Protein 4G3J (pdb70)

Sequence (1792 aa):
GKLPPVYPVTVPILGHIIQFGKSPLGFMQECKRQLKSGIFTINIVGKRVTIVGDPHEHSRFFLPRNEVLSPREVYSFMVPVFGEGVAYAAPYPRMREQLNFLAEELTIAKFQNFVPAIQHEVRKFMAANWDKDEGEINLLEDCSTMIINTACQCLFGEDLRKRLDARRFAQLLAKMESSLIPAAVFLPILLKLPLPQSARCHEARTELQKILSEIIIARKEEEVNKDSSTSDLLSGLLSAVYRDGTPMSLHEVCGMIVAAMFAGQHTSSITTTWSMLHLMHPANVKHLEALRKEIEEFPAQLNYNNVMDEMPFAERCARESIRRDPPLLMLMRKVMADVKVGSYVVPKGDIIACSPLLSHHDEEAFPEPRRWDPERDEKVEGAFIGFGAGVHKCIGQKFGLLQVKTILATAFRSYDFQLLRDEVPDPDYHTMVVGPTASQCRVKYIRRGKLPPVYPVTVPILGHIIQFGKSPLGFMQECKRQLKSGIFTINIVGKRVTIVGDPHEHSRFFLPRNEVLSPREVYSFMVPVFGEGVAYAAPYPRMREQLNFLAEELTIAKFQNFVPAIQHEVRKFMAANWDKDEGEINLLEDCSTMIINTACQCLFGEDLRKRLDARRFAQLLAKMESSLIPAAVFLPILLKLPLPQSARCHEARTELQKILSEIIIARKEEEVNKDSSTSDLLSGLLSAVYRDGTPMSLHEVCGMIVAAMFAGQHTSSITTTWSMLHLMHPANVKHLEALRKEIEEFPAQLNYNNVMDEMPFAERCARESIRRDPPLLMLMRKVMADVKVGSYVVPKGDIIACSPLLSHHDEEAFPEPRRWDPERDEKVEGAFIGFGAGVHKCIGQKFGLLQVKTILATAFRSYDFQLLRDEVPDPDYHTMVVGPTASQCRVKYIRRGKLPPVYPVTVPILGHIIQFGKSPLGFMQECKRQLKSGIFTINIVGKRVTIVGDPHEHSRFFLPRNEVLSPREVYSFMVPVFGEGVAYAAPYPRMREQLNFLAEELTIAKFQNFVPAIQHEVRKFMAANWDKDEGEINLLEDCSTMIINTACQCLFGEDLRKRLDARRFAQLLAKMESSLIPAAVFLPILLKLPLPQSARCHEARTELQKILSEIIIARKEEEVNKDSSTSDLLSGLLSAVYRDGTPMSLHEVCGMIVAAMFAGQHTSSITTTWSMLHLMHPANVKHLEALRKEIEEFPAQLNYNNVMDEMPFAERCARESIRRDPPLLMLMRKVMADVKVGSYVVPKGDIIACSPLLSHHDEEAFPEPRRWDPERDEKVEGAFIGFGAGVHKCIGQKFGLLQVKTILATAFRSYDFQLLRDEVPDPDYHTMVVGPTASQCRVKYIRRGKLPPVYPVTVPILGHIIQFGKSPLGFMQECKRQLKSGIFTINIVGKRVTIVGDPHEHSRFFLPRNEVLSPREVYSFMVPVFGEGVAYAAPYPRMREQLNFLAEELTIAKFQNFVPAIQHEVRKFMAANWDKDEGEINLLEDCSTMIINTACQCLFGEDLRKRLDARRFAQLLAKMESSLIPAAVFLPILLKLPLPQSARCHEARTELQKILSEIIIARKEEEVNKDSSTSDLLSGLLSAVYRDGTPMSLHEVCGMIVAAMFAGQHTSSITTTWSMLHLMHPANVKHLEALRKEIEEFPAQLNYNNVMDEMPFAERCARESIRRDPPLLMLMRKVMADVKVGSYVVPKGDIIACSPLLSHHDEEAFPEPRRWDPERDEKVEGAFIGFGAGVHKCIGQKFGLLQVKTILATAFRSYDFQLLRDEVPDPDYHTMVVGPTASQCRVKYIRR

GO terms:
  GO:0005635 nuclear envelope (C, HTP)
  GO:0005783 endoplasmic reticulum (C, HTP)
  GO:0005635 nuclear envelope (C, IDA)
  GO:0005783 endoplasmic reticulum (C, IDA)

Radius of gyration: 50.61 Å; Cα contacts (8 Å, |Δi|>4): 2947; chains: 4; bounding box: 87×104×170 Å

Structure (mmCIF, N/CA/C/O backbone):
data_4G3J
#
_entry.id   4G3J
#
_cell.length_a   60.013
_cell.length_b   79.480
_cell.length_c   116.353
_cell.angle_alpha   74.59
_cell.angle_beta   79.28
_cell.angle_gamma   68.48
#
_symmetry.space_group_name_H-M   'P 1'
#
loop_
_entity.id
_entity.type
_entity.pdbx_description
1 polymer 'sterol 14-alpha-demethylase'
2 non-polymer 'PROTOPORPHYRIN IX CONTAINING FE'
3 non-polymer N-[(1R)-1-(2,4-dichlorophenyl)-2-(1H-1,2,4-triazol-1-yl)ethyl]-4-(5-phenyl-1,3,4-oxadiazol-2-yl)benzamide
4 water water
#
loop_
_atom_site.group_PDB
_atom_site.id
_atom_site.type_symbol
_atom_site.label_atom_id
_atom_site.label_alt_id
_atom_site.label_comp_id
_atom_site.label_asym_id
_atom_site.label_entity_id
_atom_site.label_seq_id
_atom_site.pdbx_PDB_ins_code
_atom_site.Cartn_x
_atom_site.Cartn_y
_atom_site.Cartn_z
_atom_site.occupancy
_atom_site.B_iso_or_equiv
_atom_site.auth_seq_id
_atom_site.auth_comp_id
_atom_site.auth_asym_id
_atom_site.auth_atom_id
_atom_site.pdbx_PDB_model_num
ATOM 1 N N . GLY A 1 1 ? -16.635 18.095 -35.352 1.00 76.93 29 GLY A N 1
ATOM 2 C CA . GLY A 1 1 ? -17.354 19.369 -35.645 1.00 81.66 29 GLY A CA 1
ATOM 3 C C . GLY A 1 1 ? -17.015 20.468 -34.655 1.00 83.63 29 GLY A C 1
ATOM 4 O O . GLY A 1 1 ? -16.576 21.552 -35.043 1.00 82.96 29 GLY A O 1
ATOM 5 N N . LYS A 1 2 ? -17.221 20.186 -33.371 1.00 85.23 30 LYS A N 1
ATOM 6 C CA . LYS A 1 2 ? -16.900 21.132 -32.300 1.00 56.20 30 LYS A CA 1
ATOM 7 C C . LYS A 1 2 ? -16.156 20.422 -31.151 1.00 57.62 30 LYS A C 1
ATOM 8 O O . LYS A 1 2 ? -16.102 20.910 -30.019 1.00 42.45 30 LYS A O 1
ATOM 14 N N . LEU A 1 3 ? -15.586 19.264 -31.478 1.00 38.29 31 LEU A N 1
ATOM 15 C CA . LEU A 1 3 ? -14.769 18.478 -30.555 1.00 38.64 31 LEU A CA 1
ATOM 16 C C . LEU A 1 3 ? -13.552 19.246 -30.038 1.00 40.95 31 LEU A C 1
ATOM 17 O O . LEU A 1 3 ? -12.975 20.065 -30.753 1.00 40.73 31 LEU A O 1
ATOM 22 N N . PRO A 1 4 ? -13.151 18.971 -28.789 1.00 37.68 32 PRO A N 1
ATOM 23 C CA . PRO A 1 4 ? -11.846 19.394 -28.329 1.00 29.95 32 PRO A CA 1
ATOM 24 C C . PRO A 1 4 ? -10.751 18.814 -29.209 1.00 31.35 32 PRO A C 1
ATOM 25 O O . PRO A 1 4 ? -10.967 17.808 -29.887 1.00 36.33 32 PRO A O 1
ATOM 29 N N . PRO A 1 5 ? -9.577 19.446 -29.203 1.00 30.66 33 PRO A N 1
ATOM 30 C CA . PRO A 1 5 ? -8.387 18.918 -29.867 1.00 37.62 33 PRO A CA 1
ATOM 31 C C . PRO A 1 5 ? -8.022 17.517 -29.379 1.00 42.10 33 PRO A C 1
ATOM 32 O O . PRO A 1 5 ? -7.950 17.285 -28.171 1.00 44.25 33 PRO A O 1
ATOM 36 N N . VAL A 1 6 ? -7.797 16.599 -30.318 1.00 38.25 34 VAL A N 1
ATOM 37 C CA . VAL A 1 6 ? -7.321 15.249 -30.012 1.00 34.12 34 VAL A CA 1
ATOM 38 C C . VAL A 1 6 ? -5.792 15.188 -30.024 1.00 43.37 34 VAL A C 1
ATOM 39 O O . VAL A 1 6 ? -5.169 15.535 -31.029 1.00 38.06 34 VAL A O 1
ATOM 43 N N . TYR A 1 7 ? -5.180 14.753 -28.920 1.00 34.19 35 TYR A N 1
ATOM 44 C CA . TYR A 1 7 ? -3.732 14.519 -28.913 1.00 35.51 35 TYR A CA 1
ATOM 45 C C . TYR A 1 7 ? -3.381 13.314 -29.794 1.00 39.66 35 TYR A C 1
ATOM 46 O O . TYR A 1 7 ? -3.987 12.254 -29.666 1.00 34.42 35 TYR A O 1
ATOM 55 N N . PRO A 1 8 ? -2.405 13.476 -30.705 1.00 41.12 36 PRO A N 1
ATOM 56 C CA . PRO A 1 8 ? -2.229 12.443 -31.730 1.00 40.94 36 PRO A CA 1
ATOM 57 C C . PRO A 1 8 ? -1.892 11.070 -31.134 1.00 34.24 36 PRO A C 1
ATOM 58 O O . PRO A 1 8 ? -1.074 10.975 -30.222 1.00 40.26 36 PRO A O 1
ATOM 62 N N . VAL A 1 9 ? -2.535 10.028 -31.660 1.00 38.02 37 VAL A N 1
ATOM 63 C CA . VAL A 1 9 ? -2.223 8.637 -31.332 1.00 40.94 37 VAL A CA 1
ATOM 64 C C . VAL A 1 9 ? -1.053 8.135 -32.187 1.00 42.90 37 VAL A C 1
ATOM 65 O O . VAL A 1 9 ? -1.174 8.041 -33.412 1.00 42.15 37 VAL A O 1
ATOM 69 N N . THR A 1 10 ? 0.079 7.812 -31.562 1.00 35.03 38 THR A N 1
ATOM 70 C CA . THR A 1 10 ? 1.223 7.279 -32.331 1.00 40.03 38 THR A CA 1
ATOM 71 C C . THR A 1 10 ? 1.545 5.803 -32.038 1.00 49.10 38 THR A C 1
ATOM 72 O O . THR A 1 10 ? 2.187 5.138 -32.853 1.00 42.35 38 THR A O 1
ATOM 76 N N . VAL A 1 11 ? 1.108 5.305 -30.884 1.00 43.19 39 VAL A N 1
ATOM 77 C CA . VAL A 1 11 ? 1.116 3.870 -30.616 1.00 40.26 39 VAL A CA 1
ATOM 78 C C . VAL A 1 11 ? -0.292 3.369 -30.313 1.00 43.78 39 VAL A C 1
ATOM 79 O O . VAL A 1 11 ? -0.847 3.647 -29.253 1.00 34.12 39 VAL A O 1
ATOM 83 N N . PRO A 1 12 ? -0.888 2.624 -31.256 1.00 41.48 40 PRO A N 1
ATOM 84 C CA . PRO A 1 12 ? -2.353 2.493 -31.340 1.00 42.96 40 PRO A CA 1
ATOM 85 C C . PRO A 1 12 ? -3.110 1.855 -30.147 1.00 43.10 40 PRO A C 1
ATOM 86 O O . PRO A 1 12 ? -4.110 2.425 -29.709 1.00 44.79 40 PRO A O 1
ATOM 90 N N . ILE A 1 13 ? -2.681 0.693 -29.656 1.00 55.67 41 ILE A N 1
ATOM 91 C CA . ILE A 1 13 ? -3.488 -0.052 -28.666 1.00 51.63 41 ILE A CA 1
ATOM 92 C C . ILE A 1 13 ? -3.628 0.702 -27.342 1.00 55.33 41 ILE A C 1
ATOM 93 O O . ILE A 1 13 ? -4.720 0.821 -26.780 1.00 65.94 41 ILE A O 1
ATOM 98 N N . LEU A 1 14 ? -2.494 1.193 -26.859 1.00 50.17 42 LEU A N 1
ATOM 99 C CA . LEU A 1 14 ? -2.411 2.068 -25.719 1.00 46.43 42 LEU A CA 1
ATOM 100 C C . LEU A 1 14 ? -1.959 3.433 -26.209 1.00 62.78 42 LEU A C 1
ATOM 101 O O . LEU A 1 14 ? -0.754 3.686 -26.373 1.00 55.65 42 LEU A O 1
ATOM 106 N N . GLY A 1 15 ? -2.919 4.317 -26.431 1.00 56.12 43 GLY A N 1
ATOM 107 C CA . GLY A 1 15 ? -2.630 5.617 -27.039 1.00 54.97 43 GLY A CA 1
ATOM 108 C C . GLY A 1 15 ? -1.775 6.576 -26.220 1.00 55.76 43 GLY A C 1
ATOM 109 O O . GLY A 1 15 ? -0.856 7.198 -26.753 1.00 65.44 43 GLY A O 1
ATOM 110 N N . HIS A 1 16 ? -2.071 6.703 -24.930 1.00 48.92 44 HIS A N 1
ATOM 111 C CA . HIS A 1 16 ? -1.350 7.627 -24.093 1.00 40.30 44 HIS A CA 1
ATOM 112 C C . HIS A 1 16 ? -1.120 7.092 -22.697 1.00 32.41 44 HIS A C 1
ATOM 113 O O . HIS A 1 16 ? -0.488 7.740 -21.872 1.00 32.94 44 HIS A O 1
ATOM 120 N N . ILE A 1 17 ? -1.593 5.880 -22.450 1.00 30.85 45 ILE A N 1
ATOM 121 C CA . ILE A 1 17 ? -1.510 5.312 -21.120 1.00 31.57 45 ILE A CA 1
ATOM 122 C C . ILE A 1 17 ? -0.070 5.056 -20.671 1.00 34.17 45 ILE A C 1
ATOM 123 O O . ILE A 1 17 ? 0.269 5.317 -19.530 1.00 38.05 45 ILE A O 1
ATOM 128 N N . ILE A 1 18 ? 0.786 4.585 -21.570 1.00 33.33 46 ILE A N 1
ATOM 129 C CA . ILE A 1 18 ? 2.198 4.376 -21.205 1.00 35.63 46 ILE A CA 1
ATOM 130 C C . ILE A 1 18 ? 2.933 5.699 -20.906 1.00 37.43 46 ILE A C 1
ATOM 131 O O . ILE A 1 18 ? 3.636 5.805 -19.898 1.00 38.95 46 ILE A O 1
ATOM 136 N N . GLN A 1 19 ? 2.765 6.708 -21.759 1.00 40.33 47 GLN A N 1
ATOM 137 C CA . GLN A 1 19 ? 3.369 8.022 -21.485 1.00 42.31 47 GLN A CA 1
ATOM 138 C C . GLN A 1 19 ? 2.821 8.640 -20.204 1.00 37.30 47 GLN A C 1
ATOM 139 O O . GLN A 1 19 ? 3.550 9.295 -19.453 1.00 39.55 47 GLN A O 1
ATOM 145 N N . PHE A 1 20 ? 1.528 8.443 -19.966 1.00 35.46 48 PHE A N 1
ATOM 146 C CA . PHE A 1 20 ? 0.904 8.906 -18.731 1.00 35.58 48 PHE A CA 1
ATOM 147 C C . PHE A 1 20 ? 1.506 8.196 -17.516 1.00 36.44 48 PHE A C 1
ATOM 148 O O . PHE A 1 20 ? 1.774 8.826 -16.492 1.00 44.18 48 PHE A O 1
ATOM 156 N N . GLY A 1 21 ? 1.729 6.889 -17.631 1.00 38.47 49 GLY A N 1
ATOM 157 C CA . GLY A 1 21 ? 2.368 6.126 -16.549 1.00 43.80 49 GLY A CA 1
ATOM 158 C C . GLY A 1 21 ? 3.760 6.635 -16.204 1.00 44.72 49 GLY A C 1
ATOM 159 O O . GLY A 1 21 ? 4.131 6.714 -15.033 1.00 55.82 49 GLY A O 1
ATOM 160 N N . LYS A 1 22 ? 4.526 6.987 -17.231 1.00 46.62 50 LYS A N 1
ATOM 161 C CA . LYS A 1 22 ? 5.889 7.482 -17.064 1.00 50.94 50 LYS A CA 1
ATOM 162 C C . LYS A 1 22 ? 5.946 8.837 -16.358 1.00 52.87 50 LYS A C 1
ATOM 163 O O . LYS A 1 22 ? 6.839 9.086 -15.558 1.00 47.30 50 LYS A O 1
ATOM 169 N N . SER A 1 23 ? 5.003 9.715 -16.680 1.00 46.81 51 SER A N 1
ATOM 170 C CA . SER A 1 23 ? 4.962 11.050 -16.090 1.00 43.59 51 SER A CA 1
ATOM 171 C C . SER A 1 23 ? 3.562 11.654 -16.197 1.00 38.00 51 SER A C 1
ATOM 172 O O . SER A 1 23 ? 3.261 12.360 -17.156 1.00 34.38 51 SER A O 1
ATOM 175 N N . PRO A 1 24 ? 2.697 11.376 -15.210 1.00 34.36 52 PRO A N 1
ATOM 176 C CA . PRO A 1 24 ? 1.301 11.800 -15.343 1.00 35.06 52 PRO A CA 1
ATOM 177 C C . PRO A 1 24 ? 1.173 13.311 -15.550 1.00 32.43 52 PRO A C 1
ATOM 178 O O . PRO A 1 24 ? 0.467 13.757 -16.459 1.00 32.45 52 PRO A O 1
ATOM 182 N N . LEU A 1 25 ? 1.859 14.085 -14.716 1.00 35.69 53 LEU A N 1
ATOM 183 C CA . LEU A 1 25 ? 1.834 15.541 -14.817 1.00 36.15 53 LEU A CA 1
ATOM 184 C C . LEU A 1 25 ? 2.540 16.039 -16.076 1.00 38.96 53 LEU A C 1
ATOM 185 O O . LEU A 1 25 ? 1.996 16.866 -16.811 1.00 39.58 53 LEU A O 1
ATOM 190 N N . GLY A 1 26 ? 3.751 15.541 -16.318 1.00 39.20 54 GLY A N 1
ATOM 191 C CA . GLY A 1 26 ? 4.512 15.940 -17.496 1.00 35.51 54 GLY A CA 1
ATOM 192 C C . GLY A 1 26 ? 3.723 15.663 -18.755 1.00 34.86 54 GLY A C 1
ATOM 193 O O . GLY A 1 26 ? 3.643 16.501 -19.654 1.00 34.46 54 GLY A O 1
ATOM 194 N N . PHE A 1 27 ? 3.127 14.480 -18.822 1.00 36.18 55 PHE A N 1
ATOM 195 C CA . PHE A 1 27 ? 2.380 14.112 -20.005 1.00 34.55 55 PHE A CA 1
ATOM 196 C C . PHE A 1 27 ? 1.218 15.072 -20.252 1.00 36.46 55 PHE A C 1
ATOM 197 O O . PHE A 1 27 ? 1.042 15.570 -21.364 1.00 35.62 55 PHE A O 1
ATOM 205 N N . MET A 1 28 ? 0.422 15.327 -19.222 1.00 35.01 56 MET A N 1
ATOM 206 C CA . MET A 1 28 ? -0.790 16.122 -19.400 1.00 30.26 56 MET A CA 1
ATOM 207 C C . MET A 1 28 ? -0.465 17.568 -19.751 1.00 32.07 56 MET A C 1
ATOM 208 O O . MET A 1 28 ? -1.149 18.193 -20.563 1.00 34.83 56 MET A O 1
ATOM 213 N N . GLN A 1 29 ? 0.587 18.095 -19.140 1.00 33.32 57 GLN A N 1
ATOM 214 C CA . GLN A 1 29 ? 1.038 19.443 -19.443 1.00 40.60 57 GLN A CA 1
ATOM 215 C C . GLN A 1 29 ? 1.491 19.574 -20.893 1.00 39.69 57 GLN A C 1
ATOM 216 O O . GLN A 1 29 ? 1.242 20.593 -21.539 1.00 43.09 57 GLN A O 1
ATOM 222 N N . GLU A 1 30 ? 2.155 18.543 -21.404 1.00 40.49 58 GLU A N 1
ATOM 223 C CA . GLU A 1 30 ? 2.616 18.555 -22.785 1.00 40.20 58 GLU A CA 1
ATOM 224 C C . GLU A 1 30 ? 1.433 18.563 -23.749 1.00 41.92 58 GLU A C 1
ATOM 225 O O . GLU A 1 30 ? 1.455 19.274 -24.755 1.00 39.13 58 GLU A O 1
ATOM 231 N N . CYS A 1 31 ? 0.399 17.784 -23.441 1.00 35.58 59 CYS A N 1
ATOM 232 C CA . CYS A 1 31 ? -0.826 17.832 -24.233 1.00 35.63 59 CYS A CA 1
ATOM 233 C C . CYS A 1 31 ? -1.397 19.247 -24.219 1.00 38.27 59 CYS A C 1
ATOM 234 O O . CYS A 1 31 ? -1.742 19.797 -25.264 1.00 40.53 59 CYS A O 1
ATOM 237 N N . LYS A 1 32 ? -1.481 19.829 -23.025 1.00 40.14 60 LYS A N 1
ATOM 238 C CA . LYS A 1 32 ? -2.042 21.174 -22.833 1.00 45.74 60 LYS A CA 1
ATOM 239 C C . LYS A 1 32 ? -1.278 22.235 -23.623 1.00 53.05 60 LYS A C 1
ATOM 240 O O . LYS A 1 32 ? -1.872 23.100 -24.273 1.00 53.60 60 LYS A O 1
ATOM 246 N N . ARG A 1 33 ? 0.045 22.156 -23.548 1.00 50.71 61 ARG A N 1
ATOM 247 C CA . ARG A 1 33 ? 0.933 23.101 -24.209 1.00 46.60 61 ARG A CA 1
ATOM 248 C C . ARG A 1 33 ? 0.917 22.907 -25.716 1.00 44.22 61 ARG A C 1
ATOM 249 O O . ARG A 1 33 ? 0.657 23.844 -26.468 1.00 53.30 61 ARG A O 1
ATOM 257 N N . GLN A 1 34 ? 1.197 21.682 -26.150 1.00 45.57 62 GLN A N 1
ATOM 258 C CA . GLN A 1 34 ? 1.293 21.377 -27.572 1.00 46.38 62 GLN A CA 1
ATOM 259 C C . GLN A 1 34 ? -0.015 21.704 -28.286 1.00 49.98 62 GLN A C 1
ATOM 260 O O . GLN A 1 34 ? -0.004 22.209 -29.406 1.00 57.43 62 GLN A O 1
ATOM 266 N N . LEU A 1 35 ? -1.142 21.422 -27.640 1.00 45.77 63 LEU A N 1
ATOM 267 C CA . LEU A 1 35 ? -2.437 21.631 -28.276 1.00 39.89 63 LEU A CA 1
ATOM 268 C C . LEU A 1 35 ? -2.962 23.050 -28.027 1.00 37.97 63 LEU A C 1
ATOM 269 O O . LEU A 1 35 ? -3.989 23.438 -28.579 1.00 40.46 63 LEU A O 1
ATOM 274 N N . LYS A 1 36 ? -2.255 23.812 -27.202 1.00 39.78 64 LYS A N 1
ATOM 275 C CA . LYS A 1 36 ? -2.660 25.176 -26.877 1.00 43.71 64 LYS A CA 1
ATOM 276 C C . LYS A 1 36 ? -4.106 25.237 -26.407 1.00 43.89 64 LYS A C 1
ATOM 277 O O . LYS A 1 36 ? -4.883 26.060 -26.870 1.00 47.64 64 LYS A O 1
ATOM 283 N N . SER A 1 37 ? -4.468 24.347 -25.495 1.00 47.18 65 SER A N 1
ATOM 284 C CA . SER A 1 37 ? -5.845 24.246 -25.040 1.00 37.68 65 SER A CA 1
ATOM 285 C C . SER A 1 37 ? -5.903 23.475 -23.744 1.00 43.04 65 SER A C 1
ATOM 286 O O . SER A 1 37 ? -5.348 22.382 -23.647 1.00 39.87 65 SER A O 1
ATOM 289 N N . GLY A 1 38 ? -6.575 24.050 -22.750 1.00 41.21 66 GLY A N 1
ATOM 290 C CA . GLY A 1 38 ? -6.792 23.386 -21.469 1.00 46.37 66 GLY A CA 1
ATOM 291 C C . GLY A 1 38 ? -7.712 22.187 -21.590 1.00 37.30 66 GLY A C 1
ATOM 292 O O . GLY A 1 38 ? -7.645 21.261 -20.781 1.00 39.18 66 GLY A O 1
ATOM 293 N N . ILE A 1 39 ? -8.571 22.207 -22.607 1.00 33.37 67 ILE A N 1
ATOM 294 C CA . ILE A 1 39 ? -9.520 21.128 -22.850 1.00 29.78 67 ILE A CA 1
ATOM 295 C C . ILE A 1 39 ? -9.096 20.294 -24.051 1.00 40.73 67 ILE A C 1
ATOM 296 O O . ILE A 1 39 ? -9.095 20.772 -25.193 1.00 35.17 67 ILE A O 1
ATOM 301 N N . PHE A 1 40 ? -8.732 19.046 -23.792 1.00 34.41 68 PHE A N 1
ATOM 302 C CA . PHE A 1 40 ? -8.186 18.197 -24.840 1.00 36.72 68 PHE A CA 1
ATOM 303 C C . PHE A 1 40 ? -8.596 16.744 -24.637 1.00 36.91 68 PHE A C 1
ATOM 304 O O . PHE A 1 40 ? -9.010 16.357 -23.548 1.00 35.57 68 PHE A O 1
ATOM 312 N N . THR A 1 41 ? -8.490 15.943 -25.689 1.00 34.60 69 THR A N 1
ATOM 313 C CA . THR A 1 41 ? -8.877 14.544 -25.609 1.00 28.44 69 THR A CA 1
ATOM 314 C C . THR A 1 41 ? -7.662 13.645 -25.777 1.00 35.51 69 THR A C 1
ATOM 315 O O . THR A 1 41 ? -6.912 13.775 -26.746 1.00 34.84 69 THR A O 1
ATOM 319 N N . ILE A 1 42 ? -7.462 12.739 -24.824 1.00 31.05 70 ILE A N 1
ATOM 320 C CA . ILE A 1 42 ? -6.464 11.690 -24.995 1.00 29.16 70 ILE A CA 1
ATOM 321 C C . ILE A 1 42 ? -7.144 10.347 -25.266 1.00 27.36 70 ILE A C 1
ATOM 322 O O . ILE A 1 42 ? -8.363 10.227 -25.177 1.00 29.13 70 ILE A O 1
ATOM 327 N N . ASN A 1 43 ? -6.347 9.347 -25.625 1.00 32.97 71 ASN A N 1
ATOM 328 C CA . ASN A 1 43 ? -6.877 8.047 -25.980 1.00 30.63 71 ASN A CA 1
ATOM 329 C C . ASN A 1 43 ? -6.291 6.988 -25.066 1.00 38.70 71 ASN A C 1
ATOM 330 O O . ASN A 1 43 ? -5.102 6.667 -25.152 1.00 39.91 71 ASN A O 1
ATOM 335 N N . ILE A 1 44 ? -7.118 6.455 -24.176 1.00 30.64 72 ILE A N 1
ATOM 336 C CA . ILE A 1 44 ? -6.645 5.480 -23.203 1.00 31.52 72 ILE A CA 1
ATOM 337 C C . ILE A 1 44 ? -7.162 4.097 -23.554 1.00 34.71 72 ILE A C 1
ATOM 338 O O . ILE A 1 44 ? -8.354 3.830 -23.439 1.00 32.76 72 ILE A O 1
ATOM 343 N N . VAL A 1 45 ? -6.268 3.214 -23.989 1.00 38.44 73 VAL A N 1
ATOM 344 C CA . VAL A 1 45 ? -6.676 1.881 -24.433 1.00 34.16 73 VAL A CA 1
ATOM 345 C C . VAL A 1 45 ? -7.881 1.945 -25.384 1.00 33.93 73 VAL A C 1
ATOM 346 O O . VAL A 1 45 ? -8.818 1.156 -25.266 1.00 43.04 73 VAL A O 1
ATOM 350 N N . GLY A 1 46 ? -7.853 2.890 -26.321 1.00 31.04 74 GLY A N 1
ATOM 351 C CA . GLY A 1 46 ? -8.897 2.994 -27.343 1.00 31.48 74 GLY A CA 1
ATOM 352 C C . GLY A 1 46 ? -10.084 3.865 -26.949 1.00 36.26 74 GLY A C 1
ATOM 353 O O . GLY A 1 46 ? -10.968 4.128 -27.768 1.00 34.56 74 GLY A O 1
ATOM 354 N N . LYS A 1 47 ? -10.112 4.312 -25.696 1.00 30.92 75 LYS A N 1
ATOM 355 C CA . LYS A 1 47 ? -11.223 5.130 -25.206 1.00 33.46 75 LYS A CA 1
ATOM 356 C C . LYS A 1 47 ? -10.866 6.613 -25.190 1.00 29.60 75 LYS A C 1
ATOM 357 O O . LYS A 1 47 ? -9.818 7.014 -24.667 1.00 30.24 75 LYS A O 1
ATOM 363 N N . ARG A 1 48 ? -11.746 7.427 -25.763 1.00 28.89 76 ARG A N 1
ATOM 364 C CA . ARG A 1 48 ? -11.612 8.869 -25.666 1.00 30.86 76 ARG A CA 1
ATOM 365 C C . ARG A 1 48 ? -11.789 9.323 -24.230 1.00 33.89 76 ARG A C 1
ATOM 366 O O . ARG A 1 48 ? -12.793 9.008 -23.591 1.00 34.74 76 ARG A O 1
ATOM 374 N N . VAL A 1 49 ? -10.801 10.058 -23.730 1.00 28.75 77 VAL A N 1
ATOM 375 C CA . VAL A 1 49 ? -10.898 10.700 -22.440 1.00 28.31 77 VAL A CA 1
ATOM 376 C C . VAL A 1 49 ? -10.641 12.185 -22.609 1.00 29.97 77 VAL A C 1
ATOM 377 O O . VAL A 1 49 ? -9.514 12.601 -22.893 1.00 29.78 77 VAL A O 1
ATOM 381 N N . THR A 1 50 ? -11.692 12.979 -22.448 1.00 30.16 78 THR A N 1
ATOM 382 C CA . THR A 1 50 ? -11.574 14.417 -22.583 1.00 30.85 78 THR A CA 1
ATOM 383 C C . THR A 1 50 ? -11.280 15.051 -21.237 1.00 29.81 78 THR A C 1
ATOM 384 O O . THR A 1 50 ? -12.086 14.966 -20.313 1.00 30.23 78 THR A O 1
ATOM 388 N N . ILE A 1 51 ? -10.116 15.678 -21.127 1.00 27.28 79 ILE A N 1
ATOM 389 C CA . ILE A 1 51 ? -9.702 16.271 -19.871 1.00 28.06 79 ILE A CA 1
ATOM 390 C C . ILE A 1 51 ? -10.089 17.734 -19.820 1.00 37.65 79 ILE A C 1
ATOM 391 O O . ILE A 1 51 ? -9.773 18.514 -20.725 1.00 33.66 79 ILE A O 1
ATOM 396 N N . VAL A 1 52 ? -10.795 18.096 -18.761 1.00 30.37 80 VAL A N 1
ATOM 397 C CA . VAL A 1 52 ? -11.134 19.475 -18.508 1.00 33.25 80 VAL A CA 1
ATOM 398 C C . VAL A 1 52 ? -10.003 20.114 -17.718 1.00 31.05 80 VAL A C 1
ATOM 399 O O . VAL A 1 52 ? -10.046 20.170 -16.486 1.00 38.10 80 VAL A O 1
ATOM 403 N N . GLY A 1 53 ? -8.983 20.580 -18.436 1.00 33.13 81 GLY A N 1
ATOM 404 C CA . GLY A 1 53 ? -7.714 20.984 -17.825 1.00 28.63 81 GLY A CA 1
ATOM 405 C C . GLY A 1 53 ? -7.571 22.491 -17.675 1.00 34.04 81 GLY A C 1
ATOM 406 O O . GLY A 1 53 ? -6.488 22.996 -17.359 1.00 34.41 81 GLY A O 1
ATOM 407 N N . ASP A 1 54 ? -8.667 23.210 -17.905 1.00 33.77 82 ASP A N 1
ATOM 408 C CA . ASP A 1 54 ? -8.709 24.655 -17.691 1.00 37.41 82 ASP A CA 1
ATOM 409 C C . ASP A 1 54 ? -9.556 24.958 -16.470 1.00 28.23 82 ASP A C 1
ATOM 410 O O . ASP A 1 54 ? -10.770 24.750 -16.490 1.00 34.38 82 ASP A O 1
ATOM 415 N N . PRO A 1 55 ? -8.914 25.442 -15.395 1.00 31.33 83 PRO A N 1
ATOM 416 C CA . PRO A 1 55 ? -9.567 25.663 -14.101 1.00 32.83 83 PRO A CA 1
ATOM 417 C C . PRO A 1 55 ? -10.831 26.517 -14.224 1.00 39.98 83 PRO A C 1
ATOM 418 O O . PRO A 1 55 ? -11.773 26.340 -13.453 1.00 40.42 83 PRO A O 1
ATOM 422 N N . HIS A 1 56 ? -10.845 27.436 -15.187 1.00 39.54 84 HIS A N 1
ATOM 423 C CA . HIS A 1 56 ? -11.987 28.318 -15.379 1.00 37.41 84 HIS A CA 1
ATOM 424 C C . HIS A 1 56 ? -13.222 27.522 -15.740 1.00 38.18 84 HIS A C 1
ATOM 425 O O . HIS A 1 56 ? -14.345 27.991 -15.575 1.00 36.30 84 HIS A O 1
ATOM 432 N N . GLU A 1 57 ? -13.008 26.301 -16.220 1.00 36.71 85 GLU A N 1
ATOM 433 C CA . GLU A 1 57 ? -14.097 25.481 -16.725 1.00 34.20 85 GLU A CA 1
ATOM 434 C C . GLU A 1 57 ? -14.435 24.311 -15.793 1.00 26.56 85 GLU A C 1
ATOM 435 O O . GLU A 1 57 ? -15.134 23.383 -16.199 1.00 30.19 85 GLU A O 1
ATOM 441 N N . HIS A 1 58 ? -13.951 24.354 -14.555 1.00 28.07 86 HIS A N 1
ATOM 442 C CA . HIS A 1 58 ? -14.183 23.236 -13.619 1.00 27.66 86 HIS A CA 1
ATOM 443 C C . HIS A 1 58 ? -15.666 22.950 -13.424 1.00 34.01 86 HIS A C 1
ATOM 444 O O . HIS A 1 58 ? -16.078 21.790 -13.367 1.00 29.01 86 HIS A O 1
ATOM 451 N N . SER A 1 59 ? -16.478 24.000 -13.333 1.00 32.69 87 SER A N 1
ATOM 452 C CA . SER A 1 59 ? -17.907 23.810 -13.070 1.00 31.30 87 SER A CA 1
ATOM 453 C C . SER A 1 59 ? -18.611 22.977 -14.157 1.00 30.91 87 SER A C 1
ATOM 454 O O . SER A 1 59 ? -19.631 22.351 -13.882 1.00 29.78 87 SER A O 1
ATOM 457 N N . ARG A 1 60 ? -18.069 22.967 -15.377 1.00 26.96 88 ARG A N 1
ATOM 458 C CA . ARG A 1 60 ? -18.666 22.195 -16.470 1.00 30.55 88 ARG A CA 1
ATOM 459 C C . ARG A 1 60 ? -18.546 20.674 -16.230 1.00 28.34 88 ARG A C 1
ATOM 460 O O . ARG A 1 60 ? -19.296 19.878 -16.810 1.00 31.51 88 ARG A O 1
ATOM 468 N N . PHE A 1 61 ? -17.604 20.298 -15.361 1.00 31.67 89 PHE A N 1
ATOM 469 C CA . PHE A 1 61 ? -17.398 18.905 -14.924 1.00 28.83 89 PHE A CA 1
ATOM 470 C C . PHE A 1 61 ? -18.166 18.578 -13.639 1.00 28.23 89 PHE A C 1
ATOM 471 O O . PHE A 1 61 ? -18.818 17.537 -13.544 1.00 28.51 89 PHE A O 1
ATOM 479 N N . PHE A 1 62 ? -18.085 19.465 -12.652 1.00 25.23 90 PHE A N 1
ATOM 480 C CA . PHE A 1 62 ? -18.539 19.138 -11.297 1.00 25.30 90 PHE A CA 1
ATOM 481 C C . PHE A 1 62 ? -20.046 19.357 -11.077 1.00 29.04 90 PHE A C 1
ATOM 482 O O . PHE A 1 62 ? -20.624 18.802 -10.144 1.00 28.39 90 PHE A O 1
ATOM 490 N N . LEU A 1 63 ? -20.685 20.156 -11.934 1.00 31.20 91 LEU A N 1
ATOM 491 C CA . LEU A 1 63 ? -22.065 20.620 -11.660 1.00 30.87 91 LEU A CA 1
ATOM 492 C C . LEU A 1 63 ? -23.186 19.856 -12.387 1.00 29.61 91 LEU A C 1
ATOM 493 O O . LEU A 1 63 ? -24.290 19.745 -11.868 1.00 32.06 91 LEU A O 1
ATOM 498 N N . PRO A 1 64 ? -22.919 19.345 -13.597 1.00 31.61 92 PRO A N 1
ATOM 499 C CA . PRO A 1 64 ? -23.967 18.578 -14.285 1.00 35.75 92 PRO A CA 1
ATOM 500 C C . PRO A 1 64 ? -24.484 17.392 -13.458 1.00 37.66 92 PRO A C 1
ATOM 501 O O . PRO A 1 64 ? -23.735 16.807 -12.678 1.00 35.13 92 PRO A O 1
ATOM 505 N N . ARG A 1 65 ? -25.762 17.052 -13.632 1.00 37.54 93 ARG A N 1
ATOM 506 C CA . ARG A 1 65 ? -26.375 15.966 -12.861 1.00 34.58 93 ARG A CA 1
ATOM 507 C C . ARG A 1 65 ? -25.837 14.597 -13.278 1.00 33.50 93 ARG A C 1
ATOM 508 O O . ARG A 1 65 ? -25.264 14.441 -14.363 1.00 33.32 93 ARG A O 1
ATOM 516 N N . ASN A 1 66 ? -26.023 13.614 -12.400 1.00 30.12 94 ASN A N 1
ATOM 517 C CA . ASN A 1 66 ? -25.574 12.247 -12.646 1.00 27.98 94 ASN A CA 1
ATOM 518 C C . ASN A 1 66 ? -26.061 11.697 -13.982 1.00 31.83 94 ASN A C 1
ATOM 519 O O . ASN A 1 66 ? -25.347 10.948 -14.650 1.00 30.86 94 ASN A O 1
ATOM 524 N N . GLU A 1 67 ? -27.282 12.070 -14.364 1.00 35.18 95 GLU A N 1
ATOM 525 C CA . GLU A 1 67 ? -27.918 11.529 -15.572 1.00 39.52 95 GLU A CA 1
ATOM 526 C C . GLU A 1 67 ? -27.208 12.007 -16.830 1.00 36.17 95 GLU A C 1
ATOM 527 O O . GLU A 1 67 ? -27.353 11.420 -17.910 1.00 39.36 95 GLU A O 1
ATOM 533 N N . VAL A 1 68 ? -26.441 13.078 -16.672 1.00 28.21 96 VAL A N 1
ATOM 534 C CA . VAL A 1 68 ? -25.687 13.666 -17.768 1.00 34.05 96 VAL A CA 1
ATOM 535 C C . VAL A 1 68 ? -24.197 13.307 -17.680 1.00 31.50 96 VAL A C 1
ATOM 536 O O . VAL A 1 68 ? -23.609 12.835 -18.659 1.00 30.36 96 VAL A O 1
ATOM 540 N N . LEU A 1 69 ? -23.598 13.531 -16.510 1.00 31.42 97 LEU A N 1
ATOM 541 C CA . LEU A 1 69 ? -22.216 13.092 -16.240 1.00 28.21 97 LEU A CA 1
ATOM 542 C C . LEU A 1 69 ? -22.213 12.027 -15.148 1.00 29.85 97 LEU A C 1
ATOM 543 O O . LEU A 1 69 ? -22.336 12.346 -13.971 1.00 29.23 97 LEU A O 1
ATOM 548 N N . SER A 1 70 ? -22.072 10.766 -15.544 1.00 29.85 98 SER A N 1
ATOM 549 C CA . SER A 1 70 ? -22.426 9.637 -14.671 1.00 27.17 98 SER A CA 1
ATOM 550 C C . SER A 1 70 ? -21.195 9.008 -14.020 1.00 29.10 98 SER A C 1
ATOM 551 O O . SER A 1 70 ? -20.230 8.691 -14.706 1.00 27.90 98 SER A O 1
ATOM 554 N N . PRO A 1 71 ? -21.226 8.820 -12.691 1.00 29.29 99 PRO A N 1
ATOM 555 C CA . PRO A 1 71 ? -20.086 8.216 -12.001 1.00 26.59 99 PRO A CA 1
ATOM 556 C C . PRO A 1 71 ? -20.136 6.688 -11.927 1.00 26.55 99 PRO A C 1
ATOM 557 O O . PRO A 1 71 ? -19.164 6.075 -11.491 1.00 27.49 99 PRO A O 1
ATOM 561 N N . ARG A 1 72 ? -21.249 6.086 -12.336 1.00 23.57 100 ARG A N 1
ATOM 562 C CA . ARG A 1 72 ? -21.459 4.654 -12.126 1.00 25.24 100 ARG A CA 1
ATOM 563 C C . ARG A 1 72 ? -20.395 3.821 -12.835 1.00 31.57 100 ARG A C 1
ATOM 564 O O . ARG A 1 72 ? -19.796 2.925 -12.236 1.00 22.46 100 ARG A O 1
ATOM 572 N N . GLU A 1 73 ? -20.163 4.120 -14.110 1.00 26.23 101 GLU A N 1
ATOM 573 C CA . GLU A 1 73 ? -19.302 3.286 -14.935 1.00 30.70 101 GLU A CA 1
ATOM 574 C C . GLU A 1 73 ? -17.844 3.348 -14.483 1.00 25.21 101 GLU A C 1
ATOM 575 O O . GLU A 1 73 ? -17.116 2.355 -14.550 1.00 31.69 101 GLU A O 1
ATOM 581 N N . VAL A 1 74 ? -17.425 4.511 -14.013 1.00 24.66 102 VAL A N 1
ATOM 582 C CA . VAL A 1 74 ? -16.044 4.717 -13.645 1.00 24.34 102 VAL A CA 1
ATOM 583 C C . VAL A 1 74 ? -15.736 4.112 -12.270 1.00 26.93 102 VAL A C 1
ATOM 584 O O . VAL A 1 74 ? -14.575 3.865 -11.934 1.00 25.89 102 VAL A O 1
ATOM 588 N N . TYR A 1 75 ? -16.775 3.864 -11.479 1.00 22.69 103 TYR A N 1
ATOM 589 C CA . TYR A 1 75 ? -16.586 3.200 -10.174 1.00 22.42 103 TYR A CA 1
ATOM 590 C C . TYR A 1 75 ? -16.939 1.722 -10.211 1.00 22.53 103 TYR A C 1
ATOM 591 O O . TYR A 1 75 ? -16.941 1.048 -9.176 1.00 23.70 103 TYR A O 1
ATOM 600 N N . SER A 1 76 ? -17.242 1.215 -11.402 1.00 23.60 104 SER A N 1
ATOM 601 C CA . SER A 1 76 ? -17.620 -0.180 -11.564 1.00 25.35 104 SER A CA 1
ATOM 602 C C . SER A 1 76 ? -16.576 -1.129 -10.980 1.00 24.27 104 SER A C 1
ATOM 603 O O . SER A 1 76 ? -16.917 -2.193 -10.451 1.00 21.05 104 SER A O 1
ATOM 606 N N . PHE A 1 77 ? -15.307 -0.746 -11.076 1.00 21.98 105 PHE A N 1
ATOM 607 C CA . PHE A 1 77 ? -14.222 -1.637 -10.652 1.00 22.05 105 PHE A CA 1
ATOM 608 C C . PHE A 1 77 ? -14.174 -1.793 -9.128 1.00 22.58 105 PHE A C 1
ATOM 609 O O . PHE A 1 77 ? -13.494 -2.690 -8.605 1.00 22.78 105 PHE A O 1
ATOM 617 N N . MET A 1 78 ? -14.912 -0.929 -8.431 1.00 23.14 106 MET A N 1
ATOM 618 C CA . MET A 1 78 ? -14.969 -0.974 -6.965 1.00 22.82 106 MET A CA 1
ATOM 619 C C . MET A 1 78 ? -16.205 -1.705 -6.443 1.00 23.85 106 MET A C 1
ATOM 620 O O . MET A 1 78 ? -16.400 -1.827 -5.233 1.00 19.98 106 MET A O 1
ATOM 625 N N . VAL A 1 79 ? -17.025 -2.222 -7.356 1.00 20.97 107 VAL A N 1
ATOM 626 C CA . VAL A 1 79 ? -18.216 -2.991 -6.949 1.00 22.62 107 VAL A CA 1
ATOM 627 C C . VAL A 1 79 ? -17.887 -4.206 -6.054 1.00 20.97 107 VAL A C 1
ATOM 628 O O . VAL A 1 79 ? -18.613 -4.472 -5.100 1.00 22.82 107 VAL A O 1
ATOM 632 N N . PRO A 1 80 ? -16.799 -4.937 -6.351 1.00 19.92 108 PRO A N 1
ATOM 633 C CA . PRO A 1 80 ? -16.421 -6.086 -5.514 1.00 20.90 108 PRO A CA 1
ATOM 634 C C . PRO A 1 80 ? -16.185 -5.710 -4.035 1.00 21.06 108 PRO A C 1
ATOM 635 O O . PRO A 1 80 ? -16.257 -6.575 -3.160 1.00 21.86 108 PRO A O 1
ATOM 639 N N . VAL A 1 81 ? -15.927 -4.431 -3.774 1.00 21.31 109 VAL A N 1
ATOM 640 C CA . VAL A 1 81 ? -15.686 -3.943 -2.413 1.00 25.10 109 VAL A CA 1
ATOM 641 C C . VAL A 1 81 ? -16.910 -3.210 -1.815 1.00 22.97 109 VAL A C 1
ATOM 642 O O . VAL A 1 81 ? -17.311 -3.501 -0.685 1.00 20.15 109 VAL A O 1
ATOM 646 N N . PHE A 1 82 ? -17.499 -2.276 -2.571 1.00 20.13 110 PHE A N 1
ATOM 647 C CA . PHE A 1 82 ? -18.697 -1.551 -2.106 1.00 20.15 110 PHE A CA 1
ATOM 648 C C . PHE A 1 82 ? -19.921 -2.470 -2.069 1.00 20.20 110 PHE A C 1
ATOM 649 O O . PHE A 1 82 ? -20.773 -2.345 -1.196 1.00 20.87 110 PHE A O 1
ATOM 657 N N . GLY A 1 83 ? -20.004 -3.376 -3.043 1.00 21.33 111 GLY A N 1
ATOM 658 C CA . GLY A 1 83 ? -21.136 -4.292 -3.177 1.00 21.89 111 GLY A CA 1
ATOM 659 C C . GLY A 1 83 ? -22.046 -3.907 -4.337 1.00 25.03 111 GLY A C 1
ATOM 660 O O . GLY A 1 83 ? -22.155 -2.734 -4.688 1.00 21.48 111 GLY A O 1
ATOM 661 N N . GLU A 1 84 ? -22.703 -4.897 -4.932 1.00 24.42 112 GLU A N 1
ATOM 662 C CA . GLU A 1 84 ? -23.771 -4.623 -5.897 1.00 27.98 112 GLU A CA 1
ATOM 663 C C . GLU A 1 84 ? -24.843 -3.725 -5.282 1.00 29.11 112 GLU A C 1
ATOM 664 O O . GLU A 1 84 ? -25.255 -3.936 -4.140 1.00 27.08 112 GLU A O 1
ATOM 670 N N . GLY A 1 85 ? -25.284 -2.717 -6.038 1.00 31.29 113 GLY A N 1
ATOM 671 C CA . GLY A 1 85 ? -26.393 -1.858 -5.612 1.00 28.17 113 GLY A CA 1
ATOM 672 C C . GLY A 1 85 ? -26.037 -0.876 -4.514 1.00 31.20 113 GLY A C 1
ATOM 673 O O . GLY A 1 85 ? -26.919 -0.283 -3.885 1.00 32.23 113 GLY A O 1
ATOM 674 N N . VAL A 1 86 ? -24.740 -0.699 -4.280 1.00 23.96 114 VAL A N 1
ATOM 675 C CA . VAL A 1 86 ? -24.289 0.209 -3.246 1.00 26.49 114 VAL A CA 1
ATOM 676 C C . VAL A 1 86 ? -23.538 1.393 -3.841 1.00 26.14 114 VAL A C 1
ATOM 677 O O . VAL A 1 86 ? -22.774 1.234 -4.799 1.00 25.06 114 VAL A O 1
ATOM 681 N N . ALA A 1 87 ? -23.762 2.575 -3.263 1.00 24.71 115 ALA A N 1
ATOM 682 C CA . ALA A 1 87 ? -23.139 3.797 -3.728 1.00 23.22 115 ALA A CA 1
ATOM 683 C C . ALA A 1 87 ? -23.436 3.981 -5.216 1.00 24.89 115 ALA A C 1
ATOM 684 O O . ALA A 1 87 ? -24.597 3.976 -5.626 1.00 23.07 115 ALA A O 1
ATOM 686 N N . TYR A 1 88 ? -22.390 4.120 -6.020 1.00 24.31 116 TYR A N 1
ATOM 687 C CA . TYR A 1 88 ? -22.547 4.484 -7.440 1.00 26.45 116 TYR A CA 1
ATOM 688 C C . TYR A 1 88 ? -23.251 3.409 -8.262 1.00 26.42 116 TYR A C 1
ATOM 689 O O . TYR A 1 88 ? -23.751 3.688 -9.360 1.00 29.64 116 TYR A O 1
ATOM 698 N N . ALA A 1 89 ? -23.303 2.190 -7.731 1.00 23.50 117 ALA A N 1
ATOM 699 C CA . ALA A 1 89 ? -23.945 1.079 -8.438 1.00 24.67 117 ALA A CA 1
ATOM 700 C C . ALA A 1 89 ? -25.470 1.080 -8.264 1.00 24.40 117 ALA A C 1
ATOM 701 O O . ALA A 1 89 ? -26.178 0.377 -8.981 1.00 29.19 117 ALA A O 1
ATOM 703 N N . ALA A 1 90 ? -25.975 1.861 -7.315 1.00 25.75 118 ALA A N 1
ATOM 704 C CA . ALA A 1 90 ? -27.418 1.961 -7.101 1.00 25.56 118 ALA A CA 1
ATOM 705 C C . ALA A 1 90 ? -28.024 2.990 -8.038 1.00 26.60 118 ALA A C 1
ATOM 706 O O . ALA A 1 90 ? -27.303 3.842 -8.550 1.00 25.38 118 ALA A O 1
ATOM 708 N N . PRO A 1 91 ? -29.351 2.923 -8.270 1.00 31.53 119 PRO A N 1
ATOM 709 C CA . PRO A 1 91 ? -30.000 4.006 -9.007 1.00 32.99 119 PRO A CA 1
ATOM 710 C C . PRO A 1 91 ? -29.699 5.328 -8.316 1.00 32.77 119 PRO A C 1
ATOM 711 O O . PRO A 1 91 ? -29.570 5.352 -7.090 1.00 31.05 119 PRO A O 1
ATOM 715 N N . TYR A 1 92 ? -29.574 6.419 -9.065 1.00 27.59 120 TYR A N 1
ATOM 716 C CA . TYR A 1 92 ? -28.943 7.621 -8.515 1.00 27.15 120 TYR A CA 1
ATOM 717 C C . TYR A 1 92 ? -29.652 8.224 -7.317 1.00 25.96 120 TYR A C 1
ATOM 718 O O . TYR A 1 92 ? -29.005 8.687 -6.400 1.00 24.42 120 TYR A O 1
ATOM 727 N N . PRO A 1 93 ? -30.986 8.249 -7.330 1.00 27.84 121 PRO A N 1
ATOM 728 C CA . PRO A 1 93 ? -31.661 8.782 -6.143 1.00 32.11 121 PRO A CA 1
ATOM 729 C C . PRO A 1 93 ? -31.334 7.965 -4.887 1.00 29.48 121 PRO A C 1
ATOM 730 O O . PRO A 1 93 ? -31.157 8.523 -3.802 1.00 29.81 121 PRO A O 1
ATOM 734 N N . ARG A 1 94 ? -31.249 6.651 -5.050 1.00 29.94 122 ARG A N 1
ATOM 735 C CA . ARG A 1 94 ? -30.907 5.749 -3.957 1.00 26.41 122 ARG A CA 1
ATOM 736 C C . ARG A 1 94 ? -29.425 5.882 -3.557 1.00 28.91 122 ARG A C 1
ATOM 737 O O . ARG A 1 94 ? -29.093 5.855 -2.371 1.00 26.46 122 ARG A O 1
ATOM 745 N N . MET A 1 95 ? -28.550 6.049 -4.548 1.00 25.96 123 MET A N 1
ATOM 746 C CA . MET A 1 95 ? -27.151 6.397 -4.285 1.00 25.61 123 MET A CA 1
ATOM 747 C C . MET A 1 95 ? -27.026 7.618 -3.369 1.00 26.09 123 MET A C 1
ATOM 748 O O . MET A 1 95 ? -26.306 7.568 -2.369 1.00 25.35 123 MET A O 1
ATOM 753 N N . ARG A 1 96 ? -27.721 8.709 -3.693 1.00 26.88 124 ARG A N 1
ATOM 754 C CA . ARG A 1 96 ? -27.633 9.924 -2.871 1.00 27.12 124 ARG A CA 1
ATOM 755 C C . ARG A 1 96 ? -28.142 9.714 -1.443 1.00 23.70 124 ARG A C 1
ATOM 756 O O . ARG A 1 96 ? -27.561 10.239 -0.503 1.00 25.12 124 ARG A O 1
ATOM 764 N N . GLU A 1 97 ? -29.217 8.950 -1.275 1.00 25.43 125 GLU A N 1
ATOM 765 C CA . GLU A 1 97 ? -29.703 8.648 0.070 1.00 26.64 125 GLU A CA 1
ATOM 766 C C . GLU A 1 97 ? -28.631 7.948 0.909 1.00 25.92 125 GLU A C 1
ATOM 767 O O . GLU A 1 97 ? -28.371 8.337 2.053 1.00 23.81 125 GLU A O 1
ATOM 773 N N . GLN A 1 98 ? -28.011 6.924 0.332 1.00 23.49 126 GLN A N 1
ATOM 774 C CA . GLN A 1 98 ? -26.944 6.194 1.009 1.00 24.97 126 GLN A CA 1
ATOM 775 C C . GLN A 1 98 ? -25.787 7.120 1.412 1.00 21.37 126 GLN A C 1
ATOM 776 O O . GLN A 1 98 ? -25.342 7.104 2.565 1.00 22.67 126 GLN A O 1
ATOM 782 N N . LEU A 1 99 ? -25.319 7.927 0.466 1.00 21.09 127 LEU A N 1
ATOM 783 C CA . LEU A 1 99 ? -24.226 8.853 0.715 1.00 22.51 127 LEU A CA 1
ATOM 784 C C . LEU A 1 99 ? -24.613 9.915 1.761 1.00 24.14 127 LEU A C 1
ATOM 785 O O . LEU A 1 99 ? -23.801 10.268 2.634 1.00 22.88 127 LEU A O 1
ATOM 790 N N . ASN A 1 100 ? -25.857 10.403 1.688 1.00 23.08 128 ASN A N 1
ATOM 791 C CA . ASN A 1 100 ? -26.382 11.325 2.700 1.00 26.07 128 ASN A CA 1
ATOM 792 C C . ASN A 1 100 ? -26.358 10.724 4.104 1.00 22.94 128 ASN A C 1
ATOM 793 O O . ASN A 1 100 ? -25.997 11.399 5.062 1.00 23.49 128 ASN A O 1
ATOM 798 N N . PHE A 1 101 ? -26.758 9.461 4.230 1.00 22.77 129 PHE A N 1
ATOM 799 C CA . PHE A 1 101 ? -26.755 8.806 5.539 1.00 23.66 129 PHE A CA 1
ATOM 800 C C . PHE A 1 101 ? -25.352 8.735 6.084 1.00 22.68 129 PHE A C 1
ATOM 801 O O . PHE A 1 101 ? -25.118 8.968 7.266 1.00 24.29 129 PHE A O 1
ATOM 809 N N . LEU A 1 102 ? -24.410 8.390 5.217 1.00 21.23 130 LEU A N 1
ATOM 810 C CA . LEU A 1 102 ? -23.018 8.364 5.618 1.00 20.85 130 LEU A CA 1
ATOM 811 C C . LEU A 1 102 ? -22.557 9.756 6.040 1.00 23.78 130 LEU A C 1
ATOM 812 O O . LEU A 1 102 ? -21.909 9.912 7.069 1.00 22.64 130 LEU A O 1
ATOM 817 N N . ALA A 1 103 ? -22.897 10.770 5.248 1.00 22.12 131 ALA A N 1
ATOM 818 C CA . ALA A 1 103 ? -22.511 12.143 5.577 1.00 25.87 131 ALA A CA 1
ATOM 819 C C . ALA A 1 103 ? -23.000 12.548 6.969 1.00 26.19 131 ALA A C 1
ATOM 820 O O . ALA A 1 103 ? -22.304 13.248 7.709 1.00 25.45 131 ALA A O 1
ATOM 822 N N . GLU A 1 104 ? -24.197 12.100 7.328 1.00 24.35 132 GLU A N 1
ATOM 823 C CA . GLU A 1 104 ? -24.797 12.473 8.605 1.00 26.04 132 GLU A CA 1
ATOM 824 C C . GLU A 1 104 ? -24.064 11.864 9.794 1.00 27.01 132 GLU A C 1
ATOM 825 O O . GLU A 1 104 ? -24.135 12.385 10.904 1.00 24.75 132 GLU A O 1
ATOM 831 N N . GLU A 1 105 ? -23.347 10.772 9.553 1.00 27.06 133 GLU A N 1
ATOM 832 C CA . GLU A 1 105 ? -22.559 10.138 10.607 1.00 30.10 133 GLU A CA 1
ATOM 833 C C . GLU A 1 105 ? -21.202 10.820 10.817 1.00 27.44 133 GLU A C 1
ATOM 834 O O . GLU A 1 105 ? -20.471 10.485 11.747 1.00 30.95 133 GLU A O 1
ATOM 840 N N . LEU A 1 106 ? -20.873 11.776 9.955 1.00 28.83 134 LEU A N 1
ATOM 841 C CA . LEU A 1 106 ? -19.575 12.437 10.008 1.00 30.82 134 LEU A CA 1
ATOM 842 C C . LEU A 1 106 ? -19.717 13.926 10.279 1.00 37.41 134 LEU A C 1
ATOM 843 O O . LEU A 1 106 ? -18.849 14.718 9.911 1.00 36.72 134 LEU A O 1
ATOM 848 N N . THR A 1 107 ? -20.811 14.308 10.920 1.00 32.54 135 THR A N 1
ATOM 849 C CA . THR A 1 107 ? -21.090 15.719 11.114 1.00 38.30 135 THR A CA 1
ATOM 850 C C . THR A 1 107 ? -20.328 16.288 12.295 1.00 34.57 135 THR A C 1
ATOM 851 O O . THR A 1 107 ? -19.935 15.575 13.219 1.00 31.75 135 THR A O 1
ATOM 855 N N . ILE A 1 108 ? -20.150 17.597 12.246 1.00 32.65 136 ILE A N 1
ATOM 856 C CA . ILE A 1 108 ? -19.354 18.337 13.201 1.00 31.28 136 ILE A CA 1
ATOM 857 C C . ILE A 1 108 ? -19.812 18.178 14.671 1.00 34.57 136 ILE A C 1
ATOM 858 O O . ILE A 1 108 ? -18.997 18.311 15.592 1.00 29.29 136 ILE A O 1
ATOM 863 N N . ALA A 1 109 ? -21.098 17.880 14.884 1.00 31.62 137 ALA A N 1
ATOM 864 C CA . ALA A 1 109 ? -21.646 17.721 16.242 1.00 40.68 137 ALA A CA 1
ATOM 865 C C . ALA A 1 109 ? -20.946 16.615 17.039 1.00 38.77 137 ALA A C 1
ATOM 866 O O . ALA A 1 109 ? -20.779 16.720 18.255 1.00 40.29 137 ALA A O 1
ATOM 868 N N . LYS A 1 110 ? -20.538 15.557 16.345 1.00 36.57 138 LYS A N 1
ATOM 869 C CA . LYS A 1 110 ? -19.854 14.430 16.976 1.00 29.25 138 LYS A CA 1
ATOM 870 C C . LYS A 1 110 ? -18.421 14.767 17.376 1.00 27.08 138 LYS A C 1
ATOM 871 O O . LYS A 1 110 ? -17.806 14.051 18.169 1.00 26.86 138 LYS A O 1
ATOM 877 N N . PHE A 1 111 ? -17.893 15.862 16.830 1.00 24.61 139 PHE A N 1
ATOM 878 C CA . PHE A 1 111 ? -16.473 16.201 16.987 1.00 23.74 139 PHE A CA 1
ATOM 879 C C . PHE A 1 111 ? -16.126 16.638 18.419 1.00 25.04 139 PHE A C 1
ATOM 880 O O . PHE A 1 111 ? -14.958 16.622 18.811 1.00 26.02 139 PHE A O 1
ATOM 888 N N . GLN A 1 112 ? -17.136 17.042 19.187 1.00 25.88 140 GLN A N 1
ATOM 889 C CA . GLN A 1 112 ? -16.945 17.367 20.600 1.00 29.07 140 GLN A CA 1
ATOM 890 C C . GLN A 1 112 ? -16.251 16.218 21.318 1.00 29.54 140 GLN A C 1
ATOM 891 O O . GLN A 1 112 ? -15.331 16.424 22.115 1.00 27.41 140 GLN A O 1
ATOM 897 N N . ASN A 1 113 ? -16.698 15.004 21.020 1.00 27.29 141 ASN A N 1
ATOM 898 C CA . ASN A 1 113 ? -16.093 13.804 21.568 1.00 25.71 141 ASN A CA 1
ATOM 899 C C . ASN A 1 113 ? -14.934 13.292 20.731 1.00 22.67 141 ASN A C 1
ATOM 900 O O . ASN A 1 113 ? -13.988 12.712 21.265 1.00 23.87 141 ASN A O 1
ATOM 905 N N . PHE A 1 114 ? -14.994 13.492 19.416 1.00 23.17 142 PHE A N 1
ATOM 906 C CA . PHE A 1 114 ? -13.957 12.919 18.560 1.00 21.93 142 PHE A CA 1
ATOM 907 C C . PHE A 1 114 ? -12.588 13.488 18.888 1.00 21.08 142 PHE A C 1
ATOM 908 O O . PHE A 1 114 ? -11.607 12.750 18.931 1.00 22.08 142 PHE A O 1
ATOM 916 N N . VAL A 1 115 ? -12.510 14.797 19.124 1.00 22.69 143 VAL A N 1
ATOM 917 C CA . VAL A 1 115 ? -11.199 15.428 19.295 1.00 22.82 143 VAL A CA 1
ATOM 918 C C . VAL A 1 115 ? -10.375 14.816 20.450 1.00 21.03 143 VAL A C 1
ATOM 919 O O . VAL A 1 115 ? -9.249 14.380 20.224 1.00 22.95 143 VAL A O 1
ATOM 923 N N . PRO A 1 116 ? -10.933 14.761 21.680 1.00 24.49 144 PRO A N 1
ATOM 924 C CA . PRO A 1 116 ? -10.143 14.092 22.727 1.00 25.39 144 PRO A CA 1
ATOM 925 C C . PRO A 1 116 ? -9.934 12.594 22.470 1.00 27.76 144 PRO A C 1
ATOM 926 O O . PRO A 1 116 ? -8.874 12.059 22.801 1.00 24.04 144 PRO A O 1
ATOM 930 N N . ALA A 1 117 ? -10.923 11.923 21.881 1.00 25.28 145 ALA A N 1
ATOM 931 C CA . ALA A 1 117 ? -10.763 10.506 21.521 1.00 24.49 145 ALA A CA 1
ATOM 932 C C . ALA A 1 117 ? -9.601 10.296 20.538 1.00 23.39 145 ALA A C 1
ATOM 933 O O . ALA A 1 117 ? -8.763 9.389 20.708 1.00 21.26 145 ALA A O 1
ATOM 935 N N . ILE A 1 118 ? -9.554 11.141 19.513 1.00 21.85 146 ILE A N 1
ATOM 936 C CA . ILE A 1 118 ? -8.484 11.088 18.533 1.00 22.08 146 ILE A CA 1
ATOM 937 C C . ILE A 1 118 ? -7.133 11.359 19.186 1.00 24.03 146 ILE A C 1
ATOM 938 O O . ILE A 1 118 ? -6.173 10.596 18.996 1.00 23.20 146 ILE A O 1
ATOM 943 N N . GLN A 1 119 ? -7.041 12.435 19.959 1.00 22.53 147 GLN A N 1
ATOM 944 C CA . GLN A 1 119 ? -5.750 12.760 20.567 1.00 25.73 147 GLN A CA 1
ATOM 945 C C . GLN A 1 119 ? -5.284 11.647 21.505 1.00 25.31 147 GLN A C 1
ATOM 946 O O . GLN A 1 119 ? -4.087 11.338 21.574 1.00 24.90 147 GLN A O 1
ATOM 952 N N . HIS A 1 120 ? -6.230 11.042 22.219 1.00 26.88 148 HIS A N 1
ATOM 953 C CA . HIS A 1 120 ? -5.893 9.954 23.126 1.00 27.20 148 HIS A CA 1
ATOM 954 C C . HIS A 1 120 ? -5.227 8.819 22.362 1.00 29.31 148 HIS A C 1
ATOM 955 O O . HIS A 1 120 ? -4.185 8.320 22.776 1.00 29.76 148 HIS A O 1
ATOM 962 N N . GLU A 1 121 ? -5.817 8.418 21.237 1.00 28.14 149 GLU A N 1
ATOM 963 C CA . GLU A 1 121 ? -5.211 7.380 20.400 1.00 21.90 149 GLU A CA 1
ATOM 964 C C . GLU A 1 121 ? -3.839 7.794 19.913 1.00 23.44 149 GLU A C 1
ATOM 965 O O . GLU A 1 121 ? -2.907 6.993 19.923 1.00 26.69 149 GLU A O 1
ATOM 971 N N . VAL A 1 122 ? -3.709 9.042 19.471 1.00 26.47 150 VAL A N 1
ATOM 972 C CA . VAL A 1 122 ? -2.422 9.525 18.987 1.00 28.69 150 VAL A CA 1
ATOM 973 C C . VAL A 1 122 ? -1.377 9.450 20.099 1.00 29.06 150 VAL A C 1
ATOM 974 O O . VAL A 1 122 ? -0.280 8.937 19.892 1.00 28.33 150 VAL A O 1
ATOM 978 N N . ARG A 1 123 ? -1.726 9.947 21.279 1.00 28.01 151 ARG A N 1
ATOM 979 C CA . ARG A 1 123 ? -0.788 9.950 22.393 1.00 32.09 151 ARG A CA 1
ATOM 980 C C . ARG A 1 123 ? -0.415 8.531 22.805 1.00 31.38 151 ARG A C 1
ATOM 981 O O . ARG A 1 123 ? 0.744 8.255 23.113 1.00 32.63 151 ARG A O 1
ATOM 989 N N . LYS A 1 124 ? -1.397 7.630 22.799 1.00 32.94 152 LYS A N 1
ATOM 990 C CA . LYS A 1 124 ? -1.123 6.213 23.031 1.00 33.68 152 LYS A CA 1
ATOM 991 C C . LYS A 1 124 ? -0.113 5.681 22.023 1.00 34.01 152 LYS A C 1
ATOM 992 O O . LYS A 1 124 ? 0.836 4.995 22.396 1.00 38.26 152 LYS A O 1
ATOM 998 N N . PHE A 1 125 ? -0.309 6.001 20.747 1.00 30.92 153 PHE A N 1
ATOM 999 C CA . PHE A 1 125 ? 0.629 5.547 19.736 1.00 30.00 153 PHE A CA 1
ATOM 1000 C C . PHE A 1 125 ? 2.041 6.067 20.003 1.00 32.79 153 PHE A C 1
ATOM 1001 O O . PHE A 1 125 ? 3.017 5.306 19.974 1.00 36.87 153 PHE A O 1
ATOM 1009 N N . MET A 1 126 ? 2.142 7.367 20.247 1.00 29.21 154 MET A N 1
ATOM 1010 C CA . MET A 1 126 ? 3.437 8.026 20.360 1.00 37.23 154 MET A CA 1
ATOM 1011 C C . MET A 1 126 ? 4.186 7.530 21.577 1.00 36.82 154 MET A C 1
ATOM 1012 O O . MET A 1 126 ? 5.396 7.298 21.524 1.00 36.61 154 MET A O 1
ATOM 1017 N N . ALA A 1 127 ? 3.459 7.372 22.676 1.00 36.28 155 ALA A N 1
ATOM 1018 C CA . ALA A 1 127 ? 4.034 6.824 23.889 1.00 48.37 155 ALA A CA 1
ATOM 1019 C C . ALA A 1 127 ? 4.687 5.476 23.610 1.00 51.79 155 ALA A C 1
ATOM 1020 O O . ALA A 1 127 ? 5.790 5.207 24.086 1.00 52.73 155 ALA A O 1
ATOM 1022 N N . ALA A 1 128 ? 4.011 4.633 22.834 1.00 45.03 156 ALA A N 1
ATOM 1023 C CA . ALA A 1 128 ? 4.446 3.243 22.656 1.00 43.48 156 ALA A CA 1
ATOM 1024 C C . ALA A 1 128 ? 5.546 3.097 21.602 1.00 40.43 156 ALA A C 1
ATOM 1025 O O . ALA A 1 128 ? 6.340 2.164 21.665 1.00 46.62 156 ALA A O 1
ATOM 1027 N N . ASN A 1 129 ? 5.593 4.013 20.641 1.00 35.77 157 ASN A N 1
ATOM 1028 C CA . ASN A 1 129 ? 6.505 3.872 19.515 1.00 35.44 157 ASN A CA 1
ATOM 1029 C C . ASN A 1 129 ? 7.494 5.024 19.365 1.00 38.58 157 ASN A C 1
ATOM 1030 O O . ASN A 1 129 ? 8.569 4.846 18.798 1.00 38.74 157 ASN A O 1
ATOM 1035 N N . TRP A 1 130 ? 7.135 6.207 19.854 1.00 35.00 158 TRP A N 1
ATOM 1036 C CA . TRP A 1 130 ? 8.060 7.332 19.805 1.00 36.41 158 TRP A CA 1
ATOM 1037 C C . TRP A 1 130 ? 8.553 7.655 21.197 1.00 41.06 158 TRP A C 1
ATOM 1038 O O . TRP A 1 130 ? 8.490 8.802 21.638 1.00 36.53 158 TRP A O 1
ATOM 1049 N N . ASP A 1 131 ? 9.048 6.636 21.887 1.00 44.78 159 ASP A N 1
ATOM 1050 C CA . ASP A 1 131 ? 9.246 6.710 23.327 1.00 52.12 159 ASP A CA 1
ATOM 1051 C C . ASP A 1 131 ? 10.697 6.996 23.695 1.00 53.39 159 ASP A C 1
ATOM 1052 O O . ASP A 1 131 ? 11.035 7.045 24.874 1.00 54.37 159 ASP A O 1
ATOM 1057 N N . LYS A 1 132 ? 11.552 7.179 22.693 1.00 51.40 160 LYS A N 1
ATOM 1058 C CA . LYS A 1 132 ? 12.968 7.473 22.946 1.00 53.23 160 LYS A CA 1
ATOM 1059 C C . LYS A 1 132 ? 13.226 8.981 22.947 1.00 49.72 160 LYS A C 1
ATOM 1060 O O . LYS A 1 132 ? 12.332 9.768 22.636 1.00 49.20 160 LYS A O 1
ATOM 1066 N N . ASP A 1 133 ? 14.443 9.388 23.297 1.00 41.99 161 ASP A N 1
ATOM 1067 C CA . ASP A 1 133 ? 14.831 10.784 23.126 1.00 42.17 161 ASP A CA 1
ATOM 1068 C C . ASP A 1 133 ? 14.882 11.123 21.647 1.00 37.08 161 ASP A C 1
ATOM 1069 O O . ASP A 1 133 ? 14.547 12.235 21.239 1.00 42.97 161 ASP A O 1
ATOM 1074 N N . GLU A 1 134 ? 15.301 10.155 20.843 1.00 41.36 162 GLU A N 1
ATOM 1075 C CA . GLU A 1 134 ? 15.191 10.281 19.401 1.00 46.83 162 GLU A CA 1
ATOM 1076 C C . GLU A 1 134 ? 15.171 8.898 18.766 1.00 44.60 162 GLU A C 1
ATOM 1077 O O . GLU A 1 134 ? 15.613 7.926 19.371 1.00 47.03 162 GLU A O 1
ATOM 1083 N N . GLY A 1 135 ? 14.642 8.812 17.550 1.00 46.46 163 GLY A N 1
ATOM 1084 C CA . GLY A 1 135 ? 14.422 7.520 16.911 1.00 40.12 163 GLY A CA 1
ATOM 1085 C C . GLY A 1 135 ? 14.157 7.664 15.430 1.00 39.93 163 GLY A C 1
ATOM 1086 O O . GLY A 1 135 ? 13.786 8.741 14.958 1.00 43.43 163 GLY A O 1
ATOM 1087 N N . GLU A 1 136 ? 14.354 6.578 14.690 1.00 40.38 164 GLU A N 1
ATOM 1088 C CA . GLU A 1 136 ? 14.097 6.586 13.262 1.00 39.37 164 GLU A CA 1
ATOM 1089 C C . GLU A 1 136 ? 12.820 5.829 12.951 1.00 38.07 164 GLU A C 1
ATOM 1090 O O . GLU A 1 136 ? 12.587 4.736 13.473 1.00 30.58 164 GLU A O 1
ATOM 1096 N N . ILE A 1 137 ? 11.993 6.417 12.101 1.00 31.43 165 ILE A N 1
ATOM 1097 C CA . ILE A 1 137 ? 10.718 5.810 11.772 1.00 30.21 165 ILE A CA 1
ATOM 1098 C C . ILE A 1 137 ? 10.466 5.930 10.295 1.00 28.05 165 ILE A C 1
ATOM 1099 O O . ILE A 1 137 ? 11.089 6.753 9.616 1.00 32.58 165 ILE A O 1
ATOM 1104 N N . ASN A 1 138 ? 9.554 5.108 9.789 1.00 29.19 166 ASN A N 1
ATOM 1105 C CA . ASN A 1 138 ? 8.884 5.443 8.554 1.00 30.95 166 ASN A CA 1
ATOM 1106 C C . ASN A 1 138 ? 7.617 6.242 8.844 1.00 27.18 166 ASN A C 1
ATOM 1107 O O . ASN A 1 138 ? 6.677 5.741 9.465 1.00 25.93 166 ASN A O 1
ATOM 1112 N N . LEU A 1 139 ? 7.612 7.496 8.404 1.00 30.13 167 LEU A N 1
ATOM 1113 C CA . LEU A 1 139 ? 6.577 8.443 8.794 1.00 29.56 167 LEU A CA 1
ATOM 1114 C C . LEU A 1 139 ? 5.252 8.098 8.131 1.00 29.31 167 LEU A C 1
ATOM 1115 O O . LEU A 1 139 ? 4.182 8.325 8.700 1.00 29.59 167 LEU A O 1
ATOM 1120 N N . LEU A 1 140 ? 5.327 7.545 6.925 1.00 26.55 168 LEU A N 1
ATOM 1121 C CA . LEU A 1 140 ? 4.123 7.117 6.218 1.00 28.01 168 LEU A CA 1
ATOM 1122 C C . LEU A 1 140 ? 3.450 5.944 6.924 1.00 26.90 168 LEU A C 1
ATOM 1123 O O . LEU A 1 140 ? 2.235 5.955 7.144 1.00 25.57 168 LEU A O 1
ATOM 1128 N N . GLU A 1 141 ? 4.234 4.930 7.280 1.00 29.47 169 GLU A N 1
ATOM 1129 C CA . GLU A 1 141 ? 3.709 3.777 8.015 1.00 28.55 169 GLU A CA 1
ATOM 1130 C C . GLU A 1 141 ? 3.092 4.198 9.331 1.00 29.40 169 GLU A C 1
ATOM 1131 O O . GLU A 1 141 ? 2.028 3.716 9.715 1.00 24.58 169 GLU A O 1
ATOM 1137 N N . ASP A 1 142 ? 3.766 5.099 10.032 1.00 27.96 170 ASP A N 1
ATOM 1138 C CA . ASP A 1 142 ? 3.301 5.491 11.353 1.00 26.36 170 ASP A CA 1
ATOM 1139 C C . ASP A 1 142 ? 2.054 6.372 11.287 1.00 22.40 170 ASP A C 1
ATOM 1140 O O . ASP A 1 142 ? 1.160 6.226 12.117 1.00 24.13 170 ASP A O 1
ATOM 1145 N N . CYS A 1 143 ? 1.989 7.277 10.313 1.00 22.94 171 CYS A N 1
ATOM 1146 C CA . CYS A 1 143 ? 0.782 8.084 10.155 1.00 24.26 171 CYS A CA 1
ATOM 1147 C C . CYS A 1 143 ? -0.403 7.188 9.784 1.00 25.26 171 CYS A C 1
ATOM 1148 O O . CYS A 1 143 ? -1.518 7.399 10.268 1.00 22.43 171 CYS A O 1
ATOM 1151 N N . SER A 1 144 ? -0.152 6.179 8.950 1.00 25.22 172 SER A N 1
ATOM 1152 C CA . SER A 1 144 ? -1.202 5.236 8.549 1.00 24.13 172 SER A CA 1
ATOM 1153 C C . SER A 1 144 ? -1.753 4.474 9.746 1.00 24.44 172 SER A C 1
ATOM 1154 O O . SER A 1 144 ? -2.962 4.301 9.896 1.00 25.32 172 SER A O 1
ATOM 1157 N N . THR A 1 145 ? -0.857 4.015 10.606 1.00 22.28 173 THR A N 1
ATOM 1158 C CA . THR A 1 145 ? -1.263 3.305 11.811 1.00 20.51 173 THR A CA 1
ATOM 1159 C C . THR A 1 145 ? -2.089 4.189 12.736 1.00 21.69 173 THR A C 1
ATOM 1160 O O . THR A 1 145 ? -3.081 3.746 13.322 1.00 21.73 173 THR A O 1
ATOM 1164 N N . MET A 1 146 ? -1.684 5.447 12.871 1.00 22.95 174 MET A N 1
ATOM 1165 C CA . MET A 1 146 ? -2.415 6.369 13.726 1.00 23.84 174 MET A CA 1
ATOM 1166 C C . MET A 1 146 ? -3.825 6.609 13.189 1.00 21.27 174 MET A C 1
ATOM 1167 O O . MET A 1 146 ? -4.785 6.644 13.957 1.00 23.65 174 MET A O 1
ATOM 1172 N N . ILE A 1 147 ? -3.939 6.757 11.868 1.00 21.29 175 ILE A N 1
ATOM 1173 C CA . ILE A 1 147 ? -5.225 7.060 11.238 1.00 20.77 175 ILE A CA 1
ATOM 1174 C C . ILE A 1 147 ? -6.192 5.873 11.357 1.00 21.66 175 ILE A C 1
ATOM 1175 O O . ILE A 1 147 ? -7.385 6.058 11.575 1.00 20.62 175 ILE A O 1
ATOM 1180 N N . ILE A 1 148 ? -5.685 4.650 11.243 1.00 21.36 176 ILE A N 1
ATOM 1181 C CA . ILE A 1 148 ? -6.553 3.494 11.485 1.00 23.57 176 ILE A CA 1
ATOM 1182 C C . ILE A 1 148 ? -7.085 3.491 12.928 1.00 22.44 176 ILE A C 1
ATOM 1183 O O . ILE A 1 148 ? -8.272 3.258 13.156 1.00 20.38 176 ILE A O 1
ATOM 1188 N N . ASN A 1 149 ? -6.218 3.784 13.899 1.00 20.41 177 ASN A N 1
ATOM 1189 C CA . ASN A 1 149 ? -6.647 3.852 15.291 1.00 21.01 177 ASN A CA 1
ATOM 1190 C C . ASN A 1 149 ? -7.593 5.010 15.589 1.00 21.83 177 ASN A C 1
ATOM 1191 O O . ASN A 1 149 ? -8.581 4.843 16.311 1.00 22.11 177 ASN A O 1
ATOM 1196 N N . THR A 1 150 ? -7.295 6.187 15.042 1.00 20.15 178 THR A N 1
ATOM 1197 C CA . THR A 1 150 ? -8.121 7.352 15.334 1.00 21.65 178 THR A CA 1
ATOM 1198 C C . THR A 1 150 ? -9.503 7.217 14.692 1.00 21.22 178 THR A C 1
ATOM 1199 O O . THR A 1 150 ? -10.525 7.495 15.322 1.00 21.26 178 THR A O 1
ATOM 1203 N N . ALA A 1 151 ? -9.529 6.777 13.440 1.00 19.98 179 ALA A N 1
ATOM 1204 C CA . ALA A 1 151 ? -10.800 6.620 12.740 1.00 19.74 179 ALA A CA 1
ATOM 1205 C C . ALA A 1 151 ? -11.672 5.553 13.410 1.00 19.21 179 ALA A C 1
ATOM 1206 O O . ALA A 1 151 ? -12.867 5.779 13.655 1.00 20.61 179 ALA A O 1
ATOM 1208 N N . CYS A 1 152 ? -11.079 4.402 13.714 1.00 20.72 180 CYS A N 1
ATOM 1209 C CA . CYS A 1 152 ? -11.826 3.310 14.349 1.00 20.85 180 CYS A CA 1
ATOM 1210 C C . CYS A 1 152 ? -12.293 3.701 15.746 1.00 20.27 180 CYS A C 1
ATOM 1211 O O . CYS A 1 152 ? -13.381 3.330 16.178 1.00 20.81 180 CYS A O 1
ATOM 1214 N N . GLN A 1 153 ? -11.474 4.470 16.449 1.00 21.75 181 GLN A N 1
ATOM 1215 C CA . GLN A 1 153 ? -11.884 4.989 17.745 1.00 21.84 181 GLN A CA 1
ATOM 1216 C C . GLN A 1 153 ? -13.154 5.836 17.651 1.00 23.93 181 GLN A C 1
ATOM 1217 O O . GLN A 1 153 ? -14.043 5.740 18.504 1.00 22.38 181 GLN A O 1
ATOM 1223 N N . CYS A 1 154 ? -13.235 6.668 16.616 1.00 21.60 182 CYS A N 1
ATOM 1224 C CA . CYS A 1 154 ? -14.382 7.553 16.449 1.00 23.24 182 CYS A CA 1
ATOM 1225 C C . CYS A 1 154 ? -15.623 6.817 15.948 1.00 22.96 182 CYS A C 1
ATOM 1226 O O . CYS A 1 154 ? -16.741 7.115 16.374 1.00 21.51 182 CYS A O 1
ATOM 1229 N N . LEU A 1 155 ? -15.421 5.859 15.048 1.00 19.07 183 LEU A N 1
ATOM 1230 C CA . LEU A 1 155 ? -16.529 5.342 14.233 1.00 19.06 183 LEU A CA 1
ATOM 1231 C C . LEU A 1 155 ? -16.962 3.915 14.581 1.00 21.14 183 LEU A C 1
ATOM 1232 O O . LEU A 1 155 ? -18.061 3.502 14.211 1.00 21.62 183 LEU A O 1
ATOM 1237 N N . PHE A 1 156 ? -16.105 3.165 15.274 1.00 19.54 184 PHE A N 1
ATOM 1238 C CA . PHE A 1 156 ? -16.425 1.785 15.653 1.00 19.10 184 PHE A CA 1
ATOM 1239 C C . PHE A 1 156 ? -16.702 1.698 17.134 1.00 20.32 184 PHE A C 1
ATOM 1240 O O . PHE A 1 156 ? -15.899 2.170 17.943 1.00 20.12 184 PHE A O 1
ATOM 1248 N N . GLY A 1 157 ? -17.808 1.063 17.503 1.00 20.37 185 GLY A N 1
ATOM 1249 C CA . GLY A 1 157 ? -18.025 0.686 18.899 1.00 22.05 185 GLY A CA 1
ATOM 1250 C C . GLY A 1 157 ? -16.892 -0.166 19.451 1.00 20.76 185 GLY A C 1
ATOM 1251 O O . GLY A 1 157 ? -16.178 -0.837 18.705 1.00 17.76 185 GLY A O 1
ATOM 1252 N N . GLU A 1 158 ? -16.721 -0.145 20.769 1.00 23.11 186 GLU A N 1
ATOM 1253 C CA . GLU A 1 158 ? -15.655 -0.911 21.386 1.00 27.01 186 GLU A CA 1
ATOM 1254 C C . GLU A 1 158 ? -15.799 -2.411 21.105 1.00 22.52 186 GLU A C 1
ATOM 1255 O O . GLU A 1 158 ? -14.801 -3.116 20.931 1.00 23.03 186 GLU A O 1
ATOM 1261 N N . ASP A 1 159 ? -17.033 -2.898 21.054 1.00 21.34 187 ASP A N 1
ATOM 1262 C CA . ASP A 1 159 ? -17.254 -4.309 20.741 1.00 23.34 187 ASP A CA 1
ATOM 1263 C C . ASP A 1 159 ? -16.725 -4.662 19.349 1.00 21.88 187 ASP A C 1
ATOM 1264 O O . ASP A 1 159 ? -16.052 -5.690 19.160 1.00 20.09 187 ASP A O 1
ATOM 1269 N N . LEU A 1 160 ? -17.014 -3.794 18.382 1.00 20.52 188 LEU A N 1
ATOM 1270 C CA . LEU A 1 160 ? -16.522 -3.973 17.021 1.00 20.79 188 LEU A CA 1
ATOM 1271 C C . LEU A 1 160 ? -14.993 -3.902 16.970 1.00 21.90 188 LEU A C 1
ATOM 1272 O O . LEU A 1 160 ? -14.346 -4.691 16.283 1.00 23.10 188 LEU A O 1
ATOM 1277 N N . ARG A 1 161 ? -14.416 -2.973 17.715 1.00 24.40 189 ARG A N 1
ATOM 1278 C CA . ARG A 1 161 ? -12.973 -2.825 17.743 1.00 23.94 189 ARG A CA 1
ATOM 1279 C C . ARG A 1 161 ? -12.280 -4.063 18.296 1.00 25.59 189 ARG A C 1
ATOM 1280 O O . ARG A 1 161 ? -11.199 -4.413 17.861 1.00 28.61 189 ARG A O 1
ATOM 1288 N N . LYS A 1 162 ? -12.890 -4.707 19.279 1.00 26.80 190 LYS A N 1
ATOM 1289 C CA . LYS A 1 162 ? -12.307 -5.929 19.822 1.00 30.48 190 LYS A CA 1
ATOM 1290 C C . LYS A 1 162 ? -12.265 -7.019 18.761 1.00 32.87 190 LYS A C 1
ATOM 1291 O O . LYS A 1 162 ? -11.278 -7.750 18.650 1.00 27.03 190 LYS A O 1
ATOM 1297 N N . ARG A 1 163 ? -13.349 -7.139 18.004 1.00 28.70 191 ARG A N 1
ATOM 1298 C CA . ARG A 1 163 ? -13.451 -8.147 16.962 1.00 30.57 191 ARG A CA 1
ATOM 1299 C C . ARG A 1 163 ? -12.570 -7.829 15.775 1.00 34.69 191 ARG A C 1
ATOM 1300 O O . ARG A 1 163 ? -12.061 -8.722 15.111 1.00 36.39 191 ARG A O 1
ATOM 1308 N N . LEU A 1 164 ? -12.435 -6.549 15.484 1.00 28.32 192 LEU A N 1
ATOM 1309 C CA . LEU A 1 164 ? -11.781 -6.119 14.275 1.00 27.47 192 LEU A CA 1
ATOM 1310 C C . LEU A 1 164 ? -10.770 -5.054 14.644 1.00 25.34 192 LEU A C 1
ATOM 1311 O O . LEU A 1 164 ? -11.025 -3.870 14.478 1.00 25.99 192 LEU A O 1
ATOM 1316 N N . ASP A 1 165 ? -9.626 -5.473 15.182 1.00 26.11 193 ASP A N 1
ATOM 1317 C CA . ASP A 1 165 ? -8.703 -4.506 15.766 1.00 27.62 193 ASP A CA 1
ATOM 1318 C C . ASP A 1 165 ? -7.842 -3.848 14.691 1.00 28.63 193 ASP A C 1
ATOM 1319 O O . ASP A 1 165 ? -7.993 -4.137 13.495 1.00 25.28 193 ASP A O 1
ATOM 1324 N N . ALA A 1 166 ? -6.956 -2.952 15.115 1.00 28.45 194 ALA A N 1
ATOM 1325 C CA . ALA A 1 166 ? -6.171 -2.149 14.184 1.00 32.88 194 ALA A CA 1
ATOM 1326 C C . ALA A 1 166 ? -5.374 -3.009 13.209 1.00 31.02 194 ALA A C 1
ATOM 1327 O O . ALA A 1 166 ? -5.337 -2.717 12.009 1.00 34.11 194 ALA A O 1
ATOM 1329 N N . ARG A 1 167 ? -4.731 -4.059 13.712 1.00 27.25 195 ARG A N 1
ATOM 1330 C CA . ARG A 1 167 ? -3.942 -4.913 12.836 1.00 29.90 195 ARG A CA 1
ATOM 1331 C C . ARG A 1 167 ? -4.860 -5.620 11.842 1.00 28.22 195 ARG A C 1
ATOM 1332 O O . ARG A 1 167 ? -4.600 -5.612 10.635 1.00 29.24 195 ARG A O 1
ATOM 1340 N N . ARG A 1 168 ? -5.939 -6.218 12.338 1.00 26.08 196 ARG A N 1
ATOM 1341 C CA . ARG A 1 168 ? -6.822 -6.959 11.455 1.00 25.37 196 ARG A CA 1
ATOM 1342 C C . ARG A 1 168 ? -7.530 -6.033 10.471 1.00 24.02 196 ARG A C 1
ATOM 1343 O O . ARG A 1 168 ? -7.690 -6.379 9.306 1.00 23.12 196 ARG A O 1
ATOM 1351 N N . PHE A 1 169 ? -7.951 -4.861 10.929 1.00 23.52 197 PHE A N 1
ATOM 1352 C CA . PHE A 1 169 ? -8.622 -3.934 10.025 1.00 25.37 197 PHE A CA 1
ATOM 1353 C C . PHE A 1 169 ? -7.667 -3.440 8.921 1.00 26.42 197 PHE A C 1
ATOM 1354 O O . PHE A 1 169 ? -8.042 -3.374 7.744 1.00 25.08 197 PHE A O 1
ATOM 1362 N N . ALA A 1 170 ? -6.432 -3.115 9.297 1.00 29.35 198 ALA A N 1
ATOM 1363 C CA . ALA A 1 170 ? -5.402 -2.759 8.321 1.00 32.99 198 ALA A CA 1
ATOM 1364 C C . ALA A 1 170 ? -5.229 -3.846 7.259 1.00 26.65 198 ALA A C 1
ATOM 1365 O O . ALA A 1 170 ? -5.170 -3.551 6.070 1.00 28.04 198 ALA A O 1
ATOM 1367 N N . GLN A 1 171 ? -5.151 -5.100 7.694 1.00 25.57 199 GLN A N 1
ATOM 1368 C CA . GLN A 1 171 ? -4.959 -6.220 6.775 1.00 23.27 199 GLN A CA 1
ATOM 1369 C C . GLN A 1 171 ? -6.136 -6.375 5.810 1.00 22.10 199 GLN A C 1
ATOM 1370 O O . GLN A 1 171 ? -5.950 -6.630 4.615 1.00 22.58 199 GLN A O 1
ATOM 1376 N N . LEU A 1 172 ? -7.342 -6.220 6.343 1.00 21.64 200 LEU A N 1
ATOM 1377 C CA . LEU A 1 172 ? -8.554 -6.268 5.540 1.00 22.83 200 LEU A CA 1
ATOM 1378 C C . LEU A 1 172 ? -8.561 -5.164 4.474 1.00 24.45 200 LEU A C 1
ATOM 1379 O O . LEU A 1 172 ? -8.775 -5.430 3.282 1.00 21.66 200 LEU A O 1
ATOM 1384 N N . LEU A 1 173 ? -8.325 -3.925 4.896 1.00 24.29 201 LEU A N 1
ATOM 1385 C CA . LEU A 1 173 ? -8.303 -2.816 3.939 1.00 24.23 201 LEU A CA 1
ATOM 1386 C C . LEU A 1 173 ? -7.195 -3.009 2.906 1.00 25.53 201 LEU A C 1
ATOM 1387 O O . LEU A 1 173 ? -7.370 -2.708 1.716 1.00 23.41 201 LEU A O 1
ATOM 1392 N N . ALA A 1 174 ? -6.057 -3.522 3.360 1.00 22.63 202 ALA A N 1
ATOM 1393 C CA . ALA A 1 174 ? -4.938 -3.769 2.468 1.00 23.82 202 ALA A CA 1
ATOM 1394 C C . ALA A 1 174 ? -5.272 -4.847 1.430 1.00 24.33 202 ALA A C 1
ATOM 1395 O O . ALA A 1 174 ? -4.884 -4.736 0.264 1.00 27.15 202 ALA A O 1
ATOM 1397 N N . LYS A 1 175 ? -5.989 -5.884 1.854 1.00 20.75 203 LYS A N 1
ATOM 1398 C CA . LYS A 1 175 ? -6.388 -6.947 0.947 1.00 23.25 203 LYS A CA 1
ATOM 1399 C C . LYS A 1 175 ? -7.300 -6.392 -0.149 1.00 25.59 203 LYS A C 1
ATOM 1400 O O . LYS A 1 175 ? -7.136 -6.707 -1.319 1.00 26.33 203 LYS A O 1
ATOM 1406 N N . MET A 1 176 ? -8.253 -5.552 0.240 1.00 23.23 204 MET A N 1
ATOM 1407 C CA . MET A 1 176 ? -9.085 -4.836 -0.719 1.00 21.10 204 MET A CA 1
ATOM 1408 C C . MET A 1 176 ? -8.273 -3.924 -1.632 1.00 24.87 204 MET A C 1
ATOM 1409 O O . MET A 1 176 ? -8.368 -4.021 -2.857 1.00 24.52 204 MET A O 1
ATOM 1414 N N . GLU A 1 177 ? -7.489 -3.027 -1.039 1.00 21.48 205 GLU A N 1
ATOM 1415 C CA . GLU A 1 177 ? -6.767 -2.023 -1.813 1.00 24.15 205 GLU A CA 1
ATOM 1416 C C . GLU A 1 177 ? -5.873 -2.689 -2.847 1.00 27.84 205 GLU A C 1
ATOM 1417 O O . GLU A 1 177 ? -5.836 -2.275 -4.008 1.00 28.57 205 GLU A O 1
ATOM 1423 N N . SER A 1 178 ? -5.149 -3.719 -2.424 1.00 21.15 206 SER A N 1
ATOM 1424 C CA . SER A 1 178 ? -4.140 -4.331 -3.280 1.00 24.73 206 SER A CA 1
ATOM 1425 C C . SER A 1 178 ? -4.783 -5.156 -4.387 1.00 23.90 206 SER A C 1
ATOM 1426 O O . SER A 1 178 ? -4.117 -5.590 -5.335 1.00 27.86 206 SER A O 1
ATOM 1429 N N . SER A 1 179 ? -6.085 -5.375 -4.274 1.00 23.22 207 SER A N 1
ATOM 1430 C CA . SER A 1 179 ? -6.744 -6.296 -5.178 1.00 24.36 207 SER A CA 1
ATOM 1431 C C . SER A 1 179 ? -7.621 -5.559 -6.220 1.00 26.68 207 SER A C 1
ATOM 1432 O O . SER A 1 179 ? -8.182 -6.187 -7.122 1.00 31.99 207 SER A O 1
ATOM 1435 N N . LEU A 1 180 ? -7.717 -4.233 -6.105 1.00 21.34 208 LEU A N 1
ATOM 1436 C CA . LEU A 1 180 ? -8.487 -3.434 -7.064 1.00 23.21 208 LEU A CA 1
ATOM 1437 C C . LEU A 1 180 ? -7.662 -3.070 -8.286 1.00 25.06 208 LEU A C 1
ATOM 1438 O O . LEU A 1 180 ? -6.470 -2.792 -8.171 1.00 25.50 208 LEU A O 1
ATOM 1443 N N . ILE A 1 181 ? -8.304 -3.055 -9.453 1.00 24.22 209 ILE A N 1
ATOM 1444 C CA . ILE A 1 181 ? -7.623 -2.675 -10.694 1.00 24.91 209 ILE A CA 1
ATOM 1445 C C . ILE A 1 181 ? -8.324 -1.502 -11.396 1.00 23.29 209 ILE A C 1
ATOM 1446 O O . ILE A 1 181 ? -9.269 -1.711 -12.156 1.00 26.92 209 ILE A O 1
ATOM 1451 N N . PRO A 1 182 ? -7.858 -0.263 -11.147 1.00 23.95 210 PRO A N 1
ATOM 1452 C CA . PRO A 1 182 ? -8.466 0.918 -11.777 1.00 28.21 210 PRO A CA 1
ATOM 1453 C C . PRO A 1 182 ? -8.452 0.860 -13.314 1.00 29.70 210 PRO A C 1
ATOM 1454 O O . PRO A 1 182 ? -9.297 1.476 -13.957 1.00 25.84 210 PRO A O 1
ATOM 1458 N N . ALA A 1 183 ? -7.505 0.120 -13.885 1.00 31.25 211 ALA A N 1
ATOM 1459 C CA . ALA A 1 183 ? -7.451 -0.081 -15.336 1.00 31.05 211 ALA A CA 1
ATOM 1460 C C . ALA A 1 183 ? -8.744 -0.680 -15.903 1.00 29.51 211 ALA A C 1
ATOM 1461 O O . ALA A 1 183 ? -9.015 -0.565 -17.104 1.00 28.18 211 ALA A O 1
ATOM 1463 N N . ALA A 1 184 ? -9.539 -1.314 -15.043 1.00 26.54 212 ALA A N 1
ATOM 1464 C CA . ALA A 1 184 ? -10.803 -1.913 -15.471 1.00 27.95 212 ALA A CA 1
ATOM 1465 C C . ALA A 1 184 ? -11.793 -0.861 -15.991 1.00 22.86 212 ALA A C 1
ATOM 1466 O O . ALA A 1 184 ? -12.721 -1.194 -16.730 1.00 28.08 212 ALA A O 1
ATOM 1468 N N . VAL A 1 185 ? -11.592 0.397 -15.604 1.00 24.14 213 VAL A N 1
ATOM 1469 C CA . VAL A 1 185 ? -12.346 1.514 -16.160 1.00 25.80 213 VAL A CA 1
ATOM 1470 C C . VAL A 1 185 ? -12.237 1.523 -17.688 1.00 27.02 213 VAL A C 1
ATOM 1471 O O . VAL A 1 185 ? -13.192 1.839 -18.404 1.00 28.47 213 VAL A O 1
ATOM 1475 N N . PHE A 1 186 ? -11.059 1.151 -18.172 1.00 28.00 214 PHE A N 1
ATOM 1476 C CA . PHE A 1 186 ? -10.739 1.231 -19.604 1.00 29.31 214 PHE A CA 1
ATOM 1477 C C . PHE A 1 186 ? -10.675 -0.140 -20.253 1.00 33.04 214 PHE A C 1
ATOM 1478 O O . PHE A 1 186 ? -10.618 -0.258 -21.483 1.00 32.65 214 PHE A O 1
ATOM 1486 N N . LEU A 1 187 ? -10.676 -1.172 -19.415 1.00 28.19 215 LEU A N 1
ATOM 1487 C CA . LEU A 1 187 ? -10.650 -2.550 -19.864 1.00 29.41 215 LEU A CA 1
ATOM 1488 C C . LEU A 1 187 ? -11.770 -3.290 -19.140 1.00 31.81 215 LEU A C 1
ATOM 1489 O O . LEU A 1 187 ? -11.514 -4.165 -18.305 1.00 27.79 215 LEU A O 1
ATOM 1494 N N . PRO A 1 188 ? -13.027 -2.914 -19.441 1.00 32.74 216 PRO A N 1
ATOM 1495 C CA . PRO A 1 188 ? -14.182 -3.385 -18.672 1.00 29.99 216 PRO A CA 1
ATOM 1496 C C . PRO A 1 188 ? -14.352 -4.903 -18.714 1.00 30.33 216 PRO A C 1
ATOM 1497 O O . PRO A 1 188 ? -15.054 -5.458 -17.872 1.00 29.19 216 PRO A O 1
ATOM 1501 N N . ILE A 1 189 ? -13.715 -5.570 -19.674 1.00 31.63 217 ILE A N 1
ATOM 1502 C CA . ILE A 1 189 ? -13.712 -7.026 -19.691 1.00 29.07 217 ILE A CA 1
ATOM 1503 C C . ILE A 1 189 ? -13.224 -7.585 -18.353 1.00 28.18 217 ILE A C 1
ATOM 1504 O O . ILE A 1 189 ? -13.672 -8.644 -17.924 1.00 26.74 217 ILE A O 1
ATOM 1509 N N . LEU A 1 190 ? -12.316 -6.861 -17.696 1.00 29.68 218 LEU A N 1
ATOM 1510 C CA . LEU A 1 190 ? -11.757 -7.307 -16.412 1.00 26.00 218 LEU A CA 1
ATOM 1511 C C . LEU A 1 190 ? -12.849 -7.615 -15.385 1.00 30.23 218 LEU A C 1
ATOM 1512 O O . LEU A 1 190 ? -12.692 -8.498 -14.534 1.00 27.63 218 LEU A O 1
ATOM 1517 N N . LEU A 1 191 ? -13.954 -6.883 -15.455 1.00 27.39 219 LEU A N 1
ATOM 1518 C CA . LEU A 1 191 ? -15.001 -7.025 -14.450 1.00 33.46 219 LEU A CA 1
ATOM 1519 C C . LEU A 1 191 ? -15.806 -8.305 -14.668 1.00 36.13 219 LEU A C 1
ATOM 1520 O O . LEU A 1 191 ? -16.591 -8.708 -13.816 1.00 33.30 219 LEU A O 1
ATOM 1525 N N . LYS A 1 192 ? -15.585 -8.944 -15.815 1.00 33.57 220 LYS A N 1
ATOM 1526 C CA . LYS A 1 192 ? -16.323 -10.137 -16.208 1.00 35.34 220 LYS A CA 1
ATOM 1527 C C . LYS A 1 192 ? -15.465 -11.394 -16.110 1.00 33.83 220 LYS A C 1
ATOM 1528 O O . LYS A 1 192 ? -15.979 -12.506 -16.131 1.00 31.96 220 LYS A O 1
ATOM 1534 N N . LEU A 1 193 ? -14.153 -11.215 -16.009 1.00 30.61 221 LEU A N 1
ATOM 1535 C CA . LEU A 1 193 ? -13.230 -12.355 -16.023 1.00 31.70 221 LEU A CA 1
ATOM 1536 C C . LEU A 1 193 ? -13.056 -12.980 -14.640 1.00 35.50 221 LEU A C 1
ATOM 1537 O O . LEU A 1 193 ? -13.238 -12.307 -13.631 1.00 34.57 221 LEU A O 1
ATOM 1542 N N . PRO A 1 194 ? -12.699 -14.278 -14.591 1.00 40.79 222 PRO A N 1
ATOM 1543 C CA . PRO A 1 194 ? -12.196 -14.847 -13.346 1.00 39.31 222 PRO A CA 1
ATOM 1544 C C . PRO A 1 194 ? -10.854 -14.224 -12.999 1.00 37.60 222 PRO A C 1
ATOM 1545 O O . PRO A 1 194 ? -9.895 -14.337 -13.766 1.00 39.26 222 PRO A O 1
ATOM 1549 N N . LEU A 1 195 ? -10.796 -13.550 -11.861 1.00 28.18 223 LEU A N 1
ATOM 1550 C CA . LEU A 1 195 ? -9.563 -12.960 -11.392 1.00 24.34 223 LEU A CA 1
ATOM 1551 C C . LEU A 1 195 ? -9.379 -13.292 -9.922 1.00 28.20 223 LEU A C 1
ATOM 1552 O O . LEU A 1 195 ? -10.329 -13.225 -9.143 1.00 29.47 223 LEU A O 1
ATOM 1557 N N . PRO A 1 196 ? -8.151 -13.646 -9.534 1.00 27.66 224 PRO A N 1
ATOM 1558 C CA . PRO A 1 196 ? -7.858 -13.824 -8.122 1.00 27.42 224 PRO A CA 1
ATOM 1559 C C . PRO A 1 196 ? -8.176 -12.541 -7.359 1.00 24.71 224 PRO A C 1
ATOM 1560 O O . PRO A 1 196 ? -8.618 -12.598 -6.214 1.00 25.28 224 PRO A O 1
ATOM 1564 N N . GLN A 1 197 ? -7.959 -11.393 -7.995 1.00 23.76 225 GLN A N 1
ATOM 1565 C CA . GLN A 1 197 ? -8.141 -10.104 -7.326 1.00 23.56 225 GLN A CA 1
ATOM 1566 C C . GLN A 1 197 ? -9.604 -9.866 -6.953 1.00 25.82 225 GLN A C 1
ATOM 1567 O O . GLN A 1 197 ? -9.905 -9.337 -5.887 1.00 22.52 225 GLN A O 1
ATOM 1573 N N . SER A 1 198 ? -10.507 -10.261 -7.843 1.00 26.60 226 SER A N 1
ATOM 1574 C CA . SER A 1 198 ? -11.939 -10.189 -7.576 1.00 26.45 226 SER A CA 1
ATOM 1575 C C . SER A 1 198 ? -12.335 -11.099 -6.426 1.00 24.05 226 SER A C 1
ATOM 1576 O O . SER A 1 198 ? -13.075 -10.691 -5.525 1.00 25.20 226 SER A O 1
ATOM 1579 N N . ALA A 1 199 ? -11.840 -12.334 -6.460 1.00 26.94 227 ALA A N 1
ATOM 1580 C CA . ALA A 1 199 ? -12.078 -13.287 -5.383 1.00 28.47 227 ALA A CA 1
ATOM 1581 C C . ALA A 1 199 ? -11.627 -12.715 -4.044 1.00 30.09 227 ALA A C 1
ATOM 1582 O O . ALA A 1 199 ? -12.298 -12.885 -3.022 1.00 27.14 227 ALA A O 1
ATOM 1584 N N . ARG A 1 200 ? -10.487 -12.034 -4.049 1.00 23.03 228 ARG A N 1
ATOM 1585 C CA . ARG A 1 200 ? -9.931 -11.513 -2.797 1.00 25.08 228 ARG A CA 1
ATOM 1586 C C . ARG A 1 200 ? -10.762 -10.376 -2.254 1.00 24.51 228 ARG A C 1
ATOM 1587 O O . ARG A 1 200 ? -10.988 -10.295 -1.046 1.00 24.92 228 ARG A O 1
ATOM 1595 N N . CYS A 1 201 ? -11.229 -9.501 -3.141 1.00 24.05 229 CYS A N 1
ATOM 1596 C CA . CYS A 1 201 ? -12.190 -8.477 -2.739 1.00 25.89 229 CYS A CA 1
ATOM 1597 C C . CYS A 1 201 ? -13.405 -9.122 -2.078 1.00 29.36 229 CYS A C 1
ATOM 1598 O O . CYS A 1 201 ? -13.843 -8.671 -1.024 1.00 27.11 229 CYS A O 1
ATOM 1601 N N . HIS A 1 202 ? -13.943 -10.180 -2.690 1.00 27.37 230 HIS A N 1
ATOM 1602 C CA . HIS A 1 202 ? -15.123 -10.859 -2.130 1.00 32.24 230 HIS A CA 1
ATOM 1603 C C . HIS A 1 202 ? -14.850 -11.471 -0.756 1.00 30.57 230 HIS A C 1
ATOM 1604 O O . HIS A 1 202 ? -15.678 -11.352 0.148 1.00 26.64 230 HIS A O 1
ATOM 1611 N N . GLU A 1 203 ? -13.702 -12.126 -0.600 1.00 26.69 231 GLU A N 1
ATOM 1612 C CA . GLU A 1 203 ? -13.313 -12.691 0.694 1.00 28.73 231 GLU A CA 1
ATOM 1613 C C . GLU A 1 203 ? -13.221 -11.618 1.773 1.00 25.76 231 GLU A C 1
ATOM 1614 O O . GLU A 1 203 ? -13.741 -11.786 2.873 1.00 24.50 231 GLU A O 1
ATOM 1620 N N . ALA A 1 204 ? -12.551 -10.515 1.456 1.00 24.87 232 ALA A N 1
ATOM 1621 C CA . ALA A 1 204 ? -12.362 -9.443 2.424 1.00 27.21 232 ALA A CA 1
ATOM 1622 C C . ALA A 1 204 ? -13.693 -8.826 2.832 1.00 23.98 232 ALA A C 1
ATOM 1623 O O . ALA A 1 204 ? -13.942 -8.588 4.010 1.00 23.08 232 ALA A O 1
ATOM 1625 N N . ARG A 1 205 ? -14.547 -8.562 1.850 1.00 20.03 233 ARG A N 1
ATOM 1626 C CA . ARG A 1 205 ? -15.819 -7.923 2.126 1.00 19.42 233 ARG A CA 1
ATOM 1627 C C . ARG A 1 205 ? -16.722 -8.853 2.925 1.00 21.44 233 ARG A C 1
ATOM 1628 O O . ARG A 1 205 ? -17.446 -8.424 3.822 1.00 23.41 233 ARG A O 1
ATOM 1636 N N . THR A 1 206 ? -16.670 -10.135 2.586 1.00 22.81 234 THR A N 1
ATOM 1637 C CA . THR A 1 206 ? -17.444 -11.156 3.273 1.00 25.54 234 THR A CA 1
ATOM 1638 C C . THR A 1 206 ? -16.981 -11.300 4.719 1.00 23.68 234 THR A C 1
ATOM 1639 O O . THR A 1 206 ? -17.797 -11.480 5.620 1.00 25.50 234 THR A O 1
ATOM 1643 N N . GLU A 1 207 ? -15.668 -11.209 4.939 1.00 23.64 235 GLU A N 1
ATOM 1644 C CA . GLU A 1 207 ? -15.121 -11.280 6.295 1.00 25.21 235 GLU A CA 1
ATOM 1645 C C . GLU A 1 207 ? -15.620 -10.115 7.134 1.00 23.00 235 GLU A C 1
ATOM 1646 O O . GLU A 1 207 ? -16.038 -10.297 8.277 1.00 23.35 235 GLU A O 1
ATOM 1652 N N . LEU A 1 208 ? -15.579 -8.917 6.560 1.00 20.48 236 LEU A N 1
ATOM 1653 C CA . LEU A 1 208 ? -16.112 -7.737 7.225 1.00 18.61 236 LEU A CA 1
ATOM 1654 C C . LEU A 1 208 ? -17.601 -7.869 7.500 1.00 20.33 236 LEU A C 1
ATOM 1655 O O . LEU A 1 208 ? -18.048 -7.581 8.604 1.00 19.43 236 LEU A O 1
ATOM 1660 N N . GLN A 1 209 ? -18.379 -8.303 6.507 1.00 18.78 237 GLN A N 1
ATOM 1661 C CA . GLN A 1 209 ? -19.821 -8.419 6.728 1.00 19.20 237 GLN A CA 1
ATOM 1662 C C . GLN A 1 209 ? -20.165 -9.453 7.815 1.00 16.96 237 GLN A C 1
ATOM 1663 O O . GLN A 1 209 ? -21.102 -9.260 8.584 1.00 17.59 237 GLN A O 1
ATOM 1669 N N . LYS A 1 210 ? -19.403 -10.540 7.863 1.00 18.17 238 LYS A N 1
ATOM 1670 C CA . LYS A 1 210 ? -19.565 -11.578 8.880 1.00 20.52 238 LYS A CA 1
ATOM 1671 C C . LYS A 1 210 ? -19.332 -10.990 10.260 1.00 18.54 238 LYS A C 1
ATOM 1672 O O . LYS A 1 210 ? -20.103 -11.228 11.186 1.00 20.11 238 LYS A O 1
ATOM 1678 N N . ILE A 1 211 ? -18.264 -10.216 10.390 1.00 18.39 239 ILE A N 1
ATOM 1679 C CA . ILE A 1 211 ? -17.970 -9.552 11.650 1.00 19.68 239 ILE A CA 1
ATOM 1680 C C . ILE A 1 211 ? -19.104 -8.598 12.055 1.00 17.55 239 ILE A C 1
ATOM 1681 O O . ILE A 1 211 ? -19.562 -8.631 13.199 1.00 17.27 239 ILE A O 1
ATOM 1686 N N . LEU A 1 212 ? -19.576 -7.777 11.121 1.00 16.84 240 LEU A N 1
ATOM 1687 C CA . LEU A 1 212 ? -20.682 -6.854 11.396 1.00 16.94 240 LEU A CA 1
ATOM 1688 C C . LEU A 1 212 ? -21.957 -7.569 11.842 1.00 18.80 240 LEU A C 1
ATOM 1689 O O . LEU A 1 212 ? -22.639 -7.122 12.763 1.00 17.04 240 LEU A O 1
ATOM 1694 N N . SER A 1 213 ? -22.287 -8.674 11.177 1.00 18.75 241 SER A N 1
ATOM 1695 C CA . SER A 1 213 ? -23.491 -9.418 11.525 1.00 19.74 241 SER A CA 1
ATOM 1696 C C . SER A 1 213 ? -23.371 -10.003 12.938 1.00 18.80 241 SER A C 1
ATOM 1697 O O . SER A 1 213 ? -24.331 -9.987 13.697 1.00 20.86 241 SER A O 1
ATOM 1700 N N . GLU A 1 214 ? -22.188 -10.508 13.287 1.00 18.32 242 GLU A N 1
ATOM 1701 C CA . GLU A 1 214 ? -21.973 -11.087 14.627 1.00 20.73 242 GLU A CA 1
ATOM 1702 C C . GLU A 1 214 ? -22.099 -10.019 15.708 1.00 22.69 242 GLU A C 1
ATOM 1703 O O . GLU A 1 214 ? -22.671 -10.257 16.787 1.00 19.97 242 GLU A O 1
ATOM 1709 N N . ILE A 1 215 ? -21.561 -8.838 15.410 1.00 18.37 243 ILE A N 1
ATOM 1710 C CA . ILE A 1 215 ? -21.684 -7.687 16.300 1.00 20.24 243 ILE A CA 1
ATOM 1711 C C . ILE A 1 215 ? -23.137 -7.242 16.460 1.00 19.06 243 ILE A C 1
ATOM 1712 O O . ILE A 1 215 ? -23.594 -6.985 17.571 1.00 20.28 243 ILE A O 1
ATOM 1717 N N . ILE A 1 216 ? -23.869 -7.157 15.349 1.00 18.38 244 ILE A N 1
ATOM 1718 C CA . ILE A 1 216 ? -25.293 -6.798 15.400 1.00 20.57 244 ILE A CA 1
ATOM 1719 C C . ILE A 1 216 ? -26.086 -7.789 16.249 1.00 20.12 244 ILE A C 1
ATOM 1720 O O . ILE A 1 216 ? -26.870 -7.391 17.114 1.00 19.95 244 ILE A O 1
ATOM 1725 N N . ILE A 1 217 ? -25.874 -9.076 15.996 1.00 19.87 245 ILE A N 1
ATOM 1726 C CA . ILE A 1 217 ? -26.570 -10.132 16.726 1.00 21.77 245 ILE A CA 1
ATOM 1727 C C . ILE A 1 217 ? -26.260 -10.053 18.225 1.00 21.49 245 ILE A C 1
ATOM 1728 O O . ILE A 1 217 ? -27.162 -10.146 19.066 1.00 23.58 245 ILE A O 1
ATOM 1733 N N . ALA A 1 218 ? -24.984 -9.853 18.554 1.00 21.71 246 ALA A N 1
ATOM 1734 C CA . ALA A 1 218 ? -24.570 -9.744 19.964 1.00 22.47 246 ALA A CA 1
ATOM 1735 C C . ALA A 1 218 ? -25.200 -8.535 20.670 1.00 22.96 246 ALA A C 1
ATOM 1736 O O . ALA A 1 218 ? -25.590 -8.613 21.840 1.00 25.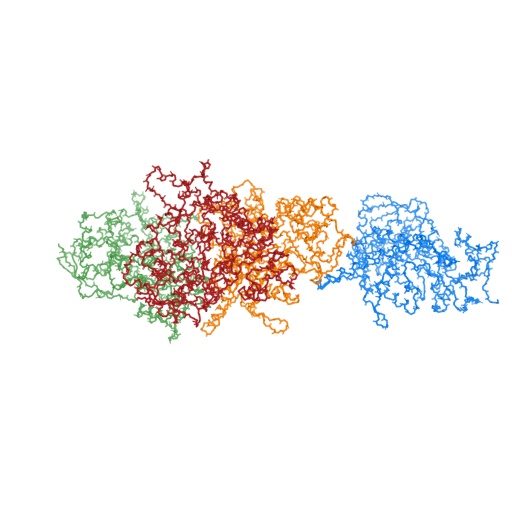57 246 ALA A O 1
ATOM 1738 N N . ARG A 1 219 ? -25.300 -7.417 19.962 1.00 21.94 247 ARG A N 1
ATOM 1739 C CA . ARG A 1 219 ? -25.955 -6.240 20.515 1.00 21.14 247 ARG A CA 1
ATOM 1740 C C . ARG A 1 219 ? -27.436 -6.499 20.778 1.00 23.59 247 ARG A C 1
ATOM 1741 O O . ARG A 1 219 ? -27.971 -6.101 21.819 1.00 28.31 247 ARG A O 1
ATOM 1749 N N . LYS A 1 220 ? -28.100 -7.175 19.841 1.00 24.76 248 LYS A N 1
ATOM 1750 C CA . LYS A 1 220 ? -29.521 -7.492 20.007 1.00 24.92 248 LYS A CA 1
ATOM 1751 C C . LYS A 1 220 ? -29.760 -8.488 21.146 1.00 25.00 248 LYS A C 1
ATOM 1752 O O . LYS A 1 220 ? -30.751 -8.377 21.867 1.00 28.65 248 LYS A O 1
ATOM 1758 N N . GLU A 1 221 ? -28.854 -9.450 21.305 1.00 25.43 249 GLU A N 1
ATOM 1759 C CA . GLU A 1 221 ? -28.932 -10.401 22.417 1.00 25.17 249 GLU A CA 1
ATOM 1760 C C . GLU A 1 221 ? -28.871 -9.683 23.751 1.00 28.53 249 GLU A C 1
ATOM 1761 O O . GLU A 1 221 ? -29.555 -10.063 24.700 1.00 31.98 249 GLU A O 1
ATOM 1767 N N . GLU A 1 222 ? -28.011 -8.665 23.824 1.00 27.80 250 GLU A N 1
ATOM 1768 C CA . GLU A 1 222 ? -27.601 -8.046 25.090 1.00 30.05 250 GLU A CA 1
ATOM 1769 C C . GLU A 1 222 ? -28.327 -6.737 25.411 1.00 41.36 250 GLU A C 1
ATOM 1770 O O . GLU A 1 222 ? -28.321 -6.289 26.552 1.00 42.16 250 GLU A O 1
ATOM 1776 N N . GLU A 1 223 ? -28.955 -6.138 24.402 1.00 47.47 251 GLU A N 1
ATOM 1777 C CA . GLU A 1 223 ? -29.471 -4.752 24.475 1.00 56.59 251 GLU A CA 1
ATOM 1778 C C . GLU A 1 223 ? -30.531 -4.517 25.557 1.00 46.43 251 GLU A C 1
ATOM 1779 O O . GLU A 1 223 ? -30.443 -3.551 26.315 1.00 65.90 251 GLU A O 1
ATOM 1785 N N . VAL A 1 224 ? -31.541 -5.380 25.615 1.00 82.08 252 VAL A N 1
ATOM 1786 C CA . VAL A 1 224 ? -32.678 -5.140 26.507 1.00 93.43 252 VAL A CA 1
ATOM 1787 C C . VAL A 1 224 ? -32.221 -4.794 27.924 1.00 96.31 252 VAL A C 1
ATOM 1788 O O . VAL A 1 224 ? -32.802 -3.920 28.569 1.00 98.44 252 VAL A O 1
ATOM 1792 N N . ASN A 1 225 ? -31.180 -5.473 28.402 1.00 90.75 253 ASN A N 1
ATOM 1793 C CA . ASN A 1 225 ? -30.634 -5.197 29.734 1.00 120.05 253 ASN A CA 1
ATOM 1794 C C . ASN A 1 225 ? -29.826 -3.901 29.805 1.00 134.77 253 ASN A C 1
ATOM 1795 O O . ASN A 1 225 ? -29.845 -3.208 30.824 1.00 167.38 253 ASN A O 1
ATOM 1800 N N . LYS A 1 226 ? -29.128 -3.574 28.720 1.00 138.36 254 LYS A N 1
ATOM 1801 C CA . LYS A 1 226 ? -28.045 -2.587 28.769 1.00 127.49 254 LYS A CA 1
ATOM 1802 C C . LYS A 1 226 ? -28.502 -1.214 29.279 1.00 147.50 254 LYS A C 1
ATOM 1803 O O . LYS A 1 226 ? -27.813 -0.590 30.089 1.00 144.75 254 LYS A O 1
ATOM 1809 N N . ASP A 1 227 ? -29.657 -0.750 28.803 1.00 139.10 255 ASP A N 1
ATOM 1810 C CA . ASP A 1 227 ? -30.157 0.578 29.164 1.00 122.29 255 ASP A CA 1
ATOM 1811 C C . ASP A 1 227 ? -29.233 1.645 28.580 1.00 102.27 255 ASP A C 1
ATOM 1812 O O . ASP A 1 227 ? -29.466 2.848 28.716 1.00 105.08 255 ASP A O 1
ATOM 1817 N N . SER A 1 228 ? -28.183 1.172 27.921 1.00 107.52 256 SER A N 1
ATOM 1818 C CA . SER A 1 228 ? -27.153 2.019 27.362 1.00 76.46 256 SER A CA 1
ATOM 1819 C C . SER A 1 228 ? -26.453 1.240 26.260 1.00 80.19 256 SER A C 1
ATOM 1820 O O . SER A 1 228 ? -25.413 0.620 26.488 1.00 71.35 256 SER A O 1
ATOM 1823 N N . SER A 1 229 ? -27.043 1.258 25.069 1.00 49.63 257 SER A N 1
ATOM 1824 C CA . SER A 1 229 ? -26.533 0.468 23.957 1.00 54.74 257 SER A CA 1
ATOM 1825 C C . SER A 1 229 ? -25.454 1.223 23.191 1.00 55.15 257 SER A C 1
ATOM 1826 O O . SER A 1 229 ? -25.265 2.428 23.374 1.00 57.97 257 SER A O 1
ATOM 1829 N N . THR A 1 230 ? -24.752 0.497 22.332 1.00 40.89 258 THR A N 1
ATOM 1830 C CA . THR A 1 230 ? -23.624 1.036 21.603 1.00 38.92 258 THR A CA 1
ATOM 1831 C C . THR A 1 230 ? -24.089 1.963 20.499 1.00 40.89 258 THR A C 1
ATOM 1832 O O . THR A 1 230 ? -24.996 1.625 19.740 1.00 36.10 258 THR A O 1
ATOM 1836 N N . SER A 1 231 ? -23.464 3.134 20.412 1.00 36.26 259 SER A N 1
ATOM 1837 C CA . SER A 1 231 ? -23.757 4.094 19.359 1.00 33.01 259 SER A CA 1
ATOM 1838 C C . SER A 1 231 ? -22.520 4.359 18.515 1.00 31.43 259 SER A C 1
ATOM 1839 O O . SER A 1 231 ? -21.530 4.904 19.005 1.00 31.54 259 SER A O 1
ATOM 1842 N N . ASP A 1 232 ? -22.570 3.965 17.249 1.00 24.52 260 ASP A N 1
ATOM 1843 C CA . ASP A 1 232 ? -21.418 4.107 16.370 1.00 21.77 260 ASP A CA 1
ATOM 1844 C C . ASP A 1 232 ? -21.875 4.202 14.915 1.00 22.88 260 ASP A C 1
ATOM 1845 O O . ASP A 1 232 ? -23.073 4.329 14.652 1.00 23.24 260 ASP A O 1
ATOM 1850 N N . LEU A 1 233 ? -20.930 4.159 13.980 1.00 22.29 261 LEU A N 1
ATOM 1851 C CA . LEU A 1 233 ? -21.258 4.247 12.561 1.00 20.80 261 LEU A CA 1
ATOM 1852 C C . LEU A 1 233 ? -22.222 3.125 12.178 1.00 20.14 261 LEU A C 1
ATOM 1853 O O . LEU A 1 233 ? -23.231 3.354 11.495 1.00 19.82 261 LEU A O 1
ATOM 1858 N N . LEU A 1 234 ? -21.911 1.918 12.635 1.00 19.18 262 LEU A N 1
ATOM 1859 C CA . LEU A 1 234 ? -22.740 0.748 12.363 1.00 20.54 262 LEU A CA 1
ATOM 1860 C C . LEU A 1 234 ? -24.180 0.940 12.848 1.00 20.34 262 LEU A C 1
ATOM 1861 O O . LEU A 1 234 ? -25.124 0.759 12.082 1.00 19.44 262 LEU A O 1
ATOM 1866 N N . SER A 1 235 ? -24.354 1.307 14.111 1.00 21.80 263 SER A N 1
ATOM 1867 C CA . SER A 1 235 ? -25.706 1.486 14.648 1.00 24.69 263 SER A CA 1
ATOM 1868 C C . SER A 1 235 ? -26.434 2.653 13.973 1.00 24.59 263 SER A C 1
ATOM 1869 O O . SER A 1 235 ? -27.641 2.588 13.728 1.00 23.55 263 SER A O 1
ATOM 1872 N N . GLY A 1 236 ? -25.696 3.717 13.672 1.00 22.22 264 GLY A N 1
ATOM 1873 C CA . GLY A 1 236 ? -26.264 4.866 12.972 1.00 22.26 264 GLY A CA 1
ATOM 1874 C C . GLY A 1 236 ? -26.847 4.472 11.626 1.00 22.86 264 GLY A C 1
ATOM 1875 O O . GLY A 1 236 ? -28.003 4.783 11.320 1.00 23.27 264 GLY A O 1
ATOM 1876 N N . LEU A 1 237 ? -26.050 3.783 10.815 1.00 21.34 265 LEU A N 1
ATOM 1877 C CA . LEU A 1 237 ? -26.485 3.408 9.476 1.00 18.70 265 LEU A CA 1
ATOM 1878 C C . LEU A 1 237 ? -27.621 2.395 9.526 1.00 21.05 265 LEU A C 1
ATOM 1879 O O . LEU A 1 237 ? -28.510 2.404 8.670 1.00 22.29 265 LEU A O 1
ATOM 1884 N N . LEU A 1 238 ? -27.597 1.526 10.530 1.00 22.65 266 LEU A N 1
ATOM 1885 C CA . LEU A 1 238 ? -28.650 0.518 10.685 1.00 23.73 266 LEU A CA 1
ATOM 1886 C C . LEU A 1 238 ? -30.001 1.142 11.002 1.00 24.95 266 LEU A C 1
ATOM 1887 O O . LEU A 1 238 ? -31.044 0.562 10.699 1.00 29.68 266 LEU A O 1
ATOM 1892 N N . SER A 1 239 ? -29.983 2.323 11.611 1.00 25.75 267 SER A N 1
ATOM 1893 C CA . SER A 1 239 ? -31.221 3.001 11.980 1.00 31.27 267 SER A CA 1
ATOM 1894 C C . SER A 1 239 ? -31.707 3.941 10.878 1.00 30.95 267 SER A C 1
ATOM 1895 O O . SER A 1 239 ? -32.742 4.589 11.026 1.00 29.69 267 SER A O 1
ATOM 1898 N N . ALA A 1 240 ? -30.963 4.015 9.779 1.00 26.99 268 ALA A N 1
ATOM 1899 C CA . ALA A 1 240 ? -31.371 4.840 8.646 1.00 27.42 268 ALA A CA 1
ATOM 1900 C C . ALA A 1 240 ? -32.597 4.249 7.947 1.00 29.90 268 ALA A C 1
ATOM 1901 O O . ALA A 1 240 ? -32.715 3.030 7.791 1.00 32.36 268 ALA A O 1
ATOM 1903 N N . VAL A 1 241 ? -33.514 5.116 7.535 1.00 26.66 269 VAL A N 1
ATOM 1904 C CA . VAL A 1 241 ? -34.685 4.676 6.787 1.00 28.36 269 VAL A CA 1
ATOM 1905 C C . VAL A 1 241 ? -34.775 5.464 5.496 1.00 26.35 269 VAL A C 1
ATOM 1906 O O . VAL A 1 241 ? -34.713 6.693 5.507 1.00 28.48 269 VAL A O 1
ATOM 1910 N N . TYR A 1 242 ? -34.906 4.758 4.376 1.00 24.02 270 TYR A N 1
ATOM 1911 C CA . TYR A 1 242 ? -35.011 5.421 3.079 1.00 24.82 270 TYR A CA 1
ATOM 1912 C C . TYR A 1 242 ? -36.324 6.194 2.964 1.00 27.01 270 TYR A C 1
ATOM 1913 O O . TYR A 1 242 ? -37.211 6.025 3.790 1.00 29.46 270 TYR A O 1
ATOM 1922 N N . ARG A 1 243 ? -36.441 7.038 1.941 1.00 29.51 271 ARG A N 1
ATOM 1923 C CA . ARG A 1 243 ? -37.647 7.855 1.765 1.00 36.85 271 ARG A CA 1
ATOM 1924 C C . ARG A 1 243 ? -38.869 6.972 1.476 1.00 35.25 271 ARG A C 1
ATOM 1925 O O . ARG A 1 243 ? -39.996 7.347 1.790 1.00 38.00 271 ARG A O 1
ATOM 1933 N N . ASP A 1 244 ? -38.639 5.796 0.899 1.00 35.64 272 ASP A N 1
ATOM 1934 C CA . ASP A 1 244 ? -39.730 4.861 0.615 1.00 40.41 272 ASP A CA 1
ATOM 1935 C C . ASP A 1 244 ? -40.129 4.049 1.846 1.00 39.16 272 ASP A C 1
ATOM 1936 O O . ASP A 1 244 ? -40.980 3.161 1.765 1.00 50.83 272 ASP A O 1
ATOM 1941 N N . GLY A 1 245 ? -39.503 4.351 2.981 1.00 35.72 273 GLY A N 1
ATOM 1942 C CA . GLY A 1 245 ? -39.866 3.722 4.250 1.00 34.61 273 GLY A CA 1
ATOM 1943 C C . GLY A 1 245 ? -39.106 2.458 4.629 1.00 35.02 273 GLY A C 1
ATOM 1944 O O . GLY A 1 245 ? -39.346 1.895 5.694 1.00 37.28 273 GLY A O 1
ATOM 1945 N N . THR A 1 246 ? -38.192 2.003 3.776 1.00 33.17 274 THR A N 1
ATOM 1946 C CA . THR A 1 246 ? -37.440 0.774 4.063 1.00 32.34 274 THR A CA 1
ATOM 1947 C C . THR A 1 246 ? -36.069 1.081 4.695 1.00 32.23 274 THR A C 1
ATOM 1948 O O . THR A 1 246 ? -35.505 2.151 4.463 1.00 27.70 274 THR A O 1
ATOM 1952 N N . PRO A 1 247 ? -35.534 0.143 5.503 1.00 33.61 275 PRO A N 1
ATOM 1953 C CA . PRO A 1 247 ? -34.225 0.334 6.120 1.00 31.01 275 PRO A CA 1
ATOM 1954 C C . PRO A 1 247 ? -33.101 -0.047 5.156 1.00 29.93 275 PRO A C 1
ATOM 1955 O O . PRO A 1 247 ? -33.347 -0.756 4.177 1.00 23.05 275 PRO A O 1
ATOM 1959 N N . MET A 1 248 ? -31.883 0.422 5.420 1.00 28.43 276 MET A N 1
ATOM 1960 C CA . MET A 1 248 ? -30.703 -0.121 4.752 1.00 28.52 276 MET A CA 1
ATOM 1961 C C . MET A 1 248 ? -30.568 -1.598 5.071 1.00 27.88 276 MET A C 1
ATOM 1962 O O . MET A 1 248 ? -30.745 -1.999 6.215 1.00 31.42 276 MET A O 1
ATOM 1967 N N . SER A 1 249 ? -30.236 -2.410 4.076 1.00 25.99 277 SER A N 1
ATOM 1968 C CA . SER A 1 249 ? -29.835 -3.785 4.342 1.00 29.25 277 SER A CA 1
ATOM 1969 C C . SER A 1 249 ? -28.436 -3.830 4.943 1.00 27.26 277 SER A C 1
ATOM 1970 O O . SER A 1 249 ? -27.646 -2.894 4.785 1.00 23.95 277 SER A O 1
ATOM 1973 N N . LEU A 1 250 ? -28.133 -4.925 5.630 1.00 24.06 278 LEU A N 1
ATOM 1974 C CA . LEU A 1 250 ? -26.776 -5.164 6.096 1.00 25.50 278 LEU A CA 1
ATOM 1975 C C . LEU A 1 250 ? -25.775 -5.090 4.938 1.00 23.29 278 LEU A C 1
ATOM 1976 O O . LEU A 1 250 ? -24.681 -4.549 5.092 1.00 22.16 278 LEU A O 1
ATOM 1981 N N . HIS A 1 251 ? -26.151 -5.629 3.783 1.00 21.43 279 HIS A N 1
ATOM 1982 C CA . HIS A 1 251 ? -25.311 -5.547 2.595 1.00 21.84 279 HIS A CA 1
ATOM 1983 C C . HIS A 1 251 ? -24.936 -4.109 2.269 1.00 19.98 279 HIS A C 1
ATOM 1984 O O . HIS A 1 251 ? -23.776 -3.811 1.962 1.00 18.20 279 HIS A O 1
ATOM 1991 N N . GLU A 1 252 ? -25.917 -3.215 2.328 1.00 20.17 280 GLU A N 1
ATOM 1992 C CA . GLU A 1 252 ? -25.685 -1.807 2.032 1.00 19.01 280 GLU A CA 1
ATOM 1993 C C . GLU A 1 252 ? -24.889 -1.139 3.133 1.00 18.37 280 GLU A C 1
ATOM 1994 O O . GLU A 1 252 ? -24.011 -0.314 2.871 1.00 18.29 280 GLU A O 1
ATOM 2000 N N . VAL A 1 253 ? -25.198 -1.496 4.374 1.00 19.58 281 VAL A N 1
ATOM 2001 C CA . VAL A 1 253 ? -24.498 -0.916 5.511 1.00 20.48 281 VAL A CA 1
ATOM 2002 C C . VAL A 1 253 ? -23.012 -1.273 5.469 1.00 18.38 281 VAL A C 1
ATOM 2003 O O . VAL A 1 253 ? -22.153 -0.396 5.618 1.00 18.87 281 VAL A O 1
ATOM 2007 N N . CYS A 1 254 ? -22.720 -2.553 5.253 1.00 17.70 282 CYS A N 1
ATOM 2008 C CA . CYS A 1 254 ? -21.348 -3.024 5.080 1.00 17.49 282 CYS A CA 1
ATOM 2009 C C . CYS A 1 254 ? -20.627 -2.242 3.989 1.00 17.92 282 CYS A C 1
ATOM 2010 O O . CYS A 1 254 ? -19.502 -1.774 4.173 1.00 18.71 282 CYS A O 1
ATOM 2013 N N . GLY A 1 255 ? -21.280 -2.097 2.845 1.00 17.60 283 GLY A N 1
ATOM 2014 C CA . GLY A 1 255 ? -20.680 -1.385 1.735 1.00 18.31 283 GLY A CA 1
ATOM 2015 C C . GLY A 1 255 ? -20.378 0.068 2.050 1.00 17.79 283 GLY A C 1
ATOM 2016 O O . GLY A 1 255 ? -19.337 0.588 1.649 1.00 18.16 283 GLY A O 1
ATOM 2017 N N . MET A 1 256 ? -21.284 0.733 2.761 1.00 17.31 284 MET A N 1
ATOM 2018 C CA . MET A 1 256 ? -21.072 2.126 3.108 1.00 19.26 284 MET A CA 1
ATOM 2019 C C . MET A 1 256 ? -19.946 2.276 4.148 1.00 18.63 284 MET A C 1
ATOM 2020 O O . MET A 1 256 ? -19.224 3.276 4.147 1.00 19.42 284 MET A O 1
ATOM 2025 N N . ILE A 1 257 ? -19.795 1.273 5.013 1.00 21.39 285 ILE A N 1
ATOM 2026 C CA . ILE A 1 257 ? -18.671 1.229 5.960 1.00 18.73 285 ILE A CA 1
ATOM 2027 C C . ILE A 1 257 ? -17.352 1.013 5.209 1.00 18.22 285 ILE A C 1
ATOM 2028 O O . ILE A 1 257 ? -16.360 1.706 5.476 1.00 22.39 285 ILE A O 1
ATOM 2033 N N . VAL A 1 258 ? -17.340 0.082 4.260 1.00 19.29 286 VAL A N 1
ATOM 2034 C CA . VAL A 1 258 ? -16.187 -0.066 3.379 1.00 21.44 286 VAL A CA 1
ATOM 2035 C C . VAL A 1 258 ? -15.826 1.261 2.728 1.00 21.61 286 VAL A C 1
ATOM 2036 O O . VAL A 1 258 ? -14.665 1.687 2.746 1.00 22.11 286 VAL A O 1
ATOM 2040 N N . ALA A 1 259 ? -16.823 1.920 2.150 1.00 19.50 287 ALA A N 1
ATOM 2041 C CA . ALA A 1 259 ? -16.587 3.179 1.454 1.00 19.24 287 ALA A CA 1
ATOM 2042 C C . ALA A 1 259 ? -15.959 4.220 2.386 1.00 20.26 287 ALA A C 1
ATOM 2043 O O . ALA A 1 259 ? -14.959 4.848 2.034 1.00 23.22 287 ALA A O 1
ATOM 2045 N N . ALA A 1 260 ? -16.544 4.393 3.568 1.00 20.61 288 ALA A N 1
ATOM 2046 C CA . ALA A 1 260 ? -16.052 5.384 4.535 1.00 24.51 288 ALA A CA 1
ATOM 2047 C C . ALA A 1 260 ? -14.634 5.083 4.988 1.00 26.05 288 ALA A C 1
ATOM 2048 O O . ALA A 1 260 ? -13.783 5.975 5.028 1.00 26.10 288 ALA A O 1
ATOM 2050 N N . MET A 1 261 ? -14.393 3.841 5.371 1.00 25.12 289 MET A N 1
ATOM 2051 C CA . MET A 1 261 ? -13.133 3.483 5.992 1.00 24.89 289 MET A CA 1
ATOM 2052 C C . MET A 1 261 ? -12.011 3.432 4.976 1.00 23.78 289 MET A C 1
ATOM 2053 O O . MET A 1 261 ? -10.899 3.836 5.256 1.00 28.38 289 MET A O 1
ATOM 2058 N N . PHE A 1 262 ? -12.323 2.946 3.789 1.00 20.21 290 PHE A N 1
ATOM 2059 C CA . PHE A 1 262 ? -11.381 2.958 2.691 1.00 22.36 290 PHE A CA 1
ATOM 2060 C C . PHE A 1 262 ? -11.057 4.402 2.310 1.00 27.53 290 PHE A C 1
ATOM 2061 O O . PHE A 1 262 ? -9.886 4.793 2.261 1.00 23.95 290 PHE A O 1
ATOM 2069 N N . ALA A 1 263 ? -12.102 5.194 2.061 1.00 23.58 291 ALA A N 1
ATOM 2070 C CA . ALA A 1 263 ? -11.937 6.583 1.622 1.00 24.37 291 ALA A CA 1
ATOM 2071 C C . ALA A 1 263 ? -11.072 7.370 2.595 1.00 23.83 291 ALA A C 1
ATOM 2072 O O . ALA A 1 263 ? -10.193 8.121 2.186 1.00 26.55 291 ALA A O 1
ATOM 2074 N N . GLY A 1 264 ? -11.328 7.188 3.887 1.00 22.44 292 GLY A N 1
ATOM 2075 C CA . GLY A 1 264 ? -10.689 8.001 4.919 1.00 25.47 292 GLY A CA 1
ATOM 2076 C C . GLY A 1 264 ? -9.269 7.569 5.217 1.00 25.02 292 GLY A C 1
ATOM 2077 O O . GLY A 1 264 ? -8.435 8.378 5.626 1.00 26.66 292 GLY A O 1
ATOM 2078 N N . GLN A 1 265 ? -8.987 6.286 5.022 1.00 22.46 293 GLN A N 1
ATOM 2079 C CA . GLN A 1 265 ? -7.734 5.724 5.525 1.00 22.95 293 GLN A CA 1
ATOM 2080 C C . GLN A 1 265 ? -6.531 6.283 4.760 1.00 25.29 293 GLN A C 1
ATOM 2081 O O . GLN A 1 265 ? -5.677 6.934 5.357 1.00 25.64 293 GLN A O 1
ATOM 2087 N N . HIS A 1 266 ? -6.463 6.046 3.452 1.00 20.99 294 HIS A N 1
ATOM 2088 C CA . HIS A 1 266 ? -5.274 6.416 2.681 1.00 24.68 294 HIS A CA 1
ATOM 2089 C C . HIS A 1 266 ? -5.161 7.927 2.527 1.00 24.07 294 HIS A C 1
ATOM 2090 O O . HIS A 1 266 ? -4.096 8.499 2.754 1.00 21.22 294 HIS A O 1
ATOM 2097 N N . THR A 1 267 ? -6.255 8.585 2.166 1.00 21.63 295 THR A N 1
ATOM 2098 C CA . THR A 1 267 ? -6.203 10.032 1.966 1.00 23.27 295 THR A CA 1
ATOM 2099 C C . THR A 1 267 ? -5.748 10.767 3.229 1.00 23.39 295 THR A C 1
ATOM 2100 O O . THR A 1 267 ? -4.910 11.678 3.161 1.00 23.74 295 THR A O 1
ATOM 2104 N N . SER A 1 268 ? -6.296 10.376 4.376 1.00 21.87 296 SER A N 1
ATOM 2105 C CA . SER A 1 268 ? -5.975 11.060 5.635 1.00 22.49 296 SER A CA 1
ATOM 2106 C C . SER A 1 268 ? -4.539 10.779 6.082 1.00 22.85 296 SER A C 1
ATOM 2107 O O . SER A 1 268 ? -3.844 11.682 6.561 1.00 23.02 296 SER A O 1
ATOM 2110 N N . SER A 1 269 ? -4.104 9.531 5.922 1.00 20.46 297 SER A N 1
ATOM 2111 C CA . SER A 1 269 ? -2.729 9.144 6.242 1.00 22.29 297 SER A CA 1
ATOM 2112 C C . SER A 1 269 ? -1.741 9.910 5.381 1.00 22.74 297 SER A C 1
ATOM 2113 O O . SER A 1 269 ? -0.772 10.488 5.878 1.00 23.63 297 SER A O 1
ATOM 2116 N N . ILE A 1 270 ? -1.999 9.909 4.077 1.00 21.83 298 ILE A N 1
ATOM 2117 C CA . ILE A 1 270 ? -1.149 10.580 3.108 1.00 22.22 298 ILE A CA 1
ATOM 2118 C C . ILE A 1 270 ? -1.089 12.089 3.369 1.00 25.10 298 ILE A C 1
ATOM 2119 O O . ILE A 1 270 ? -0.022 12.704 3.308 1.00 25.09 298 ILE A O 1
ATOM 2124 N N . THR A 1 271 ? -2.241 12.679 3.668 1.00 22.66 299 THR A N 1
ATOM 2125 C CA . THR A 1 271 ? -2.317 14.115 3.929 1.00 22.53 299 THR A CA 1
ATOM 2126 C C . THR A 1 271 ? -1.494 14.492 5.165 1.00 20.82 299 THR A C 1
ATOM 2127 O O . THR A 1 271 ? -0.723 15.460 5.139 1.00 24.00 299 THR A O 1
ATOM 2131 N N . THR A 1 272 ? -1.645 13.723 6.239 1.00 20.51 300 THR A N 1
ATOM 2132 C CA . THR A 1 272 ? -0.855 13.933 7.447 1.00 23.56 300 THR A CA 1
ATOM 2133 C C . THR A 1 272 ? 0.630 13.797 7.127 1.00 28.56 300 THR A C 1
ATOM 2134 O O . THR A 1 272 ? 1.447 14.630 7.527 1.00 26.62 300 THR A O 1
ATOM 2138 N N . THR A 1 273 ? 0.970 12.746 6.385 1.00 21.13 301 THR A N 1
ATOM 2139 C CA . THR A 1 273 ? 2.370 12.480 6.038 1.00 24.42 301 THR A CA 1
ATOM 2140 C C . THR A 1 273 ? 3.007 13.618 5.225 1.00 23.05 301 THR A C 1
ATOM 2141 O O . THR A 1 273 ? 4.052 14.136 5.627 1.00 29.90 301 THR A O 1
ATOM 2145 N N . TRP A 1 274 ? 2.392 14.013 4.110 1.00 22.48 302 TRP A N 1
ATOM 2146 C CA . TRP A 1 274 ? 2.906 15.154 3.335 1.00 22.59 302 TRP A CA 1
ATOM 2147 C C . TRP A 1 274 ? 3.078 16.407 4.204 1.00 29.30 302 TRP A C 1
ATOM 2148 O O . TRP A 1 274 ? 4.115 17.071 4.152 1.00 26.12 302 TRP A O 1
ATOM 2159 N N . SER A 1 275 ? 2.056 16.740 4.990 1.00 25.35 303 SER A N 1
ATOM 2160 C CA . SER A 1 275 ? 2.087 17.951 5.822 1.00 27.40 303 SER A CA 1
ATOM 2161 C C . SER A 1 275 ? 3.294 17.984 6.756 1.00 29.93 303 SER A C 1
ATOM 2162 O O . SER A 1 275 ? 3.982 19.002 6.866 1.00 35.73 303 SER A O 1
ATOM 2165 N N . MET A 1 276 ? 3.543 16.869 7.425 1.00 31.94 304 MET A N 1
ATOM 2166 C CA . MET A 1 276 ? 4.653 16.772 8.356 1.00 32.61 304 MET A CA 1
ATOM 2167 C C . MET A 1 276 ? 5.984 16.793 7.621 1.00 32.57 304 MET A C 1
ATOM 2168 O O . MET A 1 276 ? 6.960 17.371 8.104 1.00 34.80 304 MET A O 1
ATOM 2173 N N . LEU A 1 277 ? 6.022 16.164 6.451 1.00 27.44 305 LEU A N 1
ATOM 2174 C CA . LEU A 1 277 ? 7.224 16.200 5.619 1.00 31.03 305 LEU A CA 1
ATOM 2175 C C . LEU A 1 277 ? 7.592 17.633 5.211 1.00 30.90 305 LEU A C 1
ATOM 2176 O O . LEU A 1 277 ? 8.756 18.027 5.300 1.00 33.25 305 LEU A O 1
ATOM 2181 N N . HIS A 1 278 ? 6.607 18.408 4.766 1.00 30.16 306 HIS A N 1
ATOM 2182 C CA . HIS A 1 278 ? 6.869 19.770 4.328 1.00 30.80 306 HIS A CA 1
ATOM 2183 C C . HIS A 1 278 ? 7.287 20.613 5.504 1.00 38.33 306 HIS A C 1
ATOM 2184 O O . HIS A 1 278 ? 8.273 21.351 5.435 1.00 33.45 306 HIS A O 1
ATOM 2191 N N . LEU A 1 279 ? 6.528 20.500 6.591 1.00 33.02 307 LEU A N 1
ATOM 2192 C CA . LEU A 1 279 ? 6.740 21.329 7.774 1.00 35.90 307 LEU A CA 1
ATOM 2193 C C . LEU A 1 279 ? 8.113 21.104 8.403 1.00 39.26 307 LEU A C 1
ATOM 2194 O O . LEU A 1 279 ? 8.683 22.016 9.006 1.00 39.01 307 LEU A O 1
ATOM 2199 N N . MET A 1 280 ? 8.651 19.900 8.263 1.00 36.11 308 MET A N 1
ATOM 2200 C CA . MET A 1 280 ? 9.954 19.607 8.847 1.00 40.45 308 MET A CA 1
ATOM 2201 C C . MET A 1 280 ? 11.113 19.962 7.903 1.00 32.97 308 MET A C 1
ATOM 2202 O O . MET A 1 280 ? 12.272 19.911 8.305 1.00 41.72 308 MET A O 1
ATOM 2207 N N . HIS A 1 281 ? 10.803 20.325 6.658 1.00 34.46 309 HIS A N 1
ATOM 2208 C CA . HIS A 1 281 ? 11.852 20.679 5.688 1.00 36.75 309 HIS A CA 1
ATOM 2209 C C . HIS A 1 281 ? 12.450 22.068 5.945 1.00 42.77 309 HIS A C 1
ATOM 2210 O O . HIS A 1 281 ? 11.742 22.989 6.361 1.00 41.41 309 HIS A O 1
ATOM 2217 N N . PRO A 1 282 ? 13.764 22.232 5.690 1.00 39.01 310 PRO A N 1
ATOM 2218 C CA . PRO A 1 282 ? 14.376 23.541 5.938 1.00 32.52 310 PRO A CA 1
ATOM 2219 C C . PRO A 1 282 ? 13.759 24.694 5.134 1.00 27.92 310 PRO A C 1
ATOM 2220 O O . PRO A 1 282 ? 13.655 25.802 5.660 1.00 40.62 310 PRO A O 1
ATOM 2224 N N . ALA A 1 283 ? 13.362 24.460 3.888 1.00 32.17 311 ALA A N 1
ATOM 2225 C CA . ALA A 1 283 ? 12.765 25.548 3.110 1.00 31.44 311 ALA A CA 1
ATOM 2226 C C . ALA A 1 283 ? 11.543 26.153 3.827 1.00 38.89 311 ALA A C 1
ATOM 2227 O O . ALA A 1 283 ? 11.109 27.253 3.490 1.00 35.31 311 ALA A O 1
ATOM 2229 N N . ASN A 1 284 ? 10.998 25.443 4.822 1.00 40.12 312 ASN A N 1
ATOM 2230 C CA . ASN A 1 284 ? 9.682 25.808 5.391 1.00 33.96 312 ASN A CA 1
ATOM 2231 C C . ASN A 1 284 ? 9.683 26.199 6.869 1.00 37.03 312 ASN A C 1
ATOM 2232 O O . ASN A 1 284 ? 8.639 26.177 7.521 1.00 40.69 312 ASN A O 1
ATOM 2237 N N . VAL A 1 285 ? 10.848 26.565 7.390 1.00 42.99 313 VAL A N 1
ATOM 2238 C CA . VAL A 1 285 ? 10.964 26.955 8.791 1.00 38.41 313 VAL A CA 1
ATOM 2239 C C . VAL A 1 285 ? 10.010 28.102 9.184 1.00 35.87 313 VAL A C 1
ATOM 2240 O O . VAL A 1 285 ? 9.478 28.105 10.295 1.00 39.97 313 VAL A O 1
ATOM 2244 N N . LYS A 1 286 ? 9.787 29.069 8.287 1.00 35.99 314 LYS A N 1
ATOM 2245 C CA . LYS A 1 286 ? 8.839 30.162 8.577 1.00 37.51 314 LYS A CA 1
ATOM 2246 C C . LYS A 1 286 ? 7.438 29.605 8.811 1.00 44.62 314 LYS A C 1
ATOM 2247 O O . LYS A 1 286 ? 6.633 30.168 9.562 1.00 41.74 314 LYS A O 1
ATOM 2253 N N . HIS A 1 287 ? 7.165 28.485 8.154 1.00 42.15 315 HIS A N 1
ATOM 2254 C CA . HIS A 1 287 ? 5.863 27.859 8.202 1.00 31.19 315 HIS A CA 1
ATOM 2255 C C . HIS A 1 287 ? 5.730 26.994 9.432 1.00 30.32 315 HIS A C 1
ATOM 2256 O O . HIS A 1 287 ? 4.673 26.937 10.060 1.00 36.37 315 HIS A O 1
ATOM 2263 N N . LEU A 1 288 ? 6.810 26.319 9.789 1.00 27.78 316 LEU A N 1
ATOM 2264 C CA . LEU A 1 288 ? 6.844 25.585 11.038 1.00 27.15 316 LEU A CA 1
ATOM 2265 C C . LEU A 1 288 ? 6.637 26.506 12.227 1.00 34.39 316 LEU A C 1
ATOM 2266 O O . LEU A 1 288 ? 5.880 26.184 13.144 1.00 36.32 316 LEU A O 1
ATOM 2271 N N . GLU A 1 289 ? 7.311 27.651 12.231 1.00 37.79 317 GLU A N 1
ATOM 2272 C CA . GLU A 1 289 ? 7.181 28.544 13.372 1.00 37.76 317 GLU A CA 1
ATOM 2273 C C . GLU A 1 289 ? 5.784 29.183 13.402 1.00 30.75 317 GLU A C 1
ATOM 2274 O O . GLU A 1 289 ? 5.275 29.524 14.470 1.00 38.07 317 GLU A O 1
ATOM 2280 N N . ALA A 1 290 ? 5.157 29.309 12.234 1.00 33.48 318 ALA A N 1
ATOM 2281 C CA . ALA A 1 290 ? 3.762 29.732 12.161 1.00 32.65 318 ALA A CA 1
ATOM 2282 C C . ALA A 1 290 ? 2.834 28.688 12.792 1.00 36.86 318 ALA A C 1
ATOM 2283 O O . ALA A 1 290 ? 1.870 29.040 13.475 1.00 33.38 318 ALA A O 1
ATOM 2285 N N . LEU A 1 291 ? 3.126 27.407 12.565 1.00 34.81 319 LEU A N 1
ATOM 2286 C CA . LEU A 1 291 ? 2.359 26.333 13.206 1.00 33.18 319 LEU A CA 1
ATOM 2287 C C . LEU A 1 291 ? 2.608 26.297 14.705 1.00 33.80 319 LEU A C 1
ATOM 2288 O O . LEU A 1 291 ? 1.676 26.132 15.490 1.00 33.02 319 LEU A O 1
ATOM 2293 N N . ARG A 1 292 ? 3.863 26.439 15.111 1.00 34.80 320 ARG A N 1
ATOM 2294 C CA . ARG A 1 292 ? 4.168 26.370 16.535 1.00 36.25 320 ARG A CA 1
ATOM 2295 C C . ARG A 1 292 ? 3.570 27.558 17.286 1.00 34.82 320 ARG A C 1
ATOM 2296 O O . ARG A 1 292 ? 3.183 27.428 18.448 1.00 37.34 320 ARG A O 1
ATOM 2304 N N . LYS A 1 293 ? 3.472 28.711 16.622 1.00 35.34 321 LYS A N 1
ATOM 2305 C CA . LYS A 1 293 ? 2.808 29.860 17.241 1.00 37.28 321 LYS A CA 1
ATOM 2306 C C . LYS A 1 293 ? 1.306 29.630 17.386 1.00 38.35 321 LYS A C 1
ATOM 2307 O O . LYS A 1 293 ? 0.734 29.879 18.447 1.00 36.19 321 LYS A O 1
ATOM 2313 N N . GLU A 1 294 ? 0.673 29.152 16.319 1.00 34.77 322 GLU A N 1
ATOM 2314 C CA . GLU A 1 294 ? -0.750 28.838 16.360 1.00 29.06 322 GLU A CA 1
ATOM 2315 C C . GLU A 1 294 ? -1.097 27.974 17.581 1.00 31.02 322 GLU A C 1
ATOM 2316 O O . GLU A 1 294 ? -2.103 28.210 18.256 1.00 33.74 322 GLU A O 1
ATOM 2322 N N . ILE A 1 295 ? -0.257 26.981 17.865 1.00 30.91 323 ILE A N 1
ATOM 2323 C CA . ILE A 1 295 ? -0.593 25.944 18.853 1.00 35.29 323 ILE A CA 1
ATOM 2324 C C . ILE A 1 295 ? 0.041 26.193 20.225 1.00 33.12 323 ILE A C 1
ATOM 2325 O O . ILE A 1 295 ? -0.117 25.396 21.142 1.00 32.05 323 ILE A O 1
ATOM 2330 N N . GLU A 1 296 ? 0.750 27.307 20.364 1.00 38.28 324 GLU A N 1
ATOM 2331 C CA . GLU A 1 296 ? 1.648 27.503 21.506 1.00 34.70 324 GLU A CA 1
ATOM 2332 C C . GLU A 1 296 ? 0.909 27.586 22.849 1.00 32.37 324 GLU A C 1
ATOM 2333 O O . GLU A 1 296 ? 1.426 27.140 23.879 1.00 33.68 324 GLU A O 1
ATOM 2339 N N . GLU A 1 297 ? -0.299 28.153 22.820 1.00 31.93 325 GLU A N 1
ATOM 2340 C CA . GLU A 1 297 ? -1.121 28.354 24.023 1.00 39.19 325 GLU A CA 1
ATOM 2341 C C . GLU A 1 297 ? -2.166 27.259 24.252 1.00 36.24 325 GLU A C 1
ATOM 2342 O O . GLU A 1 297 ? -2.907 27.310 25.231 1.00 33.71 325 GLU A O 1
ATOM 2348 N N . PHE A 1 298 ? -2.247 26.290 23.346 1.00 36.64 326 PHE A N 1
ATOM 2349 C CA . PHE A 1 298 ? -3.220 25.206 23.496 1.00 30.33 326 PHE A CA 1
ATOM 2350 C C . PHE A 1 298 ? -2.990 24.448 24.789 1.00 31.97 326 PHE A C 1
ATOM 2351 O O . PHE A 1 298 ? -1.850 24.309 25.232 1.00 32.95 326 PHE A O 1
ATOM 2359 N N . PRO A 1 299 ? -4.071 23.936 25.397 1.00 34.30 327 PRO A N 1
ATOM 2360 C CA . PRO A 1 299 ? -3.940 22.973 26.491 1.00 30.63 327 PRO A CA 1
ATOM 2361 C C . PRO A 1 299 ? -3.215 21.702 26.047 1.00 28.12 327 PRO A C 1
ATOM 2362 O O . PRO A 1 299 ? -3.142 21.423 24.848 1.00 30.63 327 PRO A O 1
ATOM 2366 N N . ALA A 1 300 ? -2.690 20.939 27.004 1.00 26.66 328 ALA A N 1
ATOM 2367 C CA . ALA A 1 300 ? -2.147 19.605 26.719 1.00 33.93 328 ALA A CA 1
ATOM 2368 C C . ALA A 1 300 ? -3.219 18.687 26.149 1.00 33.35 328 ALA A C 1
ATOM 2369 O O . ALA A 1 300 ? -2.944 17.840 25.297 1.00 33.53 328 ALA A O 1
ATOM 2371 N N . GLN A 1 301 ? -4.442 18.864 26.637 1.00 29.20 329 GLN A N 1
ATOM 2372 C CA . GLN A 1 301 ? -5.600 18.163 26.093 1.00 30.00 329 GLN A CA 1
ATOM 2373 C C . GLN A 1 301 ? -6.314 19.044 25.087 1.00 27.77 329 GLN A C 1
ATOM 2374 O O . GLN A 1 301 ? -7.059 19.951 25.461 1.00 30.64 329 GLN A O 1
ATOM 2380 N N . LEU A 1 302 ? -6.072 18.797 23.801 1.00 28.87 330 LEU A N 1
ATOM 2381 C CA . LEU A 1 302 ? -6.798 19.509 22.769 1.00 27.79 330 LEU A CA 1
ATOM 2382 C C . LEU A 1 302 ? -8.279 19.327 23.001 1.00 29.42 330 LEU A C 1
ATOM 2383 O O . LEU A 1 302 ? -8.725 18.260 23.427 1.00 31.09 330 LEU A O 1
ATOM 2388 N N . ASN A 1 303 ? -9.043 20.369 22.717 1.00 31.17 331 ASN A N 1
ATOM 2389 C CA . ASN A 1 303 ? -10.475 20.239 22.669 1.00 33.07 331 ASN A CA 1
ATOM 2390 C C . ASN A 1 303 ? -11.032 20.660 21.322 1.00 32.67 331 ASN A C 1
ATOM 2391 O O . ASN A 1 303 ? -10.318 21.166 20.450 1.00 33.22 331 ASN A O 1
ATOM 2396 N N . TYR A 1 304 ? -12.326 20.439 21.173 1.00 28.28 332 TYR A N 1
ATOM 2397 C CA . TYR A 1 304 ? -13.051 20.773 19.975 1.00 31.29 332 TYR A CA 1
ATOM 2398 C C . TYR A 1 304 ? -12.707 22.176 19.491 1.00 30.15 332 TYR A C 1
ATOM 2399 O O . TYR A 1 304 ? -12.486 22.397 18.301 1.00 27.06 332 TYR A O 1
ATOM 2408 N N . ASN A 1 305 ? -12.663 23.121 20.421 1.00 31.58 333 ASN A N 1
ATOM 2409 C CA . ASN A 1 305 ? -12.518 24.523 20.056 1.00 32.36 333 ASN A CA 1
ATOM 2410 C C . ASN A 1 305 ? -11.125 24.838 19.509 1.00 26.40 333 ASN A C 1
ATOM 2411 O O . ASN A 1 305 ? -10.988 25.581 18.535 1.00 29.64 333 ASN A O 1
ATOM 2416 N N . ASN A 1 306 ? -10.100 24.261 20.127 1.00 26.91 334 ASN A N 1
ATOM 2417 C CA . ASN A 1 306 ? -8.740 24.349 19.602 1.00 28.70 334 ASN A CA 1
ATOM 2418 C C . ASN A 1 306 ? -8.681 23.956 18.128 1.00 30.97 334 ASN A C 1
ATOM 2419 O O . ASN A 1 306 ? -8.229 24.731 17.281 1.00 27.33 334 ASN A O 1
ATOM 2424 N N . VAL A 1 307 ? -9.150 22.748 17.825 1.00 25.92 335 VAL A N 1
ATOM 2425 C CA . VAL A 1 307 ? -8.997 22.186 16.488 1.00 26.06 335 VAL A CA 1
ATOM 2426 C C . VAL A 1 307 ? -9.951 22.839 15.480 1.00 25.03 335 VAL A C 1
ATOM 2427 O O . VAL A 1 307 ? -9.551 23.157 14.359 1.00 26.77 335 VAL A O 1
ATOM 2431 N N . MET A 1 308 ? -11.205 23.045 15.878 1.00 27.33 336 MET A N 1
ATOM 2432 C CA . MET A 1 308 ? -12.210 23.548 14.950 1.00 26.61 336 MET A CA 1
ATOM 2433 C C . MET A 1 308 ? -12.065 25.042 14.709 1.00 29.39 336 MET A C 1
ATOM 2434 O O . MET A 1 308 ? -12.276 25.516 13.590 1.00 32.33 336 MET A O 1
ATOM 2439 N N . ASP A 1 309 ? -11.704 25.783 15.752 1.00 28.46 337 ASP A N 1
ATOM 2440 C CA . ASP A 1 309 ? -11.768 27.248 15.688 1.00 32.12 337 ASP A CA 1
ATOM 2441 C C . ASP A 1 309 ? -10.400 27.931 15.586 1.00 30.29 337 ASP A C 1
ATOM 2442 O O . ASP A 1 309 ? -10.306 29.027 15.044 1.00 35.95 337 ASP A O 1
ATOM 2447 N N . GLU A 1 310 ? -9.354 27.299 16.105 1.00 28.74 338 GLU A N 1
ATOM 2448 C CA . GLU A 1 310 ? -8.108 28.009 16.373 1.00 29.52 338 GLU A CA 1
ATOM 2449 C C . GLU A 1 310 ? -6.905 27.420 15.631 1.00 31.33 338 GLU A C 1
ATOM 2450 O O . GLU A 1 310 ? -5.758 27.667 16.004 1.00 29.88 338 GLU A O 1
ATOM 2456 N N . MET A 1 311 ? -7.165 26.653 14.577 1.00 33.96 339 MET A N 1
ATOM 2457 C CA . MET A 1 311 ? -6.077 26.049 13.805 1.00 30.32 339 MET A CA 1
ATOM 2458 C C . MET A 1 311 ? -6.197 26.351 12.316 1.00 29.16 339 MET A C 1
ATOM 2459 O O . MET A 1 311 ? -6.092 25.438 11.491 1.00 26.70 339 MET A O 1
ATOM 2464 N N . PRO A 1 312 ? -6.406 27.633 11.953 1.00 28.99 340 PRO A N 1
ATOM 2465 C CA . PRO A 1 312 ? -6.553 27.894 10.529 1.00 28.78 340 PRO A CA 1
ATOM 2466 C C . PRO A 1 312 ? -5.249 27.662 9.769 1.00 28.21 340 PRO A C 1
ATOM 2467 O O . PRO A 1 312 ? -5.284 27.264 8.604 1.00 30.87 340 PRO A O 1
ATOM 2471 N N . PHE A 1 313 ? -4.109 27.902 10.409 1.00 29.01 341 PHE A N 1
ATOM 2472 C CA . PHE A 1 313 ? -2.847 27.724 9.706 1.00 35.07 341 PHE A CA 1
ATOM 2473 C C . PHE A 1 313 ? -2.523 26.247 9.466 1.00 33.40 341 PHE A C 1
ATOM 2474 O O . PHE A 1 313 ? -2.118 25.869 8.367 1.00 31.87 341 PHE A O 1
ATOM 2482 N N . ALA A 1 314 ? -2.697 25.418 10.492 1.00 29.93 342 ALA A N 1
ATOM 2483 C CA . ALA A 1 314 ? -2.530 23.971 10.329 1.00 32.06 342 ALA A CA 1
ATOM 2484 C C . ALA A 1 314 ? -3.416 23.423 9.206 1.00 27.56 342 ALA A C 1
ATOM 2485 O O . ALA A 1 314 ? -3.003 22.547 8.443 1.00 29.64 342 ALA A O 1
ATOM 2487 N N . GLU A 1 315 ? -4.634 23.942 9.105 1.00 24.47 343 GLU A N 1
ATOM 2488 C CA . GLU A 1 315 ? -5.542 23.516 8.055 1.00 26.50 343 GLU A CA 1
ATOM 2489 C C . GLU A 1 315 ? -5.051 23.963 6.683 1.00 29.25 343 GLU A C 1
ATOM 2490 O O . GLU A 1 315 ? -5.180 23.227 5.701 1.00 25.47 343 GLU A O 1
ATOM 2496 N N . ARG A 1 316 ? -4.493 25.172 6.612 1.00 30.09 344 ARG A N 1
ATOM 2497 C CA . ARG A 1 316 ? -3.886 25.648 5.369 1.00 31.51 344 ARG A CA 1
ATOM 2498 C C . ARG A 1 316 ? -2.728 24.742 4.944 1.00 24.87 344 ARG A C 1
ATOM 2499 O O . ARG A 1 316 ? -2.524 24.488 3.753 1.00 27.33 344 ARG A O 1
ATOM 2507 N N . CYS A 1 317 ? -1.981 24.249 5.927 1.00 23.76 345 CYS A N 1
ATOM 2508 C CA . CYS A 1 317 ? -0.908 23.291 5.672 1.00 27.14 345 CYS A CA 1
ATOM 2509 C C . CYS A 1 317 ? -1.430 21.991 5.060 1.00 28.94 345 CYS A C 1
ATOM 2510 O O . CYS A 1 317 ? -0.879 21.495 4.073 1.00 31.01 345 CYS A O 1
ATOM 2513 N N . ALA A 1 318 ? -2.488 21.445 5.651 1.00 27.26 346 ALA A N 1
ATOM 2514 C CA . ALA A 1 318 ? -3.109 20.234 5.127 1.00 24.96 346 ALA A CA 1
ATOM 2515 C C . ALA A 1 318 ? -3.598 20.457 3.703 1.00 24.38 346 ALA A C 1
ATOM 2516 O O . ALA A 1 318 ? -3.310 19.657 2.816 1.00 22.70 346 ALA A O 1
ATOM 2518 N N . ARG A 1 319 ? -4.322 21.554 3.486 1.00 22.35 347 ARG A N 1
ATOM 2519 C CA . ARG A 1 319 ? -4.911 21.842 2.175 1.00 22.63 347 ARG A CA 1
ATOM 2520 C C . ARG A 1 319 ? -3.859 22.025 1.075 1.00 25.75 347 ARG A C 1
ATOM 2521 O O . ARG A 1 319 ? -4.048 21.574 -0.053 1.00 22.87 347 ARG A O 1
ATOM 2529 N N . GLU A 1 320 ? -2.749 22.677 1.413 1.00 24.74 348 GLU A N 1
ATOM 2530 C CA . GLU A 1 320 ? -1.703 22.937 0.416 1.00 25.77 348 GLU A CA 1
ATOM 2531 C C . GLU A 1 320 ? -0.872 21.674 0.099 1.00 25.66 348 GLU A C 1
ATOM 2532 O O . GLU A 1 320 ? -0.332 21.545 -1.008 1.00 24.74 348 GLU A O 1
ATOM 2538 N N . SER A 1 321 ? -0.790 20.753 1.060 1.00 27.84 349 SER A N 1
ATOM 2539 C CA . SER A 1 321 ? -0.220 19.420 0.809 1.00 26.07 349 SER A CA 1
ATOM 2540 C C . SER A 1 321 ? -1.035 18.686 -0.251 1.00 23.55 349 SER A C 1
ATOM 2541 O O . SER A 1 321 ? -0.472 18.064 -1.153 1.00 26.03 349 SER A O 1
ATOM 2544 N N . ILE A 1 322 ? -2.361 18.770 -0.136 1.00 24.43 350 ILE A N 1
ATOM 2545 C CA . ILE A 1 322 ? -3.277 18.159 -1.088 1.00 21.43 350 ILE A CA 1
ATOM 2546 C C . ILE A 1 322 ? -3.253 18.911 -2.412 1.00 22.77 350 ILE A C 1
ATOM 2547 O O . ILE A 1 322 ? -3.369 18.309 -3.474 1.00 22.32 350 ILE A O 1
ATOM 2552 N N . ARG A 1 323 ? -3.093 20.230 -2.345 1.00 24.14 351 ARG A N 1
ATOM 2553 C CA . ARG A 1 323 ? -2.950 21.032 -3.557 1.00 24.74 351 ARG A CA 1
ATOM 2554 C C . ARG A 1 323 ? -1.748 20.554 -4.380 1.00 25.52 351 ARG A C 1
ATOM 2555 O O . ARG A 1 323 ? -1.886 20.216 -5.560 1.00 30.92 351 ARG A O 1
ATOM 2563 N N . ARG A 1 324 ? -0.578 20.513 -3.751 1.00 25.02 352 ARG A N 1
ATOM 2564 C CA . ARG A 1 324 ? 0.661 20.186 -4.459 1.00 26.65 352 ARG A CA 1
ATOM 2565 C C . ARG A 1 324 ? 0.700 18.724 -4.904 1.00 30.88 352 ARG A C 1
ATOM 2566 O O . ARG A 1 324 ? 1.106 18.427 -6.032 1.00 28.58 352 ARG A O 1
ATOM 2574 N N . ASP A 1 325 ? 0.280 17.818 -4.022 1.00 27.08 353 ASP A N 1
ATOM 2575 C CA . ASP A 1 325 ? 0.294 16.390 -4.330 1.00 26.30 353 ASP A CA 1
ATOM 2576 C C . ASP A 1 325 ? -1.045 15.752 -3.982 1.00 19.75 353 ASP A C 1
ATOM 2577 O O . ASP A 1 325 ? -1.169 15.091 -2.949 1.00 22.99 353 ASP A O 1
ATOM 2582 N N . PRO A 1 326 ? -2.051 15.958 -4.842 1.00 22.14 354 PRO A N 1
ATOM 2583 C CA . PRO A 1 326 ? -3.396 15.459 -4.558 1.00 23.39 354 PRO A CA 1
ATOM 2584 C C . PRO A 1 326 ? -3.434 13.930 -4.588 1.00 26.80 354 PRO A C 1
ATOM 2585 O O . PRO A 1 326 ? -2.985 13.323 -5.560 1.00 25.55 354 PRO A O 1
ATOM 2589 N N . PRO A 1 327 ? -3.955 13.309 -3.520 1.00 24.85 355 PRO A N 1
ATOM 2590 C CA . PRO A 1 327 ? -3.978 11.841 -3.426 1.00 22.58 355 PRO A CA 1
ATOM 2591 C C . PRO A 1 327 ? -4.797 11.193 -4.539 1.00 23.25 355 PRO A C 1
ATOM 2592 O O . PRO A 1 327 ? -4.513 10.060 -4.941 1.00 23.60 355 PRO A O 1
ATOM 2596 N N . LEU A 1 328 ? -5.807 11.904 -5.029 1.00 24.23 356 LEU A N 1
ATOM 2597 C CA . LEU A 1 328 ? -6.579 11.427 -6.163 1.00 23.38 356 LEU A CA 1
ATOM 2598 C C . LEU A 1 328 ? -6.288 12.267 -7.402 1.00 27.75 356 LEU A C 1
ATOM 2599 O O . LEU A 1 328 ? -6.587 13.463 -7.438 1.00 28.00 356 LEU A O 1
ATOM 2604 N N . LEU A 1 329 ? -5.685 11.633 -8.409 1.00 26.67 357 LEU A N 1
ATOM 2605 C CA . LEU A 1 329 ? -5.053 12.350 -9.516 1.00 25.48 357 LEU A CA 1
ATOM 2606 C C . LEU A 1 329 ? -6.054 12.754 -10.568 1.00 27.57 357 LEU A C 1
ATOM 2607 O O . LEU A 1 329 ? -5.889 13.781 -11.234 1.00 28.66 357 LEU A O 1
ATOM 2612 N N . MET A 1 330 ? -7.077 11.925 -10.734 1.00 25.82 358 MET A N 1
ATOM 2613 C CA . MET A 1 330 ? -7.971 11.988 -11.877 1.00 27.20 358 MET A CA 1
ATOM 2614 C C . MET A 1 330 ? -9.386 11.722 -11.419 1.00 30.87 358 MET A C 1
ATOM 2615 O O . MET A 1 330 ? -9.704 10.616 -10.979 1.00 36.13 358 MET A O 1
ATOM 2620 N N . LEU A 1 331 ? -10.246 12.727 -11.521 1.00 24.02 359 LEU A N 1
ATOM 2621 C CA . LEU A 1 331 ? -11.681 12.511 -11.311 1.00 24.54 359 LEU A CA 1
ATOM 2622 C C . LEU A 1 331 ? -12.427 12.324 -12.643 1.00 25.48 359 LEU A C 1
ATOM 2623 O O . LEU A 1 331 ? -12.223 13.089 -13.586 1.00 29.98 359 LEU A O 1
ATOM 2628 N N . MET A 1 332 ? -13.280 11.306 -12.734 1.00 22.95 360 MET A N 1
ATOM 2629 C CA . MET A 1 332 ? -13.855 10.937 -14.036 1.00 24.38 360 MET A CA 1
ATOM 2630 C C . MET A 1 332 ? -15.367 10.777 -13.986 1.00 26.61 360 MET A C 1
ATOM 2631 O O . MET A 1 332 ? -15.922 10.426 -12.946 1.00 24.81 360 MET A O 1
ATOM 2636 N N . ARG A 1 333 ? -16.025 11.046 -15.115 1.00 25.80 361 ARG A N 1
ATOM 2637 C CA . ARG A 1 333 ? -17.420 10.655 -15.332 1.00 27.33 361 ARG A CA 1
ATOM 2638 C C . ARG A 1 333 ? -17.604 10.073 -16.732 1.00 27.94 361 ARG A C 1
ATOM 2639 O O . ARG A 1 333 ? -16.789 10.317 -17.623 1.00 27.54 361 ARG A O 1
ATOM 2647 N N . LYS A 1 334 ? -18.674 9.307 -16.927 1.00 26.24 362 LYS A N 1
ATOM 2648 C CA . LYS A 1 334 ? -19.101 8.948 -18.277 1.00 28.63 362 LYS A CA 1
ATOM 2649 C C . LYS A 1 334 ? -20.104 9.984 -18.816 1.00 30.86 362 LYS A C 1
ATOM 2650 O O . LYS A 1 334 ? -21.077 10.339 -18.146 1.00 29.47 362 LYS A O 1
ATOM 2656 N N . VAL A 1 335 ? -19.852 10.479 -20.023 1.00 31.59 363 VAL A N 1
ATOM 2657 C CA . VAL A 1 335 ? -20.751 11.447 -20.640 1.00 31.42 363 VAL A CA 1
ATOM 2658 C C . VAL A 1 335 ? -21.957 10.742 -21.249 1.00 33.24 363 VAL A C 1
ATOM 2659 O O . VAL A 1 335 ? -21.824 9.973 -22.207 1.00 34.43 363 VAL A O 1
ATOM 2663 N N . MET A 1 336 ? -23.132 11.003 -20.681 1.00 29.52 364 MET A N 1
ATOM 2664 C CA . MET A 1 336 ? -24.362 10.333 -21.094 1.00 33.12 364 MET A CA 1
ATOM 2665 C C . MET A 1 336 ? -25.084 11.148 -22.158 1.00 35.44 364 MET A C 1
ATOM 2666 O O . MET A 1 336 ? -25.998 10.653 -22.821 1.00 38.71 364 MET A O 1
ATOM 2671 N N . ALA A 1 337 ? -24.663 12.399 -22.307 1.00 35.92 365 ALA A N 1
ATOM 2672 C CA . ALA A 1 337 ? -25.284 13.341 -23.227 1.00 38.98 365 ALA A CA 1
ATOM 2673 C C . ALA A 1 337 ? -24.280 14.437 -23.556 1.00 43.41 365 ALA A C 1
ATOM 2674 O O . ALA A 1 337 ? -23.453 14.793 -22.716 1.00 37.63 365 ALA A O 1
ATOM 2676 N N . ASP A 1 338 ? -24.334 14.966 -24.773 1.00 40.51 366 ASP A N 1
ATOM 2677 C CA . ASP A 1 338 ? -23.387 16.001 -25.179 1.00 38.64 366 ASP A CA 1
ATOM 2678 C C . ASP A 1 338 ? -23.361 17.135 -24.157 1.00 34.79 366 ASP A C 1
ATOM 2679 O O . ASP A 1 338 ? -24.413 17.563 -23.675 1.00 41.04 366 ASP A O 1
ATOM 2684 N N . VAL A 1 339 ? -22.165 17.614 -23.822 1.00 32.33 367 VAL A N 1
ATOM 2685 C CA . VAL A 1 339 ? -22.035 18.752 -22.915 1.00 38.22 367 VAL A CA 1
ATOM 2686 C C . VAL A 1 339 ? -21.108 19.823 -23.460 1.00 38.62 367 VAL A C 1
ATOM 2687 O O . VAL A 1 339 ? -20.039 19.540 -24.007 1.00 40.12 367 VAL A O 1
ATOM 2691 N N . LYS A 1 340 ? -21.540 21.063 -23.294 1.00 37.82 368 LYS A N 1
ATOM 2692 C CA . LYS A 1 340 ? -20.696 22.210 -23.528 1.00 42.77 368 LYS A CA 1
ATOM 2693 C C . LYS A 1 340 ? -19.632 22.303 -22.442 1.00 43.35 368 LYS A C 1
ATOM 2694 O O . LYS A 1 340 ? -19.946 22.241 -21.253 1.00 44.44 368 LYS A O 1
ATOM 2700 N N . VAL A 1 341 ? -18.373 22.437 -22.857 1.00 41.00 369 VAL A N 1
ATOM 2701 C CA . VAL A 1 341 ? -17.303 22.915 -21.983 1.00 42.85 369 VAL A CA 1
ATOM 2702 C C . VAL A 1 341 ? -16.397 23.842 -22.787 1.00 42.09 369 VAL A C 1
ATOM 2703 O O . VAL A 1 341 ? -15.956 23.486 -23.881 1.00 45.54 369 VAL A O 1
ATOM 2707 N N . GLY A 1 342 ? -16.133 25.032 -22.256 1.00 45.79 370 GLY A N 1
ATOM 2708 C CA . GLY A 1 342 ? -15.450 26.071 -23.023 1.00 51.28 370 GLY A CA 1
ATOM 2709 C C . GLY A 1 342 ? -16.064 26.241 -24.403 1.00 52.40 370 GLY A C 1
ATOM 2710 O O . GLY A 1 342 ? -17.285 26.347 -24.539 1.00 50.31 370 GLY A O 1
ATOM 2711 N N . SER A 1 343 ? -15.216 26.258 -25.430 1.00 52.33 371 SER A N 1
ATOM 2712 C CA . SER A 1 343 ? -15.685 26.459 -26.801 1.00 41.68 371 SER A CA 1
ATOM 2713 C C . SER A 1 343 ? -16.129 25.154 -27.462 1.00 51.39 371 SER A C 1
ATOM 2714 O O . SER A 1 343 ? -16.391 25.127 -28.663 1.00 49.70 371 SER A O 1
ATOM 2717 N N . TYR A 1 344 ? -16.217 24.077 -26.686 1.00 46.82 372 TYR A N 1
ATOM 2718 C CA . TYR A 1 344 ? -16.309 22.743 -27.269 1.00 41.44 372 TYR A CA 1
ATOM 2719 C C . TYR A 1 344 ? -17.589 22.019 -26.891 1.00 39.44 372 TYR A C 1
ATOM 2720 O O . TYR A 1 344 ? -18.261 22.393 -25.935 1.00 42.76 372 TYR A O 1
ATOM 2729 N N . VAL A 1 345 ? -17.924 20.982 -27.654 1.00 40.10 373 VAL A N 1
ATOM 2730 C CA . VAL A 1 345 ? -18.886 19.984 -27.207 1.00 42.45 373 VAL A CA 1
ATOM 2731 C C . VAL A 1 345 ? -18.150 18.691 -26.897 1.00 42.98 373 VAL A C 1
ATOM 2732 O O . VAL A 1 345 ? -17.472 18.138 -27.760 1.00 36.48 373 VAL A O 1
ATOM 2736 N N . VAL A 1 346 ? -18.266 18.210 -25.663 1.00 41.85 374 VAL A N 1
ATOM 2737 C CA . VAL A 1 346 ? -17.794 16.866 -25.346 1.00 34.49 374 VAL A CA 1
ATOM 2738 C C . VAL A 1 346 ? -18.898 15.860 -25.652 1.00 33.23 374 VAL A C 1
ATOM 2739 O O . VAL A 1 346 ? -19.996 15.944 -25.087 1.00 34.21 374 VAL A O 1
ATOM 2743 N N . PRO A 1 347 ? -18.620 14.916 -26.568 1.00 30.47 375 PRO A N 1
ATOM 2744 C CA . PRO A 1 347 ? -19.680 14.051 -27.074 1.00 33.06 375 PRO A CA 1
ATOM 2745 C C . PRO A 1 347 ? -20.072 12.965 -26.077 1.00 34.85 375 PRO A C 1
ATOM 2746 O O . PRO A 1 347 ? -19.224 12.445 -25.346 1.00 39.08 375 PRO A O 1
ATOM 2750 N N . LYS A 1 348 ? -21.362 12.653 -26.046 1.00 39.42 376 LYS A N 1
ATOM 2751 C CA . LYS A 1 348 ? -21.865 11.409 -25.493 1.00 39.57 376 LYS A CA 1
ATOM 2752 C C . LYS A 1 348 ? -20.907 10.255 -25.793 1.00 43.29 376 LYS A C 1
ATOM 2753 O O . LYS A 1 348 ? -20.455 10.107 -26.928 1.00 36.13 376 LYS A O 1
ATOM 2759 N N . GLY A 1 349 ? -20.584 9.449 -24.781 1.00 39.63 377 GLY A N 1
ATOM 2760 C CA . GLY A 1 349 ? -19.683 8.307 -24.979 1.00 33.53 377 GLY A CA 1
ATOM 2761 C C . GLY A 1 349 ? -18.263 8.525 -24.467 1.00 32.94 377 GLY A C 1
ATOM 2762 O O . GLY A 1 349 ? -17.575 7.570 -24.094 1.00 33.93 377 GLY A O 1
ATOM 2763 N N . ASP A 1 350 ? -17.810 9.775 -24.452 1.00 29.96 378 ASP A N 1
ATOM 2764 C CA . ASP A 1 350 ? -16.513 10.093 -23.867 1.00 29.88 378 ASP A CA 1
ATOM 2765 C C . ASP A 1 350 ? -16.496 9.754 -22.385 1.00 33.86 378 ASP A C 1
ATOM 2766 O O . ASP A 1 350 ? -17.531 9.798 -21.723 1.00 29.89 378 ASP A O 1
ATOM 2771 N N . ILE A 1 351 ? -15.320 9.424 -21.866 1.00 29.00 379 ILE A N 1
ATOM 2772 C CA . ILE A 1 351 ? -15.035 9.673 -20.461 1.00 28.15 379 ILE A CA 1
ATOM 2773 C C . ILE A 1 351 ? -14.546 11.107 -20.351 1.00 30.14 379 ILE A C 1
ATOM 2774 O O . ILE A 1 351 ? -13.620 11.509 -21.053 1.00 33.41 379 ILE A O 1
ATOM 2779 N N . ILE A 1 352 ? -15.191 11.893 -19.502 1.00 25.82 380 ILE A N 1
ATOM 2780 C CA . ILE A 1 352 ? -14.692 13.216 -19.211 1.00 24.22 380 ILE A CA 1
ATOM 2781 C C . ILE A 1 352 ? -13.984 13.179 -17.867 1.00 27.48 380 ILE A C 1
ATOM 2782 O O . ILE A 1 352 ? -14.381 12.434 -16.963 1.00 26.11 380 ILE A O 1
ATOM 2787 N N . ALA A 1 353 ? -12.916 13.953 -17.750 1.00 25.03 381 ALA A N 1
ATOM 2788 C CA . ALA A 1 353 ? -12.073 13.896 -16.571 1.00 25.50 381 ALA A CA 1
ATOM 2789 C C . ALA A 1 353 ? -11.694 15.282 -16.140 1.00 27.29 381 ALA A C 1
ATOM 2790 O O . ALA A 1 353 ? -11.528 16.183 -16.962 1.00 29.20 381 ALA A O 1
ATOM 2792 N N . CYS A 1 354 ? -11.565 15.453 -14.836 1.00 27.63 382 CYS A N 1
ATOM 2793 C CA . CYS A 1 354 ? -10.982 16.649 -14.286 1.00 27.76 382 CYS A CA 1
ATOM 2794 C C . CYS A 1 354 ? -9.906 16.238 -13.302 1.00 30.15 382 CYS A C 1
ATOM 2795 O O . CYS A 1 354 ? -10.182 15.546 -12.327 1.00 33.69 382 CYS A O 1
ATOM 2798 N N . SER A 1 355 ? -8.676 16.652 -13.565 1.00 27.74 383 SER A N 1
ATOM 2799 C CA . SER A 1 355 ? -7.528 16.157 -12.817 1.00 28.69 383 SER A CA 1
ATOM 2800 C C . SER A 1 355 ? -7.014 17.173 -11.796 1.00 26.10 383 SER A C 1
ATOM 2801 O O . SER A 1 355 ? -6.439 18.199 -12.166 1.00 29.63 383 SER A O 1
ATOM 2804 N N . PRO A 1 356 ? -7.212 16.887 -10.499 1.00 24.73 384 PRO A N 1
ATOM 2805 C CA . PRO A 1 356 ? -6.573 17.695 -9.477 1.00 24.67 384 PRO A CA 1
ATOM 2806 C C . PRO A 1 356 ? -5.069 17.832 -9.712 1.00 27.64 384 PRO A C 1
ATOM 2807 O O . PRO A 1 356 ? -4.504 18.881 -9.414 1.00 29.42 384 PRO A O 1
ATOM 2811 N N . LEU A 1 357 ? -4.424 16.795 -10.245 1.00 27.90 385 LEU A N 1
ATOM 2812 C CA . LEU A 1 357 ? -2.988 16.877 -10.513 1.00 29.22 385 LEU A CA 1
ATOM 2813 C C . LEU A 1 357 ? -2.679 17.963 -11.537 1.00 25.34 385 LEU A C 1
ATOM 2814 O O . LEU A 1 357 ? -1.849 18.838 -11.294 1.00 34.36 385 LEU A O 1
ATOM 2819 N N . LEU A 1 358 ? -3.353 17.908 -12.683 1.00 26.76 386 LEU A N 1
ATOM 2820 C CA . LEU A 1 358 ? -3.138 18.901 -13.738 1.00 25.63 386 LEU A CA 1
ATOM 2821 C C . LEU A 1 358 ? -3.576 20.302 -13.311 1.00 30.76 386 LEU A C 1
ATOM 2822 O O . LEU A 1 358 ? -2.835 21.279 -13.474 1.00 31.25 386 LEU A O 1
ATOM 2827 N N . SER A 1 359 ? -4.786 20.397 -12.772 1.00 28.63 387 SER A N 1
ATOM 2828 C CA . SER A 1 359 ? -5.381 21.696 -12.477 1.00 27.96 387 SER A CA 1
ATOM 2829 C C . SER A 1 359 ? -4.611 22.402 -11.378 1.00 28.43 387 SER A C 1
ATOM 2830 O O . SER A 1 359 ? -4.483 23.628 -11.384 1.00 33.37 387 SER A O 1
ATOM 2833 N N . HIS A 1 360 ? -4.095 21.626 -10.431 1.00 24.65 388 HIS A N 1
ATOM 2834 C CA . HIS A 1 360 ? -3.340 22.197 -9.332 1.00 26.68 388 HIS A CA 1
ATOM 2835 C C . HIS A 1 360 ? -1.975 22.673 -9.782 1.00 31.93 388 HIS A C 1
ATOM 2836 O O . HIS A 1 360 ? -1.217 23.221 -8.979 1.00 29.29 388 HIS A O 1
ATOM 2843 N N . HIS A 1 361 ? -1.654 22.469 -11.056 1.00 32.49 389 HIS A N 1
ATOM 2844 C CA . HIS A 1 361 ? -0.367 22.928 -11.576 1.00 33.12 389 HIS A CA 1
ATOM 2845 C C . HIS A 1 361 ? -0.525 23.905 -12.732 1.00 37.81 389 HIS A C 1
ATOM 2846 O O . HIS A 1 361 ? 0.435 24.208 -13.437 1.00 37.75 389 HIS A O 1
ATOM 2853 N N . ASP A 1 362 ? -1.742 24.403 -12.914 1.00 35.71 390 ASP A N 1
ATOM 2854 C CA . ASP A 1 362 ? -1.984 25.530 -13.796 1.00 36.17 390 ASP A CA 1
ATOM 2855 C C . ASP A 1 362 ? -1.342 26.787 -13.212 1.00 42.88 390 ASP A C 1
ATOM 2856 O O . ASP A 1 362 ? -1.689 27.198 -12.110 1.00 39.22 390 ASP A O 1
ATOM 2861 N N . GLU A 1 363 ? -0.406 27.398 -13.931 1.00 43.83 391 GLU A N 1
ATOM 2862 C CA . GLU A 1 363 ? 0.408 28.460 -13.317 1.00 42.95 391 GLU A CA 1
ATOM 2863 C C . GLU A 1 363 ? -0.344 29.787 -13.129 1.00 35.15 391 GLU A C 1
ATOM 2864 O O . GLU A 1 363 ? 0.069 30.618 -12.315 1.00 39.00 391 GLU A O 1
ATOM 2870 N N . GLU A 1 364 ? -1.443 29.989 -13.857 1.00 32.97 392 GLU A N 1
ATOM 2871 C CA . GLU A 1 364 ? -2.322 31.125 -13.548 1.00 36.14 392 GLU A CA 1
ATOM 2872 C C . GLU A 1 364 ? -2.968 30.963 -12.179 1.00 42.12 392 GLU A C 1
ATOM 2873 O O . GLU A 1 364 ? -2.968 31.890 -11.369 1.00 42.86 392 GLU A O 1
ATOM 2879 N N . ALA A 1 365 ? -3.524 29.782 -11.926 1.00 38.91 393 ALA A N 1
ATOM 2880 C CA . ALA A 1 365 ? -4.195 29.510 -10.658 1.00 34.74 393 ALA A CA 1
ATOM 2881 C C . ALA A 1 365 ? -3.198 29.303 -9.511 1.00 33.37 393 ALA A C 1
ATOM 2882 O O . ALA A 1 365 ? -3.438 29.730 -8.385 1.00 34.99 393 ALA A O 1
ATOM 2884 N N . PHE A 1 366 ? -2.076 28.649 -9.803 1.00 37.51 394 PHE A N 1
ATOM 2885 C CA . PHE A 1 366 ? -1.091 28.314 -8.777 1.00 38.00 394 PHE A CA 1
ATOM 2886 C C . PHE A 1 366 ? 0.326 28.566 -9.270 1.00 40.86 394 PHE A C 1
ATOM 2887 O O . PHE A 1 366 ? 1.010 27.634 -9.703 1.00 35.26 394 PHE A O 1
ATOM 2895 N N . PRO A 1 367 ? 0.778 29.831 -9.209 1.00 45.91 395 PRO A N 1
ATOM 2896 C CA . PRO A 1 367 ? 2.112 30.145 -9.717 1.00 42.82 395 PRO A CA 1
ATOM 2897 C C . PRO A 1 367 ? 3.167 29.322 -8.993 1.00 36.84 395 PRO A C 1
ATOM 2898 O O . PRO A 1 367 ? 3.064 29.128 -7.787 1.00 39.34 395 PRO A O 1
ATOM 2902 N N . GLU A 1 368 ? 4.170 28.835 -9.718 1.00 38.48 396 GLU A N 1
ATOM 2903 C CA . GLU A 1 368 ? 5.262 28.083 -9.095 1.00 39.04 396 GLU A CA 1
ATOM 2904 C C . GLU A 1 368 ? 4.752 26.845 -8.335 1.00 37.37 396 GLU A C 1
ATOM 2905 O O . GLU A 1 368 ? 5.052 26.662 -7.151 1.00 35.94 396 GLU A O 1
ATOM 2911 N N . PRO A 1 369 ? 3.986 25.989 -9.027 1.00 35.27 397 PRO A N 1
ATOM 2912 C CA . PRO A 1 369 ? 3.103 25.011 -8.374 1.00 34.32 397 PRO A CA 1
ATOM 2913 C C . PRO A 1 369 ? 3.841 23.935 -7.557 1.00 37.87 397 PRO A C 1
ATOM 2914 O O . PRO A 1 369 ? 3.247 23.344 -6.657 1.00 42.72 397 PRO A O 1
ATOM 2918 N N . ARG A 1 370 ? 5.113 23.676 -7.859 1.00 33.08 398 ARG A N 1
ATOM 2919 C CA . ARG A 1 370 ? 5.851 22.675 -7.085 1.00 31.90 398 ARG A CA 1
ATOM 2920 C C . ARG A 1 370 ? 6.389 23.246 -5.774 1.00 28.80 398 ARG A C 1
ATOM 2921 O O . ARG A 1 370 ? 6.890 22.505 -4.924 1.00 31.99 398 ARG A O 1
ATOM 2929 N N . ARG A 1 371 ? 6.284 24.562 -5.602 1.00 32.86 399 ARG A N 1
ATOM 2930 C CA . ARG A 1 371 ? 6.528 25.153 -4.297 1.00 33.90 399 ARG A CA 1
ATOM 2931 C C . ARG A 1 371 ? 5.332 24.970 -3.385 1.00 31.20 399 ARG A C 1
ATOM 2932 O O . ARG A 1 371 ? 4.202 25.318 -3.741 1.00 34.66 399 ARG A O 1
ATOM 2940 N N . TRP A 1 372 ? 5.596 24.419 -2.209 1.00 27.17 400 TRP A N 1
ATOM 2941 C CA . TRP A 1 372 ? 4.596 24.257 -1.181 1.00 30.77 400 TRP A CA 1
ATOM 2942 C C . TRP A 1 372 ? 4.533 25.529 -0.368 1.00 33.96 400 TRP A C 1
ATOM 2943 O O . TRP A 1 372 ? 5.515 25.931 0.252 1.00 35.39 400 TRP A O 1
ATOM 2954 N N . ASP A 1 373 ? 3.379 26.173 -0.380 1.00 31.97 401 ASP A N 1
ATOM 2955 C CA . ASP A 1 373 ? 3.224 27.430 0.310 1.00 34.71 401 ASP A CA 1
ATOM 2956 C C . ASP A 1 373 ? 1.813 27.534 0.854 1.00 23.28 401 ASP A C 1
ATOM 2957 O O . ASP A 1 373 ? 0.882 27.861 0.109 1.00 30.42 401 ASP A O 1
ATOM 2962 N N . PRO A 1 374 ? 1.642 27.243 2.148 1.00 26.50 402 PRO A N 1
ATOM 2963 C CA . PRO A 1 374 ? 0.306 27.264 2.753 1.00 29.99 402 PRO A CA 1
ATOM 2964 C C . PRO A 1 374 ? -0.317 28.662 2.782 1.00 33.59 402 PRO A C 1
ATOM 2965 O O . PRO A 1 374 ? -1.505 28.790 3.062 1.00 30.56 402 PRO A O 1
ATOM 2969 N N . GLU A 1 375 ? 0.470 29.696 2.488 1.00 35.29 403 GLU A N 1
ATOM 2970 C CA . GLU A 1 375 ? -0.061 31.060 2.487 1.00 32.38 403 GLU A CA 1
ATOM 2971 C C . GLU A 1 375 ? -0.622 31.472 1.134 1.00 37.38 403 GLU A C 1
ATOM 2972 O O . GLU A 1 375 ? -1.197 32.553 1.011 1.00 45.87 403 GLU A O 1
ATOM 2978 N N . ARG A 1 376 ? -0.461 30.635 0.114 1.00 33.46 404 ARG A N 1
ATOM 2979 C CA . ARG A 1 376 ? -1.036 30.980 -1.179 1.00 37.91 404 ARG A CA 1
ATOM 2980 C C . ARG A 1 376 ? -2.559 30.928 -1.095 1.00 45.11 404 ARG A C 1
ATOM 2981 O O . ARG A 1 376 ? -3.123 30.200 -0.276 1.00 47.18 404 ARG A O 1
ATOM 2989 N N . ASP A 1 377 ? -3.213 31.735 -1.921 1.00 48.21 405 ASP A N 1
ATOM 2990 C CA . ASP A 1 377 ? -4.604 31.503 -2.268 1.00 55.05 405 ASP A CA 1
ATOM 2991 C C . ASP A 1 377 ? -4.724 31.365 -3.777 1.00 59.97 405 ASP A C 1
ATOM 2992 O O . ASP A 1 377 ? -3.939 31.950 -4.528 1.00 52.70 405 ASP A O 1
ATOM 2997 N N . GLU A 1 378 ? -5.704 30.586 -4.220 1.00 61.26 406 GLU A N 1
ATOM 2998 C CA . GLU A 1 378 ? -5.990 30.462 -5.644 1.00 64.21 406 GLU A CA 1
ATOM 2999 C C . GLU A 1 378 ? -6.289 31.829 -6.273 1.00 51.19 406 GLU A C 1
ATOM 3000 O O . GLU A 1 378 ? -6.820 32.727 -5.615 1.00 62.19 406 GLU A O 1
ATOM 3006 N N . LYS A 1 379 ? -5.926 31.967 -7.548 1.00 58.82 407 LYS A N 1
ATOM 3007 C CA . LYS A 1 379 ? -6.113 33.195 -8.309 1.00 38.28 407 LYS A CA 1
ATOM 3008 C C . LYS A 1 379 ? -7.200 32.956 -9.323 1.00 46.10 407 LYS A C 1
ATOM 3009 O O . LYS A 1 379 ? -7.599 33.854 -10.066 1.00 39.47 407 LYS A O 1
ATOM 3015 N N . VAL A 1 380 ? -7.664 31.714 -9.359 1.00 35.90 408 VAL A N 1
ATOM 3016 C CA . VAL A 1 380 ? -8.827 31.352 -10.131 1.00 36.83 408 VAL A CA 1
ATOM 3017 C C . VAL A 1 380 ? -9.825 30.674 -9.206 1.00 40.21 408 VAL A C 1
ATOM 3018 O O . VAL A 1 380 ? -9.517 29.660 -8.577 1.00 38.35 408 VAL A O 1
ATOM 3022 N N . GLU A 1 381 ? -11.013 31.254 -9.110 1.00 35.45 409 GLU A N 1
ATOM 3023 C CA . GLU A 1 381 ? -12.103 30.658 -8.356 1.00 37.36 409 GLU A CA 1
ATOM 3024 C C . GLU A 1 381 ? -12.262 29.166 -8.686 1.00 33.75 409 GLU A C 1
ATOM 3025 O O . GLU A 1 381 ? -12.392 28.787 -9.856 1.00 30.84 409 GLU A O 1
ATOM 3031 N N . GLY A 1 382 ? -12.245 28.326 -7.653 1.00 34.41 410 GLY A N 1
ATOM 3032 C CA . GLY A 1 382 ? -12.616 26.918 -7.809 1.00 32.62 410 GLY A CA 1
ATOM 3033 C C . GLY A 1 382 ? -11.517 26.063 -8.417 1.00 35.06 410 GLY A C 1
ATOM 3034 O O . GLY A 1 382 ? -11.764 24.928 -8.843 1.00 31.86 410 GLY A O 1
ATOM 3035 N N . ALA A 1 383 ? -10.301 26.609 -8.455 1.00 33.77 411 ALA A N 1
ATOM 3036 C CA . ALA A 1 383 ? -9.145 25.910 -9.026 1.00 31.21 411 ALA A CA 1
ATOM 3037 C C . ALA A 1 383 ? -8.712 24.720 -8.174 1.00 32.19 411 ALA A C 1
ATOM 3038 O O . ALA A 1 383 ? -8.292 23.691 -8.711 1.00 31.33 411 ALA A O 1
ATOM 3040 N N . PHE A 1 384 ? -8.833 24.861 -6.859 1.00 31.71 412 PHE A N 1
ATOM 3041 C CA . PHE A 1 384 ? -8.490 23.793 -5.935 1.00 29.03 412 PHE A CA 1
ATOM 3042 C C . PHE A 1 384 ? -9.603 22.772 -5.861 1.00 27.58 412 PHE A C 1
ATOM 3043 O O . PHE A 1 384 ? -10.698 23.065 -5.411 1.00 26.85 412 PHE A O 1
ATOM 3051 N N . ILE A 1 385 ? -9.300 21.565 -6.308 1.00 27.27 413 ILE A N 1
ATOM 3052 C CA . ILE A 1 385 ? -10.284 20.512 -6.402 1.00 25.76 413 ILE A CA 1
ATOM 3053 C C . ILE A 1 385 ? -9.808 19.253 -5.684 1.00 23.88 413 ILE A C 1
ATOM 3054 O O . ILE A 1 385 ? -10.191 18.154 -6.040 1.00 23.70 413 ILE A O 1
ATOM 3059 N N . GLY A 1 386 ? -8.967 19.444 -4.676 1.00 20.69 414 GLY A N 1
ATOM 3060 C CA . GLY A 1 386 ? -8.391 18.340 -3.896 1.00 21.66 414 GLY A CA 1
ATOM 3061 C C . GLY A 1 386 ? -9.448 17.470 -3.241 1.00 27.01 414 GLY A C 1
ATOM 3062 O O . GLY A 1 386 ? -9.237 16.268 -3.049 1.00 24.89 414 GLY A O 1
ATOM 3063 N N . PHE A 1 387 ? -10.589 18.079 -2.902 1.00 23.48 415 PHE A N 1
ATOM 3064 C CA . PHE A 1 387 ? -11.744 17.336 -2.388 1.00 23.60 415 PHE A CA 1
ATOM 3065 C C . PHE A 1 387 ? -12.905 17.282 -3.361 1.00 24.80 415 PHE A C 1
ATOM 3066 O O . PHE A 1 387 ? -14.050 17.111 -2.939 1.00 23.87 415 PHE A O 1
ATOM 3074 N N . GLY A 1 388 ? -12.630 17.443 -4.654 1.00 24.09 416 GLY A N 1
ATOM 3075 C CA . GLY A 1 388 ? -13.697 17.498 -5.640 1.00 29.09 416 GLY A CA 1
ATOM 3076 C C . GLY A 1 388 ? -14.587 18.709 -5.425 1.00 24.54 416 GLY A C 1
ATOM 3077 O O . GLY A 1 388 ? -14.191 19.672 -4.773 1.00 28.01 416 GLY A O 1
ATOM 3078 N N . ALA A 1 389 ? -15.789 18.656 -5.980 1.00 26.47 417 ALA A N 1
ATOM 3079 C CA . ALA A 1 389 ? -16.669 19.808 -5.995 1.00 27.36 417 ALA A CA 1
ATOM 3080 C C . ALA A 1 389 ? -18.029 19.403 -6.524 1.00 27.67 417 ALA A C 1
ATOM 3081 O O . ALA A 1 389 ? -18.198 18.304 -7.058 1.00 28.44 417 ALA A O 1
ATOM 3083 N N . GLY A 1 390 ? -19.005 20.291 -6.368 1.00 29.32 418 GLY A N 1
ATOM 3084 C CA . GLY A 1 390 ? -20.319 20.094 -6.948 1.00 29.39 418 GLY A CA 1
ATOM 3085 C C . GLY A 1 390 ? -20.993 18.824 -6.482 1.00 27.15 418 GLY A C 1
ATOM 3086 O O . GLY A 1 390 ? -21.043 18.538 -5.281 1.00 30.35 418 GLY A O 1
ATOM 3087 N N . VAL A 1 391 ? -21.515 18.061 -7.438 1.00 25.63 419 VAL A N 1
ATOM 3088 C CA . VAL A 1 391 ? -22.451 16.990 -7.126 1.00 30.81 419 VAL A CA 1
ATOM 3089 C C . VAL A 1 391 ? -21.809 15.956 -6.196 1.00 35.44 419 VAL A C 1
ATOM 3090 O O . VAL A 1 391 ? -22.452 15.464 -5.271 1.00 32.18 419 VAL A O 1
ATOM 3094 N N . HIS A 1 392 ? -20.536 15.646 -6.426 1.00 30.86 420 HIS A N 1
ATOM 3095 C CA . HIS A 1 392 ? -19.888 14.565 -5.678 1.00 28.02 420 HIS A CA 1
ATOM 3096 C C . HIS A 1 392 ? -18.751 15.038 -4.779 1.00 26.98 420 HIS A C 1
ATOM 3097 O O . HIS A 1 392 ? -17.794 14.297 -4.539 1.00 27.59 420 HIS A O 1
ATOM 3104 N N . LYS A 1 393 ? -18.856 16.264 -4.267 1.00 26.77 421 LYS A N 1
ATOM 3105 C CA . LYS A 1 393 ? -17.823 16.789 -3.379 1.00 27.82 421 LYS A CA 1
ATOM 3106 C C . LYS A 1 393 ? -17.655 15.904 -2.142 1.00 23.84 421 LYS A C 1
ATOM 3107 O O . LYS A 1 393 ? -18.614 15.311 -1.661 1.00 24.31 421 LYS A O 1
ATOM 3113 N N . CYS A 1 394 ? -16.427 15.812 -1.646 1.00 23.44 422 CYS A N 1
ATOM 3114 C CA . CYS A 1 394 ? -16.102 14.900 -0.550 1.00 22.56 422 CYS A CA 1
ATOM 3115 C C . CYS A 1 394 ? -16.969 15.169 0.677 1.00 21.59 422 CYS A C 1
ATOM 3116 O O . CYS A 1 394 ? -17.089 16.310 1.105 1.00 23.21 422 CYS A O 1
ATOM 3119 N N . ILE A 1 395 ? -17.565 14.115 1.234 1.00 22.37 423 ILE A N 1
ATOM 3120 C CA . ILE A 1 395 ? -18.390 14.242 2.439 1.00 22.04 423 ILE A CA 1
ATOM 3121 C C . ILE A 1 395 ? -17.575 13.989 3.706 1.00 23.05 423 ILE A C 1
ATOM 3122 O O . ILE A 1 395 ? -18.057 14.206 4.819 1.00 21.65 423 ILE A O 1
ATOM 3127 N N . GLY A 1 396 ? -16.332 13.540 3.524 1.00 21.21 424 GLY A N 1
ATOM 3128 C CA . GLY A 1 396 ? -15.468 13.186 4.640 1.00 21.23 424 GLY A CA 1
ATOM 3129 C C . GLY A 1 396 ? -14.439 14.253 4.974 1.00 18.22 424 GLY A C 1
ATOM 3130 O O . GLY A 1 396 ? -13.701 14.120 5.937 1.00 20.00 424 GLY A O 1
ATOM 3131 N N . GLN A 1 397 ? -14.399 15.320 4.176 1.00 20.60 425 GLN A N 1
ATOM 3132 C CA . GLN A 1 397 ? -13.356 16.355 4.298 1.00 22.44 425 GLN A CA 1
ATOM 3133 C C . GLN A 1 397 ? -13.088 16.803 5.747 1.00 20.53 425 GLN A C 1
ATOM 3134 O O . GLN A 1 397 ? -11.950 16.779 6.211 1.00 22.06 425 GLN A O 1
ATOM 3140 N N . LYS A 1 398 ? -14.142 17.223 6.447 1.00 19.08 426 LYS A N 1
ATOM 3141 C CA . LYS A 1 398 ? -14.006 17.784 7.793 1.00 20.97 426 LYS A CA 1
ATOM 3142 C C . LYS A 1 398 ? -13.479 16.750 8.782 1.00 21.61 426 LYS A C 1
ATOM 3143 O O . LYS A 1 398 ? -12.644 17.063 9.634 1.00 19.44 426 LYS A O 1
ATOM 3149 N N . PHE A 1 399 ? -13.969 15.517 8.670 1.00 20.33 427 PHE A N 1
ATOM 3150 C CA . PHE A 1 399 ? -13.506 14.439 9.532 1.00 19.37 427 PHE A CA 1
ATOM 3151 C C . PHE A 1 399 ? -12.038 14.084 9.255 1.00 18.61 427 PHE A C 1
ATOM 3152 O O . PHE A 1 399 ? -11.245 13.889 10.180 1.00 18.46 427 PHE A O 1
ATOM 3160 N N . GLY A 1 400 ? -11.682 14.000 7.976 1.00 19.26 428 GLY A N 1
ATOM 3161 C CA . GLY A 1 400 ? -10.294 13.766 7.591 1.00 20.11 428 GLY A CA 1
ATOM 3162 C C . GLY A 1 400 ? -9.372 14.838 8.158 1.00 23.62 428 GLY A C 1
ATOM 3163 O O . GLY A 1 400 ? -8.377 14.531 8.805 1.00 21.49 428 GLY A O 1
ATOM 3164 N N . LEU A 1 401 ? -9.711 16.101 7.917 1.00 23.53 429 LEU A N 1
ATOM 3165 C CA . LEU A 1 401 ? -8.876 17.208 8.370 1.00 22.84 429 LEU A CA 1
ATOM 3166 C C . LEU A 1 401 ? -8.868 17.313 9.896 1.00 22.86 429 LEU A C 1
ATOM 3167 O O . LEU A 1 401 ? -7.872 17.710 10.492 1.00 22.46 429 LEU A O 1
ATOM 3172 N N . LEU A 1 402 ? -9.974 16.944 10.533 1.00 22.64 430 LEU A N 1
ATOM 3173 C CA . LEU A 1 402 ? -9.979 16.848 11.987 1.00 22.06 430 LEU A CA 1
ATOM 3174 C C . LEU A 1 402 ? -8.846 15.951 12.498 1.00 24.44 430 LEU A C 1
ATOM 3175 O O . LEU A 1 402 ? -8.118 16.303 13.431 1.00 21.79 430 LEU A O 1
ATOM 3180 N N . GLN A 1 403 ? -8.699 14.787 11.882 1.00 20.43 431 GLN A N 1
ATOM 3181 C CA . GLN A 1 403 ? -7.664 13.860 12.299 1.00 19.84 431 GLN A CA 1
ATOM 3182 C C . GLN A 1 403 ? -6.266 14.399 11.968 1.00 20.74 431 GLN A C 1
ATOM 3183 O O . GLN A 1 403 ? -5.363 14.341 12.804 1.00 22.83 431 GLN A O 1
ATOM 3189 N N . VAL A 1 404 ? -6.102 14.919 10.751 1.00 19.50 432 VAL A N 1
ATOM 3190 C CA . VAL A 1 404 ? -4.830 15.500 10.317 1.00 23.07 432 VAL A CA 1
ATOM 3191 C C . VAL A 1 404 ? -4.370 16.586 11.283 1.00 23.65 432 VAL A C 1
ATOM 3192 O O . VAL A 1 404 ? -3.237 16.560 11.775 1.00 20.42 432 VAL A O 1
ATOM 3196 N N . LYS A 1 405 ? -5.257 17.540 11.548 1.00 20.22 433 LYS A N 1
ATOM 3197 C CA . LYS A 1 405 ? -4.902 18.685 12.373 1.00 24.51 433 LYS A CA 1
ATOM 3198 C C . LYS A 1 405 ? -4.593 18.240 13.793 1.00 22.14 433 LYS A C 1
ATOM 3199 O O . LYS A 1 405 ? -3.665 18.763 14.430 1.00 25.18 433 LYS A O 1
ATOM 3205 N N . THR A 1 406 ? -5.357 17.273 14.299 1.00 24.38 434 THR A N 1
ATOM 3206 C CA . THR A 1 406 ? -5.118 16.774 15.654 1.00 20.31 434 THR A CA 1
ATOM 3207 C C . THR A 1 406 ? -3.752 16.099 15.752 1.00 23.20 434 THR A C 1
ATOM 3208 O O . THR A 1 406 ? -3.034 16.282 16.734 1.00 23.60 434 THR A O 1
ATOM 3212 N N . ILE A 1 407 ? -3.383 15.332 14.734 1.00 22.43 435 ILE A N 1
ATOM 3213 C CA . ILE A 1 407 ? -2.048 14.737 14.711 1.00 21.32 435 ILE A CA 1
ATOM 3214 C C . ILE A 1 407 ? -0.934 15.797 14.628 1.00 23.10 435 ILE A C 1
ATOM 3215 O O . ILE A 1 407 ? 0.051 15.708 15.360 1.00 26.85 435 ILE A O 1
ATOM 3220 N N . LEU A 1 408 ? -1.103 16.787 13.747 1.00 24.42 436 LEU A N 1
ATOM 3221 C CA . LEU A 1 408 ? -0.114 17.871 13.583 1.00 22.48 436 LEU A CA 1
ATOM 3222 C C . LEU A 1 408 ? 0.116 18.583 14.908 1.00 26.39 436 LEU A C 1
ATOM 3223 O O . LEU A 1 408 ? 1.257 18.742 15.356 1.00 27.62 436 LEU A O 1
ATOM 3228 N N . ALA A 1 409 ? -0.975 19.008 15.539 1.00 23.27 437 ALA A N 1
ATOM 3229 C CA . ALA A 1 409 ? -0.887 19.719 16.807 1.00 27.88 437 ALA A CA 1
ATOM 3230 C C . ALA A 1 409 ? -0.250 18.853 17.894 1.00 31.36 437 ALA A C 1
ATOM 3231 O O . ALA A 1 409 ? 0.503 19.353 18.732 1.00 31.99 437 ALA A O 1
ATOM 3233 N N . THR A 1 410 ? -0.546 17.557 17.885 1.00 25.48 438 THR A N 1
ATOM 3234 C CA . THR A 1 410 ? -0.052 16.669 18.929 1.00 26.24 438 THR A CA 1
ATOM 3235 C C . THR A 1 410 ? 1.416 16.293 18.698 1.00 30.74 438 THR A C 1
ATOM 3236 O O . THR A 1 410 ? 2.215 16.259 19.640 1.00 30.19 438 THR A O 1
ATOM 3240 N N . ALA A 1 411 ? 1.757 16.024 17.443 1.00 27.88 439 ALA A N 1
ATOM 3241 C CA . ALA A 1 411 ? 3.114 15.644 17.073 1.00 31.38 439 ALA A CA 1
ATOM 3242 C C . ALA A 1 411 ? 4.086 16.781 17.340 1.00 28.99 439 ALA A C 1
ATOM 3243 O O . ALA A 1 411 ? 5.122 16.592 17.978 1.00 37.00 439 ALA A O 1
ATOM 3245 N N . PHE A 1 412 ? 3.742 17.966 16.850 1.00 27.36 440 PHE A N 1
ATOM 3246 C CA . PHE A 1 412 ? 4.685 19.080 16.832 1.00 27.60 440 PHE A CA 1
ATOM 3247 C C . PHE A 1 412 ? 4.767 19.801 18.193 1.00 34.67 440 PHE A C 1
ATOM 3248 O O . PHE A 1 412 ? 5.700 20.565 18.437 1.00 37.83 440 PHE A O 1
ATOM 3256 N N . ARG A 1 413 ? 3.808 19.546 19.080 1.00 36.43 441 ARG A N 1
ATOM 3257 C CA . ARG A 1 413 ? 3.919 20.020 20.466 1.00 37.57 441 ARG A CA 1
ATOM 3258 C C . ARG A 1 413 ? 5.037 19.299 21.213 1.00 45.05 441 ARG A C 1
ATOM 3259 O O . ARG A 1 413 ? 5.724 19.896 22.045 1.00 43.00 441 ARG A O 1
ATOM 3267 N N . SER A 1 414 ? 5.220 18.015 20.913 1.00 39.16 442 SER A N 1
ATOM 3268 C CA . SER A 1 414 ? 6.123 17.175 21.700 1.00 38.79 442 SER A CA 1
ATOM 3269 C C . SER A 1 414 ? 7.384 16.736 20.938 1.00 36.70 442 SER A C 1
ATOM 3270 O O . SER A 1 414 ? 8.311 16.207 21.540 1.00 37.12 442 SER A O 1
ATOM 3273 N N . TYR A 1 415 ? 7.417 16.944 19.624 1.00 35.98 443 TYR A N 1
ATOM 3274 C CA . TYR A 1 415 ? 8.548 16.474 18.820 1.00 33.92 443 TYR A CA 1
ATOM 3275 C C . TYR A 1 415 ? 8.980 17.475 17.776 1.00 37.63 443 TYR A C 1
ATOM 3276 O O . TYR A 1 415 ? 8.173 18.266 17.286 1.00 37.13 443 TYR A O 1
ATOM 3285 N N . ASP A 1 416 ? 10.263 17.422 17.425 1.00 38.86 444 ASP A N 1
ATOM 3286 C CA . ASP A 1 416 ? 10.709 17.853 16.115 1.00 43.15 444 ASP A CA 1
ATOM 3287 C C . ASP A 1 416 ? 11.035 16.657 15.245 1.00 39.80 444 ASP A C 1
ATOM 3288 O O . ASP A 1 416 ? 11.147 15.528 15.732 1.00 33.49 444 ASP A O 1
ATOM 3293 N N . PHE A 1 417 ? 11.191 16.911 13.951 1.00 37.87 445 PHE A N 1
ATOM 3294 C CA . PHE A 1 417 ? 11.546 15.862 13.020 1.00 39.06 445 PHE A CA 1
ATOM 3295 C C . PHE A 1 417 ? 12.595 16.326 12.035 1.00 31.26 445 PHE A C 1
ATOM 3296 O O . PHE A 1 417 ? 12.632 17.495 11.628 1.00 29.98 445 PHE A O 1
ATOM 3304 N N . GLN A 1 418 ? 13.435 15.387 11.642 1.00 32.74 446 GLN A N 1
ATOM 3305 C CA . GLN A 1 418 ? 14.444 15.606 10.634 1.00 36.87 446 GLN A CA 1
ATOM 3306 C C . GLN A 1 418 ? 14.215 14.664 9.459 1.00 32.19 446 GLN A C 1
ATOM 3307 O O . GLN A 1 418 ? 14.244 13.458 9.617 1.00 34.26 446 GLN A O 1
ATOM 3313 N N . LEU A 1 419 ? 13.991 15.227 8.281 1.00 34.59 447 LEU A N 1
ATOM 3314 C CA . LEU A 1 419 ? 13.947 14.450 7.054 1.00 35.78 447 LEU A CA 1
ATOM 3315 C C . LEU A 1 419 ? 15.336 13.911 6.724 1.00 41.94 447 LEU A C 1
ATOM 3316 O O . LEU A 1 419 ? 16.288 14.676 6.638 1.00 42.55 447 LEU A O 1
ATOM 3321 N N . LEU A 1 420 ? 15.443 12.602 6.518 1.00 39.24 448 LEU A N 1
ATOM 3322 C CA . LEU A 1 420 ? 16.728 11.970 6.221 1.00 35.07 448 LEU A CA 1
ATOM 3323 C C . LEU A 1 420 ? 17.019 11.971 4.732 1.00 32.76 448 LEU A C 1
ATOM 3324 O O . LEU A 1 420 ? 17.451 10.978 4.167 1.00 42.90 448 LEU A O 1
ATOM 3329 N N . ARG A 1 421 ? 16.770 13.106 4.110 1.00 31.60 449 ARG A N 1
ATOM 3330 C CA . ARG A 1 421 ? 17.008 13.297 2.705 1.00 37.27 449 ARG A CA 1
ATOM 3331 C C . ARG A 1 421 ? 17.109 14.781 2.528 1.00 36.76 449 ARG A C 1
ATOM 3332 O O . ARG A 1 421 ? 16.624 15.533 3.359 1.00 40.27 449 ARG A O 1
ATOM 3340 N N . ASP A 1 422 ? 17.709 15.210 1.434 1.00 32.54 450 ASP A N 1
ATOM 3341 C CA . ASP A 1 422 ? 17.775 16.624 1.117 1.00 41.99 450 ASP A CA 1
ATOM 3342 C C . ASP A 1 422 ? 16.421 17.190 0.709 1.00 42.44 450 ASP A C 1
ATOM 3343 O O . ASP A 1 422 ? 16.064 18.306 1.093 1.00 36.51 450 ASP A O 1
ATOM 3348 N N . GLU A 1 423 ? 15.676 16.423 -0.080 1.00 43.81 451 GLU A N 1
ATOM 3349 C CA . GLU A 1 423 ? 14.416 16.903 -0.625 1.00 40.46 451 GLU A CA 1
ATOM 3350 C C . GLU A 1 423 ? 13.233 16.160 -0.017 1.00 36.14 451 GLU A C 1
ATOM 3351 O O . GLU A 1 423 ? 13.351 15.028 0.449 1.00 33.90 451 GLU A O 1
ATOM 3357 N N . VAL A 1 424 ? 12.094 16.832 -0.017 1.00 33.25 452 VAL A N 1
ATOM 3358 C CA . VAL A 1 424 ? 10.830 16.218 0.284 1.00 32.06 452 VAL A CA 1
ATOM 3359 C C . VAL A 1 424 ? 10.592 15.052 -0.684 1.00 33.28 452 VAL A C 1
ATOM 3360 O O . VAL A 1 424 ? 10.894 15.173 -1.876 1.00 38.31 452 VAL A O 1
ATOM 3364 N N . PRO A 1 425 ? 10.077 13.912 -0.185 1.00 33.81 453 PRO A N 1
ATOM 3365 C CA . PRO A 1 425 ? 9.929 12.743 -1.067 1.00 31.25 453 PRO A CA 1
ATOM 3366 C C . PRO A 1 425 ? 9.179 13.018 -2.374 1.00 30.61 453 PRO A C 1
ATOM 3367 O O . PRO A 1 425 ? 8.309 13.888 -2.445 1.00 31.91 453 PRO A O 1
ATOM 3371 N N . ASP A 1 426 ? 9.545 12.255 -3.398 1.00 30.33 454 ASP A N 1
ATOM 3372 C CA . ASP A 1 426 ? 8.795 12.196 -4.632 1.00 33.43 454 ASP A CA 1
ATOM 3373 C C . ASP A 1 426 ? 7.448 11.565 -4.364 1.00 29.87 454 ASP A C 1
ATOM 3374 O O . ASP A 1 426 ? 7.350 10.634 -3.568 1.00 27.32 454 ASP A O 1
ATOM 3379 N N . PRO A 1 427 ? 6.399 12.062 -5.030 1.00 28.46 455 PRO A N 1
ATOM 3380 C CA . PRO A 1 427 ? 5.150 11.308 -5.001 1.00 28.56 455 PRO A CA 1
ATOM 3381 C C . PRO A 1 427 ? 5.290 9.998 -5.762 1.00 30.26 455 PRO A C 1
ATOM 3382 O O . PRO A 1 427 ? 6.010 9.941 -6.767 1.00 28.96 455 PRO A O 1
ATOM 3386 N N . ASP A 1 428 ? 4.619 8.952 -5.293 1.00 30.46 456 ASP A N 1
ATOM 3387 C CA . ASP A 1 428 ? 4.663 7.659 -5.969 1.00 28.63 456 ASP A CA 1
ATOM 3388 C C . ASP A 1 428 ? 3.345 7.383 -6.680 1.00 25.32 456 ASP A C 1
ATOM 3389 O O . ASP A 1 428 ? 2.349 7.047 -6.042 1.00 24.93 456 ASP A O 1
ATOM 3394 N N . TYR A 1 429 ? 3.347 7.526 -8.006 1.00 24.80 457 TYR A N 1
ATOM 3395 C CA . TYR A 1 429 ? 2.107 7.486 -8.780 1.00 24.57 457 TYR A CA 1
ATOM 3396 C C . TYR A 1 429 ? 1.648 6.070 -9.138 1.00 27.98 457 TYR A C 1
ATOM 3397 O O . TYR A 1 429 ? 0.741 5.912 -9.952 1.00 30.79 457 TYR A O 1
ATOM 3406 N N . HIS A 1 430 ? 2.263 5.047 -8.550 1.00 27.05 458 HIS A N 1
ATOM 3407 C CA . HIS A 1 430 ? 1.939 3.662 -8.933 1.00 28.95 458 HIS A CA 1
ATOM 3408 C C . HIS A 1 430 ? 0.687 3.126 -8.259 1.00 29.58 458 HIS A C 1
ATOM 3409 O O . HIS A 1 430 ? 0.143 2.109 -8.689 1.00 33.85 458 HIS A O 1
ATOM 3416 N N . THR A 1 431 ? 0.231 3.797 -7.206 1.00 26.61 459 THR A N 1
ATOM 3417 C CA . THR A 1 431 ? -0.875 3.283 -6.391 1.00 27.32 459 THR A CA 1
ATOM 3418 C C . THR A 1 431 ? -2.181 4.030 -6.672 1.00 25.20 459 THR A C 1
ATOM 3419 O O . THR A 1 431 ? -2.153 5.156 -7.164 1.00 25.35 459 THR A O 1
ATOM 3423 N N . MET A 1 432 ? -3.313 3.390 -6.360 1.00 24.09 460 MET A N 1
ATOM 3424 C CA . MET A 1 432 ? -4.648 3.983 -6.515 1.00 25.32 460 MET A CA 1
ATOM 3425 C C . MET A 1 432 ? -4.740 5.344 -5.876 1.00 23.31 460 MET A C 1
ATOM 3426 O O . MET A 1 432 ? -5.223 6.301 -6.470 1.00 27.45 460 MET A O 1
ATOM 3431 N N . VAL A 1 433 ? -4.349 5.395 -4.609 1.00 23.07 461 VAL A N 1
ATOM 3432 C CA . VAL A 1 433 ? -4.346 6.637 -3.867 1.00 22.12 461 VAL A CA 1
ATOM 3433 C C . VAL A 1 433 ? -2.902 7.058 -3.682 1.00 23.55 461 VAL A C 1
ATOM 3434 O O . VAL A 1 433 ? -2.107 6.317 -3.111 1.00 22.99 461 VAL A O 1
ATOM 3438 N N . VAL A 1 434 ? -2.558 8.235 -4.189 1.00 24.15 462 VAL A N 1
ATOM 3439 C CA . VAL A 1 434 ? -1.156 8.605 -4.346 1.00 22.95 462 VAL A CA 1
ATOM 3440 C C . VAL A 1 434 ? -0.639 9.292 -3.090 1.00 23.00 462 VAL A C 1
ATOM 3441 O O . VAL A 1 434 ? -1.210 10.287 -2.632 1.00 23.97 462 VAL A O 1
ATOM 3445 N N . GLY A 1 435 ? 0.435 8.748 -2.525 1.00 23.22 463 GLY A N 1
ATOM 3446 C CA . GLY A 1 435 ? 1.126 9.390 -1.403 1.00 23.98 463 GLY A CA 1
ATOM 3447 C C . GLY A 1 435 ? 2.613 9.569 -1.676 1.00 25.45 463 GLY A C 1
ATOM 3448 O O . GLY A 1 435 ? 3.085 9.284 -2.783 1.00 22.50 463 GLY A O 1
ATOM 3449 N N . PRO A 1 436 ? 3.367 10.042 -0.672 1.00 24.76 464 PRO A N 1
ATOM 3450 C CA . PRO A 1 436 ? 4.808 10.157 -0.881 1.00 24.26 464 PRO A CA 1
ATOM 3451 C C . PRO A 1 436 ? 5.437 8.776 -0.987 1.00 26.31 464 PRO A C 1
ATOM 3452 O O . PRO A 1 436 ? 4.949 7.820 -0.372 1.00 27.60 464 PRO A O 1
ATOM 3456 N N . THR A 1 437 ? 6.501 8.668 -1.772 1.00 26.38 465 THR A N 1
ATOM 3457 C CA . THR A 1 437 ? 7.189 7.388 -1.946 1.00 25.84 465 THR A CA 1
ATOM 3458 C C . THR A 1 437 ? 7.572 6.794 -0.594 1.00 25.32 465 THR A C 1
ATOM 3459 O O . THR A 1 437 ? 8.363 7.384 0.148 1.00 30.41 465 THR A O 1
ATOM 3463 N N . ALA A 1 438 ? 7.013 5.634 -0.264 1.00 27.34 466 ALA A N 1
ATOM 3464 C CA . ALA A 1 438 ? 7.140 5.098 1.094 1.00 27.55 466 ALA A CA 1
ATOM 3465 C C . ALA A 1 438 ? 8.605 4.975 1.521 1.00 35.96 466 ALA A C 1
ATOM 3466 O O . ALA A 1 438 ? 8.958 5.284 2.660 1.00 28.36 466 ALA A O 1
ATOM 3468 N N . SER A 1 439 ? 9.454 4.525 0.601 1.00 32.78 467 SER A N 1
ATOM 3469 C CA . SER A 1 439 ? 10.841 4.251 0.934 1.00 33.44 467 SER A CA 1
ATOM 3470 C C . SER A 1 439 ? 11.630 5.548 1.163 1.00 37.85 467 SER A C 1
ATOM 3471 O O . SER A 1 439 ? 12.741 5.520 1.687 1.00 39.36 467 SER A O 1
ATOM 3474 N N . GLN A 1 440 ? 11.044 6.681 0.777 1.00 31.07 468 GLN A N 1
ATOM 3475 C CA . GLN A 1 440 ? 11.668 7.997 0.995 1.00 29.45 468 GLN A CA 1
ATOM 3476 C C . GLN A 1 440 ? 11.191 8.672 2.294 1.00 34.48 468 GLN A C 1
ATOM 3477 O O . GLN A 1 440 ? 11.594 9.803 2.592 1.00 32.45 468 GLN A O 1
ATOM 3483 N N . CYS A 1 441 ? 10.356 7.970 3.066 1.00 33.74 469 CYS A N 1
ATOM 3484 C CA . CYS A 1 441 ? 9.677 8.570 4.229 1.00 28.89 469 CYS A CA 1
ATOM 3485 C C . CYS A 1 441 ? 10.297 8.203 5.586 1.00 33.72 469 CYS A C 1
ATOM 3486 O O . CYS A 1 441 ? 9.635 8.303 6.618 1.00 34.12 469 CYS A O 1
ATOM 3489 N N . ARG A 1 442 ? 11.560 7.787 5.600 1.00 36.65 470 ARG A N 1
ATOM 3490 C CA . ARG A 1 442 ? 12.224 7.580 6.886 1.00 34.45 470 ARG A CA 1
ATOM 3491 C C . ARG A 1 442 ? 12.693 8.912 7.459 1.00 32.84 470 ARG A C 1
ATOM 3492 O O . ARG A 1 442 ? 13.320 9.730 6.766 1.00 32.92 470 ARG A O 1
ATOM 3500 N N . VAL A 1 443 ? 12.341 9.139 8.720 1.00 32.85 471 VAL A N 1
ATOM 3501 C CA . VAL A 1 443 ? 12.636 10.399 9.387 1.00 35.25 471 VAL A CA 1
ATOM 3502 C C . VAL A 1 443 ? 13.123 10.127 10.802 1.00 37.35 471 VAL A C 1
ATOM 3503 O O . VAL A 1 443 ? 12.894 9.051 11.357 1.00 34.79 471 VAL A O 1
ATOM 3507 N N . LYS A 1 444 ? 13.805 11.111 11.378 1.00 33.02 472 LYS A N 1
ATOM 3508 C CA . LYS A 1 444 ? 14.192 11.055 12.773 1.00 38.65 472 LYS A CA 1
ATOM 3509 C C . LYS A 1 444 ? 13.231 11.904 13.603 1.00 34.16 472 LYS A C 1
ATOM 3510 O O . LYS A 1 444 ? 13.020 13.083 13.300 1.00 43.51 472 LYS A O 1
ATOM 3516 N N . TYR A 1 445 ? 12.639 11.307 14.637 1.00 32.71 473 TYR A N 1
ATOM 3517 C CA . TYR A 1 445 ? 11.914 12.093 15.638 1.00 36.82 473 TYR A CA 1
ATOM 3518 C C . TYR A 1 445 ? 12.833 12.502 16.766 1.00 39.01 473 TYR A C 1
ATOM 3519 O O . TYR A 1 445 ? 13.709 11.742 17.166 1.00 38.69 473 TYR A O 1
ATOM 3528 N N . ILE A 1 446 ? 12.634 13.718 17.259 1.00 44.73 474 ILE A N 1
ATOM 3529 C CA . ILE A 1 446 ? 13.371 14.204 18.411 1.00 42.20 474 ILE A CA 1
ATOM 3530 C C . ILE A 1 446 ? 12.401 14.794 19.422 1.00 37.89 474 ILE A C 1
ATOM 3531 O O . ILE A 1 446 ? 11.707 15.781 19.145 1.00 37.56 474 ILE A O 1
ATOM 3536 N N . ARG A 1 447 ? 12.348 14.177 20.596 1.00 35.67 475 ARG A N 1
ATOM 3537 C CA . ARG A 1 447 ? 11.560 14.716 21.688 1.00 42.15 475 ARG A CA 1
ATOM 3538 C C . ARG A 1 447 ? 11.987 16.147 22.001 1.00 48.56 475 ARG A C 1
ATOM 3539 O O . ARG A 1 447 ? 13.167 16.492 21.916 1.00 45.40 475 ARG A O 1
ATOM 3547 N N . ARG A 1 448 ? 11.014 16.975 22.358 1.00 42.85 476 ARG A N 1
ATOM 3548 C CA . ARG A 1 448 ? 11.290 18.310 22.845 1.00 47.36 476 ARG A CA 1
ATOM 3549 C C . ARG A 1 448 ? 11.351 18.322 24.365 1.00 41.29 476 ARG A C 1
ATOM 3550 O O . ARG A 1 448 ? 12.360 18.721 24.949 1.00 73.86 476 ARG A O 1
ATOM 3558 N N . GLY B 1 1 ? -20.869 -26.796 13.057 1.00 64.01 29 GLY B N 1
ATOM 3559 C CA . GLY B 1 1 ? -20.632 -25.336 12.863 1.00 66.16 29 GLY B CA 1
ATOM 3560 C C . GLY B 1 1 ? -19.166 -24.981 13.020 1.00 57.18 29 GLY B C 1
ATOM 3561 O O . GLY B 1 1 ? -18.330 -25.384 12.213 1.00 76.12 29 GLY B O 1
ATOM 3562 N N . LYS B 1 2 ? -18.863 -24.215 14.063 1.00 62.69 30 LYS B N 1
ATOM 3563 C CA . LYS B 1 2 ? -17.496 -23.885 14.433 1.00 47.55 30 LYS B CA 1
ATOM 3564 C C . LYS B 1 2 ? -17.342 -24.060 15.943 1.00 41.28 30 LYS B C 1
ATOM 3565 O O . LYS B 1 2 ? -17.174 -23.087 16.681 1.00 32.33 30 LYS B O 1
ATOM 3571 N N . LEU B 1 3 ? -17.412 -25.306 16.402 1.00 33.32 31 LEU B N 1
ATOM 3572 C CA . LEU B 1 3 ? -17.742 -25.587 17.806 1.00 32.01 31 LEU B CA 1
ATOM 3573 C C . LEU B 1 3 ? -16.517 -25.555 18.703 1.00 29.13 31 LEU B C 1
ATOM 3574 O O . LEU B 1 3 ? -15.405 -25.803 18.243 1.00 32.57 31 LEU B O 1
ATOM 3579 N N . PRO B 1 4 ? -16.711 -25.259 19.998 1.00 27.26 32 PRO B N 1
ATOM 3580 C CA . PRO B 1 4 ? -15.580 -25.349 20.915 1.00 23.64 32 PRO B CA 1
ATOM 3581 C C . PRO B 1 4 ? -14.988 -26.749 20.883 1.00 23.54 32 PRO B C 1
ATOM 3582 O O . PRO B 1 4 ? -15.688 -27.699 20.528 1.00 28.32 32 PRO B O 1
ATOM 3586 N N . PRO B 1 5 ? -13.704 -26.889 21.246 1.00 25.30 33 PRO B N 1
ATOM 3587 C CA . PRO B 1 5 ? -13.168 -28.235 21.299 1.00 27.88 33 PRO B CA 1
ATOM 3588 C C . PRO B 1 5 ? -13.829 -29.047 22.418 1.00 30.31 33 PRO B C 1
ATOM 3589 O O . PRO B 1 5 ? -14.211 -28.487 23.449 1.00 31.06 33 PRO B O 1
ATOM 3593 N N . VAL B 1 6 ? -13.964 -30.353 22.204 1.00 27.41 34 VAL B N 1
ATOM 3594 C CA . VAL B 1 6 ? -14.560 -31.264 23.182 1.00 29.00 34 VAL B CA 1
ATOM 3595 C C . VAL B 1 6 ? -13.466 -32.083 23.856 1.00 33.15 34 VAL B C 1
ATOM 3596 O O . VAL B 1 6 ? -12.617 -32.674 23.179 1.00 27.79 34 VAL B O 1
ATOM 3600 N N . TYR B 1 7 ? -13.465 -32.118 25.183 1.00 29.46 35 TYR B N 1
ATOM 3601 C CA . TYR B 1 7 ? -12.530 -32.975 25.884 1.00 29.77 35 TYR B CA 1
ATOM 3602 C C . TYR B 1 7 ? -12.830 -34.438 25.560 1.00 28.56 35 TYR B C 1
ATOM 3603 O O . TYR B 1 7 ? -13.994 -34.843 25.514 1.00 28.14 35 TYR B O 1
ATOM 3612 N N . PRO B 1 8 ? -11.776 -35.236 25.314 1.00 30.28 36 PRO B N 1
ATOM 3613 C CA . PRO B 1 8 ? -11.973 -36.622 24.913 1.00 35.28 36 PRO B CA 1
ATOM 3614 C C . PRO B 1 8 ? -12.773 -37.373 25.963 1.00 34.65 36 PRO B C 1
ATOM 3615 O O . PRO B 1 8 ? -12.515 -37.233 27.160 1.00 31.47 36 PRO B O 1
ATOM 3619 N N . VAL B 1 9 ? -13.743 -38.153 25.503 1.00 44.45 37 VAL B N 1
ATOM 3620 C CA . VAL B 1 9 ? -14.544 -38.997 26.362 1.00 44.42 37 VAL B CA 1
ATOM 3621 C C . VAL B 1 9 ? -13.981 -40.411 26.335 1.00 46.95 37 VAL B C 1
ATOM 3622 O O . VAL B 1 9 ? -14.007 -41.075 25.302 1.00 44.82 37 VAL B O 1
ATOM 3626 N N . THR B 1 10 ? -13.457 -40.867 27.465 1.00 44.75 38 THR B N 1
ATOM 3627 C CA . THR B 1 10 ? -12.895 -42.209 27.538 1.00 50.11 38 THR B CA 1
ATOM 3628 C C . THR B 1 10 ? -13.890 -43.174 28.186 1.00 58.96 38 THR B C 1
ATOM 3629 O O . THR B 1 10 ? -13.890 -44.369 27.893 1.00 61.72 38 THR B O 1
ATOM 3633 N N . VAL B 1 11 ? -14.741 -42.637 29.058 1.00 55.50 39 VAL B N 1
ATOM 3634 C CA . VAL B 1 11 ? -15.779 -43.415 29.735 1.00 51.95 39 VAL B CA 1
ATOM 3635 C C . VAL B 1 11 ? -17.157 -43.130 29.161 1.00 52.84 39 VAL B C 1
ATOM 3636 O O . VAL B 1 11 ? -17.768 -42.109 29.483 1.00 61.16 39 VAL B O 1
ATOM 3640 N N . PRO B 1 12 ? -17.665 -44.028 28.327 1.00 59.54 40 PRO B N 1
ATOM 3641 C CA . PRO B 1 12 ? -18.947 -43.767 27.703 1.00 56.87 40 PRO B CA 1
ATOM 3642 C C . PRO B 1 12 ? -20.056 -43.739 28.736 1.00 60.04 40 PRO B C 1
ATOM 3643 O O . PRO B 1 12 ? -19.853 -44.155 29.869 1.00 52.55 40 PRO B O 1
ATOM 3647 N N . ILE B 1 13 ? -21.211 -43.227 28.329 1.00 56.88 41 ILE B N 1
ATOM 3648 C CA . ILE B 1 13 ? -22.385 -43.114 29.183 1.00 53.99 41 ILE B CA 1
ATOM 3649 C C . ILE B 1 13 ? -22.230 -42.029 30.218 1.00 48.30 41 ILE B C 1
ATOM 3650 O O . ILE B 1 13 ? -23.088 -41.175 30.359 1.00 57.08 41 ILE B O 1
ATOM 3655 N N . LEU B 1 14 ? -21.161 -42.112 30.991 1.00 48.20 42 LEU B N 1
ATOM 3656 C CA . LEU B 1 14 ? -20.923 -41.169 32.060 1.00 42.99 42 LEU B CA 1
ATOM 3657 C C . LEU B 1 14 ? -20.369 -39.834 31.576 1.00 44.87 42 LEU B C 1
ATOM 3658 O O . LEU B 1 14 ? -20.733 -38.788 32.094 1.00 48.72 42 LEU B O 1
ATOM 3663 N N . GLY B 1 15 ? -19.467 -39.883 30.602 1.00 45.73 43 GLY B N 1
ATOM 3664 C CA . GLY B 1 15 ? -18.653 -38.721 30.245 1.00 41.53 43 GLY B CA 1
ATOM 3665 C C . GLY B 1 15 ? -17.619 -38.381 31.305 1.00 43.95 43 GLY B C 1
ATOM 3666 O O . GLY B 1 15 ? -16.886 -39.249 31.781 1.00 46.56 43 GLY B O 1
ATOM 3667 N N . HIS B 1 16 ? -17.538 -37.101 31.654 1.00 37.88 44 HIS B N 1
ATOM 3668 C CA . HIS B 1 16 ? -16.480 -36.615 32.529 1.00 34.87 44 HIS B CA 1
ATOM 3669 C C . HIS B 1 16 ? -16.961 -36.406 33.950 1.00 30.29 44 HIS B C 1
ATOM 3670 O O . HIS B 1 16 ? -16.215 -35.903 34.797 1.00 33.13 44 HIS B O 1
ATOM 3677 N N . ILE B 1 17 ? -18.209 -36.774 34.217 1.00 30.52 45 ILE B N 1
ATOM 3678 C CA . ILE B 1 17 ? -18.825 -36.445 35.506 1.00 33.90 45 ILE B CA 1
ATOM 3679 C C . ILE B 1 17 ? -17.968 -36.951 36.679 1.00 35.33 45 ILE B C 1
ATOM 3680 O O . ILE B 1 17 ? -17.853 -36.281 37.707 1.00 32.62 45 ILE B O 1
ATOM 3685 N N . ILE B 1 18 ? -17.345 -38.118 36.513 1.00 34.01 46 ILE B N 1
ATOM 3686 C CA . ILE B 1 18 ? -16.499 -38.684 37.571 1.00 37.49 46 ILE B CA 1
ATOM 3687 C C . ILE B 1 18 ? -15.202 -37.900 37.765 1.00 32.61 46 ILE B C 1
ATOM 3688 O O . ILE B 1 18 ? -14.803 -37.628 38.897 1.00 35.66 46 ILE B O 1
ATOM 3693 N N . GLN B 1 19 ? -14.545 -37.540 36.669 1.00 33.23 47 GLN B N 1
ATOM 3694 C CA . GLN B 1 19 ? -13.346 -36.713 36.759 1.00 38.30 47 GLN B CA 1
ATOM 3695 C C . GLN B 1 19 ? -13.668 -35.334 37.326 1.00 36.01 47 GLN B C 1
ATOM 3696 O O . GLN B 1 19 ? -12.965 -34.834 38.208 1.00 39.26 47 GLN B O 1
ATOM 3702 N N . PHE B 1 20 ? -14.731 -34.718 36.820 1.00 35.74 48 PHE B N 1
ATOM 3703 C CA . PHE B 1 20 ? -15.156 -33.434 37.348 1.00 33.15 48 PHE B CA 1
ATOM 3704 C C . PHE B 1 20 ? -15.370 -33.555 38.849 1.00 38.88 48 PHE B C 1
ATOM 3705 O O . PHE B 1 20 ? -14.833 -32.768 39.626 1.00 35.27 48 PHE B O 1
ATOM 3713 N N . GLY B 1 21 ? -16.149 -34.556 39.251 1.00 42.43 49 GLY B N 1
ATOM 3714 C CA . GLY B 1 21 ? -16.482 -34.760 40.662 1.00 43.45 49 GLY B CA 1
ATOM 3715 C C . GLY B 1 21 ? -15.266 -34.892 41.562 1.00 45.25 49 GLY B C 1
ATOM 3716 O O . GLY B 1 21 ? -15.260 -34.395 42.686 1.00 51.08 49 GLY B O 1
ATOM 3717 N N . LYS B 1 22 ? -14.237 -35.565 41.067 1.00 49.22 50 LYS B N 1
ATOM 3718 C CA . LYS B 1 22 ? -13.023 -35.821 41.836 1.00 51.29 50 LYS B CA 1
ATOM 3719 C C . LYS B 1 22 ? -12.202 -34.556 42.109 1.00 51.50 50 LYS B C 1
ATOM 3720 O O . LYS B 1 22 ? -11.648 -34.390 43.187 1.00 54.74 50 LYS B O 1
ATOM 3726 N N . SER B 1 23 ? -12.104 -33.688 41.114 1.00 39.49 51 SER B N 1
ATOM 3727 C CA . SER B 1 23 ? -11.362 -32.450 41.243 1.00 37.85 51 SER B CA 1
ATOM 3728 C C . SER B 1 23 ? -11.916 -31.451 40.246 1.00 37.84 51 SER B C 1
ATOM 3729 O O . SER B 1 23 ? -11.419 -31.354 39.135 1.00 30.18 51 SER B O 1
ATOM 3732 N N . PRO B 1 24 ? -12.966 -30.721 40.631 1.00 35.60 52 PRO B N 1
ATOM 3733 C CA . PRO B 1 24 ? -13.592 -29.838 39.649 1.00 31.49 52 PRO B CA 1
ATOM 3734 C C . PRO B 1 24 ? -12.609 -28.817 39.073 1.00 26.57 52 PRO B C 1
ATOM 3735 O O . PRO B 1 24 ? -12.588 -28.636 37.860 1.00 31.39 52 PRO B O 1
ATOM 3739 N N . LEU B 1 25 ? -11.803 -28.167 39.913 1.00 24.85 53 LEU B N 1
ATOM 3740 C CA . LEU B 1 25 ? -10.854 -27.161 39.409 1.00 29.80 53 LEU B CA 1
ATOM 3741 C C . LEU B 1 25 ? -9.721 -27.803 38.604 1.00 31.83 53 LEU B C 1
ATOM 3742 O O . LEU B 1 25 ? -9.401 -27.351 37.502 1.00 31.10 53 LEU B O 1
ATOM 3747 N N . GLY B 1 26 ? -9.123 -28.855 39.157 1.00 33.86 54 GLY B N 1
ATOM 3748 C CA . GLY B 1 26 ? -8.091 -29.618 38.459 1.00 32.00 54 GLY B CA 1
ATOM 3749 C C . GLY B 1 26 ? -8.549 -30.116 37.104 1.00 29.27 54 GLY B C 1
ATOM 3750 O O . GLY B 1 26 ? -7.841 -29.966 36.104 1.00 31.92 54 GLY B O 1
ATOM 3751 N N . PHE B 1 27 ? -9.736 -30.713 37.067 1.00 27.43 55 PHE B N 1
ATOM 3752 C CA . PHE B 1 27 ? -10.268 -31.229 35.818 1.00 26.81 55 PHE B CA 1
ATOM 3753 C C . PHE B 1 27 ? -10.481 -30.106 34.815 1.00 32.05 55 PHE B C 1
ATOM 3754 O O . PHE B 1 27 ? -10.110 -30.239 33.651 1.00 26.88 55 PHE B O 1
ATOM 3762 N N . MET B 1 28 ? -11.083 -29.002 35.258 1.00 29.15 56 MET B N 1
ATOM 3763 C CA . MET B 1 28 ? -11.431 -27.931 34.333 1.00 27.29 56 MET B CA 1
ATOM 3764 C C . MET B 1 28 ? -10.175 -27.259 33.793 1.00 24.94 56 MET B C 1
ATOM 3765 O O . MET B 1 28 ? -10.120 -26.874 32.625 1.00 27.90 56 MET B O 1
ATOM 3770 N N . GLN B 1 29 ? -9.161 -27.140 34.636 1.00 27.04 57 GLN B N 1
ATOM 3771 C CA . GLN B 1 29 ? -7.904 -26.547 34.212 1.00 27.85 57 GLN B CA 1
ATOM 3772 C C . GLN B 1 29 ? -7.122 -27.462 33.272 1.00 30.41 57 GLN B C 1
ATOM 3773 O O . GLN B 1 29 ? -6.478 -26.990 32.332 1.00 35.33 57 GLN B O 1
ATOM 3779 N N . GLU B 1 30 ? -7.191 -28.766 33.512 1.00 31.99 58 GLU B N 1
ATOM 3780 C CA . GLU B 1 30 ? -6.655 -29.734 32.550 1.00 32.52 58 GLU B CA 1
ATOM 3781 C C . GLU B 1 30 ? -7.297 -29.601 31.160 1.00 30.78 58 GLU B C 1
ATOM 3782 O O . GLU B 1 30 ? -6.603 -29.642 30.146 1.00 32.52 58 GLU B O 1
ATOM 3788 N N . CYS B 1 31 ? -8.622 -29.449 31.123 1.00 27.21 59 CYS B N 1
ATOM 3789 C CA . CYS B 1 31 ? -9.351 -29.261 29.864 1.00 29.07 59 CYS B CA 1
ATOM 3790 C C . CYS B 1 31 ? -8.860 -28.026 29.113 1.00 31.85 59 CYS B C 1
ATOM 3791 O O . CYS B 1 31 ? -8.521 -28.096 27.931 1.00 32.11 59 CYS B O 1
ATOM 3794 N N . LYS B 1 32 ? -8.850 -26.898 29.820 1.00 31.93 60 LYS B N 1
ATOM 3795 C CA . LYS B 1 32 ? -8.359 -25.626 29.308 1.00 29.90 60 LYS B CA 1
ATOM 3796 C C . LYS B 1 32 ? -6.972 -25.775 28.697 1.00 33.44 60 LYS B C 1
ATOM 3797 O O . LYS B 1 32 ? -6.698 -25.255 27.614 1.00 34.92 60 LYS B O 1
ATOM 3803 N N . ARG B 1 33 ? -6.103 -26.490 29.400 1.00 34.38 61 ARG B N 1
ATOM 3804 C CA . ARG B 1 33 ? -4.700 -26.610 29.023 1.00 37.55 61 ARG B CA 1
ATOM 3805 C C . ARG B 1 33 ? -4.542 -27.522 27.816 1.00 34.90 61 ARG B C 1
ATOM 3806 O O . ARG B 1 33 ? -3.895 -27.160 26.834 1.00 43.14 61 ARG B O 1
ATOM 3814 N N . GLN B 1 34 ? -5.145 -28.701 27.890 1.00 34.01 62 GLN B N 1
ATOM 3815 C CA . GLN B 1 34 ? -5.024 -29.685 26.832 1.00 38.16 62 GLN B CA 1
ATOM 3816 C C . GLN B 1 34 ? -5.676 -29.223 25.539 1.00 40.80 62 GLN B C 1
ATOM 3817 O O . GLN B 1 34 ? -5.223 -29.560 24.453 1.00 39.17 62 GLN B O 1
ATOM 3823 N N . LEU B 1 35 ? -6.763 -28.481 25.664 1.00 31.62 63 LEU B N 1
ATOM 3824 C CA . LEU B 1 35 ? -7.567 -28.115 24.509 1.00 30.46 63 LEU B CA 1
ATOM 3825 C C . LEU B 1 35 ? -7.165 -26.745 23.951 1.00 27.11 63 LEU B C 1
ATOM 3826 O O . LEU B 1 35 ? -7.692 -26.302 22.926 1.00 30.96 63 LEU B O 1
ATOM 3831 N N . LYS B 1 36 ? -6.229 -26.088 24.635 1.00 27.82 64 LYS B N 1
ATOM 3832 C CA . LYS B 1 36 ? -5.696 -24.794 24.198 1.00 35.28 64 LYS B CA 1
ATOM 3833 C C . LYS B 1 36 ? -6.784 -23.746 24.016 1.00 38.63 64 LYS B C 1
ATOM 3834 O O . LYS B 1 36 ? -6.772 -22.992 23.038 1.00 36.64 64 LYS B O 1
ATOM 3840 N N . SER B 1 37 ? -7.723 -23.692 24.950 1.00 32.33 65 SER B N 1
ATOM 3841 C CA . SER B 1 37 ? -8.862 -22.817 24.794 1.00 28.48 65 SER B CA 1
ATOM 3842 C C . SER B 1 37 ? -9.579 -22.622 26.112 1.00 30.83 65 SER B C 1
ATOM 3843 O O . SER B 1 37 ? -9.907 -23.597 26.788 1.00 27.38 65 SER B O 1
ATOM 3846 N N . GLY B 1 38 ? -9.828 -21.365 26.475 1.00 28.13 66 GLY B N 1
ATOM 3847 C CA . GLY B 1 38 ? -10.661 -21.052 27.647 1.00 29.32 66 GLY B CA 1
ATOM 3848 C C . GLY B 1 38 ? -12.124 -21.437 27.477 1.00 28.36 66 GLY B C 1
ATOM 3849 O O . GLY B 1 38 ? -12.856 -21.588 28.458 1.00 29.14 66 GLY B O 1
ATOM 3850 N N . ILE B 1 39 ? -12.554 -21.594 26.227 1.00 24.82 67 ILE B N 1
ATOM 3851 C CA . ILE B 1 39 ? -13.895 -22.060 25.921 1.00 25.84 67 ILE B CA 1
ATOM 3852 C C . ILE B 1 39 ? -13.851 -23.484 25.382 1.00 28.02 67 ILE B C 1
ATOM 3853 O O . ILE B 1 39 ? -13.224 -23.753 24.353 1.00 26.54 67 ILE B O 1
ATOM 3858 N N . PHE B 1 40 ? -14.516 -24.400 26.070 1.00 26.07 68 PHE B N 1
ATOM 3859 C CA . PHE B 1 40 ? -14.435 -25.810 25.712 1.00 23.83 68 PHE B CA 1
ATOM 3860 C C . PHE B 1 40 ? -15.670 -26.542 26.183 1.00 26.09 68 PHE B C 1
ATOM 3861 O O . PHE B 1 40 ? -16.450 -26.011 26.978 1.00 24.97 68 PHE B O 1
ATOM 3869 N N . THR B 1 41 ? -15.847 -27.766 25.699 1.00 24.39 69 THR B N 1
ATOM 3870 C CA . THR B 1 41 ? -17.053 -28.536 25.982 1.00 27.50 69 THR B CA 1
ATOM 3871 C C . THR B 1 41 ? -16.715 -29.844 26.710 1.00 27.52 69 THR B C 1
ATOM 3872 O O . THR B 1 41 ? -15.801 -30.573 26.315 1.00 24.57 69 THR B O 1
ATOM 3876 N N . ILE B 1 42 ? -17.445 -30.123 27.785 1.00 28.24 70 ILE B N 1
ATOM 3877 C CA . ILE B 1 42 ? -17.346 -31.428 28.449 1.00 27.07 70 ILE B CA 1
ATOM 3878 C C . ILE B 1 42 ? -18.657 -32.189 28.312 1.00 28.91 70 ILE B C 1
ATOM 3879 O O . ILE B 1 42 ? -19.661 -31.632 27.869 1.00 28.30 70 ILE B O 1
ATOM 3884 N N . ASN B 1 43 ? -18.644 -33.467 28.673 1.00 29.13 71 ASN B N 1
ATOM 3885 C CA . ASN B 1 43 ? -19.822 -34.293 28.526 1.00 29.72 71 ASN B CA 1
ATOM 3886 C C . ASN B 1 43 ? -20.253 -34.825 29.887 1.00 28.94 71 ASN B C 1
ATOM 3887 O O . ASN B 1 43 ? -19.501 -35.539 30.548 1.00 32.57 71 ASN B O 1
ATOM 3892 N N . ILE B 1 44 ? -21.457 -34.445 30.309 1.00 29.26 72 ILE B N 1
ATOM 3893 C CA . ILE B 1 44 ? -21.981 -34.835 31.617 1.00 30.32 72 ILE B CA 1
ATOM 3894 C C . ILE B 1 44 ? -23.167 -35.778 31.439 1.00 35.38 72 ILE B C 1
ATOM 3895 O O . ILE B 1 44 ? -24.269 -35.359 31.066 1.00 30.57 72 ILE B O 1
ATOM 3900 N N . VAL B 1 45 ? -22.927 -37.061 31.703 1.00 38.24 73 VAL B N 1
ATOM 3901 C CA . VAL B 1 45 ? -23.919 -38.103 31.450 1.00 35.90 73 VAL B CA 1
ATOM 3902 C C . VAL B 1 45 ? -24.557 -37.956 30.076 1.00 34.88 73 VAL B C 1
ATOM 3903 O O . VAL B 1 45 ? -25.773 -38.088 29.925 1.00 37.55 73 VAL B O 1
ATOM 3907 N N . GLY B 1 46 ? -23.738 -37.680 29.070 1.00 33.92 74 GLY B N 1
ATOM 3908 C CA . GLY B 1 46 ? -24.231 -37.644 27.710 1.00 31.26 74 GLY B CA 1
ATOM 3909 C C . GLY B 1 46 ? -24.590 -36.247 27.243 1.00 34.89 74 GLY B C 1
ATOM 3910 O O . GLY B 1 46 ? -24.804 -36.035 26.058 1.00 33.69 74 GLY B O 1
ATOM 3911 N N . LYS B 1 47 ? -24.657 -35.292 28.169 1.00 33.05 75 LYS B N 1
ATOM 3912 C CA . LYS B 1 47 ? -25.085 -33.926 27.833 1.00 32.43 75 LYS B CA 1
ATOM 3913 C C . LYS B 1 47 ? -23.903 -33.007 27.587 1.00 26.05 75 LYS B C 1
ATOM 3914 O O . LYS B 1 47 ? -22.982 -32.945 28.399 1.00 28.95 75 LYS B O 1
ATOM 3920 N N . ARG B 1 48 ? -23.938 -32.287 26.468 1.00 26.28 76 ARG B N 1
ATOM 3921 C CA . ARG B 1 48 ? -22.913 -31.288 26.170 1.00 25.30 76 ARG B CA 1
ATOM 3922 C C . ARG B 1 48 ? -23.029 -30.086 27.113 1.00 22.86 76 ARG B C 1
ATOM 3923 O O . ARG B 1 48 ? -24.078 -29.440 27.180 1.00 25.25 76 ARG B O 1
ATOM 3931 N N . VAL B 1 49 ? -21.947 -29.817 27.844 1.00 26.95 77 VAL B N 1
ATOM 3932 C CA . VAL B 1 49 ? -21.818 -28.637 28.698 1.00 25.32 77 VAL B CA 1
ATOM 3933 C C . VAL B 1 49 ? -20.651 -27.790 28.213 1.00 25.57 77 VAL B C 1
ATOM 3934 O O . VAL B 1 49 ? -19.485 -28.168 28.380 1.00 25.30 77 VAL B O 1
ATOM 3938 N N . THR B 1 50 ? -20.951 -26.651 27.604 1.00 23.50 78 THR B N 1
ATOM 3939 C CA . THR B 1 50 ? -19.887 -25.771 27.131 1.00 21.84 78 THR B CA 1
ATOM 3940 C C . THR B 1 50 ? -19.556 -24.733 28.181 1.00 21.71 78 THR B C 1
ATOM 3941 O O . THR B 1 50 ? -20.427 -23.990 28.636 1.00 24.65 78 THR B O 1
ATOM 3945 N N . ILE B 1 51 ? -18.290 -24.698 28.564 1.00 21.84 79 ILE B N 1
ATOM 3946 C CA . ILE B 1 51 ? -17.838 -23.856 29.651 1.00 22.58 79 ILE B CA 1
ATOM 3947 C C . ILE B 1 51 ? -17.128 -22.618 29.114 1.00 23.84 79 ILE B C 1
ATOM 3948 O O . ILE B 1 51 ? -16.161 -22.713 28.356 1.00 24.18 79 ILE B O 1
ATOM 3953 N N . VAL B 1 52 ? -17.638 -21.455 29.504 1.00 20.76 80 VAL B N 1
ATOM 3954 C CA . VAL B 1 52 ? -16.965 -20.188 29.232 1.00 21.67 80 VAL B CA 1
ATOM 3955 C C . VAL B 1 52 ? -15.913 -19.926 30.301 1.00 21.64 80 VAL B C 1
ATOM 3956 O O . VAL B 1 52 ? -16.179 -19.259 31.302 1.00 25.66 80 VAL B O 1
ATOM 3960 N N . GLY B 1 53 ? -14.714 -20.469 30.089 1.00 21.58 81 GLY B N 1
ATOM 3961 C CA . GLY B 1 53 ? -13.648 -20.419 31.090 1.00 24.49 81 GLY B CA 1
ATOM 3962 C C . GLY B 1 53 ? -12.585 -19.374 30.782 1.00 24.63 81 GLY B C 1
ATOM 3963 O O . GLY B 1 53 ? -11.505 -19.376 31.380 1.00 29.62 81 GLY B O 1
ATOM 3964 N N . ASP B 1 54 ? -12.900 -18.483 29.843 1.00 24.81 82 ASP B N 1
ATOM 3965 C CA . ASP B 1 54 ? -12.085 -17.303 29.561 1.00 24.06 82 ASP B CA 1
ATOM 3966 C C . ASP B 1 54 ? -12.764 -16.061 30.139 1.00 22.93 82 ASP B C 1
ATOM 3967 O O . ASP B 1 54 ? -13.838 -15.668 29.665 1.00 24.43 82 ASP B O 1
ATOM 3972 N N . PRO B 1 55 ? -12.158 -15.446 31.175 1.00 23.73 83 PRO B N 1
ATOM 3973 C CA . PRO B 1 55 ? -12.804 -14.300 31.842 1.00 27.84 83 PRO B CA 1
ATOM 3974 C C . PRO B 1 55 ? -13.049 -13.120 30.893 1.00 29.22 83 PRO B C 1
ATOM 3975 O O . PRO B 1 55 ? -13.928 -12.288 31.148 1.00 26.89 83 PRO B O 1
ATOM 3979 N N . HIS B 1 56 ? -12.278 -13.047 29.812 1.00 27.81 84 HIS B N 1
ATOM 3980 C CA . HIS B 1 56 ? -12.471 -11.993 28.816 1.00 27.39 84 HIS B CA 1
ATOM 3981 C C . HIS B 1 56 ? -13.797 -12.145 28.101 1.00 24.63 84 HIS B C 1
ATOM 3982 O O . HIS B 1 56 ? -14.297 -11.190 27.511 1.00 29.10 84 HIS B O 1
ATOM 3989 N N . GLU B 1 57 ? -14.372 -13.344 28.152 1.00 20.82 85 GLU B N 1
ATOM 3990 C CA . GLU B 1 57 ? -15.623 -13.626 27.455 1.00 23.73 85 GLU B CA 1
ATOM 3991 C C . GLU B 1 57 ? -16.827 -13.781 28.401 1.00 21.89 85 GLU B C 1
ATOM 3992 O O . GLU B 1 57 ? -17.903 -14.201 27.970 1.00 19.21 85 GLU B O 1
ATOM 3998 N N . HIS B 1 58 ? -16.651 -13.436 29.676 1.00 23.71 86 HIS B N 1
ATOM 3999 C CA . HIS B 1 58 ? -17.737 -13.562 30.658 1.00 22.14 86 HIS B CA 1
ATOM 4000 C C . HIS B 1 58 ? -19.031 -12.908 30.173 1.00 22.33 86 HIS B C 1
ATOM 4001 O O . HIS B 1 58 ? -20.124 -13.437 30.384 1.00 21.97 86 HIS B O 1
ATOM 4008 N N . SER B 1 59 ? -18.916 -11.744 29.538 1.00 24.37 87 SER B N 1
ATOM 4009 C CA . SER B 1 59 ? -20.105 -10.976 29.163 1.00 26.17 87 SER B CA 1
ATOM 4010 C C . SER B 1 59 ? -21.033 -11.796 28.267 1.00 22.45 87 SER B C 1
ATOM 4011 O O . SER B 1 59 ? -22.250 -11.582 28.243 1.00 22.28 87 SER B O 1
ATOM 4014 N N . ARG B 1 60 ? -20.458 -12.728 27.527 1.00 23.94 88 ARG B N 1
ATOM 4015 C CA . ARG B 1 60 ? -21.225 -13.513 26.583 1.00 22.89 88 ARG B CA 1
ATOM 4016 C C . ARG B 1 60 ? -22.109 -14.548 27.282 1.00 23.68 88 ARG B C 1
ATOM 4017 O O . ARG B 1 60 ? -23.057 -15.040 26.700 1.00 22.39 88 ARG B O 1
ATOM 4025 N N . PHE B 1 61 ? -21.782 -14.864 28.532 1.00 21.41 89 PHE B N 1
ATOM 4026 C CA . PHE B 1 61 ? -22.642 -15.706 29.372 1.00 20.33 89 PHE B CA 1
ATOM 4027 C C . PHE B 1 61 ? -23.686 -14.880 30.128 1.00 19.96 89 PHE B C 1
ATOM 4028 O O . PHE B 1 61 ? -24.865 -15.245 30.184 1.00 19.64 89 PHE B O 1
ATOM 4036 N N . PHE B 1 62 ? -23.254 -13.764 30.708 1.00 20.65 90 PHE B N 1
ATOM 4037 C CA . PHE B 1 62 ? -24.083 -13.053 31.683 1.00 19.30 90 PHE B CA 1
ATOM 4038 C C . PHE B 1 62 ? -25.070 -12.070 31.059 1.00 24.08 90 PHE B C 1
ATOM 4039 O O . PHE B 1 62 ? -26.066 -11.718 31.693 1.00 23.28 90 PHE B O 1
ATOM 4047 N N . LEU B 1 63 ? -24.804 -11.632 29.823 1.00 22.77 91 LEU B N 1
ATOM 4048 C CA . LEU B 1 63 ? -25.545 -10.490 29.251 1.00 21.58 91 LEU B CA 1
ATOM 4049 C C . LEU B 1 63 ? -26.691 -10.856 28.279 1.00 21.28 91 LEU B C 1
ATOM 4050 O O . LEU B 1 63 ? -27.694 -10.152 28.232 1.00 22.18 91 LEU B O 1
ATOM 4055 N N . PRO B 1 64 ? -26.551 -11.949 27.507 1.00 19.53 92 PRO B N 1
ATOM 4056 C CA . PRO B 1 64 ? -27.669 -12.299 26.626 1.00 22.80 92 PRO B CA 1
ATOM 4057 C C . PRO B 1 64 ? -28.986 -12.479 27.372 1.00 25.51 92 PRO B C 1
ATOM 4058 O O . PRO B 1 64 ? -29.013 -13.010 28.483 1.00 26.05 92 PRO B O 1
ATOM 4062 N N . ARG B 1 65 ? -30.067 -12.038 26.745 1.00 22.01 93 ARG B N 1
ATOM 4063 C CA . ARG B 1 65 ? -31.400 -12.111 27.322 1.00 25.84 93 ARG B CA 1
ATOM 4064 C C . ARG B 1 65 ? -31.855 -13.558 27.507 1.00 25.91 93 ARG B C 1
ATOM 4065 O O . ARG B 1 65 ? -31.300 -14.475 26.892 1.00 23.62 93 ARG B O 1
ATOM 4073 N N . ASN B 1 66 ? -32.878 -13.749 28.339 1.00 28.88 94 ASN B N 1
ATOM 4074 C CA . ASN B 1 66 ? -33.390 -15.089 28.656 1.00 28.89 94 ASN B CA 1
ATOM 4075 C C . ASN B 1 66 ? -33.837 -15.871 27.423 1.00 28.60 94 ASN B C 1
ATOM 4076 O O . ASN B 1 66 ? -33.771 -17.103 27.406 1.00 30.82 94 ASN B O 1
ATOM 4081 N N . GLU B 1 67 ? -34.300 -15.154 26.400 1.00 30.34 95 GLU B N 1
ATOM 4082 C CA . GLU B 1 67 ? -34.743 -15.778 25.149 1.00 33.52 95 GLU B CA 1
ATOM 4083 C C . GLU B 1 67 ? -33.601 -16.498 24.465 1.00 29.74 95 GLU B C 1
ATOM 4084 O O . GLU B 1 67 ? -33.815 -17.375 23.630 1.00 31.32 95 GLU B O 1
ATOM 4090 N N . VAL B 1 68 ? -32.382 -16.122 24.816 1.00 27.69 96 VAL B N 1
ATOM 4091 C CA . VAL B 1 68 ? -31.213 -16.702 24.183 1.00 23.49 96 VAL B CA 1
ATOM 4092 C C . VAL B 1 68 ? -30.509 -17.680 25.133 1.00 24.86 96 VAL B C 1
ATOM 4093 O O . VAL B 1 68 ? -30.209 -18.819 24.764 1.00 23.93 96 VAL B O 1
ATOM 4097 N N . LEU B 1 69 ? -30.264 -17.241 26.363 1.00 24.17 97 LEU B N 1
ATOM 4098 C CA . LEU B 1 69 ? -29.686 -18.114 27.377 1.00 25.18 97 LEU B CA 1
ATOM 4099 C C . LEU B 1 69 ? -30.637 -18.198 28.563 1.00 23.51 97 LEU B C 1
ATOM 4100 O O . LEU B 1 69 ? -30.796 -17.232 29.290 1.00 23.16 97 LEU B O 1
ATOM 4105 N N . SER B 1 70 ? -31.273 -19.350 28.753 1.00 23.43 98 SER B N 1
ATOM 4106 C CA . SER B 1 70 ? -32.395 -19.446 29.685 1.00 26.62 98 SER B CA 1
ATOM 4107 C C . SER B 1 70 ? -32.016 -20.239 30.945 1.00 21.36 98 SER B C 1
ATOM 4108 O O . SER B 1 70 ? -31.417 -21.299 30.838 1.00 20.62 98 SER B O 1
ATOM 4111 N N . PRO B 1 71 ? -32.368 -19.730 32.140 1.00 25.27 99 PRO B N 1
ATOM 4112 C CA . PRO B 1 71 ? -32.103 -20.492 33.350 1.00 25.24 99 PRO B CA 1
ATOM 4113 C C . PRO B 1 71 ? -33.248 -21.443 33.702 1.00 25.93 99 PRO B C 1
ATOM 4114 O O . PRO B 1 71 ? -33.126 -22.243 34.631 1.00 24.10 99 PRO B O 1
ATOM 4118 N N . ARG B 1 72 ? -34.357 -21.348 32.977 1.00 25.25 100 ARG B N 1
ATOM 4119 C CA . ARG B 1 72 ? -35.578 -22.060 33.375 1.00 27.14 100 ARG B CA 1
ATOM 4120 C C . ARG B 1 72 ? -35.353 -23.561 33.498 1.00 25.65 100 ARG B C 1
ATOM 4121 O O . ARG B 1 72 ? -35.641 -24.163 34.533 1.00 25.91 100 ARG B O 1
ATOM 4129 N N . GLU B 1 73 ? -34.847 -24.167 32.439 1.00 25.42 101 GLU B N 1
ATOM 4130 C CA . GLU B 1 73 ? -34.725 -25.612 32.371 1.00 29.70 101 GLU B CA 1
ATOM 4131 C C . GLU B 1 73 ? -33.725 -26.144 33.379 1.00 26.88 101 GLU B C 1
ATOM 4132 O O . GLU B 1 73 ? -33.862 -27.242 33.888 1.00 29.06 101 GLU B O 1
ATOM 4138 N N . VAL B 1 74 ? -32.710 -25.350 33.648 1.00 26.17 102 VAL B N 1
ATOM 4139 C CA . VAL B 1 74 ? -31.706 -25.698 34.618 1.00 23.91 102 VAL B CA 1
ATOM 4140 C C . VAL B 1 74 ? -32.309 -25.813 36.019 1.00 25.92 102 VAL B C 1
ATOM 4141 O O . VAL B 1 74 ? -31.858 -26.614 36.822 1.00 26.40 102 VAL B O 1
ATOM 4145 N N . TYR B 1 75 ? -33.341 -25.022 36.291 1.00 22.21 103 TYR B N 1
ATOM 4146 C CA . TYR B 1 75 ? -33.973 -24.994 37.599 1.00 24.53 103 TYR B CA 1
ATOM 4147 C C . TYR B 1 75 ? -35.264 -25.808 37.662 1.00 25.45 103 TYR B C 1
ATOM 4148 O O . TYR B 1 75 ? -36.018 -25.697 38.615 1.00 23.38 103 TYR B O 1
ATOM 4157 N N . SER B 1 76 ? -35.511 -26.625 36.644 1.00 22.14 104 SER B N 1
ATOM 4158 C CA . SER B 1 76 ? -36.692 -27.483 36.635 1.00 23.06 104 SER B CA 1
ATOM 4159 C C . SER B 1 76 ? -36.766 -28.350 37.889 1.00 20.52 104 SER B C 1
ATOM 4160 O O . SER B 1 76 ? -37.846 -28.570 38.446 1.00 21.62 104 SER B O 1
ATOM 4163 N N . PHE B 1 77 ? -35.607 -28.832 38.331 1.00 20.06 105 PHE B N 1
ATOM 4164 C CA . PHE B 1 77 ? -35.539 -29.735 39.485 1.00 21.71 105 PHE B CA 1
ATOM 4165 C C . PHE B 1 77 ? -35.920 -29.061 40.806 1.00 24.36 105 PHE B C 1
ATOM 4166 O O . PHE B 1 77 ? -36.191 -29.736 41.802 1.00 23.03 105 PHE B O 1
ATOM 4174 N N . MET B 1 78 ? -35.963 -27.731 40.815 1.00 23.20 106 MET B N 1
ATOM 4175 C CA . MET B 1 78 ? -36.342 -27.005 42.030 1.00 22.09 106 MET B CA 1
ATOM 4176 C C . MET B 1 78 ? -37.790 -26.524 42.011 1.00 23.30 106 MET B C 1
ATOM 4177 O O . MET B 1 78 ? -38.243 -25.860 42.944 1.00 23.07 106 MET B O 1
ATOM 4182 N N . VAL B 1 79 ? -38.525 -26.870 40.962 1.00 22.36 107 VAL B N 1
ATOM 4183 C CA . VAL B 1 79 ? -39.937 -26.500 40.890 1.00 22.22 107 VAL B CA 1
ATOM 4184 C C . VAL B 1 79 ? -40.763 -27.044 42.072 1.00 23.95 107 VAL B C 1
ATOM 4185 O O . VAL B 1 79 ? -41.624 -26.339 42.601 1.00 24.68 107 VAL B O 1
ATOM 4189 N N . PRO B 1 80 ? -40.501 -28.291 42.499 1.00 27.09 108 PRO B N 1
ATOM 4190 C CA . PRO B 1 80 ? -41.232 -28.761 43.688 1.00 28.88 108 PRO B CA 1
ATOM 4191 C C . PRO B 1 80 ? -40.998 -27.900 44.946 1.00 28.78 108 PRO B C 1
ATOM 4192 O O . PRO B 1 80 ? -41.863 -27.857 45.824 1.00 27.69 108 PRO B O 1
ATOM 4196 N N . VAL B 1 81 ? -39.849 -27.229 45.023 1.00 27.04 109 VAL B N 1
ATOM 4197 C CA . VAL B 1 81 ? -39.521 -26.373 46.173 1.00 27.70 109 VAL B CA 1
ATOM 4198 C C . VAL B 1 81 ? -40.112 -24.967 46.002 1.00 24.53 109 VAL B C 1
ATOM 4199 O O . VAL B 1 81 ? -40.881 -24.507 46.846 1.00 24.87 109 VAL B O 1
ATOM 4203 N N . PHE B 1 82 ? -39.761 -24.290 44.908 1.00 20.28 110 PHE B N 1
ATOM 4204 C CA . PHE B 1 82 ? -40.225 -22.915 44.694 1.00 25.24 110 PHE B CA 1
ATOM 4205 C C . PHE B 1 82 ? -41.700 -22.884 44.342 1.00 26.72 110 PHE B C 1
ATOM 4206 O O . PHE B 1 82 ? -42.403 -21.927 44.671 1.00 25.05 110 PHE B O 1
ATOM 4214 N N . GLY B 1 83 ? -42.165 -23.930 43.673 1.00 23.81 111 GLY B N 1
ATOM 4215 C CA . GLY B 1 83 ? -43.555 -24.000 43.250 1.00 25.62 111 GLY B CA 1
ATOM 4216 C C . GLY B 1 83 ? -43.709 -23.793 41.757 1.00 27.37 111 GLY B C 1
ATOM 4217 O O . GLY B 1 83 ? -42.902 -23.112 41.126 1.00 25.89 111 GLY B O 1
ATOM 4218 N N . GLU B 1 84 ? -44.750 -24.387 41.182 1.00 30.15 112 GLU B N 1
ATOM 4219 C CA . GLU B 1 84 ? -45.073 -24.135 39.776 1.00 32.33 112 GLU B CA 1
ATOM 4220 C C . GLU B 1 84 ? -45.259 -22.646 39.510 1.00 28.85 112 GLU B C 1
ATOM 4221 O O . GLU B 1 84 ? -45.868 -21.935 40.313 1.00 32.92 112 GLU B O 1
ATOM 4227 N N . GLY B 1 85 ? -44.731 -22.177 38.384 1.00 29.87 113 GLY B N 1
ATOM 4228 C CA . GLY B 1 85 ? -44.899 -20.785 37.986 1.00 32.98 113 GLY B CA 1
ATOM 4229 C C . GLY B 1 85 ? -44.282 -19.792 38.953 1.00 30.26 113 GLY B C 1
ATOM 4230 O O . GLY B 1 85 ? -44.636 -18.615 38.956 1.00 34.45 113 GLY B O 1
ATOM 4231 N N . VAL B 1 86 ? -43.355 -20.260 39.780 1.00 29.84 114 VAL B N 1
ATOM 4232 C CA . VAL B 1 86 ? -42.618 -19.357 40.658 1.00 26.88 114 VAL B CA 1
ATOM 4233 C C . VAL B 1 86 ? -41.178 -19.213 40.179 1.00 24.18 114 VAL B C 1
ATOM 4234 O O . VAL B 1 86 ? -40.566 -20.182 39.711 1.00 25.51 114 VAL B O 1
ATOM 4238 N N . ALA B 1 87 ? -40.641 -18.000 40.293 1.00 27.04 115 ALA B N 1
ATOM 4239 C CA . ALA B 1 87 ? -39.263 -17.730 39.883 1.00 25.23 115 ALA B CA 1
ATOM 4240 C C . ALA B 1 87 ? -39.032 -18.163 38.428 1.00 24.53 115 ALA B C 1
ATOM 4241 O O . ALA B 1 87 ? -39.803 -17.788 37.551 1.00 27.98 115 ALA B O 1
ATOM 4243 N N . TYR B 1 88 ? -37.986 -18.952 38.169 1.00 25.35 116 TYR B N 1
ATOM 4244 C CA . TYR B 1 88 ? -37.623 -19.293 36.773 1.00 27.07 116 TYR B CA 1
ATOM 4245 C C . TYR B 1 88 ? -38.703 -20.079 36.029 1.00 30.34 116 TYR B C 1
ATOM 4246 O O . TYR B 1 88 ? -38.692 -20.130 34.802 1.00 29.52 116 TYR B O 1
ATOM 4255 N N . ALA B 1 89 ? -39.629 -20.689 36.762 1.00 30.86 117 ALA B N 1
ATOM 4256 C CA . ALA B 1 89 ? -40.729 -21.436 36.130 1.00 30.55 117 ALA B CA 1
ATOM 4257 C C . ALA B 1 89 ? -41.788 -20.510 35.509 1.00 32.99 117 ALA B C 1
ATOM 4258 O O . ALA B 1 89 ? -42.576 -20.936 34.661 1.00 33.07 117 ALA B O 1
ATOM 4260 N N . ALA B 1 90 ? -41.800 -19.249 35.935 1.00 29.64 118 ALA B N 1
ATOM 4261 C CA . ALA B 1 90 ? -42.718 -18.255 35.386 1.00 29.65 118 ALA B CA 1
ATOM 4262 C C . ALA B 1 90 ? -42.229 -17.757 34.035 1.00 31.89 118 ALA B C 1
ATOM 4263 O O . ALA B 1 90 ? -41.031 -17.809 33.745 1.00 28.92 118 ALA B O 1
ATOM 4265 N N . PRO B 1 91 ? -43.154 -17.273 33.197 1.00 33.39 119 PRO B N 1
ATOM 4266 C CA . PRO B 1 91 ? -42.748 -16.594 31.973 1.00 33.54 119 PRO B CA 1
ATOM 4267 C C . PRO B 1 91 ? -41.807 -15.437 32.324 1.00 32.81 119 PRO B C 1
ATOM 4268 O O . PRO B 1 91 ? -41.939 -14.862 33.405 1.00 31.05 119 PRO B O 1
ATOM 4272 N N . TYR B 1 92 ? -40.858 -15.104 31.449 1.00 33.80 120 TYR B N 1
ATOM 4273 C CA . TYR B 1 92 ? -39.694 -14.304 31.880 1.00 34.19 120 TYR B CA 1
ATOM 4274 C C . TYR B 1 92 ? -40.071 -12.907 32.442 1.00 33.74 120 TYR B C 1
ATOM 4275 O O . TYR B 1 92 ? -39.499 -12.477 33.444 1.00 31.11 120 TYR B O 1
ATOM 4284 N N . PRO B 1 93 ? -41.041 -12.207 31.815 1.00 36.68 121 PRO B N 1
ATOM 4285 C CA . PRO B 1 93 ? -41.520 -10.940 32.401 1.00 37.18 121 PRO B CA 1
ATOM 4286 C C . PRO B 1 93 ? -42.031 -11.077 33.842 1.00 33.48 121 PRO B C 1
ATOM 4287 O O . PRO B 1 93 ? -41.707 -10.259 34.709 1.00 29.85 121 PRO B O 1
ATOM 4291 N N . ARG B 1 94 ? -42.834 -12.102 34.082 1.00 30.88 122 ARG B N 1
ATOM 4292 C CA . ARG B 1 94 ? -43.439 -12.302 35.382 1.00 28.78 122 ARG B CA 1
ATOM 4293 C C . ARG B 1 94 ? -42.380 -12.772 36.389 1.00 31.95 122 ARG B C 1
ATOM 4294 O O . ARG B 1 94 ? -42.370 -12.335 37.546 1.00 29.81 122 ARG B O 1
ATOM 4302 N N . MET B 1 95 ? -41.483 -13.648 35.934 1.00 28.14 123 MET B N 1
ATOM 4303 C CA . MET B 1 95 ? -40.300 -14.011 36.709 1.00 30.13 123 MET B CA 1
ATOM 4304 C C . MET B 1 95 ? -39.573 -12.770 37.209 1.00 27.28 123 MET B C 1
ATOM 4305 O O . MET B 1 95 ? -39.245 -12.665 38.393 1.00 24.41 123 MET B O 1
ATOM 4310 N N . ARG B 1 96 ? -39.320 -11.820 36.312 1.00 27.49 124 ARG B N 1
ATOM 4311 C CA . ARG B 1 96 ? -38.593 -10.617 36.700 1.00 29.66 124 ARG B CA 1
ATOM 4312 C C . ARG B 1 96 ? -39.363 -9.813 37.751 1.00 28.11 124 ARG B C 1
ATOM 4313 O O . ARG B 1 96 ? -38.770 -9.300 38.694 1.00 26.53 124 ARG B O 1
ATOM 4321 N N . GLU B 1 97 ? -40.682 -9.706 37.591 1.00 25.85 125 GLU B N 1
ATOM 4322 C CA . GLU B 1 97 ? -41.499 -8.979 38.549 1.00 26.14 125 GLU B CA 1
ATOM 4323 C C . GLU B 1 97 ? -41.368 -9.615 39.925 1.00 25.00 125 GLU B C 1
ATOM 4324 O O . GLU B 1 97 ? -41.204 -8.921 40.933 1.00 27.39 125 GLU B O 1
ATOM 4330 N N . GLN B 1 98 ? -41.437 -10.941 39.955 1.00 24.42 126 GLN B N 1
ATOM 4331 C CA . GLN B 1 98 ? -41.332 -11.684 41.210 1.00 24.96 126 GLN B CA 1
ATOM 4332 C C . GLN B 1 98 ? -39.984 -11.455 41.885 1.00 26.31 126 GLN B C 1
ATOM 4333 O O . GLN B 1 98 ? -39.921 -11.189 43.087 1.00 24.07 126 GLN B O 1
ATOM 4339 N N . LEU B 1 99 ? -38.907 -11.554 41.113 1.00 26.69 127 LEU B N 1
ATOM 4340 C CA . LEU B 1 99 ? -37.574 -11.356 41.679 1.00 27.23 127 LEU B CA 1
ATOM 4341 C C . LEU B 1 99 ? -37.337 -9.898 42.099 1.00 26.80 127 LEU B C 1
ATOM 4342 O O . LEU B 1 99 ? -36.657 -9.642 43.090 1.00 26.92 127 LEU B O 1
ATOM 4347 N N . ASN B 1 100 ? -37.911 -8.946 41.362 1.00 30.49 128 ASN B N 1
ATOM 4348 C CA . ASN B 1 100 ? -37.868 -7.535 41.772 1.00 30.13 128 ASN B CA 1
ATOM 4349 C C . ASN B 1 100 ? -38.545 -7.279 43.107 1.00 27.68 128 ASN B C 1
ATOM 4350 O O . ASN B 1 100 ? -38.072 -6.466 43.906 1.00 26.48 128 ASN B O 1
ATOM 4355 N N . PHE B 1 101 ? -39.668 -7.952 43.338 1.00 25.65 129 PHE B N 1
ATOM 4356 C CA . PHE B 1 101 ? -40.409 -7.764 44.578 1.00 25.30 129 PHE B CA 1
ATOM 4357 C C . PHE B 1 101 ? -39.582 -8.258 45.755 1.00 21.50 129 PHE B C 1
ATOM 4358 O O . PHE B 1 101 ? -39.511 -7.605 46.804 1.00 23.08 129 PHE B O 1
ATOM 4366 N N . LEU B 1 102 ? -38.954 -9.417 45.569 1.00 20.79 130 LEU B N 1
ATOM 4367 C CA . LEU B 1 102 ? -38.000 -9.936 46.545 1.00 22.54 130 LEU B CA 1
ATOM 4368 C C . LEU B 1 102 ? -36.839 -8.972 46.710 1.00 22.22 130 LEU B C 1
ATOM 4369 O O . LEU B 1 102 ? -36.462 -8.626 47.828 1.00 23.28 130 LEU B O 1
ATOM 4374 N N . ALA B 1 103 ? -36.273 -8.544 45.586 1.00 24.72 131 ALA B N 1
ATOM 4375 C CA . ALA B 1 103 ? -35.141 -7.635 45.608 1.00 24.75 131 ALA B CA 1
ATOM 4376 C C . ALA B 1 103 ? -35.491 -6.407 46.435 1.00 28.60 131 ALA B C 1
ATOM 4377 O O . ALA B 1 103 ? -34.663 -5.893 47.182 1.00 27.07 131 ALA B O 1
ATOM 4379 N N . GLU B 1 104 ? -36.731 -5.949 46.315 1.00 29.40 132 GLU B N 1
ATOM 4380 C CA . GLU B 1 104 ? -37.156 -4.741 47.009 1.00 29.35 132 GLU B CA 1
ATOM 4381 C C . GLU B 1 104 ? -37.290 -4.935 48.525 1.00 29.15 132 GLU B C 1
ATOM 4382 O O . GLU B 1 104 ? -37.295 -3.961 49.272 1.00 39.10 132 GLU B O 1
ATOM 4388 N N . GLU B 1 105 ? -37.386 -6.183 48.980 1.00 24.33 133 GLU B N 1
ATOM 4389 C CA . GLU B 1 105 ? -37.455 -6.444 50.418 1.00 25.19 133 GLU B CA 1
ATOM 4390 C C . GLU B 1 105 ? -36.071 -6.521 51.057 1.00 30.11 133 GLU B C 1
ATOM 4391 O O . GLU B 1 105 ? -35.950 -6.661 52.277 1.00 29.38 133 GLU B O 1
ATOM 4397 N N . LEU B 1 106 ? -35.031 -6.423 50.230 1.00 32.02 134 LEU B N 1
ATOM 4398 C CA . LEU B 1 106 ? -33.658 -6.712 50.662 1.00 31.82 134 LEU B CA 1
ATOM 4399 C C . LEU B 1 106 ? -32.708 -5.571 50.368 1.00 35.25 134 LEU B C 1
ATOM 4400 O O . LEU B 1 106 ? -31.497 -5.782 50.237 1.00 39.01 134 LEU B O 1
ATOM 4405 N N . THR B 1 107 ? -33.252 -4.366 50.262 1.00 32.92 135 THR B N 1
ATOM 4406 C CA . THR B 1 107 ? -32.457 -3.217 49.881 1.00 38.25 135 THR B CA 1
ATOM 4407 C C . THR B 1 107 ? -31.998 -2.390 51.069 1.00 37.42 135 THR B C 1
ATOM 4408 O O . THR B 1 107 ? -32.407 -2.611 52.208 1.00 33.82 135 THR B O 1
ATOM 4412 N N . ILE B 1 108 ? -31.160 -1.408 50.759 1.00 37.40 136 ILE B N 1
ATOM 4413 C CA . ILE B 1 108 ? -30.592 -0.471 51.721 1.00 31.60 136 ILE B CA 1
ATOM 4414 C C . ILE B 1 108 ? -31.607 0.201 52.666 1.00 33.96 136 ILE B C 1
ATOM 4415 O O . ILE B 1 108 ? -31.314 0.419 53.843 1.00 33.80 136 ILE B O 1
ATOM 4420 N N . ALA B 1 109 ? -32.791 0.524 52.157 1.00 36.77 137 ALA B N 1
ATOM 4421 C CA . ALA B 1 109 ? -33.825 1.162 52.985 1.00 43.34 137 ALA B CA 1
ATOM 4422 C C . ALA B 1 109 ? -34.211 0.303 54.200 1.00 45.07 137 ALA B C 1
ATOM 4423 O O . ALA B 1 109 ? -34.487 0.824 55.285 1.00 54.80 137 ALA B O 1
ATOM 4425 N N . LYS B 1 110 ? -34.221 -1.014 54.008 1.00 42.32 138 LYS B N 1
ATOM 4426 C CA . LYS B 1 110 ? -34.566 -1.952 55.076 1.00 36.18 138 LYS B CA 1
ATOM 4427 C C . LYS B 1 110 ? -33.465 -2.089 56.124 1.00 32.30 138 LYS B C 1
ATOM 4428 O O . LYS B 1 110 ? -33.713 -2.583 57.225 1.00 33.39 138 LYS B O 1
ATOM 4434 N N . PHE B 1 111 ? -32.248 -1.670 55.787 1.00 28.17 139 PHE B N 1
ATOM 4435 C CA . PHE B 1 111 ? -31.071 -2.075 56.560 1.00 28.85 139 PHE B CA 1
ATOM 4436 C C . PHE B 1 111 ? -30.931 -1.312 57.876 1.00 30.79 139 PHE B C 1
ATOM 4437 O O . PHE B 1 111 ? -30.237 -1.767 58.789 1.00 29.97 139 PHE B O 1
ATOM 4445 N N . GLN B 1 112 ? -31.577 -0.149 57.968 1.00 32.82 140 GLN B N 1
ATOM 4446 C CA . GLN B 1 112 ? -31.548 0.632 59.198 1.00 33.17 140 GLN B CA 1
ATOM 4447 C C . GLN B 1 112 ? -31.906 -0.253 60.381 1.00 30.15 140 GLN B C 1
ATOM 4448 O O . GLN B 1 112 ? -31.277 -0.185 61.433 1.00 33.60 140 GLN B O 1
ATOM 4454 N N . ASN B 1 113 ? -32.921 -1.090 60.204 1.00 29.55 141 ASN B N 1
ATOM 4455 C CA . ASN B 1 113 ? -33.369 -1.975 61.273 1.00 30.57 141 ASN B CA 1
ATOM 4456 C C . ASN B 1 113 ? -32.580 -3.265 61.346 1.00 29.98 141 ASN B C 1
ATOM 4457 O O . ASN B 1 113 ? -32.449 -3.870 62.413 1.00 27.39 141 ASN B O 1
ATOM 4462 N N . PHE B 1 114 ? -32.064 -3.688 60.199 1.00 29.02 142 PHE B N 1
ATOM 4463 C CA . PHE B 1 114 ? -31.444 -5.001 60.075 1.00 28.13 142 PHE B CA 1
ATOM 4464 C C . PHE B 1 114 ? -30.169 -5.086 60.896 1.00 26.89 142 PHE B C 1
ATOM 4465 O O . PHE B 1 114 ? -29.871 -6.128 61.481 1.00 25.03 142 PHE B O 1
ATOM 4473 N N . VAL B 1 115 ? -29.398 -4.001 60.936 1.00 27.57 143 VAL B N 1
ATOM 4474 C CA . VAL B 1 115 ? -28.083 -4.083 61.584 1.00 26.26 143 VAL B CA 1
ATOM 4475 C C . VAL B 1 115 ? -28.224 -4.409 63.066 1.00 26.24 143 VAL B C 1
ATOM 4476 O O . VAL B 1 115 ? -27.601 -5.356 63.541 1.00 27.54 143 VAL B O 1
ATOM 4480 N N . PRO B 1 116 ? -29.052 -3.645 63.803 1.00 27.60 144 PRO B N 1
ATOM 4481 C CA . PRO B 1 116 ? -29.215 -4.014 65.213 1.00 28.14 144 PRO B CA 1
ATOM 4482 C C . PRO B 1 116 ? -29.899 -5.376 65.418 1.00 26.43 144 PRO B C 1
ATOM 4483 O O . PRO B 1 116 ? -29.606 -6.056 66.400 1.00 29.79 144 PRO B O 1
ATOM 4487 N N . ALA B 1 117 ? -30.785 -5.781 64.508 1.00 26.11 145 ALA B N 1
ATOM 4488 C CA . ALA B 1 117 ? -31.391 -7.119 64.587 1.00 27.05 145 ALA B CA 1
ATOM 4489 C C . ALA B 1 117 ? -30.348 -8.229 64.435 1.00 24.88 145 ALA B C 1
ATOM 4490 O O . ALA B 1 117 ? -30.345 -9.201 65.195 1.00 24.76 145 ALA B O 1
ATOM 4492 N N . ILE B 1 118 ? -29.469 -8.083 63.446 1.00 24.14 146 ILE B N 1
ATOM 4493 C CA . ILE B 1 118 ? -28.404 -9.055 63.218 1.00 23.49 146 ILE B CA 1
ATOM 4494 C C . ILE B 1 118 ? -27.488 -9.088 64.421 1.00 24.88 146 ILE B C 1
ATOM 4495 O O . ILE B 1 118 ? -27.189 -10.155 64.975 1.00 25.32 146 ILE B O 1
ATOM 4500 N N . GLN B 1 119 ? -27.035 -7.913 64.841 1.00 26.15 147 GLN B N 1
ATOM 4501 C CA . GLN B 1 119 ? -26.064 -7.893 65.917 1.00 26.99 147 GLN B CA 1
ATOM 4502 C C . GLN B 1 119 ? -26.655 -8.467 67.200 1.00 25.23 147 GLN B C 1
ATOM 4503 O O . GLN B 1 119 ? -25.957 -9.131 67.958 1.00 28.03 147 GLN B O 1
ATOM 4509 N N . HIS B 1 120 ? -27.941 -8.222 67.436 1.00 28.41 148 HIS B N 1
ATOM 4510 C CA . HIS B 1 120 ? -28.612 -8.755 68.629 1.00 31.30 148 HIS B CA 1
ATOM 4511 C C . HIS B 1 120 ? -28.550 -10.278 68.665 1.00 29.50 148 HIS B C 1
ATOM 4512 O O . HIS B 1 120 ? -28.197 -10.869 69.689 1.00 31.50 148 HIS B O 1
ATOM 4519 N N . GLU B 1 121 ? -28.883 -10.910 67.540 1.00 26.33 149 GLU B N 1
ATOM 4520 C CA . GLU B 1 121 ? -28.853 -12.358 67.429 1.00 25.72 149 GLU B CA 1
ATOM 4521 C C . GLU B 1 121 ? -27.446 -12.905 67.560 1.00 22.67 149 GLU B C 1
ATOM 4522 O O . GLU B 1 121 ? -27.243 -13.954 68.167 1.00 24.40 149 GLU B O 1
ATOM 4528 N N . VAL B 1 122 ? -26.475 -12.212 66.977 1.00 23.13 150 VAL B N 1
ATOM 4529 C CA . VAL B 1 122 ? -25.094 -12.674 67.051 1.00 25.33 150 VAL B CA 1
ATOM 4530 C C . VAL B 1 122 ? -24.602 -12.650 68.501 1.00 26.29 150 VAL B C 1
ATOM 4531 O O . VAL B 1 122 ? -23.995 -13.615 68.978 1.00 24.61 150 VAL B O 1
ATOM 4535 N N . ARG B 1 123 ? -24.885 -11.559 69.212 1.00 26.42 151 ARG B N 1
ATOM 4536 C CA . ARG B 1 123 ? -24.485 -11.463 70.623 1.00 27.72 151 ARG B CA 1
ATOM 4537 C C . ARG B 1 123 ? -25.205 -12.482 71.513 1.00 30.17 151 ARG B C 1
ATOM 4538 O O . ARG B 1 123 ? -24.588 -13.082 72.396 1.00 29.87 151 ARG B O 1
ATOM 4546 N N . LYS B 1 124 ? -26.504 -12.674 71.280 1.00 32.06 152 LYS B N 1
ATOM 4547 C CA . LYS B 1 124 ? -27.252 -13.755 71.928 1.00 33.21 152 LYS B CA 1
ATOM 4548 C C . LYS B 1 124 ? -26.556 -15.087 71.745 1.00 30.48 152 LYS B C 1
ATOM 4549 O O . LYS B 1 124 ? -26.402 -15.867 72.689 1.00 30.66 152 LYS B O 1
ATOM 4555 N N . PHE B 1 125 ? -26.147 -15.357 70.513 1.00 26.96 153 PHE B N 1
ATOM 4556 C CA . PHE B 1 125 ? -25.532 -16.631 70.225 1.00 23.82 153 PHE B CA 1
ATOM 4557 C C . PHE B 1 125 ? -24.187 -16.768 70.936 1.00 26.68 153 PHE B C 1
ATOM 4558 O O . PHE B 1 125 ? -23.887 -17.812 71.517 1.00 29.25 153 PHE B O 1
ATOM 4566 N N . MET B 1 126 ? -23.378 -15.716 70.881 1.00 28.40 154 MET B N 1
ATOM 4567 C CA . MET B 1 126 ? -22.042 -15.772 71.454 1.00 28.85 154 MET B CA 1
ATOM 4568 C C . MET B 1 126 ? -22.134 -15.916 72.969 1.00 31.02 154 MET B C 1
ATOM 4569 O O . MET B 1 126 ? -21.363 -16.650 73.584 1.00 30.37 154 MET B O 1
ATOM 4574 N N . ALA B 1 127 ? -23.106 -15.227 73.559 1.00 32.33 155 ALA B N 1
ATOM 4575 C CA . ALA B 1 127 ? -23.305 -15.259 75.007 1.00 35.99 155 ALA B CA 1
ATOM 4576 C C . ALA B 1 127 ? -23.729 -16.644 75.489 1.00 37.57 155 ALA B C 1
ATOM 4577 O O . ALA B 1 127 ? -23.295 -17.096 76.547 1.00 40.81 155 ALA B O 1
ATOM 4579 N N . ALA B 1 128 ? -24.574 -17.315 74.710 1.00 34.13 156 ALA B N 1
ATOM 4580 C CA . ALA B 1 128 ? -25.034 -18.664 75.042 1.00 34.79 156 ALA B CA 1
ATOM 4581 C C . ALA B 1 128 ? -23.950 -19.717 74.828 1.00 37.41 156 ALA B C 1
ATOM 4582 O O . ALA B 1 128 ? -23.860 -20.679 75.590 1.00 41.50 156 ALA B O 1
ATOM 4584 N N . ASN B 1 129 ? -23.143 -19.541 73.787 1.00 33.07 157 ASN B N 1
ATOM 4585 C CA . ASN B 1 129 ? -22.325 -20.634 73.265 1.00 31.72 157 ASN B CA 1
ATOM 4586 C C . ASN B 1 129 ? -20.819 -20.437 73.342 1.00 31.18 157 ASN B C 1
ATOM 4587 O O . ASN B 1 129 ? -20.069 -21.400 73.410 1.00 31.58 157 ASN B O 1
ATOM 4592 N N . TRP B 1 130 ? -20.384 -19.188 73.319 1.00 29.01 158 TRP B N 1
ATOM 4593 C CA . TRP B 1 130 ? -18.985 -18.888 73.483 1.00 37.47 158 TRP B CA 1
ATOM 4594 C C . TRP B 1 130 ? -18.811 -18.206 74.831 1.00 37.38 158 TRP B C 1
ATOM 4595 O O . TRP B 1 130 ? -18.387 -17.056 74.913 1.00 30.88 158 TRP B O 1
ATOM 4606 N N . ASP B 1 131 ? -19.165 -18.921 75.893 1.00 39.13 159 ASP B N 1
ATOM 4607 C CA . ASP B 1 131 ? -19.451 -18.280 77.172 1.00 41.75 159 ASP B CA 1
ATOM 4608 C C . ASP B 1 131 ? -18.337 -18.386 78.196 1.00 41.42 159 ASP B C 1
ATOM 4609 O O . ASP B 1 131 ? -18.405 -17.760 79.241 1.00 42.62 159 ASP B O 1
ATOM 4614 N N . LYS B 1 132 ? -17.307 -19.158 77.884 1.00 39.58 160 LYS B N 1
ATOM 4615 C CA . LYS B 1 132 ? -16.150 -19.276 78.773 1.00 41.11 160 LYS B CA 1
ATOM 4616 C C . LYS B 1 132 ? -14.979 -18.406 78.305 1.00 41.93 160 LYS B C 1
ATOM 4617 O O . LYS B 1 132 ? -15.099 -17.651 77.340 1.00 39.69 160 LYS B O 1
ATOM 4623 N N . ASP B 1 133 ? -13.850 -18.510 79.000 1.00 37.86 161 ASP B N 1
ATOM 4624 C CA . ASP B 1 133 ? -12.642 -17.782 78.613 1.00 40.34 161 ASP B CA 1
ATOM 4625 C C . ASP B 1 133 ? -12.101 -18.290 77.288 1.00 37.21 161 ASP B C 1
ATOM 4626 O O . ASP B 1 133 ? -11.561 -17.522 76.491 1.00 35.00 161 ASP B O 1
ATOM 4631 N N . GLU B 1 134 ? -12.242 -19.594 77.074 1.00 31.60 162 GLU B N 1
ATOM 4632 C CA . GLU B 1 134 ? -11.922 -20.219 75.799 1.00 33.57 162 GLU B CA 1
ATOM 4633 C C . GLU B 1 134 ? -12.683 -21.532 75.667 1.00 40.01 162 GLU B C 1
ATOM 4634 O O . GLU B 1 134 ? -13.168 -22.088 76.659 1.00 35.94 162 GLU B O 1
ATOM 4640 N N . GLY B 1 135 ? -12.797 -22.023 74.440 1.00 31.96 163 GLY B N 1
ATOM 4641 C CA . GLY B 1 135 ? -13.543 -23.236 74.196 1.00 35.15 163 GLY B CA 1
ATOM 4642 C C . GLY B 1 135 ? -13.361 -23.681 72.773 1.00 32.74 163 GLY B C 1
ATOM 4643 O O . GLY B 1 135 ? -12.869 -22.929 71.935 1.00 35.12 163 GLY B O 1
ATOM 4644 N N . GLU B 1 136 ? -13.759 -24.914 72.505 1.00 32.56 164 GLU B N 1
ATOM 4645 C CA . GLU B 1 136 ? -13.713 -25.453 71.168 1.00 31.90 164 GLU B CA 1
ATOM 4646 C C . GLU B 1 136 ? -15.109 -25.481 70.571 1.00 33.22 164 GLU B C 1
ATOM 4647 O O . GLU B 1 136 ? -16.068 -25.870 71.237 1.00 31.66 164 GLU B O 1
ATOM 4653 N N . ILE B 1 137 ? -15.214 -25.058 69.314 1.00 29.72 165 ILE B N 1
ATOM 4654 C CA . ILE B 1 137 ? -16.478 -25.057 68.593 1.00 28.44 165 ILE B CA 1
ATOM 4655 C C . ILE B 1 137 ? -16.242 -25.568 67.184 1.00 29.12 165 ILE B C 1
ATOM 4656 O O . ILE B 1 137 ? -15.098 -25.599 66.720 1.00 27.64 165 ILE B O 1
ATOM 4661 N N . ASN B 1 138 ? -17.309 -25.974 66.498 1.00 28.21 166 ASN B N 1
ATOM 4662 C CA . ASN B 1 138 ? -17.251 -26.100 65.043 1.00 28.55 166 ASN B CA 1
ATOM 4663 C C . ASN B 1 138 ? -17.731 -24.819 64.385 1.00 24.97 166 ASN B C 1
ATOM 4664 O O . ASN B 1 138 ? -18.896 -24.434 64.522 1.00 22.49 166 ASN B O 1
ATOM 4669 N N . LEU B 1 139 ? -16.827 -24.148 63.683 1.00 24.31 167 LEU B N 1
ATOM 4670 C CA . LEU B 1 139 ? -17.080 -22.768 63.290 1.00 23.18 167 LEU B CA 1
ATOM 4671 C C . LEU B 1 139 ? -18.112 -22.694 62.169 1.00 23.42 167 LEU B C 1
ATOM 4672 O O . LEU B 1 139 ? -18.920 -21.764 62.112 1.00 20.57 167 LEU B O 1
ATOM 4677 N N . LEU B 1 140 ? -18.081 -23.682 61.284 1.00 22.76 168 LEU B N 1
ATOM 4678 C CA . LEU B 1 140 ? -19.048 -23.752 60.193 1.00 22.88 168 LEU B CA 1
ATOM 4679 C C . LEU B 1 140 ? -20.461 -23.969 60.718 1.00 25.48 168 LEU B C 1
ATOM 4680 O O . LEU B 1 140 ? -21.412 -23.313 60.287 1.00 23.90 168 LEU B O 1
ATOM 4685 N N . GLU B 1 141 ? -20.596 -24.898 61.657 1.00 24.32 169 GLU B N 1
ATOM 4686 C CA . GLU B 1 141 ? -21.871 -25.113 62.322 1.00 25.76 169 GLU B CA 1
ATOM 4687 C C . GLU B 1 141 ? -22.385 -23.850 63.018 1.00 24.65 169 GLU B C 1
ATOM 4688 O O . GLU B 1 141 ? -23.559 -23.493 62.883 1.00 26.05 169 GLU B O 1
ATOM 4694 N N . ASP B 1 142 ? -21.515 -23.177 63.766 1.00 22.36 170 ASP B N 1
ATOM 4695 C CA . ASP B 1 142 ? -21.948 -22.010 64.539 1.00 24.55 170 ASP B CA 1
ATOM 4696 C C . ASP B 1 142 ? -22.289 -20.827 63.638 1.00 23.08 170 ASP B C 1
ATOM 4697 O O . ASP B 1 142 ? -23.253 -20.099 63.889 1.00 22.50 170 ASP B O 1
ATOM 4702 N N . CYS B 1 143 ? -21.506 -20.635 62.582 1.00 21.91 171 CYS B N 1
ATOM 4703 C CA . CYS B 1 143 ? -21.819 -19.569 61.620 1.00 21.11 171 CYS B CA 1
ATOM 4704 C C . CYS B 1 143 ? -23.137 -19.841 60.901 1.00 22.66 171 CYS B C 1
ATOM 4705 O O . CYS B 1 143 ? -23.916 -18.917 60.638 1.00 22.79 171 CYS B O 1
ATOM 4708 N N . SER B 1 144 ? -23.388 -21.116 60.596 1.00 19.62 172 SER B N 1
ATOM 4709 C CA . SER B 1 144 ? -24.645 -21.520 59.968 1.00 22.19 172 SER B CA 1
ATOM 4710 C C . SER B 1 144 ? -25.829 -21.204 60.867 1.00 21.95 172 SER B C 1
ATOM 4711 O O . SER B 1 144 ? -26.841 -20.675 60.411 1.00 19.74 172 SER B O 1
ATOM 4714 N N . THR B 1 145 ? -25.698 -21.528 62.151 1.00 22.89 173 THR B N 1
ATOM 4715 C CA . THR B 1 145 ? -26.739 -21.220 63.121 1.00 21.85 173 THR B CA 1
ATOM 4716 C C . THR B 1 145 ? -26.976 -19.721 63.221 1.00 23.35 173 THR B C 1
ATOM 4717 O O . THR B 1 145 ? -28.121 -19.260 63.207 1.00 23.80 173 THR B O 1
ATOM 4721 N N . MET B 1 146 ? -25.892 -18.957 63.318 1.00 23.07 174 MET B N 1
ATOM 4722 C CA . MET B 1 146 ? -25.998 -17.507 63.419 1.00 21.97 174 MET B CA 1
ATOM 4723 C C . MET B 1 146 ? -26.696 -16.919 62.194 1.00 21.37 174 MET B C 1
ATOM 4724 O O . MET B 1 146 ? -27.553 -16.040 62.326 1.00 22.18 174 MET B O 1
ATOM 4729 N N . ILE B 1 147 ? -26.356 -17.420 61.008 1.00 18.38 175 ILE B N 1
ATOM 4730 C CA . ILE B 1 147 ? -26.956 -16.898 59.768 1.00 19.53 175 ILE B CA 1
ATOM 4731 C C . ILE B 1 147 ? -28.462 -17.163 59.673 1.00 19.30 175 ILE B C 1
ATOM 4732 O O . ILE B 1 147 ? -29.223 -16.275 59.273 1.00 18.98 175 ILE B O 1
ATOM 4737 N N . ILE B 1 148 ? -28.904 -18.366 60.032 1.00 19.45 176 ILE B N 1
ATOM 4738 C CA . ILE B 1 148 ? -30.350 -18.615 59.998 1.00 21.95 176 ILE B CA 1
ATOM 4739 C C . ILE B 1 148 ? -31.060 -17.779 61.063 1.00 20.80 176 ILE B C 1
ATOM 4740 O O . ILE B 1 148 ? -32.122 -17.216 60.799 1.00 20.81 176 ILE B O 1
ATOM 4745 N N . ASN B 1 149 ? -30.460 -17.670 62.253 1.00 20.37 177 ASN B N 1
ATOM 4746 C CA . ASN B 1 149 ? -31.022 -16.809 63.296 1.00 20.20 177 ASN B CA 1
ATOM 4747 C C . ASN B 1 149 ? -31.088 -15.350 62.874 1.00 20.52 177 ASN B C 1
ATOM 4748 O O . ASN B 1 149 ? -32.106 -14.690 63.079 1.00 23.33 177 ASN B O 1
ATOM 4753 N N . THR B 1 150 ? -30.009 -14.832 62.291 1.00 19.47 178 THR B N 1
ATOM 4754 C CA . THR B 1 150 ? -29.981 -13.409 61.938 1.00 19.44 178 THR B CA 1
ATOM 4755 C C . THR B 1 150 ? -30.927 -13.098 60.786 1.00 21.55 178 THR B C 1
ATOM 4756 O O . THR B 1 150 ? -31.594 -12.058 60.784 1.00 20.70 178 THR B O 1
ATOM 4760 N N . ALA B 1 151 ? -30.982 -13.996 59.807 1.00 22.72 179 ALA B N 1
ATOM 4761 C CA . ALA B 1 151 ? -31.836 -13.790 58.647 1.00 23.93 179 ALA B CA 1
ATOM 4762 C C . ALA B 1 151 ? -33.298 -13.761 59.077 1.00 24.53 179 ALA B C 1
ATOM 4763 O O . ALA B 1 151 ? -34.075 -12.912 58.625 1.00 23.97 179 ALA B O 1
ATOM 4765 N N . CYS B 1 152 ? -33.666 -14.683 59.962 1.00 23.38 180 CYS B N 1
ATOM 4766 C CA . CYS B 1 152 ? -35.049 -14.765 60.441 1.00 24.21 180 CYS B CA 1
ATOM 4767 C C . CYS B 1 152 ? -35.420 -13.560 61.293 1.00 26.36 180 CYS B C 1
ATOM 4768 O O . CYS B 1 152 ? -36.542 -13.064 61.213 1.00 25.77 180 CYS B O 1
ATOM 4771 N N . GLN B 1 153 ? -34.474 -13.085 62.104 1.00 23.29 181 GLN B N 1
ATOM 4772 C CA . GLN B 1 153 ? -34.704 -11.886 62.909 1.00 26.26 181 GLN B CA 1
ATOM 4773 C C . GLN B 1 153 ? -34.900 -10.632 62.037 1.00 25.32 181 GLN B C 1
ATOM 4774 O O . GLN B 1 153 ? -35.709 -9.751 62.356 1.00 27.32 181 GLN B O 1
ATOM 4780 N N . CYS B 1 154 ? -34.166 -10.557 60.934 1.00 23.64 182 CYS B N 1
ATOM 4781 C CA . CYS B 1 154 ? -34.319 -9.462 59.984 1.00 29.35 182 CYS B CA 1
ATOM 4782 C C . CYS B 1 154 ? -35.629 -9.522 59.229 1.00 26.56 182 CYS B C 1
ATOM 4783 O O . CYS B 1 154 ? -36.288 -8.498 59.031 1.00 25.52 182 CYS B O 1
ATOM 4786 N N . LEU B 1 155 ? -35.992 -10.720 58.789 1.00 23.19 183 LEU B N 1
ATOM 4787 C CA . LEU B 1 155 ? -36.950 -10.858 57.702 1.00 26.95 183 LEU B CA 1
ATOM 4788 C C . LEU B 1 155 ? -38.352 -11.189 58.205 1.00 24.98 183 LEU B C 1
ATOM 4789 O O . LEU B 1 155 ? -39.339 -10.963 57.504 1.00 28.72 183 LEU B O 1
ATOM 4794 N N . PHE B 1 156 ? -38.446 -11.722 59.415 1.00 25.22 184 PHE B N 1
ATOM 4795 C CA . PHE B 1 156 ? -39.736 -12.200 59.902 1.00 26.24 184 PHE B CA 1
ATOM 4796 C C . PHE B 1 156 ? -40.147 -11.542 61.205 1.00 29.44 184 PHE B C 1
ATOM 4797 O O . PHE B 1 156 ? -39.330 -11.359 62.109 1.00 27.16 184 PHE B O 1
ATOM 4805 N N . GLY B 1 157 ? -41.425 -11.191 61.296 1.00 27.14 185 GLY B N 1
ATOM 4806 C CA . GLY B 1 157 ? -41.973 -10.657 62.540 1.00 26.47 185 GLY B CA 1
ATOM 4807 C C . GLY B 1 157 ? -41.883 -11.621 63.709 1.00 23.48 185 GLY B C 1
ATOM 4808 O O . GLY B 1 157 ? -41.671 -12.817 63.534 1.00 24.55 185 GLY B O 1
ATOM 4809 N N . GLU B 1 158 ? -42.051 -11.084 64.912 1.00 26.95 186 GLU B N 1
ATOM 4810 C CA . GLU B 1 158 ? -42.057 -11.890 66.130 1.00 30.76 186 GLU B CA 1
ATOM 4811 C C . GLU B 1 158 ? -43.101 -13.004 66.080 1.00 27.31 186 GLU B C 1
ATOM 4812 O O . GLU B 1 158 ? -42.830 -14.125 66.501 1.00 31.52 186 GLU B O 1
ATOM 4818 N N . ASP B 1 159 ? -44.291 -12.691 65.569 1.00 32.60 187 ASP B N 1
ATOM 4819 C CA . ASP B 1 159 ? -45.379 -13.674 65.502 1.00 30.99 187 ASP B CA 1
ATOM 4820 C C . ASP B 1 159 ? -44.991 -14.895 64.656 1.00 31.38 187 ASP B C 1
ATOM 4821 O O . ASP B 1 159 ? -45.245 -16.039 65.038 1.00 27.92 187 ASP B O 1
ATOM 4826 N N . LEU B 1 160 ? -44.360 -14.643 63.514 1.00 25.79 188 LEU B N 1
ATOM 4827 C CA . LEU B 1 160 ? -43.949 -15.717 62.617 1.00 27.96 188 LEU B CA 1
ATOM 4828 C C . LEU B 1 160 ? -42.828 -16.548 63.232 1.00 28.30 188 LEU B C 1
ATOM 4829 O O . LEU B 1 160 ? -42.846 -17.778 63.146 1.00 28.85 188 LEU B O 1
ATOM 4834 N N . ARG B 1 161 ? -41.864 -15.879 63.857 1.00 28.10 189 ARG B N 1
ATOM 4835 C CA . ARG B 1 161 ? -40.744 -16.575 64.488 1.00 30.54 189 ARG B CA 1
ATOM 4836 C C . ARG B 1 161 ? -41.185 -17.399 65.700 1.00 32.29 189 ARG B C 1
ATOM 4837 O O . ARG B 1 161 ? -40.543 -18.388 66.049 1.00 39.66 189 ARG B O 1
ATOM 4845 N N . LYS B 1 162 ? -42.288 -16.998 66.325 1.00 33.02 190 LYS B N 1
ATOM 4846 C CA . LYS B 1 162 ? -42.879 -17.785 67.403 1.00 37.16 190 LYS B CA 1
ATOM 4847 C C . LYS B 1 162 ? -43.485 -19.095 66.872 1.00 43.38 190 LYS B C 1
ATOM 4848 O O . LYS B 1 162 ? -43.223 -20.169 67.416 1.00 50.09 190 LYS B O 1
ATOM 4854 N N . ARG B 1 163 ? -44.286 -19.005 65.811 1.00 37.24 191 ARG B N 1
ATOM 4855 C CA . ARG B 1 163 ? -44.886 -20.197 65.206 1.00 39.63 191 ARG B CA 1
ATOM 4856 C C . ARG B 1 163 ? -43.835 -21.077 64.538 1.00 43.02 191 ARG B C 1
ATOM 4857 O O . ARG B 1 163 ? -43.999 -22.292 64.442 1.00 42.52 191 ARG B O 1
ATOM 4865 N N . LEU B 1 164 ? -42.756 -20.454 64.085 1.00 39.25 192 LEU B N 1
ATOM 4866 C CA . LEU B 1 164 ? -41.807 -21.113 63.206 1.00 41.31 192 LEU B CA 1
ATOM 4867 C C . LEU B 1 164 ? -40.402 -20.619 63.512 1.00 36.92 192 LEU B C 1
ATOM 4868 O O . LEU B 1 164 ? -39.869 -19.770 62.798 1.00 32.28 192 LEU B O 1
ATOM 4873 N N . ASP B 1 165 ? -39.806 -21.129 64.589 1.00 37.07 193 ASP B N 1
ATOM 4874 C CA . ASP B 1 165 ? -38.518 -20.596 65.035 1.00 41.69 193 ASP B CA 1
ATOM 4875 C C . ASP B 1 165 ? -37.380 -21.093 64.141 1.00 40.58 193 ASP B C 1
ATOM 4876 O O . ASP B 1 165 ? -37.539 -22.057 63.392 1.00 35.70 193 ASP B O 1
ATOM 4881 N N . ALA B 1 166 ? -36.245 -20.410 64.201 1.00 40.38 194 ALA B N 1
ATOM 4882 C CA . ALA B 1 166 ? -35.155 -20.683 63.273 1.00 43.05 194 ALA B CA 1
ATOM 4883 C C . ALA B 1 166 ? -34.895 -22.184 63.159 1.00 40.63 194 ALA B C 1
ATOM 4884 O O . ALA B 1 166 ? -34.574 -22.681 62.079 1.00 39.67 194 ALA B O 1
ATOM 4886 N N . ARG B 1 167 ? -35.045 -22.898 64.277 1.00 42.68 195 ARG B N 1
ATOM 4887 C CA . ARG B 1 167 ? -34.747 -24.329 64.342 1.00 45.26 195 ARG B CA 1
ATOM 4888 C C . ARG B 1 167 ? -35.750 -25.166 63.540 1.00 38.78 195 ARG B C 1
ATOM 4889 O O . ARG B 1 167 ? -35.363 -26.068 62.793 1.00 40.48 195 ARG B O 1
ATOM 4897 N N . ARG B 1 168 ? -37.037 -24.870 63.701 1.00 35.29 196 ARG B N 1
ATOM 4898 C CA . ARG B 1 168 ? -38.073 -25.558 62.940 1.00 40.03 196 ARG B CA 1
ATOM 4899 C C . ARG B 1 168 ? -38.011 -25.171 61.469 1.00 37.65 196 ARG B C 1
ATOM 4900 O O . ARG B 1 168 ? -38.194 -26.011 60.586 1.00 34.42 196 ARG B O 1
ATOM 4908 N N . PHE B 1 169 ? -37.759 -23.891 61.213 1.00 38.87 197 PHE B N 1
ATOM 4909 C CA . PHE B 1 169 ? -37.640 -23.397 59.847 1.00 34.27 197 PHE B CA 1
ATOM 4910 C C . PHE B 1 169 ? -36.546 -24.170 59.113 1.00 33.04 197 PHE B C 1
ATOM 4911 O O . PHE B 1 169 ? -36.758 -24.663 58.005 1.00 30.02 197 PHE B O 1
ATOM 4919 N N . ALA B 1 170 ? -35.383 -24.291 59.750 1.00 30.46 198 ALA B N 1
ATOM 4920 C CA . ALA B 1 170 ? -34.268 -25.071 59.207 1.00 35.86 198 ALA B CA 1
ATOM 4921 C C . ALA B 1 170 ? -34.595 -26.554 58.952 1.00 36.69 198 ALA B C 1
ATOM 4922 O O . ALA B 1 170 ? -34.142 -27.122 57.964 1.00 36.66 198 ALA B O 1
ATOM 4924 N N . GLN B 1 171 ? -35.362 -27.180 59.841 1.00 36.66 199 GLN B N 1
ATOM 4925 C CA . GLN B 1 171 ? -35.786 -28.565 59.632 1.00 37.13 199 GLN B CA 1
ATOM 4926 C C . GLN B 1 171 ? -36.682 -28.671 58.409 1.00 32.87 199 GLN B C 1
ATOM 4927 O O . GLN B 1 171 ? -36.563 -29.595 57.608 1.00 31.27 199 GLN B O 1
ATOM 4933 N N . LEU B 1 172 ? -37.597 -27.719 58.282 1.00 35.07 200 LEU B N 1
ATOM 4934 C CA . LEU B 1 172 ? -38.510 -27.669 57.160 1.00 34.18 200 LEU B CA 1
ATOM 4935 C C . LEU B 1 172 ? -37.742 -27.460 55.872 1.00 29.93 200 LEU B C 1
ATOM 4936 O O . LEU B 1 172 ? -37.999 -28.118 54.870 1.00 27.37 200 LEU B O 1
ATOM 4941 N N . LEU B 1 173 ? -36.794 -26.532 55.908 1.00 29.70 201 LEU B N 1
ATOM 4942 C CA . LEU B 1 173 ? -35.989 -26.226 54.742 1.00 33.11 201 LEU B CA 1
ATOM 4943 C C . LEU B 1 173 ? -35.089 -27.403 54.387 1.00 34.36 201 LEU B C 1
ATOM 4944 O O . LEU B 1 173 ? -34.875 -27.687 53.210 1.00 29.20 201 LEU B O 1
ATOM 4949 N N . ALA B 1 174 ? -34.578 -28.091 55.408 1.00 28.09 202 ALA B N 1
ATOM 4950 C CA . ALA B 1 174 ? -33.709 -29.252 55.199 1.00 29.01 202 ALA B CA 1
ATOM 4951 C C . ALA B 1 174 ? -34.461 -30.428 54.573 1.00 26.09 202 ALA B C 1
ATOM 4952 O O . ALA B 1 174 ? -33.908 -31.170 53.755 1.00 30.32 202 ALA B O 1
ATOM 4954 N N . LYS B 1 175 ? -35.720 -30.600 54.957 1.00 26.28 203 LYS B N 1
ATOM 4955 C CA . LYS B 1 175 ? -36.563 -31.619 54.343 1.00 25.81 203 LYS B CA 1
ATOM 4956 C C . LYS B 1 175 ? -36.735 -31.343 52.847 1.00 29.34 203 LYS B C 1
ATOM 4957 O O . LYS B 1 175 ? -36.616 -32.247 52.015 1.00 28.20 203 LYS B O 1
ATOM 4963 N N . MET B 1 176 ? -37.005 -30.090 52.506 1.00 25.31 204 MET B N 1
ATOM 4964 C CA . MET B 1 176 ? -37.113 -29.708 51.095 1.00 23.71 204 MET B CA 1
ATOM 4965 C C . MET B 1 176 ? -35.778 -29.863 50.372 1.00 23.42 204 MET B C 1
ATOM 4966 O O . MET B 1 176 ? -35.727 -30.406 49.269 1.00 29.28 204 MET B O 1
ATOM 4971 N N . GLU B 1 177 ? -34.696 -29.402 50.992 1.00 25.12 205 GLU B N 1
ATOM 4972 C CA . GLU B 1 177 ? -33.369 -29.507 50.376 1.00 26.01 205 GLU B CA 1
ATOM 4973 C C . GLU B 1 177 ? -32.957 -30.952 50.087 1.00 29.54 205 GLU B C 1
ATOM 4974 O O . GLU B 1 177 ? -32.441 -31.251 49.013 1.00 25.26 205 GLU B O 1
ATOM 4980 N N . SER B 1 178 ? -33.168 -31.846 51.046 1.00 27.48 206 SER B N 1
ATOM 4981 C CA . SER B 1 178 ? -32.675 -33.210 50.895 1.00 28.52 206 SER B CA 1
ATOM 4982 C C . SER B 1 178 ? -33.529 -33.977 49.895 1.00 26.11 206 SER B C 1
ATOM 4983 O O . SER B 1 178 ? -33.162 -35.062 49.462 1.00 33.06 206 SER B O 1
ATOM 4986 N N . SER B 1 179 ? -34.666 -33.394 49.526 1.00 24.18 207 SER B N 1
ATOM 4987 C CA . SER B 1 179 ? -35.553 -33.985 48.529 1.00 26.67 207 SER B CA 1
ATOM 4988 C C . SER B 1 179 ? -35.146 -33.601 47.109 1.00 27.76 207 SER B C 1
ATOM 4989 O O . SER B 1 179 ? -35.712 -34.111 46.146 1.00 26.80 207 SER B O 1
ATOM 4992 N N . LEU B 1 180 ? -34.171 -32.705 46.975 1.00 23.16 208 LEU B N 1
ATOM 4993 C CA . LEU B 1 180 ? -33.737 -32.261 45.644 1.00 25.53 208 LEU B CA 1
ATOM 4994 C C . LEU B 1 180 ? -32.887 -33.308 44.931 1.00 24.54 208 LEU B C 1
ATOM 4995 O O . LEU B 1 180 ? -32.044 -33.965 45.551 1.00 27.89 208 LEU B O 1
ATOM 5000 N N . ILE B 1 181 ? -33.120 -33.450 43.627 1.00 25.94 209 ILE B N 1
ATOM 5001 C CA . ILE B 1 181 ? -32.293 -34.295 42.772 1.00 24.06 209 ILE B CA 1
ATOM 5002 C C . ILE B 1 181 ? -31.710 -33.475 41.619 1.00 26.06 209 ILE B C 1
ATOM 5003 O O . ILE B 1 181 ? -32.283 -33.414 40.513 1.00 25.18 209 ILE B O 1
ATOM 5008 N N . PRO B 1 182 ? -30.568 -32.831 41.879 1.00 25.92 210 PRO B N 1
ATOM 5009 C CA . PRO B 1 182 ? -29.933 -31.973 40.873 1.00 30.22 210 PRO B CA 1
ATOM 5010 C C . PRO B 1 182 ? -29.355 -32.767 39.696 1.00 28.37 210 PRO B C 1
ATOM 5011 O O . PRO B 1 182 ? -29.053 -32.183 38.663 1.00 27.68 210 PRO B O 1
ATOM 5015 N N . ALA B 1 183 ? -29.218 -34.083 39.849 1.00 35.06 211 ALA B N 1
ATOM 5016 C CA . ALA B 1 183 ? -28.888 -34.948 38.713 1.00 31.68 211 ALA B CA 1
ATOM 5017 C C . ALA B 1 183 ? -29.905 -34.781 37.584 1.00 27.03 211 ALA B C 1
ATOM 5018 O O . ALA B 1 183 ? -29.604 -35.053 36.418 1.00 30.95 211 ALA B O 1
ATOM 5020 N N . ALA B 1 184 ? -31.108 -34.324 37.940 1.00 26.57 212 ALA B N 1
ATOM 5021 C CA . ALA B 1 184 ? -32.189 -34.126 36.981 1.00 24.30 212 ALA B CA 1
ATOM 5022 C C . ALA B 1 184 ? -31.864 -33.049 35.942 1.00 24.71 212 ALA B C 1
ATOM 5023 O O . ALA B 1 184 ? -32.470 -33.024 34.877 1.00 27.23 212 ALA B O 1
ATOM 5025 N N . VAL B 1 185 ? -30.919 -32.164 36.255 1.00 27.79 213 VAL B N 1
ATOM 5026 C CA . VAL B 1 185 ? -30.429 -31.198 35.274 1.00 26.05 213 VAL B CA 1
ATOM 5027 C C . VAL B 1 185 ? -29.918 -31.933 34.044 1.00 30.29 213 VAL B C 1
ATOM 5028 O O . VAL B 1 185 ? -30.173 -31.525 32.906 1.00 28.77 213 VAL B O 1
ATOM 5032 N N . PHE B 1 186 ? -29.208 -33.033 34.280 1.00 28.40 214 PHE B N 1
ATOM 5033 C CA . PHE B 1 186 ? -28.590 -33.787 33.185 1.00 31.74 214 PHE B CA 1
ATOM 5034 C C . PHE B 1 186 ? -29.378 -35.050 32.829 1.00 35.94 214 PHE B C 1
ATOM 5035 O O . PHE B 1 186 ? -29.196 -35.614 31.749 1.00 36.25 214 PHE B O 1
ATOM 5043 N N . LEU B 1 187 ? -30.265 -35.472 33.729 1.00 32.65 215 LEU B N 1
ATOM 5044 C CA . LEU B 1 187 ? -31.146 -36.618 33.506 1.00 31.84 215 LEU B CA 1
ATOM 5045 C C . LEU B 1 187 ? -32.607 -36.196 33.604 1.00 31.26 215 LEU B C 1
ATOM 5046 O O . LEU B 1 187 ? -33.303 -36.583 34.550 1.00 27.44 215 LEU B O 1
ATOM 5051 N N . PRO B 1 188 ? -33.085 -35.394 32.635 1.00 32.78 216 PRO B N 1
ATOM 5052 C CA . PRO B 1 188 ? -34.388 -34.756 32.861 1.00 29.82 216 PRO B CA 1
ATOM 5053 C C . PRO B 1 188 ? -35.570 -35.729 32.916 1.00 28.94 216 PRO B C 1
ATOM 5054 O O . PRO B 1 188 ? -36.655 -35.336 33.349 1.00 29.59 216 PRO B O 1
ATOM 5058 N N . ILE B 1 189 ? -35.371 -36.973 32.487 1.00 28.14 217 ILE B N 1
ATOM 5059 C CA . ILE B 1 189 ? -36.426 -37.969 32.598 1.00 28.04 217 ILE B CA 1
ATOM 5060 C C . ILE B 1 189 ? -36.845 -38.092 34.062 1.00 27.48 217 ILE B C 1
ATOM 5061 O O . ILE B 1 189 ? -38.001 -38.385 34.362 1.00 30.21 217 ILE B O 1
ATOM 5066 N N . LEU B 1 190 ? -35.900 -37.841 34.969 1.00 26.63 218 LEU B N 1
ATOM 5067 C CA . LEU B 1 190 ? -36.177 -37.931 36.400 1.00 30.33 218 LEU B CA 1
ATOM 5068 C C . LEU B 1 190 ? -37.355 -37.050 36.806 1.00 31.15 218 LEU B C 1
ATOM 5069 O O . LEU B 1 190 ? -38.045 -37.338 37.784 1.00 36.41 218 LEU B O 1
ATOM 5074 N N . LEU B 1 191 ? -37.586 -35.975 36.063 1.00 28.58 219 LEU B N 1
ATOM 5075 C CA . LEU B 1 191 ? -38.606 -35.016 36.461 1.00 34.72 219 LEU B CA 1
ATOM 5076 C C . LEU B 1 191 ? -39.993 -35.452 36.000 1.00 35.77 219 LEU B C 1
ATOM 5077 O O . LEU B 1 191 ? -40.994 -34.817 36.333 1.00 35.46 219 LEU B O 1
ATOM 5082 N N . LYS B 1 192 ? -40.052 -36.551 35.254 1.00 36.50 220 LYS B N 1
ATOM 5083 C CA . LYS B 1 192 ? -41.339 -37.100 34.827 1.00 35.11 220 LYS B CA 1
ATOM 5084 C C . LYS B 1 192 ? -41.689 -38.417 35.535 1.00 39.25 220 LYS B C 1
ATOM 5085 O O . LYS B 1 192 ? -42.733 -39.007 35.263 1.00 40.17 220 LYS B O 1
ATOM 5091 N N . LEU B 1 193 ? -40.825 -38.865 36.443 1.00 33.82 221 LEU B N 1
ATOM 5092 C CA . LEU B 1 193 ? -41.055 -40.123 37.160 1.00 34.50 221 LEU B CA 1
ATOM 5093 C C . LEU B 1 193 ? -41.631 -39.892 38.542 1.00 38.08 221 LEU B C 1
ATOM 5094 O O . LEU B 1 193 ? -41.315 -38.896 39.183 1.00 35.92 221 LEU B O 1
ATOM 5099 N N . PRO B 1 194 ? -42.467 -40.826 39.019 1.00 42.36 222 PRO B N 1
ATOM 5100 C CA . PRO B 1 194 ? -42.839 -40.778 40.433 1.00 39.48 222 PRO B CA 1
ATOM 5101 C C . PRO B 1 194 ? -41.609 -40.943 41.326 1.00 37.60 222 PRO B C 1
ATOM 5102 O O . PRO B 1 194 ? -40.861 -41.909 41.191 1.00 40.89 222 PRO B O 1
ATOM 5106 N N . LEU B 1 195 ? -41.398 -39.978 42.213 1.00 30.11 223 LEU B N 1
ATOM 5107 C CA . LEU B 1 195 ? -40.312 -40.027 43.164 1.00 30.01 223 LEU B CA 1
ATOM 5108 C C . LEU B 1 195 ? -40.879 -39.758 44.541 1.00 31.51 223 LEU B C 1
ATOM 5109 O O . LEU B 1 195 ? -41.695 -38.853 44.703 1.00 35.45 223 LEU B O 1
ATOM 5114 N N . PRO B 1 196 ? -40.460 -40.536 45.545 1.00 31.03 224 PRO B N 1
ATOM 5115 C CA . PRO B 1 196 ? -40.863 -40.233 46.922 1.00 35.77 224 PRO B CA 1
ATOM 5116 C C . PRO B 1 196 ? -40.387 -38.839 47.373 1.00 33.80 224 PRO B C 1
ATOM 5117 O O . PRO B 1 196 ? -41.041 -38.194 48.200 1.00 36.38 224 PRO B O 1
ATOM 5121 N N . GLN B 1 197 ? -39.259 -38.391 46.821 1.00 30.93 225 GLN B N 1
ATOM 5122 C CA . GLN B 1 197 ? -38.778 -37.016 47.005 1.00 33.69 225 GLN B CA 1
ATOM 5123 C C . GLN B 1 197 ? -39.884 -35.987 46.785 1.00 34.78 225 GLN B C 1
ATOM 5124 O O . GLN B 1 197 ? -39.968 -34.989 47.503 1.00 35.32 225 GLN B O 1
ATOM 5130 N N . SER B 1 198 ? -40.721 -36.233 45.778 1.00 33.49 226 SER B N 1
ATOM 5131 C CA . SER B 1 198 ? -41.787 -35.309 45.404 1.00 37.69 226 SER B CA 1
ATOM 5132 C C . SER B 1 198 ? -42.756 -35.083 46.547 1.00 38.88 226 SER B C 1
ATOM 5133 O O . SER B 1 198 ? -43.123 -33.948 46.849 1.00 38.57 226 SER B O 1
ATOM 5136 N N . ALA B 1 199 ? -43.170 -36.176 47.181 1.00 37.88 227 ALA B N 1
ATOM 5137 C CA . ALA B 1 199 ? -44.138 -36.110 48.269 1.00 38.98 227 ALA B CA 1
ATOM 5138 C C . ALA B 1 199 ? -43.546 -35.492 49.544 1.00 39.33 227 ALA B C 1
ATOM 5139 O O . ALA B 1 199 ? -44.241 -34.766 50.255 1.00 38.36 227 ALA B O 1
ATOM 5141 N N . ARG B 1 200 ? -42.277 -35.780 49.838 1.00 30.37 228 ARG B N 1
ATOM 5142 C CA . ARG B 1 200 ? -41.608 -35.140 50.976 1.00 29.70 228 ARG B CA 1
ATOM 5143 C C . ARG B 1 200 ? -41.523 -33.641 50.756 1.00 31.44 228 ARG B C 1
ATOM 5144 O O . ARG B 1 200 ? -41.767 -32.845 51.668 1.00 34.33 228 ARG B O 1
ATOM 5152 N N . CYS B 1 201 ? -41.172 -33.264 49.534 1.00 30.94 229 CYS B N 1
ATOM 5153 C CA . CYS B 1 201 ? -41.096 -31.856 49.177 1.00 29.59 229 CYS B CA 1
ATOM 5154 C C . CYS B 1 201 ? -42.456 -31.182 49.304 1.00 31.79 229 CYS B C 1
ATOM 5155 O O . CYS B 1 201 ? -42.570 -30.131 49.927 1.00 28.57 229 CYS B O 1
ATOM 5158 N N . HIS B 1 202 ? -43.485 -31.790 48.718 1.00 32.78 230 HIS B N 1
ATOM 5159 C CA . HIS B 1 202 ? -44.839 -31.232 48.782 1.00 37.27 230 HIS B CA 1
ATOM 5160 C C . HIS B 1 202 ? -45.349 -31.142 50.222 1.00 33.86 230 HIS B C 1
ATOM 5161 O O . HIS B 1 202 ? -45.985 -30.152 50.610 1.00 35.52 230 HIS B O 1
ATOM 5168 N N . GLU B 1 203 ? -45.062 -32.175 51.012 1.00 35.44 231 GLU B N 1
ATOM 5169 C CA . GLU B 1 203 ? -45.354 -32.176 52.445 1.00 37.27 231 GLU B CA 1
ATOM 5170 C C . GLU B 1 203 ? -44.829 -30.923 53.139 1.00 35.00 231 GLU B C 1
ATOM 5171 O O . GLU B 1 203 ? -45.583 -30.182 53.779 1.00 32.79 231 GLU B O 1
ATOM 5177 N N . ALA B 1 204 ? -43.522 -30.709 53.022 1.00 29.17 232 ALA B N 1
ATOM 5178 C CA . ALA B 1 204 ? -42.845 -29.643 53.748 1.00 26.19 232 ALA B CA 1
ATOM 5179 C C . ALA B 1 204 ? -43.275 -28.257 53.262 1.00 27.65 232 ALA B C 1
ATOM 5180 O O . ALA B 1 204 ? -43.503 -27.349 54.069 1.00 24.86 232 ALA B O 1
ATOM 5182 N N . ARG B 1 205 ? -43.382 -28.094 51.946 1.00 25.86 233 ARG B N 1
ATOM 5183 C CA . ARG B 1 205 ? -43.806 -26.823 51.375 1.00 25.88 233 ARG B CA 1
ATOM 5184 C C . ARG B 1 205 ? -45.226 -26.485 51.805 1.00 27.25 233 ARG B C 1
ATOM 5185 O O . ARG B 1 205 ? -45.523 -25.341 52.153 1.00 28.11 233 ARG B O 1
ATOM 5193 N N . THR B 1 206 ? -46.105 -27.481 51.784 1.00 27.66 234 THR B N 1
ATOM 5194 C CA . THR B 1 206 ? -47.482 -27.272 52.208 1.00 29.19 234 THR B CA 1
ATOM 5195 C C . THR B 1 206 ? -47.545 -26.875 53.680 1.00 28.42 234 THR B C 1
ATOM 5196 O O . THR B 1 206 ? -48.347 -26.030 54.067 1.00 29.19 234 THR B O 1
ATOM 5200 N N . GLU B 1 207 ? -46.693 -27.483 54.497 1.00 30.86 235 GLU B N 1
ATOM 5201 C CA . GLU B 1 207 ? -46.668 -27.154 55.916 1.00 32.63 235 GLU B CA 1
ATOM 5202 C C . GLU B 1 207 ? -46.210 -25.716 56.132 1.00 31.75 235 GLU B C 1
ATOM 5203 O O . GLU B 1 207 ? -46.749 -25.016 56.986 1.00 28.52 235 GLU B O 1
ATOM 5209 N N . LEU B 1 208 ? -45.220 -25.274 55.360 1.00 30.25 236 LEU B N 1
ATOM 5210 C CA . LEU B 1 208 ? -44.781 -23.877 55.420 1.00 27.80 236 LEU B CA 1
ATOM 5211 C C . LEU B 1 208 ? -45.891 -22.936 54.982 1.00 26.81 236 LEU B C 1
ATOM 5212 O O . LEU B 1 208 ? -46.162 -21.928 55.647 1.00 24.34 236 LEU B O 1
ATOM 5217 N N . GLN B 1 209 ? -46.534 -23.261 53.864 1.00 25.61 237 GLN B N 1
ATOM 5218 C CA . GLN B 1 209 ? -47.580 -22.396 53.338 1.00 26.74 237 GLN B CA 1
ATOM 5219 C C . GLN B 1 209 ? -48.759 -22.287 54.313 1.00 27.12 237 GLN B C 1
ATOM 5220 O O . GLN B 1 209 ? -49.343 -21.212 54.478 1.00 25.12 237 GLN B O 1
ATOM 5226 N N . LYS B 1 210 ? -49.095 -23.396 54.960 1.00 28.18 238 LYS B N 1
ATOM 5227 C CA . LYS B 1 210 ? -50.136 -23.404 55.985 1.00 30.31 238 LYS B CA 1
ATOM 5228 C C . LYS B 1 210 ? -49.782 -22.474 57.146 1.00 29.99 238 LYS B C 1
ATOM 5229 O O . LYS B 1 210 ? -50.622 -21.702 57.625 1.00 27.19 238 LYS B O 1
ATOM 5235 N N . ILE B 1 211 ? -48.533 -22.535 57.595 1.00 28.71 239 ILE B N 1
ATOM 5236 C CA . ILE B 1 211 ? -48.093 -21.667 58.678 1.00 25.55 239 ILE B CA 1
ATOM 5237 C C . ILE B 1 211 ? -48.211 -20.204 58.282 1.00 23.71 239 ILE B C 1
ATOM 5238 O O . ILE B 1 211 ? -48.665 -19.378 59.072 1.00 25.52 239 ILE B O 1
ATOM 5243 N N . LEU B 1 212 ? -47.801 -19.885 57.059 1.00 20.55 240 LEU B N 1
ATOM 5244 C CA . LEU B 1 212 ? -47.917 -18.526 56.554 1.00 20.96 240 LEU B CA 1
ATOM 5245 C C . LEU B 1 212 ? -49.374 -18.069 56.531 1.00 24.55 240 LEU B C 1
ATOM 5246 O O . LEU B 1 212 ? -49.686 -16.937 56.911 1.00 23.14 240 LEU B O 1
ATOM 5251 N N . SER B 1 213 ? -50.268 -18.941 56.083 1.00 26.08 241 SER B N 1
ATOM 5252 C CA . SER B 1 213 ? -51.667 -18.540 55.972 1.00 28.70 241 SER B CA 1
ATOM 5253 C C . SER B 1 213 ? -52.251 -18.294 57.363 1.00 27.04 241 SER B C 1
ATOM 5254 O O . SER B 1 213 ? -53.029 -17.364 57.557 1.00 31.70 241 SER B O 1
ATOM 5257 N N . GLU B 1 214 ? -51.856 -19.116 58.332 1.00 29.16 242 GLU B N 1
ATOM 5258 C CA . GLU B 1 214 ? -52.271 -18.918 59.729 1.00 30.12 242 GLU B CA 1
ATOM 5259 C C . GLU B 1 214 ? -51.731 -17.624 60.333 1.00 28.69 242 GLU B C 1
ATOM 5260 O O . GLU B 1 214 ? -52.430 -16.950 61.088 1.00 28.46 242 GLU B O 1
ATOM 5266 N N . ILE B 1 215 ? -50.492 -17.279 60.003 1.00 25.48 243 ILE B N 1
ATOM 5267 C CA . ILE B 1 215 ? -49.909 -16.002 60.410 1.00 27.42 243 ILE B CA 1
ATOM 5268 C C . ILE B 1 215 ? -50.651 -14.809 59.804 1.00 26.67 243 ILE B C 1
ATOM 5269 O O . ILE B 1 215 ? -50.907 -13.811 60.489 1.00 28.02 243 ILE B O 1
ATOM 5274 N N . ILE B 1 216 ? -51.001 -14.914 58.523 1.00 26.15 244 ILE B N 1
ATOM 5275 C CA . ILE B 1 216 ? -51.770 -13.863 57.865 1.00 27.66 244 ILE B CA 1
ATOM 5276 C C . ILE B 1 216 ? -53.089 -13.626 58.607 1.00 30.04 244 ILE B C 1
ATOM 5277 O O . ILE B 1 216 ? -53.466 -12.477 58.863 1.00 28.33 244 ILE B O 1
ATOM 5282 N N . ILE B 1 217 ? -53.769 -14.715 58.964 1.00 30.50 245 ILE B N 1
ATOM 5283 C CA . ILE B 1 217 ? -55.041 -14.635 59.687 1.00 31.29 245 ILE B CA 1
ATOM 5284 C C . ILE B 1 217 ? -54.856 -14.044 61.089 1.00 32.38 245 ILE B C 1
ATOM 5285 O O . ILE B 1 217 ? -55.637 -13.191 61.515 1.00 29.89 245 ILE B O 1
ATOM 5290 N N . ALA B 1 218 ? -53.821 -14.486 61.798 1.00 29.32 246 ALA B N 1
ATOM 5291 C CA . ALA B 1 218 ? -53.513 -13.926 63.116 1.00 29.84 246 ALA B CA 1
ATOM 5292 C C . ALA B 1 218 ? -53.209 -12.428 63.042 1.00 31.35 246 ALA B C 1
ATOM 5293 O O . ALA B 1 218 ? -53.585 -11.673 63.940 1.00 34.00 246 ALA B O 1
ATOM 5295 N N . ARG B 1 219 ? -52.538 -11.995 61.978 1.00 29.57 247 ARG B N 1
ATOM 5296 C CA . ARG B 1 219 ? -52.233 -10.575 61.803 1.00 32.51 247 ARG B CA 1
ATOM 5297 C C . ARG B 1 219 ? -53.480 -9.749 61.558 1.00 35.22 247 ARG B C 1
ATOM 5298 O O . ARG B 1 219 ? -53.567 -8.608 62.012 1.00 33.01 247 ARG B O 1
ATOM 5306 N N . LYS B 1 220 ? -54.444 -10.328 60.846 1.00 30.16 248 LYS B N 1
ATOM 5307 C CA . LYS B 1 220 ? -55.741 -9.688 60.689 1.00 30.30 248 LYS B CA 1
ATOM 5308 C C . LYS B 1 220 ? -56.455 -9.541 62.043 1.00 27.46 248 LYS B C 1
ATOM 5309 O O . LYS B 1 220 ? -57.000 -8.477 62.344 1.00 36.90 248 LYS B O 1
ATOM 5315 N N . GLU B 1 221 ? -56.430 -10.597 62.857 1.00 25.73 249 GLU B N 1
ATOM 5316 C CA . GLU B 1 221 ? -56.988 -10.545 64.218 1.00 30.94 249 GLU B CA 1
ATOM 5317 C C . GLU B 1 221 ? -56.329 -9.437 65.041 1.00 34.55 249 GLU B C 1
ATOM 5318 O O . GLU B 1 221 ? -57.004 -8.626 65.685 1.00 35.12 249 GLU B O 1
ATOM 5324 N N . GLU B 1 222 ? -55.002 -9.413 65.011 1.00 35.70 250 GLU B N 1
ATOM 5325 C CA . GLU B 1 222 ? -54.231 -8.437 65.768 1.00 39.96 250 GLU B CA 1
ATOM 5326 C C . GLU B 1 222 ? -54.626 -7.026 65.390 1.00 34.68 250 GLU B C 1
ATOM 5327 O O . GLU B 1 222 ? -54.756 -6.158 66.253 1.00 40.10 250 GLU B O 1
ATOM 5333 N N . GLU B 1 223 ? -54.810 -6.799 64.093 1.00 34.17 251 GLU B N 1
ATOM 5334 C CA . GLU B 1 223 ? -55.147 -5.477 63.592 1.00 35.69 251 GLU B CA 1
ATOM 5335 C C . GLU B 1 223 ? -56.521 -5.055 64.076 1.00 39.76 251 GLU B C 1
ATOM 5336 O O . GLU B 1 223 ? -56.733 -3.897 64.430 1.00 36.54 251 GLU B O 1
ATOM 5342 N N . VAL B 1 224 ? -57.454 -5.998 64.090 1.00 36.81 252 VAL B N 1
ATOM 5343 C CA . VAL B 1 224 ? -58.810 -5.693 64.513 1.00 37.19 252 VAL B CA 1
ATOM 5344 C C . VAL B 1 224 ? -58.838 -5.355 66.002 1.00 39.56 252 VAL B C 1
ATOM 5345 O O . VAL B 1 224 ? -59.580 -4.472 66.430 1.00 41.21 252 VAL B O 1
ATOM 5349 N N . ASN B 1 225 ? -58.011 -6.044 66.785 1.00 40.76 253 ASN B N 1
ATOM 5350 C CA . ASN B 1 225 ? -58.046 -5.903 68.244 1.00 50.49 253 ASN B CA 1
ATOM 5351 C C . ASN B 1 225 ? -56.931 -5.018 68.820 1.00 64.65 253 ASN B C 1
ATOM 5352 O O . ASN B 1 225 ? -57.190 -4.176 69.676 1.00 72.72 253 ASN B O 1
ATOM 5357 N N . LYS B 1 226 ? -55.700 -5.211 68.354 1.00 68.98 254 LYS B N 1
ATOM 5358 C CA . LYS B 1 226 ? -54.555 -4.433 68.842 1.00 61.16 254 LYS B CA 1
ATOM 5359 C C . LYS B 1 226 ? -53.917 -3.639 67.711 1.00 82.42 254 LYS B C 1
ATOM 5360 O O . LYS B 1 226 ? -53.794 -4.137 66.592 1.00 93.57 254 LYS B O 1
ATOM 5366 N N . ASP B 1 227 ? -53.519 -2.405 67.995 1.00 82.14 255 ASP B N 1
ATOM 5367 C CA . ASP B 1 227 ? -52.934 -1.572 66.959 1.00 89.20 255 ASP B CA 1
ATOM 5368 C C . ASP B 1 227 ? -51.958 -2.404 66.163 1.00 87.42 255 ASP B C 1
ATOM 5369 O O . ASP B 1 227 ? -51.724 -2.152 64.981 1.00 87.55 255 ASP B O 1
ATOM 5374 N N . SER B 1 228 ? -51.397 -3.417 66.811 1.00 78.18 256 SER B N 1
ATOM 5375 C CA . SER B 1 228 ? -50.218 -4.059 66.281 1.00 68.19 256 SER B CA 1
ATOM 5376 C C . SER B 1 228 ? -50.413 -4.347 64.805 1.00 58.05 256 SER B C 1
ATOM 5377 O O . SER B 1 228 ? -51.329 -5.069 64.408 1.00 65.32 256 SER B O 1
ATOM 5380 N N . SER B 1 229 ? -49.542 -3.754 63.999 1.00 50.36 257 SER B N 1
ATOM 5381 C CA . SER B 1 229 ? -49.367 -4.135 62.607 1.00 45.78 257 SER B CA 1
ATOM 5382 C C . SER B 1 229 ? -47.935 -4.565 62.374 1.00 42.07 257 SER B C 1
ATOM 5383 O O . S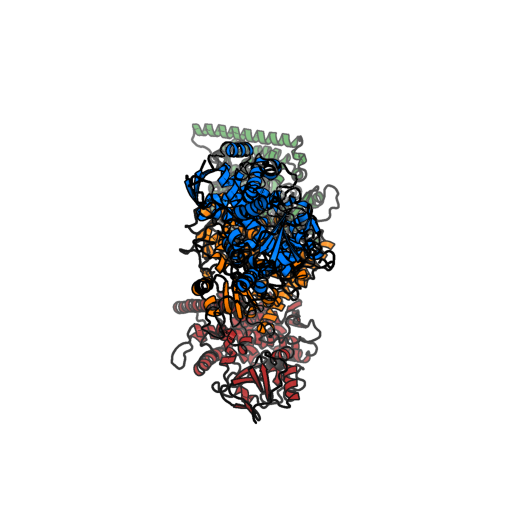ER B 1 229 ? -47.006 -3.773 62.535 1.00 42.08 257 SER B O 1
ATOM 5386 N N . THR B 1 230 ? -47.752 -5.822 61.996 1.00 34.05 258 THR B N 1
ATOM 5387 C CA . THR B 1 230 ? -46.413 -6.367 61.804 1.00 37.63 258 THR B CA 1
ATOM 5388 C C . THR B 1 230 ? -45.954 -6.168 60.372 1.00 41.04 258 THR B C 1
ATOM 5389 O O . THR B 1 230 ? -46.678 -6.489 59.432 1.00 44.53 258 THR B O 1
ATOM 5393 N N . SER B 1 231 ? -44.753 -5.631 60.205 1.00 36.06 259 SER B N 1
ATOM 5394 C CA . SER B 1 231 ? -44.238 -5.350 58.878 1.00 36.52 259 SER B CA 1
ATOM 5395 C C . SER B 1 231 ? -42.930 -6.104 58.645 1.00 36.87 259 SER B C 1
ATOM 5396 O O . SER B 1 231 ? -41.927 -5.835 59.298 1.00 35.87 259 SER B O 1
ATOM 5399 N N . ASP B 1 232 ? -42.946 -7.057 57.720 1.00 29.91 260 ASP B N 1
ATOM 5400 C CA . ASP B 1 232 ? -41.773 -7.895 57.477 1.00 28.00 260 ASP B CA 1
ATOM 5401 C C . ASP B 1 232 ? -41.741 -8.367 56.024 1.00 30.13 260 ASP B C 1
ATOM 5402 O O . ASP B 1 232 ? -42.473 -7.842 55.182 1.00 24.51 260 ASP B O 1
ATOM 5407 N N . LEU B 1 233 ? -40.889 -9.340 55.723 1.00 25.90 261 LEU B N 1
ATOM 5408 C CA . LEU B 1 233 ? -40.795 -9.846 54.362 1.00 24.16 261 LEU B CA 1
ATOM 5409 C C . LEU B 1 233 ? -42.137 -10.397 53.874 1.00 26.81 261 LEU B C 1
ATOM 5410 O O . LEU B 1 233 ? -42.528 -10.205 52.716 1.00 24.32 261 LEU B O 1
ATOM 5415 N N . LEU B 1 234 ? -42.839 -11.083 54.762 1.00 21.73 262 LEU B N 1
ATOM 5416 C CA . LEU B 1 234 ? -44.107 -11.688 54.403 1.00 24.57 262 LEU B CA 1
ATOM 5417 C C . LEU B 1 234 ? -45.136 -10.607 54.031 1.00 24.81 262 LEU B C 1
ATOM 5418 O O . LEU B 1 234 ? -45.748 -10.658 52.956 1.00 25.87 262 LEU B O 1
ATOM 5423 N N . SER B 1 235 ? -45.310 -9.627 54.907 1.00 26.05 263 SER B N 1
ATOM 5424 C CA . SER B 1 235 ? -46.265 -8.545 54.664 1.00 28.90 263 SER B CA 1
ATOM 5425 C C . SER B 1 235 ? -45.868 -7.726 53.438 1.00 31.90 263 SER B C 1
ATOM 5426 O O . SER B 1 235 ? -46.723 -7.288 52.667 1.00 26.01 263 SER B O 1
ATOM 5429 N N . GLY B 1 236 ? -44.567 -7.526 53.253 1.00 25.64 264 GLY B N 1
ATOM 5430 C CA . GLY B 1 236 ? -44.072 -6.801 52.082 1.00 25.86 264 GLY B CA 1
ATOM 5431 C C . GLY B 1 236 ? -44.422 -7.480 50.768 1.00 26.48 264 GLY B C 1
ATOM 5432 O O . GLY B 1 236 ? -44.963 -6.852 49.853 1.00 28.06 264 GLY B O 1
ATOM 5433 N N . LEU B 1 237 ? -44.116 -8.769 50.670 1.00 23.83 265 LEU B N 1
ATOM 5434 C CA . LEU B 1 237 ? -44.465 -9.535 49.482 1.00 24.64 265 LEU B CA 1
ATOM 5435 C C . LEU B 1 237 ? -45.969 -9.596 49.260 1.00 27.70 265 LEU B C 1
ATOM 5436 O O . LEU B 1 237 ? -46.432 -9.531 48.121 1.00 25.31 265 LEU B O 1
ATOM 5441 N N . LEU B 1 238 ? -46.730 -9.721 50.345 1.00 28.29 266 LEU B N 1
ATOM 5442 C CA . LEU B 1 238 ? -48.185 -9.801 50.236 1.00 34.00 266 LEU B CA 1
ATOM 5443 C C . LEU B 1 238 ? -48.769 -8.503 49.683 1.00 35.96 266 LEU B C 1
ATOM 5444 O O . LEU B 1 238 ? -49.861 -8.493 49.122 1.00 37.08 266 LEU B O 1
ATOM 5449 N N . SER B 1 239 ? -48.026 -7.413 49.834 1.00 34.73 267 SER B N 1
ATOM 5450 C CA . SER B 1 239 ? -48.477 -6.108 49.374 1.00 34.53 267 SER B CA 1
ATOM 5451 C C . SER B 1 239 ? -48.114 -5.836 47.908 1.00 38.35 267 SER B C 1
ATOM 5452 O O . SER B 1 239 ? -48.557 -4.844 47.335 1.00 36.66 267 SER B O 1
ATOM 5455 N N . ALA B 1 240 ? -47.309 -6.708 47.310 1.00 32.20 268 ALA B N 1
ATOM 5456 C CA . ALA B 1 240 ? -46.881 -6.522 45.930 1.00 34.59 268 ALA B CA 1
ATOM 5457 C C . ALA B 1 240 ? -48.050 -6.665 44.959 1.00 32.46 268 ALA B C 1
ATOM 5458 O O . ALA B 1 240 ? -48.912 -7.523 45.137 1.00 34.22 268 ALA B O 1
ATOM 5460 N N . VAL B 1 241 ? -48.067 -5.815 43.936 1.00 32.42 269 VAL B N 1
ATOM 5461 C CA . VAL B 1 241 ? -49.056 -5.894 42.871 1.00 33.90 269 VAL B CA 1
ATOM 5462 C C . VAL B 1 241 ? -48.367 -5.888 41.517 1.00 33.14 269 VAL B C 1
ATOM 5463 O O . VAL B 1 241 ? -47.592 -4.979 41.210 1.00 35.65 269 VAL B O 1
ATOM 5467 N N . TYR B 1 242 ? -48.641 -6.908 40.707 1.00 30.37 270 TYR B N 1
ATOM 5468 C CA . TYR B 1 242 ? -48.025 -7.020 39.393 1.00 34.51 270 TYR B CA 1
ATOM 5469 C C . TYR B 1 242 ? -48.466 -5.880 38.502 1.00 35.39 270 TYR B C 1
ATOM 5470 O O . TYR B 1 242 ? -49.451 -5.195 38.794 1.00 37.87 270 TYR B O 1
ATOM 5479 N N . ARG B 1 243 ? -47.741 -5.683 37.408 1.00 34.06 271 ARG B N 1
ATOM 5480 C CA . ARG B 1 243 ? -48.072 -4.623 36.463 1.00 40.71 271 ARG B CA 1
ATOM 5481 C C . ARG B 1 243 ? -49.456 -4.819 35.837 1.00 44.80 271 ARG B C 1
ATOM 5482 O O . ARG B 1 243 ? -50.059 -3.863 35.352 1.00 43.54 271 ARG B O 1
ATOM 5490 N N . ASP B 1 244 ? -49.957 -6.055 35.855 1.00 43.20 272 ASP B N 1
ATOM 5491 C CA . ASP B 1 244 ? -51.280 -6.356 35.302 1.00 44.59 272 ASP B CA 1
ATOM 5492 C C . ASP B 1 244 ? -52.396 -6.160 36.336 1.00 48.30 272 ASP B C 1
ATOM 5493 O O . ASP B 1 244 ? -53.559 -6.467 36.069 1.00 54.81 272 ASP B O 1
ATOM 5498 N N . GLY B 1 245 ? -52.032 -5.650 37.511 1.00 41.26 273 GLY B N 1
ATOM 5499 C CA . GLY B 1 245 ? -53.019 -5.260 38.524 1.00 37.56 273 GLY B CA 1
ATOM 5500 C C . GLY B 1 245 ? -53.367 -6.347 39.532 1.00 37.04 273 GLY B C 1
ATOM 5501 O O . GLY B 1 245 ? -54.126 -6.108 40.467 1.00 36.74 273 GLY B O 1
ATOM 5502 N N . THR B 1 246 ? -52.818 -7.546 39.347 1.00 38.76 274 THR B N 1
ATOM 5503 C CA . THR B 1 246 ? -53.112 -8.663 40.248 1.00 38.30 274 THR B CA 1
ATOM 5504 C C . THR B 1 246 ? -52.076 -8.755 41.385 1.00 41.95 274 THR B C 1
ATOM 5505 O O . THR B 1 246 ? -50.929 -8.335 41.215 1.00 36.10 274 THR B O 1
ATOM 5509 N N . PRO B 1 247 ? -52.483 -9.293 42.549 1.00 34.45 275 PRO B N 1
ATOM 5510 C CA . PRO B 1 247 ? -51.552 -9.443 43.663 1.00 35.87 275 PRO B CA 1
ATOM 5511 C C . PRO B 1 247 ? -50.715 -10.713 43.507 1.00 33.58 275 PRO B C 1
ATOM 5512 O O . PRO B 1 247 ? -51.114 -11.619 42.788 1.00 29.65 275 PRO B O 1
ATOM 5516 N N . MET B 1 248 ? -49.561 -10.782 44.164 1.00 37.40 276 MET B N 1
ATOM 5517 C CA . MET B 1 248 ? -48.898 -12.064 44.376 1.00 35.93 276 MET B CA 1
ATOM 5518 C C . MET B 1 248 ? -49.833 -12.996 45.122 1.00 31.40 276 MET B C 1
ATOM 5519 O O . MET B 1 248 ? -50.436 -12.597 46.114 1.00 35.03 276 MET B O 1
ATOM 5524 N N . SER B 1 249 ? -49.956 -14.236 44.668 1.00 31.70 277 SER B N 1
ATOM 5525 C CA . SER B 1 249 ? -50.687 -15.240 45.434 1.00 34.19 277 SER B CA 1
ATOM 5526 C C . SER B 1 249 ? -49.866 -15.707 46.624 1.00 32.66 277 SER B C 1
ATOM 5527 O O . SER B 1 249 ? -48.645 -15.531 46.651 1.00 29.13 277 SER B O 1
ATOM 5530 N N . LEU B 1 250 ? -50.531 -16.309 47.606 1.00 28.64 278 LEU B N 1
ATOM 5531 C CA . LEU B 1 250 ? -49.814 -16.932 48.718 1.00 31.60 278 LEU B CA 1
ATOM 5532 C C . LEU B 1 250 ? -48.821 -17.993 48.214 1.00 31.15 278 LEU B C 1
ATOM 5533 O O . LEU B 1 250 ? -47.681 -18.056 48.684 1.00 27.82 278 LEU B O 1
ATOM 5538 N N . HIS B 1 251 ? -49.258 -18.814 47.258 1.00 26.57 279 HIS B N 1
ATOM 5539 C CA . HIS B 1 251 ? -48.365 -19.747 46.562 1.00 27.37 279 HIS B CA 1
ATOM 5540 C C . HIS B 1 251 ? -47.044 -19.109 46.159 1.00 27.18 279 HIS B C 1
ATOM 5541 O O . HIS B 1 251 ? -45.970 -19.640 46.444 1.00 29.74 279 HIS B O 1
ATOM 5548 N N . GLU B 1 252 ? -47.132 -17.968 45.482 1.00 27.34 280 GLU B N 1
ATOM 5549 C CA . GLU B 1 252 ? -45.956 -17.250 45.003 1.00 24.28 280 GLU B CA 1
ATOM 5550 C C . GLU B 1 252 ? -45.146 -16.620 46.141 1.00 24.45 280 GLU B C 1
ATOM 5551 O O . GLU B 1 252 ? -43.916 -16.685 46.135 1.00 23.39 280 GLU B O 1
ATOM 5557 N N . VAL B 1 253 ? -45.830 -16.021 47.113 1.00 24.47 281 VAL B N 1
ATOM 5558 C CA . VAL B 1 253 ? -45.163 -15.501 48.316 1.00 24.81 281 VAL B CA 1
ATOM 5559 C C . VAL B 1 253 ? -44.377 -16.598 49.042 1.00 24.08 281 VAL B C 1
ATOM 5560 O O . VAL B 1 253 ? -43.211 -16.412 49.397 1.00 23.87 281 VAL B O 1
ATOM 5564 N N . CYS B 1 254 ? -45.020 -17.745 49.254 1.00 22.17 282 CYS B N 1
ATOM 5565 C CA . CYS B 1 254 ? -44.355 -18.882 49.870 1.00 25.24 282 CYS B CA 1
ATOM 5566 C C . CYS B 1 254 ? -43.109 -19.291 49.087 1.00 24.66 282 CYS B C 1
ATOM 5567 O O . CYS B 1 254 ? -42.055 -19.526 49.671 1.00 21.77 282 CYS B O 1
ATOM 5570 N N . GLY B 1 255 ? -43.235 -19.374 47.764 1.00 22.81 283 GLY B N 1
ATOM 5571 C CA . GLY B 1 255 ? -42.123 -19.778 46.914 1.00 25.04 283 GLY B CA 1
ATOM 5572 C C . GLY B 1 255 ? -40.967 -18.803 46.969 1.00 21.02 283 GLY B C 1
ATOM 5573 O O . GLY B 1 255 ? -39.803 -19.206 46.998 1.00 22.35 283 GLY B O 1
ATOM 5574 N N . MET B 1 256 ? -41.284 -17.515 46.983 1.00 21.94 284 MET B N 1
ATOM 5575 C CA . MET B 1 256 ? -40.244 -16.501 46.988 1.00 24.95 284 MET B CA 1
ATOM 5576 C C . MET B 1 256 ? -39.533 -16.476 48.341 1.00 24.79 284 MET B C 1
ATOM 5577 O O . MET B 1 256 ? -38.316 -16.255 48.407 1.00 20.29 284 MET B O 1
ATOM 5582 N N . ILE B 1 257 ? -40.284 -16.729 49.413 1.00 21.99 285 ILE B N 1
ATOM 5583 C CA . ILE B 1 257 ? -39.681 -16.879 50.742 1.00 20.50 285 ILE B CA 1
ATOM 5584 C C . ILE B 1 257 ? -38.717 -18.071 50.791 1.00 22.06 285 ILE B C 1
ATOM 5585 O O . ILE B 1 257 ? -37.594 -17.965 51.295 1.00 21.12 285 ILE B O 1
ATOM 5590 N N . VAL B 1 258 ? -39.153 -19.203 50.253 1.00 21.05 286 VAL B N 1
ATOM 5591 C CA . VAL B 1 258 ? -38.307 -20.388 50.197 1.00 22.40 286 VAL B CA 1
ATOM 5592 C C . VAL B 1 258 ? -37.052 -20.126 49.359 1.00 21.65 286 VAL B C 1
ATOM 5593 O O . VAL B 1 258 ? -35.936 -20.477 49.763 1.00 22.81 286 VAL B O 1
ATOM 5597 N N . ALA B 1 259 ? -37.233 -19.491 48.200 1.00 20.64 287 ALA B N 1
ATOM 5598 C CA . ALA B 1 259 ? -36.097 -19.098 47.371 1.00 20.80 287 ALA B CA 1
ATOM 5599 C C . ALA B 1 259 ? -35.097 -18.248 48.146 1.00 19.69 287 ALA B C 1
ATOM 5600 O O . ALA B 1 259 ? -33.887 -18.492 48.069 1.00 21.73 287 ALA B O 1
ATOM 5602 N N . ALA B 1 260 ? -35.585 -17.260 48.888 1.00 19.63 288 ALA B N 1
ATOM 5603 C CA . ALA B 1 260 ? -34.686 -16.366 49.621 1.00 20.96 288 ALA B CA 1
ATOM 5604 C C . ALA B 1 260 ? -33.902 -17.103 50.707 1.00 22.69 288 ALA B C 1
ATOM 5605 O O . ALA B 1 260 ? -32.708 -16.853 50.899 1.00 25.84 288 ALA B O 1
ATOM 5607 N N . MET B 1 261 ? -34.581 -18.004 51.415 1.00 23.24 289 MET B N 1
ATOM 5608 C CA . MET B 1 261 ? -33.950 -18.761 52.495 1.00 24.02 289 MET B CA 1
ATOM 5609 C C . MET B 1 261 ? -32.946 -19.760 51.935 1.00 24.18 289 MET B C 1
ATOM 5610 O O . MET B 1 261 ? -31.829 -19.877 52.444 1.00 28.94 289 MET B O 1
ATOM 5615 N N . PHE B 1 262 ? -33.336 -20.480 50.886 1.00 23.86 290 PHE B N 1
ATOM 5616 C CA . PHE B 1 262 ? -32.406 -21.383 50.211 1.00 24.27 290 PHE B CA 1
ATOM 5617 C C . PHE B 1 262 ? -31.164 -20.635 49.759 1.00 26.58 290 PHE B C 1
ATOM 5618 O O . PHE B 1 262 ? -30.043 -21.031 50.072 1.00 30.84 290 PHE B O 1
ATOM 5626 N N . ALA B 1 263 ? -31.371 -19.553 49.018 1.00 19.72 291 ALA B N 1
ATOM 5627 C CA . ALA B 1 263 ? -30.271 -18.847 48.370 1.00 21.84 291 ALA B CA 1
ATOM 5628 C C . ALA B 1 263 ? -29.328 -18.263 49.403 1.00 22.14 291 ALA B C 1
ATOM 5629 O O . ALA B 1 263 ? -28.110 -18.300 49.239 1.00 22.63 291 ALA B O 1
ATOM 5631 N N . GLY B 1 264 ? -29.905 -17.737 50.473 1.00 23.22 292 GLY B N 1
ATOM 5632 C CA . GLY B 1 264 ? -29.155 -16.952 51.447 1.00 24.21 292 GLY B CA 1
ATOM 5633 C C . GLY B 1 264 ? -28.453 -17.735 52.541 1.00 23.97 292 GLY B C 1
ATOM 5634 O O . GLY B 1 264 ? -27.493 -17.241 53.125 1.00 25.47 292 GLY B O 1
ATOM 5635 N N . GLN B 1 265 ? -28.925 -18.944 52.831 1.00 20.70 293 GLN B N 1
ATOM 5636 C CA . GLN B 1 265 ? -28.478 -19.660 54.022 1.00 22.55 293 GLN B CA 1
ATOM 5637 C C . GLN B 1 265 ? -27.035 -20.161 53.893 1.00 22.03 293 GLN B C 1
ATOM 5638 O O . GLN B 1 265 ? -26.158 -19.710 54.623 1.00 24.02 293 GLN B O 1
ATOM 5644 N N . HIS B 1 266 ? -26.790 -21.088 52.973 1.00 17.43 294 HIS B N 1
ATOM 5645 C CA . HIS B 1 266 ? -25.470 -21.707 52.890 1.00 20.06 294 HIS B CA 1
ATOM 5646 C C . HIS B 1 266 ? -24.417 -20.735 52.402 1.00 20.25 294 HIS B C 1
ATOM 5647 O O . HIS B 1 266 ? -23.323 -20.658 52.968 1.00 18.26 294 HIS B O 1
ATOM 5654 N N . THR B 1 267 ? -24.743 -19.985 51.354 1.00 17.44 295 THR B N 1
ATOM 5655 C CA . THR B 1 267 ? -23.787 -19.036 50.792 1.00 19.40 295 THR B CA 1
ATOM 5656 C C . THR B 1 267 ? -23.244 -18.054 51.842 1.00 19.01 295 THR B C 1
ATOM 5657 O O . THR B 1 267 ? -22.035 -17.834 51.929 1.00 18.13 295 THR B O 1
ATOM 5661 N N . SER B 1 268 ? -24.130 -17.459 52.633 1.00 17.20 296 SER B N 1
ATOM 5662 C CA . SER B 1 268 ? -23.712 -16.464 53.624 1.00 18.91 296 SER B CA 1
ATOM 5663 C C . SER B 1 268 ? -22.950 -17.106 54.789 1.00 18.42 296 SER B C 1
ATOM 5664 O O . SER B 1 268 ? -21.990 -16.524 55.315 1.00 17.77 296 SER B O 1
ATOM 5667 N N . SER B 1 269 ? -23.384 -18.304 55.192 1.00 19.11 297 SER B N 1
ATOM 5668 C CA . SER B 1 269 ? -22.729 -19.059 56.267 1.00 19.94 297 SER B CA 1
ATOM 5669 C C . SER B 1 269 ? -21.313 -19.412 55.864 1.00 18.10 297 SER B C 1
ATOM 5670 O O . SER B 1 269 ? -20.361 -19.196 56.605 1.00 18.91 297 SER B O 1
ATOM 5673 N N . ILE B 1 270 ? -21.193 -19.964 54.666 1.00 17.05 298 ILE B N 1
ATOM 5674 C CA . ILE B 1 270 ? -19.912 -20.357 54.121 1.00 17.89 298 ILE B CA 1
ATOM 5675 C C . ILE B 1 270 ? -18.974 -19.149 53.959 1.00 19.61 298 ILE B C 1
ATOM 5676 O O . ILE B 1 270 ? -17.786 -19.223 54.292 1.00 19.05 298 ILE B O 1
ATOM 5681 N N . THR B 1 271 ? -19.512 -18.038 53.466 1.00 17.25 299 THR B N 1
ATOM 5682 C CA . THR B 1 271 ? -18.714 -16.830 53.291 1.00 19.62 299 THR B CA 1
ATOM 5683 C C . THR B 1 271 ? -18.180 -16.326 54.635 1.00 19.88 299 THR B C 1
ATOM 5684 O O . THR B 1 271 ? -17.010 -15.961 54.741 1.00 20.17 299 THR B O 1
ATOM 5688 N N . THR B 1 272 ? -19.036 -16.317 55.654 1.00 18.66 300 THR B N 1
ATOM 5689 C CA . THR B 1 272 ? -18.619 -15.917 57.001 1.00 20.85 300 THR B CA 1
ATOM 5690 C C . THR B 1 272 ? -17.535 -16.843 57.544 1.00 20.14 300 THR B C 1
ATOM 5691 O O . THR B 1 272 ? -16.530 -16.391 58.104 1.00 18.99 300 THR B O 1
ATOM 5695 N N . THR B 1 273 ? -17.747 -18.144 57.371 1.00 19.03 301 THR B N 1
ATOM 5696 C CA . THR B 1 273 ? -16.840 -19.149 57.911 1.00 19.97 301 THR B CA 1
ATOM 5697 C C . THR B 1 273 ? -15.441 -19.066 57.277 1.00 20.36 301 THR B C 1
ATOM 5698 O O . THR B 1 273 ? -14.442 -18.971 57.993 1.00 19.24 301 THR B O 1
ATOM 5702 N N . TRP B 1 274 ? -15.364 -19.090 55.945 1.00 20.42 302 TRP B N 1
ATOM 5703 C CA . TRP B 1 274 ? -14.082 -18.895 55.269 1.00 20.18 302 TRP B CA 1
ATOM 5704 C C . TRP B 1 274 ? -13.415 -17.622 55.744 1.00 19.64 302 TRP B C 1
ATOM 5705 O O . TRP B 1 274 ? -12.209 -17.599 56.020 1.00 20.95 302 TRP B O 1
ATOM 5716 N N . SER B 1 275 ? -14.183 -16.538 55.806 1.00 18.42 303 SER B N 1
ATOM 5717 C CA . SER B 1 275 ? -13.596 -15.243 56.135 1.00 19.41 303 SER B CA 1
ATOM 5718 C C . SER B 1 275 ? -12.912 -15.303 57.490 1.00 20.46 303 SER B C 1
ATOM 5719 O O . SER B 1 275 ? -11.788 -14.829 57.648 1.00 21.79 303 SER B O 1
ATOM 5722 N N . MET B 1 276 ? -13.596 -15.902 58.461 1.00 19.57 304 MET B N 1
ATOM 5723 C CA . MET B 1 276 ? -13.062 -16.032 59.811 1.00 22.49 304 MET B CA 1
ATOM 5724 C C . MET B 1 276 ? -11.867 -16.982 59.855 1.00 21.71 304 MET B C 1
ATOM 5725 O O . MET B 1 276 ? -10.884 -16.707 60.553 1.00 21.32 304 MET B O 1
ATOM 5730 N N . LEU B 1 277 ? -11.952 -18.087 59.115 1.00 20.44 305 LEU B N 1
ATOM 5731 C CA . LEU B 1 277 ? -10.846 -19.046 59.042 1.00 21.56 305 LEU B CA 1
ATOM 5732 C C . LEU B 1 277 ? -9.573 -18.368 58.526 1.00 24.92 305 LEU B C 1
ATOM 5733 O O . LEU B 1 277 ? -8.498 -18.523 59.106 1.00 25.42 305 LEU B O 1
ATOM 5738 N N . HIS B 1 278 ? -9.702 -17.605 57.442 1.00 22.18 306 HIS B N 1
ATOM 5739 C CA . HIS B 1 278 ? -8.560 -16.860 56.898 1.00 22.65 306 HIS B CA 1
ATOM 5740 C C . HIS B 1 278 ? -8.020 -15.856 57.898 1.00 23.16 306 HIS B C 1
ATOM 5741 O O . HIS B 1 278 ? -6.813 -15.760 58.094 1.00 22.49 306 HIS B O 1
ATOM 5748 N N . LEU B 1 279 ? -8.913 -15.103 58.528 1.00 20.54 307 LEU B N 1
ATOM 5749 C CA . LEU B 1 279 ? -8.504 -13.970 59.345 1.00 20.70 307 LEU B CA 1
ATOM 5750 C C . LEU B 1 279 ? -7.804 -14.408 60.626 1.00 22.41 307 LEU B C 1
ATOM 5751 O O . LEU B 1 279 ? -6.995 -13.664 61.171 1.00 25.37 307 LEU B O 1
ATOM 5756 N N . MET B 1 280 ? -8.115 -15.614 61.101 1.00 21.51 308 MET B N 1
ATOM 5757 C CA . MET B 1 280 ? -7.506 -16.137 62.324 1.00 24.56 308 MET B CA 1
ATOM 5758 C C . MET B 1 280 ? -6.194 -16.873 62.052 1.00 26.64 308 MET B C 1
ATOM 5759 O O . MET B 1 280 ? -5.437 -17.158 62.978 1.00 27.82 308 MET B O 1
ATOM 5764 N N . HIS B 1 281 ? -5.930 -17.193 60.790 1.00 25.56 309 HIS B N 1
ATOM 5765 C CA . HIS B 1 281 ? -4.680 -17.886 60.446 1.00 25.43 309 HIS B CA 1
ATOM 5766 C C . HIS B 1 281 ? -3.485 -16.948 60.625 1.00 27.41 309 HIS B C 1
ATOM 5767 O O . HIS B 1 281 ? -3.550 -15.779 60.242 1.00 24.06 309 HIS B O 1
ATOM 5774 N N . PRO B 1 282 ? -2.387 -17.446 61.226 1.00 29.30 310 PRO B N 1
ATOM 5775 C CA . PRO B 1 282 ? -1.269 -16.549 61.582 1.00 28.12 310 PRO B CA 1
ATOM 5776 C C . PRO B 1 282 ? -0.677 -15.806 60.380 1.00 26.20 310 PRO B C 1
ATOM 5777 O O . PRO B 1 282 ? -0.190 -14.680 60.525 1.00 27.97 310 PRO B O 1
ATOM 5781 N N . ALA B 1 283 ? -0.716 -16.427 59.204 1.00 24.42 311 ALA B N 1
ATOM 5782 C CA . ALA B 1 283 ? -0.168 -15.797 57.999 1.00 25.86 311 ALA B CA 1
ATOM 5783 C C . ALA B 1 283 ? -0.888 -14.485 57.658 1.00 25.59 311 ALA B C 1
ATOM 5784 O O . ALA B 1 283 ? -0.341 -13.621 56.969 1.00 25.92 311 ALA B O 1
ATOM 5786 N N . ASN B 1 284 ? -2.115 -14.347 58.152 1.00 25.65 312 ASN B N 1
ATOM 5787 C CA . ASN B 1 284 ? -2.956 -13.208 57.818 1.00 25.45 312 ASN B CA 1
ATOM 5788 C C . ASN B 1 284 ? -3.067 -12.202 58.948 1.00 27.46 312 ASN B C 1
ATOM 5789 O O . ASN B 1 284 ? -4.017 -11.424 58.998 1.00 25.82 312 ASN B O 1
ATOM 5794 N N . VAL B 1 285 ? -2.093 -12.213 59.855 1.00 28.81 313 VAL B N 1
ATOM 5795 C CA . VAL B 1 285 ? -2.141 -11.346 61.030 1.00 28.63 313 VAL B CA 1
ATOM 5796 C C . VAL B 1 285 ? -2.267 -9.860 60.648 1.00 29.07 313 VAL B C 1
ATOM 5797 O O . VAL B 1 285 ? -2.910 -9.091 61.374 1.00 29.58 313 VAL B O 1
ATOM 5801 N N . LYS B 1 286 ? -1.674 -9.462 59.516 1.00 23.48 314 LYS B N 1
ATOM 5802 C CA . LYS B 1 286 ? -1.764 -8.074 59.034 1.00 29.47 314 LYS B CA 1
ATOM 5803 C C . LYS B 1 286 ? -3.198 -7.704 58.672 1.00 29.49 314 LYS B C 1
ATOM 5804 O O . LYS B 1 286 ? -3.647 -6.569 58.894 1.00 28.87 314 LYS B O 1
ATOM 5810 N N . HIS B 1 287 ? -3.911 -8.673 58.109 1.00 29.19 315 HIS B N 1
ATOM 5811 C CA . HIS B 1 287 ? -5.295 -8.465 57.683 1.00 26.10 315 HIS B CA 1
ATOM 5812 C C . HIS B 1 287 ? -6.242 -8.421 58.870 1.00 25.53 315 HIS B C 1
ATOM 5813 O O . HIS B 1 287 ? -7.155 -7.587 58.928 1.00 26.26 315 HIS B O 1
ATOM 5820 N N . LEU B 1 288 ? -6.013 -9.304 59.835 1.00 25.35 316 LEU B N 1
ATOM 5821 C CA . LEU B 1 288 ? -6.726 -9.212 61.104 1.00 28.69 316 LEU B CA 1
ATOM 5822 C C . LEU B 1 288 ? -6.518 -7.840 61.760 1.00 30.74 316 LEU B C 1
ATOM 5823 O O . LEU B 1 288 ? -7.472 -7.212 62.239 1.00 25.83 316 LEU B O 1
ATOM 5828 N N . GLU B 1 289 ? -5.276 -7.366 61.769 1.00 28.29 317 GLU B N 1
ATOM 5829 C CA . GLU B 1 289 ? -4.990 -6.020 62.275 1.00 29.98 317 GLU B CA 1
ATOM 5830 C C . GLU B 1 289 ? -5.802 -4.950 61.554 1.00 25.87 317 GLU B C 1
ATOM 5831 O O . GLU B 1 289 ? -6.353 -4.046 62.186 1.00 28.86 317 GLU B O 1
ATOM 5837 N N . ALA B 1 290 ? -5.870 -5.051 60.232 1.00 24.64 318 ALA B N 1
ATOM 5838 C CA . ALA B 1 290 ? -6.584 -4.073 59.440 1.00 27.92 318 ALA B CA 1
ATOM 5839 C C . ALA B 1 290 ? -8.093 -4.109 59.724 1.00 28.32 318 ALA B C 1
ATOM 5840 O O . ALA B 1 290 ? -8.755 -3.071 59.725 1.00 29.63 318 ALA B O 1
ATOM 5842 N N . LEU B 1 291 ? -8.635 -5.299 59.970 1.00 26.01 319 LEU B N 1
ATOM 5843 C CA . LEU B 1 291 ? -10.030 -5.404 60.399 1.00 25.00 319 LEU B CA 1
ATOM 5844 C C . LEU B 1 291 ? -10.238 -4.744 61.756 1.00 24.57 319 LEU B C 1
ATOM 5845 O O . LEU B 1 291 ? -11.182 -3.976 61.942 1.00 28.59 319 LEU B O 1
ATOM 5850 N N . ARG B 1 292 ? -9.351 -5.048 62.699 1.00 28.90 320 ARG B N 1
ATOM 5851 C CA . ARG B 1 292 ? -9.470 -4.523 64.052 1.00 28.99 320 ARG B CA 1
ATOM 5852 C C . ARG B 1 292 ? -9.336 -3.005 64.067 1.00 31.32 320 ARG B C 1
ATOM 5853 O O . ARG B 1 292 ? -10.055 -2.331 64.797 1.00 35.61 320 ARG B O 1
ATOM 5861 N N . LYS B 1 293 ? -8.434 -2.461 63.260 1.00 33.49 321 LYS B N 1
ATOM 5862 C CA . LYS B 1 293 ? -8.353 -1.009 63.107 1.00 31.77 321 LYS B CA 1
ATOM 5863 C C . LYS B 1 293 ? -9.631 -0.444 62.490 1.00 31.41 321 LYS B C 1
ATOM 5864 O O . LYS B 1 293 ? -10.128 0.600 62.917 1.00 30.60 321 LYS B O 1
ATOM 5870 N N . GLU B 1 294 ? -10.164 -1.142 61.493 1.00 32.11 322 GLU B N 1
ATOM 5871 C CA . GLU B 1 294 ? -11.406 -0.725 60.857 1.00 29.08 322 GLU B CA 1
ATOM 5872 C C . GLU B 1 294 ? -12.548 -0.567 61.865 1.00 25.92 322 GLU B C 1
ATOM 5873 O O . GLU B 1 294 ? -13.322 0.392 61.778 1.00 31.24 322 GLU B O 1
ATOM 5879 N N . ILE B 1 295 ? -12.657 -1.500 62.814 1.00 28.30 323 ILE B N 1
ATOM 5880 C CA . ILE B 1 295 ? -13.827 -1.562 63.706 1.00 30.11 323 ILE B CA 1
ATOM 5881 C C . ILE B 1 295 ? -13.530 -0.937 65.072 1.00 30.54 323 ILE B C 1
ATOM 5882 O O . ILE B 1 295 ? -14.398 -0.850 65.937 1.00 28.90 323 ILE B O 1
ATOM 5887 N N . GLU B 1 296 ? -12.294 -0.477 65.236 1.00 31.95 324 GLU B N 1
ATOM 5888 C CA . GLU B 1 296 ? -11.764 -0.048 66.528 1.00 30.80 324 GLU B CA 1
ATOM 5889 C C . GLU B 1 296 ? -12.601 1.043 67.213 1.00 28.13 324 GLU B C 1
ATOM 5890 O O . GLU B 1 296 ? -12.746 1.036 68.434 1.00 34.30 324 GLU B O 1
ATOM 5896 N N . GLU B 1 297 ? -13.157 1.965 66.435 1.00 26.94 325 GLU B N 1
ATOM 5897 C CA . GLU B 1 297 ? -13.886 3.095 67.017 1.00 33.37 325 GLU B CA 1
ATOM 5898 C C . GLU B 1 297 ? -15.404 2.946 66.890 1.00 36.09 325 GLU B C 1
ATOM 5899 O O . GLU B 1 297 ? -16.150 3.889 67.152 1.00 35.57 325 GLU B O 1
ATOM 5905 N N . PHE B 1 298 ? -15.853 1.755 66.497 1.00 37.49 326 PHE B N 1
ATOM 5906 C CA . PHE B 1 298 ? -17.285 1.466 66.408 1.00 37.76 326 PHE B CA 1
ATOM 5907 C C . PHE B 1 298 ? -17.919 1.464 67.786 1.00 34.07 326 PHE B C 1
ATOM 5908 O O . PHE B 1 298 ? -17.291 1.044 68.752 1.00 36.54 326 PHE B O 1
ATOM 5916 N N . PRO B 1 299 ? -19.176 1.926 67.881 1.00 36.70 327 PRO B N 1
ATOM 5917 C CA . PRO B 1 299 ? -19.917 1.775 69.132 1.00 35.26 327 PRO B CA 1
ATOM 5918 C C . PRO B 1 299 ? -20.259 0.318 69.420 1.00 39.17 327 PRO B C 1
ATOM 5919 O O . PRO B 1 299 ? -20.240 -0.518 68.515 1.00 35.47 327 PRO B O 1
ATOM 5923 N N . ALA B 1 300 ? -20.567 0.026 70.679 1.00 38.88 328 ALA B N 1
ATOM 5924 C CA . ALA B 1 300 ? -20.958 -1.313 71.091 1.00 39.85 328 ALA B CA 1
ATOM 5925 C C . ALA B 1 300 ? -22.201 -1.782 70.335 1.00 39.19 328 ALA B C 1
ATOM 5926 O O . ALA B 1 300 ? -22.305 -2.949 69.978 1.00 38.19 328 ALA B O 1
ATOM 5928 N N . GLN B 1 301 ? -23.138 -0.872 70.089 1.00 34.60 329 GLN B N 1
ATOM 5929 C CA . GLN B 1 301 ? -24.252 -1.161 69.195 1.00 33.31 329 GLN B CA 1
ATOM 5930 C C . GLN B 1 301 ? -24.008 -0.572 67.811 1.00 31.15 329 GLN B C 1
ATOM 5931 O O . GLN B 1 301 ? -24.095 0.639 67.617 1.00 35.17 329 GLN B O 1
ATOM 5937 N N . LEU B 1 302 ? -23.700 -1.429 66.846 1.00 28.42 330 LEU B N 1
ATOM 5938 C CA . LEU B 1 302 ? -23.456 -0.971 65.485 1.00 30.03 330 LEU B CA 1
ATOM 5939 C C . LEU B 1 302 ? -24.690 -0.361 64.870 1.00 30.89 330 LEU B C 1
ATOM 5940 O O . LEU B 1 302 ? -25.815 -0.719 65.217 1.00 34.06 330 LEU B O 1
ATOM 5945 N N . ASN B 1 303 ? -24.475 0.558 63.942 1.00 31.26 331 ASN B N 1
ATOM 5946 C CA . ASN B 1 303 ? -25.561 1.123 63.170 1.00 32.89 331 ASN B CA 1
ATOM 5947 C C . ASN B 1 303 ? -25.313 0.932 61.689 1.00 30.35 331 ASN B C 1
ATOM 5948 O O . ASN B 1 303 ? -24.271 0.396 61.290 1.00 30.47 331 ASN B O 1
ATOM 5953 N N . TYR B 1 304 ? -26.266 1.373 60.872 1.00 31.43 332 TYR B N 1
ATOM 5954 C CA . TYR B 1 304 ? -26.187 1.190 59.428 1.00 30.71 332 TYR B CA 1
ATOM 5955 C C . TYR B 1 304 ? -24.923 1.834 58.841 1.00 34.95 332 TYR B C 1
ATOM 5956 O O . TYR B 1 304 ? -24.274 1.258 57.964 1.00 32.16 332 TYR B O 1
ATOM 5965 N N . ASN B 1 305 ? -24.575 3.024 59.327 1.00 30.58 333 ASN B N 1
ATOM 5966 C CA . ASN B 1 305 ? -23.406 3.734 58.807 1.00 33.95 333 ASN B CA 1
ATOM 5967 C C . ASN B 1 305 ? -22.145 2.893 58.940 1.00 32.17 333 ASN B C 1
ATOM 5968 O O . ASN B 1 305 ? -21.395 2.724 57.971 1.00 30.13 333 ASN B O 1
ATOM 5973 N N . ASN B 1 306 ? -21.928 2.369 60.150 1.00 26.87 334 ASN B N 1
ATOM 5974 C CA . ASN B 1 306 ? -20.752 1.561 60.471 1.00 30.39 334 ASN B CA 1
ATOM 5975 C C . ASN B 1 306 ? -20.557 0.431 59.486 1.00 31.32 334 ASN B C 1
ATOM 5976 O O . ASN B 1 306 ? -19.487 0.283 58.902 1.00 28.43 334 ASN B O 1
ATOM 5981 N N . VAL B 1 307 ? -21.583 -0.400 59.331 1.00 27.92 335 VAL B N 1
ATOM 5982 C CA . VAL B 1 307 ? -21.425 -1.633 58.570 1.00 23.64 335 VAL B CA 1
ATOM 5983 C C . VAL B 1 307 ? -21.501 -1.345 57.080 1.00 24.20 335 VAL B C 1
ATOM 5984 O O . VAL B 1 307 ? -20.759 -1.923 56.282 1.00 27.40 335 VAL B O 1
ATOM 5988 N N . MET B 1 308 ? -22.392 -0.440 56.700 1.00 26.44 336 MET B N 1
ATOM 5989 C CA . MET B 1 308 ? -22.620 -0.172 55.282 1.00 29.24 336 MET B CA 1
ATOM 5990 C C . MET B 1 308 ? -21.549 0.745 54.687 1.00 33.07 336 MET B C 1
ATOM 5991 O O . MET B 1 308 ? -21.149 0.579 53.531 1.00 32.94 336 MET B O 1
ATOM 5996 N N . ASP B 1 309 ? -21.084 1.705 55.483 1.00 30.20 337 ASP B N 1
ATOM 5997 C CA . ASP B 1 309 ? -20.221 2.770 54.970 1.00 37.50 337 ASP B CA 1
ATOM 5998 C C . ASP B 1 309 ? -18.777 2.678 55.457 1.00 32.03 337 ASP B C 1
ATOM 5999 O O . ASP B 1 309 ? -17.870 3.176 54.796 1.00 39.30 337 ASP B O 1
ATOM 6004 N N . GLU B 1 310 ? -18.565 2.066 56.615 1.00 27.60 338 GLU B N 1
ATOM 6005 C CA . GLU B 1 310 ? -17.280 2.153 57.310 1.00 30.77 338 GLU B CA 1
ATOM 6006 C C . GLU B 1 310 ? -16.544 0.821 57.435 1.00 28.84 338 GLU B C 1
ATOM 6007 O O . GLU B 1 310 ? -15.656 0.685 58.260 1.00 30.51 338 GLU B O 1
ATOM 6013 N N . MET B 1 311 ? -16.925 -0.160 56.627 1.00 28.97 339 MET B N 1
ATOM 6014 C CA . MET B 1 311 ? -16.247 -1.445 56.634 1.00 28.67 339 MET B CA 1
ATOM 6015 C C . MET B 1 311 ? -15.919 -1.837 55.203 1.00 27.52 339 MET B C 1
ATOM 6016 O O . MET B 1 311 ? -16.467 -2.793 54.673 1.00 30.11 339 MET B O 1
ATOM 6021 N N . PRO B 1 312 ? -15.002 -1.064 54.564 1.00 28.40 340 PRO B N 1
ATOM 6022 C CA . PRO B 1 312 ? -14.624 -1.485 53.219 1.00 27.16 340 PRO B CA 1
ATOM 6023 C C . PRO B 1 312 ? -13.673 -2.667 53.251 1.00 22.12 340 PRO B C 1
ATOM 6024 O O . PRO B 1 312 ? -13.681 -3.479 52.345 1.00 23.36 340 PRO B O 1
ATOM 6028 N N . PHE B 1 313 ? -12.853 -2.752 54.287 1.00 22.84 341 PHE B N 1
ATOM 6029 C CA . PHE B 1 313 ? -11.861 -3.818 54.331 1.00 24.95 341 PHE B CA 1
ATOM 6030 C C . PHE B 1 313 ? -12.517 -5.146 54.667 1.00 26.62 341 PHE B C 1
ATOM 6031 O O . PHE B 1 313 ? -12.152 -6.178 54.116 1.00 23.79 341 PHE B O 1
ATOM 6039 N N . ALA B 1 314 ? -13.483 -5.121 55.580 1.00 25.72 342 ALA B N 1
ATOM 6040 C CA . ALA B 1 314 ? -14.242 -6.334 55.896 1.00 26.47 342 ALA B CA 1
ATOM 6041 C C . ALA B 1 314 ? -14.972 -6.845 54.658 1.00 23.82 342 ALA B C 1
ATOM 6042 O O . ALA B 1 314 ? -15.080 -8.047 54.454 1.00 24.90 342 ALA B O 1
ATOM 6044 N N . GLU B 1 315 ? -15.464 -5.929 53.829 1.00 22.57 343 GLU B N 1
ATOM 6045 C CA . GLU B 1 315 ? -16.095 -6.310 52.579 1.00 25.75 343 GLU B CA 1
ATOM 6046 C C . GLU B 1 315 ? -15.090 -6.971 51.626 1.00 27.09 343 GLU B C 1
ATOM 6047 O O . GLU B 1 315 ? -15.406 -7.960 50.968 1.00 21.69 343 GLU B O 1
ATOM 6053 N N . ARG B 1 316 ? -13.869 -6.448 51.585 1.00 23.29 344 ARG B N 1
ATOM 6054 C CA . ARG B 1 316 ? -12.788 -7.065 50.811 1.00 22.91 344 ARG B CA 1
ATOM 6055 C C . ARG B 1 316 ? -12.482 -8.483 51.304 1.00 21.30 344 ARG B C 1
ATOM 6056 O O . ARG B 1 316 ? -12.208 -9.386 50.524 1.00 20.72 344 ARG B O 1
ATOM 6064 N N . CYS B 1 317 ? -12.520 -8.656 52.615 1.00 21.57 345 CYS B N 1
ATOM 6065 C CA . CYS B 1 317 ? -12.308 -9.972 53.201 1.00 22.14 345 CYS B CA 1
ATOM 6066 C C . CYS B 1 317 ? -13.390 -10.932 52.731 1.00 21.50 345 CYS B C 1
ATOM 6067 O O . CYS B 1 317 ? -13.102 -12.037 52.279 1.00 19.76 345 CYS B O 1
ATOM 6070 N N . ALA B 1 318 ? -14.642 -10.501 52.826 1.00 20.68 346 ALA B N 1
ATOM 6071 C CA . ALA B 1 318 ? -15.749 -11.331 52.382 1.00 20.06 346 ALA B CA 1
ATOM 6072 C C . ALA B 1 318 ? -15.633 -11.665 50.899 1.00 18.65 346 ALA B C 1
ATOM 6073 O O . ALA B 1 318 ? -15.768 -12.827 50.504 1.00 19.09 346 ALA B O 1
ATOM 6075 N N . ARG B 1 319 ? -15.380 -10.652 50.073 1.00 17.15 347 ARG B N 1
ATOM 6076 C CA . ARG B 1 319 ? -15.350 -10.866 48.630 1.00 19.31 347 ARG B CA 1
ATOM 6077 C C . ARG B 1 319 ? -14.185 -11.763 48.215 1.00 18.96 347 ARG B C 1
ATOM 6078 O O . ARG B 1 319 ? -14.337 -12.604 47.341 1.00 18.23 347 ARG B O 1
ATOM 6086 N N . GLU B 1 320 ? -13.035 -11.590 48.857 1.00 19.48 348 GLU B N 1
ATOM 6087 C CA . GLU B 1 320 ? -11.868 -12.422 48.531 1.00 19.87 348 GLU B CA 1
ATOM 6088 C C . GLU B 1 320 ? -12.027 -13.874 49.012 1.00 19.85 348 GLU B C 1
ATOM 6089 O O . GLU B 1 320 ? -11.467 -14.802 48.420 1.00 20.49 348 GLU B O 1
ATOM 6095 N N . SER B 1 321 ? -12.807 -14.074 50.072 1.00 17.96 349 SER B N 1
ATOM 6096 C CA . SER B 1 321 ? -13.184 -15.437 50.476 1.00 19.20 349 SER B CA 1
ATOM 6097 C C . SER B 1 321 ? -14.031 -16.127 49.415 1.00 19.25 349 SER B C 1
ATOM 6098 O O . SER B 1 321 ? -13.822 -17.305 49.111 1.00 20.93 349 SER B O 1
ATOM 6101 N N . ILE B 1 322 ? -14.990 -15.388 48.858 1.00 19.85 350 ILE B N 1
ATOM 6102 C CA . ILE B 1 322 ? -15.802 -15.896 47.756 1.00 19.05 350 ILE B CA 1
ATOM 6103 C C . ILE B 1 322 ? -14.955 -16.049 46.505 1.00 20.09 350 ILE B C 1
ATOM 6104 O O . ILE B 1 322 ? -15.160 -16.971 45.721 1.00 18.30 350 ILE B O 1
ATOM 6109 N N . ARG B 1 323 ? -14.000 -15.149 46.325 1.00 18.51 351 ARG B N 1
ATOM 6110 C CA . ARG B 1 323 ? -13.112 -15.225 45.181 1.00 19.81 351 ARG B CA 1
ATOM 6111 C C . ARG B 1 323 ? -12.319 -16.526 45.193 1.00 20.18 351 ARG B C 1
ATOM 6112 O O . ARG B 1 323 ? -12.328 -17.277 44.230 1.00 20.37 351 ARG B O 1
ATOM 6120 N N . ARG B 1 324 ? -11.665 -16.796 46.315 1.00 22.02 352 ARG B N 1
ATOM 6121 C CA . ARG B 1 324 ? -10.795 -17.965 46.439 1.00 19.93 352 ARG B CA 1
ATOM 6122 C C . ARG B 1 324 ? -11.587 -19.276 46.417 1.00 22.37 352 ARG B C 1
ATOM 6123 O O . ARG B 1 324 ? -11.185 -20.251 45.777 1.00 22.81 352 ARG B O 1
ATOM 6131 N N . ASP B 1 325 ? -12.718 -19.293 47.122 1.00 19.46 353 ASP B N 1
ATOM 6132 C CA . ASP B 1 325 ? -13.535 -20.498 47.224 1.00 18.92 353 ASP B CA 1
ATOM 6133 C C . ASP B 1 325 ? -15.025 -20.177 47.044 1.00 17.19 353 ASP B C 1
ATOM 6134 O O . ASP B 1 325 ? -15.778 -20.131 48.023 1.00 19.17 353 ASP B O 1
ATOM 6139 N N . PRO B 1 326 ? -15.457 -19.950 45.791 1.00 17.74 354 PRO B N 1
ATOM 6140 C CA . PRO B 1 326 ? -16.851 -19.572 45.556 1.00 16.82 354 PRO B CA 1
ATOM 6141 C C . PRO B 1 326 ? -17.797 -20.712 45.933 1.00 18.25 354 PRO B C 1
ATOM 6142 O O . PRO B 1 326 ? -17.562 -21.867 45.562 1.00 17.95 354 PRO B O 1
ATOM 6146 N N . PRO B 1 327 ? -18.862 -20.398 46.680 1.00 19.33 355 PRO B N 1
ATOM 6147 C CA . PRO B 1 327 ? -19.779 -21.455 47.113 1.00 18.47 355 PRO B CA 1
ATOM 6148 C C . PRO B 1 327 ? -20.579 -22.062 45.947 1.00 18.76 355 PRO B C 1
ATOM 6149 O O . PRO B 1 327 ? -20.998 -23.216 46.033 1.00 20.64 355 PRO B O 1
ATOM 6153 N N . LEU B 1 328 ? -20.778 -21.291 44.874 1.00 19.47 356 LEU B N 1
ATOM 6154 C CA . LEU B 1 328 ? -21.429 -21.791 43.660 1.00 18.69 356 LEU B CA 1
ATOM 6155 C C . LEU B 1 328 ? -20.393 -21.998 42.562 1.00 20.57 356 LEU B C 1
ATOM 6156 O O . LEU B 1 328 ? -19.791 -21.038 42.065 1.00 20.59 356 LEU B O 1
ATOM 6161 N N . LEU B 1 329 ? -20.166 -23.261 42.203 1.00 22.50 357 LEU B N 1
ATOM 6162 C CA . LEU B 1 329 ? -19.025 -23.617 41.355 1.00 22.03 357 LEU B CA 1
ATOM 6163 C C . LEU B 1 329 ? -19.329 -23.360 39.893 1.00 23.51 357 LEU B C 1
ATOM 6164 O O . LEU B 1 329 ? -18.442 -23.014 39.118 1.00 25.30 357 LEU B O 1
ATOM 6169 N N . MET B 1 330 ? -20.588 -23.551 39.524 1.00 19.65 358 MET B N 1
ATOM 6170 C CA . MET B 1 330 ? -21.004 -23.537 38.132 1.00 25.24 358 MET B CA 1
ATOM 6171 C C . MET B 1 330 ? -22.323 -22.825 37.997 1.00 25.49 358 MET B C 1
ATOM 6172 O O . MET B 1 330 ? -23.301 -23.208 38.633 1.00 28.33 358 MET B O 1
ATOM 6177 N N . LEU B 1 331 ? -22.350 -21.782 37.174 1.00 20.93 359 LEU B N 1
ATOM 6178 C CA . LEU B 1 331 ? -23.576 -21.115 36.807 1.00 21.14 359 LEU B CA 1
ATOM 6179 C C . LEU B 1 331 ? -23.958 -21.598 35.425 1.00 20.10 359 LEU B C 1
ATOM 6180 O O . LEU B 1 331 ? -23.099 -21.706 34.556 1.00 22.11 359 LEU B O 1
ATOM 6185 N N . MET B 1 332 ? -25.230 -21.914 35.212 1.00 19.61 360 MET B N 1
ATOM 6186 C CA . MET B 1 332 ? -25.628 -22.609 33.990 1.00 20.72 360 MET B CA 1
ATOM 6187 C C . MET B 1 332 ? -26.834 -21.977 33.317 1.00 18.60 360 MET B C 1
ATOM 6188 O O . MET B 1 332 ? -27.712 -21.431 33.979 1.00 20.84 360 MET B O 1
ATOM 6193 N N . ARG B 1 333 ? -26.861 -22.045 31.986 1.00 21.85 361 ARG B N 1
ATOM 6194 C CA . ARG B 1 333 ? -28.050 -21.720 31.217 1.00 22.43 361 ARG B CA 1
ATOM 6195 C C . ARG B 1 333 ? -28.262 -22.747 30.122 1.00 23.16 361 ARG B C 1
ATOM 6196 O O . ARG B 1 333 ? -27.324 -23.437 29.713 1.00 26.36 361 ARG B O 1
ATOM 6204 N N . LYS B 1 334 ? -29.493 -22.847 29.642 1.00 23.27 362 LYS B N 1
ATOM 6205 C CA . LYS B 1 334 ? -29.769 -23.585 28.422 1.00 26.36 362 LYS B CA 1
ATOM 6206 C C . LYS B 1 334 ? -29.638 -22.667 27.216 1.00 23.62 362 LYS B C 1
ATOM 6207 O O . LYS B 1 334 ? -30.193 -21.566 27.201 1.00 27.08 362 LYS B O 1
ATOM 6213 N N . VAL B 1 335 ? -28.896 -23.117 26.212 1.00 24.11 363 VAL B N 1
ATOM 6214 C CA . VAL B 1 335 ? -28.745 -22.349 24.980 1.00 23.81 363 VAL B CA 1
ATOM 6215 C C . VAL B 1 335 ? -29.970 -22.543 24.102 1.00 25.95 363 VAL B C 1
ATOM 6216 O O . VAL B 1 335 ? -30.230 -23.648 23.613 1.00 27.23 363 VAL B O 1
ATOM 6220 N N . MET B 1 336 ? -30.731 -21.468 23.914 1.00 24.48 364 MET B N 1
ATOM 6221 C CA . MET B 1 336 ? -32.009 -21.539 23.189 1.00 28.62 364 MET B CA 1
ATOM 6222 C C . MET B 1 336 ? -31.831 -21.254 21.695 1.00 30.41 364 MET B C 1
ATOM 6223 O O . MET B 1 336 ? -32.744 -21.483 20.898 1.00 31.05 364 MET B O 1
ATOM 6228 N N . ALA B 1 337 ? -30.651 -20.755 21.336 1.00 30.21 365 ALA B N 1
ATOM 6229 C CA . ALA B 1 337 ? -30.292 -20.434 19.951 1.00 33.94 365 ALA B CA 1
ATOM 6230 C C . ALA B 1 337 ? -28.784 -20.311 19.869 1.00 33.17 365 ALA B C 1
ATOM 6231 O O . ALA B 1 337 ? -28.138 -19.920 20.852 1.00 30.58 365 ALA B O 1
ATOM 6233 N N . ASP B 1 338 ? -28.208 -20.649 18.719 1.00 28.78 366 ASP B N 1
ATOM 6234 C CA . ASP B 1 338 ? -26.758 -20.584 18.575 1.00 31.56 366 ASP B CA 1
ATOM 6235 C C . ASP B 1 338 ? -26.238 -19.231 19.063 1.00 30.57 366 ASP B C 1
ATOM 6236 O O . ASP B 1 338 ? -26.798 -18.186 18.733 1.00 28.77 366 ASP B O 1
ATOM 6241 N N . VAL B 1 339 ? -25.169 -19.254 19.851 1.00 26.26 367 VAL B N 1
ATOM 6242 C CA . VAL B 1 339 ? -24.539 -18.023 20.307 1.00 25.00 367 VAL B CA 1
ATOM 6243 C C . VAL B 1 339 ? -23.048 -18.060 20.020 1.00 28.62 367 VAL B C 1
ATOM 6244 O O . VAL B 1 339 ? -22.379 -19.067 20.266 1.00 29.52 367 VAL B O 1
ATOM 6248 N N . LYS B 1 340 ? -22.536 -16.958 19.485 1.00 24.96 368 LYS B N 1
ATOM 6249 C CA . LYS B 1 340 ? -21.116 -16.830 19.231 1.00 28.14 368 LYS B CA 1
ATOM 6250 C C . LYS B 1 340 ? -20.396 -16.402 20.502 1.00 30.25 368 LYS B C 1
ATOM 6251 O O . LYS B 1 340 ? -20.725 -15.375 21.105 1.00 28.37 368 LYS B O 1
ATOM 6257 N N . VAL B 1 341 ? -19.419 -17.208 20.909 1.00 29.97 369 VAL B N 1
ATOM 6258 C CA . VAL B 1 341 ? -18.588 -16.915 22.075 1.00 29.19 369 VAL B CA 1
ATOM 6259 C C . VAL B 1 341 ? -17.123 -17.040 21.706 1.00 32.61 369 VAL B C 1
ATOM 6260 O O . VAL B 1 341 ? -16.648 -18.135 21.414 1.00 32.82 369 VAL B O 1
ATOM 6264 N N . GLY B 1 342 ? -16.402 -15.925 21.717 1.00 34.62 370 GLY B N 1
ATOM 6265 C CA . GLY B 1 342 ? -15.041 -15.909 21.195 1.00 35.49 370 GLY B CA 1
ATOM 6266 C C . GLY B 1 342 ? -15.008 -16.410 19.763 1.00 33.04 370 GLY B C 1
ATOM 6267 O O . GLY B 1 342 ? -15.762 -15.931 18.917 1.00 32.44 370 GLY B O 1
ATOM 6268 N N . SER B 1 343 ? -14.143 -17.386 19.493 1.00 32.54 371 SER B N 1
ATOM 6269 C CA . SER B 1 343 ? -13.951 -17.907 18.136 1.00 34.67 371 SER B CA 1
ATOM 6270 C C . SER B 1 343 ? -15.017 -18.918 17.720 1.00 37.29 371 SER B C 1
ATOM 6271 O O . SER B 1 343 ? -15.013 -19.393 16.582 1.00 36.61 371 SER B O 1
ATOM 6274 N N . TYR B 1 344 ? -15.923 -19.248 18.638 1.00 34.72 372 TYR B N 1
ATOM 6275 C CA . TYR B 1 344 ? -16.754 -20.439 18.493 1.00 27.90 372 TYR B CA 1
ATOM 6276 C C . TYR B 1 344 ? -18.230 -20.123 18.399 1.00 26.87 372 TYR B C 1
ATOM 6277 O O . TYR B 1 344 ? -18.684 -19.058 18.814 1.00 29.67 372 TYR B O 1
ATOM 6286 N N . VAL B 1 345 ? -18.981 -21.069 17.853 1.00 26.57 373 VAL B N 1
ATOM 6287 C CA . VAL B 1 345 ? -20.418 -21.058 17.983 1.00 27.11 373 VAL B CA 1
ATOM 6288 C C . VAL B 1 345 ? -20.827 -22.100 19.020 1.00 32.43 373 VAL B C 1
ATOM 6289 O O . VAL B 1 345 ? -20.449 -23.265 18.911 1.00 26.93 373 VAL B O 1
ATOM 6293 N N . VAL B 1 346 ? -21.581 -21.683 20.031 1.00 27.91 374 VAL B N 1
ATOM 6294 C CA . VAL B 1 346 ? -22.149 -22.630 20.987 1.00 26.34 374 VAL B CA 1
ATOM 6295 C C . VAL B 1 346 ? -23.571 -22.989 20.569 1.00 26.24 374 VAL B C 1
ATOM 6296 O O . VAL B 1 346 ? -24.450 -22.131 20.575 1.00 27.73 374 VAL B O 1
ATOM 6300 N N . PRO B 1 347 ? -23.804 -24.262 20.187 1.00 26.75 375 PRO B N 1
ATOM 6301 C CA . PRO B 1 347 ? -25.053 -24.576 19.499 1.00 29.29 375 PRO B CA 1
ATOM 6302 C C . PRO B 1 347 ? -26.265 -24.629 20.428 1.00 27.87 375 PRO B C 1
ATOM 6303 O O . PRO B 1 347 ? -26.158 -25.047 21.580 1.00 27.10 375 PRO B O 1
ATOM 6307 N N . LYS B 1 348 ? -27.407 -24.198 19.909 1.00 25.96 376 LYS B N 1
ATOM 6308 C CA . LYS B 1 348 ? -28.698 -24.483 20.513 1.00 30.47 376 LYS B CA 1
ATOM 6309 C C . LYS B 1 348 ? -28.737 -25.891 21.101 1.00 32.60 376 LYS B C 1
ATOM 6310 O O . LYS B 1 348 ? -28.358 -26.857 20.438 1.00 31.53 376 LYS B O 1
ATOM 6316 N N . GLY B 1 349 ? -29.188 -26.008 22.344 1.00 32.29 377 GLY B N 1
ATOM 6317 C CA . GLY B 1 349 ? -29.302 -27.319 22.984 1.00 35.44 377 GLY B CA 1
ATOM 6318 C C . GLY B 1 349 ? -28.204 -27.627 23.990 1.00 30.38 377 GLY B C 1
ATOM 6319 O O . GLY B 1 349 ? -28.389 -28.464 24.879 1.00 28.21 377 GLY B O 1
ATOM 6320 N N . ASP B 1 350 ? -27.054 -26.968 23.857 1.00 25.84 378 ASP B N 1
ATOM 6321 C CA . ASP B 1 350 ? -26.012 -27.093 24.868 1.00 24.16 378 ASP B CA 1
ATOM 6322 C C . ASP B 1 350 ? -26.532 -26.535 26.179 1.00 24.11 378 ASP B C 1
ATOM 6323 O O . ASP B 1 350 ? -27.371 -25.634 26.186 1.00 25.91 378 ASP B O 1
ATOM 6328 N N . ILE B 1 351 ? -26.043 -27.076 27.288 1.00 26.43 379 ILE B N 1
ATOM 6329 C CA . ILE B 1 351 ? -25.918 -26.299 28.509 1.00 27.01 379 ILE B CA 1
ATOM 6330 C C . ILE B 1 351 ? -24.665 -25.450 28.400 1.00 26.26 379 ILE B C 1
ATOM 6331 O O . ILE B 1 351 ? -23.582 -25.965 28.127 1.00 27.27 379 ILE B O 1
ATOM 6336 N N . ILE B 1 352 ? -24.806 -24.147 28.580 1.00 24.10 380 ILE B N 1
ATOM 6337 C CA . ILE B 1 352 ? -23.634 -23.295 28.681 1.00 23.63 380 ILE B CA 1
ATOM 6338 C C . ILE B 1 352 ? -23.424 -22.907 30.135 1.00 21.86 380 ILE B C 1
ATOM 6339 O O . ILE B 1 352 ? -24.386 -22.667 30.865 1.00 21.74 380 ILE B O 1
ATOM 6344 N N . ALA B 1 353 ? -22.165 -22.876 30.547 1.00 21.16 381 ALA B N 1
ATOM 6345 C CA . ALA B 1 353 ? -21.810 -22.653 31.933 1.00 22.46 381 ALA B CA 1
ATOM 6346 C C . ALA B 1 353 ? -20.683 -21.644 32.029 1.00 25.17 381 ALA B C 1
ATOM 6347 O O . ALA B 1 353 ? -19.876 -21.493 31.105 1.00 25.19 381 ALA B O 1
ATOM 6349 N N . CYS B 1 354 ? -20.642 -20.947 33.151 1.00 21.95 382 CYS B N 1
ATOM 6350 C CA . CYS B 1 354 ? -19.541 -20.108 33.488 1.00 20.60 382 CYS B CA 1
ATOM 6351 C C . CYS B 1 354 ? -19.240 -20.407 34.942 1.00 22.47 382 CYS B C 1
ATOM 6352 O O . CYS B 1 354 ? -20.134 -20.363 35.792 1.00 21.32 382 CYS B O 1
ATOM 6355 N N . SER B 1 355 ? -17.993 -20.748 35.227 1.00 21.36 383 SER B N 1
ATOM 6356 C CA . SER B 1 355 ? -17.636 -21.295 36.528 1.00 23.22 383 SER B CA 1
ATOM 6357 C C . SER B 1 355 ? -16.854 -20.287 37.360 1.00 21.30 383 SER B C 1
ATOM 6358 O O . SER B 1 355 ? -15.694 -19.995 37.062 1.00 22.97 383 SER B O 1
ATOM 6361 N N . PRO B 1 356 ? -17.485 -19.747 38.417 1.00 20.02 384 PRO B N 1
ATOM 6362 C CA . PRO B 1 356 ? -16.703 -18.942 39.347 1.00 18.59 384 PRO B CA 1
ATOM 6363 C C . PRO B 1 356 ? -15.455 -19.686 39.839 1.00 18.55 384 PRO B C 1
ATOM 6364 O O . PRO B 1 356 ? -14.401 -19.067 40.010 1.00 18.28 384 PRO B O 1
ATOM 6368 N N . LEU B 1 357 ? -15.554 -20.995 40.044 1.00 19.37 385 LEU B N 1
ATOM 6369 C CA . LEU B 1 357 ? -14.377 -21.755 40.464 1.00 20.24 385 LEU B CA 1
ATOM 6370 C C . LEU B 1 357 ? -13.228 -21.631 39.448 1.00 20.76 385 LEU B C 1
ATOM 6371 O O . LEU B 1 357 ? -12.107 -21.248 39.800 1.00 22.18 385 LEU B O 1
ATOM 6376 N N . LEU B 1 358 ? -13.516 -21.946 38.189 1.00 20.82 386 LEU B N 1
ATOM 6377 C CA . LEU B 1 358 ? -12.505 -21.862 37.122 1.00 23.15 386 LEU B CA 1
ATOM 6378 C C . LEU B 1 358 ? -12.014 -20.434 36.893 1.00 24.69 386 LEU B C 1
ATOM 6379 O O . LEU B 1 358 ? -10.811 -20.180 36.858 1.00 23.99 386 LEU B O 1
ATOM 6384 N N . SER B 1 359 ? -12.942 -19.497 36.736 1.00 23.89 387 SER B N 1
ATOM 6385 C CA . SER B 1 359 ? -12.563 -18.121 36.401 1.00 25.40 387 SER B CA 1
ATOM 6386 C C . SER B 1 359 ? -11.774 -17.423 37.515 1.00 26.11 387 SER B C 1
ATOM 6387 O O . SER B 1 359 ? -10.895 -16.603 37.238 1.00 24.01 387 SER B O 1
ATOM 6390 N N . HIS B 1 360 ? -12.086 -17.748 38.767 1.00 20.37 388 HIS B N 1
ATOM 6391 C CA . HIS B 1 360 ? -11.412 -17.144 39.901 1.00 20.26 388 HIS B CA 1
ATOM 6392 C C . HIS B 1 360 ? -10.008 -17.699 40.085 1.00 22.46 388 HIS B C 1
ATOM 6393 O O . HIS B 1 360 ? -9.256 -17.224 40.934 1.00 22.60 388 HIS B O 1
ATOM 6400 N N . HIS B 1 361 ? -9.650 -18.705 39.300 1.00 22.30 389 HIS B N 1
ATOM 6401 C CA . HIS B 1 361 ? -8.290 -19.255 39.374 1.00 23.05 389 HIS B CA 1
ATOM 6402 C C . HIS B 1 361 ? -7.520 -19.055 38.078 1.00 26.83 389 HIS B C 1
ATOM 6403 O O . HIS B 1 361 ? -6.411 -19.580 37.907 1.00 27.73 389 HIS B O 1
ATOM 6410 N N . ASP B 1 362 ? -8.101 -18.282 37.165 1.00 28.66 390 ASP B N 1
ATOM 6411 C CA . ASP B 1 362 ? -7.370 -17.819 35.991 1.00 26.11 390 ASP B CA 1
ATOM 6412 C C . ASP B 1 362 ? -6.208 -16.927 36.423 1.00 28.33 390 ASP B C 1
ATOM 6413 O O . ASP B 1 362 ? -6.410 -15.897 37.074 1.00 27.96 390 ASP B O 1
ATOM 6418 N N . GLU B 1 363 ? -4.990 -17.323 36.070 1.00 28.39 391 GLU B N 1
ATOM 6419 C CA . GLU B 1 363 ? -3.806 -16.718 36.682 1.00 29.07 391 GLU B CA 1
ATOM 6420 C C . GLU B 1 363 ? -3.463 -15.348 36.108 1.00 30.39 391 GLU B C 1
ATOM 6421 O O . GLU B 1 363 ? -2.751 -14.571 36.745 1.00 30.52 391 GLU B O 1
ATOM 6427 N N . GLU B 1 364 ? -3.974 -15.047 34.915 1.00 31.41 392 GLU B N 1
ATOM 6428 C CA . GLU B 1 364 ? -3.918 -13.675 34.415 1.00 31.38 392 GLU B CA 1
ATOM 6429 C C . GLU B 1 364 ? -4.788 -12.741 35.261 1.00 32.38 392 GLU B C 1
ATOM 6430 O O . GLU B 1 364 ? -4.347 -11.662 35.662 1.00 29.40 392 GLU B O 1
ATOM 6436 N N . ALA B 1 365 ? -6.028 -13.158 35.529 1.00 30.95 393 ALA B N 1
ATOM 6437 C CA . ALA B 1 365 ? -6.963 -12.345 36.315 1.00 27.69 393 ALA B CA 1
ATOM 6438 C C . ALA B 1 365 ? -6.609 -12.320 37.801 1.00 26.55 393 ALA B C 1
ATOM 6439 O O . ALA B 1 365 ? -6.760 -11.297 38.468 1.00 28.32 393 ALA B O 1
ATOM 6441 N N . PHE B 1 366 ? -6.141 -13.453 38.317 1.00 28.03 394 PHE B N 1
ATOM 6442 C CA . PHE B 1 366 ? -5.925 -13.616 39.747 1.00 25.95 394 PHE B CA 1
ATOM 6443 C C . PHE B 1 366 ? -4.615 -14.350 40.012 1.00 29.49 394 PHE B C 1
ATOM 6444 O O . PHE B 1 366 ? -4.615 -15.549 40.279 1.00 28.16 394 PHE B O 1
ATOM 6452 N N . PRO B 1 367 ? -3.488 -13.633 39.933 1.00 27.57 395 PRO B N 1
ATOM 6453 C CA . PRO B 1 367 ? -2.191 -14.272 40.159 1.00 31.51 395 PRO B CA 1
ATOM 6454 C C . PRO B 1 367 ? -2.103 -14.898 41.546 1.00 33.21 395 PRO B C 1
ATOM 6455 O O . PRO B 1 367 ? -2.615 -14.333 42.516 1.00 32.01 395 PRO B O 1
ATOM 6459 N N . GLU B 1 368 ? -1.457 -16.056 41.629 1.00 33.06 396 GLU B N 1
ATOM 6460 C CA . GLU B 1 368 ? -1.348 -16.784 42.880 1.00 32.19 396 GLU B CA 1
ATOM 6461 C C . GLU B 1 368 ? -2.739 -16.996 43.472 1.00 29.09 396 GLU B C 1
ATOM 6462 O O . GLU B 1 368 ? -3.005 -16.552 44.585 1.00 25.87 396 GLU B O 1
ATOM 6468 N N . PRO B 1 369 ? -3.635 -17.675 42.718 1.00 24.82 397 PRO B N 1
ATOM 6469 C CA . PRO B 1 369 ? -5.051 -17.681 43.105 1.00 27.40 397 PRO B CA 1
ATOM 6470 C C . PRO B 1 369 ? -5.382 -18.457 44.399 1.00 25.51 397 PRO B C 1
ATOM 6471 O O . PRO B 1 369 ? -6.432 -18.206 44.983 1.00 25.08 397 PRO B O 1
ATOM 6475 N N . ARG B 1 370 ? -4.526 -19.377 44.844 1.00 25.68 398 ARG B N 1
ATOM 6476 C CA . ARG B 1 370 ? -4.786 -20.063 46.121 1.00 22.78 398 ARG B CA 1
ATOM 6477 C C . ARG B 1 370 ? -4.377 -19.216 47.326 1.00 23.41 398 ARG B C 1
ATOM 6478 O O . ARG B 1 370 ? -4.724 -19.533 48.463 1.00 26.54 398 ARG B O 1
ATOM 6486 N N . ARG B 1 371 ? -3.646 -18.129 47.080 1.00 25.22 399 ARG B N 1
ATOM 6487 C CA . ARG B 1 371 ? -3.384 -17.163 48.138 1.00 24.21 399 ARG B CA 1
ATOM 6488 C C . ARG B 1 371 ? -4.596 -16.268 48.393 1.00 24.93 399 ARG B C 1
ATOM 6489 O O . ARG B 1 371 ? -5.052 -15.550 47.499 1.00 26.42 399 ARG B O 1
ATOM 6497 N N . TRP B 1 372 ? -5.104 -16.319 49.619 1.00 22.95 400 TRP B N 1
ATOM 6498 C CA . TRP B 1 372 ? -6.126 -15.384 50.087 1.00 23.44 400 TRP B CA 1
ATOM 6499 C C . TRP B 1 372 ? -5.496 -14.034 50.378 1.00 23.62 400 TRP B C 1
ATOM 6500 O O . TRP B 1 372 ? -4.690 -13.902 51.297 1.00 26.68 400 TRP B O 1
ATOM 6511 N N . ASP B 1 373 ? -5.854 -13.027 49.590 1.00 23.54 401 ASP B N 1
ATOM 6512 C CA . ASP B 1 373 ? -5.339 -11.677 49.781 1.00 23.08 401 ASP B CA 1
ATOM 6513 C C . ASP B 1 373 ? -6.454 -10.650 49.570 1.00 18.91 401 ASP B C 1
ATOM 6514 O O . ASP B 1 373 ? -6.792 -10.319 48.429 1.00 20.77 401 ASP B O 1
ATOM 6519 N N . PRO B 1 374 ? -7.037 -10.155 50.670 1.00 23.71 402 PRO B N 1
ATOM 6520 C CA . PRO B 1 374 ? -8.151 -9.205 50.565 1.00 24.44 402 PRO B CA 1
ATOM 6521 C C . PRO B 1 374 ? -7.745 -7.900 49.857 1.00 27.33 402 PRO B C 1
ATOM 6522 O O . PRO B 1 374 ? -8.611 -7.193 49.349 1.00 25.27 402 PRO B O 1
ATOM 6526 N N . GLU B 1 375 ? -6.444 -7.598 49.803 1.00 23.35 403 GLU B N 1
ATOM 6527 C CA . GLU B 1 375 ? -5.980 -6.396 49.093 1.00 25.85 403 GLU B CA 1
ATOM 6528 C C . GLU B 1 375 ? -5.942 -6.563 47.571 1.00 26.10 403 GLU B C 1
ATOM 6529 O O . GLU B 1 375 ? -5.768 -5.581 46.847 1.00 30.52 403 GLU B O 1
ATOM 6535 N N . ARG B 1 376 ? -6.096 -7.79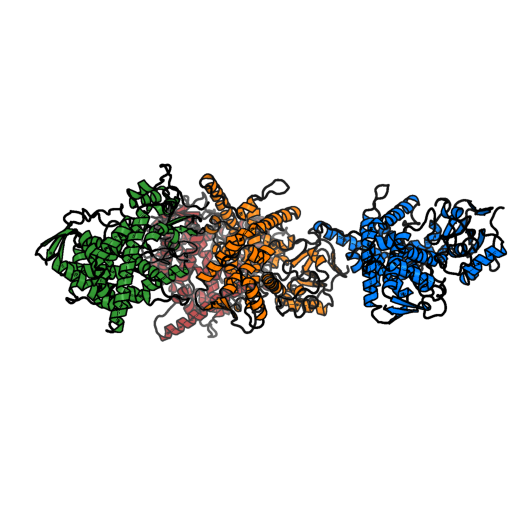1 47.079 1.00 26.28 404 ARG B N 1
ATOM 6536 C CA . ARG B 1 376 ? -6.014 -8.015 45.631 1.00 26.40 404 ARG B CA 1
ATOM 6537 C C . ARG B 1 376 ? -7.182 -7.338 44.892 1.00 29.22 404 ARG B C 1
ATOM 6538 O O . ARG B 1 376 ? -8.250 -7.103 45.466 1.00 28.77 404 ARG B O 1
ATOM 6546 N N . ASP B 1 377 ? -6.950 -7.002 43.629 1.00 28.47 405 ASP B N 1
ATOM 6547 C CA . ASP B 1 377 ? -8.022 -6.647 42.706 1.00 32.37 405 ASP B CA 1
ATOM 6548 C C . ASP B 1 377 ? -7.921 -7.528 41.465 1.00 31.34 405 ASP B C 1
ATOM 6549 O O . ASP B 1 377 ? -6.828 -7.951 41.088 1.00 29.19 405 ASP B O 1
ATOM 6554 N N . GLU B 1 378 ? -9.052 -7.820 40.831 1.00 27.18 406 GLU B N 1
ATOM 6555 C CA . GLU B 1 378 ? -9.030 -8.574 39.589 1.00 26.48 406 GLU B CA 1
ATOM 6556 C C . GLU B 1 378 ? -8.165 -7.840 38.578 1.00 31.70 406 GLU B C 1
ATOM 6557 O O . GLU B 1 378 ? -8.152 -6.610 38.548 1.00 27.36 406 GLU B O 1
ATOM 6563 N N . LYS B 1 379 ? -7.437 -8.590 37.758 1.00 30.16 407 LYS B N 1
ATOM 6564 C CA . LYS B 1 379 ? -6.565 -7.980 36.756 1.00 29.32 407 LYS B CA 1
ATOM 6565 C C . LYS B 1 379 ? -7.176 -8.073 35.367 1.00 28.52 407 LYS B C 1
ATOM 6566 O O . LYS B 1 379 ? -6.643 -7.524 34.407 1.00 30.53 407 LYS B O 1
ATOM 6572 N N . VAL B 1 380 ? -8.296 -8.774 35.263 1.00 26.74 408 VAL B N 1
ATOM 6573 C CA . VAL B 1 380 ? -9.134 -8.708 34.088 1.00 24.16 408 VAL B CA 1
ATOM 6574 C C . VAL B 1 380 ? -10.495 -8.195 34.524 1.00 29.42 408 VAL B C 1
ATOM 6575 O O . VAL B 1 380 ? -11.076 -8.719 35.476 1.00 27.06 408 VAL B O 1
ATOM 6579 N N . GLU B 1 381 ? -10.998 -7.157 33.856 1.00 26.32 409 GLU B N 1
ATOM 6580 C CA . GLU B 1 381 ? -12.279 -6.558 34.236 1.00 25.33 409 GLU B CA 1
ATOM 6581 C C . GLU B 1 381 ? -13.406 -7.584 34.162 1.00 27.90 409 GLU B C 1
ATOM 6582 O O . GLU B 1 381 ? -13.585 -8.250 33.137 1.00 25.29 409 GLU B O 1
ATOM 6588 N N . GLY B 1 382 ? -14.154 -7.713 35.257 1.00 27.33 410 GLY B N 1
ATOM 6589 C CA . GLY B 1 382 ? -15.314 -8.612 35.307 1.00 27.00 410 GLY B CA 1
ATOM 6590 C C . GLY B 1 382 ? -14.984 -10.076 35.582 1.00 24.29 410 GLY B C 1
ATOM 6591 O O . GLY B 1 382 ? -15.851 -10.939 35.468 1.00 22.64 410 GLY B O 1
ATOM 6592 N N . ALA B 1 383 ? -13.735 -10.359 35.945 1.00 23.61 411 ALA B N 1
ATOM 6593 C CA . ALA B 1 383 ? -13.304 -11.741 36.176 1.00 20.88 411 ALA B CA 1
ATOM 6594 C C . ALA B 1 383 ? -13.877 -12.309 37.477 1.00 23.00 411 ALA B C 1
ATOM 6595 O O . ALA B 1 383 ? -14.179 -13.503 37.560 1.00 21.17 411 ALA B O 1
ATOM 6597 N N . PHE B 1 384 ? -14.027 -11.454 38.487 1.00 20.94 412 PHE B N 1
ATOM 6598 C CA . PHE B 1 384 ? -14.790 -11.837 39.684 1.00 21.07 412 PHE B CA 1
ATOM 6599 C C . PHE B 1 384 ? -16.281 -11.972 39.373 1.00 21.28 412 PHE B C 1
ATOM 6600 O O . PHE B 1 384 ? -16.927 -11.004 38.960 1.00 20.51 412 PHE B O 1
ATOM 6608 N N . ILE B 1 385 ? -16.818 -13.171 39.585 1.00 19.86 413 ILE B N 1
ATOM 6609 C CA . ILE B 1 385 ? -18.214 -13.479 39.292 1.00 18.64 413 ILE B CA 1
ATOM 6610 C C . ILE B 1 385 ? -18.859 -14.224 40.466 1.00 18.59 413 ILE B C 1
ATOM 6611 O O . ILE B 1 385 ? -19.794 -15.014 40.279 1.00 19.19 413 ILE B O 1
ATOM 6616 N N . GLY B 1 386 ? -18.351 -13.951 41.673 1.00 17.50 414 GLY B N 1
ATOM 6617 C CA . GLY B 1 386 ? -18.835 -14.602 42.892 1.00 18.49 414 GLY B CA 1
ATOM 6618 C C . GLY B 1 386 ? -20.321 -14.373 43.141 1.00 21.01 414 GLY B C 1
ATOM 6619 O O . GLY B 1 386 ? -20.992 -15.214 43.746 1.00 21.14 414 GLY B O 1
ATOM 6620 N N . PHE B 1 387 ? -20.830 -13.232 42.675 1.00 17.20 415 PHE B N 1
ATOM 6621 C CA . PHE B 1 387 ? -22.251 -12.892 42.816 1.00 18.23 415 PHE B CA 1
ATOM 6622 C C . PHE B 1 387 ? -22.955 -12.858 41.465 1.00 20.47 415 PHE B C 1
ATOM 6623 O O . PHE B 1 387 ? -23.993 -12.215 41.308 1.00 22.59 415 PHE B O 1
ATOM 6631 N N . GLY B 1 388 ? -22.379 -13.545 40.487 1.00 19.90 416 GLY B N 1
ATOM 6632 C CA . GLY B 1 388 ? -22.867 -13.476 39.114 1.00 19.22 416 GLY B CA 1
ATOM 6633 C C . GLY B 1 388 ? -22.763 -12.073 38.530 1.00 18.99 416 GLY B C 1
ATOM 6634 O O . GLY B 1 388 ? -22.010 -11.235 39.015 1.00 22.49 416 GLY B O 1
ATOM 6635 N N . ALA B 1 389 ? -23.532 -11.826 37.479 1.00 20.32 417 ALA B N 1
ATOM 6636 C CA . ALA B 1 389 ? -23.465 -10.562 36.755 1.00 23.39 417 ALA B CA 1
ATOM 6637 C C . ALA B 1 389 ? -24.608 -10.509 35.763 1.00 23.37 417 ALA B C 1
ATOM 6638 O O . ALA B 1 389 ? -25.293 -11.509 35.552 1.00 20.33 417 ALA B O 1
ATOM 6640 N N . GLY B 1 390 ? -24.826 -9.343 35.162 1.00 21.73 418 GLY B N 1
ATOM 6641 C CA . GLY B 1 390 ? -25.795 -9.218 34.068 1.00 22.87 418 GLY B CA 1
ATOM 6642 C C . GLY B 1 390 ? -27.221 -9.582 34.437 1.00 23.38 418 GLY B C 1
ATOM 6643 O O . GLY B 1 390 ? -27.736 -9.145 35.469 1.00 26.17 418 GLY B O 1
ATOM 6644 N N . VAL B 1 391 ? -27.861 -10.382 33.586 1.00 22.65 419 VAL B N 1
ATOM 6645 C CA . VAL B 1 391 ? -29.303 -10.577 33.641 1.00 23.81 419 VAL B CA 1
ATOM 6646 C C . VAL B 1 391 ? -29.740 -11.182 34.975 1.00 24.60 419 VAL B C 1
ATOM 6647 O O . VAL B 1 391 ? -30.784 -10.816 35.509 1.00 23.05 419 VAL B O 1
ATOM 6651 N N . HIS B 1 392 ? -28.930 -12.098 35.506 1.00 22.52 420 HIS B N 1
ATOM 6652 C CA . HIS B 1 392 ? -29.296 -12.841 36.720 1.00 21.12 420 HIS B CA 1
ATOM 6653 C C . HIS B 1 392 ? -28.346 -12.622 37.875 1.00 21.64 420 HIS B C 1
ATOM 6654 O O . HIS B 1 392 ? -28.113 -13.532 38.674 1.00 27.17 420 HIS B O 1
ATOM 6661 N N . LYS B 1 393 ? -27.804 -11.412 37.977 1.00 19.98 421 LYS B N 1
ATOM 6662 C CA . LYS B 1 393 ? -26.905 -11.083 39.079 1.00 23.06 421 LYS B CA 1
ATOM 6663 C C . LYS B 1 393 ? -27.611 -11.149 40.435 1.00 22.11 421 LYS B C 1
ATOM 6664 O O . LYS B 1 393 ? -28.830 -10.960 40.532 1.00 20.79 421 LYS B O 1
ATOM 6670 N N . CYS B 1 394 ? -26.839 -11.430 41.480 1.00 21.68 422 CYS B N 1
ATOM 6671 C CA . CYS B 1 394 ? -27.405 -11.705 42.783 1.00 19.76 422 CYS B CA 1
ATOM 6672 C C . CYS B 1 394 ? -28.200 -10.514 43.302 1.00 19.89 422 CYS B C 1
ATOM 6673 O O . CYS B 1 394 ? -27.698 -9.389 43.316 1.00 22.84 422 CYS B O 1
ATOM 6676 N N . ILE B 1 395 ? -29.438 -10.765 43.729 1.00 18.28 423 ILE B N 1
ATOM 6677 C CA . ILE B 1 395 ? -30.255 -9.724 44.355 1.00 20.06 423 ILE B CA 1
ATOM 6678 C C . ILE B 1 395 ? -30.064 -9.690 45.863 1.00 19.59 423 ILE B C 1
ATOM 6679 O O . ILE B 1 395 ? -30.540 -8.769 46.533 1.00 23.70 423 ILE B O 1
ATOM 6684 N N . GLY B 1 396 ? -29.365 -10.687 46.392 1.00 20.08 424 GLY B N 1
ATOM 6685 C CA . GLY B 1 396 ? -29.173 -10.805 47.835 1.00 18.44 424 GLY B CA 1
ATOM 6686 C C . GLY B 1 396 ? -27.795 -10.370 48.306 1.00 19.26 424 GLY B C 1
ATOM 6687 O O . GLY B 1 396 ? -27.508 -10.415 49.502 1.00 18.50 424 GLY B O 1
ATOM 6688 N N . GLN B 1 397 ? -26.941 -9.947 47.374 1.00 20.18 425 GLN B N 1
ATOM 6689 C CA . GLN B 1 397 ? -25.525 -9.690 47.688 1.00 23.09 425 GLN B CA 1
ATOM 6690 C C . GLN B 1 397 ? -25.351 -8.717 48.856 1.00 20.34 425 GLN B C 1
ATOM 6691 O O . GLN B 1 397 ? -24.543 -8.946 49.758 1.00 19.70 425 GLN B O 1
ATOM 6697 N N . LYS B 1 398 ? -26.102 -7.619 48.841 1.00 19.70 426 LYS B N 1
ATOM 6698 C CA . LYS B 1 398 ? -25.926 -6.602 49.872 1.00 19.94 426 LYS B CA 1
ATOM 6699 C C . LYS B 1 398 ? -26.388 -7.102 51.245 1.00 18.87 426 LYS B C 1
ATOM 6700 O O . LYS B 1 398 ? -25.761 -6.816 52.266 1.00 18.28 426 LYS B O 1
ATOM 6706 N N . PHE B 1 399 ? -27.477 -7.859 51.262 1.00 19.87 427 PHE B N 1
ATOM 6707 C CA . PHE B 1 399 ? -27.988 -8.412 52.504 1.00 21.12 427 PHE B CA 1
ATOM 6708 C C . PHE B 1 399 ? -27.072 -9.500 53.056 1.00 19.86 427 PHE B C 1
ATOM 6709 O O . PHE B 1 399 ? -26.801 -9.547 54.255 1.00 19.04 427 PHE B O 1
ATOM 6717 N N . GLY B 1 400 ? -26.607 -10.376 52.172 1.00 20.67 428 GLY B N 1
ATOM 6718 C CA . GLY B 1 400 ? -25.643 -11.410 52.553 1.00 18.40 428 GLY B CA 1
ATOM 6719 C C . GLY B 1 400 ? -24.407 -10.801 53.190 1.00 18.63 428 GLY B C 1
ATOM 6720 O O . GLY B 1 400 ? -23.961 -11.234 54.250 1.00 19.65 428 GLY B O 1
ATOM 6721 N N . LEU B 1 401 ? -23.850 -9.784 52.547 1.00 19.17 429 LEU B N 1
ATOM 6722 C CA . LEU B 1 401 ? -22.634 -9.161 53.058 1.00 20.00 429 LEU B CA 1
ATOM 6723 C C . LEU B 1 401 ? -22.893 -8.368 54.335 1.00 17.80 429 LEU B C 1
ATOM 6724 O O . LEU B 1 401 ? -22.032 -8.282 55.201 1.00 18.29 429 LEU B O 1
ATOM 6729 N N . LEU B 1 402 ? -24.081 -7.787 54.452 1.00 18.15 430 LEU B N 1
ATOM 6730 C CA . LEU B 1 402 ? -24.468 -7.112 55.674 1.00 19.12 430 LEU B CA 1
ATOM 6731 C C . LEU B 1 402 ? -24.368 -8.064 56.860 1.00 19.37 430 LEU B C 1
ATOM 6732 O O . LEU B 1 402 ? -23.850 -7.701 57.927 1.00 18.15 430 LEU B O 1
ATOM 6737 N N . GLN B 1 403 ? -24.868 -9.288 56.668 1.00 19.38 431 GLN B N 1
ATOM 6738 C CA . GLN B 1 403 ? -24.794 -10.319 57.695 1.00 18.90 431 GLN B CA 1
ATOM 6739 C C . GLN B 1 403 ? -23.341 -10.695 57.979 1.00 20.12 431 GLN B C 1
ATOM 6740 O O . GLN B 1 403 ? -22.891 -10.686 59.138 1.00 18.15 431 GLN B O 1
ATOM 6746 N N . VAL B 1 404 ? -22.608 -11.021 56.918 1.00 18.24 432 VAL B N 1
ATOM 6747 C CA . VAL B 1 404 ? -21.213 -11.429 57.059 1.00 21.28 432 VAL B CA 1
ATOM 6748 C C . VAL B 1 404 ? -20.393 -10.379 57.823 1.00 18.32 432 VAL B C 1
ATOM 6749 O O . VAL B 1 404 ? -19.683 -10.704 58.785 1.00 20.75 432 VAL B O 1
ATOM 6753 N N . LYS B 1 405 ? -20.508 -9.125 57.398 1.00 19.17 433 LYS B N 1
ATOM 6754 C CA . LYS B 1 405 ? -19.732 -8.023 57.987 1.00 20.16 433 LYS B CA 1
ATOM 6755 C C . LYS B 1 405 ? -20.102 -7.777 59.446 1.00 20.39 433 LYS B C 1
ATOM 6756 O O . LYS B 1 405 ? -19.231 -7.548 60.287 1.00 23.01 433 LYS B O 1
ATOM 6762 N N . THR B 1 406 ? -21.396 -7.836 59.756 1.00 21.88 434 THR B N 1
ATOM 6763 C CA . THR B 1 406 ? -21.832 -7.654 61.137 1.00 23.66 434 THR B CA 1
ATOM 6764 C C . THR B 1 406 ? -21.282 -8.749 62.050 1.00 22.09 434 THR B C 1
ATOM 6765 O O . THR B 1 406 ? -20.846 -8.477 63.175 1.00 21.01 434 THR B O 1
ATOM 6769 N N . ILE B 1 407 ? -21.295 -9.988 61.563 1.00 23.06 435 ILE B N 1
ATOM 6770 C CA . ILE B 1 407 ? -20.737 -11.099 62.318 1.00 21.96 435 ILE B CA 1
ATOM 6771 C C . ILE B 1 407 ? -19.233 -10.900 62.528 1.00 23.09 435 ILE B C 1
ATOM 6772 O O . ILE B 1 407 ? -18.736 -11.063 63.644 1.00 24.29 435 ILE B O 1
ATOM 6777 N N . LEU B 1 408 ? -18.519 -10.534 61.465 1.00 20.82 436 LEU B N 1
ATOM 6778 C CA . LEU B 1 408 ? -17.072 -10.300 61.563 1.00 23.04 436 LEU B CA 1
ATOM 6779 C C . LEU B 1 408 ? -16.747 -9.222 62.593 1.00 23.34 436 LEU B C 1
ATOM 6780 O O . LEU B 1 408 ? -15.874 -9.400 63.436 1.00 25.02 436 LEU B O 1
ATOM 6785 N N . ALA B 1 409 ? -17.460 -8.102 62.518 1.00 21.90 437 ALA B N 1
ATOM 6786 C CA . ALA B 1 409 ? -17.235 -6.999 63.445 1.00 20.92 437 ALA B CA 1
ATOM 6787 C C . ALA B 1 409 ? -17.553 -7.395 64.892 1.00 25.64 437 ALA B C 1
ATOM 6788 O O . ALA B 1 409 ? -16.862 -6.988 65.826 1.00 27.23 437 ALA B O 1
ATOM 6790 N N . THR B 1 410 ? -18.602 -8.183 65.080 1.00 23.58 438 THR B N 1
ATOM 6791 C CA . THR B 1 410 ? -19.049 -8.513 66.426 1.00 25.62 438 THR B CA 1
ATOM 6792 C C . THR B 1 410 ? -18.165 -9.595 67.038 1.00 27.68 438 THR B C 1
ATOM 6793 O O . THR B 1 410 ? -17.818 -9.530 68.219 1.00 28.07 438 THR B O 1
ATOM 6797 N N . ALA B 1 411 ? -17.791 -10.583 66.230 1.00 26.79 439 ALA B N 1
ATOM 6798 C CA . ALA B 1 411 ? -16.949 -11.679 66.701 1.00 26.64 439 ALA B CA 1
ATOM 6799 C C . ALA B 1 411 ? -15.556 -11.186 67.074 1.00 29.64 439 ALA B C 1
ATOM 6800 O O . ALA B 1 411 ? -15.051 -11.473 68.170 1.00 30.58 439 ALA B O 1
ATOM 6802 N N . PHE B 1 412 ? -14.934 -10.449 66.165 1.00 27.50 440 PHE B N 1
ATOM 6803 C CA . PHE B 1 412 ? -13.543 -10.041 66.337 1.00 28.08 440 PHE B CA 1
ATOM 6804 C C . PHE B 1 412 ? -13.351 -8.857 67.284 1.00 29.62 440 PHE B C 1
ATOM 6805 O O . PHE B 1 412 ? -12.252 -8.607 67.743 1.00 31.06 440 PHE B O 1
ATOM 6813 N N . ARG B 1 413 ? -14.426 -8.140 67.576 1.00 29.52 441 ARG B N 1
ATOM 6814 C CA . ARG B 1 413 ? -14.411 -7.196 68.676 1.00 31.61 441 ARG B CA 1
ATOM 6815 C C . ARG B 1 413 ? -14.168 -7.920 69.996 1.00 33.09 441 ARG B C 1
ATOM 6816 O O . ARG B 1 413 ? -13.435 -7.429 70.843 1.00 33.37 441 ARG B O 1
ATOM 6824 N N . SER B 1 414 ? -14.778 -9.088 70.164 1.00 29.96 442 SER B N 1
ATOM 6825 C CA . SER B 1 414 ? -14.876 -9.687 71.496 1.00 31.65 442 SER B CA 1
ATOM 6826 C C . SER B 1 414 ? -14.068 -10.971 71.645 1.00 30.18 442 SER B C 1
ATOM 6827 O O . SER B 1 414 ? -13.846 -11.438 72.764 1.00 34.57 442 SER B O 1
ATOM 6830 N N . TYR B 1 415 ? -13.635 -11.550 70.530 1.00 27.50 443 TYR B N 1
ATOM 6831 C CA . TYR B 1 415 ? -12.918 -12.824 70.575 1.00 27.60 443 TYR B CA 1
ATOM 6832 C C . TYR B 1 415 ? -11.693 -12.805 69.681 1.00 31.11 443 TYR B C 1
ATOM 6833 O O . TYR B 1 415 ? -11.650 -12.081 68.680 1.00 28.64 443 TYR B O 1
ATOM 6842 N N . ASP B 1 416 ? -10.697 -13.605 70.052 1.00 28.87 444 ASP B N 1
ATOM 6843 C CA . ASP B 1 416 ? -9.764 -14.165 69.093 1.00 30.85 444 ASP B CA 1
ATOM 6844 C C . ASP B 1 416 ? -10.116 -15.610 68.844 1.00 27.16 444 ASP B C 1
ATOM 6845 O O . ASP B 1 416 ? -10.919 -16.189 69.564 1.00 33.85 444 ASP B O 1
ATOM 6850 N N . PHE B 1 417 ? -9.514 -16.189 67.814 1.00 28.36 445 PHE B N 1
ATOM 6851 C CA . PHE B 1 417 ? -9.761 -17.574 67.458 1.00 29.12 445 PHE B CA 1
ATOM 6852 C C . PHE B 1 417 ? -8.453 -18.209 67.073 1.00 25.01 445 PHE B C 1
ATOM 6853 O O . PHE B 1 417 ? -7.551 -17.531 66.588 1.00 29.57 445 PHE B O 1
ATOM 6861 N N . GLN B 1 418 ? -8.344 -19.510 67.297 1.00 27.60 446 GLN B N 1
ATOM 6862 C CA . GLN B 1 418 ? -7.177 -20.266 66.861 1.00 35.24 446 GLN B CA 1
ATOM 6863 C C . GLN B 1 418 ? -7.606 -21.495 66.058 1.00 32.73 446 GLN B C 1
ATOM 6864 O O . GLN B 1 418 ? -8.382 -22.321 66.536 1.00 34.73 446 GLN B O 1
ATOM 6870 N N . LEU B 1 419 ? -7.106 -21.595 64.829 1.00 33.92 447 LEU B N 1
ATOM 6871 C CA . LEU B 1 419 ? -7.211 -22.815 64.032 1.00 34.17 447 LEU B CA 1
ATOM 6872 C C . LEU B 1 419 ? -6.642 -24.013 64.784 1.00 38.19 447 LEU B C 1
ATOM 6873 O O . LEU B 1 419 ? -5.613 -23.891 65.441 1.00 37.98 447 LEU B O 1
ATOM 6878 N N . LEU B 1 420 ? -7.291 -25.171 64.675 1.00 35.59 448 LEU B N 1
ATOM 6879 C CA . LEU B 1 420 ? -6.739 -26.420 65.226 1.00 40.67 448 LEU B CA 1
ATOM 6880 C C . LEU B 1 420 ? -6.099 -27.285 64.135 1.00 40.02 448 LEU B C 1
ATOM 6881 O O . LEU B 1 420 ? -6.159 -28.517 64.176 1.00 41.83 448 LEU B O 1
ATOM 6886 N N . ARG B 1 421 ? -5.485 -26.598 63.173 1.00 39.37 449 ARG B N 1
ATOM 6887 C CA . ARG B 1 421 ? -4.832 -27.170 62.008 1.00 39.87 449 ARG B CA 1
ATOM 6888 C C . ARG B 1 421 ? -3.697 -26.230 61.643 1.00 36.67 449 ARG B C 1
ATOM 6889 O O . ARG B 1 421 ? -3.738 -25.045 61.987 1.00 38.32 449 ARG B O 1
ATOM 6897 N N . ASP B 1 422 ? -2.703 -26.741 60.916 1.00 31.27 450 ASP B N 1
ATOM 6898 C CA . ASP B 1 422 ? -1.676 -25.904 60.282 1.00 41.68 450 ASP B CA 1
ATOM 6899 C C . ASP B 1 422 ? -2.256 -24.952 59.245 1.00 38.38 450 ASP B C 1
ATOM 6900 O O . ASP B 1 422 ? -1.882 -23.778 59.182 1.00 37.80 450 ASP B O 1
ATOM 6905 N N . GLU B 1 423 ? -3.152 -25.475 58.416 1.00 35.11 451 GLU B N 1
ATOM 6906 C CA . GLU B 1 423 ? -3.651 -24.746 57.269 1.00 31.61 451 GLU B CA 1
ATOM 6907 C C . GLU B 1 423 ? -5.150 -24.536 57.390 1.00 30.35 451 GLU B C 1
ATOM 6908 O O . GLU B 1 423 ? -5.844 -25.302 58.057 1.00 28.31 451 GLU B O 1
ATOM 6914 N N . VAL B 1 424 ? -5.635 -23.480 56.748 1.00 26.14 452 VAL B N 1
ATOM 6915 C CA . VAL B 1 424 ? -7.054 -23.322 56.436 1.00 29.13 452 VAL B CA 1
ATOM 6916 C C . VAL B 1 424 ? -7.642 -24.629 55.860 1.00 29.85 452 VAL B C 1
ATOM 6917 O O . VAL B 1 424 ? -6.949 -25.347 55.140 1.00 29.89 452 VAL B O 1
ATOM 6921 N N . PRO B 1 425 ? -8.910 -24.959 56.198 1.00 23.80 453 PRO B N 1
ATOM 6922 C CA . PRO B 1 425 ? -9.534 -26.202 55.725 1.00 23.80 453 PRO B CA 1
ATOM 6923 C C . PRO B 1 425 ? -9.537 -26.304 54.203 1.00 23.81 453 PRO B C 1
ATOM 6924 O O . PRO B 1 425 ? -9.514 -25.281 53.528 1.00 24.55 453 PRO B O 1
ATOM 6928 N N . ASP B 1 426 ? -9.557 -27.527 53.673 1.00 24.99 454 ASP B N 1
ATOM 6929 C CA . ASP B 1 426 ? -9.836 -27.751 52.252 1.00 27.79 454 ASP B CA 1
ATOM 6930 C C . ASP B 1 426 ? -11.284 -27.467 51.934 1.00 27.63 454 ASP B C 1
ATOM 6931 O O . ASP B 1 426 ? -12.156 -27.738 52.750 1.00 28.58 454 ASP B O 1
ATOM 6936 N N . PRO B 1 427 ? -11.562 -26.946 50.731 1.00 25.05 455 PRO B N 1
ATOM 6937 C CA . PRO B 1 427 ? -12.961 -26.950 50.293 1.00 25.66 455 PRO B CA 1
ATOM 6938 C C . PRO B 1 427 ? -13.502 -28.371 50.099 1.00 26.41 455 PRO B C 1
ATOM 6939 O O . PRO B 1 427 ? -12.767 -29.263 49.672 1.00 26.82 455 PRO B O 1
ATOM 6943 N N . ASP B 1 428 ? -14.775 -28.578 50.421 1.00 22.37 456 ASP B N 1
ATOM 6944 C CA . ASP B 1 428 ? -15.414 -29.876 50.203 1.00 24.64 456 ASP B CA 1
ATOM 6945 C C . ASP B 1 428 ? -16.412 -29.801 49.049 1.00 23.67 456 ASP B C 1
ATOM 6946 O O . ASP B 1 428 ? -17.496 -29.232 49.192 1.00 24.64 456 ASP B O 1
ATOM 6951 N N . TYR B 1 429 ? -16.042 -30.374 47.905 1.00 25.23 457 TYR B N 1
ATOM 6952 C CA . TYR B 1 429 ? -16.785 -30.149 46.659 1.00 27.22 457 TYR B CA 1
ATOM 6953 C C . TYR B 1 429 ? -17.970 -31.111 46.485 1.00 30.34 457 TYR B C 1
ATOM 6954 O O . TYR B 1 429 ? -18.647 -31.091 45.455 1.00 29.60 457 TYR B O 1
ATOM 6963 N N . HIS B 1 430 ? -18.219 -31.947 47.491 1.00 28.11 458 HIS B N 1
ATOM 6964 C CA . HIS B 1 430 ? -19.259 -32.970 47.383 1.00 34.48 458 HIS B CA 1
ATOM 6965 C C . HIS B 1 430 ? -20.652 -32.376 47.453 1.00 37.56 458 HIS B C 1
ATOM 6966 O O . HIS B 1 430 ? -21.610 -32.966 46.953 1.00 37.39 458 HIS B O 1
ATOM 6973 N N . THR B 1 431 ? -20.775 -31.214 48.086 1.00 32.60 459 THR B N 1
ATOM 6974 C CA . THR B 1 431 ? -22.093 -30.657 48.384 1.00 30.65 459 THR B CA 1
ATOM 6975 C C . THR B 1 431 ? -22.568 -29.702 47.296 1.00 28.56 459 THR B C 1
ATOM 6976 O O . THR B 1 431 ? -21.775 -29.243 46.470 1.00 28.81 459 THR B O 1
ATOM 6980 N N . MET B 1 432 ? -23.863 -29.400 47.303 1.00 29.66 460 MET B N 1
ATOM 6981 C CA . MET B 1 432 ? -24.462 -28.526 46.295 1.00 32.29 460 MET B CA 1
ATOM 6982 C C . MET B 1 432 ? -23.950 -27.087 46.386 1.00 29.00 460 MET B C 1
ATOM 6983 O O . MET B 1 432 ? -23.663 -26.451 45.373 1.00 28.94 460 MET B O 1
ATOM 6988 N N . VAL B 1 433 ? -23.864 -26.573 47.606 1.00 26.82 461 VAL B N 1
ATOM 6989 C CA . VAL B 1 433 ? -23.230 -25.292 47.853 1.00 24.36 461 VAL B CA 1
ATOM 6990 C C . VAL B 1 433 ? -21.939 -25.563 48.608 1.00 23.08 461 VAL B C 1
ATOM 6991 O O . VAL B 1 433 ? -21.958 -26.180 49.675 1.00 22.46 461 VAL B O 1
ATOM 6995 N N . VAL B 1 434 ? -20.815 -25.130 48.043 1.00 21.08 462 VAL B N 1
ATOM 6996 C CA . VAL B 1 434 ? -19.510 -25.611 48.490 1.00 20.82 462 VAL B CA 1
ATOM 6997 C C . VAL B 1 434 ? -18.933 -24.730 49.603 1.00 20.74 462 VAL B C 1
ATOM 6998 O O . VAL B 1 434 ? -18.841 -23.510 49.465 1.00 19.63 462 VAL B O 1
ATOM 7002 N N . GLY B 1 435 ? -18.568 -25.363 50.715 1.00 20.62 463 GLY B N 1
ATOM 7003 C CA . GLY B 1 435 ? -17.909 -24.675 51.827 1.00 19.90 463 GLY B CA 1
ATOM 7004 C C . GLY B 1 435 ? -16.648 -25.406 52.262 1.00 20.23 463 GLY B C 1
ATOM 7005 O O . GLY B 1 435 ? -16.250 -26.397 51.639 1.00 21.84 463 GLY B O 1
ATOM 7006 N N . PRO B 1 436 ? -16.010 -24.919 53.337 1.00 21.12 464 PRO B N 1
ATOM 7007 C CA . PRO B 1 436 ? -14.847 -25.565 53.939 1.00 21.49 464 PRO B CA 1
ATOM 7008 C C . PRO B 1 436 ? -15.259 -26.924 54.494 1.00 23.76 464 PRO B C 1
ATOM 7009 O O . PRO B 1 436 ? -16.388 -27.086 54.957 1.00 23.02 464 PRO B O 1
ATOM 7013 N N . THR B 1 437 ? -14.367 -27.900 54.427 1.00 25.34 465 THR B N 1
ATOM 7014 C CA . THR B 1 437 ? -14.676 -29.225 54.931 1.00 25.68 465 THR B CA 1
ATOM 7015 C C . THR B 1 437 ? -15.121 -29.156 56.397 1.00 22.80 465 THR B C 1
ATOM 7016 O O . THR B 1 437 ? -14.376 -28.664 57.248 1.00 22.76 465 THR B O 1
ATOM 7020 N N . ALA B 1 438 ? -16.332 -29.635 56.684 1.00 23.46 466 ALA B N 1
ATOM 7021 C CA . ALA B 1 438 ? -16.953 -29.414 58.004 1.00 25.64 466 ALA B CA 1
ATOM 7022 C C . ALA B 1 438 ? -16.090 -29.965 59.148 1.00 26.95 466 ALA B C 1
ATOM 7023 O O . ALA B 1 438 ? -15.911 -29.319 60.186 1.00 25.49 466 ALA B O 1
ATOM 7025 N N . SER B 1 439 ? -15.551 -31.159 58.946 1.00 31.51 467 SER B N 1
ATOM 7026 C CA . SER B 1 439 ? -14.763 -31.824 59.974 1.00 34.20 467 SER B CA 1
ATOM 7027 C C . SER B 1 439 ? -13.445 -31.095 60.261 1.00 36.25 467 SER B C 1
ATOM 7028 O O . SER B 1 439 ? -12.777 -31.377 61.256 1.00 34.71 467 SER B O 1
ATOM 7031 N N . GLN B 1 440 ? -13.069 -30.159 59.391 1.00 30.44 468 GLN B N 1
ATOM 7032 C CA . GLN B 1 440 ? -11.814 -29.425 59.566 1.00 30.11 468 GLN B CA 1
ATOM 7033 C C . GLN B 1 440 ? -12.038 -28.039 60.170 1.00 27.44 468 GLN B C 1
ATOM 7034 O O . GLN B 1 440 ? -11.098 -27.248 60.308 1.00 28.44 468 GLN B O 1
ATOM 7040 N N . CYS B 1 441 ? -13.283 -27.752 60.544 1.00 25.25 469 CYS B N 1
ATOM 7041 C CA . CYS B 1 441 ? -13.650 -26.401 60.952 1.00 27.59 469 CYS B CA 1
ATOM 7042 C C . CYS B 1 441 ? -13.736 -26.223 62.470 1.00 26.91 469 CYS B C 1
ATOM 7043 O O . CYS B 1 441 ? -14.340 -25.265 62.947 1.00 26.37 469 CYS B O 1
ATOM 7046 N N . ARG B 1 442 ? -13.134 -27.133 63.230 1.00 28.80 470 ARG B N 1
ATOM 7047 C CA . ARG B 1 442 ? -13.083 -26.951 64.680 1.00 27.70 470 ARG B CA 1
ATOM 7048 C C . ARG B 1 442 ? -12.009 -25.927 65.057 1.00 23.79 470 ARG B C 1
ATOM 7049 O O . ARG B 1 442 ? -10.864 -26.014 64.620 1.00 29.49 470 ARG B O 1
ATOM 7057 N N . VAL B 1 443 ? -12.399 -24.935 65.846 1.00 25.64 471 VAL B N 1
ATOM 7058 C CA . VAL B 1 443 ? -11.490 -23.876 66.229 1.00 25.92 471 VAL B CA 1
ATOM 7059 C C . VAL B 1 443 ? -11.652 -23.580 67.715 1.00 27.15 471 VAL B C 1
ATOM 7060 O O . VAL B 1 443 ? -12.643 -23.976 68.335 1.00 28.11 471 VAL B O 1
ATOM 7064 N N . LYS B 1 444 ? -10.673 -22.891 68.280 1.00 26.41 472 LYS B N 1
ATOM 7065 C CA . LYS B 1 444 ? -10.760 -22.424 69.647 1.00 27.89 472 LYS B CA 1
ATOM 7066 C C . LYS B 1 444 ? -11.102 -20.934 69.668 1.00 28.00 472 LYS B C 1
ATOM 7067 O O . LYS B 1 444 ? -10.414 -20.136 69.037 1.00 34.83 472 LYS B O 1
ATOM 7073 N N . TYR B 1 445 ? -12.167 -20.558 70.379 1.00 28.82 473 TYR B N 1
ATOM 7074 C CA . TYR B 1 445 ? -12.406 -19.146 70.678 1.00 29.18 473 TYR B CA 1
ATOM 7075 C C . TYR B 1 445 ? -11.718 -18.731 71.970 1.00 32.74 473 TYR B C 1
ATOM 7076 O O . TYR B 1 445 ? -11.705 -19.484 72.946 1.00 35.81 473 TYR B O 1
ATOM 7085 N N . ILE B 1 446 ? -11.134 -17.539 71.962 1.00 30.59 474 ILE B N 1
ATOM 7086 C CA . ILE B 1 446 ? -10.558 -16.959 73.172 1.00 33.45 474 ILE B CA 1
ATOM 7087 C C . ILE B 1 446 ? -11.155 -15.588 73.426 1.00 33.05 474 ILE B C 1
ATOM 7088 O O . ILE B 1 446 ? -11.003 -14.665 72.617 1.00 36.13 474 ILE B O 1
ATOM 7093 N N . ARG B 1 447 ? -11.844 -15.464 74.552 1.00 33.39 475 ARG B N 1
ATOM 7094 C CA . ARG B 1 447 ? -12.399 -14.192 74.961 1.00 37.83 475 ARG B CA 1
ATOM 7095 C C . ARG B 1 447 ? -11.276 -13.194 75.198 1.00 40.81 475 ARG B C 1
ATOM 7096 O O . ARG B 1 447 ? -10.314 -13.489 75.902 1.00 41.28 475 ARG B O 1
ATOM 7104 N N . ARG B 1 448 ? -11.395 -12.016 74.601 1.00 37.50 476 ARG B N 1
ATOM 7105 C CA . ARG B 1 448 ? -10.453 -10.941 74.859 1.00 43.64 476 ARG B CA 1
ATOM 7106 C C . ARG B 1 448 ? -10.837 -10.174 76.123 1.00 44.76 476 ARG B C 1
ATOM 7107 O O . ARG B 1 448 ? -9.971 -9.720 76.872 1.00 57.17 476 ARG B O 1
ATOM 7115 N N . GLY C 1 1 ? -46.725 -1.772 69.592 1.00 78.19 29 GLY C N 1
ATOM 7116 C CA . GLY C 1 1 ? -47.365 -2.944 68.927 1.00 77.91 29 GLY C CA 1
ATOM 7117 C C . GLY C 1 1 ? -47.498 -4.146 69.844 1.00 75.58 29 GLY C C 1
ATOM 7118 O O . GLY C 1 1 ? -48.511 -4.307 70.529 1.00 79.92 29 GLY C O 1
ATOM 7119 N N . LYS C 1 2 ? -46.457 -4.973 69.877 1.00 64.46 30 LYS C N 1
ATOM 7120 C CA . LYS C 1 2 ? -46.437 -6.166 70.708 1.00 61.85 30 LYS C CA 1
ATOM 7121 C C . LYS C 1 2 ? -46.392 -5.748 72.179 1.00 63.15 30 LYS C C 1
ATOM 7122 O O . LYS C 1 2 ? -45.616 -6.280 72.965 1.00 56.74 30 LYS C O 1
ATOM 7128 N N . LEU C 1 3 ? -47.240 -4.789 72.532 1.00 50.55 31 LEU C N 1
ATOM 7129 C CA . LEU C 1 3 ? -47.268 -4.215 73.860 1.00 51.65 31 LEU C CA 1
ATOM 7130 C C . LEU C 1 3 ? -48.085 -5.099 74.759 1.00 52.68 31 LEU C C 1
ATOM 7131 O O . LEU C 1 3 ? -49.034 -5.737 74.319 1.00 51.04 31 LEU C O 1
ATOM 7136 N N . PRO C 1 4 ? -47.724 -5.134 76.036 1.00 58.38 32 PRO C N 1
ATOM 7137 C CA . PRO C 1 4 ? -48.582 -5.731 77.041 1.00 48.24 32 PRO C CA 1
ATOM 7138 C C . PRO C 1 4 ? -49.940 -5.042 77.063 1.00 40.74 32 PRO C C 1
ATOM 7139 O O . PRO C 1 4 ? -50.044 -3.867 76.702 1.00 40.44 32 PRO C O 1
ATOM 7143 N N . PRO C 1 5 ? -50.983 -5.775 77.479 1.00 38.20 33 PRO C N 1
ATOM 7144 C CA . PRO C 1 5 ? -52.307 -5.197 77.648 1.00 39.40 33 PRO C CA 1
ATOM 7145 C C . PRO C 1 5 ? -52.298 -4.067 78.667 1.00 43.37 33 PRO C C 1
ATOM 7146 O O . PRO C 1 5 ? -51.598 -4.147 79.683 1.00 43.61 33 PRO C O 1
ATOM 7150 N N . VAL C 1 6 ? -53.072 -3.024 78.384 1.00 44.55 34 VAL C N 1
ATOM 7151 C CA . VAL C 1 6 ? -53.188 -1.863 79.254 1.00 50.24 34 VAL C CA 1
ATOM 7152 C C . VAL C 1 6 ? -54.491 -1.933 80.050 1.00 50.43 34 VAL C C 1
ATOM 7153 O O . VAL C 1 6 ? -55.558 -2.100 79.470 1.00 57.14 34 VAL C O 1
ATOM 7157 N N . TYR C 1 7 ? -54.410 -1.811 81.373 1.00 46.73 35 TYR C N 1
ATOM 7158 C CA . TYR C 1 7 ? -55.619 -1.767 82.203 1.00 42.09 35 TYR C CA 1
ATOM 7159 C C . TYR C 1 7 ? -56.351 -0.433 82.041 1.00 42.32 35 TYR C C 1
ATOM 7160 O O . TYR C 1 7 ? -55.727 0.629 82.100 1.00 43.01 35 TYR C O 1
ATOM 7169 N N . PRO C 1 8 ? -57.681 -0.476 81.835 1.00 42.78 36 PRO C N 1
ATOM 7170 C CA . PRO C 1 8 ? -58.404 0.773 81.573 1.00 44.52 36 PRO C CA 1
ATOM 7171 C C . PRO C 1 8 ? -58.211 1.815 82.674 1.00 44.90 36 PRO C C 1
ATOM 7172 O O . PRO C 1 8 ? -58.266 1.486 83.861 1.00 46.13 36 PRO C O 1
ATOM 7176 N N . VAL C 1 9 ? -57.985 3.060 82.262 1.00 41.25 37 VAL C N 1
ATOM 7177 C CA . VAL C 1 9 ? -57.953 4.198 83.175 1.00 50.07 37 VAL C CA 1
ATOM 7178 C C . VAL C 1 9 ? -59.302 4.893 83.195 1.00 50.00 37 VAL C C 1
ATOM 7179 O O . VAL C 1 9 ? -59.819 5.288 82.150 1.00 56.63 37 VAL C O 1
ATOM 7183 N N . THR C 1 10 ? -59.873 5.044 84.383 1.00 48.49 38 THR C N 1
ATOM 7184 C CA . THR C 1 10 ? -61.146 5.740 84.520 1.00 52.75 38 THR C CA 1
ATOM 7185 C C . THR C 1 10 ? -60.961 7.084 85.229 1.00 66.33 38 THR C C 1
ATOM 7186 O O . THR C 1 10 ? -61.805 7.974 85.121 1.00 65.38 38 THR C O 1
ATOM 7190 N N . VAL C 1 11 ? -59.846 7.228 85.938 1.00 54.61 39 VAL C N 1
ATOM 7191 C CA . VAL C 1 11 ? -59.565 8.429 86.722 1.00 58.77 39 VAL C CA 1
ATOM 7192 C C . VAL C 1 11 ? -58.541 9.309 86.014 1.00 55.77 39 VAL C C 1
ATOM 7193 O O . VAL C 1 11 ? -57.394 8.918 85.851 1.00 51.14 39 VAL C O 1
ATOM 7197 N N . PRO C 1 12 ? -58.951 10.515 85.597 1.00 57.46 40 PRO C N 1
ATOM 7198 C CA . PRO C 1 12 ? -58.339 11.223 84.464 1.00 54.71 40 PRO C CA 1
ATOM 7199 C C . PRO C 1 12 ? -56.824 11.515 84.537 1.00 53.35 40 PRO C C 1
ATOM 7200 O O . PRO C 1 12 ? -56.122 11.286 83.550 1.00 58.93 40 PRO C O 1
ATOM 7204 N N . ILE C 1 13 ? -56.333 12.023 85.666 1.00 47.06 41 ILE C N 1
ATOM 7205 C CA . ILE C 1 13 ? -54.940 12.475 85.768 1.00 41.66 41 ILE C CA 1
ATOM 7206 C C . ILE C 1 13 ? -54.105 11.527 86.617 1.00 45.31 41 ILE C C 1
ATOM 7207 O O . ILE C 1 13 ? -52.910 11.369 86.413 1.00 51.96 41 ILE C O 1
ATOM 7212 N N . LEU C 1 14 ? -54.755 10.929 87.600 1.00 38.78 42 LEU C N 1
ATOM 7213 C CA . LEU C 1 14 ? -54.092 10.086 88.569 1.00 37.85 42 LEU C CA 1
ATOM 7214 C C . LEU C 1 14 ? -53.818 8.688 88.046 1.00 40.08 42 LEU C C 1
ATOM 7215 O O . LEU C 1 14 ? -52.917 8.010 88.522 1.00 38.66 42 LEU C O 1
ATOM 7220 N N . GLY C 1 15 ? -54.621 8.250 87.086 1.00 39.29 43 GLY C N 1
ATOM 7221 C CA . GLY C 1 15 ? -54.640 6.851 86.695 1.00 35.82 43 GLY C CA 1
ATOM 7222 C C . GLY C 1 15 ? -54.959 5.949 87.871 1.00 37.71 43 GLY C C 1
ATOM 7223 O O . GLY C 1 15 ? -55.952 6.152 88.571 1.00 38.44 43 GLY C O 1
ATOM 7224 N N . HIS C 1 16 ? -54.104 4.956 88.094 1.00 36.29 44 HIS C N 1
ATOM 7225 C CA . HIS C 1 16 ? -54.415 3.858 88.996 1.00 36.71 44 HIS C CA 1
ATOM 7226 C C . HIS C 1 16 ? -53.770 4.013 90.364 1.00 33.81 44 HIS C C 1
ATOM 7227 O O . HIS C 1 16 ? -53.826 3.095 91.183 1.00 34.25 44 HIS C O 1
ATOM 7234 N N . ILE C 1 17 ? -53.152 5.163 90.616 1.00 34.84 45 ILE C N 1
ATOM 7235 C CA . ILE C 1 17 ? -52.327 5.320 91.820 1.00 31.67 45 ILE C CA 1
ATOM 7236 C C . ILE C 1 17 ? -53.140 5.161 93.115 1.00 34.52 45 ILE C C 1
ATOM 7237 O O . ILE C 1 17 ? -52.676 4.507 94.053 1.00 32.27 45 ILE C O 1
ATOM 7242 N N . ILE C 1 18 ? -54.343 5.734 93.165 1.00 31.05 46 ILE C N 1
ATOM 7243 C CA . ILE C 1 18 ? -55.194 5.581 94.352 1.00 35.66 46 ILE C CA 1
ATOM 7244 C C . ILE C 1 18 ? -55.702 4.149 94.509 1.00 35.50 46 ILE C C 1
ATOM 7245 O O . ILE C 1 18 ? -55.720 3.609 95.615 1.00 37.07 46 ILE C O 1
ATOM 7250 N N . GLN C 1 19 ? -56.116 3.531 93.408 1.00 32.90 47 GLN C N 1
ATOM 7251 C CA . GLN C 1 19 ? -56.581 2.147 93.463 1.00 37.83 47 GLN C CA 1
ATOM 7252 C C . GLN C 1 19 ? -55.446 1.188 93.809 1.00 35.66 47 GLN C C 1
ATOM 7253 O O . GLN C 1 19 ? -55.650 0.219 94.538 1.00 34.41 47 GLN C O 1
ATOM 7259 N N . PHE C 1 20 ? -54.253 1.451 93.282 1.00 35.18 48 PHE C N 1
ATOM 7260 C CA . PHE C 1 20 ? -53.084 0.668 93.668 1.00 32.72 48 PHE C CA 1
ATOM 7261 C C . PHE C 1 20 ? -52.825 0.782 95.166 1.00 36.62 48 PHE C C 1
ATOM 7262 O O . PHE C 1 20 ? -52.720 -0.229 95.860 1.00 32.73 48 PHE C O 1
ATOM 7270 N N . GLY C 1 21 ? -52.729 2.010 95.655 1.00 34.59 49 GLY C N 1
ATOM 7271 C CA . GLY C 1 21 ? -52.347 2.256 97.035 1.00 36.95 49 GLY C CA 1
ATOM 7272 C C . GLY C 1 21 ? -53.304 1.637 98.029 1.00 40.35 49 GLY C C 1
ATOM 7273 O O . GLY C 1 21 ? -52.894 1.172 99.084 1.00 45.64 49 GLY C O 1
ATOM 7274 N N . LYS C 1 22 ? -54.586 1.646 97.687 1.00 42.19 50 LYS C N 1
ATOM 7275 C CA . LYS C 1 22 ? -55.628 1.128 98.560 1.00 47.17 50 LYS C CA 1
ATOM 7276 C C . LYS C 1 22 ? -55.487 -0.368 98.822 1.00 54.43 50 LYS C C 1
ATOM 7277 O O . LYS C 1 22 ? -55.609 -0.817 99.956 1.00 61.65 50 LYS C O 1
ATOM 7283 N N . SER C 1 23 ? -55.247 -1.135 97.767 1.00 46.90 51 SER C N 1
ATOM 7284 C CA . SER C 1 23 ? -55.087 -2.574 97.888 1.00 46.10 51 SER C CA 1
ATOM 7285 C C . SER C 1 23 ? -54.158 -3.116 96.813 1.00 36.81 51 SER C C 1
ATOM 7286 O O . SER C 1 23 ? -54.615 -3.670 95.827 1.00 39.04 51 SER C O 1
ATOM 7289 N N . PRO C 1 24 ? -52.846 -2.950 96.988 1.00 33.74 52 PRO C N 1
ATOM 7290 C CA . PRO C 1 24 ? -51.984 -3.243 95.848 1.00 35.71 52 PRO C CA 1
ATOM 7291 C C . PRO C 1 24 ? -52.027 -4.698 95.382 1.00 35.30 52 PRO C C 1
ATOM 7292 O O . PRO C 1 24 ? -52.027 -4.937 94.184 1.00 31.92 52 PRO C O 1
ATOM 7296 N N . LEU C 1 25 ? -52.058 -5.656 96.303 1.00 34.87 53 LEU C N 1
ATOM 7297 C CA . LEU C 1 25 ? -52.126 -7.066 95.888 1.00 39.86 53 LEU C CA 1
ATOM 7298 C C . LEU C 1 25 ? -53.438 -7.361 95.163 1.00 37.38 53 LEU C C 1
ATOM 7299 O O . LEU C 1 25 ? -53.437 -7.921 94.064 1.00 35.66 53 LEU C O 1
ATOM 7304 N N . GLY C 1 26 ? -54.550 -6.982 95.783 1.00 39.31 54 GLY C N 1
ATOM 7305 C CA . GLY C 1 26 ? -55.867 -7.161 95.177 1.00 38.81 54 GLY C CA 1
ATOM 7306 C C . GLY C 1 26 ? -55.960 -6.503 93.815 1.00 36.01 54 GLY C C 1
ATOM 7307 O O . GLY C 1 26 ? -56.406 -7.116 92.844 1.00 38.93 54 GLY C O 1
ATOM 7308 N N . PHE C 1 27 ? -55.529 -5.247 93.740 1.00 37.38 55 PHE C N 1
ATOM 7309 C CA . PHE C 1 27 ? -55.582 -4.505 92.483 1.00 39.65 55 PHE C CA 1
ATOM 7310 C C . PHE C 1 27 ? -54.749 -5.163 91.369 1.00 41.68 55 PHE C C 1
ATOM 7311 O O . PHE C 1 27 ? -55.221 -5.315 90.241 1.00 41.20 55 PHE C O 1
ATOM 7319 N N . MET C 1 28 ? -53.514 -5.546 91.685 1.00 40.15 56 MET C N 1
ATOM 7320 C CA . MET C 1 28 ? -52.638 -6.164 90.689 1.00 38.33 56 MET C CA 1
ATOM 7321 C C . MET C 1 28 ? -53.188 -7.510 90.221 1.00 40.25 56 MET C C 1
ATOM 7322 O O . MET C 1 28 ? -53.108 -7.854 89.039 1.00 40.94 56 MET C O 1
ATOM 7327 N N . GLN C 1 29 ? -53.749 -8.266 91.158 1.00 42.39 57 GLN C N 1
ATOM 7328 C CA . GLN C 1 29 ? -54.355 -9.552 90.841 1.00 44.56 57 GLN C CA 1
ATOM 7329 C C . GLN C 1 29 ? -55.615 -9.375 90.005 1.00 46.51 57 GLN C C 1
ATOM 7330 O O . GLN C 1 29 ? -55.896 -10.185 89.121 1.00 58.77 57 GLN C O 1
ATOM 7336 N N . GLU C 1 30 ? -56.365 -8.313 90.274 1.00 50.50 58 GLU C N 1
ATOM 7337 C CA . GLU C 1 30 ? -57.507 -7.961 89.429 1.00 48.32 58 GLU C CA 1
ATOM 7338 C C . GLU C 1 30 ? -57.076 -7.618 87.992 1.00 47.01 58 GLU C C 1
ATOM 7339 O O . GLU C 1 30 ? -57.807 -7.892 87.044 1.00 42.93 58 GLU C O 1
ATOM 7345 N N . CYS C 1 31 ? -55.891 -7.030 87.831 1.00 43.32 59 CYS C N 1
ATOM 7346 C CA . CYS C 1 31 ? -55.376 -6.697 86.497 1.00 43.58 59 CYS C CA 1
ATOM 7347 C C . CYS C 1 31 ? -54.935 -7.946 85.751 1.00 44.72 59 CYS C C 1
ATOM 7348 O O . CYS C 1 31 ? -55.307 -8.164 84.599 1.00 48.93 59 CYS C O 1
ATOM 7351 N N . LYS C 1 32 ? -54.126 -8.755 86.422 1.00 44.53 60 LYS C N 1
ATOM 7352 C CA . LYS C 1 32 ? -53.642 -10.004 85.866 1.00 54.34 60 LYS C CA 1
ATOM 7353 C C . LYS C 1 32 ? -54.824 -10.873 85.448 1.00 60.35 60 LYS C C 1
ATOM 7354 O O . LYS C 1 32 ? -54.881 -11.376 84.324 1.00 70.62 60 LYS C O 1
ATOM 7360 N N . ARG C 1 33 ? -55.779 -10.997 86.358 1.00 59.27 61 ARG C N 1
ATOM 7361 C CA . ARG C 1 33 ? -56.963 -11.822 86.183 1.00 65.43 61 ARG C CA 1
ATOM 7362 C C . ARG C 1 33 ? -57.796 -11.361 84.993 1.00 68.81 61 ARG C C 1
ATOM 7363 O O . ARG C 1 33 ? -58.291 -12.172 84.215 1.00 71.62 61 ARG C O 1
ATOM 7371 N N . GLN C 1 34 ? -57.921 -10.050 84.851 1.00 54.38 62 GLN C N 1
ATOM 7372 C CA . GLN C 1 34 ? -58.893 -9.435 83.951 1.00 54.26 62 GLN C CA 1
ATOM 7373 C C . GLN C 1 34 ? -58.357 -9.269 82.521 1.00 55.61 62 GLN C C 1
ATOM 7374 O O . GLN C 1 34 ? -59.119 -9.346 81.557 1.00 60.55 62 GLN C O 1
ATOM 7380 N N . LEU C 1 35 ? -57.052 -9.038 82.389 1.00 47.67 63 LEU C N 1
ATOM 7381 C CA . LEU C 1 35 ? -56.426 -8.897 81.072 1.00 53.22 63 LEU C CA 1
ATOM 7382 C C . LEU C 1 35 ? -55.855 -10.230 80.594 1.00 45.94 63 LEU C C 1
ATOM 7383 O O . LEU C 1 35 ? -55.266 -10.321 79.512 1.00 54.09 63 LEU C O 1
ATOM 7388 N N . LYS C 1 36 ? -56.042 -11.258 81.420 1.00 46.31 64 LYS C N 1
ATOM 7389 C CA . LYS C 1 36 ? -55.460 -12.588 81.206 1.00 63.33 64 LYS C CA 1
ATOM 7390 C C . LYS C 1 36 ? -53.999 -12.523 80.752 1.00 56.90 64 LYS C C 1
ATOM 7391 O O . LYS C 1 36 ? -53.645 -12.992 79.669 1.00 69.62 64 LYS C O 1
ATOM 7397 N N . SER C 1 37 ? -53.162 -11.939 81.609 1.00 56.61 65 SER C N 1
ATOM 7398 C CA . SER C 1 37 ? -51.733 -11.814 81.350 1.00 46.85 65 SER C CA 1
ATOM 7399 C C . SER C 1 37 ? -50.992 -11.417 82.626 1.00 53.71 65 SER C C 1
ATOM 7400 O O . SER C 1 37 ? -51.390 -10.475 83.315 1.00 54.65 65 SER C O 1
ATOM 7403 N N . GLY C 1 38 ? -49.918 -12.142 82.933 1.00 49.32 66 GLY C N 1
ATOM 7404 C CA . GLY C 1 38 ? -49.050 -11.812 84.066 1.00 52.43 66 GLY C CA 1
ATOM 7405 C C . GLY C 1 38 ? -48.100 -10.662 83.771 1.00 57.12 66 GLY C C 1
ATOM 7406 O O . GLY C 1 38 ? -47.492 -10.091 84.679 1.00 46.42 66 GLY C O 1
ATOM 7407 N N . ILE C 1 39 ? -47.968 -10.325 82.493 1.00 47.45 67 ILE C N 1
ATOM 7408 C CA . ILE C 1 39 ? -47.326 -9.086 82.092 1.00 43.96 67 ILE C CA 1
ATOM 7409 C C . ILE C 1 39 ? -48.384 -8.103 81.628 1.00 41.75 67 ILE C C 1
ATOM 7410 O O . ILE C 1 39 ? -49.203 -8.418 80.767 1.00 52.97 67 ILE C O 1
ATOM 7415 N N . PHE C 1 40 ? -48.375 -6.912 82.210 1.00 41.20 68 PHE C N 1
ATOM 7416 C CA . PHE C 1 40 ? -49.415 -5.943 81.938 1.00 40.64 68 PHE C CA 1
ATOM 7417 C C . PHE C 1 40 ? -49.008 -4.569 82.436 1.00 41.57 68 PHE C C 1
ATOM 7418 O O . PHE C 1 40 ? -48.079 -4.436 83.232 1.00 40.79 68 PHE C O 1
ATOM 7426 N N . THR C 1 41 ? -49.720 -3.553 81.960 1.00 38.00 69 THR C N 1
ATOM 7427 C CA . THR C 1 41 ? -49.347 -2.165 82.169 1.00 39.11 69 THR C CA 1
ATOM 7428 C C . THR C 1 41 ? -50.441 -1.410 82.915 1.00 40.24 69 THR C C 1
ATOM 7429 O O . THR C 1 41 ? -51.607 -1.433 82.525 1.00 38.70 69 THR C O 1
ATOM 7433 N N . ILE C 1 42 ? -50.060 -0.747 83.999 1.00 34.64 70 ILE C N 1
ATOM 7434 C CA . ILE C 1 42 ? -50.965 0.164 84.680 1.00 33.03 70 ILE C CA 1
ATOM 7435 C C . ILE C 1 42 ? -50.476 1.593 84.503 1.00 34.16 70 ILE C C 1
ATOM 7436 O O . ILE C 1 42 ? -49.403 1.827 83.944 1.00 35.09 70 ILE C O 1
ATOM 7441 N N . ASN C 1 43 ? -51.275 2.545 84.970 1.00 34.67 71 ASN C N 1
ATOM 7442 C CA . ASN C 1 43 ? -50.988 3.953 84.779 1.00 34.37 71 ASN C CA 1
ATOM 7443 C C . ASN C 1 43 ? -50.840 4.666 86.122 1.00 32.65 71 ASN C C 1
ATOM 7444 O O . ASN C 1 43 ? -51.779 4.701 86.919 1.00 33.55 71 ASN C O 1
ATOM 7449 N N . ILE C 1 44 ? -49.661 5.221 86.380 1.00 30.43 72 ILE C N 1
ATOM 7450 C CA . ILE C 1 44 ? -49.435 5.954 87.626 1.00 32.40 72 ILE C CA 1
ATOM 7451 C C . ILE C 1 44 ? -49.160 7.433 87.351 1.00 29.39 72 ILE C C 1
ATOM 7452 O O . ILE C 1 44 ? -48.077 7.799 86.882 1.00 27.69 72 ILE C O 1
ATOM 7457 N N . VAL C 1 45 ? -50.151 8.275 87.643 1.00 27.01 73 VAL C N 1
ATOM 7458 C CA . VAL C 1 45 ? -50.067 9.717 87.399 1.00 30.71 73 VAL C CA 1
ATOM 7459 C C . VAL C 1 45 ? -49.587 10.014 85.978 1.00 35.50 73 VAL C C 1
ATOM 7460 O O . VAL C 1 45 ? -48.769 10.911 85.753 1.00 28.63 73 VAL C O 1
ATOM 7464 N N . GLY C 1 46 ? -50.105 9.244 85.026 1.00 39.98 74 GLY C N 1
ATOM 7465 C CA . GLY C 1 46 ? -49.804 9.461 83.620 1.00 40.47 74 GLY C CA 1
ATOM 7466 C C . GLY C 1 46 ? -48.659 8.608 83.106 1.00 41.47 74 GLY C C 1
ATOM 7467 O O . GLY C 1 46 ? -48.435 8.545 81.902 1.00 44.28 74 GLY C O 1
ATOM 7468 N N . LYS C 1 47 ? -47.926 7.948 84.001 1.00 37.88 75 LYS C N 1
ATOM 7469 C CA . LYS C 1 47 ? -46.785 7.135 83.559 1.00 37.24 75 LYS C CA 1
ATOM 7470 C C . LYS C 1 47 ? -47.153 5.662 83.388 1.00 37.45 75 LYS C C 1
ATOM 7471 O O . LYS C 1 47 ? -47.727 5.038 84.285 1.00 35.30 75 LYS C O 1
ATOM 7477 N N . ARG C 1 48 ? -46.820 5.114 82.220 1.00 40.84 76 ARG C N 1
ATOM 7478 C CA . ARG C 1 48 ? -46.951 3.684 81.975 1.00 37.64 76 ARG C CA 1
ATOM 7479 C C . ARG C 1 48 ? -46.044 2.896 82.918 1.00 35.29 76 ARG C C 1
ATOM 7480 O O . ARG C 1 48 ? -44.820 3.090 82.930 1.00 31.03 76 ARG C O 1
ATOM 7488 N N . VAL C 1 49 ? -46.648 2.022 83.716 1.00 33.22 77 VAL C N 1
ATOM 7489 C CA . VAL C 1 49 ? -45.887 1.091 84.533 1.00 33.58 77 VAL C CA 1
ATOM 7490 C C . VAL C 1 49 ? -46.194 -0.347 84.138 1.00 28.98 77 VAL C C 1
ATOM 7491 O O . VAL C 1 49 ? -47.297 -0.844 84.362 1.00 31.91 77 VAL C O 1
ATOM 7495 N N . THR C 1 50 ? -45.202 -1.006 83.548 1.00 35.88 78 THR C N 1
ATOM 7496 C CA . THR C 1 50 ? -45.334 -2.381 83.096 1.00 31.53 78 THR C CA 1
ATOM 7497 C C . THR C 1 50 ? -44.834 -3.376 84.145 1.00 33.94 78 THR C C 1
ATOM 7498 O O . THR C 1 50 ? -43.644 -3.407 84.478 1.00 39.08 78 THR C O 1
ATOM 7502 N N . ILE C 1 51 ? -45.757 -4.185 84.660 1.00 31.68 79 ILE C N 1
ATOM 7503 C CA . ILE C 1 51 ? -45.453 -5.147 85.715 1.00 33.08 79 ILE C CA 1
ATOM 7504 C C . ILE C 1 51 ? -45.149 -6.515 85.125 1.00 36.61 79 ILE C C 1
ATOM 7505 O O . ILE C 1 51 ? -45.964 -7.082 84.399 1.00 42.70 79 ILE C O 1
ATOM 7510 N N . VAL C 1 52 ? -43.966 -7.032 85.433 1.00 36.97 80 VAL C N 1
ATOM 7511 C CA . VAL C 1 52 ? -43.636 -8.410 85.131 1.00 35.99 80 VAL C CA 1
ATOM 7512 C C . VAL C 1 52 ? -44.177 -9.305 86.239 1.00 35.59 80 VAL C C 1
ATOM 7513 O O . VAL C 1 52 ? -43.463 -9.647 87.181 1.00 36.81 80 VAL C O 1
ATOM 7517 N N . GLY C 1 53 ? -45.453 -9.670 86.121 1.00 34.41 81 GLY C N 1
ATOM 7518 C CA . GLY C 1 53 ? -46.145 -10.397 87.179 1.00 41.60 81 GLY C CA 1
ATOM 7519 C C . GLY C 1 53 ? -46.123 -11.900 86.980 1.00 39.78 81 GLY C C 1
ATOM 7520 O O . GLY C 1 53 ? -46.755 -12.639 87.728 1.00 44.83 81 GLY C O 1
ATOM 7521 N N . ASP C 1 54 ? -45.389 -12.351 85.967 1.00 48.85 82 ASP C N 1
ATOM 7522 C CA . ASP C 1 54 ? -45.183 -13.780 85.731 1.00 42.04 82 ASP C CA 1
ATOM 7523 C C . ASP C 1 54 ? -43.805 -14.224 86.230 1.00 34.78 82 ASP C C 1
ATOM 7524 O O . ASP C 1 54 ? -42.780 -13.797 85.700 1.00 37.88 82 ASP C O 1
ATOM 7529 N N . PRO C 1 55 ? -43.779 -15.084 87.260 1.00 35.15 83 PRO C N 1
ATOM 7530 C CA . PRO C 1 55 ? -42.516 -15.536 87.868 1.00 38.30 83 PRO C CA 1
ATOM 7531 C C . PRO C 1 55 ? -41.580 -16.216 86.864 1.00 40.12 83 PRO C C 1
ATOM 7532 O O . PRO C 1 55 ? -40.357 -16.107 86.988 1.00 40.13 83 PRO C O 1
ATOM 7536 N N . HIS C 1 56 ? -42.153 -16.912 85.883 1.00 43.63 84 HIS C N 1
ATOM 7537 C CA . HIS C 1 56 ? -41.361 -17.526 84.819 1.00 42.77 84 HIS C CA 1
ATOM 7538 C C . HIS C 1 56 ? -40.552 -16.467 84.076 1.00 44.84 84 HIS C C 1
ATOM 7539 O O . HIS C 1 56 ? -39.510 -16.772 83.493 1.00 50.15 84 HIS C O 1
ATOM 7546 N N . GLU C 1 57 ? -41.012 -15.218 84.117 1.00 37.27 85 GLU C N 1
ATOM 7547 C CA . GLU C 1 57 ? -40.363 -14.158 83.334 1.00 40.19 85 GLU C CA 1
ATOM 7548 C C . GLU C 1 57 ? -39.492 -13.187 84.167 1.00 42.51 85 GLU C C 1
ATOM 7549 O O . GLU C 1 57 ? -39.055 -12.154 83.656 1.00 36.09 85 GLU C O 1
ATOM 7555 N N . HIS C 1 58 ? -39.229 -13.527 85.429 1.00 43.54 86 HIS C N 1
ATOM 7556 C CA . HIS C 1 58 ? -38.420 -12.665 86.311 1.00 39.61 86 HIS C CA 1
ATOM 7557 C C . HIS C 1 58 ? -37.078 -12.254 85.719 1.00 40.67 86 HIS C C 1
ATOM 7558 O O . HIS C 1 58 ? -36.702 -11.082 85.768 1.00 43.63 86 HIS C O 1
ATOM 7565 N N . SER C 1 59 ? -36.350 -13.220 85.169 1.00 45.38 87 SER C N 1
ATOM 7566 C CA . SER C 1 59 ? -34.987 -12.974 84.704 1.00 44.66 87 SER C CA 1
ATOM 7567 C C . SER C 1 59 ? -34.922 -11.820 83.693 1.00 41.08 87 SER C C 1
ATOM 7568 O O . SER C 1 59 ? -33.878 -11.182 83.541 1.00 45.14 87 SER C O 1
ATOM 7571 N N . ARG C 1 60 ? -36.037 -11.553 83.012 1.00 39.71 88 ARG C N 1
ATOM 7572 C CA . ARG C 1 60 ? -36.093 -10.462 82.031 1.00 39.89 88 ARG C CA 1
ATOM 7573 C C . ARG C 1 60 ? -36.060 -9.081 82.691 1.00 41.26 88 ARG C C 1
ATOM 7574 O O . ARG C 1 60 ? -35.770 -8.080 82.030 1.00 37.32 88 ARG C O 1
ATOM 7582 N N . PHE C 1 61 ? -36.363 -9.027 83.988 1.00 40.94 89 PHE C N 1
ATOM 7583 C CA . PHE C 1 61 ? -36.311 -7.767 84.745 1.00 35.82 89 PHE C CA 1
ATOM 7584 C C . PHE C 1 61 ? -34.945 -7.600 85.428 1.00 31.29 89 PHE C C 1
ATOM 7585 O O . PHE C 1 61 ? -34.361 -6.519 85.398 1.00 36.16 89 PHE C O 1
ATOM 7593 N N . PHE C 1 62 ? -34.436 -8.690 86.007 1.00 35.86 90 PHE C N 1
ATOM 7594 C CA . PHE C 1 62 ? -33.289 -8.647 86.926 1.00 38.02 90 PHE C CA 1
ATOM 7595 C C . PHE C 1 62 ? -31.936 -8.723 86.219 1.00 39.93 90 PHE C C 1
ATOM 7596 O O . PHE C 1 62 ? -30.920 -8.273 86.755 1.00 37.19 90 PHE C O 1
ATOM 7604 N N . LEU C 1 63 ? -31.932 -9.293 85.015 1.00 46.24 91 LEU C N 1
ATOM 7605 C CA . LEU C 1 63 ? -30.682 -9.578 84.297 1.00 45.93 91 LEU C CA 1
ATOM 7606 C C . LEU C 1 63 ? -30.142 -8.404 83.437 1.00 41.59 91 LEU C C 1
ATOM 7607 O O . LEU C 1 63 ? -28.937 -8.156 83.436 1.00 44.35 91 LEU C O 1
ATOM 7612 N N . PRO C 1 64 ? -31.020 -7.681 82.709 1.00 47.66 92 PRO C N 1
ATOM 7613 C CA . PRO C 1 64 ? -30.486 -6.584 81.878 1.00 41.97 92 PRO C CA 1
ATOM 7614 C C . PRO C 1 64 ? -29.561 -5.615 82.628 1.00 50.20 92 PRO C C 1
ATOM 7615 O O . PRO C 1 64 ? -29.745 -5.361 83.818 1.00 51.03 92 PRO C O 1
ATOM 7619 N N . ARG C 1 65 ? -28.580 -5.081 81.900 1.00 49.25 93 ARG C N 1
ATOM 7620 C CA . ARG C 1 65 ? -27.621 -4.108 82.429 1.00 53.07 93 ARG C CA 1
ATOM 7621 C C . ARG C 1 65 ? -28.265 -2.759 82.760 1.00 45.25 93 ARG C C 1
ATOM 7622 O O . ARG C 1 65 ? -29.394 -2.480 82.355 1.00 45.91 93 ARG C O 1
ATOM 7630 N N . ASN C 1 66 ? -27.524 -1.927 83.490 1.00 50.67 94 ASN C N 1
ATOM 7631 C CA . ASN C 1 66 ? -27.984 -0.595 83.897 1.00 54.94 94 ASN C CA 1
ATOM 7632 C C . ASN C 1 66 ? -28.309 0.313 82.720 1.00 59.57 94 ASN C C 1
ATOM 7633 O O . ASN C 1 66 ? -29.199 1.163 82.802 1.00 52.18 94 ASN C O 1
ATOM 7638 N N . GLU C 1 67 ? -27.568 0.132 81.630 1.00 55.90 95 GLU C N 1
ATOM 7639 C CA . GLU C 1 67 ? -27.769 0.898 80.405 1.00 63.43 95 GLU C CA 1
ATOM 7640 C C . GLU C 1 67 ? -29.152 0.652 79.816 1.00 58.28 9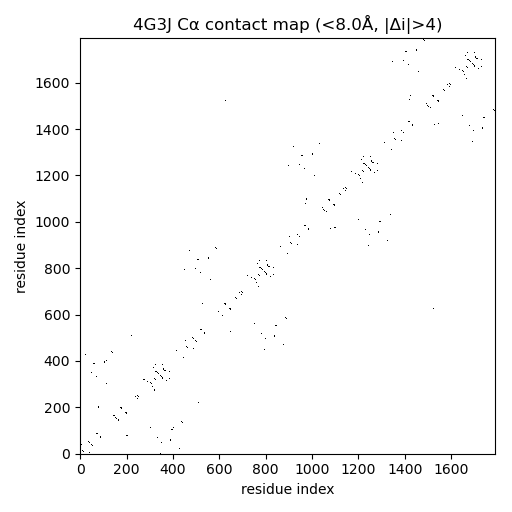5 GLU C C 1
ATOM 7641 O O . GLU C 1 67 ? -29.773 1.565 79.268 1.00 61.58 95 GLU C O 1
ATOM 7647 N N . VAL C 1 68 ? -29.630 -0.584 79.931 1.00 43.10 96 VAL C N 1
ATOM 7648 C CA . VAL C 1 68 ? -30.927 -0.953 79.372 1.00 43.89 96 VAL C CA 1
ATOM 7649 C C . VAL C 1 68 ? -32.069 -0.697 80.369 1.00 43.92 96 VAL C C 1
ATOM 7650 O O . VAL C 1 68 ? -33.066 -0.055 80.030 1.00 40.75 96 VAL C O 1
ATOM 7654 N N . LEU C 1 69 ? -31.912 -1.198 81.593 1.00 41.29 97 LEU C N 1
ATOM 7655 C CA . LEU C 1 69 ? -32.902 -0.983 82.652 1.00 41.62 97 LEU C CA 1
ATOM 7656 C C . LEU C 1 69 ? -32.263 -0.261 83.834 1.00 39.71 97 LEU C C 1
ATOM 7657 O O . LEU C 1 69 ? -31.464 -0.847 84.565 1.00 44.83 97 LEU C O 1
ATOM 7662 N N . SER C 1 70 ? -32.603 1.005 84.028 1.00 38.60 98 SER C N 1
ATOM 7663 C CA . SER C 1 70 ? -31.817 1.876 84.900 1.00 39.98 98 SER C CA 1
ATOM 7664 C C . SER C 1 70 ? -32.547 2.213 86.202 1.00 35.74 98 SER C C 1
ATOM 7665 O O . SER C 1 70 ? -33.661 2.709 86.167 1.00 36.65 98 SER C O 1
ATOM 7668 N N . PRO C 1 71 ? -31.911 1.954 87.352 1.00 38.00 99 PRO C N 1
ATOM 7669 C CA . PRO C 1 71 ? -32.505 2.362 88.624 1.00 38.57 99 PRO C CA 1
ATOM 7670 C C . PRO C 1 71 ? -32.336 3.858 88.923 1.00 43.80 99 PRO C C 1
ATOM 7671 O O . PRO C 1 71 ? -32.928 4.360 89.881 1.00 43.20 99 PRO C O 1
ATOM 7675 N N . ARG C 1 72 ? -31.536 4.564 88.122 1.00 44.05 100 ARG C N 1
ATOM 7676 C CA . ARG C 1 72 ? -31.145 5.939 88.475 1.00 46.08 100 ARG C CA 1
ATOM 7677 C C . ARG C 1 72 ? -32.361 6.810 88.766 1.00 43.75 100 ARG C C 1
ATOM 7678 O O . ARG C 1 72 ? -32.429 7.474 89.801 1.00 38.24 100 ARG C O 1
ATOM 7686 N N . GLU C 1 73 ? -33.314 6.796 87.842 1.00 38.48 101 GLU C N 1
ATOM 7687 C CA . GLU C 1 73 ? -34.391 7.775 87.819 1.00 43.42 101 GLU C CA 1
ATOM 7688 C C . GLU C 1 73 ? -35.450 7.522 88.899 1.00 36.98 101 GLU C C 1
ATOM 7689 O O . GLU C 1 73 ? -36.107 8.457 89.352 1.00 38.46 101 GLU C O 1
ATOM 7695 N N . VAL C 1 74 ? -35.611 6.267 89.312 1.00 35.82 102 VAL C N 1
ATOM 7696 C CA . VAL C 1 74 ? -36.526 5.959 90.414 1.00 37.86 102 VAL C CA 1
ATOM 7697 C C . VAL C 1 74 ? -35.955 6.400 91.765 1.00 38.19 102 VAL C C 1
ATOM 7698 O O . VAL C 1 74 ? -36.687 6.492 92.753 1.00 42.37 102 VAL C O 1
ATOM 7702 N N . TYR C 1 75 ? -34.656 6.677 91.807 1.00 29.36 103 TYR C N 1
ATOM 7703 C CA . TYR C 1 75 ? -34.007 7.104 93.043 1.00 29.36 103 TYR C CA 1
ATOM 7704 C C . TYR C 1 75 ? -33.697 8.587 93.083 1.00 31.05 103 TYR C C 1
ATOM 7705 O O . TYR C 1 75 ? -33.074 9.067 94.019 1.00 29.46 103 TYR C O 1
ATOM 7714 N N . SER C 1 76 ? -34.151 9.313 92.073 1.00 30.13 104 SER C N 1
ATOM 7715 C CA . SER C 1 76 ? -33.955 10.758 92.039 1.00 31.95 104 SER C CA 1
ATOM 7716 C C . SER C 1 76 ? -34.459 11.436 93.313 1.00 29.19 104 SER C C 1
ATOM 7717 O O . SER C 1 76 ? -33.814 12.360 93.819 1.00 27.68 104 SER C O 1
ATOM 7720 N N . PHE C 1 77 ? -35.602 10.986 93.833 1.00 25.54 105 PHE C N 1
ATOM 7721 C CA . PHE C 1 77 ? -36.190 11.644 95.004 1.00 27.19 105 PHE C CA 1
ATOM 7722 C C . PHE C 1 77 ? -35.337 11.468 96.264 1.00 25.48 105 PHE C C 1
ATOM 7723 O O . PHE C 1 77 ? -35.591 12.118 97.273 1.00 24.52 105 PHE C O 1
ATOM 7731 N N . MET C 1 78 ? -34.321 10.604 96.197 1.00 25.65 106 MET C N 1
ATOM 7732 C CA . MET C 1 78 ? -33.465 10.323 97.361 1.00 27.28 106 MET C CA 1
ATOM 7733 C C . MET C 1 78 ? -32.090 10.991 97.262 1.00 27.14 106 MET C C 1
ATOM 7734 O O . MET C 1 78 ? -31.265 10.878 98.167 1.00 27.31 106 MET C O 1
ATOM 7739 N N . VAL C 1 79 ? -31.854 11.701 96.167 1.00 26.86 107 VAL C N 1
ATOM 7740 C CA . VAL C 1 79 ? -30.588 12.410 95.997 1.00 27.97 107 VAL C CA 1
ATOM 7741 C C . VAL C 1 79 ? -30.287 13.376 97.162 1.00 28.50 107 VAL C C 1
ATOM 7742 O O . VAL C 1 79 ? -29.158 13.416 97.642 1.00 29.86 107 VAL C O 1
ATOM 7746 N N . PRO C 1 80 ? -31.290 14.146 97.635 1.00 27.17 108 PRO C N 1
ATOM 7747 C CA . PRO C 1 80 ? -31.021 14.979 98.828 1.00 26.74 108 PRO C CA 1
ATOM 7748 C C . PRO C 1 80 ? -30.574 14.192 100.066 1.00 25.70 108 PRO C C 1
ATOM 7749 O O . PRO C 1 80 ? -29.983 14.764 100.992 1.00 26.28 108 PRO C O 1
ATOM 7753 N N . VAL C 1 81 ? -30.855 12.892 100.079 1.00 26.43 109 VAL C N 1
ATOM 7754 C CA . VAL C 1 81 ? -30.449 12.034 101.185 1.00 26.72 109 VAL C CA 1
ATOM 7755 C C . VAL C 1 81 ? -29.067 11.430 100.926 1.00 27.09 109 VAL C C 1
ATOM 7756 O O . VAL C 1 81 ? -28.131 11.666 101.697 1.00 31.55 109 VAL C O 1
ATOM 7760 N N . PHE C 1 82 ? -28.928 10.662 99.847 1.00 26.00 110 PHE C N 1
ATOM 7761 C CA . PHE C 1 82 ? -27.640 10.017 99.563 1.00 28.61 110 PHE C CA 1
ATOM 7762 C C . PHE C 1 82 ? -26.578 11.063 99.209 1.00 34.93 110 PHE C C 1
ATOM 7763 O O . PHE C 1 82 ? -25.400 10.919 99.555 1.00 34.96 110 PHE C O 1
ATOM 7771 N N . GLY C 1 83 ? -27.008 12.118 98.519 1.00 31.97 111 GLY C N 1
ATOM 7772 C CA . GLY C 1 83 ? -26.104 13.181 98.072 1.00 33.21 111 GLY C CA 1
ATOM 7773 C C . GLY C 1 83 ? -25.929 13.193 96.564 1.00 32.48 111 GLY C C 1
ATOM 7774 O O . GLY C 1 83 ? -26.071 12.163 95.906 1.00 32.90 111 GLY C O 1
ATOM 7775 N N . GLU C 1 84 ? -25.619 14.362 96.013 1.00 34.80 112 GLU C N 1
ATOM 7776 C CA . GLU C 1 84 ? -25.300 14.482 94.595 1.00 38.13 112 GLU C CA 1
ATOM 7777 C C . GLU C 1 84 ? -24.211 13.487 94.180 1.00 38.73 112 GLU C C 1
ATOM 7778 O O . GLU C 1 84 ? -23.182 13.362 94.848 1.00 39.55 112 GLU C O 1
ATOM 7784 N N . GLY C 1 85 ? -24.456 12.773 93.084 1.00 45.57 113 GLY C N 1
ATOM 7785 C CA . GLY C 1 85 ? -23.470 11.852 92.513 1.00 47.82 113 GLY C CA 1
ATOM 7786 C C . GLY C 1 85 ? -23.057 10.703 93.420 1.00 52.98 113 GLY C C 1
ATOM 7787 O O . GLY C 1 85 ? -21.975 10.144 93.258 1.00 47.69 113 GLY C O 1
ATOM 7788 N N . VAL C 1 86 ? -23.916 10.352 94.373 1.00 43.87 114 VAL C N 1
ATOM 7789 C CA . VAL C 1 86 ? -23.690 9.190 95.227 1.00 38.91 114 VAL C CA 1
ATOM 7790 C C . VAL C 1 86 ? -24.671 8.089 94.874 1.00 38.97 114 VAL C C 1
ATOM 7791 O O . VAL C 1 86 ? -25.803 8.365 94.501 1.00 33.16 114 VAL C O 1
ATOM 7795 N N . ALA C 1 87 ? -24.229 6.840 94.994 1.00 39.45 115 ALA C N 1
ATOM 7796 C CA . ALA C 1 87 ? -25.050 5.691 94.628 1.00 38.88 115 ALA C CA 1
ATOM 7797 C C . ALA C 1 87 ? -25.620 5.859 93.220 1.00 42.93 115 ALA C C 1
ATOM 7798 O O . ALA C 1 87 ? -24.866 6.033 92.260 1.00 40.43 115 ALA C O 1
ATOM 7800 N N . TYR C 1 88 ? -26.946 5.812 93.097 1.00 42.69 116 TYR C N 1
ATOM 7801 C CA . TYR C 1 88 ? -27.586 5.730 91.777 1.00 43.40 116 TYR C CA 1
ATOM 7802 C C . TYR C 1 88 ? -27.414 7.015 90.963 1.00 41.50 116 TYR C C 1
ATOM 7803 O O . TYR C 1 88 ? -27.575 7.011 89.740 1.00 40.65 116 TYR C O 1
ATOM 7812 N N . ALA C 1 89 ? -27.079 8.105 91.651 1.00 41.80 117 ALA C N 1
ATOM 7813 C CA . ALA C 1 89 ? -26.863 9.396 91.004 1.00 35.42 117 ALA C CA 1
ATOM 7814 C C . ALA C 1 89 ? -25.529 9.441 90.253 1.00 40.62 117 ALA C C 1
ATOM 7815 O O . ALA C 1 89 ? -25.390 10.180 89.282 1.00 39.52 117 ALA C O 1
ATOM 7817 N N . ALA C 1 90 ? -24.555 8.654 90.702 1.00 39.34 118 ALA C N 1
ATOM 7818 C CA . ALA C 1 90 ? -23.258 8.573 90.026 1.00 40.78 118 ALA C CA 1
ATOM 7819 C C . ALA C 1 90 ? -23.360 7.849 88.682 1.00 46.08 118 ALA C C 1
ATOM 7820 O O . ALA C 1 90 ? -24.209 6.972 88.505 1.00 44.73 118 ALA C O 1
ATOM 7822 N N . PRO C 1 91 ? -22.491 8.212 87.724 1.00 48.59 119 PRO C N 1
ATOM 7823 C CA . PRO C 1 91 ? -22.382 7.372 86.539 1.00 46.41 119 PRO C CA 1
ATOM 7824 C C . PRO C 1 91 ? -22.187 5.913 86.945 1.00 47.02 119 PRO C C 1
ATOM 7825 O O . PRO C 1 91 ? -21.618 5.639 88.004 1.00 50.21 119 PRO C O 1
ATOM 7829 N N . TYR C 1 92 ? -22.654 4.988 86.112 1.00 46.29 120 TYR C N 1
ATOM 7830 C CA . TYR C 1 92 ? -22.907 3.614 86.557 1.00 48.75 120 TYR C CA 1
ATOM 7831 C C . TYR C 1 92 ? -21.651 2.863 87.003 1.00 51.92 120 TYR C C 1
ATOM 7832 O O . TYR C 1 92 ? -21.693 2.116 87.980 1.00 44.65 120 TYR C O 1
ATOM 7841 N N . PRO C 1 93 ? -20.526 3.049 86.295 1.00 55.02 121 PRO C N 1
ATOM 7842 C CA . PRO C 1 93 ? -19.333 2.372 86.800 1.00 49.93 121 PRO C CA 1
ATOM 7843 C C . PRO C 1 93 ? -18.866 2.957 88.138 1.00 47.95 121 PRO C C 1
ATOM 7844 O O . PRO C 1 93 ? -18.289 2.246 88.963 1.00 47.64 121 PRO C O 1
ATOM 7848 N N . ARG C 1 94 ? -19.120 4.245 88.342 1.00 45.27 122 ARG C N 1
ATOM 7849 C CA . ARG C 1 94 ? -18.825 4.889 89.612 1.00 46.33 122 ARG C CA 1
ATOM 7850 C C . ARG C 1 94 ? -19.812 4.420 90.683 1.00 45.30 122 ARG C C 1
ATOM 7851 O O . ARG C 1 94 ? -19.437 4.198 91.834 1.00 37.40 122 ARG C O 1
ATOM 7859 N N . MET C 1 95 ? -21.072 4.267 90.281 1.00 52.83 123 MET C N 1
ATOM 7860 C CA . MET C 1 95 ? -22.113 3.692 91.135 1.00 39.53 123 MET C CA 1
ATOM 7861 C C . MET C 1 95 ? -21.734 2.292 91.612 1.00 40.91 123 MET C C 1
ATOM 7862 O O . MET C 1 95 ? -21.787 1.994 92.810 1.00 37.34 123 MET C O 1
ATOM 7867 N N . ARG C 1 96 ? -21.350 1.438 90.665 1.00 41.93 124 ARG C N 1
ATOM 7868 C CA . ARG C 1 96 ? -20.955 0.067 90.978 1.00 42.70 124 ARG C CA 1
ATOM 7869 C C . ARG C 1 96 ? -19.744 0.029 91.917 1.00 37.25 124 ARG C C 1
ATOM 7870 O O . ARG C 1 96 ? -19.676 -0.817 92.808 1.00 36.29 124 ARG C O 1
ATOM 7878 N N . GLU C 1 97 ? -18.798 0.946 91.732 1.00 36.64 125 GLU C N 1
ATOM 7879 C CA . GLU C 1 97 ? -17.637 1.016 92.627 1.00 36.23 125 GLU C CA 1
ATOM 7880 C C . GLU C 1 97 ? -18.027 1.361 94.066 1.00 35.91 125 GLU C C 1
ATOM 7881 O O . GLU C 1 97 ? -17.482 0.794 95.024 1.00 36.17 125 GLU C O 1
ATOM 7887 N N . GLN C 1 98 ? -18.966 2.289 94.217 1.00 33.75 126 GLN C N 1
ATOM 7888 C CA . GLN C 1 98 ? -19.401 2.706 95.550 1.00 36.09 126 GLN C CA 1
ATOM 7889 C C . GLN C 1 98 ? -20.187 1.609 96.273 1.00 31.21 126 GLN C C 1
ATOM 7890 O O . GLN C 1 98 ? -19.923 1.320 97.444 1.00 30.30 126 GLN C O 1
ATOM 7896 N N . LEU C 1 99 ? -21.146 1.001 95.576 1.00 34.83 127 LEU C N 1
ATOM 7897 C CA . LEU C 1 99 ? -21.902 -0.124 96.127 1.00 35.31 127 LEU C CA 1
ATOM 7898 C C . LEU C 1 99 ? -20.968 -1.274 96.460 1.00 36.67 127 LEU C C 1
ATOM 7899 O O . LEU C 1 99 ? -21.142 -1.969 97.470 1.00 31.48 127 LEU C O 1
ATOM 7904 N N . ASN C 1 100 ? -19.962 -1.463 95.611 1.00 40.00 128 ASN C N 1
ATOM 7905 C CA . ASN C 1 100 ? -18.957 -2.488 95.845 1.00 31.02 128 ASN C CA 1
ATOM 7906 C C . ASN C 1 100 ? -18.184 -2.267 97.135 1.00 30.54 12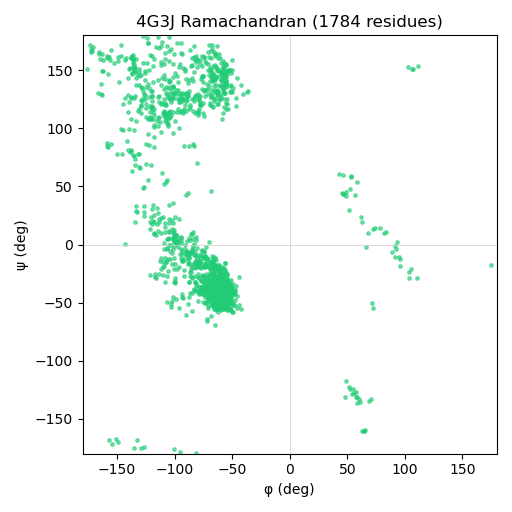8 ASN C C 1
ATOM 7907 O O . ASN C 1 100 ? -17.917 -3.221 97.866 1.00 32.43 128 ASN C O 1
ATOM 7912 N N . PHE C 1 101 ? -17.826 -1.016 97.420 1.00 29.06 129 PHE C N 1
ATOM 7913 C CA . PHE C 1 101 ? -17.116 -0.714 98.665 1.00 28.22 129 PHE C CA 1
ATOM 7914 C C . PHE C 1 101 ? -18.001 -0.967 99.892 1.00 28.37 129 PHE C C 1
ATOM 7915 O O . PHE C 1 101 ? -17.539 -1.494 100.904 1.00 28.93 129 PHE C O 1
ATOM 7923 N N . LEU C 1 102 ? -19.277 -0.608 99.794 1.00 33.55 130 LEU C N 1
ATOM 7924 C CA . LEU C 1 102 ? -20.224 -0.905 100.870 1.00 35.74 130 LEU C CA 1
ATOM 7925 C C . LEU C 1 102 ? -20.414 -2.415 101.040 1.00 35.46 130 LEU C C 1
ATOM 7926 O O . LEU C 1 102 ? -20.431 -2.933 102.165 1.00 32.84 130 LEU C O 1
ATOM 7931 N N . ALA C 1 103 ? -20.550 -3.116 99.916 1.00 36.18 131 ALA C N 1
ATOM 7932 C CA . ALA C 1 103 ? -20.702 -4.567 99.931 1.00 35.48 131 ALA C CA 1
ATOM 7933 C C . ALA C 1 103 ? -19.535 -5.233 100.660 1.00 40.11 131 ALA C C 1
ATOM 7934 O O . ALA C 1 103 ? -19.738 -6.145 101.458 1.00 40.67 131 ALA C O 1
ATOM 7936 N N . GLU C 1 104 ? -18.317 -4.765 100.388 1.00 39.36 132 GLU C N 1
ATOM 7937 C CA . GLU C 1 104 ? -17.114 -5.320 101.017 1.00 38.33 132 GLU C CA 1
ATOM 7938 C C . GLU C 1 104 ? -17.098 -5.139 102.537 1.00 38.48 132 GLU C C 1
ATOM 7939 O O . GLU C 1 104 ? -16.467 -5.923 103.247 1.00 35.98 132 GLU C O 1
ATOM 7945 N N . GLU C 1 105 ? -17.791 -4.108 103.024 1.00 29.22 133 GLU C N 1
ATOM 7946 C CA . GLU C 1 105 ? -17.896 -3.845 104.459 1.00 29.90 133 GLU C CA 1
ATOM 7947 C C . GLU C 1 105 ? -18.906 -4.768 105.130 1.00 36.18 133 GLU C C 1
ATOM 7948 O O . GLU C 1 105 ? -18.918 -4.898 106.359 1.00 33.37 133 GLU C O 1
ATOM 7954 N N . LEU C 1 106 ? -19.757 -5.393 104.316 1.00 36.40 134 LEU C N 1
ATOM 7955 C CA . LEU C 1 106 ? -20.925 -6.125 104.815 1.00 40.04 134 LEU C CA 1
ATOM 7956 C C . LEU C 1 106 ? -20.882 -7.587 104.416 1.00 43.11 134 LEU C C 1
ATOM 7957 O O . LEU C 1 106 ? -21.922 -8.245 104.347 1.00 44.05 134 LEU C O 1
ATOM 7962 N N . THR C 1 107 ? -19.683 -8.091 104.145 1.00 44.05 135 THR C N 1
ATOM 7963 C CA . THR C 1 107 ? -19.519 -9.478 103.754 1.00 45.70 135 THR C CA 1
ATOM 7964 C C . THR C 1 107 ? -19.184 -10.352 104.936 1.00 50.68 135 THR C C 1
ATOM 7965 O O . THR C 1 107 ? -19.066 -9.881 106.068 1.00 53.02 135 THR C O 1
ATOM 7969 N N . ILE C 1 108 ? -18.995 -11.636 104.644 1.00 52.85 136 ILE C N 1
ATOM 7970 C CA . ILE C 1 108 ? -18.805 -12.655 105.666 1.00 46.40 136 ILE C CA 1
ATOM 7971 C C . ILE C 1 108 ? -17.515 -12.482 106.483 1.00 37.37 136 ILE C C 1
ATOM 7972 O O . ILE C 1 108 ? -17.503 -12.754 107.684 1.00 37.98 136 ILE C O 1
ATOM 7977 N N . ALA C 1 109 ? -16.437 -12.025 105.852 1.00 47.92 137 ALA C N 1
ATOM 7978 C CA . ALA C 1 109 ? -15.202 -11.766 106.596 1.00 51.71 137 ALA C CA 1
ATOM 7979 C C . ALA C 1 109 ? -15.445 -10.887 107.837 1.00 49.36 137 ALA C C 1
ATOM 7980 O O . ALA C 1 109 ? -14.750 -11.017 108.848 1.00 61.28 137 ALA C O 1
ATOM 7982 N N . LYS C 1 110 ? -16.438 -10.003 107.752 1.00 49.38 138 LYS C N 1
ATOM 7983 C CA . LYS C 1 110 ? -16.682 -8.994 108.793 1.00 47.01 138 LYS C CA 1
ATOM 7984 C C . LYS C 1 110 ? -17.503 -9.533 109.956 1.00 43.05 138 LYS C C 1
ATOM 7985 O O . LYS C 1 110 ? -17.562 -8.927 111.026 1.00 43.70 138 LYS C O 1
ATOM 7991 N N . PHE C 1 111 ? -18.142 -10.672 109.738 1.00 39.87 139 PHE C N 1
ATOM 7992 C CA . PHE C 1 111 ? -19.196 -11.133 110.620 1.00 40.53 139 PHE C CA 1
ATOM 7993 C C . PHE C 1 111 ? -18.639 -11.731 111.913 1.00 46.40 139 PHE C C 1
ATOM 7994 O O . PHE C 1 111 ? -19.371 -11.898 112.887 1.00 44.29 139 PHE C O 1
ATOM 8002 N N . GLN C 1 112 ? -17.346 -12.050 111.919 1.00 45.41 140 GLN C N 1
ATOM 8003 C CA . GLN C 1 112 ? -16.707 -12.602 113.113 1.00 51.42 140 GLN C CA 1
ATOM 8004 C C . GLN C 1 112 ? -17.051 -11.764 114.333 1.00 47.02 140 GLN C C 1
ATOM 8005 O O . GLN C 1 112 ? -17.514 -12.288 115.346 1.00 54.45 140 GLN C O 1
ATOM 8011 N N . ASN C 1 113 ? -16.826 -10.459 114.226 1.00 44.93 141 ASN C N 1
ATOM 8012 C CA . ASN C 1 113 ? -17.103 -9.540 115.323 1.00 48.10 141 ASN C CA 1
ATOM 8013 C C . ASN C 1 113 ? -18.593 -9.177 115.443 1.00 46.36 141 ASN C C 1
ATOM 8014 O O . ASN C 1 113 ? -19.077 -8.864 116.534 1.00 41.97 141 ASN C O 1
ATOM 8019 N N . PHE C 1 114 ? -19.311 -9.227 114.319 1.00 40.10 142 PHE C N 1
ATOM 8020 C CA . PHE C 1 114 ? -20.716 -8.777 114.268 1.00 35.93 142 PHE C CA 1
ATOM 8021 C C . PHE C 1 114 ? -21.620 -9.561 115.210 1.00 38.32 142 PHE C C 1
ATOM 8022 O O . PHE C 1 114 ? -22.451 -8.980 115.911 1.00 37.63 142 PHE C O 1
ATOM 8030 N N . VAL C 1 115 ? -21.474 -10.883 115.218 1.00 33.76 143 VAL C N 1
ATOM 8031 C CA . VAL C 1 115 ? -22.392 -11.715 115.990 1.00 39.16 143 VAL C CA 1
ATOM 8032 C C . VAL C 1 115 ? -22.366 -11.366 117.486 1.00 39.72 143 VAL C C 1
ATOM 8033 O O . VAL C 1 115 ? -23.422 -11.187 118.093 1.00 42.46 143 VAL C O 1
ATOM 8037 N N . PRO C 1 116 ? -21.163 -11.265 118.082 1.00 43.99 144 PRO C N 1
ATOM 8038 C CA . PRO C 1 116 ? -21.034 -10.825 119.479 1.00 41.87 144 PRO C CA 1
ATOM 8039 C C . PRO C 1 116 ? -21.639 -9.442 119.722 1.00 39.51 144 PRO C C 1
ATOM 8040 O O . PRO C 1 116 ? -22.392 -9.255 120.682 1.00 38.62 144 PRO C O 1
ATOM 8044 N N . ALA C 1 117 ? -21.301 -8.489 118.854 1.00 37.00 145 ALA C N 1
ATOM 8045 C CA . ALA C 1 117 ? -21.836 -7.135 118.935 1.00 39.82 145 ALA C CA 1
ATOM 8046 C C . ALA C 1 117 ? -23.362 -7.139 118.903 1.00 40.17 145 ALA C C 1
ATOM 8047 O O . ALA C 1 117 ? -24.010 -6.477 119.714 1.00 36.09 145 ALA C O 1
ATOM 8049 N N . ILE C 1 118 ? -23.936 -7.888 117.966 1.00 38.47 146 ILE C N 1
ATOM 8050 C CA . ILE C 1 118 ? -25.387 -7.936 117.835 1.00 35.94 146 ILE C CA 1
ATOM 8051 C C . ILE C 1 118 ? -26.038 -8.523 119.090 1.00 40.33 146 ILE C C 1
ATOM 8052 O O . ILE C 1 118 ? -26.993 -7.945 119.616 1.00 36.52 146 ILE C O 1
ATOM 8057 N N . GLN C 1 119 ? -25.524 -9.651 119.578 1.00 34.80 147 GLN C N 1
ATOM 8058 C CA . GLN C 1 119 ? -26.115 -10.266 120.766 1.00 36.47 147 GLN C CA 1
ATOM 8059 C C . GLN C 1 119 ? -25.938 -9.401 122.020 1.00 35.38 147 GLN C C 1
ATOM 8060 O O . GLN C 1 119 ? -26.805 -9.392 122.891 1.00 35.60 147 GLN C O 1
ATOM 8066 N N . HIS C 1 120 ? -24.819 -8.674 122.098 1.00 36.37 148 HIS C N 1
ATOM 8067 C CA . HIS C 1 120 ? -24.587 -7.679 123.165 1.00 39.94 148 HIS C CA 1
ATOM 8068 C C . HIS C 1 120 ? -25.685 -6.619 123.211 1.00 34.56 148 HIS C C 1
ATOM 8069 O O . HIS C 1 120 ? -26.257 -6.368 124.273 1.00 37.11 148 HIS C O 1
ATOM 8076 N N . GLU C 1 121 ? -25.987 -6.006 122.066 1.00 33.09 149 GLU C N 1
ATOM 8077 C CA . GLU C 1 121 ? -27.034 -4.977 122.010 1.00 31.67 149 GLU C CA 1
ATOM 8078 C C . GLU C 1 121 ? -28.423 -5.567 122.247 1.00 33.05 149 GLU C C 1
ATOM 8079 O O . GLU C 1 121 ? -29.263 -4.953 122.909 1.00 32.07 149 GLU C O 1
ATOM 8085 N N . VAL C 1 122 ? -28.660 -6.758 121.702 1.00 29.65 150 VAL C N 1
ATOM 8086 C CA . VAL C 1 122 ? -29.921 -7.458 121.915 1.00 34.15 150 VAL C CA 1
ATOM 8087 C C . VAL C 1 122 ? -30.145 -7.785 123.396 1.00 37.24 150 VAL C C 1
ATOM 8088 O O . VAL C 1 122 ? -31.211 -7.496 123.940 1.00 36.20 150 VAL C O 1
ATOM 8092 N N . ARG C 1 123 ? -29.145 -8.376 124.048 1.00 33.88 151 ARG C N 1
ATOM 8093 C CA . ARG C 1 123 ? -29.245 -8.665 125.487 1.00 36.63 151 ARG C CA 1
ATOM 8094 C C . ARG C 1 123 ? -29.330 -7.406 126.349 1.00 35.43 151 ARG C C 1
ATOM 8095 O O . ARG C 1 123 ? -30.103 -7.365 127.304 1.00 40.29 151 ARG C O 1
ATOM 8103 N N . LYS C 1 124 ? -28.540 -6.384 126.023 1.00 37.71 152 LYS C N 1
ATOM 8104 C CA . LYS C 1 124 ? -28.623 -5.116 126.746 1.00 37.02 152 LYS C CA 1
ATOM 8105 C C . LYS C 1 124 ? -30.051 -4.597 126.725 1.00 38.03 152 LYS C C 1
ATOM 8106 O O . LYS C 1 124 ? -30.596 -4.190 127.752 1.00 36.68 152 LYS C O 1
ATOM 8112 N N . PHE C 1 125 ? -30.658 -4.612 125.544 1.00 35.31 153 PHE C N 1
ATOM 8113 C CA . PHE C 1 125 ? -32.003 -4.073 125.387 1.00 33.21 153 PHE C CA 1
ATOM 8114 C C . PHE C 1 125 ? -33.033 -4.920 126.131 1.00 35.99 153 PHE C C 1
ATOM 8115 O O . PHE C 1 125 ? -33.903 -4.382 126.815 1.00 32.89 153 PHE C O 1
ATOM 8123 N N . MET C 1 126 ? -32.934 -6.240 125.999 1.00 35.43 154 MET C N 1
ATOM 8124 C CA . MET C 1 126 ? -33.842 -7.136 126.713 1.00 39.86 154 MET C CA 1
ATOM 8125 C C . MET C 1 126 ? -33.656 -7.013 128.220 1.00 36.82 154 MET C C 1
ATOM 8126 O O . MET C 1 126 ? -34.629 -6.991 128.968 1.00 38.83 154 MET C O 1
ATOM 8131 N N . ALA C 1 127 ? -32.406 -6.922 128.662 1.00 43.29 155 ALA C N 1
ATOM 8132 C CA . ALA C 1 127 ? -32.119 -6.803 130.086 1.00 44.12 155 ALA C CA 1
ATOM 8133 C C . ALA C 1 127 ? -32.717 -5.522 130.655 1.00 48.49 155 ALA C C 1
ATOM 8134 O O . ALA C 1 127 ? -33.161 -5.497 131.799 1.00 44.97 155 ALA C O 1
ATOM 8136 N N . ALA C 1 128 ? -32.734 -4.461 129.850 1.00 44.29 156 ALA C N 1
ATOM 8137 C CA . ALA C 1 128 ? -33.135 -3.140 130.331 1.00 40.78 156 ALA C CA 1
ATOM 8138 C C . ALA C 1 128 ? -34.631 -2.868 130.141 1.00 42.77 156 ALA C C 1
ATOM 8139 O O . ALA C 1 128 ? -35.225 -2.090 130.890 1.00 47.40 156 ALA C O 1
ATOM 8141 N N . ASN C 1 129 ? -35.238 -3.505 129.146 1.00 36.00 157 ASN C N 1
ATOM 8142 C CA . ASN C 1 129 ? -36.630 -3.217 128.793 1.00 35.99 157 ASN C CA 1
ATOM 8143 C C . ASN C 1 129 ? -37.584 -4.393 128.988 1.00 35.21 157 ASN C C 1
ATOM 8144 O O . ASN C 1 129 ? -38.781 -4.197 129.238 1.00 34.46 157 ASN C O 1
ATOM 8149 N N . TRP C 1 130 ? -37.067 -5.610 128.859 1.00 33.49 158 TRP C N 1
ATOM 8150 C CA . TRP C 1 130 ? -37.889 -6.795 129.085 1.00 35.36 158 TRP C CA 1
ATOM 8151 C C . TRP C 1 130 ? -37.500 -7.452 130.392 1.00 38.19 158 TRP C C 1
ATOM 8152 O O . TRP C 1 130 ? -37.195 -8.647 130.432 1.00 36.61 158 TRP C O 1
ATOM 8163 N N . ASP C 1 131 ? -37.510 -6.670 131.463 1.00 37.36 159 ASP C N 1
ATOM 8164 C CA . ASP C 1 131 ? -36.784 -7.007 132.679 1.00 37.12 159 ASP C CA 1
ATOM 8165 C C . ASP C 1 131 ? -37.662 -7.584 133.789 1.00 41.10 159 ASP C C 1
ATOM 8166 O O . ASP C 1 131 ? -37.188 -7.834 134.888 1.00 42.77 159 ASP C O 1
ATOM 8171 N N . LYS C 1 132 ? -38.935 -7.792 133.496 1.00 34.77 160 LYS C N 1
ATOM 8172 C CA . LYS C 1 132 ? -39.869 -8.290 134.488 1.00 39.03 160 LYS C CA 1
ATOM 8173 C C . LYS C 1 132 ? -40.362 -9.671 134.105 1.00 34.99 160 LYS C C 1
ATOM 8174 O O . LYS C 1 132 ? -39.981 -10.201 133.077 1.00 33.88 160 LYS C O 1
ATOM 8180 N N . ASP C 1 133 ? -41.204 -10.255 134.945 1.00 41.90 161 ASP C N 1
ATOM 8181 C CA . ASP C 1 133 ? -41.723 -11.587 134.688 1.00 41.24 161 ASP C CA 1
ATOM 8182 C C . ASP C 1 133 ? -42.555 -11.628 133.425 1.00 34.79 161 ASP C C 1
ATOM 8183 O O . ASP C 1 133 ? -42.450 -12.559 132.643 1.00 36.52 161 ASP C O 1
ATOM 8188 N N . GLU C 1 134 ? -43.410 -10.629 133.253 1.00 42.08 162 GLU C N 1
ATOM 8189 C CA . GLU C 1 134 ? -44.023 -10.359 131.951 1.00 36.18 162 GLU C CA 1
ATOM 8190 C C . GLU C 1 134 ? -44.243 -8.863 131.772 1.00 37.15 162 GLU C C 1
ATOM 8191 O O . GLU C 1 134 ? -44.058 -8.082 132.705 1.00 32.07 162 GLU C O 1
ATOM 8197 N N . GLY C 1 135 ? -44.628 -8.463 130.569 1.00 32.96 163 GLY C N 1
ATOM 8198 C CA . GLY C 1 135 ? -44.762 -7.050 130.273 1.00 35.64 163 GLY C CA 1
ATOM 8199 C C . GLY C 1 135 ? -45.292 -6.826 128.880 1.00 39.74 163 GLY C C 1
ATOM 8200 O O . GLY C 1 135 ? -45.081 -7.644 127.984 1.00 39.54 163 GLY C O 1
ATOM 8201 N N . GLU C 1 136 ? -45.991 -5.713 128.699 1.00 32.64 164 GLU C N 1
ATOM 8202 C CA . GLU C 1 136 ? -46.528 -5.374 127.398 1.00 31.60 164 GLU C CA 1
ATOM 8203 C C . GLU C 1 136 ? -45.617 -4.398 126.671 1.00 30.57 164 GLU C C 1
ATOM 8204 O O . GLU C 1 136 ? -45.065 -3.464 127.269 1.00 27.71 164 GLU C O 1
ATOM 8210 N N . ILE C 1 137 ? -45.466 -4.631 125.373 1.00 31.68 165 ILE C N 1
ATOM 8211 C CA . ILE C 1 137 ? -44.584 -3.845 124.535 1.00 28.17 165 ILE C CA 1
ATOM 8212 C C . ILE C 1 137 ? -45.218 -3.671 123.173 1.00 27.95 165 ILE C C 1
ATOM 8213 O O . ILE C 1 137 ? -46.089 -4.453 122.776 1.00 27.41 165 ILE C O 1
ATOM 8218 N N . ASN C 1 138 ? -44.778 -2.652 122.441 1.00 28.99 166 ASN C N 1
ATOM 8219 C CA . ASN C 1 138 ? -44.955 -2.658 120.995 1.00 25.39 166 ASN C CA 1
ATOM 8220 C C . ASN C 1 138 ? -43.787 -3.359 120.296 1.00 23.79 166 ASN C C 1
ATOM 8221 O O . ASN C 1 138 ? -42.639 -2.908 120.380 1.00 26.49 166 ASN C O 1
ATOM 8226 N N . LEU C 1 139 ? -44.075 -4.469 119.620 1.00 22.58 167 LEU C N 1
ATOM 8227 C CA . LEU C 1 139 ? -42.999 -5.355 119.145 1.00 24.60 167 LEU C CA 1
ATOM 8228 C C . LEU C 1 139 ? -42.278 -4.771 117.941 1.00 24.38 167 LEU C C 1
ATOM 8229 O O . LEU C 1 139 ? -41.073 -4.972 117.767 1.00 25.70 167 LEU C O 1
ATOM 8234 N N . LEU C 1 140 ? -43.022 -4.048 117.110 1.00 25.36 168 LEU C N 1
ATOM 8235 C CA . LEU C 1 140 ? -42.420 -3.347 115.982 1.00 25.41 168 LEU C CA 1
ATOM 8236 C C . LEU C 1 140 ? -41.448 -2.271 116.469 1.00 26.02 168 LEU C C 1
ATOM 8237 O O . LEU C 1 140 ? -40.331 -2.176 115.973 1.00 24.60 168 LEU C O 1
ATOM 8242 N N . GLU C 1 141 ? -41.863 -1.469 117.444 1.00 27.92 169 GLU C N 1
ATOM 8243 C CA . GLU C 1 141 ? -40.972 -0.437 117.985 1.00 28.45 169 GLU C CA 1
ATOM 8244 C C . GLU C 1 141 ? -39.721 -1.047 118.584 1.00 25.27 169 GLU C C 1
ATOM 8245 O O . GLU C 1 141 ? -38.624 -0.536 118.387 1.00 26.77 169 GLU C O 1
ATOM 8251 N N . ASP C 1 142 ? -39.884 -2.137 119.327 1.00 21.73 170 ASP C N 1
ATOM 8252 C CA . ASP C 1 142 ? -38.767 -2.698 120.069 1.00 24.15 170 ASP C CA 1
ATOM 8253 C C . ASP C 1 142 ? -37.779 -3.371 119.122 1.00 22.70 170 ASP C C 1
ATOM 8254 O O . ASP C 1 142 ? -36.562 -3.258 119.287 1.00 24.36 170 ASP C O 1
ATOM 8259 N N . CYS C 1 143 ? -38.299 -4.058 118.114 1.00 25.67 171 CYS C N 1
ATOM 8260 C CA . CYS C 1 143 ? -37.429 -4.614 117.084 1.00 28.02 171 CYS C CA 1
ATOM 8261 C C . CYS C 1 143 ? -36.681 -3.513 116.323 1.00 26.14 171 CYS C C 1
ATOM 8262 O O . CYS C 1 143 ? -35.508 -3.664 116.009 1.00 26.78 171 CYS C O 1
ATOM 8265 N N . SER C 1 144 ? -37.356 -2.401 116.047 1.00 25.52 172 SER C N 1
ATOM 8266 C CA . SER C 1 144 ? -36.698 -1.258 115.394 1.00 21.97 172 SER C CA 1
ATOM 8267 C C . SER C 1 144 ? -35.563 -0.676 116.241 1.00 25.50 172 SER C C 1
ATOM 8268 O O . SER C 1 144 ? -34.483 -0.368 115.723 1.00 27.31 172 SER C O 1
ATOM 8271 N N . THR C 1 145 ? -35.800 -0.530 117.541 1.00 24.93 173 THR C N 1
ATOM 8272 C CA . THR C 1 145 ? -34.749 -0.050 118.427 1.00 26.03 173 THR C CA 1
ATOM 8273 C C . THR C 1 145 ? -33.567 -1.019 118.455 1.00 25.22 173 THR C C 1
ATOM 8274 O O . THR C 1 145 ? -32.417 -0.598 118.380 1.00 27.35 173 THR C O 1
ATOM 8278 N N . MET C 1 146 ? -33.849 -2.312 118.544 1.00 25.31 174 MET C N 1
ATOM 8279 C CA . MET C 1 146 ? -32.772 -3.304 118.510 1.00 26.57 174 MET C CA 1
ATOM 8280 C C . MET C 1 146 ? -32.001 -3.294 117.189 1.00 25.60 174 MET C C 1
ATOM 8281 O O . MET C 1 146 ? -30.780 -3.458 117.181 1.00 31.45 174 MET C O 1
ATOM 8286 N N . ILE C 1 147 ? -32.705 -3.096 116.077 1.00 24.49 175 ILE C N 1
ATOM 8287 C CA . ILE C 1 147 ? -32.044 -3.085 114.768 1.00 23.84 175 ILE C CA 1
ATOM 8288 C C . ILE C 1 147 ? -31.109 -1.886 114.631 1.00 25.90 175 ILE C C 1
ATOM 8289 O O . ILE C 1 147 ? -29.969 -2.031 114.177 1.00 24.00 175 ILE C O 1
ATOM 8294 N N . ILE C 1 148 ? -31.569 -0.705 115.039 1.00 25.03 176 ILE C N 1
ATOM 8295 C CA . ILE C 1 148 ? -30.690 0.468 114.989 1.00 26.99 176 ILE C CA 1
ATOM 8296 C C . ILE C 1 148 ? -29.494 0.332 115.956 1.00 26.60 176 ILE C C 1
ATOM 8297 O O . ILE C 1 148 ? -28.362 0.649 115.590 1.00 27.31 176 ILE C O 1
ATOM 8302 N N . ASN C 1 149 ? -29.737 -0.160 117.171 1.00 26.73 177 ASN C N 1
ATOM 8303 C CA . ASN C 1 149 ? -28.655 -0.366 118.138 1.00 28.07 177 ASN C CA 1
ATOM 8304 C C . ASN C 1 149 ? -27.649 -1.426 117.687 1.00 30.33 177 ASN C C 1
ATOM 8305 O O . ASN C 1 149 ? -26.438 -1.244 117.836 1.00 31.50 177 ASN C O 1
ATOM 8310 N N . THR C 1 150 ? -28.150 -2.537 117.143 1.00 29.47 178 THR C N 1
ATOM 8311 C CA . THR C 1 150 ? -27.262 -3.629 116.712 1.00 29.14 178 THR C CA 1
ATOM 8312 C C . THR C 1 150 ? -26.482 -3.247 115.455 1.00 33.30 178 THR C C 1
ATOM 8313 O O . THR C 1 150 ? -25.280 -3.514 115.353 1.00 35.40 178 THR C O 1
ATOM 8317 N N . ALA C 1 151 ? -27.165 -2.619 114.503 1.00 31.65 179 ALA C N 1
ATOM 8318 C CA . ALA C 1 151 ? -26.492 -2.071 113.343 1.00 31.48 179 ALA C CA 1
ATOM 8319 C C . ALA C 1 151 ? -25.365 -1.138 113.778 1.00 36.50 179 ALA C C 1
ATOM 8320 O O . ALA C 1 151 ? -24.221 -1.303 113.353 1.00 36.76 179 ALA C O 1
ATOM 8322 N N . CYS C 1 152 ? -25.683 -0.166 114.632 1.00 30.98 180 CYS C N 1
ATOM 8323 C CA . CYS C 1 152 ? -24.687 0.811 115.059 1.00 34.26 180 CYS C CA 1
ATOM 8324 C C . CYS C 1 152 ? -23.504 0.145 115.772 1.00 36.93 180 CYS C C 1
ATOM 8325 O O . CYS C 1 152 ? -22.360 0.566 115.603 1.00 43.36 180 CYS C O 1
ATOM 8328 N N . GLN C 1 153 ? -23.779 -0.892 116.559 1.00 35.58 181 GLN C N 1
ATOM 8329 C CA . GLN C 1 153 ? -22.721 -1.601 117.281 1.00 33.42 181 GLN C CA 1
ATOM 8330 C C . GLN C 1 153 ? -21.832 -2.410 116.338 1.00 41.10 181 GLN C C 1
ATOM 8331 O O . GLN C 1 153 ? -20.625 -2.520 116.545 1.00 39.41 181 GLN C O 1
ATOM 8337 N N . CYS C 1 154 ? -22.440 -2.980 115.304 1.00 35.82 182 CYS C N 1
ATOM 8338 C CA . CYS C 1 154 ? -21.713 -3.774 114.322 1.00 35.70 182 CYS C CA 1
ATOM 8339 C C . CYS C 1 154 ? -20.815 -2.906 113.467 1.00 40.25 182 CYS C C 1
ATOM 8340 O O . CYS C 1 154 ? -19.648 -3.228 113.226 1.00 41.08 182 CYS C O 1
ATOM 8343 N N . LEU C 1 155 ? -21.377 -1.800 112.999 1.00 36.48 183 LEU C N 1
ATOM 8344 C CA . LEU C 1 155 ? -20.801 -1.084 111.873 1.00 43.28 183 LEU C CA 1
ATOM 8345 C C . LEU C 1 155 ? -19.919 0.063 112.326 1.00 41.52 183 LEU C C 1
ATOM 8346 O O . LEU C 1 155 ? -19.092 0.548 111.559 1.00 46.90 183 LEU C O 1
ATOM 8351 N N . PHE C 1 156 ? -20.095 0.501 113.564 1.00 44.55 184 PHE C N 1
ATOM 8352 C CA . PHE C 1 156 ? -19.403 1.693 114.033 1.00 42.57 184 PHE C CA 1
ATOM 8353 C C . PHE C 1 156 ? -18.586 1.502 115.290 1.00 43.03 184 PHE C C 1
ATOM 8354 O O . PHE C 1 156 ? -19.032 0.906 116.257 1.00 31.92 184 PHE C O 1
ATOM 8362 N N . GLY C 1 157 ? -17.378 2.044 115.260 1.00 40.52 185 GLY C N 1
ATOM 8363 C CA . GLY C 1 157 ? -16.521 2.055 116.419 1.00 39.60 185 GLY C CA 1
ATOM 8364 C C . GLY C 1 157 ? -17.172 2.791 117.561 1.00 42.12 185 GLY C C 1
ATOM 8365 O O . GLY C 1 157 ? -18.032 3.629 117.354 1.00 40.11 185 GLY C O 1
ATOM 8366 N N . GLU C 1 158 ? -16.750 2.462 118.772 1.00 40.96 186 GLU C N 1
ATOM 8367 C CA . GLU C 1 158 ? -17.324 3.009 119.991 1.00 45.60 186 GLU C CA 1
ATOM 8368 C C . GLU C 1 158 ? -17.142 4.521 120.084 1.0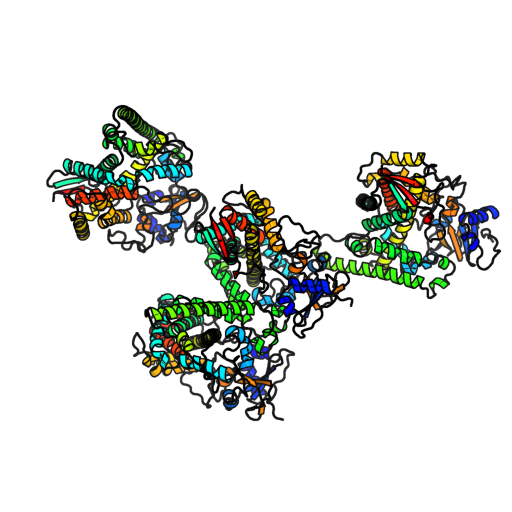0 49.67 186 GLU C C 1
ATOM 8369 O O . GLU C 1 158 ? -17.995 5.226 120.618 1.00 46.75 186 GLU C O 1
ATOM 8375 N N . ASP C 1 159 ? -16.016 5.005 119.578 1.00 51.07 187 ASP C N 1
ATOM 8376 C CA . ASP C 1 159 ? -15.750 6.428 119.554 1.00 54.11 187 ASP C CA 1
ATOM 8377 C C . ASP C 1 159 ? -16.834 7.146 118.781 1.00 51.70 187 ASP C C 1
ATOM 8378 O O . ASP C 1 159 ? -17.283 8.211 119.181 1.00 56.43 187 ASP C O 1
ATOM 8383 N N . LEU C 1 160 ? -17.266 6.546 117.683 1.00 44.23 188 LEU C N 1
ATOM 8384 C CA . LEU C 1 160 ? -18.384 7.079 116.924 1.00 51.91 188 LEU C CA 1
ATOM 8385 C C . LEU C 1 160 ? -19.689 7.026 117.717 1.00 57.67 188 LEU C C 1
ATOM 8386 O O . LEU C 1 160 ? -20.424 8.004 117.769 1.00 63.80 188 LEU C O 1
ATOM 8391 N N . ARG C 1 161 ? -19.969 5.895 118.347 1.00 49.42 189 ARG C N 1
ATOM 8392 C CA . ARG C 1 161 ? -21.216 5.746 119.087 1.00 49.68 189 ARG C CA 1
ATOM 8393 C C . ARG C 1 161 ? -21.280 6.696 120.280 1.00 53.13 189 ARG C C 1
ATOM 8394 O O . ARG C 1 161 ? -22.336 7.203 120.625 1.00 47.96 189 ARG C O 1
ATOM 8402 N N . LYS C 1 162 ? -20.130 6.915 120.901 1.00 56.69 190 LYS C N 1
ATOM 8403 C CA . LYS C 1 162 ? -19.968 7.894 121.973 1.00 64.32 190 LYS C CA 1
ATOM 8404 C C . LYS C 1 162 ? -20.490 9.284 121.578 1.00 59.91 190 LYS C C 1
ATOM 8405 O O . LYS C 1 162 ? -21.191 9.941 122.349 1.00 84.52 190 LYS C O 1
ATOM 8411 N N . ARG C 1 163 ? -20.097 9.734 120.385 1.00 54.92 191 ARG C N 1
ATOM 8412 C CA . ARG C 1 163 ? -20.545 11.004 119.797 1.00 60.02 191 ARG C CA 1
ATOM 8413 C C . ARG C 1 163 ? -21.937 10.933 119.163 1.00 71.90 191 ARG C C 1
ATOM 8414 O O . ARG C 1 163 ? -22.784 11.792 119.396 1.00 70.19 191 ARG C O 1
ATOM 8422 N N . LEU C 1 164 ? -22.144 9.904 118.349 1.00 56.91 192 LEU C N 1
ATOM 8423 C CA . LEU C 1 164 ? -23.355 9.734 117.559 1.00 48.94 192 LEU C CA 1
ATOM 8424 C C . LEU C 1 164 ? -24.062 8.454 117.981 1.00 47.12 192 LEU C C 1
ATOM 8425 O O . LEU C 1 164 ? -23.876 7.400 117.373 1.00 47.73 192 LEU C O 1
ATOM 8430 N N . ASP C 1 165 ? -24.864 8.552 119.035 1.00 48.12 193 ASP C N 1
ATOM 8431 C CA . ASP C 1 165 ? -25.517 7.390 119.623 1.00 54.79 193 ASP C CA 1
ATOM 8432 C C . ASP C 1 165 ? -26.769 7.014 118.846 1.00 50.99 193 ASP C C 1
ATOM 8433 O O . ASP C 1 165 ? -27.301 7.817 118.077 1.00 52.04 193 ASP C O 1
ATOM 8438 N N . ALA C 1 166 ? -27.244 5.792 119.054 1.00 44.52 194 ALA C N 1
ATOM 8439 C CA . ALA C 1 166 ? -28.343 5.261 118.262 1.00 48.24 194 ALA C CA 1
ATOM 8440 C C . ALA C 1 166 ? -29.498 6.263 118.143 1.00 51.76 194 ALA C C 1
ATOM 8441 O O . ALA C 1 166 ? -30.103 6.390 117.079 1.00 52.24 194 ALA C O 1
ATOM 8443 N N . ARG C 1 167 ? -29.797 6.976 119.230 1.00 57.34 195 ARG C N 1
ATOM 8444 C CA . ARG C 1 167 ? -30.962 7.871 119.254 1.00 54.17 195 ARG C CA 1
ATOM 8445 C C . ARG C 1 167 ? -30.734 9.181 118.481 1.00 44.45 195 ARG C C 1
ATOM 8446 O O . ARG C 1 167 ? -31.615 9.630 117.749 1.00 56.57 195 ARG C O 1
ATOM 8454 N N . ARG C 1 168 ? -29.560 9.790 118.642 1.00 52.69 196 ARG C N 1
ATOM 8455 C CA . ARG C 1 168 ? -29.210 10.988 117.869 1.00 48.23 196 ARG C CA 1
ATOM 8456 C C . ARG C 1 168 ? -29.072 10.670 116.381 1.00 57.23 196 ARG C C 1
ATOM 8457 O O . ARG C 1 168 ? -29.479 11.463 115.525 1.00 49.47 196 ARG C O 1
ATOM 8465 N N . PHE C 1 169 ? -28.499 9.509 116.074 1.00 46.66 197 PHE C N 1
ATOM 8466 C CA . PHE C 1 169 ? -28.440 9.048 114.694 1.00 44.29 197 PHE C CA 1
ATOM 8467 C C . PHE C 1 169 ? -29.850 8.896 114.139 1.00 38.67 197 PHE C C 1
ATOM 8468 O O . PHE C 1 169 ? -30.153 9.394 113.050 1.00 36.58 197 PHE C O 1
ATOM 8476 N N . ALA C 1 170 ? -30.710 8.217 114.894 1.00 38.61 198 ALA C N 1
ATOM 8477 C CA . ALA C 1 170 ? -32.076 7.955 114.449 1.00 40.51 198 ALA C CA 1
ATOM 8478 C C . ALA C 1 170 ? -32.847 9.249 114.207 1.00 42.12 198 ALA C C 1
ATOM 8479 O O . ALA C 1 170 ? -33.653 9.326 113.285 1.00 37.56 198 ALA C O 1
ATOM 8481 N N . GLN C 1 171 ? -32.599 10.260 115.036 1.00 42.44 199 GLN C N 1
ATOM 8482 C CA . GLN C 1 171 ? -33.274 11.550 114.889 1.00 41.84 199 GLN C CA 1
ATOM 8483 C C . GLN C 1 171 ? -32.901 12.222 113.571 1.00 36.56 199 GLN C C 1
ATOM 8484 O O . GLN C 1 171 ? -33.766 12.677 112.830 1.00 36.22 199 GLN C O 1
ATOM 8490 N N . LEU C 1 172 ? -31.606 12.272 113.285 1.00 34.50 200 LEU C N 1
ATOM 8491 C CA . LEU C 1 172 ? -31.113 12.857 112.048 1.00 34.78 200 LEU C CA 1
ATOM 8492 C C . LEU C 1 172 ? -31.589 12.070 110.835 1.00 34.00 200 LEU C C 1
ATOM 8493 O O . LEU C 1 172 ? -31.939 12.661 109.811 1.00 27.01 200 LEU C O 1
ATOM 8498 N N . LEU C 1 173 ? -31.602 10.741 110.947 1.00 31.44 201 LEU C N 1
ATOM 8499 C CA . LEU C 1 173 ? -32.066 9.898 109.843 1.00 33.19 201 LEU C CA 1
ATOM 8500 C C . LEU C 1 173 ? -33.560 10.071 109.612 1.00 28.31 201 LEU C C 1
ATOM 8501 O O . LEU C 1 173 ? -34.020 10.074 108.473 1.00 29.97 201 LEU C O 1
ATOM 8506 N N . ALA C 1 174 ? -34.310 10.214 110.698 1.00 29.66 202 ALA C N 1
ATOM 8507 C CA . ALA C 1 174 ? -35.758 10.375 110.614 1.00 28.79 202 ALA C CA 1
ATOM 8508 C C . ALA C 1 174 ? -36.126 11.718 109.994 1.00 26.64 202 ALA C C 1
ATOM 8509 O O . ALA C 1 174 ? -37.088 11.819 109.231 1.00 28.05 202 ALA C O 1
ATOM 8511 N N . LYS C 1 175 ? -35.356 12.751 110.321 1.00 27.75 203 LYS C N 1
ATOM 8512 C CA . LYS C 1 175 ? -35.550 14.064 109.711 1.00 28.14 203 LYS C CA 1
ATOM 8513 C C . LYS C 1 175 ? -35.367 14.002 108.188 1.00 25.66 203 LYS C C 1
ATOM 8514 O O . LYS C 1 175 ? -36.181 14.537 107.434 1.00 25.82 203 LYS C O 1
ATOM 8520 N N . MET C 1 176 ? -34.307 13.344 107.736 1.00 26.52 204 MET C N 1
ATOM 8521 C CA . MET C 1 176 ? -34.112 13.125 106.305 1.00 23.68 204 MET C CA 1
ATOM 8522 C C . MET C 1 176 ? -35.222 12.264 105.689 1.00 22.72 204 MET C C 1
ATOM 8523 O O . MET C 1 176 ? -35.753 12.594 104.625 1.00 24.96 204 MET C O 1
ATOM 8528 N N . GLU C 1 177 ? -35.569 11.163 106.354 1.00 25.18 205 GLU C N 1
ATOM 8529 C CA . GLU C 1 177 ? -36.618 10.277 105.863 1.00 24.13 205 GLU C CA 1
ATOM 8530 C C . GLU C 1 177 ? -37.932 11.020 105.710 1.00 25.62 205 GLU C C 1
ATOM 8531 O O . GLU C 1 177 ? -38.624 10.863 104.714 1.00 25.33 205 GLU C O 1
ATOM 8537 N N . SER C 1 178 ? -38.279 11.828 106.701 1.00 24.82 206 SER C N 1
ATOM 8538 C CA . SER C 1 178 ? -39.584 12.465 106.706 1.00 25.78 206 SER C CA 1
ATOM 8539 C C . SER C 1 178 ? -39.666 13.600 105.674 1.00 28.02 206 SER C C 1
ATOM 8540 O O . SER C 1 178 ? -40.748 14.120 105.405 1.00 30.51 206 SER C O 1
ATOM 8543 N N . SER C 1 179 ? -38.530 13.969 105.089 1.00 21.96 207 SER C N 1
ATOM 8544 C CA . SER C 1 179 ? -38.520 14.962 104.012 1.00 24.93 207 SER C CA 1
ATOM 8545 C C . SER C 1 179 ? -38.719 14.340 102.618 1.00 25.16 207 SER C C 1
ATOM 8546 O O . SER C 1 179 ? -38.954 15.061 101.647 1.00 27.42 207 SER C O 1
ATOM 8549 N N . LEU C 1 180 ? -38.635 13.010 102.529 1.00 23.80 208 LEU C N 1
ATOM 8550 C CA . LEU C 1 180 ? -38.805 12.303 101.256 1.00 22.84 208 LEU C CA 1
ATOM 8551 C C . LEU C 1 180 ? -40.211 12.431 100.695 1.00 23.72 208 LEU C C 1
ATOM 8552 O O . LEU C 1 180 ? -41.197 12.382 101.433 1.00 24.39 208 LEU C O 1
ATOM 8557 N N . ILE C 1 181 ? -40.293 12.586 99.377 1.00 24.10 209 ILE C N 1
ATOM 8558 C CA . ILE C 1 181 ? -41.564 12.517 98.675 1.00 25.02 209 ILE C CA 1
ATOM 8559 C C . ILE C 1 181 ? -41.497 11.469 97.568 1.00 24.39 209 ILE C C 1
ATOM 8560 O O . ILE C 1 181 ? -41.182 11.791 96.425 1.00 28.25 209 ILE C O 1
ATOM 8565 N N . PRO C 1 182 ? -41.784 10.202 97.906 1.00 25.33 210 PRO C N 1
ATOM 8566 C CA . PRO C 1 182 ? -41.651 9.108 96.941 1.00 25.84 210 PRO C CA 1
ATOM 8567 C C . PRO C 1 182 ? -42.432 9.360 95.643 1.00 25.68 210 PRO C C 1
ATOM 8568 O O . PRO C 1 182 ? -42.025 8.893 94.580 1.00 28.16 210 PRO C O 1
ATOM 8572 N N . ALA C 1 183 ? -43.535 10.095 95.728 1.00 25.99 211 ALA C N 1
ATOM 8573 C CA . ALA C 1 183 ? -44.360 10.344 94.548 1.00 27.88 211 ALA C CA 1
ATOM 8574 C C . ALA C 1 183 ? -43.614 11.119 93.453 1.00 30.44 211 ALA C C 1
ATOM 8575 O O . ALA C 1 183 ? -44.043 11.124 92.295 1.00 31.67 211 ALA C O 1
ATOM 8577 N N . ALA C 1 184 ? -42.504 11.767 93.815 1.00 26.48 212 ALA C N 1
ATOM 8578 C CA . ALA C 1 184 ? -41.710 12.524 92.844 1.00 31.02 212 ALA C CA 1
ATOM 8579 C C . ALA C 1 184 ? -41.163 11.617 91.749 1.00 30.17 212 ALA C C 1
ATOM 8580 O O . ALA C 1 184 ? -40.828 12.084 90.663 1.00 31.47 212 ALA C O 1
ATOM 8582 N N . VAL C 1 185 ? -41.073 10.319 92.034 1.00 29.39 213 VAL C N 1
ATOM 8583 C CA . VAL C 1 185 ? -40.750 9.347 90.995 1.00 32.46 213 VAL C CA 1
ATOM 8584 C C . VAL C 1 185 ? -41.696 9.529 89.809 1.00 33.46 213 VAL C C 1
ATOM 8585 O O . VAL C 1 185 ? -41.293 9.402 88.652 1.00 34.83 213 VAL C O 1
ATOM 8589 N N . PHE C 1 186 ? -42.951 9.842 90.103 1.00 31.07 214 PHE C N 1
ATOM 8590 C CA . PHE C 1 186 ? -43.961 9.965 89.053 1.00 34.11 214 PHE C CA 1
ATOM 8591 C C . PHE C 1 186 ? -44.333 11.417 88.804 1.00 33.90 214 PHE C C 1
ATOM 8592 O O . PHE C 1 186 ? -45.124 11.725 87.915 1.00 41.07 214 PHE C O 1
ATOM 8600 N N . LEU C 1 187 ? -43.743 12.307 89.590 1.00 31.20 215 LEU C N 1
ATOM 8601 C CA . LEU C 1 187 ? -43.941 13.735 89.410 1.00 30.86 215 LEU C CA 1
ATOM 8602 C C . LEU C 1 187 ? -42.606 14.466 89.542 1.00 32.81 215 LEU C C 1
ATOM 8603 O O . LEU C 1 187 ? -42.419 15.280 90.454 1.00 28.30 215 LEU C O 1
ATOM 8608 N N . PRO C 1 188 ? -41.670 14.170 88.625 1.00 30.74 216 PRO C N 1
ATOM 8609 C CA . PRO C 1 188 ? -40.272 14.583 88.736 1.00 32.54 216 PRO C CA 1
ATOM 8610 C C . PRO C 1 188 ? -40.080 16.102 88.775 1.00 30.11 216 PRO C C 1
ATOM 8611 O O . PRO C 1 188 ? -39.035 16.568 89.223 1.00 31.98 216 PRO C O 1
ATOM 8615 N N . ILE C 1 189 ? -41.067 16.867 88.316 1.00 26.68 217 ILE C N 1
ATOM 8616 C CA . ILE C 1 189 ? -40.964 18.326 88.395 1.00 31.19 217 ILE C CA 1
ATOM 8617 C C . ILE C 1 189 ? -40.830 18.805 89.841 1.00 29.83 217 ILE C C 1
ATOM 8618 O O . ILE C 1 189 ? -40.282 19.876 90.093 1.00 33.28 217 ILE C O 1
ATOM 8623 N N . LEU C 1 190 ? -41.325 18.009 90.785 1.00 30.99 218 LEU C N 1
ATOM 8624 C CA . LEU C 1 190 ? -41.187 18.338 92.202 1.00 33.10 218 LEU C CA 1
ATOM 8625 C C . LEU C 1 190 ? -39.745 18.533 92.601 1.00 33.34 218 LEU C C 1
ATOM 8626 O O . LEU C 1 190 ? -39.431 19.396 93.422 1.00 40.66 218 LEU C O 1
ATOM 8631 N N . LEU C 1 191 ? -38.866 17.723 92.025 1.00 32.25 219 LEU C N 1
ATOM 8632 C CA . LEU C 1 191 ? -37.475 17.701 92.445 1.00 30.71 219 LEU C CA 1
ATOM 8633 C C . LEU C 1 191 ? -36.724 18.935 91.942 1.00 34.78 219 LEU C C 1
ATOM 8634 O O . LEU C 1 191 ? -35.573 19.172 92.315 1.00 36.79 219 LEU C O 1
ATOM 8639 N N . LYS C 1 192 ? -37.397 19.726 91.113 1.00 34.09 220 LYS C N 1
ATOM 8640 C CA . LYS C 1 192 ? -36.805 20.932 90.545 1.00 35.51 220 LYS C CA 1
ATOM 8641 C C . LYS C 1 192 ? -37.249 22.207 91.276 1.00 40.35 220 LYS C C 1
ATOM 8642 O O . LYS C 1 192 ? -36.676 23.273 91.065 1.00 44.56 220 LYS C O 1
ATOM 8648 N N . LEU C 1 193 ? -38.262 22.088 92.133 1.00 34.19 221 LEU C N 1
ATOM 8649 C CA . LEU C 1 193 ? -38.856 23.239 92.820 1.00 36.69 221 LEU C CA 1
ATOM 8650 C C . LEU C 1 193 ? -38.201 23.534 94.165 1.00 40.49 221 LEU C C 1
ATOM 8651 O O . LEU C 1 193 ? -37.719 22.618 94.828 1.00 37.87 221 LEU C O 1
ATOM 8656 N N . PRO C 1 194 ? -38.209 24.815 94.585 1.00 47.78 222 PRO C N 1
ATOM 8657 C CA . PRO C 1 194 ? -37.957 25.178 95.984 1.00 45.32 222 PRO C CA 1
ATOM 8658 C C . PRO C 1 194 ? -38.950 24.527 96.946 1.00 44.04 222 PRO C C 1
ATOM 8659 O O . PRO C 1 194 ? -40.128 24.897 96.987 1.00 46.51 222 PRO C O 1
ATOM 8663 N N . LEU C 1 195 ? -38.469 23.555 97.710 1.00 30.49 223 LEU C N 1
ATOM 8664 C CA . LEU C 1 195 ? -39.291 22.893 98.709 1.00 29.76 223 LEU C CA 1
ATOM 8665 C C . LEU C 1 195 ? -38.642 23.045 100.065 1.00 29.14 223 LEU C C 1
ATOM 8666 O O . LEU C 1 195 ? -37.430 22.844 100.196 1.00 31.91 223 LEU C O 1
ATOM 8671 N N . PRO C 1 196 ? -39.432 23.397 101.088 1.00 26.10 224 PRO C N 1
ATOM 8672 C CA . PRO C 1 196 ? -38.860 23.370 102.434 1.00 28.64 224 PRO C CA 1
ATOM 8673 C C . PRO C 1 196 ? -38.349 21.979 102.814 1.00 27.93 224 PRO C C 1
ATOM 8674 O O . PRO C 1 196 ? -37.396 21.865 103.589 1.00 25.73 224 PRO C O 1
ATOM 8678 N N . GLN C 1 197 ? -38.972 20.935 102.268 1.00 24.84 225 GLN C N 1
ATOM 8679 C CA . GLN C 1 197 ? -38.566 19.560 102.552 1.00 26.62 225 GLN C CA 1
ATOM 8680 C C . GLN C 1 197 ? -37.133 19.302 102.092 1.00 26.22 225 GLN C C 1
ATOM 8681 O O . GLN C 1 197 ? -36.378 18.599 102.761 1.00 25.01 225 GLN C O 1
ATOM 8687 N N . SER C 1 198 ? -36.770 19.868 100.946 1.00 24.86 226 SER C N 1
ATOM 8688 C CA . SER C 1 198 ? -35.427 19.688 100.397 1.00 31.51 226 SER C CA 1
ATOM 8689 C C . SER C 1 198 ? -34.395 20.398 101.263 1.00 31.89 226 SER C C 1
ATOM 8690 O O . SER C 1 198 ? -33.302 19.882 101.493 1.00 32.01 226 SER C O 1
ATOM 8693 N N . ALA C 1 199 ? -34.756 21.582 101.751 1.00 28.36 227 ALA C N 1
ATOM 8694 C CA . ALA C 1 199 ? -33.911 22.337 102.668 1.00 34.39 227 ALA C CA 1
ATOM 8695 C C . ALA C 1 199 ? -33.697 21.622 104.008 1.00 36.68 227 ALA C C 1
ATOM 8696 O O . ALA C 1 199 ? -32.580 21.587 104.521 1.00 36.07 227 ALA C O 1
ATOM 8698 N N . ARG C 1 200 ? -34.759 21.069 104.580 1.00 32.91 228 ARG C N 1
ATOM 8699 C CA . ARG C 1 200 ? -34.647 20.341 105.840 1.00 29.93 228 ARG C CA 1
ATOM 8700 C C . ARG C 1 200 ? -33.757 19.124 105.679 1.00 28.90 228 ARG C C 1
ATOM 8701 O O . ARG C 1 200 ? -32.985 18.779 106.560 1.00 26.81 228 ARG C O 1
ATOM 8709 N N . CYS C 1 201 ? -33.898 18.466 104.543 1.00 26.50 229 CYS C N 1
ATOM 8710 C CA . CYS C 1 201 ? -33.110 17.284 104.252 1.00 28.61 229 CYS C CA 1
ATOM 8711 C C . CYS C 1 201 ? -31.621 17.611 104.166 1.00 29.72 229 CYS C C 1
ATOM 8712 O O . CYS C 1 201 ? -30.802 16.954 104.807 1.00 32.46 229 CYS C O 1
ATOM 8715 N N . HIS C 1 202 ? -31.277 18.624 103.375 1.00 30.95 230 HIS C N 1
ATOM 8716 C CA . HIS C 1 202 ? -29.899 19.118 103.319 1.00 34.78 230 HIS C CA 1
ATOM 8717 C C . HIS C 1 202 ? -29.354 19.486 104.700 1.00 32.32 230 HIS C C 1
ATOM 8718 O O . HIS C 1 202 ? -28.221 19.142 105.037 1.00 37.64 230 HIS C O 1
ATOM 8725 N N . GLU C 1 203 ? -30.156 20.193 105.492 1.00 34.62 231 GLU C N 1
ATOM 8726 C CA . GLU C 1 203 ? -29.804 20.517 106.873 1.00 36.04 231 GLU C CA 1
ATOM 8727 C C . GLU C 1 203 ? -29.343 19.284 107.613 1.00 38.42 231 GLU C C 1
ATOM 8728 O O . GLU C 1 203 ? -28.237 19.239 108.147 1.00 36.25 231 GLU C O 1
ATOM 8734 N N . ALA C 1 204 ? -30.219 18.287 107.659 1.00 33.83 232 ALA C N 1
ATOM 8735 C CA . ALA C 1 204 ? -29.955 17.072 108.406 1.00 30.60 232 ALA C CA 1
ATOM 8736 C C . ALA C 1 204 ? -28.739 16.338 107.856 1.00 30.72 232 ALA C C 1
ATOM 8737 O O . ALA C 1 204 ? -27.916 15.839 108.625 1.00 35.53 232 ALA C O 1
ATOM 8739 N N . ARG C 1 205 ? -28.628 16.268 106.534 1.00 29.15 233 ARG C N 1
ATOM 8740 C CA . ARG C 1 205 ? -27.497 15.589 105.930 1.00 32.52 233 ARG C CA 1
ATOM 8741 C C . ARG C 1 205 ? -26.204 16.315 106.302 1.00 36.72 233 ARG C C 1
ATOM 8742 O O . ARG C 1 205 ? -25.183 15.687 106.597 1.00 32.91 233 ARG C O 1
ATOM 8750 N N . THR C 1 206 ? -26.264 17.645 106.300 1.00 35.84 234 THR C N 1
ATOM 8751 C CA . THR C 1 206 ? -25.103 18.478 106.600 1.00 39.21 234 THR C CA 1
ATOM 8752 C C . THR C 1 206 ? -24.679 18.325 108.058 1.00 37.22 234 THR C C 1
ATOM 8753 O O . THR C 1 206 ? -23.485 18.270 108.368 1.00 38.86 234 THR C O 1
ATOM 8757 N N . GLU C 1 207 ? -25.658 18.251 108.949 1.00 33.11 235 GLU C N 1
ATOM 8758 C CA . GLU C 1 207 ? -25.374 18.031 110.361 1.00 37.00 235 GLU C CA 1
ATOM 8759 C C . GLU C 1 207 ? -24.721 16.664 110.582 1.00 38.42 235 GLU C C 1
ATOM 8760 O O . GLU C 1 207 ? -23.769 16.543 111.349 1.00 35.35 235 GLU C O 1
ATOM 8766 N N . LEU C 1 208 ? -25.232 15.640 109.907 1.00 32.64 236 LEU C N 1
ATOM 8767 C CA . LEU C 1 208 ? -24.659 14.303 110.021 1.00 31.80 236 LEU C CA 1
ATOM 8768 C C . LEU C 1 208 ? -23.208 14.294 109.559 1.00 31.79 236 LEU C C 1
ATOM 8769 O O . LEU C 1 208 ? -22.333 13.749 110.234 1.00 34.11 236 LEU C O 1
ATOM 8774 N N . GLN C 1 209 ? -22.958 14.896 108.404 1.00 26.28 237 GLN C N 1
ATOM 8775 C CA . GLN C 1 209 ? -21.627 14.861 107.812 1.00 35.47 237 GLN C CA 1
ATOM 8776 C C . GLN C 1 209 ? -20.622 15.591 108.691 1.00 37.58 237 GLN C C 1
ATOM 8777 O O . GLN C 1 209 ? -19.433 15.270 108.688 1.00 34.63 237 GLN C O 1
ATOM 8783 N N . LYS C 1 210 ? -21.121 16.572 109.439 1.00 39.60 238 LYS C N 1
ATOM 8784 C CA . LYS C 1 210 ? -20.308 17.360 110.359 1.00 38.98 238 LYS C CA 1
ATOM 8785 C C . LYS C 1 210 ? -19.913 16.536 111.577 1.00 41.60 238 LYS C C 1
ATOM 8786 O O . LYS C 1 210 ? -18.771 16.599 112.035 1.00 46.31 238 LYS C O 1
ATOM 8792 N N . ILE C 1 211 ? -20.853 15.755 112.098 1.00 38.41 239 ILE C N 1
ATOM 8793 C CA . ILE C 1 211 ? -20.531 14.813 113.161 1.00 41.07 239 ILE C CA 1
ATOM 8794 C C . ILE C 1 211 ? -19.504 13.778 112.675 1.00 40.02 239 ILE C C 1
ATOM 8795 O O . ILE C 1 211 ? -18.557 13.452 113.387 1.00 35.92 239 ILE C O 1
ATOM 8800 N N . LEU C 1 212 ? -19.673 13.282 111.455 1.00 36.56 240 LEU C N 1
ATOM 8801 C CA . LEU C 1 212 ? -18.688 12.356 110.889 1.00 36.08 240 LEU C CA 1
ATOM 8802 C C . LEU C 1 212 ? -17.298 12.997 110.764 1.00 37.08 240 LEU C C 1
ATOM 8803 O O . LEU C 1 212 ? -16.289 12.353 111.053 1.00 34.18 240 LEU C O 1
ATOM 8808 N N . SER C 1 213 ? -17.251 14.260 110.344 1.00 34.92 241 SER C N 1
ATOM 8809 C CA . SER C 1 213 ? -15.983 15.002 110.296 1.00 35.99 241 SER C CA 1
ATOM 8810 C C . SER C 1 213 ? -15.322 15.078 111.675 1.00 35.33 241 SER C C 1
ATOM 8811 O O . SER C 1 213 ? -14.129 14.806 111.813 1.00 39.18 241 SER C O 1
ATOM 8814 N N . GLU C 1 214 ? -16.094 15.439 112.692 1.00 34.77 242 GLU C N 1
ATOM 8815 C CA . GLU C 1 214 ? -15.564 15.515 114.053 1.00 38.64 242 GLU C CA 1
ATOM 8816 C C . GLU C 1 214 ? -15.016 14.163 114.528 1.00 43.36 242 GLU C C 1
ATOM 8817 O O . GLU C 1 214 ? -13.982 14.103 115.189 1.00 45.33 242 GLU C O 1
ATOM 8823 N N . ILE C 1 215 ? -15.710 13.080 114.189 1.00 40.05 243 ILE C N 1
ATOM 8824 C CA . ILE C 1 215 ? -15.257 11.738 114.554 1.00 42.96 243 ILE C CA 1
ATOM 8825 C C . ILE C 1 215 ? -13.925 11.404 113.890 1.00 38.48 243 ILE C C 1
ATOM 8826 O O . ILE C 1 215 ? -13.006 10.902 114.540 1.00 39.05 243 ILE C O 1
ATOM 8831 N N . ILE C 1 216 ? -13.833 11.685 112.594 1.00 37.06 244 ILE C N 1
ATOM 8832 C CA . ILE C 1 216 ? -12.638 11.412 111.813 1.00 35.87 244 ILE C CA 1
ATOM 8833 C C . ILE C 1 216 ? -11.447 12.211 112.324 1.00 40.44 244 ILE C C 1
ATOM 8834 O O . ILE C 1 216 ? -10.316 11.722 112.340 1.00 35.95 244 ILE C O 1
ATOM 8839 N N . ILE C 1 217 ? -11.701 13.444 112.747 1.00 35.83 245 ILE C N 1
ATOM 8840 C CA . ILE C 1 217 ? -10.644 14.263 113.332 1.00 39.00 245 ILE C CA 1
ATOM 8841 C C . ILE C 1 217 ? -10.229 13.726 114.710 1.00 39.09 245 ILE C C 1
ATOM 8842 O O . ILE C 1 217 ? -9.038 13.550 114.980 1.00 42.15 245 ILE C O 1
ATOM 8847 N N . ALA C 1 218 ? -11.209 13.457 115.569 1.00 36.24 246 ALA C N 1
ATOM 8848 C CA . ALA C 1 218 ? -10.950 12.816 116.859 1.00 42.52 246 ALA C CA 1
ATOM 8849 C C . ALA C 1 218 ? -10.148 11.543 116.666 1.00 43.56 246 ALA C C 1
ATOM 8850 O O . ALA C 1 218 ? -9.213 11.259 117.416 1.00 49.03 246 ALA C O 1
ATOM 8852 N N . ARG C 1 219 ? -10.517 10.782 115.645 1.00 44.24 247 ARG C N 1
ATOM 8853 C CA . ARG C 1 219 ? -9.869 9.505 115.360 1.00 50.71 247 ARG C CA 1
ATOM 8854 C C . ARG C 1 219 ? -8.414 9.640 114.949 1.00 41.80 247 ARG C C 1
ATOM 8855 O O . ARG C 1 219 ? -7.577 8.833 115.349 1.00 47.14 247 ARG C O 1
ATOM 8863 N N . LYS C 1 220 ? -8.110 10.646 114.141 1.00 38.75 248 LYS C N 1
ATOM 8864 C CA . LYS C 1 220 ? -6.737 10.869 113.716 1.00 39.50 248 LYS C CA 1
ATOM 8865 C C . LYS C 1 220 ? -5.860 11.308 114.893 1.00 36.92 248 LYS C C 1
ATOM 8866 O O . LYS C 1 220 ? -4.691 10.935 114.981 1.00 43.05 248 LYS C O 1
ATOM 8872 N N . GLU C 1 221 ? -6.442 12.084 115.799 1.00 36.00 249 GLU C N 1
ATOM 8873 C CA . GLU C 1 221 ? -5.759 12.489 117.020 1.00 34.76 249 GLU C CA 1
ATOM 8874 C C . GLU C 1 221 ? -5.444 11.293 117.897 1.00 52.12 249 GLU C C 1
ATOM 8875 O O . GLU C 1 221 ? -4.288 11.068 118.256 1.00 47.54 249 GLU C O 1
ATOM 8881 N N . GLU C 1 222 ? -6.477 10.531 118.246 1.00 44.89 250 GLU C N 1
ATOM 8882 C CA . GLU C 1 222 ? -6.283 9.316 119.024 1.00 55.17 250 GLU C CA 1
ATOM 8883 C C . GLU C 1 222 ? -5.227 8.439 118.361 1.00 49.91 250 GLU C C 1
ATOM 8884 O O . GLU C 1 222 ? -4.438 7.778 119.033 1.00 52.79 250 GLU C O 1
ATOM 8890 N N . GLU C 1 223 ? -5.214 8.459 117.033 1.00 49.11 251 GLU C N 1
ATOM 8891 C CA . GLU C 1 223 ? -4.348 7.597 116.238 1.00 62.47 251 GLU C CA 1
ATOM 8892 C C . GLU C 1 223 ? -2.882 8.019 116.305 1.00 65.95 251 GLU C C 1
ATOM 8893 O O . GLU C 1 223 ? -1.983 7.197 116.122 1.00 77.03 251 GLU C O 1
ATOM 8899 N N . VAL C 1 224 ? -2.649 9.308 116.533 1.00 66.35 252 VAL C N 1
ATOM 8900 C CA . VAL C 1 224 ? -1.294 9.839 116.640 1.00 62.75 252 VAL C CA 1
ATOM 8901 C C . VAL C 1 224 ? -0.613 9.416 117.940 1.00 60.95 252 VAL C C 1
ATOM 8902 O O . VAL C 1 224 ? 0.570 9.073 117.948 1.00 76.42 252 VAL C O 1
ATOM 8906 N N . ASN C 1 225 ? -1.366 9.443 119.038 1.00 56.06 253 ASN C N 1
ATOM 8907 C CA . ASN C 1 225 ? -0.799 9.197 120.365 1.00 62.32 253 ASN C CA 1
ATOM 8908 C C . ASN C 1 225 ? -1.010 7.767 120.861 1.00 63.89 253 ASN C C 1
ATOM 8909 O O . ASN C 1 225 ? -0.082 7.132 121.360 1.00 85.71 253 ASN C O 1
ATOM 8914 N N . LYS C 1 226 ? -2.237 7.275 120.728 1.00 64.79 254 LYS C N 1
ATOM 8915 C CA . LYS C 1 226 ? -2.539 5.872 120.988 1.00 66.74 254 LYS C CA 1
ATOM 8916 C C . LYS C 1 226 ? -2.880 5.224 119.657 1.00 91.75 254 LYS C C 1
ATOM 8917 O O . LYS C 1 226 ? -3.497 5.862 118.804 1.00 92.04 254 LYS C O 1
ATOM 8923 N N . ASP C 1 227 ? -2.479 3.974 119.449 1.00 83.14 255 ASP C N 1
ATOM 8924 C CA . ASP C 1 227 ? -2.540 3.426 118.083 1.00 87.58 255 ASP C CA 1
ATOM 8925 C C . ASP C 1 227 ? -3.806 2.610 117.823 1.00 93.86 255 ASP C C 1
ATOM 8926 O O . ASP C 1 227 ? -3.849 1.785 116.909 1.00 79.63 255 ASP C O 1
ATOM 8931 N N . SER C 1 228 ? -4.836 2.856 118.623 1.00 95.71 256 SER C N 1
ATOM 8932 C CA . SER C 1 228 ? -6.162 2.345 118.323 1.00 105.93 256 SER C CA 1
ATOM 8933 C C . SER C 1 228 ? -6.845 3.234 117.291 1.00 114.12 256 SER C C 1
ATOM 8934 O O . SER C 1 228 ? -7.789 3.963 117.604 1.00 129.65 256 SER C O 1
ATOM 8937 N N . SER C 1 229 ? -6.348 3.176 116.061 1.00 126.33 257 SER C N 1
ATOM 8938 C CA . SER C 1 229 ? -7.170 3.457 114.903 1.00 105.34 257 SER C CA 1
ATOM 8939 C C . SER C 1 229 ? -8.352 2.503 114.909 1.00 93.74 257 SER C C 1
ATOM 8940 O O . SER C 1 229 ? -8.183 1.290 114.757 1.00 70.26 257 SER C O 1
ATOM 8943 N N . THR C 1 230 ? -9.551 3.047 115.096 1.00 96.43 258 THR C N 1
ATOM 8944 C CA . THR C 1 230 ? -10.752 2.223 115.062 1.00 82.59 258 THR C CA 1
ATOM 8945 C C . THR C 1 230 ? -10.963 1.656 113.661 1.00 71.59 258 THR C C 1
ATOM 8946 O O . THR C 1 230 ? -10.803 2.358 112.662 1.00 74.29 258 THR C O 1
ATOM 8950 N N . SER C 1 231 ? -11.315 0.378 113.594 1.00 63.55 259 SER C N 1
ATOM 8951 C CA . SER C 1 231 ? -11.598 -0.264 112.321 1.00 53.48 259 SER C CA 1
ATOM 8952 C C . SER C 1 231 ? -13.086 -0.557 112.194 1.00 55.55 259 SER C C 1
ATOM 8953 O O . SER C 1 231 ? -13.627 -1.368 112.943 1.00 56.39 259 SER C O 1
ATOM 8956 N N . ASP C 1 232 ? -13.754 0.102 111.254 1.00 47.51 260 ASP C N 1
ATOM 8957 C CA . ASP C 1 232 ? -15.206 -0.036 111.143 1.00 44.48 260 ASP C CA 1
ATOM 8958 C C . ASP C 1 232 ? -15.706 0.306 109.744 1.00 38.76 260 ASP C C 1
ATOM 8959 O O . ASP C 1 232 ? -14.915 0.426 108.810 1.00 39.39 260 ASP C O 1
ATOM 8964 N N . LEU C 1 233 ? -17.021 0.452 109.598 1.00 38.00 261 LEU C N 1
ATOM 8965 C CA . LEU C 1 233 ? -17.590 0.815 108.308 1.00 35.42 261 LEU C CA 1
ATOM 8966 C C . LEU C 1 233 ? -17.065 2.161 107.837 1.00 34.86 261 LEU C C 1
ATOM 8967 O O . LEU C 1 233 ? -16.779 2.341 106.652 1.00 38.61 261 LEU C O 1
ATOM 8972 N N . LEU C 1 234 ? -16.946 3.106 108.767 1.00 33.45 262 LEU C N 1
ATOM 8973 C CA . LEU C 1 234 ? -16.477 4.448 108.431 1.00 35.94 262 LEU C CA 1
ATOM 8974 C C . LEU C 1 234 ? -15.009 4.415 108.002 1.00 35.31 262 LEU C C 1
ATOM 8975 O O . LEU C 1 234 ? -14.644 4.950 106.951 1.00 38.54 262 LEU C O 1
ATOM 8980 N N . SER C 1 235 ? -14.177 3.781 108.819 1.00 35.90 263 SER C N 1
ATOM 8981 C CA . SER C 1 235 ? -12.756 3.639 108.518 1.00 38.29 263 SER C CA 1
ATOM 8982 C C . SER C 1 235 ? -12.565 2.837 107.244 1.00 40.45 263 SER C C 1
ATOM 8983 O O . SER C 1 235 ? -11.732 3.168 106.406 1.00 45.74 263 SER C O 1
ATOM 8986 N N . GLY C 1 236 ? -13.351 1.774 107.105 1.00 41.55 264 GLY C N 1
ATOM 8987 C CA . GLY C 1 236 ? -13.298 0.932 105.920 1.00 30.75 264 GLY C CA 1
ATOM 8988 C C . GLY C 1 236 ? -13.617 1.691 104.646 1.00 34.67 264 GLY C C 1
ATOM 8989 O O . GLY C 1 236 ? -12.911 1.567 103.644 1.00 35.62 264 GLY C O 1
ATOM 8990 N N . LEU C 1 237 ? -14.686 2.484 104.674 1.00 34.05 265 LEU C N 1
ATOM 8991 C CA . LEU C 1 237 ? -15.070 3.273 103.503 1.00 33.33 265 LEU C CA 1
ATOM 8992 C C . LEU C 1 237 ? -14.043 4.353 103.161 1.00 32.69 265 LEU C C 1
ATOM 8993 O O . LEU C 1 237 ? -13.808 4.647 101.986 1.00 35.67 265 LEU C O 1
ATOM 8998 N N . LEU C 1 238 ? -13.443 4.941 104.193 1.00 38.56 266 LEU C N 1
ATOM 8999 C CA . LEU C 1 238 ? -12.488 6.043 104.018 1.00 38.01 266 LEU C CA 1
ATOM 9000 C C . LEU C 1 238 ? -11.180 5.542 103.426 1.00 45.88 266 LEU C C 1
ATOM 9001 O O . LEU C 1 238 ? -10.481 6.270 102.722 1.00 52.68 266 LEU C O 1
ATOM 9006 N N . SER C 1 239 ? -10.858 4.289 103.718 1.00 59.11 267 SER C N 1
ATOM 9007 C CA . SER C 1 239 ? -9.676 3.659 103.150 1.00 45.17 267 SER C CA 1
ATOM 9008 C C . SER C 1 239 ? -9.931 3.139 101.731 1.00 55.08 267 SER C C 1
ATOM 9009 O O . SER C 1 239 ? -9.074 2.482 101.147 1.00 47.87 267 SER C O 1
ATOM 9012 N N . ALA C 1 240 ? -11.102 3.431 101.177 1.00 46.03 268 ALA C N 1
ATOM 9013 C CA . ALA C 1 240 ? -11.435 2.950 99.838 1.00 46.20 268 ALA C CA 1
ATOM 9014 C C . ALA C 1 240 ? -10.873 3.864 98.757 1.00 48.37 268 ALA C C 1
ATOM 9015 O O . ALA C 1 240 ? -10.883 5.087 98.894 1.00 54.57 268 ALA C O 1
ATOM 9017 N N . VAL C 1 241 ? -10.385 3.262 97.682 1.00 43.82 269 VAL C N 1
ATOM 9018 C CA . VAL C 1 241 ? -9.838 4.017 96.574 1.00 51.19 269 VAL C CA 1
ATOM 9019 C C . VAL C 1 241 ? -10.366 3.449 95.259 1.00 44.62 269 VAL C C 1
ATOM 9020 O O . VAL C 1 241 ? -10.290 2.241 95.020 1.00 53.27 269 VAL C O 1
ATOM 9024 N N . TYR C 1 242 ? -10.916 4.320 94.416 1.00 35.04 270 TYR C N 1
ATOM 9025 C CA . TYR C 1 242 ? -11.497 3.882 93.151 1.00 40.64 270 TYR C CA 1
ATOM 9026 C C . TYR C 1 242 ? -10.427 3.382 92.211 1.00 44.25 270 TYR C C 1
ATOM 9027 O O . TYR C 1 242 ? -9.236 3.533 92.481 1.00 47.00 270 TYR C O 1
ATOM 9036 N N . ARG C 1 243 ? -10.852 2.798 91.097 1.00 42.38 271 ARG C N 1
ATOM 9037 C CA . ARG C 1 243 ? -9.906 2.274 90.126 1.00 54.17 271 ARG C CA 1
ATOM 9038 C C . ARG C 1 243 ? -9.072 3.394 89.499 1.00 51.56 271 ARG C C 1
ATOM 9039 O O . ARG C 1 243 ? -8.021 3.132 88.916 1.00 70.55 271 ARG C O 1
ATOM 9047 N N . ASP C 1 244 ? -9.532 4.638 89.628 1.00 53.98 272 ASP C N 1
ATOM 9048 C CA . ASP C 1 244 ? -8.801 5.770 89.051 1.00 56.25 272 ASP C CA 1
ATOM 9049 C C . ASP C 1 244 ? -7.854 6.431 90.062 1.00 52.86 272 ASP C C 1
ATOM 9050 O O . ASP C 1 244 ? -7.252 7.463 89.770 1.00 60.80 272 ASP C O 1
ATOM 9055 N N . GLY C 1 245 ? -7.724 5.831 91.241 1.00 54.38 273 GLY C N 1
ATOM 9056 C CA . GLY C 1 245 ? -6.720 6.264 92.212 1.00 47.62 273 GLY C CA 1
ATOM 9057 C C . GLY C 1 245 ? -7.228 7.229 93.271 1.00 61.47 273 GLY C C 1
ATOM 9058 O O . GLY C 1 245 ? -6.597 7.396 94.315 1.00 64.96 273 GLY C O 1
ATOM 9059 N N . THR C 1 246 ? -8.366 7.868 93.007 1.00 55.29 274 THR C N 1
ATOM 9060 C CA . THR C 1 246 ? -8.936 8.838 93.949 1.00 58.12 274 THR C CA 1
ATOM 9061 C C . THR C 1 246 ? -9.580 8.146 95.152 1.00 49.80 274 THR C C 1
ATOM 9062 O O . THR C 1 246 ? -10.151 7.064 95.012 1.00 52.53 274 THR C O 1
ATOM 9066 N N . PRO C 1 247 ? -9.489 8.767 96.342 1.00 44.98 275 PRO C N 1
ATOM 9067 C CA . PRO C 1 247 ? -10.187 8.240 97.510 1.00 48.04 275 PRO C CA 1
ATOM 9068 C C . PRO C 1 247 ? -11.669 8.616 97.495 1.00 49.91 275 PRO C C 1
ATOM 9069 O O . PRO C 1 247 ? -12.055 9.567 96.813 1.00 44.75 275 PRO C O 1
ATOM 9073 N N . MET C 1 248 ? -12.491 7.875 98.233 1.00 44.89 276 MET C N 1
ATOM 9074 C CA . MET C 1 248 ? -13.858 8.310 98.515 1.00 46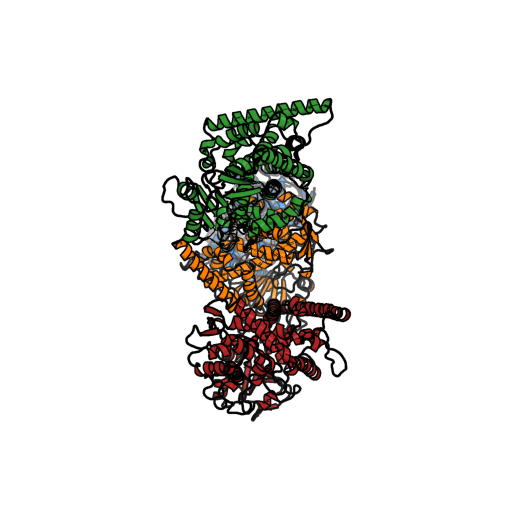.28 276 MET C CA 1
ATOM 9075 C C . MET C 1 248 ? -13.855 9.669 99.193 1.00 39.27 276 MET C C 1
ATOM 9076 O O . MET C 1 248 ? -13.136 9.869 100.172 1.00 47.09 276 MET C O 1
ATOM 9081 N N . SER C 1 249 ? -14.655 10.604 98.693 1.00 42.10 277 SER C N 1
ATOM 9082 C CA . SER C 1 249 ? -14.856 11.853 99.418 1.00 41.82 277 SER C CA 1
ATOM 9083 C C . SER C 1 249 ? -15.681 11.594 100.667 1.00 40.13 277 SER C C 1
ATOM 9084 O O . SER C 1 249 ? -16.429 10.619 100.738 1.00 38.75 277 SER C O 1
ATOM 9087 N N . LEU C 1 250 ? -15.537 12.462 101.659 1.00 39.50 278 LEU C N 1
ATOM 9088 C CA . LEU C 1 250 ? -16.355 12.367 102.857 1.00 44.13 278 LEU C CA 1
ATOM 9089 C C . LEU C 1 250 ? -17.838 12.471 102.508 1.00 48.72 278 LEU C C 1
ATOM 9090 O O . LEU C 1 250 ? -18.686 11.846 103.150 1.00 37.21 278 LEU C O 1
ATOM 9095 N N . HIS C 1 251 ? -18.140 13.271 101.489 1.00 39.45 279 HIS C N 1
ATOM 9096 C CA . HIS C 1 251 ? -19.508 13.432 101.013 1.00 37.52 279 HIS C CA 1
ATOM 9097 C C . HIS C 1 251 ? -20.011 12.093 100.519 1.00 34.89 279 HIS C C 1
ATOM 9098 O O . HIS C 1 251 ? -21.172 11.739 100.728 1.00 30.18 279 HIS C O 1
ATOM 9105 N N . GLU C 1 252 ? -19.121 11.332 99.890 1.00 33.73 280 GLU C N 1
ATOM 9106 C CA . GLU C 1 252 ? -19.481 10.014 99.380 1.00 33.83 280 GLU C CA 1
ATOM 9107 C C . GLU C 1 252 ? -19.540 8.972 100.500 1.00 38.71 280 GLU C C 1
ATOM 9108 O O . GLU C 1 252 ? -20.403 8.096 100.483 1.00 39.76 280 GLU C O 1
ATOM 9114 N N . VAL C 1 253 ? -18.638 9.074 101.474 1.00 34.84 281 VAL C N 1
ATOM 9115 C CA . VAL C 1 253 ? -18.682 8.193 102.645 1.00 33.87 281 VAL C CA 1
ATOM 9116 C C . VAL C 1 253 ? -19.975 8.387 103.434 1.00 30.21 281 VAL C C 1
ATOM 9117 O O . VAL C 1 253 ? -20.717 7.430 103.674 1.00 28.33 281 VAL C O 1
ATOM 9121 N N . CYS C 1 254 ? -20.235 9.630 103.835 1.00 26.91 282 CYS C N 1
ATOM 9122 C CA . CYS C 1 254 ? -21.488 9.986 104.494 1.00 27.70 282 CYS C CA 1
ATOM 9123 C C . CYS C 1 254 ? -22.676 9.426 103.727 1.00 26.71 282 CYS C C 1
ATOM 9124 O O . CYS C 1 254 ? -23.579 8.819 104.309 1.00 28.89 282 CYS C O 1
ATOM 9127 N N . GLY C 1 255 ? -22.674 9.628 102.417 1.00 25.32 283 GLY C N 1
ATOM 9128 C CA . GLY C 1 255 ? -23.782 9.188 101.575 1.00 32.03 283 GLY C CA 1
ATOM 9129 C C . GLY C 1 255 ? -24.006 7.687 101.603 1.00 31.79 283 GLY C C 1
ATOM 9130 O O . GLY C 1 255 ? -25.147 7.219 101.671 1.00 29.25 283 GLY C O 1
ATOM 9131 N N . MET C 1 256 ? -22.922 6.924 101.546 1.00 29.75 284 MET C N 1
ATOM 9132 C CA . MET C 1 256 ? -23.037 5.470 101.537 1.00 26.12 284 MET C CA 1
ATOM 9133 C C . MET C 1 256 ? -23.428 4.950 102.913 1.00 26.18 284 MET C C 1
ATOM 9134 O O . MET C 1 256 ? -24.131 3.940 103.027 1.00 29.12 284 MET C O 1
ATOM 9139 N N . ILE C 1 257 ? -22.983 5.643 103.955 1.00 24.45 285 ILE C N 1
ATOM 9140 C CA . ILE C 1 257 ? -23.407 5.322 105.317 1.00 27.77 285 ILE C CA 1
ATOM 9141 C C . ILE C 1 257 ? -24.913 5.536 105.474 1.00 28.84 285 ILE C C 1
ATOM 9142 O O . ILE C 1 257 ? -25.614 4.688 106.027 1.00 25.21 285 ILE C O 1
ATOM 9147 N N . VAL C 1 258 ? -25.405 6.664 104.969 1.00 26.86 286 VAL C N 1
ATOM 9148 C CA . VAL C 1 258 ? -26.835 6.953 104.993 1.00 31.25 286 VAL C CA 1
ATOM 9149 C C . VAL C 1 258 ? -27.637 5.947 104.153 1.00 26.78 286 VAL C C 1
ATOM 9150 O O . VAL C 1 258 ? -28.718 5.520 104.553 1.00 25.66 286 VAL C O 1
ATOM 9154 N N . ALA C 1 259 ? -27.104 5.561 102.997 1.00 26.30 287 ALA C N 1
ATOM 9155 C CA . ALA C 1 259 ? -27.783 4.583 102.149 1.00 27.23 287 ALA C CA 1
ATOM 9156 C C . ALA C 1 259 ? -27.885 3.228 102.852 1.00 26.57 287 ALA C C 1
ATOM 9157 O O . ALA C 1 259 ? -28.926 2.559 102.785 1.00 23.69 287 ALA C O 1
ATOM 9159 N N . ALA C 1 260 ? -26.804 2.834 103.529 1.00 24.52 288 ALA C N 1
ATOM 9160 C CA . ALA C 1 260 ? -26.775 1.573 104.264 1.00 24.46 288 ALA C CA 1
ATOM 9161 C C . ALA C 1 260 ? -27.774 1.588 105.412 1.00 27.78 288 ALA C C 1
ATOM 9162 O O . ALA C 1 260 ? -28.447 0.585 105.673 1.00 23.23 288 ALA C O 1
ATOM 9164 N N . MET C 1 261 ? -27.871 2.727 106.094 1.00 26.33 289 MET C N 1
ATOM 9165 C CA . MET C 1 261 ? -28.858 2.894 107.165 1.00 29.81 289 MET C CA 1
ATOM 9166 C C . MET C 1 261 ? -30.290 2.898 106.637 1.00 26.66 289 MET C C 1
ATOM 9167 O O . MET C 1 261 ? -31.160 2.245 107.208 1.00 28.01 289 MET C O 1
ATOM 9172 N N . PHE C 1 262 ? -30.538 3.627 105.555 1.00 27.28 290 PHE C N 1
ATOM 9173 C CA . PHE C 1 262 ? -31.870 3.644 104.958 1.00 27.44 290 PHE C CA 1
ATOM 9174 C C . PHE C 1 262 ? -32.274 2.256 104.436 1.00 31.93 290 PHE C C 1
ATOM 9175 O O . PHE C 1 262 ? -33.417 1.834 104.610 1.00 31.44 290 PHE C O 1
ATOM 9183 N N . ALA C 1 263 ? -31.341 1.546 103.810 1.00 24.53 291 ALA C N 1
ATOM 9184 C CA . ALA C 1 263 ? -31.665 0.248 103.235 1.00 24.65 291 ALA C CA 1
ATOM 9185 C C . ALA C 1 263 ? -31.954 -0.769 104.332 1.00 21.43 291 ALA C C 1
ATOM 9186 O O . ALA C 1 263 ? -32.885 -1.564 104.227 1.00 26.65 291 ALA C O 1
ATOM 9188 N N . GLY C 1 264 ? -31.158 -0.727 105.390 1.00 20.41 292 GLY C N 1
ATOM 9189 C CA . GLY C 1 264 ? -31.121 -1.814 106.363 1.00 24.57 292 GLY C CA 1
ATOM 9190 C C . GLY C 1 264 ? -32.150 -1.709 107.471 1.00 27.96 292 GLY C C 1
ATOM 9191 O O . GLY C 1 264 ? -32.560 -2.723 108.033 1.00 26.04 292 GLY C O 1
ATOM 9192 N N . GLN C 1 265 ? -32.564 -0.487 107.798 1.00 24.16 293 GLN C N 1
ATOM 9193 C CA . GLN C 1 265 ? -33.249 -0.246 109.068 1.00 26.68 293 GLN C CA 1
ATOM 9194 C C . GLN C 1 265 ? -34.663 -0.829 109.079 1.00 26.11 293 GLN C C 1
ATOM 9195 O O . GLN C 1 265 ? -34.950 -1.734 109.862 1.00 26.46 293 GLN C O 1
ATOM 9201 N N . HIS C 1 266 ? -35.543 -0.321 108.220 1.00 22.99 294 HIS C N 1
ATOM 9202 C CA . HIS C 1 266 ? -36.924 -0.797 108.232 1.00 23.12 294 HIS C CA 1
ATOM 9203 C C . HIS C 1 266 ? -37.052 -2.241 107.722 1.00 25.62 294 HIS C C 1
ATOM 9204 O O . HIS C 1 266 ? -37.766 -3.044 108.321 1.00 27.01 294 HIS C O 1
ATOM 9211 N N . THR C 1 267 ? -36.364 -2.583 106.636 1.00 24.71 295 THR C N 1
ATOM 9212 C CA . THR C 1 267 ? -36.491 -3.939 106.095 1.00 24.69 295 THR C CA 1
ATOM 9213 C C . THR C 1 267 ? -36.173 -4.982 107.162 1.00 23.77 295 THR C C 1
ATOM 9214 O O . THR C 1 267 ? -36.910 -5.955 107.327 1.00 25.49 295 THR C O 1
ATOM 9218 N N . SER C 1 268 ? -35.078 -4.769 107.885 1.00 21.93 296 SER C N 1
ATOM 9219 C CA . SER C 1 268 ? -34.621 -5.719 108.897 1.00 22.36 296 SER C CA 1
ATOM 9220 C C . SER C 1 268 ? -35.552 -5.734 110.115 1.00 22.44 296 SER C C 1
ATOM 9221 O O . SER C 1 268 ? -35.856 -6.804 110.650 1.00 23.68 296 SER C O 1
ATOM 9224 N N . SER C 1 269 ? -36.002 -4.554 110.545 1.00 23.13 297 SER C N 1
ATOM 9225 C CA . SER C 1 269 ? -36.933 -4.453 111.677 1.00 24.13 297 SER C CA 1
ATOM 9226 C C . SER C 1 269 ? -38.220 -5.201 111.386 1.00 23.11 297 SER C C 1
ATOM 9227 O O . SER C 1 269 ? -38.697 -5.997 112.198 1.00 23.66 297 SER C O 1
ATOM 9230 N N . ILE C 1 270 ? -38.774 -4.929 110.216 1.00 21.12 298 ILE C N 1
ATOM 9231 C CA . ILE C 1 270 ? -40.026 -5.510 109.774 1.00 26.43 298 ILE C CA 1
ATOM 9232 C C . ILE C 1 270 ? -39.931 -7.030 109.630 1.00 26.39 298 ILE C C 1
ATOM 9233 O O . ILE C 1 270 ? -40.834 -7.760 110.035 1.00 25.11 298 ILE C O 1
ATOM 9238 N N . THR C 1 271 ? -38.833 -7.501 109.054 1.00 24.83 299 THR C N 1
ATOM 9239 C CA . THR C 1 271 ? -38.612 -8.937 108.905 1.00 22.94 299 THR C CA 1
ATOM 9240 C C . THR C 1 271 ? -38.564 -9.632 110.262 1.00 21.23 299 THR C C 1
ATOM 9241 O O . THR C 1 271 ? -39.196 -10.679 110.455 1.00 25.03 299 THR C O 1
ATOM 9245 N N . THR C 1 272 ? -37.826 -9.048 111.201 1.00 21.81 300 THR C N 1
ATOM 9246 C CA . THR C 1 272 ? -37.764 -9.567 112.561 1.00 21.45 300 THR C CA 1
ATOM 9247 C C . THR C 1 272 ? -39.153 -9.590 113.204 1.00 25.97 300 THR C C 1
ATOM 9248 O O . THR C 1 272 ? -39.560 -10.593 113.810 1.00 24.98 300 THR C O 1
ATOM 9252 N N . THR C 1 273 ? -39.886 -8.486 113.065 1.00 24.15 301 THR C N 1
ATOM 9253 C CA . THR C 1 273 ? -41.198 -8.351 113.710 1.00 23.78 301 THR C CA 1
ATOM 9254 C C . THR C 1 273 ? -42.200 -9.378 113.186 1.00 22.53 301 THR C C 1
ATOM 9255 O O . THR C 1 273 ? -42.780 -10.136 113.962 1.00 26.56 301 THR C O 1
ATOM 9259 N N . TRP C 1 274 ? -42.402 -9.410 111.874 1.00 21.39 302 TRP C N 1
ATOM 9260 C CA . TRP C 1 274 ? -43.229 -10.442 111.271 1.00 25.09 302 TRP C CA 1
ATOM 9261 C C . TRP C 1 274 ? -42.840 -11.837 111.774 1.00 28.73 302 TRP C C 1
ATOM 9262 O O . TRP C 1 274 ? -43.697 -12.611 112.218 1.00 26.78 302 TRP C O 1
ATOM 9273 N N . SER C 1 275 ? -41.552 -12.171 111.687 1.00 26.15 303 SER C N 1
ATOM 9274 C CA . SER C 1 275 ? -41.090 -13.506 112.075 1.00 27.52 303 SER C CA 1
ATOM 9275 C C . SER C 1 275 ? -41.523 -13.857 113.502 1.00 27.29 303 SER C C 1
ATOM 9276 O O . SER C 1 275 ? -42.006 -14.967 113.756 1.00 30.76 303 SER C O 1
ATOM 9279 N N . MET C 1 276 ? -41.356 -12.910 114.420 1.00 24.46 304 MET C N 1
ATOM 9280 C CA . MET C 1 276 ? -41.748 -13.103 115.813 1.00 28.03 304 MET C CA 1
ATOM 9281 C C . MET C 1 276 ? -43.268 -13.194 115.958 1.00 31.82 304 MET C C 1
ATOM 9282 O O . MET C 1 276 ? -43.770 -13.994 116.749 1.00 28.14 304 MET C O 1
ATOM 9287 N N . LEU C 1 277 ? -43.992 -12.387 115.187 1.00 27.21 305 LEU C N 1
ATOM 9288 C CA . LEU C 1 277 ? -45.458 -12.451 115.171 1.00 30.44 305 LEU C CA 1
ATOM 9289 C C . LEU C 1 277 ? -45.992 -13.830 114.745 1.00 30.27 305 LEU C C 1
ATOM 9290 O O . LEU C 1 277 ? -46.911 -14.361 115.369 1.00 31.90 305 LEU C O 1
ATOM 9295 N N . HIS C 1 278 ? -45.425 -14.406 113.694 1.00 28.69 306 HIS C N 1
ATOM 9296 C CA . HIS C 1 278 ? -45.804 -15.752 113.297 1.00 32.05 306 HIS C CA 1
ATOM 9297 C C . HIS C 1 278 ? -45.397 -16.783 114.330 1.00 34.75 306 HIS C C 1
ATOM 9298 O O . HIS C 1 278 ? -46.221 -17.562 114.790 1.00 36.05 306 HIS C O 1
ATOM 9305 N N . LEU C 1 279 ? -44.134 -16.771 114.724 1.00 30.90 307 LEU C N 1
ATOM 9306 C CA . LEU C 1 279 ? -43.644 -17.763 115.675 1.00 30.99 307 LEU C CA 1
ATOM 9307 C C . LEU C 1 279 ? -44.444 -17.793 116.981 1.00 36.53 307 LEU C C 1
ATOM 9308 O O . LEU C 1 279 ? -44.570 -18.848 117.603 1.00 33.38 307 LEU C O 1
ATOM 9313 N N . MET C 1 280 ? -44.987 -16.648 117.395 1.00 33.26 308 MET C N 1
ATOM 9314 C CA . MET C 1 280 ? -45.668 -16.562 118.697 1.00 36.10 308 MET C CA 1
ATOM 9315 C C . MET C 1 280 ? -47.145 -16.947 118.622 1.00 38.05 308 MET C C 1
ATOM 9316 O O . MET C 1 280 ? -47.785 -17.197 119.650 1.00 35.30 308 MET C O 1
ATOM 9321 N N . HIS C 1 281 ? -47.680 -16.973 117.406 1.00 33.46 309 HIS C N 1
ATOM 9322 C CA . HIS C 1 281 ? -49.066 -17.355 117.176 1.00 36.75 309 HIS C CA 1
ATOM 9323 C C . HIS C 1 281 ? -49.270 -18.821 117.499 1.00 38.98 309 HIS C C 1
ATOM 9324 O O . HIS C 1 281 ? -48.372 -19.641 117.281 1.00 38.19 309 HIS C O 1
ATOM 9331 N N . PRO C 1 282 ? -50.453 -19.166 118.020 1.00 45.47 310 PRO C N 1
ATOM 9332 C CA . PRO C 1 282 ? -50.715 -20.541 118.458 1.00 35.74 310 PRO C CA 1
ATOM 9333 C C . PRO C 1 282 ? -50.676 -21.544 117.307 1.00 34.22 310 PRO C C 1
ATOM 9334 O O . PRO C 1 282 ? -50.211 -22.672 117.486 1.00 45.81 310 PRO C O 1
ATOM 9338 N N . ALA C 1 283 ? -51.157 -21.139 116.135 1.00 29.98 311 ALA C N 1
ATOM 9339 C CA . ALA C 1 283 ? -51.210 -22.039 114.981 1.00 36.79 311 ALA C CA 1
ATOM 9340 C C . ALA C 1 283 ? -49.825 -22.531 114.564 1.00 38.63 311 ALA C C 1
ATOM 9341 O O . ALA C 1 283 ? -49.697 -23.556 113.899 1.00 39.69 311 ALA C O 1
ATOM 9343 N N . ASN C 1 284 ? -48.793 -21.792 114.959 1.00 34.95 312 ASN C N 1
ATOM 9344 C CA . ASN C 1 284 ? -47.433 -22.070 114.509 1.00 33.62 312 ASN C CA 1
ATOM 9345 C C . ASN C 1 284 ? -46.577 -22.727 115.572 1.00 37.18 312 ASN C C 1
ATOM 9346 O O . ASN C 1 284 ? -45.347 -22.713 115.480 1.00 35.99 312 ASN C O 1
ATOM 9351 N N . VAL C 1 285 ? -47.222 -23.300 116.585 1.00 36.20 313 VAL C N 1
ATOM 9352 C CA . VAL C 1 285 ? -46.489 -23.840 117.724 1.00 37.35 313 VAL C CA 1
ATOM 9353 C C . VAL C 1 285 ? -45.481 -24.910 117.282 1.00 32.74 313 VAL C C 1
ATOM 9354 O O . VAL C 1 285 ? -44.408 -25.039 117.874 1.00 38.32 313 VAL C O 1
ATOM 9358 N N . LYS C 1 286 ? -45.812 -25.668 116.240 1.00 32.88 314 LYS C N 1
ATOM 9359 C CA . LYS C 1 286 ? -44.876 -26.677 115.738 1.00 37.06 314 LYS C CA 1
ATOM 9360 C C . LYS C 1 286 ? -43.590 -26.016 115.241 1.00 41.08 314 LYS C C 1
ATOM 9361 O O . LYS C 1 286 ? -42.499 -26.573 115.372 1.00 37.42 314 LYS C O 1
ATOM 9367 N N . HIS C 1 287 ? -43.722 -24.818 114.681 1.00 40.98 315 HIS C N 1
ATOM 9368 C CA . HIS C 1 287 ? -42.556 -24.081 114.191 1.00 37.13 315 HIS C CA 1
ATOM 9369 C C . HIS C 1 287 ? -41.776 -23.444 115.323 1.00 34.91 315 HIS C C 1
ATOM 9370 O O . HIS C 1 287 ? -40.551 -23.420 115.294 1.00 35.60 315 HIS C O 1
ATOM 9377 N N . LEU C 1 288 ? -42.484 -22.930 116.323 1.00 31.52 316 LEU C N 1
ATOM 9378 C CA . LEU C 1 288 ? -41.833 -22.452 117.526 1.00 34.48 316 LEU C CA 1
ATOM 9379 C C . LEU C 1 288 ? -40.988 -23.551 118.174 1.00 40.04 316 LEU C C 1
ATOM 9380 O O . LEU C 1 288 ? -39.889 -23.292 118.671 1.00 31.74 316 LEU C O 1
ATOM 9385 N N . GLU C 1 289 ? -41.506 -24.776 118.163 1.00 41.46 317 GLU C N 1
ATOM 9386 C CA . GLU C 1 289 ? -40.813 -25.906 118.770 1.00 33.57 317 GLU C CA 1
ATOM 9387 C C . GLU C 1 289 ? -39.604 -26.323 117.938 1.00 30.23 317 GLU C C 1
ATOM 9388 O O . GLU C 1 289 ? -38.540 -26.623 118.482 1.00 34.93 317 GLU C O 1
ATOM 9394 N N . ALA C 1 290 ? -39.781 -26.336 116.621 1.00 30.09 318 ALA C N 1
ATOM 9395 C CA . ALA C 1 290 ? -38.681 -26.552 115.691 1.00 33.12 318 ALA C CA 1
ATOM 9396 C C . ALA C 1 290 ? -37.596 -25.508 115.891 1.00 36.62 318 ALA C C 1
ATOM 9397 O O . ALA C 1 290 ? -36.406 -25.833 115.907 1.00 30.89 318 ALA C O 1
ATOM 9399 N N . LEU C 1 291 ? -38.002 -24.251 116.046 1.00 31.93 319 LEU C N 1
ATOM 9400 C CA . LEU C 1 291 ? -37.031 -23.194 116.289 1.00 29.04 319 LEU C CA 1
ATOM 9401 C C . LEU C 1 291 ? -36.320 -23.412 117.616 1.00 30.85 319 LEU C C 1
ATOM 9402 O O . LEU C 1 291 ? -35.106 -23.230 117.704 1.00 33.19 319 LEU C O 1
ATOM 9407 N N . ARG C 1 292 ? -37.063 -23.799 118.650 1.00 30.16 320 ARG C N 1
ATOM 9408 C CA . ARG C 1 292 ? -36.439 -23.994 119.961 1.00 34.92 320 ARG C CA 1
ATOM 9409 C C . ARG C 1 292 ? -35.522 -25.210 119.966 1.00 34.55 320 ARG C C 1
ATOM 9410 O O . ARG C 1 292 ? -34.469 -25.192 120.604 1.00 36.91 320 ARG C O 1
ATOM 9418 N N . LYS C 1 293 ? -35.918 -26.260 119.252 1.00 36.07 321 LYS C N 1
ATOM 9419 C CA . LYS C 1 293 ? -35.066 -27.437 119.117 1.00 37.54 321 LYS C CA 1
ATOM 9420 C C . LYS C 1 293 ? -33.738 -27.058 118.474 1.00 40.27 321 LYS C C 1
ATOM 9421 O O . LYS C 1 293 ? -32.680 -27.545 118.876 1.00 37.56 321 LYS C O 1
ATOM 9427 N N . GLU C 1 294 ? -33.802 -26.180 117.480 1.00 37.20 322 GLU C N 1
ATOM 9428 C CA . GLU C 1 294 ? -32.605 -25.668 116.823 1.00 34.41 322 GLU C CA 1
ATOM 9429 C C . GLU C 1 294 ? -31.753 -24.805 117.766 1.00 36.35 322 GLU C C 1
ATOM 9430 O O . GLU C 1 294 ? -30.556 -25.045 117.916 1.00 35.90 322 GLU C O 1
ATOM 9436 N N . ILE C 1 295 ? -32.367 -23.808 118.400 1.00 34.86 323 ILE C N 1
ATOM 9437 C CA . ILE C 1 295 ? -31.602 -22.811 119.157 1.00 32.54 323 ILE C CA 1
ATOM 9438 C C . ILE C 1 295 ? -31.208 -23.297 120.560 1.00 33.36 323 ILE C C 1
ATOM 9439 O O . ILE C 1 295 ? -30.281 -22.761 121.171 1.00 36.23 323 ILE C O 1
ATOM 9444 N N . GLU C 1 296 ? -31.900 -24.317 121.059 1.00 39.40 324 GLU C N 1
ATOM 9445 C CA . GLU C 1 296 ? -31.641 -24.830 122.414 1.00 45.86 324 GLU C CA 1
ATOM 9446 C C . GLU C 1 296 ? -30.332 -25.645 122.491 1.00 38.54 324 GLU C C 1
ATOM 9447 O O . GLU C 1 296 ? -29.852 -25.961 123.583 1.00 39.29 324 GLU C O 1
ATOM 9453 N N . GLU C 1 297 ? -29.756 -25.958 121.330 1.00 35.09 325 GLU C N 1
ATOM 9454 C CA . GLU C 1 297 ? -28.480 -26.678 121.261 1.00 35.60 325 GLU C CA 1
ATOM 9455 C C . GLU C 1 297 ? -27.254 -25.751 121.262 1.00 38.09 325 GLU C C 1
ATOM 9456 O O . GLU C 1 297 ? -26.127 -26.222 121.152 1.00 42.28 325 GLU C O 1
ATOM 9462 N N . PHE C 1 298 ? -27.469 -24.443 121.377 1.00 35.64 326 PHE C N 1
ATOM 9463 C CA . PHE C 1 298 ? -26.350 -23.502 121.398 1.00 39.88 326 PHE C CA 1
ATOM 9464 C C . PHE C 1 298 ? -25.967 -23.166 122.823 1.00 36.67 326 PHE C C 1
ATOM 9465 O O . PHE C 1 298 ? -26.795 -23.263 123.720 1.00 46.07 326 PHE C O 1
ATOM 9473 N N . PRO C 1 299 ? -24.707 -22.760 123.035 1.00 44.44 327 PRO C N 1
ATOM 9474 C CA . PRO C 1 299 ? -24.353 -22.211 124.335 1.00 48.97 327 PRO C CA 1
ATOM 9475 C C . PRO C 1 299 ? -25.000 -20.846 124.543 1.00 60.94 327 PRO C C 1
ATOM 9476 O O . PRO C 1 299 ? -25.579 -20.285 123.607 1.00 43.60 327 PRO C O 1
ATOM 9480 N N . ALA C 1 300 ? -24.897 -20.326 125.762 1.00 59.24 328 ALA C N 1
ATOM 9481 C CA . ALA C 1 300 ? -25.481 -19.033 126.111 1.00 61.27 328 ALA C CA 1
ATOM 9482 C C . ALA C 1 300 ? -24.990 -17.908 125.196 1.00 51.59 328 ALA C C 1
ATOM 9483 O O . ALA C 1 300 ? -25.660 -16.889 125.044 1.00 54.93 328 ALA C O 1
ATOM 9485 N N . GLN C 1 301 ? -23.824 -18.100 124.586 1.00 46.80 329 GLN C N 1
ATOM 9486 C CA . GLN C 1 301 ? -23.245 -17.081 123.712 1.00 44.71 329 GLN C CA 1
ATOM 9487 C C . GLN C 1 301 ? -23.080 -17.564 122.271 1.00 50.18 329 GLN C C 1
ATOM 9488 O O . GLN C 1 301 ? -22.130 -18.281 121.949 1.00 50.77 329 GLN C O 1
ATOM 9494 N N . LEU C 1 302 ? -24.002 -17.155 121.409 1.00 44.44 330 LEU C N 1
ATOM 9495 C CA . LEU C 1 302 ? -23.926 -17.476 119.988 1.00 47.63 330 LEU C CA 1
ATOM 9496 C C . LEU C 1 302 ? -22.587 -17.086 119.384 1.00 42.16 330 LEU C C 1
ATOM 9497 O O . LEU C 1 302 ? -21.952 -16.132 119.828 1.00 41.01 330 LEU C O 1
ATOM 9502 N N . ASN C 1 303 ? -22.169 -17.827 118.363 1.00 42.34 331 ASN C N 1
ATOM 9503 C CA . ASN C 1 303 ? -21.047 -17.415 117.534 1.00 35.32 331 ASN C CA 1
ATOM 9504 C C . ASN C 1 303 ? -21.393 -17.410 116.043 1.00 38.55 331 ASN C C 1
ATOM 9505 O O . ASN C 1 303 ? -22.513 -17.743 115.644 1.00 40.74 331 ASN C O 1
ATOM 9510 N N . TYR C 1 304 ? -20.413 -17.027 115.233 1.00 38.53 332 TYR C N 1
ATOM 9511 C CA . TYR C 1 304 ? -20.553 -16.993 113.787 1.00 43.77 332 TYR C CA 1
ATOM 9512 C C . TYR C 1 304 ? -21.085 -18.317 113.213 1.00 44.37 332 TYR C C 1
ATOM 9513 O O . TYR C 1 304 ? -21.957 -18.312 112.341 1.00 40.82 332 TYR C O 1
ATOM 9522 N N . ASN C 1 305 ? -20.561 -19.442 113.703 1.00 41.62 333 ASN C N 1
ATOM 9523 C CA . ASN C 1 305 ? -20.994 -20.760 113.228 1.00 43.33 333 ASN C CA 1
ATOM 9524 C C . ASN C 1 305 ? -22.455 -21.039 113.559 1.00 36.76 333 ASN C C 1
ATOM 9525 O O . ASN C 1 305 ? -23.235 -21.402 112.680 1.00 38.69 333 ASN C O 1
ATOM 9530 N N . ASN C 1 306 ? -22.815 -20.869 114.830 1.00 37.56 334 ASN C N 1
ATOM 9531 C CA . ASN C 1 306 ? -24.208 -20.981 115.254 1.00 36.42 334 ASN C CA 1
ATOM 9532 C C . ASN C 1 306 ? -25.155 -20.291 114.276 1.00 37.04 334 ASN C C 1
ATOM 9533 O O . ASN C 1 306 ? -26.089 -20.911 113.763 1.00 36.24 334 ASN C O 1
ATOM 9538 N N . VAL C 1 307 ? -24.918 -19.005 114.021 1.00 36.30 335 VAL C N 1
ATOM 9539 C CA . VAL C 1 307 ? -25.912 -18.185 113.333 1.00 31.39 335 VAL C CA 1
ATOM 9540 C C . VAL C 1 307 ? -25.844 -18.356 111.824 1.00 36.52 335 VAL C C 1
ATOM 9541 O O . VAL C 1 307 ? -26.873 -18.400 111.152 1.00 33.68 335 VAL C O 1
ATOM 9545 N N . MET C 1 308 ? -24.633 -18.443 111.289 1.00 35.68 336 MET C N 1
ATOM 9546 C CA . MET C 1 308 ? -24.475 -18.501 109.851 1.00 36.93 336 MET C CA 1
ATOM 9547 C C . MET C 1 308 ? -24.665 -19.920 109.345 1.00 39.58 336 MET C C 1
ATOM 9548 O O . MET C 1 308 ? -25.265 -20.132 108.289 1.00 43.88 336 MET C O 1
ATOM 9553 N N . ASP C 1 309 ? -24.166 -20.897 110.094 1.00 43.24 337 ASP C N 1
ATOM 9554 C CA . ASP C 1 309 ? -24.120 -22.264 109.582 1.00 45.02 337 ASP C CA 1
ATOM 9555 C C . ASP C 1 309 ? -25.179 -23.165 110.213 1.00 41.27 337 ASP C C 1
ATOM 9556 O O . ASP C 1 309 ? -25.555 -24.176 109.625 1.00 42.43 337 ASP C O 1
ATOM 9561 N N . GLU C 1 310 ? -25.664 -22.800 111.396 1.00 36.65 338 GLU C N 1
ATOM 9562 C CA . GLU C 1 310 ? -26.427 -23.748 112.214 1.00 36.21 338 GLU C CA 1
ATOM 9563 C C . GLU C 1 310 ? -27.875 -23.330 112.486 1.00 36.14 338 GLU C C 1
ATOM 9564 O O . GLU C 1 310 ? -28.554 -23.952 113.308 1.00 34.27 338 GLU C O 1
ATOM 9570 N N . MET C 1 311 ? -28.354 -22.294 111.804 1.00 31.27 339 MET C N 1
ATOM 9571 C CA . MET C 1 311 ? -29.732 -21.846 112.021 1.00 30.23 339 MET C CA 1
ATOM 9572 C C . MET C 1 311 ? -30.545 -21.838 110.733 1.00 28.99 339 MET C C 1
ATOM 9573 O O . MET C 1 311 ? -31.119 -20.813 110.366 1.00 28.66 339 MET C O 1
ATOM 9578 N N . PRO C 1 312 ? -30.607 -22.990 110.044 1.00 31.99 340 PRO C N 1
ATOM 9579 C CA . PRO C 1 312 ? -31.339 -23.003 108.792 1.00 29.59 340 PRO C CA 1
ATOM 9580 C C . PRO C 1 312 ? -32.834 -22.803 109.004 1.00 29.29 340 PRO C C 1
ATOM 9581 O O . PRO C 1 312 ? -33.497 -22.191 108.157 1.00 30.10 340 PRO C O 1
ATOM 9585 N N . PHE C 1 313 ? -33.371 -23.302 110.113 1.00 29.24 341 PHE C N 1
ATOM 9586 C CA . PHE C 1 313 ? -34.793 -23.099 110.356 1.00 33.12 341 PHE C CA 1
ATOM 9587 C C . PHE C 1 313 ? -35.113 -21.631 110.628 1.00 34.53 341 PHE C C 1
ATOM 9588 O O . PHE C 1 313 ? -35.993 -21.063 109.988 1.00 33.69 341 PHE C O 1
ATOM 9596 N N . ALA C 1 314 ? -34.404 -21.019 111.572 1.00 34.70 342 ALA C N 1
ATOM 9597 C CA . ALA C 1 314 ? -34.566 -19.584 111.804 1.00 30.89 342 ALA C CA 1
ATOM 9598 C C . ALA C 1 314 ? -34.508 -18.808 110.482 1.00 31.20 342 ALA C C 1
ATOM 9599 O O . ALA C 1 314 ? -35.293 -17.887 110.256 1.00 32.33 342 ALA C O 1
ATOM 9601 N N . GLU C 1 315 ? -33.585 -19.189 109.603 1.00 31.59 343 GLU C N 1
ATOM 9602 C CA . GLU C 1 315 ? -33.449 -18.515 108.309 1.00 30.06 343 GLU C CA 1
ATOM 9603 C C . GLU C 1 315 ? -34.657 -18.741 107.397 1.00 31.00 343 GLU C C 1
ATOM 9604 O O . GLU C 1 315 ? -35.079 -17.834 106.681 1.00 29.43 343 GLU C O 1
ATOM 9610 N N . ARG C 1 316 ? -35.212 -19.945 107.432 1.00 29.37 344 ARG C N 1
ATOM 9611 C CA . ARG C 1 316 ? -36.466 -20.220 106.751 1.00 28.88 344 ARG C CA 1
ATOM 9612 C C . ARG C 1 316 ? -37.585 -19.364 107.324 1.00 25.35 344 ARG C C 1
ATOM 9613 O O . ARG C 1 316 ? -38.429 -18.893 106.596 1.00 26.68 344 ARG C O 1
ATOM 9621 N N . CYS C 1 317 ? -37.593 -19.177 108.636 1.00 25.79 345 CYS C N 1
ATOM 9622 C CA . CYS C 1 317 ? -38.623 -18.351 109.259 1.00 26.39 345 CYS C CA 1
ATOM 9623 C C . CYS C 1 317 ? -38.553 -16.930 108.740 1.00 29.41 345 CYS C C 1
ATOM 9624 O O . CYS C 1 317 ? -39.566 -16.325 108.389 1.00 26.92 345 CYS C O 1
ATOM 9627 N N . ALA C 1 318 ? -37.343 -16.392 108.686 1.00 27.12 346 ALA C N 1
ATOM 9628 C CA . ALA C 1 318 ? -37.152 -15.032 108.213 1.00 25.48 346 ALA C CA 1
ATOM 9629 C C . ALA C 1 318 ? -37.518 -14.901 106.736 1.00 26.74 346 ALA C C 1
ATOM 9630 O O . ALA C 1 318 ? -38.209 -13.965 106.342 1.00 28.01 346 ALA C O 1
ATOM 9632 N N . ARG C 1 319 ? -37.057 -15.841 105.914 1.00 25.52 347 ARG C N 1
ATOM 9633 C CA . ARG C 1 319 ? -37.275 -15.745 104.471 1.00 22.75 347 ARG C CA 1
ATOM 9634 C C . ARG C 1 319 ? -38.747 -15.881 104.110 1.00 26.28 347 ARG C C 1
ATOM 9635 O O . ARG C 1 319 ? -39.242 -15.219 103.192 1.00 26.86 347 ARG C O 1
ATOM 9643 N N . GLU C 1 320 ? -39.452 -16.737 104.840 1.00 26.62 348 GLU C N 1
ATOM 9644 C CA . GLU C 1 320 ? -40.872 -16.937 104.580 1.00 28.13 348 GLU C CA 1
ATOM 9645 C C . GLU C 1 320 ? -41.695 -15.740 105.061 1.00 26.22 348 GLU C C 1
ATOM 9646 O O . GLU C 1 320 ? -42.724 -15.422 104.474 1.00 25.76 348 GLU C O 1
ATOM 9652 N N . SER C 1 321 ? -41.231 -15.070 106.115 1.00 26.62 349 SER C N 1
ATOM 9653 C CA . SER C 1 321 ? -41.837 -13.798 106.529 1.00 27.05 349 SER C CA 1
ATOM 9654 C C . SER C 1 321 ? -41.759 -12.751 105.411 1.00 27.08 349 SER C C 1
ATOM 9655 O O . SER C 1 321 ? -42.718 -12.018 105.161 1.00 26.73 349 SER C O 1
ATOM 9658 N N . ILE C 1 322 ? -40.611 -12.693 104.739 1.00 25.83 350 ILE C N 1
ATOM 9659 C CA . ILE C 1 322 ? -40.419 -11.807 103.585 1.00 24.38 350 ILE C CA 1
ATOM 9660 C C . ILE C 1 322 ? -41.210 -12.259 102.364 1.00 27.69 350 ILE C C 1
ATOM 9661 O O . ILE C 1 322 ? -41.718 -11.437 101.610 1.00 24.74 350 ILE C O 1
ATOM 9666 N N . ARG C 1 323 ? -41.303 -13.568 102.158 1.00 27.52 351 ARG C N 1
ATOM 9667 C CA . ARG C 1 323 ? -42.085 -14.099 101.049 1.00 29.11 351 ARG C CA 1
ATOM 9668 C C . ARG C 1 323 ? -43.546 -13.655 101.158 1.00 25.97 351 ARG C C 1
ATOM 9669 O O . ARG C 1 323 ? -44.129 -13.114 100.215 1.00 25.11 351 ARG C O 1
ATOM 9677 N N . ARG C 1 324 ? -44.130 -13.882 102.327 1.00 30.10 352 ARG C N 1
ATOM 9678 C CA . ARG C 1 324 ? -45.551 -13.631 102.544 1.00 28.69 352 ARG C CA 1
ATOM 9679 C C . ARG C 1 324 ? -45.841 -12.132 102.524 1.00 29.99 352 ARG C C 1
ATOM 9680 O O . ARG C 1 324 ? -46.819 -11.683 101.924 1.00 26.46 352 ARG C O 1
ATOM 9688 N N . ASP C 1 325 ? -44.973 -11.359 103.174 1.00 25.85 353 ASP C N 1
ATOM 9689 C CA . ASP C 1 325 ? -45.175 -9.918 103.298 1.00 26.28 353 ASP C CA 1
ATOM 9690 C C . ASP C 1 325 ? -43.885 -9.140 103.016 1.00 24.44 353 ASP C C 1
ATOM 9691 O O . ASP C 1 325 ? -43.228 -8.651 103.942 1.00 25.00 353 ASP C O 1
ATOM 9696 N N . PRO C 1 326 ? -43.517 -9.023 101.735 1.00 24.38 354 PRO C N 1
ATOM 9697 C CA . PRO C 1 326 ? -42.258 -8.361 101.412 1.00 26.86 354 PRO C CA 1
ATOM 9698 C C . PRO C 1 326 ? -42.321 -6.881 101.726 1.00 24.18 354 PRO C C 1
ATOM 9699 O O . PRO C 1 326 ? -43.291 -6.215 101.365 1.00 25.43 354 PRO C O 1
ATOM 9703 N N . PRO C 1 327 ? -41.287 -6.365 102.401 1.00 24.22 355 PRO C N 1
ATOM 9704 C CA . PRO C 1 327 ? -41.257 -4.958 102.791 1.00 25.73 355 PRO C CA 1
ATOM 9705 C C . PRO C 1 327 ? -41.177 -4.035 101.583 1.00 25.08 355 PRO C C 1
ATOM 9706 O O . PRO C 1 327 ? -41.668 -2.904 101.641 1.00 25.92 355 PRO C O 1
ATOM 9710 N N . LEU C 1 328 ? -40.559 -4.503 100.504 1.00 25.91 356 LEU C N 1
ATOM 9711 C CA . LEU C 1 328 ? -40.545 -3.744 99.268 1.00 24.66 356 LEU C CA 1
ATOM 9712 C C . LEU C 1 328 ? -41.515 -4.364 98.283 1.00 27.39 356 LEU C C 1
ATOM 9713 O O . LEU C 1 328 ? -41.267 -5.452 97.768 1.00 27.16 356 LEU C O 1
ATOM 9718 N N . LEU C 1 329 ? -42.622 -3.667 98.034 1.00 25.76 357 LEU C N 1
ATOM 9719 C CA . LEU C 1 329 ? -43.711 -4.183 97.203 1.00 30.91 357 LEU C CA 1
ATOM 9720 C C . LEU C 1 329 ? -43.350 -4.253 95.729 1.00 29.73 357 LEU C C 1
ATOM 9721 O O . LEU C 1 329 ? -43.819 -5.137 95.012 1.00 29.80 357 LEU C O 1
ATOM 9726 N N . MET C 1 330 ? -42.535 -3.308 95.280 1.00 27.68 358 MET C N 1
ATOM 9727 C CA . MET C 1 330 ? -42.305 -3.085 93.863 1.00 31.40 358 MET C CA 1
ATOM 9728 C C . MET C 1 330 ? -40.868 -2.704 93.627 1.00 33.48 358 MET C C 1
ATOM 9729 O O . MET C 1 330 ? -40.374 -1.759 94.230 1.00 34.40 358 MET C O 1
ATOM 9734 N N . LEU C 1 331 ? -40.200 -3.436 92.744 1.00 30.03 359 LEU C N 1
ATOM 9735 C CA . LEU C 1 331 ? -38.857 -3.095 92.318 1.00 25.79 359 LEU C CA 1
ATOM 9736 C C . LEU C 1 331 ? -38.957 -2.467 90.942 1.00 27.10 359 LEU C C 1
ATOM 9737 O O . LEU C 1 331 ? -39.654 -2.987 90.079 1.00 31.76 359 LEU C O 1
ATOM 9742 N N . MET C 1 332 ? -38.292 -1.338 90.731 1.00 26.24 360 MET C N 1
ATOM 9743 C CA . MET C 1 332 ? -38.558 -0.544 89.528 1.00 27.70 360 MET C CA 1
ATOM 9744 C C . MET C 1 332 ? -37.302 -0.179 88.746 1.00 32.25 360 MET C C 1
ATOM 9745 O O . MET C 1 332 ? -36.237 0.030 89.322 1.00 31.61 360 MET C O 1
ATOM 9750 N N . ARG C 1 333 ? -37.446 -0.117 87.426 1.00 30.91 361 ARG C N 1
ATOM 9751 C CA . ARG C 1 333 ? -36.403 0.400 86.558 1.00 33.88 361 ARG C CA 1
ATOM 9752 C C . ARG C 1 333 ? -37.035 1.307 85.523 1.00 37.34 361 ARG C C 1
ATOM 9753 O O . ARG C 1 333 ? -38.208 1.147 85.178 1.00 31.41 361 ARG C O 1
ATOM 9761 N N . LYS C 1 334 ? -36.260 2.267 85.030 1.00 36.77 362 LYS C N 1
ATOM 9762 C CA . LYS C 1 334 ? -36.635 3.000 83.836 1.00 35.13 362 LYS C CA 1
ATOM 9763 C C . LYS C 1 334 ? -36.115 2.267 82.600 1.00 36.64 362 LYS C C 1
ATOM 9764 O O . LYS C 1 334 ? -34.937 1.907 82.538 1.00 35.32 362 LYS C O 1
ATOM 9770 N N . VAL C 1 335 ? -36.996 2.034 81.627 1.00 34.41 363 VAL C N 1
ATOM 9771 C CA . VAL C 1 335 ? -36.606 1.378 80.375 1.00 38.48 363 VAL C CA 1
ATOM 9772 C C . VAL C 1 335 ? -35.925 2.381 79.447 1.00 38.07 363 VAL C C 1
ATOM 9773 O O . VAL C 1 335 ? -36.561 3.306 78.940 1.00 42.23 363 VAL C O 1
ATOM 9777 N N . MET C 1 336 ? -34.625 2.198 79.238 1.00 43.56 364 MET C N 1
ATOM 9778 C CA . MET C 1 336 ? -33.829 3.158 78.472 1.00 51.78 364 MET C CA 1
ATOM 9779 C C . MET C 1 336 ? -33.867 2.823 76.987 1.00 54.15 364 MET C C 1
ATOM 9780 O O . MET C 1 336 ? -33.536 3.652 76.134 1.00 49.86 364 MET C O 1
ATOM 9785 N N . ALA C 1 337 ? -34.280 1.596 76.698 1.00 43.84 365 ALA C N 1
ATOM 9786 C CA . ALA C 1 337 ? -34.298 1.061 75.355 1.00 45.45 365 ALA C CA 1
ATOM 9787 C C . ALA C 1 337 ? -35.180 -0.171 75.361 1.00 52.49 365 ALA C C 1
ATOM 9788 O O . ALA C 1 337 ? -35.120 -0.976 76.293 1.00 54.32 365 ALA C O 1
ATOM 9790 N N . ASP C 1 338 ? -36.007 -0.314 74.332 1.00 45.48 366 ASP C N 1
ATOM 9791 C CA . ASP C 1 338 ? -36.985 -1.396 74.284 1.00 47.93 366 ASP C CA 1
ATOM 9792 C C . ASP C 1 338 ? -36.388 -2.713 74.752 1.00 45.88 366 ASP C C 1
ATOM 9793 O O . ASP C 1 338 ? -35.261 -3.055 74.394 1.00 45.24 366 ASP C O 1
ATOM 9798 N N . VAL C 1 339 ? -37.150 -3.449 75.553 1.00 50.26 367 VAL C N 1
ATOM 9799 C CA . VAL C 1 339 ? -36.755 -4.789 75.957 1.00 46.59 367 VAL C CA 1
ATOM 9800 C C . VAL C 1 339 ? -37.858 -5.781 75.668 1.00 43.58 367 VAL C C 1
ATOM 9801 O O . VAL C 1 339 ? -39.029 -5.417 75.571 1.00 49.79 367 VAL C O 1
ATOM 9805 N N . LYS C 1 340 ? -37.468 -7.041 75.533 1.00 48.18 368 LYS C N 1
ATOM 9806 C CA . LYS C 1 340 ? -38.404 -8.125 75.325 1.00 51.07 368 LYS C CA 1
ATOM 9807 C C . LYS C 1 340 ? -38.651 -8.868 76.633 1.00 52.04 368 LYS C C 1
ATOM 9808 O O . LYS C 1 340 ? -37.709 -9.243 77.335 1.00 51.61 368 LYS C O 1
ATOM 9814 N N . VAL C 1 341 ? -39.922 -9.068 76.958 1.00 51.59 369 VAL C N 1
ATOM 9815 C CA . VAL C 1 341 ? -40.313 -9.837 78.128 1.00 59.23 369 VAL C CA 1
ATOM 9816 C C . VAL C 1 341 ? -41.481 -10.736 77.749 1.00 58.75 369 VAL C C 1
ATOM 9817 O O . VAL C 1 341 ? -42.474 -10.260 77.204 1.00 52.43 369 VAL C O 1
ATOM 9821 N N . GLY C 1 342 ? -41.366 -12.032 78.018 1.00 64.05 370 GLY C N 1
ATOM 9822 C CA . GLY C 1 342 ? -42.380 -12.981 77.565 1.00 62.58 370 GLY C CA 1
ATOM 9823 C C . GLY C 1 342 ? -42.707 -12.793 76.093 1.00 70.47 370 GLY C C 1
ATOM 9824 O O . GLY C 1 342 ? -41.838 -12.956 75.234 1.00 67.93 370 GLY C O 1
ATOM 9825 N N . SER C 1 343 ? -43.958 -12.441 75.800 1.00 71.04 371 SER C N 1
ATOM 9826 C CA . SER C 1 343 ? -44.418 -12.318 74.416 1.00 66.88 371 SER C CA 1
ATOM 9827 C C . SER C 1 343 ? -44.380 -10.876 73.904 1.00 74.19 371 SER C C 1
ATOM 9828 O O . SER C 1 343 ? -44.799 -10.605 72.779 1.00 61.86 371 SER C O 1
ATOM 9831 N N . TYR C 1 344 ? -43.877 -9.957 74.725 1.00 60.94 372 TYR C N 1
ATOM 9832 C CA . TYR C 1 344 ? -44.071 -8.527 74.481 1.00 50.86 372 TYR C CA 1
ATOM 9833 C C . TYR C 1 344 ? -42.792 -7.736 74.338 1.00 43.97 372 TYR C C 1
ATOM 9834 O O . TYR C 1 344 ? -41.722 -8.176 74.734 1.00 58.23 372 TYR C O 1
ATOM 9843 N N . VAL C 1 345 ? -42.929 -6.548 73.777 1.00 47.92 373 VAL C N 1
ATOM 9844 C CA . VAL C 1 345 ? -41.924 -5.523 73.898 1.00 51.18 373 VAL C CA 1
ATOM 9845 C C . VAL C 1 345 ? -42.337 -4.557 74.991 1.00 51.85 373 VAL C C 1
ATOM 9846 O O . VAL C 1 345 ? -43.476 -4.111 75.036 1.00 51.48 373 VAL C O 1
ATOM 9850 N N . VAL C 1 346 ? -41.404 -4.238 75.872 1.00 49.16 374 VAL C N 1
ATOM 9851 C CA . VAL C 1 346 ? -41.615 -3.172 76.831 1.00 48.56 374 VAL C CA 1
ATOM 9852 C C . VAL C 1 346 ? -40.819 -1.953 76.400 1.00 36.57 374 VAL C C 1
ATOM 9853 O O . VAL C 1 346 ? -39.596 -1.984 76.368 1.00 38.98 374 VAL C O 1
ATOM 9857 N N . PRO C 1 347 ? -41.553 -0.864 76.044 1.00 37.68 375 PRO C N 1
ATOM 9858 C CA . PRO C 1 347 ? -40.907 0.194 75.257 1.00 44.66 375 PRO C CA 1
ATOM 9859 C C . PRO C 1 347 ? -40.049 1.187 76.046 1.00 50.42 375 PRO C C 1
ATOM 9860 O O . PRO C 1 347 ? -40.311 1.421 77.221 1.00 46.72 375 PRO C O 1
ATOM 9864 N N . LYS C 1 348 ? -39.052 1.776 75.385 1.00 48.46 376 LYS C N 1
ATOM 9865 C CA . LYS C 1 348 ? -38.245 2.829 75.996 1.00 46.29 376 LYS C CA 1
ATOM 9866 C C . LYS C 1 348 ? -39.151 3.894 76.598 1.00 51.89 376 LYS C C 1
ATOM 9867 O O . LYS C 1 348 ? -40.092 4.358 75.947 1.00 39.97 376 LYS C O 1
ATOM 9873 N N . GLY C 1 349 ? -38.883 4.275 77.842 1.00 38.34 377 GLY C N 1
ATOM 9874 C CA . GLY C 1 349 ? -39.679 5.314 78.480 1.00 48.19 377 GLY C CA 1
ATOM 9875 C C . GLY C 1 349 ? -40.667 4.806 79.517 1.00 48.16 377 GLY C C 1
ATOM 9876 O O . GLY C 1 349 ? -41.103 5.568 80.378 1.00 46.45 377 GLY C O 1
ATOM 9877 N N . ASP C 1 350 ? -41.031 3.527 79.444 1.00 41.21 378 ASP C N 1
ATOM 9878 C CA . ASP C 1 350 ? -41.826 2.915 80.503 1.00 41.50 378 ASP C CA 1
ATOM 9879 C C . ASP C 1 350 ? -41.042 2.881 81.809 1.00 41.65 378 ASP C C 1
ATOM 9880 O O . ASP C 1 350 ? -39.807 2.863 81.807 1.00 33.05 378 ASP C O 1
ATOM 9885 N N . ILE C 1 351 ? -41.758 2.864 82.926 1.00 34.59 379 ILE C N 1
ATOM 9886 C CA . ILE C 1 351 ? -41.252 2.197 84.108 1.00 29.96 379 ILE C CA 1
ATOM 9887 C C . ILE C 1 351 ? -41.569 0.710 84.016 1.00 26.15 379 ILE C C 1
ATOM 9888 O O . ILE C 1 351 ? -42.714 0.324 83.807 1.00 34.94 379 ILE C O 1
ATOM 9893 N N . ILE C 1 352 ? -40.553 -0.127 84.153 1.00 31.27 380 ILE C N 1
ATOM 9894 C CA . ILE C 1 352 ? -40.802 -1.542 84.314 1.00 30.13 380 ILE C CA 1
ATOM 9895 C C . ILE C 1 352 ? -40.655 -1.931 85.782 1.00 32.18 380 ILE C C 1
ATOM 9896 O O . ILE C 1 352 ? -39.717 -1.501 86.463 1.00 35.96 380 ILE C O 1
ATOM 9901 N N . ALA C 1 353 ? -41.600 -2.727 86.266 1.00 32.28 381 ALA C N 1
ATOM 9902 C CA . ALA C 1 353 ? -41.589 -3.177 87.650 1.00 29.79 381 ALA C CA 1
ATOM 9903 C C . ALA C 1 353 ? -41.665 -4.695 87.727 1.00 31.18 381 ALA C C 1
ATOM 9904 O O . ALA C 1 353 ? -42.283 -5.338 86.876 1.00 39.62 381 ALA C O 1
ATOM 9906 N N . CYS C 1 354 ? -41.027 -5.262 88.742 1.00 30.42 382 CYS C N 1
ATOM 9907 C CA . CYS C 1 354 ? -41.276 -6.636 89.129 1.00 31.66 382 CYS C CA 1
ATOM 9908 C C . CYS C 1 354 ? -41.639 -6.645 90.606 1.00 34.87 382 CYS C C 1
ATOM 9909 O O . CYS C 1 354 ? -40.892 -6.118 91.426 1.00 33.34 382 CYS C O 1
ATOM 9912 N N . SER C 1 355 ? -42.787 -7.220 90.950 1.00 32.63 383 SER C N 1
ATOM 9913 C CA . SER C 1 355 ? -43.349 -7.038 92.294 1.00 33.51 383 SER C CA 1
ATOM 9914 C C . SER C 1 355 ? -43.137 -8.268 93.175 1.00 32.84 383 SER C C 1
ATOM 9915 O O . SER C 1 355 ? -43.738 -9.313 92.927 1.00 32.46 383 SER C O 1
ATOM 9918 N N . PRO C 1 356 ? -42.287 -8.150 94.212 1.00 26.58 384 PRO C N 1
ATOM 9919 C CA . PRO C 1 356 ? -42.246 -9.237 95.187 1.00 27.78 384 PRO C CA 1
ATOM 9920 C C . PRO C 1 356 ? -43.643 -9.545 95.746 1.00 33.32 384 PRO C C 1
ATOM 9921 O O . PRO C 1 356 ? -43.975 -10.715 95.948 1.00 34.60 384 PRO C O 1
ATOM 9925 N N . LEU C 1 357 ? -44.456 -8.513 95.977 1.00 27.33 385 LEU C N 1
ATOM 9926 C CA . LEU C 1 357 ? -45.798 -8.725 96.521 1.00 28.40 385 LEU C CA 1
ATOM 9927 C C . LEU C 1 357 ? -46.641 -9.612 95.596 1.00 28.31 385 LEU C C 1
ATOM 9928 O O . LEU C 1 357 ? -47.196 -10.620 96.032 1.00 31.41 385 LEU C O 1
ATOM 9933 N N . LEU C 1 358 ? -46.725 -9.231 94.323 1.00 29.04 386 LEU C N 1
ATOM 9934 C CA . LEU C 1 358 ? -47.497 -9.989 93.335 1.00 35.62 386 LEU C CA 1
ATOM 9935 C C . LEU C 1 358 ? -46.917 -11.390 93.137 1.00 36.80 386 LEU C C 1
ATOM 9936 O O . LEU C 1 358 ? -47.627 -12.383 93.272 1.00 36.70 386 LEU C O 1
ATOM 9941 N N . SER C 1 359 ? -45.627 -11.466 92.830 1.00 32.94 387 SER C N 1
ATOM 9942 C CA . SER C 1 359 ? -44.989 -12.748 92.536 1.00 34.01 387 SER C CA 1
ATOM 9943 C C . SER C 1 359 ? -44.990 -13.725 93.728 1.00 38.50 387 SER C C 1
ATOM 9944 O O . SER C 1 359 ? -45.057 -14.938 93.525 1.00 35.55 387 SER C O 1
ATOM 9947 N N . HIS C 1 360 ? -44.921 -13.214 94.957 1.00 31.98 388 HIS C N 1
ATOM 9948 C CA . HIS C 1 360 ? -44.927 -14.096 96.130 1.00 32.29 388 HIS C CA 1
ATOM 9949 C C . HIS C 1 360 ? -46.321 -14.644 96.426 1.00 34.72 388 HIS C C 1
ATOM 9950 O O . HIS C 1 360 ? -46.495 -15.482 97.316 1.00 36.79 388 HIS C O 1
ATOM 9957 N N . HIS C 1 361 ? -47.309 -14.177 95.660 1.00 35.82 389 HIS C N 1
ATOM 9958 C CA . HIS C 1 361 ? -48.699 -14.641 95.811 1.00 35.42 389 HIS C CA 1
ATOM 9959 C C . HIS C 1 361 ? -49.224 -15.324 94.562 1.00 37.64 389 HIS C C 1
ATOM 9960 O O . HIS C 1 361 ? -50.411 -15.630 94.470 1.00 37.95 389 HIS C O 1
ATOM 9967 N N . ASP C 1 362 ? -48.336 -15.569 93.605 1.00 34.87 390 ASP C N 1
ATOM 9968 C CA . ASP C 1 362 ? -48.641 -16.451 92.486 1.00 39.15 390 ASP C CA 1
ATOM 9969 C C . ASP C 1 362 ? -48.871 -17.866 92.981 1.00 42.83 390 ASP C C 1
ATOM 9970 O O . ASP C 1 362 ? -48.023 -18.436 93.675 1.00 38.53 390 ASP C O 1
ATOM 9975 N N . GLU C 1 363 ? -50.015 -18.439 92.630 1.00 45.30 391 GLU C N 1
ATOM 9976 C CA . GLU C 1 363 ? -50.467 -19.643 93.310 1.00 51.04 391 GLU C CA 1
ATOM 9977 C C . GLU C 1 363 ? -49.806 -20.905 92.755 1.00 44.74 391 GLU C C 1
ATOM 9978 O O . GLU C 1 363 ? -49.790 -21.936 93.426 1.00 51.20 391 GLU C O 1
ATOM 9984 N N . GLU C 1 364 ? -49.241 -20.821 91.553 1.00 38.75 392 GLU C N 1
ATOM 9985 C CA . GLU C 1 364 ? -48.333 -21.869 91.086 1.00 45.81 392 GLU C CA 1
ATOM 9986 C C . GLU C 1 364 ? -47.036 -21.902 91.905 1.00 49.69 392 GLU C C 1
ATOM 9987 O O . GLU C 1 364 ? -46.634 -22.955 92.403 1.00 49.10 392 GLU C O 1
ATOM 9993 N N . ALA C 1 365 ? -46.387 -20.748 92.040 1.00 42.63 393 ALA C N 1
ATOM 9994 C CA . ALA C 1 365 ? -45.118 -20.665 92.762 1.00 38.41 393 ALA C CA 1
ATOM 9995 C C . ALA C 1 365 ? -45.304 -20.874 94.266 1.00 38.47 393 ALA C C 1
ATOM 9996 O O . ALA C 1 365 ? -44.479 -21.525 94.924 1.00 39.75 393 ALA C O 1
ATOM 9998 N N . PHE C 1 366 ? -46.384 -20.323 94.808 1.00 35.39 394 PHE C N 1
ATOM 9999 C CA . PHE C 1 366 ? -46.599 -20.339 96.252 1.00 40.00 394 PHE C CA 1
ATOM 10000 C C . PHE C 1 366 ? -48.052 -20.661 96.590 1.00 43.02 394 PHE C C 1
ATOM 10001 O O . PHE C 1 366 ? -48.845 -19.761 96.873 1.00 40.03 394 PHE C O 1
ATOM 10009 N N . PRO C 1 367 ? -48.407 -21.955 96.558 1.00 42.38 395 PRO C N 1
ATOM 10010 C CA . PRO C 1 367 ? -49.780 -22.343 96.866 1.00 41.58 395 PRO C CA 1
ATOM 10011 C C . PRO C 1 367 ? -50.182 -21.929 98.277 1.00 40.14 395 PRO C C 1
ATOM 10012 O O . PRO C 1 367 ? -49.355 -21.949 99.189 1.00 39.92 395 PRO C O 1
ATOM 10016 N N . GLU C 1 368 ? -51.448 -21.556 98.441 1.00 36.14 396 GLU C N 1
ATOM 10017 C CA . GLU C 1 368 ? -51.941 -20.993 99.690 1.00 38.49 396 GLU C CA 1
ATOM 10018 C C . GLU C 1 368 ? -50.998 -19.914 100.224 1.00 39.40 396 GLU C C 1
ATOM 10019 O O . GLU C 1 368 ? -50.472 -20.026 101.337 1.00 36.78 396 GLU C O 1
ATOM 10025 N N . PRO C 1 369 ? -50.789 -18.858 99.423 1.00 44.89 397 PRO C N 1
ATOM 10026 C CA . PRO C 1 369 ? -49.783 -17.817 99.677 1.00 43.76 397 PRO C CA 1
ATOM 10027 C C . PRO C 1 369 ? -49.963 -17.040 101.000 1.00 38.42 397 PRO C C 1
ATOM 10028 O O . PRO C 1 369 ? -48.987 -16.505 101.531 1.00 32.96 397 PRO C O 1
ATOM 10032 N N . ARG C 1 370 ? -51.182 -16.968 101.525 1.00 32.59 398 ARG C N 1
ATOM 10033 C CA . ARG C 1 370 ? -51.388 -16.243 102.778 1.00 30.42 398 ARG C CA 1
ATOM 10034 C C . ARG C 1 370 ? -51.040 -17.110 103.996 1.00 31.94 398 ARG C C 1
ATOM 10035 O O . ARG C 1 370 ? -50.981 -16.616 105.120 1.00 34.13 398 ARG C O 1
ATOM 10043 N N . ARG C 1 371 ? -50.798 -18.401 103.762 1.00 34.99 399 ARG C N 1
ATOM 10044 C CA . ARG C 1 371 ? -50.266 -19.283 104.799 1.00 39.30 399 ARG C CA 1
ATOM 10045 C C . ARG C 1 371 ? -48.761 -19.072 104.992 1.00 31.92 399 ARG C C 1
ATOM 10046 O O . ARG C 1 371 ? -47.977 -19.261 104.057 1.00 39.74 399 ARG C O 1
ATOM 10054 N N . TRP C 1 372 ? -48.364 -18.681 106.199 1.00 29.62 400 TRP C N 1
ATOM 10055 C CA . TRP C 1 372 ? -46.948 -18.673 106.588 1.00 32.60 400 TRP C CA 1
ATOM 10056 C C . TRP C 1 372 ? -46.453 -20.077 106.850 1.00 30.64 400 TRP C C 1
ATOM 10057 O O . TRP C 1 372 ? -46.850 -20.705 107.831 1.00 34.25 400 TRP C O 1
ATOM 10068 N N . ASP C 1 373 ? -45.582 -20.576 105.983 1.00 31.13 401 ASP C N 1
ATOM 10069 C CA . ASP C 1 373 ? -45.041 -21.916 106.149 1.00 30.05 401 ASP C CA 1
ATOM 10070 C C . ASP C 1 373 ? -43.543 -21.915 105.911 1.00 24.99 401 ASP C C 1
ATOM 10071 O O . ASP C 1 373 ? -43.101 -21.940 104.761 1.00 30.79 401 ASP C O 1
ATOM 10076 N N . PRO C 1 374 ? -42.748 -21.882 106.991 1.00 28.05 402 PRO C N 1
ATOM 10077 C CA . PRO C 1 374 ? -41.296 -21.805 106.785 1.00 29.54 402 PRO C CA 1
ATOM 10078 C C . PRO C 1 374 ? -40.721 -23.075 106.151 1.00 33.79 402 PRO C C 1
ATOM 10079 O O . PRO C 1 374 ? -39.607 -23.045 105.633 1.00 35.23 402 PRO C O 1
ATOM 10083 N N . GLU C 1 375 ? -41.469 -24.176 106.178 1.00 33.68 403 GLU C N 1
ATOM 10084 C CA . GLU C 1 375 ? -41.005 -25.400 105.524 1.00 34.52 403 GLU C CA 1
ATOM 10085 C C . GLU C 1 375 ? -41.204 -25.351 104.014 1.00 34.43 403 GLU C C 1
ATOM 10086 O O . GLU C 1 375 ? -40.712 -26.218 103.295 1.00 35.91 403 GLU C O 1
ATOM 10092 N N . ARG C 1 376 ? -41.919 -24.339 103.527 1.00 32.25 404 ARG C N 1
ATOM 10093 C CA . ARG C 1 376 ? -42.216 -24.260 102.090 1.00 29.68 404 ARG C CA 1
ATOM 10094 C C . ARG C 1 376 ? -40.969 -23.956 101.242 1.00 36.56 404 ARG C C 1
ATOM 10095 O O . ARG C 1 376 ? -40.011 -23.342 101.717 1.00 35.15 404 ARG C O 1
ATOM 10103 N N . ASP C 1 377 ? -40.988 -24.412 99.993 1.00 35.02 405 ASP C N 1
ATOM 10104 C CA . ASP C 1 377 ? -40.077 -23.909 98.975 1.00 41.48 405 ASP C CA 1
ATOM 10105 C C . ASP C 1 377 ? -40.879 -23.409 97.801 1.00 36.01 405 ASP C C 1
ATOM 10106 O O . ASP C 1 377 ? -42.015 -23.831 97.585 1.00 47.22 405 ASP C O 1
ATOM 10111 N N . GLU C 1 378 ? -40.282 -22.508 97.034 1.00 38.75 406 GLU C N 1
ATOM 10112 C CA . GLU C 1 378 ? -40.870 -22.067 95.786 1.00 35.64 406 GLU C CA 1
ATOM 10113 C C . GLU C 1 378 ? -41.078 -23.253 94.850 1.00 45.66 406 GLU C C 1
ATOM 10114 O O . GLU C 1 378 ? -40.290 -24.203 94.841 1.00 39.65 406 GLU C O 1
ATOM 10120 N N . LYS C 1 379 ? -42.151 -23.195 94.071 1.00 40.26 407 LYS C N 1
ATOM 10121 C CA . LYS C 1 379 ? -42.453 -24.240 93.098 1.00 46.60 407 LYS C CA 1
ATOM 10122 C C . LYS C 1 379 ? -42.105 -23.770 91.690 1.00 45.54 407 LYS C C 1
ATOM 10123 O O . LYS C 1 379 ? -42.072 -24.565 90.749 1.00 46.87 407 LYS C O 1
ATOM 10129 N N . VAL C 1 380 ? -41.845 -22.473 91.555 1.00 41.58 408 VAL C N 1
ATOM 10130 C CA . VAL C 1 380 ? -41.188 -21.937 90.367 1.00 41.44 408 VAL C CA 1
ATOM 10131 C C . VAL C 1 380 ? -39.808 -21.387 90.722 1.00 42.87 408 VAL C C 1
ATOM 10132 O O . VAL C 1 380 ? -39.669 -20.581 91.641 1.00 42.22 408 VAL C O 1
ATOM 10136 N N . GLU C 1 381 ? -38.792 -21.831 89.990 1.00 41.91 409 GLU C N 1
ATOM 10137 C CA . GLU C 1 381 ? -37.421 -21.394 90.226 1.00 43.81 409 GLU C CA 1
ATOM 10138 C C . GLU C 1 381 ? -37.293 -19.884 90.051 1.00 44.31 409 GLU C C 1
ATOM 10139 O O . GLU C 1 381 ? -37.662 -19.338 89.010 1.00 36.17 409 GLU C O 1
ATOM 10145 N N . GLY C 1 382 ? -36.777 -19.214 91.075 1.00 43.14 410 GLY C N 1
ATOM 10146 C CA . GLY C 1 382 ? -36.511 -17.779 91.000 1.00 41.26 410 GLY C CA 1
ATOM 10147 C C . GLY C 1 382 ? -37.731 -16.922 91.291 1.00 41.41 410 GLY C C 1
ATOM 10148 O O . GLY C 1 382 ? -37.714 -15.711 91.075 1.00 40.73 410 GLY C O 1
ATOM 10149 N N . ALA C 1 383 ? -38.794 -17.550 91.785 1.00 37.85 411 ALA C N 1
ATOM 10150 C CA . ALA C 1 383 ? -40.048 -16.846 92.040 1.00 38.97 411 ALA C CA 1
ATOM 10151 C C . ALA C 1 383 ? -39.977 -16.005 93.311 1.00 36.69 411 ALA C C 1
ATOM 10152 O O . ALA C 1 383 ? -40.629 -14.967 93.411 1.00 38.22 411 ALA C O 1
ATOM 10154 N N . PHE C 1 384 ? -39.183 -16.454 94.277 1.00 32.55 412 PHE C N 1
ATOM 10155 C CA . PHE C 1 384 ? -38.879 -15.640 95.446 1.00 36.95 412 PHE C CA 1
ATOM 10156 C C . PHE C 1 384 ? -37.877 -14.560 95.085 1.00 33.91 412 PHE C C 1
ATOM 10157 O O . PHE C 1 384 ? -36.778 -14.850 94.632 1.00 35.71 412 PHE C O 1
ATOM 10165 N N . ILE C 1 385 ? -38.268 -13.314 95.292 1.00 29.31 413 ILE C N 1
ATOM 10166 C CA . ILE C 1 385 ? -37.420 -12.187 94.959 1.00 27.34 413 ILE C CA 1
ATOM 10167 C C . ILE C 1 385 ? -37.391 -11.185 96.107 1.00 27.30 413 ILE C C 1
ATOM 10168 O O . ILE C 1 385 ? -37.287 -9.990 95.895 1.00 31.24 413 ILE C O 1
ATOM 10173 N N . GLY C 1 386 ? -37.485 -11.701 97.323 1.00 26.80 414 GLY C N 1
ATOM 10174 C CA . GLY C 1 386 ? -37.547 -10.884 98.522 1.00 29.61 414 GLY C CA 1
ATOM 10175 C C . GLY C 1 386 ? -36.308 -10.037 98.684 1.00 31.31 414 GLY C C 1
ATOM 10176 O O . GLY C 1 386 ? -36.358 -8.960 99.254 1.00 30.28 414 GLY C O 1
ATOM 10177 N N . PHE C 1 387 ? -35.189 -10.542 98.180 1.00 31.87 415 PHE C N 1
ATOM 10178 C CA . PHE C 1 387 ? -33.938 -9.793 98.181 1.00 27.09 415 PHE C CA 1
ATOM 10179 C C . PHE C 1 387 ? -33.477 -9.463 96.762 1.00 30.90 415 PHE C C 1
ATOM 10180 O O . PHE C 1 387 ? -32.279 -9.311 96.521 1.00 34.41 415 PHE C O 1
ATOM 10188 N N . GLY C 1 388 ? -34.417 -9.361 95.823 1.00 28.87 416 GLY C N 1
ATOM 10189 C CA . GLY C 1 388 ? -34.074 -9.043 94.428 1.00 31.49 416 GLY C CA 1
ATOM 10190 C C . GLY C 1 388 ? -33.242 -10.137 93.777 1.00 31.34 416 GLY C C 1
ATOM 10191 O O . GLY C 1 388 ? -33.230 -11.264 94.255 1.00 33.21 416 GLY C O 1
ATOM 10192 N N . ALA C 1 389 ? -32.549 -9.809 92.687 1.00 35.48 417 ALA C N 1
ATOM 10193 C CA . ALA C 1 389 ? -31.745 -10.799 91.962 1.00 31.32 417 ALA C CA 1
ATOM 10194 C C . ALA C 1 389 ? -30.929 -10.153 90.848 1.00 38.47 417 ALA C C 1
ATOM 10195 O O . ALA C 1 389 ? -31.114 -8.977 90.542 1.00 34.97 417 ALA C O 1
ATOM 10197 N N . GLY C 1 390 ? -30.029 -10.920 90.240 1.00 45.28 418 GLY C N 1
ATOM 10198 C CA . GLY C 1 390 ? -29.259 -10.422 89.102 1.00 46.02 418 GLY C CA 1
ATOM 10199 C C . GLY C 1 390 ? -28.467 -9.174 89.441 1.00 44.95 418 GLY C C 1
ATOM 10200 O O . GLY C 1 390 ? -27.778 -9.127 90.460 1.00 50.49 418 GLY C O 1
ATOM 10201 N N . VAL C 1 391 ? -28.579 -8.154 88.598 1.00 41.32 419 VAL C N 1
ATOM 10202 C CA . VAL C 1 391 ? -27.664 -7.016 88.624 1.00 43.93 419 VAL C CA 1
ATOM 10203 C C . VAL C 1 391 ? -27.714 -6.236 89.929 1.00 44.98 419 VAL C C 1
ATOM 10204 O O . VAL C 1 391 ? -26.736 -5.613 90.318 1.00 43.97 419 VAL C O 1
ATOM 10208 N N . HIS C 1 392 ? -28.866 -6.240 90.579 1.00 48.57 420 HIS C N 1
ATOM 10209 C CA . HIS C 1 392 ? -29.070 -5.393 91.732 1.00 43.00 420 HIS C CA 1
ATOM 10210 C C . HIS C 1 392 ? -29.537 -6.170 92.936 1.00 43.10 420 HIS C C 1
ATOM 10211 O O . HIS C 1 392 ? -30.314 -5.666 93.742 1.00 39.83 420 HIS C O 1
ATOM 10218 N N . LYS C 1 393 ? -29.076 -7.405 93.057 1.00 36.85 421 LYS C N 1
ATOM 10219 C CA . LYS C 1 393 ? -29.461 -8.221 94.183 1.00 37.50 421 LYS C CA 1
ATOM 10220 C C . LYS C 1 393 ? -28.973 -7.592 95.464 1.00 36.46 421 LYS C C 1
ATOM 10221 O O . LYS C 1 393 ? -27.958 -6.913 95.476 1.00 30.94 421 LYS C O 1
ATOM 10227 N N . CYS C 1 394 ? -29.717 -7.806 96.540 1.00 34.85 422 CYS C N 1
ATOM 10228 C CA . CYS C 1 394 ? -29.427 -7.151 97.806 1.00 31.98 422 CYS C CA 1
ATOM 10229 C C . CYS C 1 394 ? -28.005 -7.442 98.288 1.00 33.87 422 CYS C C 1
ATOM 10230 O O . CYS C 1 394 ? -27.618 -8.604 98.413 1.00 32.69 422 CYS C O 1
ATOM 10233 N N . ILE C 1 395 ? -27.228 -6.397 98.566 1.00 30.15 423 ILE C N 1
ATOM 10234 C CA . ILE C 1 395 ? -25.885 -6.610 99.108 1.00 29.33 423 ILE C CA 1
ATOM 10235 C C . ILE C 1 395 ? -25.882 -6.713 100.629 1.00 29.14 423 ILE C C 1
ATOM 10236 O O . ILE C 1 395 ? -24.873 -7.099 101.223 1.00 27.71 423 ILE C O 1
ATOM 10241 N N . GLY C 1 396 ? -27.012 -6.378 101.249 1.00 29.61 424 GLY C N 1
ATOM 10242 C CA . GLY C 1 396 ? -27.134 -6.442 102.697 1.00 27.26 424 GLY C CA 1
ATOM 10243 C C . GLY C 1 396 ? -27.828 -7.693 103.210 1.00 25.87 424 GLY C C 1
ATOM 10244 O O . GLY C 1 396 ? -28.044 -7.831 104.413 1.00 28.20 424 GLY C O 1
ATOM 10245 N N . GLN C 1 397 ? -28.173 -8.613 102.309 1.00 28.02 425 GLN C N 1
ATOM 10246 C CA . GLN C 1 397 ? -28.975 -9.787 102.697 1.00 27.01 425 GLN C CA 1
ATOM 10247 C C . GLN C 1 397 ? -28.370 -10.553 103.879 1.00 25.93 425 GLN C C 1
ATOM 10248 O O . GLN C 1 397 ? -29.060 -10.834 104.855 1.00 30.24 425 GLN C O 1
ATOM 10254 N N . LYS C 1 398 ? -27.087 -10.899 103.792 1.00 25.26 426 LYS C N 1
ATOM 10255 C CA . LYS C 1 398 ? -26.460 -11.712 104.832 1.00 26.61 426 LYS C CA 1
ATOM 10256 C C . LYS C 1 398 ? -26.421 -10.981 106.178 1.00 26.94 426 LYS C C 1
ATOM 10257 O O . LYS C 1 398 ? -26.685 -11.577 107.226 1.00 27.04 426 LYS C O 1
ATOM 10263 N N . PHE C 1 399 ? -26.100 -9.689 106.140 1.00 26.26 427 PHE C N 1
ATOM 10264 C CA . PHE C 1 399 ? -26.054 -8.873 107.347 1.00 24.15 427 PHE C CA 1
ATOM 10265 C C . PHE C 1 399 ? -27.439 -8.714 107.971 1.00 22.88 427 PHE C C 1
ATOM 10266 O O . PHE C 1 399 ? -27.613 -8.865 109.183 1.00 26.96 427 PHE C O 1
ATOM 10274 N N . GLY C 1 400 ? -28.417 -8.399 107.132 1.00 25.08 428 GLY C N 1
ATOM 10275 C CA . GLY C 1 400 ? -29.813 -8.334 107.558 1.00 26.39 428 GLY C CA 1
ATOM 10276 C C . GLY C 1 400 ? -30.268 -9.598 108.270 1.00 28.61 428 GLY C C 1
ATOM 10277 O O . GLY C 1 400 ? -30.737 -9.537 109.397 1.00 25.84 428 GLY C O 1
ATOM 10278 N N . LEU C 1 401 ? -30.133 -10.751 107.617 1.00 29.72 429 LEU C N 1
ATOM 10279 C CA . LEU C 1 401 ? -30.588 -12.009 108.211 1.00 25.54 429 LEU C CA 1
ATOM 10280 C C . LEU C 1 401 ? -29.766 -12.376 109.430 1.00 24.02 429 LEU C C 1
ATOM 10281 O O . LEU C 1 401 ? -30.250 -13.056 110.319 1.00 26.98 429 LEU C O 1
ATOM 10286 N N . LEU C 1 402 ? -28.518 -11.921 109.477 1.00 26.28 430 LEU C N 1
ATOM 10287 C CA . LEU C 1 402 ? -27.705 -12.118 110.666 1.00 28.42 430 LEU C CA 1
ATOM 10288 C C . LEU C 1 402 ? -28.325 -11.422 111.877 1.00 29.26 430 LEU C C 1
ATOM 10289 O O . LEU C 1 402 ? -28.380 -11.989 112.968 1.00 28.33 430 LEU C O 1
ATOM 10294 N N . GLN C 1 403 ? -28.795 -10.191 111.679 1.00 28.08 431 GLN C N 1
ATOM 10295 C CA . GLN C 1 403 ? -29.501 -9.467 112.733 1.00 23.99 431 GLN C CA 1
ATOM 10296 C C . GLN C 1 403 ? -30.800 -10.169 113.118 1.00 23.28 431 GLN C C 1
ATOM 10297 O O . GLN C 1 403 ? -31.064 -10.428 114.302 1.00 24.78 431 GLN C O 1
ATOM 10303 N N . VAL C 1 404 ? -31.607 -10.467 112.104 1.00 22.72 432 VAL C N 1
ATOM 10304 C CA . VAL C 1 404 ? -32.899 -11.112 112.303 1.00 24.82 432 VAL C CA 1
ATOM 10305 C C . VAL C 1 404 ? -32.716 -12.413 113.077 1.00 26.13 432 VAL C C 1
ATOM 10306 O O . VAL C 1 404 ? -33.371 -12.634 114.093 1.00 24.44 432 VAL C O 1
ATOM 10310 N N . LYS C 1 405 ? -31.807 -13.266 112.609 1.00 28.69 433 LYS C N 1
ATOM 10311 C CA . LYS C 1 405 ? -31.620 -14.579 113.226 1.00 28.95 433 LYS C CA 1
ATOM 10312 C C . LYS C 1 405 ? -31.077 -14.471 114.652 1.00 29.03 433 LYS C C 1
ATOM 10313 O O . LYS C 1 405 ? -31.458 -15.251 115.526 1.00 29.56 433 LYS C O 1
ATOM 10319 N N . THR C 1 406 ? -30.200 -13.500 114.893 1.00 29.93 434 THR C N 1
ATOM 10320 C CA . THR C 1 406 ? -29.622 -13.330 116.230 1.00 32.50 434 THR C CA 1
ATOM 10321 C C . THR C 1 406 ? -30.686 -12.876 117.234 1.00 31.85 434 THR C C 1
ATOM 10322 O O . THR C 1 406 ? -30.719 -13.343 118.380 1.00 31.07 434 THR C O 1
ATOM 10326 N N . ILE C 1 407 ? -31.560 -11.977 116.794 1.00 28.39 435 ILE C N 1
ATOM 10327 C CA . ILE C 1 407 ? -32.682 -11.542 117.622 1.00 28.81 435 ILE C CA 1
ATOM 10328 C C . ILE C 1 407 ? -33.631 -12.695 117.922 1.00 27.99 435 ILE C C 1
ATOM 10329 O O . ILE C 1 407 ? -33.981 -12.928 119.077 1.00 27.98 435 ILE C O 1
ATOM 10334 N N . LEU C 1 408 ? -34.038 -13.417 116.881 1.00 27.79 436 LEU C N 1
ATOM 10335 C CA . LEU C 1 408 ? -34.941 -14.561 117.051 1.00 29.95 436 LEU C CA 1
ATOM 10336 C C . LEU C 1 408 ? -34.414 -15.563 118.073 1.00 28.57 436 LEU C C 1
ATOM 10337 O O . LEU C 1 408 ? -35.152 -15.999 118.955 1.00 31.40 436 LEU C O 1
ATOM 10342 N N . ALA C 1 409 ? -33.138 -15.924 117.950 1.00 31.86 437 ALA C N 1
ATOM 10343 C CA . ALA C 1 409 ? -32.516 -16.891 118.862 1.00 33.92 437 ALA C CA 1
ATOM 10344 C C . ALA C 1 409 ? -32.432 -16.372 120.301 1.00 32.86 437 ALA C C 1
ATOM 10345 O O . ALA C 1 409 ? -32.720 -17.098 121.260 1.00 33.70 437 ALA C O 1
ATOM 10347 N N . THR C 1 410 ? -32.029 -15.115 120.450 1.00 31.94 438 THR C N 1
ATOM 10348 C CA . THR C 1 410 ? -31.867 -14.521 121.769 1.00 35.70 438 THR C CA 1
ATOM 10349 C C . THR C 1 410 ? -33.226 -14.335 122.438 1.00 35.60 438 THR C C 1
ATOM 10350 O O . THR C 1 410 ? -33.384 -14.616 123.631 1.00 35.78 438 THR C O 1
ATOM 10354 N N . ALA C 1 411 ? -34.206 -13.875 121.661 1.00 31.89 439 ALA C N 1
ATOM 10355 C CA . ALA C 1 411 ? -35.568 -13.661 122.170 1.00 31.75 439 ALA C CA 1
ATOM 10356 C C . ALA C 1 411 ? -36.216 -14.960 122.656 1.00 37.30 439 ALA C C 1
ATOM 10357 O O . ALA C 1 411 ? -36.619 -15.068 123.814 1.00 33.32 439 ALA C O 1
ATOM 10359 N N . PHE C 1 412 ? -36.312 -15.940 121.763 1.00 31.04 440 PHE C N 1
ATOM 10360 C CA . PHE C 1 412 ? -37.104 -17.140 122.025 1.00 34.59 440 PHE C CA 1
ATOM 10361 C C . PHE C 1 412 ? -36.383 -18.126 122.948 1.00 33.25 440 PHE C C 1
ATOM 10362 O O . PHE C 1 412 ? -37.000 -19.043 123.486 1.00 38.58 440 PHE C O 1
ATOM 10370 N N . ARG C 1 413 ? -35.086 -17.923 123.140 1.00 33.38 441 ARG C N 1
ATOM 10371 C CA . ARG C 1 413 ? -34.345 -18.653 124.156 1.00 37.58 441 ARG C CA 1
ATOM 10372 C C . ARG C 1 413 ? -34.850 -18.299 125.553 1.00 39.19 441 ARG C C 1
ATOM 10373 O O . ARG C 1 413 ? -34.998 -19.177 126.400 1.00 38.93 441 ARG C O 1
ATOM 10381 N N . SER C 1 414 ? -35.123 -17.017 125.789 1.00 35.27 442 SER C N 1
ATOM 10382 C CA . SER C 1 414 ? -35.396 -16.532 127.144 1.00 36.81 442 SER C CA 1
ATOM 10383 C C . SER C 1 414 ? -36.860 -16.129 127.367 1.00 38.58 442 SER C C 1
ATOM 10384 O O . SER C 1 414 ? -37.287 -15.963 128.506 1.00 38.53 442 SER C O 1
ATOM 10387 N N . TYR C 1 415 ? -37.617 -15.971 126.283 1.00 34.88 443 TYR C N 1
ATOM 10388 C CA . TYR C 1 415 ? -38.990 -15.459 126.370 1.00 33.64 443 TYR C CA 1
ATOM 10389 C C . TYR C 1 415 ? -39.988 -16.299 125.603 1.00 34.78 443 TYR C C 1
ATOM 10390 O O . TYR C 1 415 ? -39.667 -16.883 124.566 1.00 35.27 443 TYR C O 1
ATOM 10399 N N . ASP C 1 416 ? -41.212 -16.342 126.114 1.00 37.20 444 ASP C N 1
ATOM 10400 C CA . ASP C 1 416 ? -42.372 -16.534 125.273 1.00 33.54 444 ASP C CA 1
ATOM 10401 C C . ASP C 1 416 ? -43.051 -15.198 125.019 1.00 33.61 444 ASP C C 1
ATOM 10402 O O . ASP C 1 416 ? -42.795 -14.211 125.717 1.00 32.28 444 ASP C O 1
ATOM 10407 N N . PHE C 1 417 ? -43.911 -15.169 124.009 1.00 31.48 445 PHE C N 1
ATOM 10408 C CA . PHE C 1 417 ? -44.694 -13.982 123.723 1.00 37.27 445 PHE C CA 1
ATOM 10409 C C . PHE C 1 417 ? -46.127 -14.352 123.442 1.00 34.60 445 PHE C C 1
ATOM 10410 O O . PHE C 1 417 ? -46.410 -15.434 122.929 1.00 34.55 445 PHE C O 1
ATOM 10418 N N . GLN C 1 418 ? -47.028 -13.438 123.780 1.00 42.00 446 GLN C N 1
ATOM 10419 C CA . GLN C 1 418 ? -48.429 -13.597 123.470 1.00 38.72 446 GLN C CA 1
ATOM 10420 C C . GLN C 1 418 ? -48.935 -12.444 122.618 1.00 34.81 446 GLN C C 1
ATOM 10421 O O . GLN C 1 418 ? -48.895 -11.274 123.028 1.00 33.48 446 GLN C O 1
ATOM 10427 N N . LEU C 1 419 ? -49.399 -12.794 121.426 1.00 33.73 447 LEU C N 1
ATOM 10428 C CA . LEU C 1 419 ? -50.180 -11.904 120.593 1.00 41.01 447 LEU C CA 1
ATOM 10429 C C . LEU C 1 419 ? -51.383 -11.394 121.368 1.00 41.82 447 LEU C C 1
ATOM 10430 O O . LEU C 1 419 ? -52.163 -12.188 121.885 1.00 44.72 447 LEU C O 1
ATOM 10435 N N . LEU C 1 420 ? -51.540 -10.075 121.444 1.00 41.80 448 LEU C N 1
ATOM 10436 C CA . LEU C 1 420 ? -52.724 -9.481 122.079 1.00 39.13 448 LEU C CA 1
ATOM 10437 C C . LEU C 1 420 ? -53.848 -9.265 121.073 1.00 35.14 448 LEU C C 1
ATOM 10438 O O . LEU C 1 420 ? -54.532 -8.245 121.084 1.00 44.57 448 LEU C O 1
ATOM 10443 N N . ARG C 1 421 ? -54.034 -10.258 120.221 1.00 31.84 449 ARG C N 1
ATOM 10444 C CA . ARG C 1 421 ? -54.872 -10.166 119.061 1.00 35.05 449 ARG C CA 1
ATOM 10445 C C . ARG C 1 421 ? -55.125 -11.593 118.694 1.00 34.69 449 ARG C C 1
ATOM 10446 O O . ARG C 1 421 ? -54.351 -12.464 119.079 1.00 42.54 449 ARG C O 1
ATOM 10454 N N . ASP C 1 422 ? -56.185 -11.870 117.954 1.00 38.98 450 ASP C N 1
ATOM 10455 C CA . ASP C 1 422 ? -56.440 -13.245 117.547 1.00 44.55 450 ASP C CA 1
ATOM 10456 C C . ASP C 1 422 ? -55.582 -13.636 116.354 1.00 45.76 450 ASP C C 1
ATOM 10457 O O . ASP C 1 422 ? -55.056 -14.746 116.299 1.00 38.54 450 ASP C O 1
ATOM 10462 N N . GLU C 1 423 ? -55.448 -12.712 115.406 1.00 45.95 451 GLU C N 1
ATOM 10463 C CA . GLU C 1 423 ? -54.691 -12.946 114.189 1.00 36.30 451 GLU C CA 1
ATOM 10464 C C . GLU C 1 423 ? -53.386 -12.150 114.169 1.00 35.77 451 GLU C C 1
ATOM 10465 O O . GLU C 1 423 ? -53.245 -11.127 114.835 1.00 29.92 451 GLU C O 1
ATOM 10471 N N . VAL C 1 424 ? -52.437 -12.659 113.399 1.00 33.63 452 VAL C N 1
ATOM 10472 C CA . VAL C 1 424 ? -51.275 -11.925 112.963 1.00 34.72 452 VAL C CA 1
ATOM 10473 C C . VAL C 1 424 ? -51.696 -10.579 112.338 1.00 37.32 452 VAL C C 1
ATOM 10474 O O . VAL C 1 424 ? -52.676 -10.524 111.592 1.00 35.90 452 VAL C O 1
ATOM 10478 N N . PRO C 1 425 ? -50.978 -9.480 112.661 1.00 31.08 453 PRO C N 1
ATOM 10479 C CA . PRO C 1 425 ? -51.389 -8.155 112.156 1.00 28.58 453 PRO C CA 1
ATOM 10480 C C . PRO C 1 425 ? -51.581 -8.114 110.636 1.00 26.12 453 PRO C C 1
ATOM 10481 O O . PRO C 1 425 ? -50.927 -8.858 109.904 1.00 34.56 453 PRO C O 1
ATOM 10485 N N . ASP C 1 426 ? -52.478 -7.247 110.175 1.00 27.00 454 ASP C N 1
ATOM 10486 C CA . ASP C 1 426 ? -52.558 -6.887 108.762 1.00 29.11 454 ASP C CA 1
ATOM 10487 C C . ASP C 1 426 ? -51.320 -6.114 108.305 1.00 28.62 454 ASP C C 1
ATOM 10488 O O . ASP C 1 426 ? -50.767 -5.323 109.072 1.00 24.57 454 ASP C O 1
ATOM 10493 N N . PRO C 1 427 ? -50.892 -6.319 107.044 1.00 28.35 455 PRO C N 1
ATOM 10494 C CA . PRO C 1 427 ? -49.879 -5.409 106.500 1.00 31.57 455 PRO C CA 1
ATOM 10495 C C . PRO C 1 427 ? -50.416 -3.987 106.400 1.00 32.21 455 PRO C C 1
ATOM 10496 O O . PRO C 1 427 ? -51.594 -3.795 106.088 1.00 33.65 455 PRO C O 1
ATOM 10500 N N . ASP C 1 428 ? -49.568 -2.998 106.662 1.00 29.75 456 ASP C N 1
ATOM 10501 C CA . ASP C 1 428 ? -49.946 -1.608 106.445 1.00 30.53 456 ASP C CA 1
ATOM 10502 C C . ASP C 1 428 ? -49.255 -1.067 105.191 1.00 28.71 456 ASP C C 1
ATOM 10503 O O . ASP C 1 428 ? -48.059 -0.759 105.204 1.00 26.95 456 ASP C O 1
ATOM 10508 N N . TYR C 1 429 ? -50.012 -0.958 104.108 1.00 27.32 457 TYR C N 1
ATOM 10509 C CA . TYR C 1 429 ? -49.427 -0.728 102.796 1.00 29.77 457 TYR C CA 1
ATOM 10510 C C . TYR C 1 429 ? -49.149 0.756 102.524 1.00 27.78 457 TYR C C 1
ATOM 10511 O O . TYR C 1 429 ? -48.732 1.112 101.429 1.00 31.81 457 TYR C O 1
ATOM 10520 N N . HIS C 1 430 ? -49.369 1.616 103.515 1.00 30.08 458 HIS C N 1
ATOM 10521 C CA . HIS C 1 430 ? -49.311 3.068 103.288 1.00 36.89 458 HIS C CA 1
ATOM 10522 C C . HIS C 1 430 ? -47.902 3.627 103.315 1.00 40.36 458 HIS C C 1
ATOM 10523 O O . HIS C 1 430 ? -47.654 4.711 102.796 1.00 47.24 458 HIS C O 1
ATOM 10530 N N . THR C 1 431 ? -46.977 2.900 103.924 1.00 35.66 459 THR C N 1
ATOM 10531 C CA . THR C 1 431 ? -45.641 3.435 104.144 1.00 31.56 459 THR C CA 1
ATOM 10532 C C . THR C 1 431 ? -44.685 3.026 103.030 1.00 34.53 459 THR C C 1
ATOM 10533 O O . THR C 1 431 ? -44.974 2.114 102.247 1.00 30.97 459 THR C O 1
ATOM 10537 N N . MET C 1 432 ? -43.547 3.710 102.967 1.00 31.66 460 MET C N 1
ATOM 10538 C CA . MET C 1 432 ? -42.563 3.497 101.911 1.00 34.74 460 MET C CA 1
ATOM 10539 C C . MET C 1 432 ? -42.016 2.080 101.925 1.00 29.41 460 MET C C 1
ATOM 10540 O O . MET C 1 432 ? -41.934 1.418 100.890 1.00 35.76 460 MET C O 1
ATOM 10545 N N . VAL C 1 433 ? -41.620 1.636 103.111 1.00 30.48 461 VAL C N 1
ATOM 10546 C CA . VAL C 1 433 ? -41.271 0.257 103.354 1.00 30.27 461 VAL C CA 1
ATOM 10547 C C . VAL C 1 433 ? -42.399 -0.361 104.170 1.00 30.17 461 VAL C C 1
ATOM 10548 O O . VAL C 1 433 ? -42.807 0.202 105.189 1.00 26.41 461 VAL C O 1
ATOM 10552 N N . VAL C 1 434 ? -42.919 -1.502 103.724 1.00 26.48 462 VAL C N 1
ATOM 10553 C CA . VAL C 1 434 ? -44.168 -2.040 104.285 1.00 23.49 462 VAL C CA 1
ATOM 10554 C C . VAL C 1 434 ? -43.929 -3.049 105.418 1.00 24.40 462 VAL C C 1
ATOM 10555 O O . VAL C 1 434 ? -43.131 -3.986 105.284 1.00 23.56 462 VAL C O 1
ATOM 10559 N N . GLY C 1 435 ? -44.625 -2.849 106.533 1.00 21.90 463 GLY C N 1
ATOM 10560 C CA . GLY C 1 435 ? -44.513 -3.752 107.686 1.00 23.81 463 GLY C CA 1
ATOM 10561 C C . GLY C 1 435 ? -45.872 -4.083 108.270 1.00 25.04 463 GLY C C 1
ATOM 10562 O O . GLY C 1 435 ? -46.896 -3.677 107.718 1.00 24.55 463 GLY C O 1
ATOM 10563 N N . PRO C 1 436 ? -45.893 -4.826 109.393 1.00 25.80 464 PRO C N 1
ATOM 10564 C CA . PRO C 1 436 ? -47.150 -5.088 110.094 1.00 25.85 464 PRO C CA 1
ATOM 10565 C C . PRO C 1 436 ? -47.732 -3.785 110.617 1.00 27.07 464 PRO C C 1
ATOM 10566 O O . PRO C 1 436 ? -46.977 -2.899 111.016 1.00 24.47 464 PRO C O 1
ATOM 10570 N N . THR C 1 437 ? -49.055 -3.657 110.605 1.00 27.41 465 THR C N 1
ATOM 10571 C CA . THR C 1 437 ? -49.695 -2.450 111.126 1.00 27.86 465 THR C CA 1
ATOM 10572 C C . THR C 1 437 ? -49.233 -2.172 112.557 1.00 26.26 465 THR C C 1
ATOM 10573 O O . THR C 1 437 ? -49.411 -3.006 113.447 1.00 26.42 465 THR C O 1
ATOM 10577 N N . ALA C 1 438 ? -48.633 -1.004 112.778 1.00 23.26 466 ALA C N 1
ATOM 10578 C CA . ALA C 1 438 ? -47.922 -0.751 114.032 1.00 25.07 466 ALA C CA 1
ATOM 10579 C C . ALA C 1 438 ? -48.835 -0.854 115.250 1.00 26.29 466 ALA C C 1
ATOM 10580 O O . ALA C 1 438 ? -48.468 -1.453 116.267 1.00 28.15 466 ALA C O 1
ATOM 10582 N N . SER C 1 439 ? -50.023 -0.267 115.154 1.00 28.56 467 SER C N 1
ATOM 10583 C CA . SER C 1 439 ? -50.941 -0.268 116.286 1.00 31.26 467 SER C CA 1
ATOM 10584 C C . SER C 1 439 ? -51.413 -1.684 116.635 1.00 31.53 467 SER C C 1
ATOM 10585 O O . SER C 1 439 ? -52.010 -1.899 117.690 1.00 34.13 467 SER C O 1
ATOM 10588 N N . GLN C 1 440 ? -51.137 -2.648 115.754 1.00 28.47 468 GLN C N 1
ATOM 10589 C CA . GLN C 1 440 ? -51.569 -4.043 115.969 1.00 30.47 468 GLN C CA 1
ATOM 10590 C C . GLN C 1 440 ? -50.459 -4.954 116.513 1.00 30.15 468 GLN C C 1
ATOM 10591 O O . GLN C 1 440 ? -50.642 -6.173 116.600 1.00 29.54 468 GLN C O 1
ATOM 10597 N N . CYS C 1 441 ? -49.320 -4.362 116.874 1.00 28.81 469 CYS C N 1
ATOM 10598 C CA . CYS C 1 441 ? -48.110 -5.124 117.195 1.00 28.41 469 CYS C CA 1
ATOM 10599 C C . CYS C 1 441 ? -47.783 -5.105 118.678 1.00 28.51 469 CYS C C 1
ATOM 10600 O O . CYS C 1 441 ? -46.655 -5.389 119.072 1.00 28.99 469 CYS C O 1
ATOM 10603 N N . ARG C 1 442 ? -48.765 -4.766 119.506 1.00 30.52 470 ARG C N 1
ATOM 10604 C CA . ARG C 1 442 ? -48.584 -4.874 120.946 1.00 27.41 470 ARG C CA 1
ATOM 10605 C C . ARG C 1 442 ? -48.625 -6.341 121.371 1.00 26.67 470 ARG C C 1
ATOM 10606 O O . ARG C 1 442 ? -49.543 -7.079 121.015 1.00 30.72 470 ARG C O 1
ATOM 10614 N N . VAL C 1 443 ? -47.602 -6.762 122.109 1.00 29.58 471 VAL C N 1
ATOM 10615 C CA . VAL C 1 443 ? -47.508 -8.144 122.576 1.00 26.54 471 VAL C CA 1
ATOM 10616 C C . VAL C 1 443 ? -47.143 -8.195 124.053 1.00 27.80 471 VAL C C 1
ATOM 10617 O O . VAL C 1 443 ? -46.622 -7.223 124.619 1.00 29.12 471 VAL C O 1
ATOM 10621 N N . LYS C 1 444 ? -47.437 -9.338 124.670 1.00 34.46 472 LYS C N 1
ATOM 10622 C CA . LYS C 1 444 ? -46.966 -9.662 126.008 1.00 31.22 472 LYS C CA 1
ATOM 10623 C C . LYS C 1 444 ? -45.710 -10.521 125.921 1.00 30.45 472 LYS C C 1
ATOM 10624 O O . LYS C 1 444 ? -45.734 -11.586 125.310 1.00 35.24 472 LYS C O 1
ATOM 10630 N N . TYR C 1 445 ? -44.619 -10.052 126.524 1.00 27.58 473 TYR C N 1
ATOM 10631 C CA . TYR C 1 445 ? -43.449 -10.895 126.751 1.00 32.43 473 TYR C CA 1
ATOM 10632 C C . TYR C 1 445 ? -43.588 -11.632 128.072 1.00 34.63 473 TYR C C 1
ATOM 10633 O O . TYR C 1 445 ? -44.098 -11.073 129.041 1.00 36.57 473 TYR C O 1
ATOM 10642 N N . ILE C 1 446 ? -43.158 -12.891 128.100 1.00 37.40 474 ILE C N 1
ATOM 10643 C CA . ILE C 1 446 ? -43.168 -13.684 129.330 1.00 31.28 474 ILE C CA 1
ATOM 10644 C C . ILE C 1 446 ? -41.820 -14.358 129.518 1.00 33.90 474 ILE C C 1
ATOM 10645 O O . ILE C 1 446 ? -41.425 -15.197 128.708 1.00 33.64 474 ILE C O 1
ATOM 10650 N N . ARG C 1 447 ? -41.107 -13.979 130.575 1.00 32.54 475 ARG C N 1
ATOM 10651 C CA . ARG C 1 447 ? -39.817 -14.577 130.856 1.00 38.18 475 ARG C CA 1
ATOM 10652 C C . ARG C 1 447 ? -40.031 -16.060 131.118 1.00 41.11 475 ARG C C 1
ATOM 10653 O O . ARG C 1 447 ? -40.918 -16.428 131.882 1.00 42.36 475 ARG C O 1
ATOM 10661 N N . ARG C 1 448 ? -39.239 -16.912 130.476 1.00 42.06 476 ARG C N 1
ATOM 10662 C CA . ARG C 1 448 ? -39.457 -18.361 130.557 1.00 37.74 476 ARG C CA 1
ATOM 10663 C C . ARG C 1 448 ? -38.990 -18.937 131.886 1.00 40.85 476 ARG C C 1
ATOM 10664 O O . ARG C 1 448 ? -37.938 -18.552 132.392 1.00 44.36 476 ARG C O 1
ATOM 10672 N N . GLY D 1 1 ? -44.877 -69.934 20.490 1.00 57.20 29 GLY D N 1
ATOM 10673 C CA . GLY D 1 1 ? -44.973 -68.794 21.470 1.00 37.56 29 GLY D CA 1
ATOM 10674 C C . GLY D 1 1 ? -44.729 -69.237 22.908 1.00 53.28 29 GLY D C 1
ATOM 10675 O O . GLY D 1 1 ? -44.664 -70.435 23.155 1.00 66.87 29 GLY D O 1
ATOM 10676 N N . LYS D 1 2 ? -44.590 -68.289 23.853 1.00 41.86 30 LYS D N 1
ATOM 10677 C CA . LYS D 1 2 ? -44.582 -68.634 25.302 1.00 39.91 30 LYS D CA 1
ATOM 10678 C C . LYS D 1 2 ? -44.309 -67.540 26.386 1.00 31.76 30 LYS D C 1
ATOM 10679 O O . LYS D 1 2 ? -44.591 -67.784 27.541 1.00 24.77 30 LYS D O 1
ATOM 10685 N N . LEU D 1 3 ? -43.736 -66.385 26.029 1.00 28.29 31 LEU D N 1
ATOM 10686 C CA . LEU D 1 3 ? -43.654 -65.235 26.945 1.00 28.33 31 LEU D CA 1
ATOM 10687 C C . LEU D 1 3 ? -45.053 -64.689 27.235 1.00 27.52 31 LEU D C 1
ATOM 10688 O O . LEU D 1 3 ? -45.904 -64.665 26.348 1.00 29.05 31 LEU D O 1
ATOM 10693 N N . PRO D 1 4 ? -45.298 -64.261 28.486 1.00 25.31 32 PRO D N 1
ATOM 10694 C CA . PRO D 1 4 ? -46.620 -63.741 28.856 1.00 26.29 32 PRO D CA 1
ATOM 10695 C C . PRO D 1 4 ? -47.105 -62.684 27.875 1.00 26.31 32 PRO D C 1
ATOM 10696 O O . PRO D 1 4 ? -46.281 -62.103 27.186 1.00 25.91 32 PRO D O 1
ATOM 10700 N N . PRO D 1 5 ? -48.421 -62.430 27.820 1.00 25.90 33 PRO D N 1
ATOM 10701 C CA . PRO D 1 5 ? -48.919 -61.319 27.011 1.00 28.26 33 PRO D CA 1
ATOM 10702 C C . PRO D 1 5 ? -48.302 -59.975 27.425 1.00 28.32 33 PRO D C 1
ATOM 10703 O O . PRO D 1 5 ? -48.248 -59.628 28.615 1.00 23.39 33 PRO D O 1
ATOM 10707 N N . VAL D 1 6 ? -47.834 -59.239 26.425 1.00 23.32 34 VAL D N 1
ATOM 10708 C CA . VAL D 1 6 ? -47.256 -57.912 26.608 1.00 23.48 34 VAL D CA 1
ATOM 10709 C C . VAL D 1 6 ? -48.324 -56.816 26.520 1.00 26.42 34 VAL D C 1
ATOM 10710 O O . VAL D 1 6 ? -49.081 -56.754 25.555 1.00 28.21 34 VAL D O 1
ATOM 10714 N N . TYR D 1 7 ? -48.385 -55.947 27.520 1.00 24.40 35 TYR D N 1
ATOM 10715 C CA . TYR D 1 7 ? -49.285 -54.794 27.449 1.00 22.84 35 TYR D CA 1
ATOM 10716 C C . TYR D 1 7 ? -48.706 -53.672 26.570 1.00 24.71 35 TYR D C 1
ATOM 10717 O O . TYR D 1 7 ? -47.592 -53.209 26.815 1.00 26.24 35 TYR D O 1
ATOM 10726 N N . PRO D 1 8 ? -49.460 -53.233 25.535 1.00 24.95 36 PRO D N 1
ATOM 10727 C CA . PRO D 1 8 ? -48.941 -52.221 24.609 1.00 26.71 36 PRO D CA 1
ATOM 10728 C C . PRO D 1 8 ? -48.504 -50.942 25.316 1.00 27.36 36 PRO D C 1
ATOM 10729 O O . PRO D 1 8 ? -49.197 -50.460 26.220 1.00 27.32 36 PRO D O 1
ATOM 10733 N N . VAL D 1 9 ? -47.354 -50.413 24.896 1.00 28.77 37 VAL D N 1
ATOM 10734 C CA . VAL D 1 9 ? -46.856 -49.127 25.374 1.00 30.74 37 VAL D CA 1
ATOM 10735 C C . VAL D 1 9 ? -47.309 -48.002 24.453 1.00 38.63 37 VAL D C 1
ATOM 10736 O O . VAL D 1 9 ? -47.071 -48.041 23.244 1.00 38.76 37 VAL D O 1
ATOM 10740 N N . THR D 1 10 ? -47.962 -47.001 25.027 1.00 37.27 38 THR D N 1
ATOM 10741 C CA . THR D 1 10 ? -48.409 -45.859 24.251 1.00 46.17 38 THR D CA 1
ATOM 10742 C C . THR D 1 10 ? -47.533 -44.639 24.541 1.00 52.65 38 THR D C 1
ATOM 10743 O O . THR D 1 10 ? -47.589 -43.643 23.821 1.00 56.85 38 THR D O 1
ATOM 10747 N N . VAL D 1 11 ? -46.719 -44.727 25.589 1.00 55.97 39 VAL D N 1
ATOM 10748 C CA . VAL D 1 11 ? -45.852 -43.621 25.991 1.00 52.22 39 VAL D CA 1
ATOM 10749 C C . VAL D 1 11 ? -44.376 -43.946 25.818 1.00 49.94 39 VAL D C 1
ATOM 10750 O O . VAL D 1 11 ? -43.812 -44.733 26.575 1.00 51.22 39 VAL D O 1
ATOM 10754 N N . PRO D 1 12 ? -43.730 -43.285 24.822 1.00 50.24 40 PRO D N 1
ATOM 10755 C CA . PRO D 1 12 ? -42.320 -43.591 24.602 1.00 51.19 40 PRO D CA 1
ATOM 10756 C C . PRO D 1 12 ? -41.448 -43.386 25.828 1.00 46.47 40 PRO D C 1
ATOM 10757 O O . PRO D 1 12 ? -41.706 -42.501 26.636 1.00 48.86 40 PRO D O 1
ATOM 10761 N N . ILE D 1 13 ? -40.426 -44.223 25.950 1.00 42.92 41 ILE D N 1
ATOM 10762 C CA . ILE D 1 13 ? -39.372 -44.048 26.939 1.00 42.38 41 ILE D CA 1
ATOM 10763 C C . ILE D 1 13 ? -39.833 -44.326 28.365 1.00 42.02 41 ILE D C 1
ATOM 10764 O O . ILE D 1 13 ? -39.195 -45.075 29.087 1.00 47.72 41 ILE D O 1
ATOM 10769 N N . LEU D 1 14 ? -40.934 -43.713 28.765 1.00 31.48 42 LEU D N 1
ATOM 10770 C CA . LEU D 1 14 ? -41.459 -43.907 30.102 1.00 35.70 42 LEU D CA 1
ATOM 10771 C C . LEU D 1 14 ? -42.065 -45.290 30.311 1.00 38.21 42 LEU D C 1
ATOM 10772 O O . LEU D 1 14 ? -42.015 -45.824 31.407 1.00 34.02 42 LEU D O 1
ATOM 10777 N N . GLY D 1 15 ? -42.677 -45.844 29.270 1.00 37.22 43 GLY D N 1
ATOM 10778 C CA . GLY D 1 15 ? -43.540 -47.015 29.425 1.00 33.48 43 GLY D CA 1
ATOM 10779 C C . GLY D 1 15 ? -44.830 -46.701 30.171 1.00 33.16 43 GLY D C 1
ATOM 10780 O O . GLY D 1 15 ? -45.483 -45.693 29.898 1.00 37.09 43 GLY D O 1
ATOM 10781 N N . HIS D 1 16 ? -45.186 -47.569 31.122 1.00 30.14 44 HIS D N 1
ATOM 10782 C CA . HIS D 1 16 ? -46.461 -47.500 31.841 1.00 31.04 44 HIS D CA 1
ATOM 10783 C C . HIS D 1 16 ? -46.340 -46.848 33.203 1.00 29.53 44 HIS D C 1
ATOM 10784 O O . HIS D 1 16 ? -47.286 -46.867 33.998 1.00 28.70 44 HIS D O 1
ATOM 10791 N N . ILE D 1 17 ? -45.176 -46.283 33.490 1.00 32.97 45 ILE D N 1
ATOM 10792 C CA . ILE D 1 17 ? -44.916 -45.820 34.850 1.00 34.06 45 ILE D CA 1
ATOM 10793 C C . ILE D 1 17 ? -45.929 -44.739 35.275 1.00 37.65 45 ILE D C 1
ATOM 10794 O O . ILE D 1 17 ? -46.406 -44.745 36.411 1.00 34.92 45 ILE D O 1
ATOM 10799 N N . ILE D 1 18 ? -46.282 -43.831 34.365 1.00 39.61 46 ILE D N 1
ATOM 10800 C CA . ILE D 1 18 ? -47.243 -42.779 34.713 1.00 39.74 46 ILE D CA 1
ATOM 10801 C C . ILE D 1 18 ? -48.641 -43.338 34.983 1.00 44.78 46 ILE D C 1
ATOM 10802 O O . ILE D 1 18 ? -49.283 -42.974 35.973 1.00 39.45 46 ILE D O 1
ATOM 10807 N N . GLN D 1 19 ? -49.117 -44.215 34.107 1.00 41.96 47 GLN D N 1
ATOM 10808 C CA . GLN D 1 19 ? -50.443 -44.789 34.291 1.00 41.11 47 GLN D CA 1
ATOM 10809 C C . GLN D 1 19 ? -50.479 -45.672 35.545 1.00 42.73 47 GLN D C 1
ATOM 10810 O O . GLN D 1 19 ? -51.524 -45.813 36.177 1.00 39.83 47 GLN D O 1
ATOM 10816 N N . PHE D 1 20 ? -49.336 -46.257 35.902 1.00 38.32 48 PHE D N 1
ATOM 10817 C CA . PHE D 1 20 ? -49.242 -47.066 37.120 1.00 40.63 48 PHE D CA 1
ATOM 10818 C C . PHE D 1 20 ? -49.302 -46.199 38.383 1.00 40.70 48 PHE D C 1
ATOM 10819 O O . PHE D 1 20 ? -50.119 -46.439 39.271 1.00 41.90 48 PHE D O 1
ATOM 10827 N N . GLY D 1 21 ? -48.435 -45.191 38.448 1.00 49.12 49 GLY D N 1
ATOM 10828 C CA . GLY D 1 21 ? -48.444 -44.217 39.543 1.00 45.64 49 GLY D CA 1
ATOM 10829 C C . GLY D 1 21 ? -49.803 -43.576 39.758 1.00 46.13 49 GLY D C 1
ATOM 10830 O O . GLY D 1 21 ? -50.238 -43.389 40.895 1.00 55.83 49 GLY D O 1
ATOM 10831 N N . LYS D 1 22 ? -50.478 -43.240 38.663 1.00 52.23 50 LYS D N 1
ATOM 10832 C CA . LYS D 1 22 ? -51.785 -42.587 38.733 1.00 55.44 50 LYS D CA 1
ATOM 10833 C C . LYS D 1 22 ? -52.821 -43.451 39.449 1.00 54.12 50 LYS D C 1
ATOM 10834 O O . LYS D 1 22 ? -53.601 -42.949 40.255 1.00 53.08 50 LYS D O 1
ATOM 10840 N N . SER D 1 23 ? -52.826 -44.747 39.154 1.00 51.06 51 SER D N 1
ATOM 10841 C CA . SER D 1 23 ? -53.748 -45.669 39.807 1.00 42.73 51 SER D CA 1
ATOM 10842 C C . SER D 1 23 ? -53.244 -47.108 39.731 1.00 40.58 51 SER D C 1
ATOM 10843 O O . SER D 1 23 ? -53.631 -47.854 38.830 1.00 35.34 51 SER D O 1
ATOM 10846 N N . PRO D 1 24 ? -52.379 -47.508 40.681 1.00 38.30 52 PRO D N 1
ATOM 10847 C CA . PRO D 1 24 ? -51.681 -48.776 40.483 1.00 35.14 52 PRO D CA 1
ATOM 10848 C C . PRO D 1 24 ? -52.626 -49.975 40.449 1.00 32.01 52 PRO D C 1
ATOM 10849 O O . PRO D 1 24 ? -52.393 -50.899 39.669 1.00 33.47 52 PRO D O 1
ATOM 10853 N N . LEU D 1 25 ? -53.675 -49.980 41.270 1.00 32.92 53 LEU D N 1
ATOM 10854 C CA . LEU D 1 25 ? -54.601 -51.115 41.252 1.00 33.66 53 LEU D CA 1
ATOM 10855 C C . LEU D 1 25 ? -55.481 -51.084 40.004 1.00 36.91 53 LEU D C 1
ATOM 10856 O O . LEU D 1 25 ? -55.680 -52.111 39.348 1.00 32.21 53 LEU D O 1
ATOM 10861 N N . GLY D 1 26 ? -56.004 -49.902 39.687 1.00 33.61 54 GLY D N 1
ATOM 10862 C CA . GLY D 1 26 ? -56.855 -49.733 38.517 1.00 35.19 54 GLY D CA 1
ATOM 10863 C C . GLY D 1 26 ? -56.110 -50.116 37.258 1.00 32.54 54 GLY D C 1
ATOM 10864 O O . GLY D 1 26 ? -56.650 -50.801 36.390 1.00 31.10 54 GLY D O 1
ATOM 10865 N N . PHE D 1 27 ? -54.859 -49.679 37.162 1.00 32.55 55 PHE D N 1
ATOM 10866 C CA . PHE D 1 27 ? -54.062 -49.950 35.976 1.00 33.83 55 PHE D CA 1
ATOM 10867 C C . PHE D 1 27 ? -53.759 -51.441 35.832 1.00 33.52 55 PHE D C 1
ATOM 10868 O O . PHE D 1 27 ? -53.938 -52.016 34.756 1.00 30.98 55 PHE D O 1
ATOM 10876 N N . MET D 1 28 ? -53.298 -52.066 36.912 1.00 32.04 56 MET D N 1
ATOM 10877 C CA . MET D 1 28 ? -52.990 -53.493 36.872 1.00 27.91 56 MET D CA 1
ATOM 10878 C C . MET D 1 28 ? -54.242 -54.314 36.596 1.00 30.97 56 MET D C 1
ATOM 10879 O O . MET D 1 28 ? -54.198 -55.293 35.850 1.00 29.12 56 MET D O 1
ATOM 10884 N N . GLN D 1 29 ? -55.362 -53.910 37.193 1.00 33.56 57 GLN D N 1
ATOM 10885 C CA . GLN D 1 29 ? -56.616 -54.619 36.976 1.00 33.66 57 GLN D CA 1
ATOM 10886 C C . GLN D 1 29 ? -57.079 -54.497 35.530 1.00 31.81 57 GLN D C 1
ATOM 10887 O O . GLN D 1 29 ? -57.541 -55.473 34.941 1.00 33.98 57 GLN D O 1
ATOM 10893 N N . GLU D 1 30 ? -56.938 -53.306 34.959 1.00 34.64 58 GLU D N 1
ATOM 10894 C CA . GLU D 1 30 ? -57.329 -53.086 33.563 1.00 39.21 58 GLU D CA 1
ATOM 10895 C C . GLU D 1 30 ? -56.427 -53.868 32.588 1.00 39.02 58 GLU D C 1
ATOM 10896 O O . GLU D 1 30 ? -56.904 -54.371 31.570 1.00 37.22 58 GLU D O 1
ATOM 10902 N N . CYS D 1 31 ? -55.135 -53.980 32.901 1.00 31.75 59 CYS D N 1
ATOM 10903 C CA . CYS D 1 31 ? -54.233 -54.808 32.094 1.00 32.34 59 CYS D CA 1
ATOM 10904 C C . CYS D 1 31 ? -54.696 -56.255 32.081 1.00 33.21 59 CYS D C 1
ATOM 10905 O O . CYS D 1 31 ? -54.773 -56.894 31.031 1.00 33.58 59 CYS D O 1
ATOM 10908 N N . LYS D 1 32 ? -54.997 -56.764 33.268 1.00 29.80 60 LYS D N 1
ATOM 10909 C CA . LYS D 1 32 ? -55.363 -58.153 33.449 1.00 31.27 60 LYS D CA 1
ATOM 10910 C C . LYS D 1 32 ? -56.649 -58.476 32.694 1.00 37.16 60 LYS D C 1
ATOM 10911 O O . LYS D 1 32 ? -56.747 -59.510 32.026 1.00 36.11 60 LYS D O 1
ATOM 10917 N N . ARG D 1 33 ? -57.626 -57.581 32.810 1.00 36.55 61 ARG D N 1
ATOM 10918 C CA . ARG D 1 33 ? -58.932 -57.741 32.170 1.00 41.79 61 ARG D CA 1
ATOM 10919 C C . ARG D 1 33 ? -58.774 -57.808 30.658 1.00 42.47 61 ARG D C 1
ATOM 10920 O O . ARG D 1 33 ? -59.252 -58.739 30.005 1.00 43.77 61 ARG D O 1
ATOM 10928 N N . GLN D 1 34 ? -58.071 -56.822 30.118 1.00 35.58 62 GLN D N 1
ATOM 10929 C CA . GLN D 1 34 ? -58.000 -56.609 28.680 1.00 40.50 62 GLN D CA 1
ATOM 10930 C C . GLN D 1 34 ? -57.060 -57.620 27.969 1.00 44.06 62 GLN D C 1
ATOM 10931 O O . GLN D 1 34 ? -57.251 -57.929 26.788 1.00 36.54 62 GLN D O 1
ATOM 10937 N N . LEU D 1 35 ? -56.073 -58.147 28.693 1.00 38.13 63 LEU D N 1
ATOM 10938 C CA . LEU D 1 35 ? -55.193 -59.189 28.145 1.00 36.16 63 LEU D CA 1
ATOM 10939 C C . LEU D 1 35 ? -55.744 -60.578 28.444 1.00 32.46 63 LEU D C 1
ATOM 10940 O O . LEU D 1 35 ? -55.192 -61.587 28.008 1.00 34.67 63 LEU D O 1
ATOM 10945 N N . LYS D 1 36 ? -56.840 -60.614 29.195 1.00 32.07 64 LYS D N 1
ATOM 10946 C CA . LYS D 1 36 ? -57.449 -61.869 29.631 1.00 36.36 64 LYS D CA 1
ATOM 10947 C C . LYS D 1 36 ? -56.399 -62.853 30.162 1.00 38.65 64 LYS D C 1
ATOM 10948 O O . LYS D 1 36 ? -56.424 -64.046 29.854 1.00 34.63 64 LYS D O 1
ATOM 10954 N N . SER D 1 37 ? -55.478 -62.337 30.971 1.00 35.88 65 SER D N 1
ATOM 10955 C CA . SER D 1 37 ? -54.460 -63.162 31.598 1.00 35.09 65 SER D CA 1
ATOM 10956 C C . SER D 1 37 ? -54.087 -62.577 32.953 1.00 37.10 65 SER D C 1
ATOM 10957 O O . SER D 1 37 ? -53.982 -61.359 33.098 1.00 36.48 65 SER D O 1
ATOM 10960 N N . GLY D 1 38 ? -53.894 -63.447 33.942 1.00 34.30 66 GLY D N 1
ATOM 10961 C CA . GLY D 1 38 ? -53.420 -63.021 35.258 1.00 33.16 66 GLY D CA 1
ATOM 10962 C C . GLY D 1 38 ? -51.917 -62.829 35.298 1.00 30.64 66 GLY D C 1
ATOM 10963 O O . GLY D 1 38 ? -51.376 -62.203 36.216 1.00 29.88 66 GLY D O 1
ATOM 10964 N N . ILE D 1 39 ? -51.236 -63.372 34.298 1.00 28.84 67 ILE D N 1
ATOM 10965 C CA . ILE D 1 39 ? -49.807 -63.176 34.151 1.00 27.35 67 ILE D CA 1
ATOM 10966 C C . ILE D 1 39 ? -49.536 -62.364 32.890 1.00 28.41 67 ILE D C 1
ATOM 10967 O O . ILE D 1 39 ? -49.954 -62.755 31.805 1.00 28.75 67 ILE D O 1
ATOM 10972 N N . PHE D 1 40 ? -48.856 -61.230 33.027 1.00 22.74 68 PHE D N 1
ATOM 10973 C CA . PHE D 1 40 ? -48.738 -60.278 31.924 1.00 25.51 68 PHE D CA 1
ATOM 10974 C C . PHE D 1 40 ? -47.533 -59.383 32.144 1.00 24.65 68 PHE D C 1
ATOM 10975 O O . PHE D 1 40 ? -47.013 -59.302 33.254 1.00 24.69 68 PHE D O 1
ATOM 10983 N N . THR D 1 41 ? -47.076 -58.720 31.097 1.00 22.56 69 THR D N 1
ATOM 10984 C CA . THR D 1 41 ? -45.854 -57.955 31.190 1.00 23.47 69 THR D CA 1
ATOM 10985 C C . THR D 1 41 ? -46.077 -56.476 30.896 1.00 24.58 69 THR D C 1
ATOM 10986 O O . THR D 1 41 ? -46.581 -56.114 29.838 1.00 23.27 69 THR D O 1
ATOM 10990 N N . ILE D 1 42 ? -45.701 -55.629 31.847 1.00 22.99 70 ILE D N 1
ATOM 10991 C CA . ILE D 1 42 ? -45.713 -54.190 31.640 1.00 20.31 70 ILE D CA 1
ATOM 10992 C C . ILE D 1 42 ? -44.313 -53.628 31.431 1.00 21.50 70 ILE D C 1
ATOM 10993 O O . ILE D 1 42 ? -43.341 -54.362 31.436 1.00 23.55 70 ILE D O 1
ATOM 10998 N N . ASN D 1 43 ? -44.231 -52.324 31.208 1.00 22.37 71 ASN D N 1
ATOM 10999 C CA . ASN D 1 43 ? -42.983 -51.688 30.843 1.00 24.97 71 ASN D CA 1
ATOM 11000 C C . ASN D 1 43 ? -42.705 -50.491 31.735 1.00 31.23 71 ASN D C 1
ATOM 11001 O O . ASN D 1 43 ? -43.485 -49.551 31.774 1.00 30.91 71 ASN D O 1
ATOM 11006 N N . ILE D 1 44 ? -41.600 -50.540 32.462 1.00 28.27 72 ILE D N 1
ATOM 11007 C CA . ILE D 1 44 ? -41.265 -49.463 33.373 1.00 30.88 72 ILE D CA 1
ATOM 11008 C C . ILE D 1 44 ? -39.954 -48.843 32.916 1.00 26.68 72 ILE D C 1
ATOM 11009 O O . ILE D 1 44 ? -38.877 -49.415 33.113 1.00 27.39 72 ILE D O 1
ATOM 11014 N N . VAL D 1 45 ? -40.050 -47.685 32.272 1.00 30.45 73 VAL D N 1
ATOM 11015 C CA . VAL D 1 45 ? -38.875 -47.013 31.725 1.00 33.22 73 VAL D CA 1
ATOM 11016 C C . VAL D 1 45 ? -37.997 -47.965 30.900 1.00 30.98 73 VAL D C 1
ATOM 11017 O O . VAL D 1 45 ? -36.777 -47.969 31.033 1.00 30.83 73 VAL D O 1
ATOM 11021 N N . GLY D 1 46 ? -38.617 -48.772 30.044 1.00 34.90 74 GLY D N 1
ATOM 11022 C CA . GLY D 1 46 ? -37.849 -49.609 29.126 1.00 30.47 74 GLY D CA 1
ATOM 11023 C C . GLY D 1 46 ? -37.546 -50.993 29.671 1.00 31.86 74 GLY D C 1
ATOM 11024 O O . GLY D 1 46 ? -37.077 -51.861 28.941 1.00 32.03 74 GLY D O 1
ATOM 11025 N N . LYS D 1 47 ? -37.814 -51.195 30.957 1.00 27.00 75 LYS D N 1
ATOM 11026 C CA . LYS D 1 47 ? -37.634 -52.493 31.589 1.00 26.13 75 LYS D CA 1
ATOM 11027 C C . LYS D 1 47 ? -38.927 -53.307 31.584 1.00 23.40 75 LYS D C 1
ATOM 11028 O O . LYS D 1 47 ? -39.989 -52.824 31.993 1.00 24.01 75 LYS D O 1
ATOM 11034 N N . ARG D 1 48 ? -38.829 -54.545 31.119 1.00 23.61 76 ARG D N 1
ATOM 11035 C CA . ARG D 1 48 ? -39.940 -55.482 31.217 1.00 23.32 76 ARG D CA 1
ATOM 11036 C C . ARG D 1 48 ? -40.196 -55.860 32.670 1.00 21.47 76 ARG D C 1
ATOM 11037 O O . ARG D 1 48 ? -39.276 -56.275 33.381 1.00 25.00 76 ARG D O 1
ATOM 11045 N N . VAL D 1 49 ? -41.441 -55.699 33.105 1.00 23.08 77 VAL D N 1
ATOM 11046 C CA . VAL D 1 49 ? -41.875 -56.167 34.421 1.00 22.22 77 VAL D CA 1
ATOM 11047 C C . VAL D 1 49 ? -43.051 -57.128 34.285 1.00 21.13 77 VAL D C 1
ATOM 11048 O O . VAL D 1 49 ? -44.168 -56.718 33.967 1.00 24.24 77 VAL D O 1
ATOM 11052 N N . THR D 1 50 ? -42.784 -58.410 34.520 1.00 23.59 78 THR D N 1
ATOM 11053 C CA . THR D 1 50 ? -43.803 -59.439 34.402 1.00 22.24 78 THR D CA 1
ATOM 11054 C C . THR D 1 50 ? -44.499 -59.635 35.741 1.00 22.57 78 THR D C 1
ATOM 11055 O O . THR D 1 50 ? -43.861 -59.969 36.741 1.00 23.42 78 THR D O 1
ATOM 11059 N N . ILE D 1 51 ? -45.805 -59.405 35.755 1.00 21.66 79 ILE D N 1
ATOM 11060 C CA . ILE D 1 51 ? -46.561 -59.427 37.000 1.00 22.04 79 ILE D CA 1
ATOM 11061 C C . ILE D 1 51 ? -47.265 -60.764 37.163 1.00 22.42 79 ILE D C 1
ATOM 11062 O O . ILE D 1 51 ? -47.937 -61.237 36.246 1.00 25.25 79 ILE D O 1
ATOM 11067 N N . VAL D 1 52 ? -47.087 -61.383 38.324 1.00 20.51 80 VAL D N 1
ATOM 11068 C CA . VAL D 1 52 ? -47.786 -62.628 38.629 1.00 24.40 80 VAL D CA 1
ATOM 11069 C C . VAL D 1 52 ? -49.091 -62.308 39.345 1.00 25.81 80 VAL D C 1
ATOM 11070 O O . VAL D 1 52 ? -49.159 -62.302 40.577 1.00 30.52 80 VAL D O 1
ATOM 11074 N N . GLY D 1 53 ? -50.122 -62.024 38.551 1.00 23.15 81 GLY D N 1
ATOM 11075 C CA . GLY D 1 53 ? -51.324 -61.342 39.030 1.00 26.12 81 GLY D CA 1
ATOM 11076 C C . GLY D 1 53 ? -52.472 -62.300 39.269 1.00 29.85 81 GLY D C 1
ATOM 11077 O O . GLY D 1 53 ? -53.607 -61.884 39.506 1.00 31.93 81 GLY D O 1
ATOM 11078 N N . ASP D 1 54 ? -52.166 -63.591 39.209 1.00 30.03 82 ASP D N 1
ATOM 11079 C CA . ASP D 1 54 ? -53.127 -64.644 39.509 1.00 33.96 82 ASP D CA 1
ATOM 11080 C C . ASP D 1 54 ? -52.772 -65.313 40.833 1.00 29.00 82 ASP D C 1
ATOM 11081 O O . ASP D 1 54 ? -51.743 -65.984 40.919 1.00 30.31 82 ASP D O 1
ATOM 11086 N N . PRO D 1 55 ? -53.616 -65.130 41.872 1.00 33.38 83 PRO D N 1
ATOM 11087 C CA . PRO D 1 55 ? -53.235 -65.635 43.200 1.00 31.66 83 PRO D CA 1
ATOM 11088 C C . PRO D 1 55 ? -52.888 -67.116 43.153 1.00 31.42 83 PRO D C 1
ATOM 11089 O O . PRO D 1 55 ? -52.063 -67.580 43.934 1.00 34.15 83 PRO D O 1
ATOM 11093 N N . HIS D 1 56 ? -53.510 -67.855 42.236 1.00 36.37 84 HIS D N 1
ATOM 11094 C CA . HIS D 1 56 ? -53.257 -69.298 42.123 1.00 31.86 84 HIS D CA 1
ATOM 11095 C C . HIS D 1 56 ? -51.815 -69.608 41.719 1.00 33.11 84 HIS D C 1
ATOM 11096 O O . HIS D 1 56 ? -51.380 -70.752 41.826 1.00 36.72 84 HIS D O 1
ATOM 11103 N N . GLU D 1 57 ? -51.069 -68.599 41.269 1.00 31.38 85 GLU D N 1
ATOM 11104 C CA . GLU D 1 57 ? -49.692 -68.824 40.813 1.00 30.50 85 GLU D CA 1
ATOM 11105 C C . GLU D 1 57 ? -48.634 -68.194 41.720 1.00 30.11 85 GLU D C 1
ATOM 11106 O O . GLU D 1 57 ? -47.453 -68.150 41.361 1.00 30.23 85 GLU D O 1
ATOM 11112 N N . HIS D 1 58 ? -49.052 -67.712 42.886 1.00 29.05 86 HIS D N 1
ATOM 11113 C CA . HIS D 1 58 ? -48.116 -67.065 43.807 1.00 27.37 86 HIS D CA 1
ATOM 11114 C C . HIS D 1 58 ? -46.846 -67.878 43.998 1.00 26.84 86 HIS D C 1
ATOM 11115 O O . HIS D 1 58 ? -45.749 -67.330 44.007 1.00 28.76 86 HIS D O 1
ATOM 11122 N N . SER D 1 59 ? -46.990 -69.187 44.147 1.00 27.60 87 SER D N 1
ATOM 11123 C CA . SER D 1 59 ? -45.851 -70.026 44.491 1.00 29.94 87 SER D CA 1
ATOM 11124 C C . SER D 1 59 ? -44.752 -69.972 43.424 1.00 25.79 87 SER D C 1
ATOM 11125 O O . SER D 1 59 ? -43.581 -70.209 43.727 1.00 27.80 87 SER D O 1
ATOM 11128 N N . ARG D 1 60 ? -45.133 -69.660 42.185 1.00 30.41 88 ARG D N 1
ATOM 11129 C CA . ARG D 1 60 ? -44.167 -69.548 41.098 1.00 29.77 88 ARG D CA 1
ATOM 11130 C C . ARG D 1 60 ? -43.222 -68.382 41.335 1.00 29.37 88 ARG D C 1
ATOM 11131 O O . ARG D 1 60 ? -42.118 -68.359 40.801 1.00 28.26 88 ARG D O 1
ATOM 11139 N N . PHE D 1 61 ? -43.659 -67.415 42.139 1.00 28.80 89 PHE D N 1
ATOM 11140 C CA . PHE D 1 61 ? -42.830 -66.253 42.469 1.00 25.61 89 PHE D CA 1
ATOM 11141 C C . PHE D 1 61 ? -42.039 -66.457 43.764 1.00 25.92 89 PHE D C 1
ATOM 11142 O O . PHE D 1 61 ? -40.851 -66.153 43.820 1.00 27.38 89 PHE D O 1
ATOM 11150 N N . PHE D 1 62 ? -42.695 -66.973 44.799 1.00 23.11 90 PHE D N 1
ATOM 11151 C CA . PHE D 1 62 ? -42.128 -66.923 46.152 1.00 25.93 90 PHE D CA 1
ATOM 11152 C C . PHE D 1 62 ? -41.176 -68.085 46.445 1.00 29.94 90 PHE D C 1
ATOM 11153 O O . PHE D 1 62 ? -40.371 -68.010 47.371 1.00 31.08 90 PHE D O 1
ATOM 11161 N N . LEU D 1 63 ? -41.263 -69.147 45.641 1.00 32.55 91 LEU D N 1
ATOM 11162 C CA . LEU D 1 63 ? -40.609 -70.426 45.969 1.00 29.35 91 LEU D CA 1
ATOM 11163 C C . LEU D 1 63 ? -39.274 -70.710 45.247 1.00 33.24 91 LEU D C 1
ATOM 11164 O O . LEU D 1 63 ? -38.404 -71.367 45.818 1.00 34.97 91 LEU D O 1
ATOM 11169 N N . PRO D 1 64 ? -39.106 -70.229 43.998 1.00 31.86 92 PRO D N 1
ATOM 11170 C CA . PRO D 1 64 ? -37.824 -70.476 43.320 1.00 32.14 92 PRO D CA 1
ATOM 11171 C C . PRO D 1 64 ? -36.629 -69.904 44.099 1.00 37.40 92 PRO D C 1
ATOM 11172 O O . PRO D 1 64 ? -36.772 -68.898 44.801 1.00 35.09 92 PRO D O 1
ATOM 11176 N N . ARG D 1 65 ? -35.461 -70.536 43.977 1.00 37.40 93 ARG D N 1
ATOM 11177 C CA . ARG D 1 65 ? -34.275 -70.090 44.725 1.00 42.07 93 ARG D CA 1
ATOM 11178 C C . ARG D 1 65 ? -33.715 -68.773 44.202 1.00 38.46 93 ARG D C 1
ATOM 11179 O O . ARG D 1 65 ? -34.071 -68.328 43.108 1.00 37.02 93 ARG D O 1
ATOM 11187 N N . ASN D 1 66 ? -32.843 -68.151 44.996 1.00 41.59 94 ASN D N 1
ATOM 11188 C CA . ASN D 1 66 ? -32.186 -66.901 44.612 1.00 39.96 94 ASN D CA 1
ATOM 11189 C C . ASN D 1 66 ? -31.482 -67.014 43.278 1.00 42.55 94 ASN D C 1
ATOM 11190 O O . ASN D 1 66 ? -31.531 -66.099 42.458 1.00 47.95 94 ASN D O 1
ATOM 11195 N N . GLU D 1 67 ? -30.814 -68.143 43.074 1.00 43.35 95 GLU D N 1
ATOM 11196 C CA . GLU D 1 67 ? -30.066 -68.382 41.856 1.00 49.68 95 GLU D CA 1
ATOM 11197 C C . GLU D 1 67 ? -30.947 -68.191 40.634 1.00 39.43 95 GLU D C 1
ATOM 11198 O O . GLU D 1 67 ? -30.460 -67.885 39.548 1.00 41.70 95 GLU D O 1
ATOM 11204 N N . VAL D 1 68 ? -32.249 -68.372 40.819 1.00 32.54 96 VAL D N 1
ATOM 11205 C CA . VAL D 1 68 ? -33.197 -68.270 39.721 1.00 31.91 96 VAL D CA 1
ATOM 11206 C C . VAL D 1 68 ? -33.946 -66.936 39.761 1.00 28.50 96 VAL D C 1
ATOM 11207 O O . VAL D 1 68 ? -33.958 -66.201 38.780 1.00 28.38 96 VAL D O 1
ATOM 11211 N N . LEU D 1 69 ? -34.562 -66.622 40.897 1.00 26.78 97 LEU D N 1
ATOM 11212 C CA . LEU D 1 69 ? -35.175 -65.308 41.086 1.00 27.39 97 LEU D CA 1
ATOM 11213 C C . LEU D 1 69 ? -34.445 -64.548 42.180 1.00 29.78 97 LEU D C 1
ATOM 11214 O O . LEU D 1 69 ? -34.553 -64.899 43.353 1.00 30.14 97 LEU D O 1
ATOM 11219 N N . SER D 1 70 ? -33.704 -63.510 41.801 1.00 28.49 98 SER D N 1
ATOM 11220 C CA . SER D 1 70 ? -32.784 -62.845 42.730 1.00 33.02 98 SER D CA 1
ATOM 11221 C C . SER D 1 70 ? -33.277 -61.470 43.186 1.00 31.69 98 SER D C 1
ATOM 11222 O O . SER D 1 70 ? -33.725 -60.673 42.372 1.00 28.51 98 SER D O 1
ATOM 11225 N N . PRO D 1 71 ? -33.177 -61.183 44.495 1.00 34.20 99 PRO D N 1
ATOM 11226 C CA . PRO D 1 71 ? -33.587 -59.873 44.978 1.00 29.81 99 PRO D CA 1
ATOM 11227 C C . PRO D 1 71 ? -32.461 -58.842 44.933 1.00 25.68 99 PRO D C 1
ATOM 11228 O O . PRO D 1 71 ? -32.702 -57.663 45.174 1.00 28.46 99 PRO D O 1
ATOM 11232 N N . ARG D 1 72 ? -31.242 -59.276 44.637 1.00 27.96 100 ARG D N 1
ATOM 11233 C CA . ARG D 1 72 ? -30.085 -58.383 44.761 1.00 32.14 100 ARG D CA 1
ATOM 11234 C C . ARG D 1 72 ? -30.257 -57.104 43.936 1.00 30.37 100 ARG D C 1
ATOM 11235 O O . ARG D 1 72 ? -30.147 -55.991 44.457 1.00 28.61 100 ARG D O 1
ATOM 11243 N N . GLU D 1 73 ? -30.528 -57.271 42.648 1.00 28.50 101 GLU D N 1
ATOM 11244 C CA . GLU D 1 73 ? -30.553 -56.145 41.730 1.00 26.57 101 GLU D CA 1
ATOM 11245 C C . GLU D 1 73 ? -31.643 -55.134 42.097 1.00 26.13 101 GLU D C 1
ATOM 11246 O O . GLU D 1 73 ? -31.429 -53.929 41.977 1.00 28.11 101 GLU D O 1
ATOM 11252 N N . VAL D 1 74 ? -32.796 -55.618 42.554 1.00 24.84 102 VAL D N 1
ATOM 11253 C CA . VAL D 1 74 ? -33.872 -54.723 42.973 1.00 25.38 102 VAL D CA 1
ATOM 11254 C C . VAL D 1 74 ? -33.457 -53.879 44.191 1.00 29.01 102 VAL D C 1
ATOM 11255 O O . VAL D 1 74 ? -33.945 -52.755 44.371 1.00 26.98 102 VAL D O 1
ATOM 11259 N N . TYR D 1 75 ? -32.540 -54.401 45.006 1.00 25.05 103 TYR D N 1
ATOM 11260 C CA . TYR D 1 75 ? -32.111 -53.683 46.217 1.00 25.29 103 TYR D CA 1
ATOM 11261 C C . TYR D 1 75 ? -30.794 -52.924 46.071 1.00 25.25 103 TYR D C 1
ATOM 11262 O O . TYR D 1 75 ? -30.259 -52.422 47.052 1.00 25.09 103 TYR D O 1
ATOM 11271 N N . SER D 1 76 ? -30.278 -52.825 44.852 1.00 22.52 104 SER D N 1
ATOM 11272 C CA . SER D 1 76 ? -29.033 -52.099 44.612 1.00 25.53 104 SER D CA 1
ATOM 11273 C C . SER D 1 76 ? -29.083 -50.672 45.151 1.00 25.56 104 SER D C 1
ATOM 11274 O O . SER D 1 76 ? -28.084 -50.151 45.661 1.00 24.72 104 SER D O 1
ATOM 11277 N N . PHE D 1 77 ? -30.250 -50.044 45.028 1.00 24.02 105 PHE D N 1
ATOM 11278 C CA . PHE D 1 77 ? -30.398 -48.642 45.403 1.00 23.94 105 PH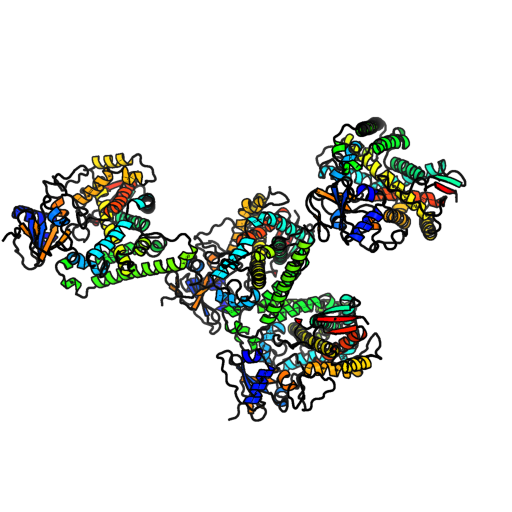E D CA 1
ATOM 11279 C C . PHE D 1 77 ? -30.293 -48.448 46.918 1.00 26.13 105 PHE D C 1
ATOM 11280 O O . PHE D 1 77 ? -30.091 -47.328 47.391 1.00 22.32 105 PHE D O 1
ATOM 11288 N N . MET D 1 78 ? -30.397 -49.539 47.673 1.00 23.55 106 MET D N 1
ATOM 11289 C CA . MET D 1 78 ? -30.281 -49.443 49.140 1.00 25.51 106 MET D CA 1
ATOM 11290 C C . MET D 1 78 ? -28.896 -49.812 49.672 1.00 25.08 106 MET D C 1
ATOM 11291 O O . MET D 1 78 ? -28.672 -49.796 50.888 1.00 26.72 106 MET D O 1
ATOM 11296 N N . VAL D 1 79 ? -27.967 -50.130 48.776 1.00 23.23 107 VAL D N 1
ATOM 11297 C CA . VAL D 1 79 ? -26.609 -50.475 49.196 1.00 26.00 107 VAL D CA 1
ATOM 11298 C C . VAL D 1 79 ? -25.947 -49.349 50.021 1.00 31.19 107 VAL D C 1
ATOM 11299 O O . VAL D 1 79 ? -25.254 -49.624 51.001 1.00 28.85 107 VAL D O 1
ATOM 11303 N N . PRO D 1 80 ? -26.169 -48.077 49.637 1.00 34.85 108 PRO D N 1
ATOM 11304 C CA . PRO D 1 80 ? -25.580 -46.991 50.437 1.00 36.96 108 PRO D CA 1
ATOM 11305 C C . PRO D 1 80 ? -26.055 -46.985 51.899 1.00 35.20 108 PRO D C 1
ATOM 11306 O O . PRO D 1 80 ? -25.384 -46.420 52.765 1.00 36.47 108 PRO D O 1
ATOM 11310 N N . VAL D 1 81 ? -27.197 -47.614 52.159 1.00 27.86 109 VAL D N 1
ATOM 11311 C CA . VAL D 1 81 ? -27.786 -47.628 53.498 1.00 31.43 109 VAL D CA 1
ATOM 11312 C C . VAL D 1 81 ? -27.409 -48.898 54.265 1.00 34.66 109 VAL D C 1
ATOM 11313 O O . VAL D 1 81 ? -26.872 -48.820 55.375 1.00 32.91 109 VAL D O 1
ATOM 11317 N N . PHE D 1 82 ? -27.672 -50.064 53.676 1.00 31.44 110 PHE D N 1
ATOM 11318 C CA . PHE D 1 82 ? -27.240 -51.328 54.289 1.00 28.61 110 PHE D CA 1
ATOM 11319 C C . PHE D 1 82 ? -25.723 -51.473 54.266 1.00 29.20 110 PHE D C 1
ATOM 11320 O O . PHE D 1 82 ? -25.142 -52.063 55.176 1.00 30.00 110 PHE D O 1
ATOM 11328 N N . GLY D 1 83 ? -25.088 -50.946 53.216 1.00 28.88 111 GLY D N 1
ATOM 11329 C CA . GLY D 1 83 ? -23.634 -51.066 53.054 1.00 30.56 111 GLY D CA 1
ATOM 11330 C C . GLY D 1 83 ? -23.244 -52.125 52.038 1.00 30.78 111 GLY D C 1
ATOM 11331 O O . GLY D 1 83 ? -23.981 -53.084 51.828 1.00 29.39 111 GLY D O 1
ATOM 11332 N N . GLU D 1 84 ? -22.086 -51.952 51.405 1.00 31.52 112 GLU D N 1
ATOM 11333 C CA . GLU D 1 84 ? -21.577 -52.939 50.455 1.00 39.50 112 GLU D CA 1
ATOM 11334 C C . GLU D 1 84 ? -21.477 -54.310 51.115 1.00 40.07 112 GLU D C 1
ATOM 11335 O O . GLU D 1 84 ? -21.098 -54.420 52.288 1.00 44.19 112 GLU D O 1
ATOM 11341 N N . GLY D 1 85 ? -21.828 -55.353 50.366 1.00 37.93 113 GLY D N 1
ATOM 11342 C CA . GLY D 1 85 ? -21.690 -56.729 50.847 1.00 36.23 113 GLY D CA 1
ATOM 11343 C C . GLY D 1 85 ? -22.630 -57.091 51.983 1.00 34.31 113 GLY D C 1
ATOM 11344 O O . GLY D 1 85 ? -22.496 -58.151 52.593 1.00 39.38 113 GLY D O 1
ATOM 11345 N N . VAL D 1 86 ? -23.589 -56.217 52.272 1.00 34.88 114 VAL D N 1
ATOM 11346 C CA . VAL D 1 86 ? -24.550 -56.478 53.343 1.00 30.56 114 VAL D CA 1
ATOM 11347 C C . VAL D 1 86 ? -25.928 -56.869 52.795 1.00 33.11 114 VAL D C 1
ATOM 11348 O O . VAL D 1 86 ? -26.384 -56.326 51.790 1.00 26.71 114 VAL D O 1
ATOM 11352 N N . ALA D 1 87 ? -26.583 -57.811 53.466 1.00 27.29 115 ALA D N 1
ATOM 11353 C CA . ALA D 1 87 ? -27.884 -58.317 53.025 1.00 27.39 115 ALA D CA 1
ATOM 11354 C C . ALA D 1 87 ? -27.852 -58.763 51.561 1.00 28.22 115 ALA D C 1
ATOM 11355 O O . ALA D 1 87 ? -27.036 -59.596 51.181 1.00 28.31 115 ALA D O 1
ATOM 11357 N N . TYR D 1 88 ? -28.739 -58.205 50.740 1.00 26.18 116 TYR D N 1
ATOM 11358 C CA . TYR D 1 88 ? -28.895 -58.694 49.365 1.00 26.48 116 TYR D CA 1
ATOM 11359 C C . TYR D 1 88 ? -27.670 -58.454 48.490 1.00 28.58 116 TYR D C 1
ATOM 11360 O O . TYR D 1 88 ? -27.528 -59.069 47.430 1.00 29.50 116 TYR D O 1
ATOM 11369 N N . ALA D 1 89 ? -26.789 -57.558 48.927 1.00 24.66 117 ALA D N 1
ATOM 11370 C CA . ALA D 1 89 ? -25.556 -57.273 48.187 1.00 28.72 117 ALA D CA 1
ATOM 11371 C C . ALA D 1 89 ? -24.459 -58.318 48.430 1.00 33.84 117 ALA D C 1
ATOM 11372 O O . ALA D 1 89 ? -23.487 -58.399 47.674 1.00 32.46 117 ALA D O 1
ATOM 11374 N N . ALA D 1 90 ? -24.613 -59.110 49.488 1.00 34.66 118 ALA D N 1
ATOM 11375 C CA . ALA D 1 90 ? -23.706 -60.226 49.748 1.00 34.78 118 ALA D CA 1
ATOM 11376 C C . ALA D 1 90 ? -24.014 -61.401 48.828 1.00 38.76 118 ALA D C 1
ATOM 11377 O O . ALA D 1 90 ? -25.151 -61.551 48.364 1.00 35.04 118 ALA D O 1
ATOM 11379 N N . PRO D 1 91 ? -23.001 -62.242 48.556 1.00 34.73 119 PRO D N 1
ATOM 11380 C CA . PRO D 1 91 ? -23.263 -63.489 47.851 1.00 38.27 119 PRO D CA 1
ATOM 11381 C C . PRO D 1 91 ? -24.328 -64.298 48.582 1.00 33.68 119 PRO D C 1
ATOM 11382 O O . PRO D 1 91 ? -24.447 -64.201 49.803 1.00 39.68 119 PRO D O 1
ATOM 11386 N N . TYR D 1 92 ? -25.092 -65.091 47.839 1.00 38.47 120 TYR D N 1
ATOM 11387 C CA . TYR D 1 92 ? -26.378 -65.592 48.325 1.00 38.26 120 TYR D CA 1
ATOM 11388 C C . TYR D 1 92 ? -26.281 -66.390 49.627 1.00 32.37 120 TYR D C 1
ATOM 11389 O O . TYR D 1 92 ? -27.053 -66.157 50.542 1.00 26.25 120 TYR D O 1
ATOM 11398 N N . PRO D 1 93 ? -25.329 -67.328 49.721 1.00 40.47 121 PRO D N 1
ATOM 11399 C CA . PRO D 1 93 ? -25.253 -68.072 50.982 1.00 37.71 121 PRO D CA 1
ATOM 11400 C C . PRO D 1 93 ? -24.965 -67.156 52.170 1.00 37.76 121 PRO D C 1
ATOM 11401 O O . PRO D 1 93 ? -25.482 -67.374 53.271 1.00 38.84 121 PRO D O 1
ATOM 11405 N N . ARG D 1 94 ? -24.144 -66.139 51.942 1.00 38.44 122 ARG D N 1
ATOM 11406 C CA . ARG D 1 94 ? -23.748 -65.220 52.994 1.00 35.60 122 ARG D CA 1
ATOM 11407 C C . ARG D 1 94 ? -24.901 -64.283 53.347 1.00 35.68 122 ARG D C 1
ATOM 11408 O O . ARG D 1 94 ? -25.127 -63.958 54.514 1.00 34.78 122 ARG D O 1
ATOM 11416 N N . MET D 1 95 ? -25.631 -63.859 52.322 1.00 28.44 123 MET D N 1
ATOM 11417 C CA . MET D 1 95 ? -26.849 -63.088 52.505 1.00 29.39 123 MET D CA 1
ATOM 11418 C C . MET D 1 95 ? -27.831 -63.815 53.426 1.00 29.26 123 MET D C 1
ATOM 11419 O O . MET D 1 95 ? -28.368 -63.226 54.362 1.00 28.65 123 MET D O 1
ATOM 11424 N N . ARG D 1 96 ? -28.056 -65.101 53.153 1.00 32.28 124 ARG D N 1
ATOM 11425 C CA . ARG D 1 96 ? -28.975 -65.915 53.948 1.00 32.94 124 ARG D CA 1
ATOM 11426 C C . ARG D 1 96 ? -28.500 -66.022 55.402 1.00 32.21 124 ARG D C 1
ATOM 11427 O O . ARG D 1 96 ? -29.306 -65.970 56.329 1.00 26.91 124 ARG D O 1
ATOM 11435 N N . GLU D 1 97 ? -27.191 -66.147 55.598 1.00 28.87 125 GLU D N 1
ATOM 11436 C CA . GLU D 1 97 ? -26.637 -66.207 56.949 1.00 31.71 125 GLU D CA 1
ATOM 11437 C C . GLU D 1 97 ? -26.881 -64.924 57.747 1.00 28.58 125 GLU D C 1
ATOM 11438 O O . GLU D 1 97 ? -27.285 -64.974 58.911 1.00 29.21 125 GLU D O 1
ATOM 11444 N N . GLN D 1 98 ? -26.625 -63.777 57.123 1.00 29.12 126 GLN D N 1
ATOM 11445 C CA . GLN D 1 98 ? -26.857 -62.494 57.768 1.00 26.29 126 GLN D CA 1
ATOM 11446 C C . GLN D 1 98 ? -28.336 -62.309 58.076 1.00 26.09 126 GLN D C 1
ATOM 11447 O O . GLN D 1 98 ? -28.702 -61.835 59.154 1.00 24.92 126 GLN D O 1
ATOM 11453 N N . LEU D 1 99 ? -29.191 -62.682 57.125 1.00 26.03 127 LEU D N 1
ATOM 11454 C CA . LEU D 1 99 ? -30.636 -62.557 57.331 1.00 25.88 127 LEU D CA 1
ATOM 11455 C C . LEU D 1 99 ? -31.125 -63.515 58.429 1.00 25.93 127 LEU D C 1
ATOM 11456 O O . LEU D 1 99 ? -31.960 -63.146 59.254 1.00 26.77 127 LEU D O 1
ATOM 11461 N N . ASN D 1 100 ? -30.583 -64.732 58.446 1.00 31.00 128 ASN D N 1
ATOM 11462 C CA . ASN D 1 100 ? -30.822 -65.668 59.551 1.00 31.14 128 ASN D CA 1
ATOM 11463 C C . ASN D 1 100 ? -30.414 -65.105 60.918 1.00 30.20 128 ASN D C 1
ATOM 11464 O O . ASN D 1 100 ? -31.136 -65.268 61.902 1.00 29.09 128 ASN D O 1
ATOM 11469 N N . PHE D 1 101 ? -29.253 -64.455 60.980 1.00 29.52 129 PHE D N 1
ATOM 11470 C CA . PHE D 1 101 ? -28.781 -63.869 62.238 1.00 31.27 129 PHE D CA 1
ATOM 11471 C C . PHE D 1 101 ? -29.763 -62.827 62.762 1.00 32.35 129 PHE D C 1
ATOM 11472 O O . PHE D 1 101 ? -30.054 -62.788 63.953 1.00 27.77 129 PHE D O 1
ATOM 11480 N N . LEU D 1 102 ? -30.274 -61.983 61.870 1.00 28.91 130 LEU D N 1
ATOM 11481 C CA . LEU D 1 102 ? -31.281 -61.003 62.260 1.00 28.59 130 LEU D CA 1
ATOM 11482 C C . LEU D 1 102 ? -32.571 -61.693 62.695 1.00 25.39 130 LEU D C 1
ATOM 11483 O O . LEU D 1 102 ? -33.167 -61.341 63.715 1.00 26.31 130 LEU D O 1
ATOM 11488 N N . ALA D 1 103 ? -32.994 -62.679 61.910 1.00 27.05 131 ALA D N 1
ATOM 11489 C CA . ALA D 1 103 ? -34.230 -63.399 62.188 1.00 25.96 131 ALA D CA 1
ATOM 11490 C C . ALA D 1 103 ? -34.184 -64.003 63.585 1.00 27.95 131 ALA D C 1
ATOM 11491 O O . ALA D 1 103 ? -35.164 -63.949 64.329 1.00 25.57 131 ALA D O 1
ATOM 11493 N N . GLU D 1 104 ? -33.033 -64.568 63.934 1.00 31.14 132 GLU D N 1
ATOM 11494 C CA . GLU D 1 104 ? -32.847 -65.189 65.247 1.00 34.47 132 GLU D CA 1
ATOM 11495 C C . GLU D 1 104 ? -33.029 -64.188 66.392 1.00 36.65 132 GLU D C 1
ATOM 11496 O O . GLU D 1 104 ? -33.365 -64.573 67.514 1.00 38.26 132 GLU D O 1
ATOM 11502 N N . GLU D 1 105 ? -32.823 -62.904 66.106 1.00 33.37 133 GLU D N 1
ATOM 11503 C CA . GLU D 1 105 ? -32.940 -61.865 67.127 1.00 27.83 133 GLU D CA 1
ATOM 11504 C C . GLU D 1 105 ? -34.373 -61.375 67.280 1.00 29.30 133 GLU D C 1
ATOM 11505 O O . GLU D 1 105 ? -34.673 -60.596 68.186 1.00 29.93 133 GLU D O 1
ATOM 11511 N N . LEU D 1 106 ? -35.257 -61.829 66.391 1.00 26.12 134 LEU D N 1
ATOM 11512 C CA . LEU D 1 106 ? -36.656 -61.408 66.419 1.00 26.57 134 LEU D CA 1
ATOM 11513 C C . LEU D 1 106 ? -37.579 -62.609 66.618 1.00 29.14 134 LEU D C 1
ATOM 11514 O O . LEU D 1 106 ? -38.777 -62.534 66.350 1.00 31.41 134 LEU D O 1
ATOM 11519 N N . THR D 1 107 ? -37.007 -63.715 67.093 1.00 32.37 135 THR D N 1
ATOM 11520 C CA . THR D 1 107 ? -37.787 -64.906 67.425 1.00 37.60 135 THR D CA 1
ATOM 11521 C C . THR D 1 107 ? -38.598 -64.704 68.695 1.00 37.59 135 THR D C 1
ATOM 11522 O O . THR D 1 107 ? -38.266 -63.874 69.542 1.00 40.16 135 THR D O 1
ATOM 11526 N N . ILE D 1 108 ? -39.663 -65.483 68.813 1.00 36.75 136 ILE D N 1
ATOM 11527 C CA . ILE D 1 108 ? -40.567 -65.442 69.950 1.00 35.49 136 ILE D CA 1
ATOM 11528 C C . ILE D 1 108 ? -39.827 -65.633 71.288 1.00 35.32 136 ILE D C 1
ATOM 11529 O O . ILE D 1 108 ? -40.239 -65.105 72.330 1.00 33.85 136 ILE D O 1
ATOM 11534 N N . ALA D 1 109 ? -38.720 -66.372 71.240 1.00 34.64 137 ALA D N 1
ATOM 11535 C CA . ALA D 1 109 ? -37.903 -66.647 72.421 1.00 37.90 137 ALA D CA 1
ATOM 11536 C C . ALA D 1 109 ? -37.232 -65.384 72.959 1.00 47.79 137 ALA D C 1
ATOM 11537 O O . ALA D 1 109 ? -36.693 -65.379 74.067 1.00 47.96 137 ALA D O 1
ATOM 11539 N N . LYS D 1 110 ? -37.269 -64.316 72.171 1.00 45.68 138 LYS D N 1
ATOM 11540 C CA . LYS D 1 110 ? -36.635 -63.060 72.555 1.00 44.53 138 LYS D CA 1
ATOM 11541 C C . LYS D 1 110 ? -37.638 -62.070 73.161 1.00 40.60 138 LYS D C 1
ATOM 11542 O O . LYS D 1 110 ? -37.263 -60.962 73.551 1.00 45.45 138 LYS D O 1
ATOM 11548 N N . PHE D 1 111 ? -38.904 -62.483 73.250 1.00 38.60 139 PHE D N 1
ATOM 11549 C CA . PHE D 1 111 ? -40.024 -61.555 73.480 1.00 40.28 139 PHE D CA 1
ATOM 11550 C C . PHE D 1 111 ? -40.354 -61.330 74.958 1.00 46.31 139 PHE D C 1
ATOM 11551 O O . PHE D 1 111 ? -41.215 -60.507 75.275 1.00 41.73 139 PHE D O 1
ATOM 11559 N N . GLN D 1 112 ? -39.716 -62.074 75.857 1.00 53.86 140 GLN D N 1
ATOM 11560 C CA . GLN D 1 112 ? -40.208 -62.128 77.238 1.00 60.60 140 GLN D CA 1
ATOM 11561 C C . GLN D 1 112 ? -40.253 -60.730 77.846 1.00 48.23 140 GLN D C 1
ATOM 11562 O O . GLN D 1 112 ? -41.218 -60.356 78.519 1.00 59.09 140 GLN D O 1
ATOM 11568 N N . ASN D 1 113 ? -39.207 -59.958 77.584 1.00 43.60 141 ASN D N 1
ATOM 11569 C CA . ASN D 1 113 ? -39.085 -58.613 78.117 1.00 52.08 141 ASN D CA 1
ATOM 11570 C C . ASN D 1 113 ? -39.826 -57.558 77.292 1.00 46.68 141 ASN D C 1
ATOM 11571 O O . ASN D 1 113 ? -39.953 -56.410 77.718 1.00 41.55 141 ASN D O 1
ATOM 11576 N N . PHE D 1 114 ? -40.318 -57.949 76.119 1.00 42.56 142 PHE D N 1
ATOM 11577 C CA . PHE D 1 114 ? -40.748 -56.975 75.111 1.00 41.36 142 PHE D CA 1
ATOM 11578 C C . PHE D 1 114 ? -42.071 -56.294 75.464 1.00 40.66 142 PHE D C 1
ATOM 11579 O O . PHE D 1 114 ? -42.217 -55.086 75.270 1.00 44.62 142 PHE D O 1
ATOM 11587 N N . VAL D 1 115 ? -43.031 -57.060 75.977 1.00 39.19 143 VAL D N 1
ATOM 11588 C CA . VAL D 1 115 ? -44.376 -56.524 76.194 1.00 38.39 143 VAL D CA 1
ATOM 11589 C C . VAL D 1 115 ? -44.373 -55.350 77.198 1.00 45.15 143 VAL D C 1
ATOM 11590 O O . VAL D 1 115 ? -44.913 -54.284 76.899 1.00 47.01 143 VAL D O 1
ATOM 11594 N N . PRO D 1 116 ? -43.754 -55.533 78.381 1.00 45.73 144 PRO D N 1
ATOM 11595 C CA . PRO D 1 116 ? -43.684 -54.393 79.303 1.00 43.08 144 PRO D CA 1
ATOM 11596 C C . PRO D 1 116 ? -42.877 -53.227 78.723 1.00 45.95 144 PRO D C 1
ATOM 11597 O O . PRO D 1 116 ? -43.203 -52.064 78.976 1.00 42.73 144 PRO D O 1
ATOM 11601 N N . ALA D 1 117 ? -41.838 -53.541 77.955 1.00 41.52 145 ALA D N 1
ATOM 11602 C CA . ALA D 1 117 ? -41.052 -52.518 77.272 1.00 38.35 145 ALA D CA 1
ATOM 11603 C C . ALA D 1 117 ? -41.921 -51.683 76.334 1.00 42.41 145 ALA D C 1
ATOM 11604 O O . ALA D 1 117 ? -41.790 -50.457 76.285 1.00 37.01 145 ALA D O 1
ATOM 11606 N N . ILE D 1 118 ? -42.806 -52.348 75.593 1.00 37.94 146 ILE D N 1
ATOM 11607 C CA . ILE D 1 118 ? -43.711 -51.652 74.679 1.00 40.93 146 ILE D CA 1
ATOM 11608 C C . ILE D 1 118 ? -44.759 -50.853 75.453 1.00 43.46 146 ILE D C 1
ATOM 11609 O O . ILE D 1 118 ? -45.028 -49.695 75.132 1.00 39.02 146 ILE D O 1
ATOM 11614 N N . GLN D 1 119 ? -45.343 -51.466 76.476 1.00 38.30 147 GLN D N 1
ATOM 11615 C CA . GLN D 1 119 ? -46.364 -50.783 77.266 1.00 41.73 147 GLN D CA 1
ATOM 11616 C C . GLN D 1 119 ? -45.810 -49.537 77.939 1.00 41.55 147 GLN D C 1
ATOM 11617 O O . GLN D 1 119 ? -46.480 -48.500 77.997 1.00 42.20 147 GLN D O 1
ATOM 11623 N N . HIS D 1 120 ? -44.587 -49.648 78.449 1.00 40.37 148 HIS D N 1
ATOM 11624 C CA . HIS D 1 120 ? -43.922 -48.535 79.102 1.00 45.93 148 HIS D CA 1
ATOM 11625 C C . HIS D 1 120 ? -43.855 -47.352 78.164 1.00 49.46 148 HIS D C 1
ATOM 11626 O O . HIS D 1 120 ? -44.307 -46.256 78.499 1.00 42.04 148 HIS D O 1
ATOM 11633 N N . GLU D 1 121 ? -43.283 -47.578 76.983 1.00 44.07 149 GLU D N 1
ATOM 11634 C CA . GLU D 1 121 ? -43.027 -46.495 76.047 1.00 38.35 149 GLU D CA 1
ATOM 11635 C C . GLU D 1 121 ? -44.336 -45.914 75.520 1.00 37.26 149 GLU D C 1
ATOM 11636 O O . GLU D 1 121 ? -44.449 -44.706 75.321 1.00 43.85 149 GLU D O 1
ATOM 11642 N N . VAL D 1 122 ? -45.321 -46.780 75.301 1.00 35.34 150 VAL D N 1
ATOM 11643 C CA . VAL D 1 122 ? -46.628 -46.340 74.845 1.00 34.37 150 VAL D CA 1
ATOM 11644 C C . VAL D 1 122 ? -47.287 -45.456 75.896 1.00 43.34 150 VAL D C 1
ATOM 11645 O O . VAL D 1 122 ? -47.849 -44.406 75.575 1.00 41.16 150 VAL D O 1
ATOM 11649 N N . ARG D 1 123 ? -47.203 -45.883 77.153 1.00 41.19 151 ARG D N 1
ATOM 11650 C CA . ARG D 1 123 ? -47.828 -45.145 78.242 1.00 41.05 151 ARG D CA 1
ATOM 11651 C C . ARG D 1 123 ? -47.087 -43.837 78.546 1.00 38.68 151 ARG D C 1
ATOM 11652 O O . ARG D 1 123 ? -47.717 -42.833 78.875 1.00 38.62 151 ARG D O 1
ATOM 11660 N N . LYS D 1 124 ? -45.760 -43.843 78.414 1.00 38.01 152 LYS D N 1
ATOM 11661 C CA . LYS D 1 124 ? -44.980 -42.604 78.453 1.00 38.90 152 LYS D CA 1
ATOM 11662 C C . LYS D 1 124 ? -45.453 -41.622 77.387 1.00 46.32 152 LYS D C 1
ATOM 11663 O O . LYS D 1 124 ? -45.638 -40.430 77.655 1.00 43.54 152 LYS D O 1
ATOM 11669 N N . PHE D 1 125 ? -45.641 -42.123 76.171 1.00 40.27 153 PHE D N 1
ATOM 11670 C CA . PHE D 1 125 ? -46.033 -41.258 75.068 1.00 37.81 153 PHE D CA 1
ATOM 11671 C C . PHE D 1 125 ? -47.435 -40.687 75.285 1.00 37.55 153 PHE D C 1
ATOM 11672 O O . PHE D 1 125 ? -47.661 -39.489 75.097 1.00 38.65 153 PHE D O 1
ATOM 11680 N N . MET D 1 126 ? -48.372 -41.546 75.684 1.00 39.49 154 MET D N 1
ATOM 11681 C CA . MET D 1 126 ? -49.751 -41.119 75.913 1.00 37.86 154 MET D CA 1
ATOM 11682 C C . MET D 1 126 ? -49.845 -40.145 77.089 1.00 44.21 154 MET D C 1
ATOM 11683 O O . MET D 1 126 ? -50.662 -39.225 77.074 1.00 49.99 154 MET D O 1
ATOM 11688 N N . ALA D 1 127 ? -49.004 -40.348 78.099 1.00 45.14 155 ALA D N 1
ATOM 11689 C CA . ALA D 1 127 ? -48.958 -39.440 79.248 1.00 51.76 155 ALA D CA 1
ATOM 11690 C C . ALA D 1 127 ? -48.447 -38.056 78.844 1.00 57.90 155 ALA D C 1
ATOM 11691 O O . ALA D 1 127 ? -49.005 -37.033 79.253 1.00 56.05 155 ALA D O 1
ATOM 11693 N N . ALA D 1 128 ? -47.389 -38.033 78.034 1.00 49.62 156 ALA D N 1
ATOM 11694 C CA . ALA D 1 128 ? -46.780 -36.777 77.593 1.00 42.51 156 ALA D CA 1
ATOM 11695 C C . ALA D 1 128 ? -47.634 -36.015 76.560 1.00 55.39 156 ALA D C 1
ATOM 11696 O O . ALA D 1 128 ? -47.677 -34.779 76.576 1.00 47.53 156 ALA D O 1
ATOM 11698 N N . ASN D 1 129 ? -48.311 -36.748 75.671 1.00 41.09 157 ASN D N 1
ATOM 11699 C CA . ASN D 1 129 ? -48.925 -36.136 74.481 1.00 39.44 157 ASN D CA 1
ATOM 11700 C C . ASN D 1 129 ? -50.440 -36.239 74.402 1.00 39.39 157 ASN D C 1
ATOM 11701 O O . ASN D 1 129 ? -51.087 -35.429 73.734 1.00 45.25 157 ASN D O 1
ATOM 11706 N N . TRP D 1 130 ? -51.008 -37.241 75.057 1.00 36.26 158 TRP D N 1
ATOM 11707 C CA . TRP D 1 130 ? -52.457 -37.355 75.106 1.00 42.22 158 TRP D CA 1
ATOM 11708 C C . TRP D 1 130 ? -52.951 -36.985 76.490 1.00 48.23 158 TRP D C 1
ATOM 11709 O O . TRP D 1 130 ? -53.649 -37.758 77.142 1.00 44.04 158 TRP D O 1
ATOM 11720 N N . ASP D 1 131 ? -52.581 -35.791 76.940 1.00 50.12 159 ASP D N 1
ATOM 11721 C CA . ASP D 1 131 ? -52.586 -35.491 78.370 1.00 54.01 159 ASP D CA 1
ATOM 11722 C C . ASP D 1 131 ? -53.848 -34.739 78.815 1.00 51.54 159 ASP D C 1
ATOM 11723 O O . ASP D 1 131 ? -53.944 -34.318 79.968 1.00 62.68 159 ASP D O 1
ATOM 11728 N N . LYS D 1 132 ? -54.816 -34.587 77.909 1.00 54.41 160 LYS D N 1
ATOM 11729 C CA . LYS D 1 132 ? -56.056 -33.850 78.218 1.00 50.49 160 LYS D CA 1
ATOM 11730 C C . LYS D 1 132 ? -57.301 -34.752 78.264 1.00 50.76 160 LYS D C 1
ATOM 11731 O O . LYS D 1 132 ? -57.240 -35.928 77.904 1.00 51.44 160 LYS D O 1
ATOM 11737 N N . ASP D 1 133 ? -58.423 -34.186 78.715 1.00 48.35 161 ASP D N 1
ATOM 11738 C CA . ASP D 1 133 ? -59.728 -34.851 78.630 1.00 50.84 161 ASP D CA 1
ATOM 11739 C C . ASP D 1 133 ? -59.983 -35.342 77.220 1.00 49.41 161 ASP D C 1
ATOM 11740 O O . ASP D 1 133 ? -60.365 -36.491 77.006 1.00 45.72 161 ASP D O 1
ATOM 11745 N N . GLU D 1 134 ? -59.787 -34.440 76.262 1.00 48.73 162 GLU D N 1
ATOM 11746 C CA . GLU D 1 134 ? -59.788 -34.788 74.851 1.00 50.53 162 GLU D CA 1
ATOM 11747 C C . GLU D 1 134 ? -58.856 -33.859 74.084 1.00 62.53 162 GLU D C 1
ATOM 11748 O O . GLU D 1 134 ? -58.457 -32.797 74.580 1.00 48.24 162 GLU D O 1
ATOM 11754 N N . GLY D 1 135 ? -58.463 -34.295 72.897 1.00 42.78 163 GLY D N 1
ATOM 11755 C CA . GLY D 1 135 ? -57.538 -33.545 72.076 1.00 46.30 163 GLY D CA 1
ATOM 11756 C C . GLY D 1 135 ? -57.597 -34.043 70.654 1.00 46.24 163 GLY D C 1
ATOM 11757 O O . GLY D 1 135 ? -58.126 -35.122 70.387 1.00 43.82 163 GLY D O 1
ATOM 11758 N N . GLU D 1 136 ? -57.059 -33.259 69.735 1.00 39.34 164 GLU D N 1
ATOM 11759 C CA . GLU D 1 136 ? -56.978 -33.682 68.359 1.00 39.97 164 GLU D CA 1
ATOM 11760 C C . GLU D 1 136 ? -55.507 -33.895 68.016 1.00 42.87 164 GLU D C 1
ATOM 11761 O O . GLU D 1 136 ? -54.647 -33.122 68.433 1.00 33.71 164 GLU D O 1
ATOM 11767 N N . ILE D 1 137 ? -55.219 -34.977 67.302 1.00 39.46 165 ILE D N 1
ATOM 11768 C CA . ILE D 1 137 ? -53.847 -35.393 67.060 1.00 35.22 165 ILE D CA 1
ATOM 11769 C C . ILE D 1 137 ? -53.776 -35.932 65.647 1.00 35.21 165 ILE D C 1
ATOM 11770 O O . ILE D 1 137 ? -54.802 -36.290 65.067 1.00 36.34 165 ILE D O 1
ATOM 11775 N N . ASN D 1 138 ? -52.581 -35.992 65.080 1.00 35.98 166 ASN D N 1
ATOM 11776 C CA . ASN D 1 138 ? -52.400 -36.763 63.865 1.00 31.46 166 ASN D CA 1
ATOM 11777 C C . ASN D 1 138 ? -51.966 -38.180 64.183 1.00 28.16 166 ASN D C 1
ATOM 11778 O O . ASN D 1 138 ? -50.869 -38.411 64.694 1.00 26.75 166 ASN D O 1
ATOM 11783 N N . LEU D 1 139 ? -52.831 -39.134 63.887 1.00 25.53 167 LEU D N 1
ATOM 11784 C CA . LEU D 1 139 ? -52.671 -40.469 64.440 1.00 25.22 167 LEU D CA 1
ATOM 11785 C C . LEU D 1 139 ? -51.510 -41.220 63.779 1.00 29.05 167 LEU D C 1
ATOM 11786 O O . LEU D 1 139 ? -50.836 -42.029 64.416 1.00 31.30 167 LEU D O 1
ATOM 11791 N N . LEU D 1 140 ? -51.280 -40.946 62.500 1.00 28.64 168 LEU D N 1
ATOM 11792 C CA . LEU D 1 140 ? -50.180 -41.582 61.793 1.00 27.13 168 LEU D CA 1
ATOM 11793 C C . LEU D 1 140 ? -48.856 -41.110 62.369 1.00 28.27 168 LEU D C 1
ATOM 11794 O O . LEU D 1 140 ? -47.935 -41.907 62.580 1.00 30.50 168 LEU D O 1
ATOM 11799 N N . GLU D 1 141 ? -48.757 -39.808 62.633 1.00 31.63 169 GLU D N 1
ATOM 11800 C CA . GLU D 1 141 ? -47.542 -39.252 63.221 1.00 30.15 169 GLU D CA 1
ATOM 11801 C C . GLU D 1 141 ? -47.291 -39.858 64.589 1.00 28.22 169 GLU D C 1
ATOM 11802 O O . GLU D 1 141 ? -46.164 -40.206 64.923 1.00 29.88 169 GLU D O 1
ATOM 11808 N N . ASP D 1 142 ? -48.358 -39.993 65.368 1.00 30.73 170 ASP D N 1
ATOM 11809 C CA . ASP D 1 142 ? -48.249 -40.461 66.737 1.00 31.14 170 ASP D CA 1
ATOM 11810 C C . ASP D 1 142 ? -47.926 -41.957 66.792 1.00 31.49 170 ASP D C 1
ATOM 11811 O O . ASP D 1 142 ? -47.107 -42.385 67.608 1.00 32.99 170 ASP D O 1
ATOM 11816 N N . CYS D 1 143 ? -48.551 -42.749 65.924 1.00 30.27 171 CYS D N 1
ATOM 11817 C CA . CYS D 1 143 ? -48.215 -44.176 65.863 1.00 32.51 171 CYS D CA 1
ATOM 11818 C C . CYS D 1 143 ? -46.773 -44.378 65.407 1.00 33.27 171 CYS D C 1
ATOM 11819 O O . CYS D 1 143 ? -46.073 -45.253 65.914 1.00 31.60 171 CYS D O 1
ATOM 11822 N N . SER D 1 144 ? -46.322 -43.560 64.461 1.00 32.89 172 SER D N 1
ATOM 11823 C CA . SER D 1 144 ? -44.937 -43.641 64.008 1.00 33.06 172 SER D CA 1
ATOM 11824 C C . SER D 1 144 ? -43.961 -43.351 65.150 1.00 34.33 172 SER D C 1
ATOM 11825 O O . SER D 1 144 ? -42.950 -44.038 65.298 1.00 30.88 172 SER D O 1
ATOM 11828 N N . THR D 1 145 ? -44.263 -42.338 65.959 1.00 33.55 173 THR D N 1
ATOM 11829 C CA . THR D 1 145 ? -43.408 -42.006 67.093 1.00 31.61 173 THR D CA 1
ATOM 11830 C C . THR D 1 145 ? -43.380 -43.154 68.106 1.00 30.21 173 THR D C 1
ATOM 11831 O O . THR D 1 145 ? -42.322 -43.535 68.608 1.00 33.11 173 THR D O 1
ATOM 11835 N N . MET D 1 146 ? -44.551 -43.711 68.393 1.00 29.46 174 MET D N 1
ATOM 11836 C CA . MET D 1 146 ? -44.641 -44.816 69.332 1.00 29.73 174 MET D CA 1
ATOM 11837 C C . MET D 1 146 ? -43.842 -46.016 68.832 1.00 33.41 174 MET D C 1
ATOM 11838 O O . MET D 1 146 ? -43.095 -46.624 69.588 1.00 29.76 174 MET D O 1
ATOM 11843 N N . ILE D 1 147 ? -43.985 -46.343 67.550 1.00 35.07 175 ILE D N 1
ATOM 11844 C CA . ILE D 1 147 ? -43.303 -47.519 67.002 1.00 28.00 175 ILE D CA 1
ATOM 11845 C C . ILE D 1 147 ? -41.787 -47.411 67.125 1.00 30.12 175 ILE D C 1
ATOM 11846 O O . ILE D 1 147 ? -41.122 -48.379 67.504 1.00 34.50 175 ILE D O 1
ATOM 11851 N N . ILE D 1 148 ? -41.228 -46.246 66.810 1.00 29.43 176 ILE D N 1
ATOM 11852 C CA . ILE D 1 148 ? -39.778 -46.110 66.920 1.00 32.76 176 ILE D CA 1
ATOM 11853 C C . ILE D 1 148 ? -39.350 -46.167 68.385 1.00 31.55 176 ILE D C 1
ATOM 11854 O O . ILE D 1 148 ? -38.338 -46.782 68.715 1.00 30.04 176 ILE D O 1
ATOM 11859 N N . ASN D 1 149 ? -40.130 -45.545 69.264 1.00 32.87 177 ASN D N 1
ATOM 11860 C CA . ASN D 1 149 ? -39.828 -45.609 70.695 1.00 36.51 177 ASN D CA 1
ATOM 11861 C C . ASN D 1 149 ? -39.940 -47.040 71.262 1.00 33.58 177 ASN D C 1
ATOM 11862 O O . ASN D 1 149 ? -39.065 -47.477 72.006 1.00 34.15 177 ASN D O 1
ATOM 11867 N N . THR D 1 150 ? -40.993 -47.771 70.888 1.00 32.64 178 THR D N 1
ATOM 11868 C CA . THR D 1 150 ? -41.169 -49.157 71.377 1.00 31.12 178 THR D CA 1
ATOM 11869 C C . THR D 1 150 ? -40.139 -50.135 70.783 1.00 36.68 178 THR D C 1
ATOM 11870 O O . THR D 1 150 ? -39.644 -51.024 71.485 1.00 31.59 178 THR D O 1
ATOM 11874 N N . ALA D 1 151 ? -39.819 -49.966 69.500 1.00 34.08 179 ALA D N 1
ATOM 11875 C CA . ALA D 1 151 ? -38.802 -50.790 68.844 1.00 33.66 179 ALA D CA 1
ATOM 11876 C C . ALA D 1 151 ? -37.438 -50.645 69.513 1.00 31.68 179 ALA D C 1
ATOM 11877 O O . ALA D 1 151 ? -36.760 -51.637 69.783 1.00 34.18 179 ALA D O 1
ATOM 11879 N N . CYS D 1 152 ? -37.040 -49.404 69.773 1.00 29.26 180 CYS D N 1
ATOM 11880 C CA . CYS D 1 152 ? -35.749 -49.136 70.390 1.00 35.98 180 CYS D CA 1
ATOM 11881 C C . CYS D 1 152 ? -35.712 -49.682 71.810 1.00 33.95 180 CYS D C 1
ATOM 11882 O O . CYS D 1 152 ? -34.700 -50.225 72.252 1.00 39.54 180 CYS D O 1
ATOM 11885 N N . GLN D 1 153 ? -36.824 -49.535 72.522 1.00 36.86 181 GLN D N 1
ATOM 11886 C CA . GLN D 1 153 ? -36.913 -50.028 73.895 1.00 42.71 181 GLN D CA 1
ATOM 11887 C C . GLN D 1 153 ? -36.726 -51.542 73.946 1.00 40.98 181 GLN D C 1
ATOM 11888 O O . GLN D 1 153 ? -36.069 -52.069 74.845 1.00 40.51 181 GLN D O 1
ATOM 11894 N N . CYS D 1 154 ? -37.309 -52.234 72.973 1.00 36.25 182 CYS D N 1
ATOM 11895 C CA . CYS D 1 154 ? -37.247 -53.689 72.920 1.00 38.85 182 CYS D CA 1
ATOM 11896 C C . CYS D 1 154 ? -35.865 -54.149 72.515 1.00 37.81 182 CYS D C 1
ATOM 11897 O O . CYS D 1 154 ? -35.328 -55.097 73.079 1.00 41.10 182 CYS D O 1
ATOM 11900 N N . LEU D 1 155 ? -35.298 -53.469 71.525 1.00 37.35 183 LEU D N 1
ATOM 11901 C CA . LEU D 1 155 ? -34.234 -54.044 70.726 1.00 36.49 183 LEU D CA 1
ATOM 11902 C C . LEU D 1 155 ? -32.878 -53.585 71.210 1.00 38.41 183 LEU D C 1
ATOM 11903 O O . LEU D 1 155 ? -31.866 -54.231 70.932 1.00 34.32 183 LEU D O 1
ATOM 11908 N N . PHE D 1 156 ? -32.853 -52.474 71.934 1.00 38.74 184 PHE D N 1
ATOM 11909 C CA . PHE D 1 156 ? -31.599 -51.871 72.354 1.00 39.60 184 PHE D CA 1
ATOM 11910 C C . PHE D 1 156 ? -31.480 -51.773 73.867 1.00 35.80 184 PHE D C 1
ATOM 11911 O O . PHE D 1 156 ? -32.397 -51.319 74.535 1.00 34.60 184 PHE D O 1
ATOM 11919 N N . GLY D 1 157 ? -30.342 -52.202 74.397 1.00 35.54 185 GLY D N 1
ATOM 11920 C CA . GLY D 1 157 ? -30.052 -52.049 75.821 1.00 40.07 185 GLY D CA 1
ATOM 11921 C C . GLY D 1 157 ? -29.957 -50.588 76.210 1.00 44.62 185 GLY D C 1
ATOM 11922 O O . GLY D 1 157 ? -29.827 -49.716 75.351 1.00 40.22 185 GLY D O 1
ATOM 11923 N N . GLU D 1 158 ? -30.019 -50.316 77.509 1.00 44.32 186 GLU D N 1
ATOM 11924 C CA . GLU D 1 158 ? -30.159 -48.948 77.994 1.00 43.27 186 GLU D CA 1
ATOM 11925 C C . GLU D 1 158 ? -28.948 -48.084 77.645 1.00 36.91 186 GLU D C 1
ATOM 11926 O O . GLU D 1 158 ? -29.081 -46.879 77.422 1.00 39.24 186 GLU D O 1
ATOM 11932 N N . ASP D 1 159 ? -27.770 -48.698 77.600 1.00 36.23 187 ASP D N 1
ATOM 11933 C CA . ASP D 1 159 ? -26.546 -47.967 77.296 1.00 41.44 187 ASP D CA 1
ATOM 11934 C C . ASP D 1 159 ? -26.581 -47.394 75.880 1.00 52.07 187 ASP D C 1
ATOM 11935 O O . ASP D 1 159 ? -26.242 -46.231 75.662 1.00 48.40 187 ASP D O 1
ATOM 11940 N N . LEU D 1 160 ? -26.996 -48.215 74.922 1.00 54.72 188 LEU D N 1
ATOM 11941 C CA . LEU D 1 160 ? -27.167 -47.764 73.542 1.00 53.04 188 LEU D CA 1
ATOM 11942 C C . LEU D 1 160 ? -28.146 -46.586 73.460 1.00 47.36 188 LEU D C 1
ATOM 11943 O O . LEU D 1 160 ? -27.839 -45.558 72.854 1.00 53.15 188 LEU D O 1
ATOM 11948 N N . ARG D 1 161 ? -29.315 -46.738 74.082 1.00 44.47 189 ARG D N 1
ATOM 11949 C CA . ARG D 1 161 ? -30.364 -45.716 74.026 1.00 48.09 189 ARG D CA 1
ATOM 11950 C C . ARG D 1 161 ? -29.965 -44.407 74.716 1.00 54.79 189 ARG D C 1
ATOM 11951 O O . ARG D 1 161 ? -30.537 -43.354 74.433 1.00 53.26 189 ARG D O 1
ATOM 11959 N N . LYS D 1 162 ? -28.994 -44.466 75.621 1.00 59.51 190 LYS D N 1
ATOM 11960 C CA . LYS D 1 162 ? -28.522 -43.250 76.279 1.00 61.74 190 LYS D CA 1
ATOM 11961 C C . LYS D 1 162 ? -27.599 -42.436 75.358 1.00 62.46 190 LYS D C 1
ATOM 11962 O O . LYS D 1 162 ? -27.580 -41.206 75.431 1.00 58.30 190 LYS D O 1
ATOM 11968 N N . ARG D 1 163 ? -26.853 -43.115 74.486 1.00 58.11 191 ARG D N 1
ATOM 11969 C CA . ARG D 1 163 ? -26.070 -42.411 73.458 1.00 56.39 191 ARG D CA 1
ATOM 11970 C C . ARG D 1 163 ? -26.897 -42.101 72.204 1.00 59.84 191 ARG D C 1
ATOM 11971 O O . ARG D 1 163 ? -26.631 -41.125 71.502 1.00 49.51 191 ARG D O 1
ATOM 11979 N N . LEU D 1 164 ? -27.901 -42.929 71.935 1.00 56.63 192 LEU D N 1
ATOM 11980 C CA . LEU D 1 164 ? -28.725 -42.767 70.742 1.00 52.35 192 LEU D CA 1
ATOM 11981 C C . LEU D 1 164 ? -30.187 -43.069 71.044 1.00 47.82 192 LEU D C 1
ATOM 11982 O O . LEU D 1 164 ? -30.627 -44.209 70.907 1.00 54.54 192 LEU D O 1
ATOM 11987 N N . ASP D 1 165 ? -30.939 -42.053 71.458 1.00 45.11 193 ASP D N 1
ATOM 11988 C CA . ASP D 1 165 ? -32.343 -42.257 71.816 1.00 45.65 193 ASP D CA 1
ATOM 11989 C C . ASP D 1 165 ? -33.251 -42.235 70.586 1.00 48.67 193 ASP D C 1
ATOM 11990 O O . ASP D 1 165 ? -32.812 -41.906 69.481 1.00 42.23 193 ASP D O 1
ATOM 11995 N N . ALA D 1 166 ? -34.515 -42.596 70.791 1.00 48.44 194 ALA D N 1
ATOM 11996 C CA . ALA D 1 166 ? -35.439 -42.864 69.689 1.00 48.34 194 ALA D CA 1
ATOM 11997 C C . ALA D 1 166 ? -35.516 -41.688 68.713 1.00 55.53 194 ALA D C 1
ATOM 11998 O O . ALA D 1 166 ? -35.458 -41.879 67.496 1.00 51.45 194 ALA D O 1
ATOM 12000 N N . ARG D 1 167 ? -35.646 -40.478 69.252 1.00 53.05 195 ARG D N 1
ATOM 12001 C CA . ARG D 1 167 ? -35.772 -39.275 68.427 1.00 58.54 195 ARG D CA 1
ATOM 12002 C C . ARG D 1 167 ? -34.515 -39.021 67.581 1.00 54.90 195 ARG D C 1
ATOM 12003 O O . ARG D 1 167 ? -34.613 -38.608 66.423 1.00 54.17 195 ARG D O 1
ATOM 12011 N N . ARG D 1 168 ? -33.340 -39.271 68.152 1.00 43.56 196 ARG D N 1
ATOM 12012 C CA . ARG D 1 168 ? -32.097 -39.063 67.419 1.00 43.29 196 ARG D CA 1
ATOM 12013 C C . ARG D 1 168 ? -31.843 -40.171 66.397 1.00 47.40 196 ARG D C 1
ATOM 12014 O O . ARG D 1 168 ? -31.394 -39.910 65.278 1.00 42.01 196 ARG D O 1
ATOM 12022 N N . PHE D 1 169 ? -32.131 -41.408 66.789 1.00 39.58 197 PHE D N 1
ATOM 12023 C CA . PHE D 1 169 ? -32.111 -42.526 65.857 1.00 41.28 197 PHE D CA 1
ATOM 12024 C C . PHE D 1 169 ? -32.991 -42.236 64.638 1.00 36.31 197 PHE D C 1
ATOM 12025 O O . PHE D 1 169 ? -32.552 -42.382 63.490 1.00 37.28 197 PHE D O 1
ATOM 12033 N N . ALA D 1 170 ? -34.229 -41.820 64.895 1.00 33.62 198 ALA D N 1
ATOM 12034 C CA . ALA D 1 170 ? -35.161 -41.450 63.834 1.00 36.26 198 ALA D CA 1
ATOM 12035 C C . ALA D 1 170 ? -34.548 -40.418 62.893 1.00 42.18 198 ALA D C 1
ATOM 12036 O O . ALA D 1 170 ? -34.722 -40.495 61.678 1.00 39.21 198 ALA D O 1
ATOM 12038 N N . GLN D 1 171 ? -33.829 -39.452 63.454 1.00 39.26 199 GLN D N 1
ATOM 12039 C CA . GLN D 1 171 ? -33.230 -38.391 62.645 1.00 40.01 199 GLN D CA 1
ATOM 12040 C C . GLN D 1 171 ? -32.102 -38.924 61.752 1.00 41.19 199 GLN D C 1
ATOM 12041 O O . GLN D 1 171 ? -31.989 -38.537 60.584 1.00 39.07 199 GLN D O 1
ATOM 12047 N N . LEU D 1 172 ? -31.282 -39.819 62.293 1.00 37.68 200 LEU D N 1
ATOM 12048 C CA . LEU D 1 172 ? -30.260 -40.489 61.492 1.00 39.57 200 LEU D CA 1
ATOM 12049 C C . LEU D 1 172 ? -30.890 -41.331 60.379 1.00 38.58 200 LEU D C 1
ATOM 12050 O O . LEU D 1 172 ? -30.422 -41.315 59.236 1.00 39.87 200 LEU D O 1
ATOM 12055 N N . LEU D 1 173 ? -31.948 -42.065 60.719 1.00 33.60 201 LEU D N 1
ATOM 12056 C CA . LEU D 1 173 ? -32.597 -42.957 59.761 1.00 37.88 201 LEU D CA 1
ATOM 12057 C C . LEU D 1 173 ? -33.283 -42.164 58.652 1.00 37.96 201 LEU D C 1
ATOM 12058 O O . LEU D 1 173 ? -33.227 -42.545 57.484 1.00 36.21 201 LEU D O 1
ATOM 12063 N N . ALA D 1 174 ? -33.923 -41.057 59.024 1.00 34.88 202 ALA D N 1
ATOM 12064 C CA . ALA D 1 174 ? -34.557 -40.174 58.047 1.00 32.69 202 ALA D CA 1
ATOM 12065 C C . ALA D 1 174 ? -33.528 -39.555 57.090 1.00 32.20 202 ALA D C 1
ATOM 12066 O O . ALA D 1 174 ? -33.803 -39.388 55.896 1.00 35.74 202 ALA D O 1
ATOM 12068 N N . LYS D 1 175 ? -32.348 -39.218 57.608 1.00 32.66 203 LYS D N 1
ATOM 12069 C CA . LYS D 1 175 ? -31.272 -38.689 56.768 1.00 35.28 203 LYS D CA 1
ATOM 12070 C C . LYS D 1 175 ? -30.836 -39.724 55.729 1.00 36.04 203 LYS D C 1
ATOM 12071 O O . LYS D 1 175 ? -30.586 -39.391 54.572 1.00 30.94 203 LYS D O 1
ATOM 12077 N N . MET D 1 176 ? -30.754 -40.982 56.145 1.00 32.21 204 MET D N 1
ATOM 12078 C CA . MET D 1 176 ? -30.408 -42.065 55.229 1.00 31.16 204 MET D CA 1
ATOM 12079 C C . MET D 1 176 ? -31.539 -42.333 54.241 1.00 25.40 204 MET D C 1
ATOM 12080 O O . MET D 1 176 ? -31.301 -42.540 53.049 1.00 33.09 204 MET D O 1
ATOM 12085 N N . GLU D 1 177 ? -32.764 -42.318 54.756 1.00 26.10 205 GLU D N 1
ATOM 12086 C CA . GLU D 1 177 ? -33.956 -42.552 53.965 1.00 30.33 205 GLU D CA 1
ATOM 12087 C C . GLU D 1 177 ? -34.131 -41.473 52.899 1.00 32.02 205 GLU D C 1
ATOM 12088 O O . GLU D 1 177 ? -34.450 -41.775 51.750 1.00 27.60 205 GLU D O 1
ATOM 12094 N N . SER D 1 178 ? -33.920 -40.217 53.291 1.00 33.15 206 SER D N 1
ATOM 12095 C CA . SER D 1 178 ? -34.138 -39.073 52.402 1.00 35.29 206 SER D CA 1
ATOM 12096 C C . SER D 1 178 ? -33.326 -39.197 51.113 1.00 34.75 206 SER D C 1
ATOM 12097 O O . SER D 1 178 ? -33.701 -38.642 50.077 1.00 37.14 206 SER D O 1
ATOM 12100 N N . SER D 1 179 ? -32.223 -39.940 51.194 1.00 31.69 207 SER D N 1
ATOM 12101 C CA . SER D 1 179 ? -31.228 -40.016 50.131 1.00 36.69 207 SER D CA 1
ATOM 12102 C C . SER D 1 179 ? -31.541 -41.091 49.101 1.00 32.47 207 SER D C 1
ATOM 12103 O O . SER D 1 179 ? -30.911 -41.140 48.052 1.00 35.57 207 SER D O 1
ATOM 12106 N N . LEU D 1 180 ? -32.500 -41.958 49.405 1.00 29.46 208 LEU D N 1
ATOM 12107 C CA . LEU D 1 180 ? -32.793 -43.104 48.548 1.00 26.67 208 LEU D CA 1
ATOM 12108 C C . LEU D 1 180 ? -33.529 -42.690 47.284 1.00 29.37 208 LEU D C 1
ATOM 12109 O O . LEU D 1 180 ? -34.513 -41.936 47.337 1.00 27.53 208 LEU D O 1
ATOM 12114 N N . ILE D 1 181 ? -33.051 -43.185 46.147 1.00 28.00 209 ILE D N 1
ATOM 12115 C CA . ILE D 1 181 ? -33.767 -43.017 44.887 1.00 30.79 209 ILE D CA 1
ATOM 12116 C C . ILE D 1 181 ? -34.173 -44.370 44.318 1.00 28.67 209 ILE D C 1
ATOM 12117 O O . ILE D 1 181 ? -33.400 -45.005 43.597 1.00 27.42 209 ILE D O 1
ATOM 12122 N N . PRO D 1 182 ? -35.391 -44.815 44.647 1.00 30.55 210 PRO D N 1
ATOM 12123 C CA . PRO D 1 182 ? -35.900 -46.106 44.193 1.00 31.46 210 PRO D CA 1
ATOM 12124 C C . PRO D 1 182 ? -36.043 -46.153 42.666 1.00 33.69 210 PRO D C 1
ATOM 12125 O O . PRO D 1 182 ? -36.105 -47.236 42.089 1.00 34.48 210 PRO D O 1
ATOM 12129 N N . ALA D 1 183 ? -36.078 -44.984 42.027 1.00 34.20 211 ALA D N 1
ATOM 12130 C CA . ALA D 1 183 ? -36.063 -44.908 40.560 1.00 34.03 211 ALA D CA 1
ATOM 12131 C C . ALA D 1 183 ? -34.840 -45.618 39.976 1.00 30.44 211 ALA D C 1
ATOM 12132 O O . ALA D 1 183 ? -34.834 -46.024 38.812 1.00 31.30 211 ALA D O 1
ATOM 12134 N N . ALA D 1 184 ? -33.804 -45.775 40.793 1.00 28.15 212 ALA D N 1
ATOM 12135 C CA . ALA D 1 184 ? -32.554 -46.378 40.334 1.00 24.13 212 ALA D CA 1
ATOM 12136 C C . ALA D 1 184 ? -32.705 -47.863 39.993 1.00 25.13 212 ALA D C 1
ATOM 12137 O O . ALA D 1 184 ? -31.863 -48.433 39.298 1.00 29.05 212 ALA D O 1
ATOM 12139 N N . VAL D 1 185 ? -33.772 -48.481 40.491 1.00 26.00 213 VAL D N 1
ATOM 12140 C CA . VAL D 1 185 ? -34.113 -49.851 40.126 1.00 30.82 213 VAL D CA 1
ATOM 12141 C C . VAL D 1 185 ? -34.260 -49.960 38.610 1.00 29.86 213 VAL D C 1
ATOM 12142 O O . VAL D 1 185 ? -33.847 -50.946 38.002 1.00 31.98 213 VAL D O 1
ATOM 12146 N N . PHE D 1 186 ? -34.834 -48.920 38.013 1.00 29.24 214 PHE D N 1
ATOM 12147 C CA . PHE D 1 186 ? -35.152 -48.909 36.577 1.00 31.01 214 PHE D CA 1
ATOM 12148 C C . PHE D 1 186 ? -34.221 -47.987 35.794 1.00 37.48 214 PHE D C 1
ATOM 12149 O O . PHE D 1 186 ? -34.142 -48.066 34.567 1.00 40.89 214 PHE D O 1
ATOM 12157 N N . LEU D 1 187 ? -33.509 -47.128 36.525 1.00 32.57 215 LEU D N 1
ATOM 12158 C CA . LEU D 1 187 ? -32.501 -46.232 35.965 1.00 31.01 215 LEU D CA 1
ATOM 12159 C C . LEU D 1 187 ? -31.163 -46.423 36.665 1.00 30.39 215 LEU D C 1
ATOM 12160 O O . LEU D 1 187 ? -30.714 -45.546 37.403 1.00 29.21 215 LEU D O 1
ATOM 12165 N N . PRO D 1 188 ? -30.517 -47.573 36.443 1.00 32.53 216 PRO D N 1
ATOM 12166 C CA . PRO D 1 188 ? -29.377 -47.932 37.292 1.00 35.29 216 PRO D CA 1
ATOM 12167 C C . PRO D 1 188 ? -28.174 -47.001 37.128 1.00 32.67 216 PRO D C 1
ATOM 12168 O O . PRO D 1 188 ? -27.292 -46.988 37.989 1.00 30.41 216 PRO D O 1
ATOM 12172 N N . ILE D 1 189 ? -28.134 -46.231 36.041 1.00 28.72 217 ILE D N 1
ATOM 12173 C CA . ILE D 1 189 ? -27.079 -45.238 35.864 1.00 33.05 217 ILE D CA 1
ATOM 12174 C C . ILE D 1 189 ? -26.981 -44.334 37.093 1.00 28.83 217 ILE D C 1
ATOM 12175 O O . ILE D 1 189 ? -25.897 -43.893 37.474 1.00 29.39 217 ILE D O 1
ATOM 12180 N N . LEU D 1 190 ? -28.123 -44.079 37.721 1.00 29.32 218 LEU D N 1
ATOM 12181 C CA . LEU D 1 190 ? -28.156 -43.281 38.940 1.00 30.91 218 LEU D CA 1
ATOM 12182 C C . LEU D 1 190 ? -27.157 -43.752 40.000 1.00 35.18 218 LEU D C 1
ATOM 12183 O O . LEU D 1 190 ? -26.570 -42.937 40.713 1.00 32.37 218 LEU D O 1
ATOM 12188 N N . LEU D 1 191 ? -26.965 -45.063 40.101 1.00 29.66 219 LEU D N 1
ATOM 12189 C CA . LEU D 1 191 ? -26.159 -45.623 41.185 1.00 35.18 219 LEU D CA 1
ATOM 12190 C C . LEU D 1 191 ? -24.657 -45.357 41.010 1.00 35.12 219 LEU D C 1
ATOM 12191 O O . LEU D 1 191 ? -23.878 -45.549 41.940 1.00 37.25 219 LEU D O 1
ATOM 12196 N N . LYS D 1 192 ? -24.266 -44.889 39.826 1.00 35.84 220 LYS D N 1
ATOM 12197 C CA . LYS D 1 192 ? -22.853 -44.627 39.526 1.00 40.09 220 LYS D CA 1
ATOM 12198 C C . LYS D 1 192 ? -22.501 -43.133 39.497 1.00 44.04 220 LYS D C 1
ATOM 12199 O O . LYS D 1 192 ? -21.369 -42.762 39.176 1.00 45.84 220 LYS D O 1
ATOM 12205 N N . LEU D 1 193 ? -23.463 -42.279 39.828 1.00 37.56 221 LEU D N 1
ATOM 12206 C CA . LEU D 1 193 ? -23.259 -40.834 39.722 1.00 39.11 221 LEU D CA 1
ATOM 12207 C C . LEU D 1 193 ? -22.893 -40.219 41.059 1.00 44.79 221 LEU D C 1
ATOM 12208 O O . LEU D 1 193 ? -23.385 -40.663 42.095 1.00 40.14 221 LEU D O 1
ATOM 12213 N N . PRO D 1 194 ? -22.032 -39.184 41.039 1.00 57.33 222 PRO D N 1
ATOM 12214 C CA . PRO D 1 194 ? -21.954 -38.245 42.152 1.00 52.17 222 PRO D CA 1
ATOM 12215 C C . PRO D 1 194 ? -23.321 -37.646 42.444 1.00 54.03 222 PRO D C 1
ATOM 12216 O O . PRO D 1 194 ? -23.897 -36.958 41.596 1.00 53.13 222 PRO D O 1
ATOM 12220 N N . LEU D 1 195 ? -23.838 -37.925 43.634 1.00 43.99 223 LEU D N 1
ATOM 12221 C CA . LEU D 1 195 ? -25.071 -37.321 44.105 1.00 46.80 223 LEU D CA 1
ATOM 12222 C C . LEU D 1 195 ? -24.813 -36.663 45.451 1.00 46.53 223 LEU D C 1
ATOM 12223 O O . LEU D 1 195 ? -24.073 -37.206 46.275 1.00 40.53 223 LEU D O 1
ATOM 12228 N N . PRO D 1 196 ? -25.419 -35.491 45.689 1.00 48.63 224 PRO D N 1
ATOM 12229 C CA . PRO D 1 196 ? -25.380 -34.931 47.035 1.00 44.26 224 PRO D CA 1
ATOM 12230 C C . PRO D 1 196 ? -25.952 -35.933 48.040 1.00 41.02 224 PRO D C 1
ATOM 12231 O O . PRO D 1 196 ? -25.514 -35.975 49.195 1.00 37.90 224 PRO D O 1
ATOM 12235 N N . GLN D 1 197 ? -26.914 -36.738 47.577 1.00 36.19 225 GLN D N 1
ATOM 12236 C CA . GLN D 1 197 ? -27.518 -37.836 48.355 1.00 42.25 225 GLN D CA 1
ATOM 12237 C C . GLN D 1 197 ? -26.509 -38.816 48.944 1.00 40.66 225 GLN D C 1
ATOM 12238 O O . GLN D 1 197 ? -26.616 -39.199 50.112 1.00 41.71 225 GLN D O 1
ATOM 12244 N N . SER D 1 198 ? -25.554 -39.246 48.120 1.00 40.42 226 SER D N 1
ATOM 12245 C CA . SER D 1 198 ? -24.569 -40.244 48.530 1.00 42.26 226 SER D CA 1
ATOM 12246 C C . SER D 1 198 ? -23.785 -39.758 49.731 1.00 41.07 226 SER D C 1
ATOM 12247 O O . SER D 1 198 ? -23.567 -40.502 50.684 1.00 43.88 226 SER D O 1
ATOM 12250 N N . ALA D 1 199 ? -23.363 -38.499 49.672 1.00 43.52 227 ALA D N 1
ATOM 12251 C CA . ALA D 1 199 ? -22.593 -37.883 50.748 1.00 43.91 227 ALA D CA 1
ATOM 12252 C C . ALA D 1 199 ? -23.365 -37.854 52.071 1.00 43.13 227 ALA D C 1
ATOM 12253 O O . ALA D 1 199 ? -22.855 -38.302 53.102 1.00 42.91 227 ALA D O 1
ATOM 12255 N N . ARG D 1 200 ? -24.588 -37.318 52.036 1.00 39.15 228 ARG D N 1
ATOM 12256 C CA . ARG D 1 200 ? -25.459 -37.293 53.205 1.00 44.05 228 ARG D CA 1
ATOM 12257 C C . ARG D 1 200 ? -25.635 -38.694 53.764 1.00 45.54 228 ARG D C 1
ATOM 12258 O O . ARG D 1 200 ? -25.450 -38.929 54.960 1.00 42.82 228 ARG D O 1
ATOM 12266 N N . CYS D 1 201 ? -26.015 -39.618 52.888 1.00 40.62 229 CYS D N 1
ATOM 12267 C CA . CYS D 1 201 ? -26.294 -40.981 53.302 1.00 46.66 229 CYS D CA 1
ATOM 12268 C C . CYS D 1 201 ? -25.079 -41.572 53.995 1.00 44.56 229 CYS D C 1
ATOM 12269 O O . CYS D 1 201 ? -25.181 -42.153 55.078 1.00 45.27 229 CYS D O 1
ATOM 12272 N N . HIS D 1 202 ? -23.926 -41.414 53.361 1.00 43.53 230 HIS D N 1
ATOM 12273 C CA . HIS D 1 202 ? -22.676 -41.851 53.940 1.00 47.51 230 HIS D CA 1
ATOM 12274 C C . HIS D 1 202 ? -22.457 -41.232 55.308 1.00 46.42 230 HIS D C 1
ATOM 12275 O O . HIS D 1 202 ? -22.052 -41.910 56.250 1.00 47.65 230 HIS D O 1
ATOM 12282 N N . GLU D 1 203 ? -22.717 -39.936 55.418 1.00 43.37 231 GLU D N 1
ATOM 12283 C CA . GLU D 1 203 ? -22.555 -39.242 56.685 1.00 46.65 231 GLU D CA 1
ATOM 12284 C C . GLU D 1 203 ? -23.348 -39.913 57.793 1.00 50.88 231 GLU D C 1
ATOM 12285 O O . GLU D 1 203 ? -22.799 -40.249 58.842 1.00 44.69 231 GLU D O 1
ATOM 12291 N N . ALA D 1 204 ? -24.644 -40.100 57.554 1.00 45.46 232 ALA D N 1
ATOM 12292 C CA . ALA D 1 204 ? -25.542 -40.636 58.568 1.00 46.30 232 ALA D CA 1
ATOM 12293 C C . ALA D 1 204 ? -25.152 -42.060 58.961 1.00 48.82 232 ALA D C 1
ATOM 12294 O O . ALA D 1 204 ? -25.151 -42.408 60.146 1.00 49.03 232 ALA D O 1
ATOM 12296 N N . ARG D 1 205 ? -24.819 -42.876 57.963 1.00 44.94 233 ARG D N 1
ATOM 12297 C CA . ARG D 1 205 ? -24.402 -44.252 58.210 1.00 43.52 233 ARG D CA 1
ATOM 12298 C C . ARG D 1 205 ? -23.112 -44.300 59.030 1.00 48.58 233 ARG D C 1
ATOM 12299 O O . ARG D 1 205 ? -23.005 -45.069 59.990 1.00 36.28 233 ARG D O 1
ATOM 12307 N N . THR D 1 206 ? -22.138 -43.478 58.649 1.00 42.85 234 THR D N 1
ATOM 12308 C CA . THR D 1 206 ? -20.825 -43.493 59.300 1.00 47.18 234 THR D CA 1
ATOM 12309 C C . THR D 1 206 ? -20.935 -43.034 60.758 1.00 48.99 234 THR D C 1
ATOM 12310 O O . THR D 1 206 ? -20.234 -43.545 61.635 1.00 46.95 234 THR D O 1
ATOM 12314 N N . GLU D 1 207 ? -21.831 -42.079 61.001 1.00 46.61 235 GLU D N 1
ATOM 12315 C CA . GLU D 1 207 ? -22.102 -41.571 62.344 1.00 49.45 235 GLU D CA 1
ATOM 12316 C C . GLU D 1 207 ? -22.807 -42.604 63.220 1.00 50.63 235 GLU D C 1
ATOM 12317 O O . GLU D 1 207 ? -22.504 -42.731 64.408 1.00 54.02 235 GLU D O 1
ATOM 12323 N N . LEU D 1 208 ? -23.751 -43.335 62.634 1.00 47.51 236 LEU D N 1
ATOM 12324 C CA . LEU D 1 208 ? -24.431 -44.407 63.357 1.00 45.56 236 LEU D CA 1
ATOM 12325 C C . LEU D 1 208 ? -23.455 -45.522 63.690 1.00 37.72 236 LEU D C 1
ATOM 12326 O O . LEU D 1 208 ? -23.500 -46.093 64.783 1.00 44.18 236 LEU D O 1
ATOM 12331 N N . GLN D 1 209 ? -22.572 -45.830 62.748 1.00 32.75 237 GLN D N 1
ATOM 12332 C CA . GLN D 1 209 ? -21.572 -46.866 62.966 1.00 40.03 237 GLN D CA 1
ATOM 12333 C C . GLN D 1 209 ? -20.574 -46.443 64.046 1.00 42.03 237 GLN D C 1
ATOM 12334 O O . GLN D 1 209 ? -20.065 -47.278 64.796 1.00 42.18 237 GLN D O 1
ATOM 12340 N N . LYS D 1 210 ? -20.307 -45.141 64.116 1.00 49.97 238 LYS D N 1
ATOM 12341 C CA . LYS D 1 210 ? -19.396 -44.593 65.113 1.00 40.44 238 LYS D CA 1
ATOM 12342 C C . LYS D 1 210 ? -19.997 -44.705 66.512 1.00 42.39 238 LYS D C 1
ATOM 12343 O O . LYS D 1 210 ? -19.319 -45.127 67.447 1.00 53.76 238 LYS D O 1
ATOM 12349 N N . ILE D 1 211 ? -21.270 -44.339 66.653 1.00 39.93 239 ILE D N 1
ATOM 12350 C CA . ILE D 1 211 ? -21.983 -44.536 67.918 1.00 43.69 239 ILE D CA 1
ATOM 12351 C C . ILE D 1 211 ? -21.978 -46.004 68.344 1.00 47.14 239 ILE D C 1
ATOM 12352 O O . ILE D 1 211 ? -21.842 -46.307 69.527 1.00 48.10 239 ILE D O 1
ATOM 12357 N N . LEU D 1 212 ? -22.122 -46.914 67.383 1.00 40.57 240 LEU D N 1
ATOM 12358 C CA . LEU D 1 212 ? -22.139 -48.350 67.691 1.00 39.71 240 LEU D CA 1
ATOM 12359 C C . LEU D 1 212 ? -20.779 -48.856 68.187 1.00 42.34 240 LEU D C 1
ATOM 12360 O O . LEU D 1 212 ? -20.703 -49.621 69.151 1.00 39.87 240 LEU D O 1
ATOM 12365 N N . SER D 1 213 ? -19.714 -48.424 67.521 1.00 36.98 241 SER D N 1
ATOM 12366 C CA . SER D 1 213 ? -18.362 -48.816 67.898 1.00 43.52 241 SER D CA 1
ATOM 12367 C C . SER D 1 213 ? -18.046 -48.373 69.320 1.00 49.25 241 SER D C 1
ATOM 12368 O O . SER D 1 213 ? -17.339 -49.066 70.044 1.00 48.68 241 SER D O 1
ATOM 12371 N N . GLU D 1 214 ? -18.579 -47.212 69.704 1.00 53.25 242 GLU D N 1
ATOM 12372 C CA . GLU D 1 214 ? -18.341 -46.632 71.027 1.00 51.28 242 GLU D CA 1
ATOM 12373 C C . GLU D 1 214 ? -19.150 -47.341 72.094 1.00 51.09 242 GLU D C 1
ATOM 12374 O O . GLU D 1 214 ? -18.686 -47.523 73.221 1.00 43.02 242 GLU D O 1
ATOM 12380 N N . ILE D 1 215 ? -20.372 -47.724 71.744 1.00 43.16 243 ILE D N 1
ATOM 12381 C CA . ILE D 1 215 ? -21.161 -48.565 72.624 1.00 48.74 243 ILE D CA 1
ATOM 12382 C C . ILE D 1 215 ? -20.428 -49.887 72.859 1.00 45.79 243 ILE D C 1
ATOM 12383 O O . ILE D 1 215 ? -20.329 -50.349 73.996 1.00 50.47 243 ILE D O 1
ATOM 12388 N N . ILE D 1 216 ? -19.897 -50.480 71.792 1.00 38.62 244 ILE D N 1
ATOM 12389 C CA . ILE D 1 216 ? -19.191 -51.758 71.906 1.00 39.58 244 ILE D CA 1
ATOM 12390 C C . ILE D 1 216 ? -17.986 -51.659 72.850 1.00 43.54 244 ILE D C 1
ATOM 12391 O O . ILE D 1 216 ? -17.720 -52.579 73.620 1.00 41.26 244 ILE D O 1
ATOM 12396 N N . ILE D 1 217 ? -17.273 -50.536 72.794 1.00 53.11 245 ILE D N 1
ATOM 12397 C CA . ILE D 1 217 ? -16.147 -50.276 73.704 1.00 55.36 245 ILE D CA 1
ATOM 12398 C C . ILE D 1 217 ? -16.597 -50.099 75.164 1.00 51.05 245 ILE D C 1
ATOM 12399 O O . ILE D 1 217 ? -16.071 -50.760 76.061 1.00 71.67 245 ILE D O 1
ATOM 12404 N N . ALA D 1 218 ? -17.568 -49.220 75.397 1.00 43.27 246 ALA D N 1
ATOM 12405 C CA . ALA D 1 218 ? -18.188 -49.091 76.716 1.00 51.98 246 ALA D CA 1
ATOM 12406 C C . ALA D 1 218 ? -18.620 -50.444 77.287 1.00 55.75 246 ALA D C 1
ATOM 12407 O O . ALA D 1 218 ? -18.566 -50.661 78.498 1.00 57.95 246 ALA D O 1
ATOM 12409 N N . ARG D 1 219 ? -19.050 -51.352 76.417 1.00 41.85 247 ARG D N 1
ATOM 12410 C CA . ARG D 1 219 ? -19.591 -52.628 76.870 1.00 38.74 247 ARG D CA 1
ATOM 12411 C C . ARG D 1 219 ? -18.491 -53.600 77.264 1.00 38.78 247 ARG D C 1
ATOM 12412 O O . ARG D 1 219 ? -18.594 -54.295 78.277 1.00 43.47 247 ARG D O 1
ATOM 12420 N N . LYS D 1 220 ? -17.440 -53.647 76.460 1.00 37.38 248 LYS D N 1
ATOM 12421 C CA . LYS D 1 220 ? -16.272 -54.428 76.806 1.00 44.86 248 LYS D CA 1
ATOM 12422 C C . LYS D 1 220 ? -15.741 -54.025 78.179 1.00 45.38 248 LYS D C 1
ATOM 12423 O O . LYS D 1 220 ? -15.093 -54.823 78.860 1.00 53.79 248 LYS D O 1
ATOM 12429 N N . GLU D 1 221 ? -16.011 -52.782 78.578 1.00 43.15 249 GLU D N 1
ATOM 12430 C CA . GLU D 1 221 ? -15.578 -52.276 79.882 1.00 43.08 249 GLU D CA 1
ATOM 12431 C C . GLU D 1 221 ? -16.495 -52.669 81.034 1.00 50.83 249 GLU D C 1
ATOM 12432 O O . GLU D 1 221 ? -16.042 -52.867 82.152 1.00 49.00 249 GLU D O 1
ATOM 12438 N N . GLU D 1 222 ? -17.785 -52.794 80.767 1.00 50.90 250 GLU D N 1
ATOM 12439 C CA . GLU D 1 222 ? -18.696 -53.328 81.781 1.00 54.95 250 GLU D CA 1
ATOM 12440 C C . GLU D 1 222 ? -18.504 -54.840 81.954 1.00 52.07 250 GLU D C 1
ATOM 12441 O O . GLU D 1 222 ? -19.013 -55.438 82.906 1.00 59.47 250 GLU D O 1
ATOM 12447 N N . GLU D 1 223 ? -17.749 -55.443 81.038 1.00 44.48 251 GLU D N 1
ATOM 12448 C CA . GLU D 1 223 ? -17.389 -56.860 81.103 1.00 45.84 251 GLU D CA 1
ATOM 12449 C C . GLU D 1 223 ? -16.318 -57.123 82.161 1.00 45.94 251 GLU D C 1
ATOM 12450 O O . GLU D 1 223 ? -16.231 -58.215 82.726 1.00 48.59 251 GLU D O 1
ATOM 12456 N N . VAL D 1 224 ? -15.500 -56.108 82.406 1.00 30.62 252 VAL D N 1
ATOM 12457 C CA . VAL D 1 224 ? -14.463 -56.165 83.425 1.00 36.61 252 VAL D CA 1
ATOM 12458 C C . VAL D 1 224 ? -15.035 -55.787 84.785 1.00 36.41 252 VAL D C 1
ATOM 12459 O O . VAL D 1 224 ? -14.711 -56.407 85.801 1.00 38.97 252 VAL D O 1
ATOM 12463 N N . ASN D 1 225 ? -15.888 -54.767 84.815 1.00 35.30 253 ASN D N 1
ATOM 12464 C CA . ASN D 1 225 ? -16.397 -54.292 86.104 1.00 41.06 253 ASN D CA 1
ATOM 12465 C C . ASN D 1 225 ? -17.690 -54.990 86.548 1.00 41.12 253 ASN D C 1
ATOM 12466 O O . ASN D 1 225 ? -18.136 -54.821 87.684 1.00 43.70 253 ASN D O 1
ATOM 12471 N N . LYS D 1 226 ? -18.262 -55.798 85.652 1.00 32.02 254 LYS D N 1
ATOM 12472 C CA . LYS D 1 226 ? -19.460 -56.600 85.939 1.00 33.83 254 LYS D CA 1
ATOM 12473 C C . LYS D 1 226 ? -20.588 -55.748 86.520 1.00 34.67 254 LYS D C 1
ATOM 12474 O O . LYS D 1 226 ? -21.411 -56.235 87.297 1.00 31.05 254 LYS D O 1
ATOM 12480 N N . ASP D 1 227 ? -20.605 -54.471 86.132 1.00 37.20 255 ASP D N 1
ATOM 12481 C CA . ASP D 1 227 ? -21.741 -53.577 86.361 1.00 42.70 255 ASP D CA 1
ATOM 12482 C C . ASP D 1 227 ? -23.022 -54.149 85.788 1.00 42.61 255 ASP D C 1
ATOM 12483 O O . ASP D 1 227 ? -24.108 -53.950 86.338 1.00 47.17 255 ASP D O 1
ATOM 12488 N N . SER D 1 228 ? -22.897 -54.839 84.663 1.00 43.07 256 SER D N 1
ATOM 12489 C CA . SER D 1 228 ? -24.067 -55.273 83.922 1.00 47.15 256 SER D CA 1
ATOM 12490 C C . SER D 1 228 ? -23.730 -56.331 82.885 1.00 40.41 256 SER D C 1
ATOM 12491 O O . SER D 1 228 ? -22.561 -56.569 82.557 1.00 42.88 256 SER D O 1
ATOM 12494 N N . SER D 1 229 ? -24.782 -56.966 82.389 1.00 46.03 257 SER D N 1
ATOM 12495 C CA . SER D 1 229 ? -24.710 -57.801 81.219 1.00 51.45 257 SER D CA 1
ATOM 12496 C C . SER D 1 229 ? -25.884 -57.424 80.343 1.00 62.35 257 SER D C 1
ATOM 12497 O O . SER D 1 229 ? -27.036 -57.743 80.651 1.00 55.63 257 SER D O 1
ATOM 12500 N N . THR D 1 230 ? -25.591 -56.712 79.263 1.00 51.33 258 THR D N 1
ATOM 12501 C CA . THR D 1 230 ? -26.629 -56.196 78.403 1.00 50.02 258 THR D CA 1
ATOM 12502 C C . THR D 1 230 ? -26.842 -57.182 77.277 1.00 44.03 258 THR D C 1
ATOM 12503 O O . THR D 1 230 ? -25.897 -57.561 76.589 1.00 44.70 258 THR D O 1
ATOM 12507 N N . SER D 1 231 ? -28.083 -57.619 77.109 1.00 46.51 259 SER D N 1
ATOM 12508 C CA . SER D 1 231 ? -28.437 -58.475 75.991 1.00 44.11 259 SER D CA 1
ATOM 12509 C C . SER D 1 231 ? -29.461 -57.780 75.126 1.00 43.06 259 SER D C 1
ATOM 12510 O O . SER D 1 231 ? -30.574 -57.493 75.572 1.00 48.39 259 SER D O 1
ATOM 12513 N N . ASP D 1 232 ? -29.083 -57.498 73.888 1.00 39.13 260 ASP D N 1
ATOM 12514 C CA . ASP D 1 232 ? -29.997 -56.845 72.968 1.00 37.75 260 ASP D CA 1
ATOM 12515 C C . ASP D 1 232 ? -29.714 -57.279 71.536 1.00 34.76 260 ASP D C 1
ATOM 12516 O O . ASP D 1 232 ? -28.953 -58.222 71.308 1.00 30.75 260 ASP D O 1
ATOM 12521 N N . LEU D 1 233 ? -30.337 -56.603 70.576 1.00 32.85 261 LEU D N 1
ATOM 12522 C CA . LEU D 1 233 ? -30.107 -56.906 69.173 1.00 31.86 261 LEU D CA 1
ATOM 12523 C C . LEU D 1 233 ? -28.635 -56.786 68.848 1.00 30.91 261 LEU D C 1
ATOM 12524 O O . LEU D 1 233 ? -28.065 -57.629 68.151 1.00 33.53 261 LEU D O 1
ATOM 12529 N N . LEU D 1 234 ? -28.019 -55.727 69.365 1.00 29.82 262 LEU D N 1
ATOM 12530 C CA . LEU D 1 234 ? -26.611 -55.466 69.105 1.00 36.13 262 LEU D CA 1
ATOM 12531 C C . LEU D 1 234 ? -25.734 -56.613 69.613 1.00 32.52 262 LEU D C 1
ATOM 12532 O O . LEU D 1 234 ? -24.950 -57.168 68.850 1.00 32.73 262 LEU D O 1
ATOM 12537 N N . SER D 1 235 ? -25.865 -56.973 70.888 1.00 41.04 263 SER D N 1
ATOM 12538 C CA . SER D 1 235 ? -25.068 -58.080 71.432 1.00 37.31 263 SER D CA 1
ATOM 12539 C C . SER D 1 235 ? -25.351 -59.384 70.692 1.00 35.12 263 SER D C 1
ATOM 12540 O O . SER D 1 235 ? -24.437 -60.167 70.421 1.00 34.32 263 SER D O 1
ATOM 12543 N N . GLY D 1 236 ? -26.620 -59.611 70.363 1.00 35.63 264 GLY D N 1
ATOM 12544 C CA . GLY D 1 236 ? -27.003 -60.804 69.615 1.00 31.70 264 GLY D CA 1
ATOM 12545 C C . GLY D 1 236 ? -26.216 -60.921 68.326 1.00 35.87 264 GLY D C 1
ATOM 12546 O O . GLY D 1 236 ? -25.554 -61.930 68.076 1.00 31.77 264 GLY D O 1
ATOM 12547 N N . LEU D 1 237 ? -26.284 -59.881 67.500 1.00 32.88 265 LEU D N 1
ATOM 12548 C CA . LEU D 1 237 ? -25.596 -59.903 66.215 1.00 31.93 265 LEU D CA 1
ATOM 12549 C C . LEU D 1 237 ? -24.083 -60.043 66.392 1.00 35.06 265 LEU D C 1
ATOM 12550 O O . LEU D 1 237 ? -23.418 -60.725 65.609 1.00 33.55 265 LEU D O 1
ATOM 12555 N N . LEU D 1 238 ? -23.549 -59.398 67.428 1.00 37.22 266 LEU D N 1
ATOM 12556 C CA . LEU D 1 238 ? -22.115 -59.439 67.704 1.00 39.39 266 LEU D CA 1
ATOM 12557 C C . LEU D 1 238 ? -21.609 -60.866 67.953 1.00 41.85 266 LEU D C 1
ATOM 12558 O O . LEU D 1 238 ? -20.506 -61.218 67.542 1.00 43.14 266 LEU D O 1
ATOM 12563 N N . SER D 1 239 ? -22.419 -61.684 68.613 1.00 43.18 267 SER D N 1
ATOM 12564 C CA . SER D 1 239 ? -21.993 -63.032 68.977 1.00 40.99 267 SER D CA 1
ATOM 12565 C C . SER D 1 239 ? -22.186 -64.022 67.832 1.00 42.58 267 SER D C 1
ATOM 12566 O O . SER D 1 239 ? -21.881 -65.207 67.970 1.00 41.68 267 SER D O 1
ATOM 12569 N N . ALA D 1 240 ? -22.694 -63.540 66.703 1.00 39.18 268 ALA D N 1
ATOM 12570 C CA . ALA D 1 240 ? -22.965 -64.419 65.570 1.00 42.66 268 ALA D CA 1
ATOM 12571 C C . ALA D 1 240 ? -21.665 -64.874 64.902 1.00 37.17 268 ALA D C 1
ATOM 12572 O O . ALA D 1 240 ? -20.738 -64.087 64.728 1.00 48.65 268 ALA D O 1
ATOM 12574 N N . VAL D 1 241 ? -21.597 -66.147 64.530 1.00 39.51 269 VAL D N 1
ATOM 12575 C CA . VAL D 1 241 ? -20.430 -66.653 63.814 1.00 44.53 269 VAL D CA 1
ATOM 12576 C C . VAL D 1 241 ? -20.860 -67.355 62.535 1.00 39.73 269 VAL D C 1
ATOM 12577 O O . VAL D 1 241 ? -21.700 -68.257 62.566 1.00 48.14 269 VAL D O 1
ATOM 12581 N N . TYR D 1 242 ? -20.293 -66.940 61.405 1.00 37.20 270 TYR D N 1
ATOM 12582 C CA . TYR D 1 242 ? -20.649 -67.555 60.127 1.00 37.52 270 TYR D CA 1
ATOM 12583 C C . TYR D 1 242 ? -20.253 -69.027 60.102 1.00 38.93 270 TYR D C 1
ATOM 12584 O O . TYR D 1 242 ? -19.563 -69.513 61.000 1.00 50.42 270 TYR D O 1
ATOM 12593 N N . ARG D 1 243 ? -20.692 -69.729 59.064 1.00 45.72 271 ARG D N 1
ATOM 12594 C CA . ARG D 1 243 ? -20.320 -71.124 58.879 1.00 54.84 271 ARG D CA 1
ATOM 12595 C C . ARG D 1 243 ? -18.807 -71.257 58.786 1.00 53.60 271 ARG D C 1
ATOM 12596 O O . ARG D 1 243 ? -18.218 -72.157 59.382 1.00 58.68 271 ARG D O 1
ATOM 12604 N N . ASP D 1 244 ? -18.181 -70.351 58.042 1.00 49.18 272 ASP D N 1
ATOM 12605 C CA . ASP D 1 244 ? -16.741 -70.418 57.821 1.00 51.64 272 ASP D CA 1
ATOM 12606 C C . ASP D 1 244 ? -15.965 -70.089 59.096 1.00 48.16 272 ASP D C 1
ATOM 12607 O O . ASP D 1 244 ? -14.735 -70.062 59.093 1.00 50.37 272 ASP D O 1
ATOM 12612 N N . GLY D 1 245 ? -16.692 -69.839 60.181 1.00 48.21 273 GLY D N 1
ATOM 12613 C CA . GLY D 1 245 ? -16.083 -69.715 61.502 1.00 49.29 273 GLY D CA 1
ATOM 12614 C C . GLY D 1 245 ? -15.725 -68.292 61.886 1.00 50.83 273 GLY D C 1
ATOM 12615 O O . GLY D 1 245 ? -15.170 -68.056 62.959 1.00 46.29 273 GLY D O 1
ATOM 12616 N N . THR D 1 246 ? -16.045 -67.340 61.012 1.00 48.28 274 THR D N 1
ATOM 12617 C CA . THR D 1 246 ? -15.725 -65.929 61.250 1.00 44.64 274 THR D CA 1
ATOM 12618 C C . THR D 1 246 ? -16.940 -65.140 61.742 1.00 43.36 274 THR D C 1
ATOM 12619 O O . THR D 1 246 ? -18.078 -65.522 61.475 1.00 48.15 274 THR D O 1
ATOM 12623 N N . PRO D 1 247 ? -16.695 -64.031 62.463 1.00 40.66 275 PRO D N 1
ATOM 12624 C CA . PRO D 1 247 ? -17.725 -63.133 62.999 1.00 42.96 275 PRO D CA 1
ATOM 12625 C C . PRO D 1 247 ? -18.235 -62.144 61.943 1.00 41.19 275 PRO D C 1
ATOM 12626 O O . PRO D 1 247 ? -17.551 -61.918 60.944 1.00 38.11 275 PRO D O 1
ATOM 12630 N N . MET D 1 248 ? -19.421 -61.562 62.153 1.00 44.31 276 MET D N 1
ATOM 12631 C CA . MET D 1 248 ? -19.836 -60.393 61.364 1.00 42.47 276 MET D CA 1
ATOM 12632 C C . MET D 1 248 ? -18.891 -59.231 61.633 1.00 42.34 276 MET D C 1
ATOM 12633 O O . MET D 1 248 ? -18.589 -58.932 62.790 1.00 39.33 276 MET D O 1
ATOM 12638 N N . SER D 1 249 ? -18.433 -58.564 60.579 1.00 37.30 277 SER D N 1
ATOM 12639 C CA . SER D 1 249 ? -17.737 -57.295 60.747 1.00 39.34 277 SER D CA 1
ATOM 12640 C C . SER D 1 249 ? -18.678 -56.264 61.369 1.00 43.25 277 SER D C 1
ATOM 12641 O O . SER D 1 249 ? -19.901 -56.429 61.334 1.00 37.49 277 SER D O 1
ATOM 12644 N N . LEU D 1 250 ? -18.121 -55.204 61.944 1.00 39.38 278 LEU D N 1
ATOM 12645 C CA . LEU D 1 250 ? -18.961 -54.133 62.464 1.00 42.10 278 LEU D CA 1
ATOM 12646 C C . LEU D 1 250 ? -19.796 -53.507 61.341 1.00 34.39 278 LEU D C 1
ATOM 12647 O O . LEU D 1 250 ? -20.929 -53.075 61.556 1.00 33.00 278 LEU D O 1
ATOM 12652 N N . HIS D 1 251 ? -19.217 -53.463 60.149 1.00 37.31 279 HIS D N 1
ATOM 12653 C CA . HIS D 1 251 ? -19.891 -52.936 58.971 1.00 39.69 279 HIS D CA 1
ATOM 12654 C C . HIS D 1 251 ? -21.206 -53.671 58.754 1.00 36.20 279 HIS D C 1
ATOM 12655 O O . HIS D 1 251 ? -22.252 -53.056 58.522 1.00 31.80 279 HIS D O 1
ATOM 12662 N N . GLU D 1 252 ? -21.139 -54.993 58.854 1.00 34.14 280 GLU D N 1
ATOM 12663 C CA . GLU D 1 252 ? -22.278 -55.857 58.605 1.00 32.73 280 GLU D CA 1
ATOM 12664 C C . GLU D 1 252 ? -23.288 -55.776 59.744 1.00 35.14 280 GLU D C 1
ATOM 12665 O O . GLU D 1 252 ? -24.496 -55.776 59.511 1.00 29.55 280 GLU D O 1
ATOM 12671 N N . VAL D 1 253 ? -22.796 -55.691 60.979 1.00 33.11 281 VAL D N 1
ATOM 12672 C CA . VAL D 1 253 ? -23.682 -55.508 62.124 1.00 29.98 281 VAL D CA 1
ATOM 12673 C C . VAL D 1 253 ? -24.480 -54.212 62.011 1.00 28.56 281 VAL D C 1
ATOM 12674 O O . VAL D 1 253 ? -25.698 -54.198 62.205 1.00 28.92 281 VAL D O 1
ATOM 12678 N N . CYS D 1 254 ? -23.788 -53.121 61.704 1.00 27.48 282 CYS D N 1
ATOM 12679 C CA . CYS D 1 254 ? -24.444 -51.844 61.524 1.00 30.28 282 CYS D CA 1
ATOM 12680 C C . CYS D 1 254 ? -25.512 -51.946 60.437 1.00 24.84 282 CYS D C 1
ATOM 12681 O O . CYS D 1 254 ? -26.643 -51.481 60.602 1.00 27.47 282 CYS D O 1
ATOM 12684 N N . GLY D 1 255 ? -25.135 -52.567 59.327 1.00 29.89 283 GLY D N 1
ATOM 12685 C CA . GLY D 1 255 ? -26.014 -52.689 58.174 1.00 29.12 283 GLY D CA 1
ATOM 12686 C C . GLY D 1 255 ? -27.284 -53.459 58.462 1.00 26.52 283 GLY D C 1
ATOM 12687 O O . GLY D 1 255 ? -28.359 -53.089 58.002 1.00 27.26 283 GLY D O 1
ATOM 12688 N N . MET D 1 256 ? -27.165 -54.536 59.228 1.00 27.93 284 MET D N 1
ATOM 12689 C CA . MET D 1 256 ? -28.336 -55.348 59.558 1.00 26.90 284 MET D CA 1
ATOM 12690 C C . MET D 1 256 ? -29.261 -54.655 60.573 1.00 25.98 284 MET D C 1
ATOM 12691 O O . MET D 1 256 ? -30.479 -54.843 60.533 1.00 25.88 284 MET D O 1
ATOM 12696 N N . ILE D 1 257 ? -28.690 -53.844 61.463 1.00 25.09 285 ILE D N 1
ATOM 12697 C CA . ILE D 1 257 ? -29.490 -52.984 62.340 1.00 27.11 285 ILE D CA 1
ATOM 12698 C C . ILE D 1 257 ? -30.284 -51.940 61.551 1.00 26.81 285 ILE D C 1
ATOM 12699 O O . ILE D 1 257 ? -31.487 -51.735 61.770 1.00 25.60 285 ILE D O 1
ATOM 12704 N N . VAL D 1 258 ? -29.599 -51.281 60.630 1.00 28.37 286 VAL D N 1
ATOM 12705 C CA . VAL D 1 258 ? -30.245 -50.322 59.749 1.00 29.24 286 VAL D CA 1
ATOM 12706 C C . VAL D 1 258 ? -31.395 -50.981 58.981 1.00 25.50 286 VAL D C 1
ATOM 12707 O O . VAL D 1 258 ? -32.512 -50.445 58.934 1.00 27.47 286 VAL D O 1
ATOM 12711 N N . ALA D 1 259 ? -31.126 -52.148 58.396 1.00 25.12 287 ALA D N 1
ATOM 12712 C CA . ALA D 1 259 ? -32.163 -52.888 57.655 1.00 23.59 287 ALA D CA 1
ATOM 12713 C C . ALA D 1 259 ? -33.363 -53.210 58.538 1.00 25.40 287 ALA D C 1
ATOM 12714 O O . ALA D 1 259 ? -34.513 -53.051 58.121 1.00 26.36 287 ALA D O 1
ATOM 12716 N N . ALA D 1 260 ? -33.090 -53.667 59.762 1.00 24.65 288 ALA D N 1
ATOM 12717 C CA . ALA D 1 260 ? -34.150 -53.991 60.707 1.00 25.84 288 ALA D CA 1
ATOM 12718 C C . ALA D 1 260 ? -34.976 -52.762 61.040 1.00 29.18 288 ALA D C 1
ATOM 12719 O O . ALA D 1 260 ? -36.205 -52.824 61.091 1.00 28.19 288 ALA D O 1
ATOM 12721 N N . MET D 1 261 ? -34.291 -51.643 61.265 1.00 34.93 289 MET D N 1
ATOM 12722 C CA . MET D 1 261 ? -34.949 -50.385 61.616 1.00 40.06 289 MET D CA 1
ATOM 12723 C C . MET D 1 261 ? -35.798 -49.851 60.462 1.00 34.61 289 MET D C 1
ATOM 12724 O O . MET D 1 261 ? -36.941 -49.441 60.666 1.00 35.68 289 MET D O 1
ATOM 12729 N N . PHE D 1 262 ? -35.237 -49.855 59.254 1.00 32.82 290 PHE D N 1
ATOM 12730 C CA . PHE D 1 262 ? -35.996 -49.494 58.059 1.00 33.48 290 PHE D CA 1
ATOM 12731 C C . PHE D 1 262 ? -37.235 -50.362 57.900 1.00 35.70 290 PHE D C 1
ATOM 12732 O O . PHE D 1 262 ? -38.350 -49.848 57.768 1.00 36.52 290 PHE D O 1
ATOM 12740 N N . ALA D 1 263 ? -37.037 -51.679 57.904 1.00 25.47 291 ALA D N 1
ATOM 12741 C CA . ALA D 1 263 ? -38.102 -52.607 57.547 1.00 24.93 291 ALA D CA 1
ATOM 12742 C C . ALA D 1 263 ? -39.300 -52.453 58.473 1.00 25.10 291 ALA D C 1
ATOM 12743 O O . ALA D 1 263 ? -40.453 -52.508 58.032 1.00 32.09 291 ALA D O 1
ATOM 12745 N N . GLY D 1 264 ? -39.028 -52.255 59.759 1.00 26.92 292 GLY D N 1
ATOM 12746 C CA . GLY D 1 264 ? -40.058 -52.401 60.771 1.00 26.44 292 GLY D CA 1
ATOM 12747 C C . GLY D 1 264 ? -40.760 -51.097 61.069 1.00 31.91 292 GLY D C 1
ATOM 12748 O O . GLY D 1 264 ? -41.878 -51.100 61.569 1.00 32.14 292 GLY D O 1
ATOM 12749 N N . GLN D 1 265 ? -40.110 -49.973 60.768 1.00 30.77 293 GLN D N 1
ATOM 12750 C CA . GLN D 1 265 ? -40.630 -48.670 61.195 1.00 29.64 293 GLN D CA 1
ATOM 12751 C C . GLN D 1 265 ? -41.968 -48.341 60.539 1.00 31.01 293 GLN D C 1
ATOM 12752 O O . GLN D 1 265 ? -43.003 -48.310 61.206 1.00 30.49 293 GLN D O 1
ATOM 12758 N N . HIS D 1 266 ? -41.955 -48.089 59.234 1.00 26.56 294 HIS D N 1
ATOM 12759 C CA . HIS D 1 266 ? -43.173 -47.622 58.564 1.00 26.60 294 HIS D CA 1
ATOM 12760 C C . HIS D 1 266 ? -44.240 -48.698 58.472 1.00 24.56 294 HIS D C 1
ATOM 12761 O O . HIS D 1 266 ? -45.409 -48.433 58.740 1.00 24.71 294 HIS D O 1
ATOM 12768 N N . THR D 1 267 ? -43.852 -49.912 58.093 1.00 23.22 295 THR D N 1
ATOM 12769 C CA . THR D 1 267 ? -44.826 -50.990 57.968 1.00 25.71 295 THR D CA 1
ATOM 12770 C C . THR D 1 267 ? -45.623 -51.167 59.261 1.00 23.24 295 THR D C 1
ATOM 12771 O O . THR D 1 267 ? -46.848 -51.282 59.234 1.00 23.76 295 THR D O 1
ATOM 12775 N N . SER D 1 268 ? -44.935 -51.192 60.400 1.00 23.63 296 SER D N 1
ATOM 12776 C CA . SER D 1 268 ? -45.626 -51.426 61.673 1.00 27.24 296 SER D CA 1
ATOM 12777 C C . SER D 1 268 ? -46.476 -50.221 62.080 1.00 27.42 296 SER D C 1
ATOM 12778 O O . SER D 1 268 ? -47.605 -50.372 62.574 1.00 25.23 296 SER D O 1
ATOM 12781 N N . SER D 1 269 ? -45.936 -49.022 61.860 1.00 27.62 297 SER D N 1
ATOM 12782 C CA . SER D 1 269 ? -46.672 -47.782 62.148 1.00 26.79 297 SER D CA 1
ATOM 12783 C C . SER D 1 269 ? -47.953 -47.686 61.332 1.00 28.65 297 SER D C 1
ATOM 12784 O O . SER D 1 269 ? -49.022 -47.353 61.846 1.00 27.09 297 SER D O 1
ATOM 12787 N N . ILE D 1 270 ? -47.832 -47.977 60.047 1.00 25.45 298 ILE D N 1
ATOM 12788 C CA . ILE D 1 270 ? -48.950 -47.895 59.144 1.00 23.19 298 ILE D CA 1
ATOM 12789 C C . ILE D 1 270 ? -49.996 -48.945 59.490 1.00 27.27 298 ILE D C 1
ATOM 12790 O O . ILE D 1 270 ? -51.202 -48.681 59.425 1.00 25.52 298 ILE D O 1
ATOM 12795 N N . THR D 1 271 ? -49.533 -50.131 59.875 1.00 25.20 299 THR D N 1
ATOM 12796 C CA . THR D 1 271 ? -50.444 -51.207 60.244 1.00 28.08 299 THR D CA 1
ATOM 12797 C C . THR D 1 271 ? -51.257 -50.840 61.501 1.00 23.05 299 THR D C 1
ATOM 12798 O O . THR D 1 271 ? -52.471 -51.074 61.550 1.00 24.66 299 THR D O 1
ATOM 12802 N N . THR D 1 272 ? -50.585 -50.247 62.492 1.00 24.83 300 THR D N 1
ATOM 12803 C CA . THR D 1 272 ? -51.253 -49.751 63.703 1.00 28.84 300 THR D CA 1
ATOM 12804 C C . THR D 1 272 ? -52.260 -48.655 63.367 1.00 30.02 300 THR D C 1
ATOM 12805 O O . THR D 1 272 ? -53.430 -48.700 63.790 1.00 26.25 300 THR D O 1
ATOM 12809 N N . THR D 1 273 ? -51.795 -47.664 62.609 1.00 29.62 301 THR D N 1
ATOM 12810 C CA . THR D 1 273 ? -52.637 -46.537 62.230 1.00 30.48 301 THR D CA 1
ATOM 12811 C C . THR D 1 273 ? -53.869 -47.011 61.467 1.00 31.23 301 THR D C 1
ATOM 12812 O O . THR D 1 273 ? -54.991 -46.637 61.809 1.00 28.25 301 THR D O 1
ATOM 12816 N N . TRP D 1 274 ? -53.668 -47.863 60.467 1.00 26.51 302 TRP D N 1
ATOM 12817 C CA . TRP D 1 274 ? -54.785 -48.383 59.687 1.00 27.74 302 TRP D CA 1
ATOM 12818 C C . TRP D 1 274 ? -55.782 -49.120 60.568 1.00 30.70 302 TRP D C 1
ATOM 12819 O O . TRP D 1 274 ? -56.998 -48.983 60.393 1.00 30.75 302 TRP D O 1
ATOM 12830 N N . SER D 1 275 ? -55.272 -49.899 61.517 1.00 25.87 303 SER D N 1
ATOM 12831 C CA . SER D 1 275 ? -56.127 -50.703 62.383 1.00 28.77 303 SER D CA 1
ATOM 12832 C C . SER D 1 275 ? -56.966 -49.818 63.307 1.00 30.06 303 SER D C 1
ATOM 12833 O O . SER D 1 275 ? -58.165 -50.044 63.471 1.00 31.14 303 SER D O 1
ATOM 12836 N N . MET D 1 276 ? -56.339 -48.807 63.904 1.00 32.44 304 MET D N 1
ATOM 12837 C CA . MET D 1 276 ? -57.074 -47.879 64.772 1.00 30.81 304 MET D CA 1
ATOM 12838 C C . MET D 1 276 ? -58.144 -47.090 64.003 1.00 38.36 304 MET D C 1
ATOM 12839 O O . MET D 1 276 ? -59.287 -46.953 64.466 1.00 33.90 304 MET D O 1
ATOM 12844 N N . LEU D 1 277 ? -57.774 -46.583 62.828 1.00 32.38 305 LEU D N 1
ATOM 12845 C CA . LEU D 1 277 ? -58.710 -45.839 61.988 1.00 33.84 305 LEU D CA 1
ATOM 12846 C C . LEU D 1 277 ? -59.961 -46.657 61.721 1.00 36.53 305 LEU D C 1
ATOM 12847 O O . LEU D 1 277 ? -61.075 -46.172 61.917 1.00 39.57 305 LEU D O 1
ATOM 12852 N N . HIS D 1 278 ? -59.789 -47.895 61.275 1.00 31.27 306 HIS D N 1
ATOM 12853 C CA . HIS D 1 278 ? -60.934 -48.760 61.070 1.00 35.79 306 HIS D CA 1
ATOM 12854 C C . HIS D 1 278 ? -61.702 -48.965 62.362 1.00 34.31 306 HIS D C 1
ATOM 12855 O O . HIS D 1 278 ? -62.923 -48.866 62.390 1.00 37.50 306 HIS D O 1
ATOM 12862 N N . LEU D 1 279 ? -60.986 -49.260 63.435 1.00 28.00 307 LEU D N 1
ATOM 12863 C CA . LEU D 1 279 ? -61.632 -49.646 64.690 1.00 32.36 307 LEU D CA 1
ATOM 12864 C C . LEU D 1 279 ? -62.436 -48.502 65.306 1.00 38.94 307 LEU D C 1
ATOM 12865 O O . LEU D 1 279 ? -63.351 -48.736 66.097 1.00 40.80 307 LEU D O 1
ATOM 12870 N N . MET D 1 280 ? -62.102 -47.267 64.934 1.00 34.28 308 MET D N 1
ATOM 12871 C CA . MET D 1 280 ? -62.783 -46.097 65.492 1.00 32.96 308 MET D CA 1
ATOM 12872 C C . MET D 1 280 ? -63.953 -45.635 64.626 1.00 43.35 308 MET D C 1
ATOM 12873 O O . MET D 1 280 ? -64.776 -44.829 65.068 1.00 43.54 308 MET D O 1
ATOM 12878 N N . HIS D 1 281 ? -64.026 -46.145 63.398 1.00 39.28 309 HIS D N 1
ATOM 12879 C CA . HIS D 1 281 ? -65.079 -45.752 62.467 1.00 41.89 309 HIS D CA 1
ATOM 12880 C C . HIS D 1 281 ? -66.425 -46.333 62.894 1.00 45.68 309 HIS D C 1
ATOM 12881 O O . HIS D 1 281 ? -66.514 -47.512 63.237 1.00 45.77 309 HIS D O 1
ATOM 12888 N N . PRO D 1 282 ? -67.485 -45.504 62.879 1.00 49.74 310 PRO D N 1
ATOM 12889 C CA . PRO D 1 282 ? -68.778 -45.952 63.396 1.00 48.89 310 PRO D CA 1
ATOM 12890 C C . PRO D 1 282 ? -69.207 -47.270 62.759 1.00 49.49 310 PRO D C 1
ATOM 12891 O O . PRO D 1 282 ? -69.740 -48.150 63.442 1.00 42.72 310 PRO D O 1
ATOM 12895 N N . ALA D 1 283 ? -68.968 -47.401 61.458 1.00 40.82 311 ALA D N 1
ATOM 12896 C CA . ALA D 1 283 ? -69.353 -48.608 60.733 1.00 42.18 311 ALA D CA 1
ATOM 12897 C C . ALA D 1 283 ? -68.747 -49.861 61.361 1.00 46.41 311 ALA D C 1
ATOM 12898 O O . ALA D 1 283 ? -69.189 -50.976 61.076 1.00 49.96 311 ALA D O 1
ATOM 12900 N N . ASN D 1 284 ? -67.742 -49.685 62.214 1.00 39.31 312 ASN D N 1
ATOM 12901 C CA . ASN D 1 284 ? -67.035 -50.845 62.761 1.00 41.89 312 ASN D CA 1
ATOM 12902 C C . ASN D 1 284 ? -67.260 -51.075 64.257 1.00 44.52 312 ASN D C 1
ATOM 12903 O O . ASN D 1 284 ? -66.449 -51.723 64.917 1.00 36.19 312 ASN D O 1
ATOM 12908 N N . VAL D 1 285 ? -68.368 -50.555 64.781 1.00 45.27 313 VAL D N 1
ATOM 12909 C CA . VAL D 1 285 ? -68.651 -50.633 66.217 1.00 43.63 313 VAL D CA 1
ATOM 12910 C C . VAL D 1 285 ? -68.546 -52.071 66.745 1.00 39.76 313 VAL D C 1
ATOM 12911 O O . VAL D 1 285 ? -68.041 -52.306 67.847 1.00 42.55 313 VAL D O 1
ATOM 12915 N N . LYS D 1 286 ? -69.023 -53.022 65.944 1.00 36.71 314 LYS D N 1
ATOM 12916 C CA . LYS D 1 286 ? -69.013 -54.441 66.304 1.00 42.15 314 LYS D CA 1
ATOM 12917 C C . LYS D 1 286 ? -67.602 -54.960 66.553 1.00 43.31 314 LYS D C 1
ATOM 12918 O O . LYS D 1 286 ? -67.364 -55.735 67.484 1.00 36.87 314 LYS D O 1
ATOM 12924 N N . HIS D 1 287 ? -66.667 -54.537 65.712 1.00 40.24 315 HIS D N 1
ATOM 12925 C CA . HIS D 1 287 ? -65.292 -54.984 65.838 1.00 38.36 315 HIS D CA 1
ATOM 12926 C C . HIS D 1 287 ? -64.602 -54.272 66.982 1.00 37.93 315 HIS D C 1
ATOM 12927 O O . HIS D 1 287 ? -63.791 -54.862 67.693 1.00 39.09 315 HIS D O 1
ATOM 12934 N N . LEU D 1 288 ? -64.931 -53.001 67.173 1.00 39.99 316 LEU D N 1
ATOM 12935 C CA . LEU D 1 288 ? -64.465 -52.289 68.350 1.00 38.10 316 LEU D CA 1
ATOM 12936 C C . LEU D 1 288 ? -64.966 -52.994 69.613 1.00 39.05 316 LEU D C 1
ATOM 12937 O O . LEU D 1 288 ? -64.227 -53.165 70.585 1.00 37.92 316 LEU D O 1
ATOM 12942 N N . GLU D 1 289 ? -66.228 -53.406 69.576 1.00 45.96 317 GLU D N 1
ATOM 12943 C CA . GLU D 1 289 ? -66.843 -54.163 70.663 1.00 42.01 317 GLU D CA 1
ATOM 12944 C C . GLU D 1 289 ? -66.065 -55.442 70.969 1.00 44.76 317 GLU D C 1
ATOM 12945 O O . GLU D 1 289 ? -65.720 -55.722 72.124 1.00 35.74 317 GLU D O 1
ATOM 12951 N N . ALA D 1 290 ? -65.803 -56.215 69.920 1.00 41.23 318 ALA D N 1
ATOM 12952 C CA . ALA D 1 290 ? -65.049 -57.456 70.034 1.00 44.52 318 ALA D CA 1
ATOM 12953 C C . ALA D 1 290 ? -63.652 -57.223 70.604 1.00 43.93 318 ALA D C 1
ATOM 12954 O O . ALA D 1 290 ? -63.172 -58.005 71.428 1.00 39.16 318 ALA D O 1
ATOM 12956 N N . LEU D 1 291 ? -62.992 -56.155 70.165 1.00 41.20 319 LEU D N 1
ATOM 12957 C CA . LEU D 1 291 ? -61.655 -55.875 70.673 1.00 37.88 319 LEU D CA 1
ATOM 12958 C C . LEU D 1 291 ? -61.714 -55.524 72.154 1.00 36.47 319 LEU D C 1
ATOM 12959 O O . LEU D 1 291 ? -60.858 -55.943 72.931 1.00 42.34 319 LEU D O 1
ATOM 12964 N N . ARG D 1 292 ? -62.731 -54.757 72.538 1.00 42.83 320 ARG D N 1
ATOM 12965 C CA . ARG D 1 292 ? -62.935 -54.395 73.938 1.00 45.72 320 ARG D CA 1
ATOM 12966 C C . ARG D 1 292 ? -63.172 -55.635 74.801 1.00 38.51 320 ARG D C 1
ATOM 12967 O O . ARG D 1 292 ? -62.649 -55.738 75.913 1.00 36.08 320 ARG D O 1
ATOM 12975 N N . LYS D 1 293 ? -63.958 -56.572 74.276 1.00 38.62 321 LYS D N 1
ATOM 12976 C CA . LYS D 1 293 ? -64.203 -57.836 74.959 1.00 38.87 321 LYS D CA 1
ATOM 12977 C C . LYS D 1 293 ? -62.900 -58.606 75.147 1.00 41.09 321 LYS D C 1
ATOM 12978 O O . LYS D 1 293 ? -62.586 -59.051 76.249 1.00 34.95 321 LYS D O 1
ATOM 12984 N N . GLU D 1 294 ? -62.142 -58.751 74.064 1.00 35.45 322 GLU D N 1
ATOM 12985 C CA . GLU D 1 294 ? -60.851 -59.424 74.111 1.00 35.27 322 GLU D CA 1
ATOM 12986 C C . GLU D 1 294 ? -59.936 -58.911 75.229 1.00 35.82 322 GLU D C 1
ATOM 12987 O O . GLU D 1 294 ? -59.290 -59.705 75.919 1.00 38.69 322 GLU D O 1
ATOM 12993 N N . ILE D 1 295 ? -59.867 -57.591 75.403 1.00 38.79 323 ILE D N 1
ATOM 12994 C CA . ILE D 1 295 ? -58.922 -57.008 76.369 1.00 41.92 323 ILE D CA 1
ATOM 12995 C C . ILE D 1 295 ? -59.569 -56.676 77.709 1.00 46.09 323 ILE D C 1
ATOM 12996 O O . ILE D 1 295 ? -58.916 -56.128 78.599 1.00 44.04 323 ILE D O 1
ATOM 13001 N N . GLU D 1 296 ? -60.845 -57.010 77.853 1.00 54.20 324 GLU D N 1
ATOM 13002 C CA . GLU D 1 296 ? -61.590 -56.634 79.047 1.00 62.63 324 GLU D CA 1
ATOM 13003 C C . GLU D 1 296 ? -60.994 -57.249 80.313 1.00 58.32 324 GLU D C 1
ATOM 13004 O O . GLU D 1 296 ? -60.962 -56.606 81.360 1.00 68.07 324 GLU D O 1
ATOM 13010 N N . GLU D 1 297 ? -60.520 -58.489 80.214 1.00 66.31 325 GLU D N 1
ATOM 13011 C CA . GLU D 1 297 ? -60.014 -59.205 81.390 1.00 68.03 325 GLU D CA 1
ATOM 13012 C C . GLU D 1 297 ? -58.566 -58.830 81.739 1.00 56.84 325 GLU D C 1
ATOM 13013 O O . GLU D 1 297 ? -58.097 -59.111 82.838 1.00 56.83 325 GLU D O 1
ATOM 13019 N N . PHE D 1 298 ? -57.867 -58.194 80.802 1.00 52.27 326 PHE D N 1
ATOM 13020 C CA . PHE D 1 298 ? -56.411 -58.013 80.897 1.00 49.10 326 PHE D CA 1
ATOM 13021 C C . PHE D 1 298 ? -55.989 -57.121 82.079 1.00 44.94 326 PHE D C 1
ATOM 13022 O O . PHE D 1 298 ? -56.677 -56.153 82.401 1.00 44.71 326 PHE D O 1
ATOM 13030 N N . PRO D 1 299 ? -54.848 -57.446 82.721 1.00 43.12 327 PRO D N 1
ATOM 13031 C CA . PRO D 1 299 ? -54.292 -56.638 83.814 1.00 46.53 327 PRO D CA 1
ATOM 13032 C C . PRO D 1 299 ? -53.642 -55.341 83.326 1.00 54.32 327 PRO D C 1
ATOM 13033 O O . PRO D 1 299 ? -53.309 -55.223 82.147 1.00 52.87 327 PRO D O 1
ATOM 13037 N N . ALA D 1 300 ? -53.465 -54.386 84.238 1.00 46.35 328 ALA D N 1
ATOM 13038 C CA . ALA D 1 300 ? -52.801 -53.116 83.932 1.00 51.06 328 ALA D CA 1
ATOM 13039 C C . ALA D 1 300 ? -51.449 -53.322 83.252 1.00 52.85 328 ALA D C 1
ATOM 13040 O O . ALA D 1 300 ? -51.155 -52.682 82.240 1.00 47.08 328 ALA D O 1
ATOM 13042 N N . GLN D 1 301 ? -50.631 -54.213 83.808 1.00 46.71 329 GLN D N 1
ATOM 13043 C CA . GLN D 1 301 ? -49.351 -54.554 83.191 1.00 52.58 329 GLN D CA 1
ATOM 13044 C C . GLN D 1 301 ? -49.423 -55.881 82.430 1.00 53.72 329 GLN D C 1
ATOM 13045 O O . GLN D 1 301 ? -49.280 -56.954 83.014 1.00 47.73 329 GLN D O 1
ATOM 13051 N N . LEU D 1 302 ? -49.649 -55.780 81.118 1.00 54.15 330 LEU D N 1
ATOM 13052 C CA . LEU D 1 302 ? -49.745 -56.942 80.225 1.00 45.70 330 LEU D CA 1
ATOM 13053 C C . LEU D 1 302 ? -48.512 -57.844 80.292 1.00 38.48 330 LEU D C 1
ATOM 13054 O O . LEU D 1 302 ? -47.413 -57.392 80.617 1.00 36.97 330 LEU D O 1
ATOM 13059 N N . ASN D 1 303 ? -48.702 -59.118 79.966 1.00 37.93 331 ASN D N 1
ATOM 13060 C CA . ASN D 1 303 ? -47.595 -60.054 79.871 1.00 46.62 331 ASN D CA 1
ATOM 13061 C C . ASN D 1 303 ? -47.521 -60.699 78.494 1.00 42.10 331 ASN D C 1
ATOM 13062 O O . ASN D 1 303 ? -48.403 -60.511 77.659 1.00 46.86 331 ASN D O 1
ATOM 13067 N N . TYR D 1 304 ? -46.460 -61.463 78.273 1.00 48.65 332 TYR D N 1
ATOM 13068 C CA . TYR D 1 304 ? -46.236 -62.163 77.014 1.00 40.55 332 TYR D CA 1
ATOM 13069 C C . TYR D 1 304 ? -47.471 -62.949 76.548 1.00 45.48 332 TYR D C 1
ATOM 13070 O O . TYR D 1 304 ? -47.807 -62.936 75.364 1.00 44.03 332 TYR D O 1
ATOM 13079 N N . ASN D 1 305 ? -48.153 -63.617 77.476 1.00 45.30 333 ASN D N 1
ATOM 13080 C CA . ASN D 1 305 ? -49.271 -64.496 77.110 1.00 45.83 333 ASN D CA 1
ATOM 13081 C C . ASN D 1 305 ? -50.527 -63.754 76.682 1.00 35.07 333 ASN D C 1
ATOM 13082 O O . ASN D 1 305 ? -51.241 -64.217 75.793 1.00 35.95 333 ASN D O 1
ATOM 13087 N N . ASN D 1 306 ? -50.821 -62.624 77.325 1.00 35.94 334 ASN D N 1
ATOM 13088 C CA . ASN D 1 306 ? -51.984 -61.841 76.927 1.00 40.54 334 ASN D CA 1
ATOM 13089 C C . ASN D 1 306 ? -51.904 -61.522 75.446 1.00 39.07 334 ASN D C 1
ATOM 13090 O O . ASN D 1 306 ? -52.828 -61.807 74.679 1.00 44.52 334 ASN D O 1
ATOM 13095 N N . VAL D 1 307 ? -50.781 -60.929 75.050 1.00 39.27 335 VAL D N 1
ATOM 13096 C CA . VAL D 1 307 ? -50.614 -60.433 73.690 1.00 36.01 335 VAL D CA 1
ATOM 13097 C C . VAL D 1 307 ? -50.381 -61.580 72.705 1.00 36.22 335 VAL D C 1
ATOM 13098 O O . VAL D 1 307 ? -51.044 -61.653 71.666 1.00 36.70 335 VAL D O 1
ATOM 13102 N N . MET D 1 308 ? -49.452 -62.477 73.030 1.00 34.65 336 MET D N 1
ATOM 13103 C CA . MET D 1 308 ? -49.132 -63.592 72.128 1.00 38.71 336 MET D CA 1
ATOM 13104 C C . MET D 1 308 ? -50.301 -64.557 71.967 1.00 39.88 336 MET D C 1
ATOM 13105 O O . MET D 1 308 ? -50.558 -65.049 70.870 1.00 39.06 336 MET D O 1
ATOM 13110 N N . ASP D 1 309 ? -51.011 -64.823 73.061 1.00 41.03 337 ASP D N 1
ATOM 13111 C CA . ASP D 1 309 ? -51.915 -65.972 73.115 1.00 43.45 337 ASP D CA 1
ATOM 13112 C C . ASP D 1 309 ? -53.400 -65.597 73.221 1.00 41.03 337 ASP D C 1
ATOM 13113 O O . ASP D 1 309 ? -54.262 -66.377 72.811 1.00 39.22 337 ASP D O 1
ATOM 13118 N N . GLU D 1 310 ? -53.705 -64.419 73.761 1.00 40.99 338 GLU D N 1
ATOM 13119 C CA . GLU D 1 310 ? -55.098 -64.087 74.085 1.00 42.92 338 GLU D CA 1
ATOM 13120 C C . GLU D 1 310 ? -55.608 -62.858 73.320 1.00 48.51 338 GLU D C 1
ATOM 13121 O O . GLU D 1 310 ? -56.597 -62.232 73.716 1.00 40.61 338 GLU D O 1
ATOM 13127 N N . MET D 1 311 ? -54.935 -62.529 72.220 1.00 37.93 339 MET D N 1
ATOM 13128 C CA . MET D 1 311 ? -55.379 -61.444 71.348 1.00 36.51 339 MET D CA 1
ATOM 13129 C C . MET D 1 311 ? -55.522 -61.898 69.895 1.00 32.50 339 MET D C 1
ATOM 13130 O O . MET D 1 311 ? -55.016 -61.240 68.987 1.00 37.70 339 MET D O 1
ATOM 13135 N N . PRO D 1 312 ? -56.221 -63.023 69.666 1.00 36.33 340 PRO D N 1
ATOM 13136 C CA . PRO D 1 312 ? -56.441 -63.438 68.285 1.00 37.22 340 PRO D CA 1
ATOM 13137 C C . PRO D 1 312 ? -57.261 -62.445 67.469 1.00 38.85 340 PRO D C 1
ATOM 13138 O O . PRO D 1 312 ? -57.061 -62.352 66.258 1.00 38.01 340 PRO D O 1
ATOM 13142 N N . PHE D 1 313 ? -58.184 -61.722 68.099 1.00 32.15 341 PHE D N 1
ATOM 13143 C CA . PHE D 1 313 ? -59.008 -60.821 67.305 1.00 36.82 341 PHE D CA 1
ATOM 13144 C C . PHE D 1 313 ? -58.201 -59.616 66.827 1.00 31.61 341 PHE D C 1
ATOM 13145 O O . PHE D 1 313 ? -58.235 -59.270 65.642 1.00 31.13 341 PHE D O 1
ATOM 13153 N N . ALA D 1 314 ? -57.481 -58.984 67.752 1.00 31.26 342 ALA D N 1
ATOM 13154 C CA . ALA D 1 314 ? -56.576 -57.891 67.413 1.00 31.38 342 ALA D CA 1
ATOM 13155 C C . ALA D 1 314 ? -55.645 -58.281 66.278 1.00 35.42 342 ALA D C 1
ATOM 13156 O O . ALA D 1 314 ? -55.425 -57.502 65.349 1.00 32.09 342 ALA D O 1
ATOM 13158 N N . GLU D 1 315 ? -55.095 -59.489 66.352 1.00 30.62 343 GLU D N 1
ATOM 13159 C CA . GLU D 1 315 ? -54.229 -59.976 65.285 1.00 34.10 343 GLU D CA 1
ATOM 13160 C C . GLU D 1 315 ? -54.967 -60.002 63.955 1.00 30.55 343 GLU D C 1
ATOM 13161 O O . GLU D 1 315 ? -54.417 -59.615 62.923 1.00 28.63 343 GLU D O 1
ATOM 13167 N N . ARG D 1 316 ? -56.214 -60.452 63.978 1.00 28.89 344 ARG D N 1
ATOM 13168 C CA . ARG D 1 316 ? -57.041 -60.461 62.784 1.00 31.01 344 ARG D CA 1
ATOM 13169 C C . ARG D 1 316 ? -57.297 -59.038 62.271 1.00 30.19 344 ARG D C 1
ATOM 13170 O O . ARG D 1 316 ? -57.343 -58.803 61.071 1.00 31.20 344 ARG D O 1
ATOM 13178 N N . CYS D 1 317 ? -57.457 -58.095 63.190 1.00 26.84 345 CYS D N 1
ATOM 13179 C CA . CYS D 1 317 ? -57.591 -56.691 62.812 1.00 28.03 345 CYS D CA 1
ATOM 13180 C C . CYS D 1 317 ? -56.334 -56.191 62.093 1.00 30.70 345 CYS D C 1
ATOM 13181 O O . CYS D 1 317 ? -56.416 -55.565 61.031 1.00 31.31 345 CYS D O 1
ATOM 13184 N N . ALA D 1 318 ? -55.170 -56.477 62.671 1.00 27.33 346 ALA D N 1
ATOM 13185 C CA . ALA D 1 318 ? -53.901 -56.054 62.076 1.00 26.47 346 ALA D CA 1
ATOM 13186 C C . ALA D 1 318 ? -53.716 -56.681 60.698 1.00 28.36 346 ALA D C 1
ATOM 13187 O O . ALA D 1 318 ? -53.331 -56.005 59.738 1.00 26.22 346 ALA D O 1
ATOM 13189 N N . ARG D 1 319 ? -53.996 -57.976 60.598 1.00 27.70 347 ARG D N 1
ATOM 13190 C CA . ARG D 1 319 ? -53.787 -58.694 59.347 1.00 25.18 347 ARG D CA 1
ATOM 13191 C C . ARG D 1 319 ? -54.726 -58.199 58.254 1.00 25.32 347 ARG D C 1
ATOM 13192 O O . ARG D 1 319 ? -54.317 -58.060 57.099 1.00 27.24 347 ARG D O 1
ATOM 13200 N N . GLU D 1 320 ? -55.977 -57.924 58.616 1.00 25.79 348 GLU D N 1
ATOM 13201 C CA . GLU D 1 320 ? -56.960 -57.451 57.635 1.00 27.16 348 GLU D CA 1
ATOM 13202 C C . GLU D 1 320 ? -56.637 -56.030 57.165 1.00 27.10 348 GLU D C 1
ATOM 13203 O O . GLU D 1 320 ? -56.906 -55.684 56.019 1.00 25.50 348 GLU D O 1
ATOM 13209 N N . SER D 1 321 ? -56.045 -55.219 58.041 1.00 27.51 349 SER D N 1
ATOM 13210 C CA . SER D 1 321 ? -55.580 -53.889 57.648 1.00 26.67 349 SER D CA 1
ATOM 13211 C C . SER D 1 321 ? -54.500 -53.981 56.574 1.00 27.87 349 SER D C 1
ATOM 13212 O O . SER D 1 321 ? -54.518 -53.228 55.595 1.00 29.01 349 SER D O 1
ATOM 13215 N N . ILE D 1 322 ? -53.562 -54.905 56.769 1.00 25.03 350 ILE D N 1
ATOM 13216 C CA . ILE D 1 322 ? -52.516 -55.176 55.788 1.00 23.98 350 ILE D CA 1
ATOM 13217 C C . ILE D 1 322 ? -53.103 -55.785 54.524 1.00 25.42 350 ILE D C 1
ATOM 13218 O O . ILE D 1 322 ? -52.668 -55.471 53.416 1.00 24.72 350 ILE D O 1
ATOM 13223 N N . ARG D 1 323 ? -54.096 -56.656 54.683 1.00 24.15 351 ARG D N 1
ATOM 13224 C CA . ARG D 1 323 ? -54.781 -57.236 53.522 1.00 23.32 351 ARG D CA 1
ATOM 13225 C C . ARG D 1 323 ? -55.362 -56.136 52.630 1.00 24.02 351 ARG D C 1
ATOM 13226 O O . ARG D 1 323 ? -55.090 -56.079 51.429 1.00 24.41 351 ARG D O 1
ATOM 13234 N N . ARG D 1 324 ? -56.156 -55.253 53.221 1.00 26.78 352 ARG D N 1
ATOM 13235 C CA . ARG D 1 324 ? -56.877 -54.236 52.447 1.00 30.55 352 ARG D CA 1
ATOM 13236 C C . ARG D 1 324 ? -55.944 -53.173 51.873 1.00 28.73 352 ARG D C 1
ATOM 13237 O O . ARG D 1 324 ? -56.124 -52.720 50.739 1.00 30.53 352 ARG D O 1
ATOM 13245 N N . ASP D 1 325 ? -54.950 -52.777 52.658 1.00 26.68 353 ASP D N 1
ATOM 13246 C CA . ASP D 1 325 ? -54.044 -51.707 52.250 1.00 26.29 353 ASP D CA 1
ATOM 13247 C C . ASP D 1 325 ? -52.599 -52.091 52.527 1.00 21.25 353 ASP D C 1
ATOM 13248 O O . ASP D 1 325 ? -51.973 -51.581 53.463 1.00 23.78 353 ASP D O 1
ATOM 13253 N N . PRO D 1 326 ? -52.061 -53.010 51.712 1.00 22.35 354 PRO D N 1
ATOM 13254 C CA . PRO D 1 326 ? -50.706 -53.495 51.992 1.00 19.92 354 PRO D CA 1
ATOM 13255 C C . PRO D 1 326 ? -49.666 -52.387 51.851 1.00 21.06 354 PRO D C 1
ATOM 13256 O O . PRO D 1 326 ? -49.668 -51.662 50.857 1.00 22.83 354 PRO D O 1
ATOM 13260 N N . PRO D 1 327 ? -48.782 -52.249 52.852 1.00 21.16 355 PRO D N 1
ATOM 13261 C CA . PRO D 1 327 ? -47.808 -51.156 52.817 1.00 22.98 355 PRO D CA 1
ATOM 13262 C C . PRO D 1 327 ? -46.757 -51.346 51.725 1.00 24.43 355 PRO D C 1
ATOM 13263 O O . PRO D 1 327 ? -46.163 -50.365 51.266 1.00 23.14 355 PRO D O 1
ATOM 13267 N N . LEU D 1 328 ? -46.529 -52.593 51.314 1.00 23.42 356 LEU D N 1
ATOM 13268 C CA . LEU D 1 328 ? -45.637 -52.866 50.194 1.00 23.71 356 LEU D CA 1
ATOM 13269 C C . LEU D 1 328 ? -46.446 -53.354 48.998 1.00 24.16 356 LEU D C 1
ATOM 13270 O O . LEU D 1 328 ? -47.048 -54.432 49.037 1.00 24.68 356 LEU D O 1
ATOM 13275 N N . LEU D 1 329 ? -46.468 -52.542 47.943 1.00 24.44 357 LEU D N 1
ATOM 13276 C CA . LEU D 1 329 ? -47.409 -52.730 46.841 1.00 26.21 357 LEU D CA 1
ATOM 13277 C C . LEU D 1 329 ? -46.931 -53.800 45.867 1.00 25.11 357 LEU D C 1
ATOM 13278 O O . LEU D 1 329 ? -47.741 -54.540 45.299 1.00 27.88 357 LEU D O 1
ATOM 13283 N N . MET D 1 330 ? -45.615 -53.859 45.671 1.00 24.10 358 MET D N 1
ATOM 13284 C CA . MET D 1 330 ? -45.001 -54.752 44.694 1.00 25.21 358 MET D CA 1
ATOM 13285 C C . MET D 1 330 ? -43.756 -55.396 45.278 1.00 26.25 358 MET D C 1
ATOM 13286 O O . MET D 1 330 ? -42.862 -54.707 45.762 1.00 31.35 358 MET D O 1
ATOM 13291 N N . LEU D 1 331 ? -43.706 -56.719 45.228 1.00 23.98 359 LEU D N 1
ATOM 13292 C CA . LEU D 1 331 ? -42.506 -57.458 45.543 1.00 22.88 359 LEU D CA 1
ATOM 13293 C C . LEU D 1 331 ? -41.851 -57.870 44.246 1.00 25.22 359 LEU D C 1
ATOM 13294 O O . LEU D 1 331 ? -42.535 -58.299 43.311 1.00 24.74 359 LEU D O 1
ATOM 13299 N N . MET D 1 332 ? -40.533 -57.726 44.162 1.00 20.51 360 MET D N 1
ATOM 13300 C CA . MET D 1 332 ? -39.868 -57.900 42.874 1.00 19.89 360 MET D CA 1
ATOM 13301 C C . MET D 1 332 ? -38.626 -58.758 42.972 1.00 21.39 360 MET D C 1
ATOM 13302 O O . MET D 1 332 ? -37.957 -58.779 44.007 1.00 24.82 360 MET D O 1
ATOM 13307 N N . ARG D 1 333 ? -38.324 -59.465 41.888 1.00 21.73 361 ARG D N 1
ATOM 13308 C CA . ARG D 1 333 ? -37.069 -60.177 41.727 1.00 21.91 361 ARG D CA 1
ATOM 13309 C C . ARG D 1 333 ? -36.533 -59.943 40.325 1.00 23.40 361 ARG D C 1
ATOM 13310 O O . ARG D 1 333 ? -37.294 -59.635 39.404 1.00 25.58 361 ARG D O 1
ATOM 13318 N N . LYS D 1 334 ? -35.226 -60.092 40.160 1.00 24.31 362 LYS D N 1
ATOM 13319 C CA . LYS D 1 334 ? -34.640 -60.219 38.836 1.00 26.88 362 LYS D CA 1
ATOM 13320 C C . LYS D 1 334 ? -34.636 -61.673 38.396 1.00 26.91 362 LYS D C 1
ATOM 13321 O O . LYS D 1 334 ? -34.240 -62.566 39.154 1.00 30.28 362 LYS D O 1
ATOM 13327 N N . VAL D 1 335 ? -35.085 -61.911 37.169 1.00 24.60 363 VAL D N 1
ATOM 13328 C CA . VAL D 1 335 ? -35.103 -63.252 36.623 1.00 25.88 363 VAL D CA 1
ATOM 13329 C C . VAL D 1 335 ? -33.717 -63.606 36.081 1.00 26.60 363 VAL D C 1
ATOM 13330 O O . VAL D 1 335 ? -33.246 -63.010 35.111 1.00 28.53 363 VAL D O 1
ATOM 13334 N N . MET D 1 336 ? -33.068 -64.572 36.724 1.00 31.05 364 MET D N 1
ATOM 13335 C CA . MET D 1 336 ? -31.686 -64.935 36.388 1.00 31.83 364 MET D CA 1
ATOM 13336 C C . MET D 1 336 ? -31.636 -66.093 35.403 1.00 37.99 364 MET D C 1
ATOM 13337 O O . MET D 1 336 ? -30.583 -66.402 34.848 1.00 36.97 364 MET D O 1
ATOM 13342 N N . ALA D 1 337 ? -32.781 -66.737 35.195 1.00 40.87 365 ALA D N 1
ATOM 13343 C CA . ALA D 1 337 ? -32.907 -67.819 34.220 1.00 39.63 365 ALA D CA 1
ATOM 13344 C C . ALA D 1 337 ? -34.383 -68.055 33.908 1.00 36.35 365 ALA D C 1
ATOM 13345 O O . ALA D 1 337 ? -35.235 -67.839 34.772 1.00 31.76 365 ALA D O 1
ATOM 13347 N N . ASP D 1 338 ? -34.693 -68.492 32.687 1.00 31.53 366 ASP D N 1
ATOM 13348 C CA . ASP D 1 338 ? -36.091 -68.703 32.290 1.00 32.05 366 ASP D CA 1
ATOM 13349 C C . ASP D 1 338 ? -36.854 -69.570 33.291 1.00 34.19 366 ASP D C 1
ATOM 13350 O O . ASP D 1 338 ? -36.375 -70.631 33.699 1.00 35.53 366 ASP D O 1
ATOM 13355 N N . VAL D 1 339 ? -38.046 -69.115 33.673 1.00 31.07 367 VAL D N 1
ATOM 13356 C CA . VAL D 1 339 ? -38.902 -69.863 34.588 1.00 37.91 367 VAL D CA 1
ATOM 13357 C C . VAL D 1 339 ? -40.326 -69.976 34.078 1.00 36.53 367 VAL D C 1
ATOM 13358 O O . VAL D 1 339 ? -40.851 -69.055 33.448 1.00 38.70 367 VAL D O 1
ATOM 13362 N N . LYS D 1 340 ? -40.951 -71.111 34.367 1.00 34.70 368 LYS D N 1
ATOM 13363 C CA . LYS D 1 340 ? -42.369 -71.281 34.116 1.00 34.90 368 LYS D CA 1
ATOM 13364 C C . LYS D 1 340 ? -43.185 -70.553 35.162 1.00 33.68 368 LYS D C 1
ATOM 13365 O O . LYS D 1 340 ? -42.904 -70.639 36.354 1.00 36.83 368 LYS D O 1
ATOM 13371 N N . VAL D 1 341 ? -44.191 -69.829 34.701 1.00 27.23 369 VAL D N 1
ATOM 13372 C CA . VAL D 1 341 ? -45.206 -69.278 35.572 1.00 35.46 369 VAL D CA 1
ATOM 13373 C C . VAL D 1 341 ? -46.533 -69.319 34.825 1.00 34.12 369 VAL D C 1
ATOM 13374 O O . VAL D 1 341 ? -46.672 -68.746 33.744 1.00 34.22 369 VAL D O 1
ATOM 13378 N N . GLY D 1 342 ? -47.499 -70.027 35.401 1.00 32.94 370 GLY D N 1
ATOM 13379 C CA . GLY D 1 342 ? -48.756 -70.291 34.717 1.00 36.33 370 GLY D CA 1
ATOM 13380 C C . GLY D 1 342 ? -48.462 -71.022 33.425 1.00 37.29 370 GLY D C 1
ATOM 13381 O O . GLY D 1 342 ? -47.624 -71.926 33.395 1.00 38.87 370 GLY D O 1
ATOM 13382 N N . SER D 1 343 ? -49.130 -70.619 32.350 1.00 34.13 371 SER D N 1
ATOM 13383 C CA . SER D 1 343 ? -48.892 -71.233 31.041 1.00 37.58 371 SER D CA 1
ATOM 13384 C C . SER D 1 343 ? -47.546 -70.849 30.406 1.00 40.59 371 SER D C 1
ATOM 13385 O O . SER D 1 343 ? -47.134 -71.460 29.420 1.00 38.02 371 SER D O 1
ATOM 13388 N N . TYR D 1 344 ? -46.864 -69.850 30.971 1.00 30.29 372 TYR D N 1
ATOM 13389 C CA . TYR D 1 344 ? -45.837 -69.097 30.229 1.00 26.52 372 TYR D CA 1
ATOM 13390 C C . TYR D 1 344 ? -44.409 -69.366 30.649 1.00 27.71 372 TYR D C 1
ATOM 13391 O O . TYR D 1 344 ? -44.152 -69.916 31.717 1.00 34.39 372 TYR D O 1
ATOM 13400 N N . VAL D 1 345 ? -43.471 -68.946 29.805 1.00 26.96 373 VAL D N 1
ATOM 13401 C CA . VAL D 1 345 ? -42.079 -68.828 30.217 1.00 29.98 373 VAL D CA 1
ATOM 13402 C C . VAL D 1 345 ? -41.714 -67.361 30.449 1.00 30.45 373 VAL D C 1
ATOM 13403 O O . VAL D 1 345 ? -41.913 -66.523 29.563 1.00 26.10 373 VAL D O 1
ATOM 13407 N N . VAL D 1 346 ? -41.188 -67.051 31.636 1.00 25.33 374 VAL D N 1
ATOM 13408 C CA . VAL D 1 346 ? -40.687 -65.697 31.922 1.00 27.18 374 VAL D CA 1
ATOM 13409 C C . VAL D 1 346 ? -39.179 -65.632 31.714 1.00 26.93 374 VAL D C 1
ATOM 13410 O O . VAL D 1 346 ? -38.421 -66.311 32.409 1.00 29.10 374 VAL D O 1
ATOM 13414 N N . PRO D 1 347 ? -38.737 -64.813 30.745 1.00 23.68 375 PRO D N 1
ATOM 13415 C CA . PRO D 1 347 ? -37.363 -64.906 30.262 1.00 25.83 375 PRO D CA 1
ATOM 13416 C C . PRO D 1 347 ? -36.357 -64.276 31.221 1.00 27.90 375 PRO D C 1
ATOM 13417 O O . PRO D 1 347 ? -36.633 -63.245 31.852 1.00 29.68 375 PRO D O 1
ATOM 13421 N N . LYS D 1 348 ? -35.195 -64.906 31.330 1.00 28.36 376 LYS D N 1
ATOM 13422 C CA . LYS D 1 348 ? -34.041 -64.275 31.948 1.00 32.46 376 LYS D CA 1
ATOM 13423 C C . LYS D 1 348 ? -33.935 -62.812 31.523 1.00 33.63 376 LYS D C 1
ATOM 13424 O O . LYS D 1 348 ? -33.996 -62.496 30.331 1.00 32.23 376 LYS D O 1
ATOM 13430 N N . GLY D 1 349 ? -33.789 -61.917 32.497 1.00 31.42 377 GLY D N 1
ATOM 13431 C CA . GLY D 1 349 ? -33.655 -60.494 32.202 1.00 31.06 377 GLY D CA 1
ATOM 13432 C C . GLY D 1 349 ? -34.859 -59.670 32.634 1.00 28.71 377 GLY D C 1
ATOM 13433 O O . GLY D 1 349 ? -34.728 -58.489 32.937 1.00 30.50 377 GLY D O 1
ATOM 13434 N N . ASP D 1 350 ? -36.035 -60.291 32.658 1.00 24.47 378 ASP D N 1
ATOM 13435 C CA . ASP D 1 350 ? -37.224 -59.655 33.221 1.00 23.00 378 ASP D CA 1
ATOM 13436 C C . ASP D 1 350 ? -37.009 -59.313 34.682 1.00 23.96 378 ASP D C 1
ATOM 13437 O O . ASP D 1 350 ? -36.282 -60.007 35.389 1.00 23.74 378 ASP D O 1
ATOM 13442 N N . ILE D 1 351 ? -37.642 -58.239 35.133 1.00 22.71 379 ILE D N 1
ATOM 13443 C CA . ILE D 1 351 ? -38.075 -58.157 36.509 1.00 21.78 379 ILE D CA 1
ATOM 13444 C C . ILE D 1 351 ? -39.400 -58.894 36.633 1.00 23.06 379 ILE D C 1
ATOM 13445 O O . ILE D 1 351 ? -40.330 -58.651 35.859 1.00 23.23 379 ILE D O 1
ATOM 13450 N N . ILE D 1 352 ? -39.481 -59.809 37.586 1.00 22.88 380 ILE D N 1
ATOM 13451 C CA . ILE D 1 352 ? -40.739 -60.461 37.889 1.00 21.99 380 ILE D CA 1
ATOM 13452 C C . ILE D 1 352 ? -41.303 -59.890 39.197 1.00 23.10 380 ILE D C 1
ATOM 13453 O O . ILE D 1 352 ? -40.558 -59.611 40.146 1.00 22.88 380 ILE D O 1
ATOM 13458 N N . ALA D 1 353 ? -42.612 -59.681 39.231 1.00 23.71 381 ALA D N 1
ATOM 13459 C CA . ALA D 1 353 ? -43.243 -59.001 40.359 1.00 21.71 381 ALA D CA 1
ATOM 13460 C C . ALA D 1 353 ? -44.476 -59.752 40.807 1.00 24.93 381 ALA D C 1
ATOM 13461 O O . ALA D 1 353 ? -45.208 -60.317 39.992 1.00 27.79 381 ALA D O 1
ATOM 13463 N N . CYS D 1 354 ? -44.706 -59.764 42.110 1.00 23.35 382 CYS D N 1
ATOM 13464 C CA . CYS D 1 354 ? -45.970 -60.219 42.650 1.00 21.13 382 CYS D CA 1
ATOM 13465 C C . CYS D 1 354 ? -46.527 -59.142 43.568 1.00 24.21 382 CYS D C 1
ATOM 13466 O O . CYS D 1 354 ? -45.810 -58.647 44.435 1.00 23.60 382 CYS D O 1
ATOM 13469 N N . SER D 1 355 ? -47.791 -58.764 43.372 1.00 20.83 383 SER D N 1
ATOM 13470 C CA . SER D 1 355 ? -48.327 -57.542 43.993 1.00 24.29 383 SER D CA 1
ATOM 13471 C C . SER D 1 355 ? -49.329 -57.872 45.094 1.00 23.35 383 SER D C 1
ATOM 13472 O O . SER D 1 355 ? -50.418 -58.354 44.823 1.00 22.18 383 SER D O 1
ATOM 13475 N N . PRO D 1 356 ? -48.958 -57.612 46.354 1.00 24.01 384 PRO D N 1
ATOM 13476 C CA . PRO D 1 356 ? -49.938 -57.694 47.432 1.00 24.73 384 PRO D CA 1
ATOM 13477 C C . PRO D 1 356 ? -51.170 -56.820 47.174 1.00 22.60 384 PRO D C 1
ATOM 13478 O O . PRO D 1 356 ? -52.287 -57.244 47.452 1.00 24.45 384 PRO D O 1
ATOM 13482 N N . LEU D 1 357 ? -50.968 -55.624 46.636 1.00 22.27 385 LEU D N 1
ATOM 13483 C CA . LEU D 1 357 ? -52.093 -54.757 46.299 1.00 25.48 385 LEU D CA 1
ATOM 13484 C C . LEU D 1 357 ? -53.055 -55.432 45.314 1.00 27.57 385 LEU D C 1
ATOM 13485 O O . LEU D 1 357 ? -54.273 -55.475 45.526 1.00 26.14 385 LEU D O 1
ATOM 13490 N N . LEU D 1 358 ? -52.499 -55.957 44.232 1.00 24.79 386 LEU D N 1
ATOM 13491 C CA . LEU D 1 358 ? -53.309 -56.569 43.182 1.00 28.78 386 LEU D CA 1
ATOM 13492 C C . LEU D 1 358 ? -53.991 -57.842 43.684 1.00 31.71 386 LEU D C 1
ATOM 13493 O O . LEU D 1 358 ? -55.193 -58.015 43.503 1.00 30.24 386 LEU D O 1
ATOM 13498 N N . SER D 1 359 ? -53.225 -58.723 44.322 1.00 28.63 387 SER D N 1
ATOM 13499 C CA . SER D 1 359 ? -53.754 -60.001 44.775 1.00 28.12 387 SER D CA 1
ATOM 13500 C C . SER D 1 359 ? -54.763 -59.868 45.922 1.00 29.58 387 SER D C 1
ATOM 13501 O O . SER D 1 359 ? -55.692 -60.671 46.028 1.00 28.14 387 SER D O 1
ATOM 13504 N N . HIS D 1 360 ? -54.581 -58.867 46.778 1.00 25.67 388 HIS D N 1
ATOM 13505 C CA . HIS D 1 360 ? -55.479 -58.686 47.921 1.00 27.00 388 HIS D CA 1
ATOM 13506 C C . HIS D 1 360 ? -56.801 -58.095 47.481 1.00 30.18 388 HIS D C 1
ATOM 13507 O O . HIS D 1 360 ? -57.724 -57.966 48.279 1.00 29.82 388 HIS D O 1
ATOM 13514 N N . HIS D 1 361 ? -56.885 -57.733 46.211 1.00 29.06 389 HIS D N 1
ATOM 13515 C CA . HIS D 1 361 ? -58.119 -57.212 45.660 1.00 32.06 389 HIS D CA 1
ATOM 13516 C C . HIS D 1 361 ? -58.718 -58.120 44.609 1.00 35.01 389 HIS D C 1
ATOM 13517 O O . HIS D 1 361 ? -59.646 -57.742 43.909 1.00 35.44 389 HIS D O 1
ATOM 13524 N N . ASP D 1 362 ? -58.194 -59.334 44.522 1.00 39.31 390 ASP D N 1
ATOM 13525 C CA . ASP D 1 362 ? -58.824 -60.399 43.760 1.00 39.75 390 ASP D CA 1
ATOM 13526 C C . ASP D 1 362 ? -60.153 -60.798 44.389 1.00 43.78 390 ASP D C 1
ATOM 13527 O O . ASP D 1 362 ? -60.213 -61.173 45.566 1.00 35.72 390 ASP D O 1
ATOM 13532 N N . GLU D 1 363 ? -61.220 -60.724 43.601 1.00 42.30 391 GLU D N 1
ATOM 13533 C CA . GLU D 1 363 ? -62.567 -60.850 44.156 1.00 44.25 391 GLU D CA 1
ATOM 13534 C C . GLU D 1 363 ? -62.972 -62.307 44.420 1.00 44.17 391 GLU D C 1
ATOM 13535 O O . GLU D 1 363 ? -63.907 -62.560 45.180 1.00 49.01 391 GLU D O 1
ATOM 13541 N N . GLU D 1 364 ? -62.268 -63.258 43.809 1.00 36.08 392 GLU D N 1
ATOM 13542 C CA . GLU D 1 364 ? -62.350 -64.653 44.256 1.00 42.69 392 GLU D CA 1
ATOM 13543 C C . GLU D 1 364 ? -61.760 -64.828 45.669 1.00 43.15 392 GLU D C 1
ATOM 13544 O O . GLU D 1 364 ? -62.428 -65.336 46.575 1.00 36.68 392 GLU D O 1
ATOM 13550 N N . ALA D 1 365 ? -60.512 -64.394 45.854 1.00 44.72 393 ALA D N 1
ATOM 13551 C CA . ALA D 1 365 ? -59.811 -64.561 47.135 1.00 38.64 393 ALA D CA 1
ATOM 13552 C C . ALA D 1 365 ? -60.400 -63.695 48.254 1.00 37.23 393 ALA D C 1
ATOM 13553 O O . ALA D 1 365 ? -60.443 -64.107 49.415 1.00 36.90 393 ALA D O 1
ATOM 13555 N N . PHE D 1 366 ? -60.846 -62.495 47.896 1.00 35.99 394 PHE D N 1
ATOM 13556 C CA . PHE D 1 366 ? -61.322 -61.528 48.876 1.00 35.93 394 PHE D CA 1
ATOM 13557 C C . PHE D 1 366 ? -62.544 -60.787 48.344 1.00 40.32 394 PHE D C 1
ATOM 13558 O O . PHE D 1 366 ? -62.421 -59.674 47.839 1.00 37.06 394 PHE D O 1
ATOM 13566 N N . PRO D 1 367 ? -63.731 -61.404 48.452 1.00 45.52 395 PRO D N 1
ATOM 13567 C CA . PRO D 1 367 ? -64.945 -60.747 47.970 1.00 44.58 395 PRO D CA 1
ATOM 13568 C C . PRO D 1 367 ? -65.142 -59.379 48.607 1.00 39.17 395 PRO D C 1
ATOM 13569 O O . PRO D 1 367 ? -64.921 -59.218 49.811 1.00 44.20 395 PRO D O 1
ATOM 13573 N N . GLU D 1 368 ? -65.556 -58.404 47.801 1.00 39.03 396 GLU D N 1
ATOM 13574 C CA . GLU D 1 368 ? -65.774 -57.038 48.280 1.00 41.31 396 GLU D CA 1
ATOM 13575 C C . GLU D 1 368 ? -64.536 -56.488 49.001 1.00 43.16 396 GLU D C 1
ATOM 13576 O O . GLU D 1 368 ? -64.615 -56.094 50.165 1.00 36.42 396 GLU D O 1
ATOM 13582 N N . PRO D 1 369 ? -63.385 -56.457 48.303 1.00 38.21 397 PRO D N 1
ATOM 13583 C CA . PRO D 1 369 ? -62.083 -56.346 48.979 1.00 36.16 397 PRO D CA 1
ATOM 13584 C C . PRO D 1 369 ? -61.832 -54.981 49.640 1.00 35.56 397 PRO D C 1
ATOM 13585 O O . PRO D 1 369 ? -60.999 -54.888 50.541 1.00 37.06 397 PRO D O 1
ATOM 13589 N N . ARG D 1 370 ? -62.538 -53.932 49.216 1.00 36.39 398 ARG D N 1
ATOM 13590 C CA . ARG D 1 370 ? -62.410 -52.633 49.901 1.00 32.67 398 ARG D CA 1
ATOM 13591 C C . ARG D 1 370 ? -63.123 -52.597 51.260 1.00 31.73 398 ARG D C 1
ATOM 13592 O O . ARG D 1 370 ? -62.930 -51.663 52.038 1.00 34.51 398 ARG D O 1
ATOM 13600 N N . ARG D 1 371 ? -63.940 -53.605 51.545 1.00 38.22 399 ARG D N 1
ATOM 13601 C CA . ARG D 1 371 ? -64.522 -53.722 52.882 1.00 41.38 399 ARG D CA 1
ATOM 13602 C C . ARG D 1 371 ? -63.506 -54.283 53.880 1.00 37.15 399 ARG D C 1
ATOM 13603 O O . ARG D 1 371 ? -62.955 -55.365 53.679 1.00 37.89 399 ARG D O 1
ATOM 13611 N N . TRP D 1 372 ? -63.254 -53.535 54.951 1.00 33.87 400 TRP D N 1
ATOM 13612 C CA . TRP D 1 372 ? -62.416 -54.015 56.035 1.00 33.16 400 TRP D CA 1
ATOM 13613 C C . TRP D 1 372 ? -63.215 -54.943 56.910 1.00 34.92 400 TRP D C 1
ATOM 13614 O O . TRP D 1 372 ? -64.195 -54.529 57.534 1.00 32.39 400 TRP D O 1
ATOM 13625 N N . ASP D 1 373 ? -62.803 -56.201 56.965 1.00 33.42 401 ASP D N 1
ATOM 13626 C CA . ASP D 1 373 ? -63.530 -57.204 57.733 1.00 35.50 401 ASP D CA 1
ATOM 13627 C C . ASP D 1 373 ? -62.577 -58.217 58.360 1.00 28.73 401 ASP D C 1
ATOM 13628 O O . ASP D 1 373 ? -62.138 -59.158 57.695 1.00 30.71 401 ASP D O 1
ATOM 13633 N N . PRO D 1 374 ? -62.250 -58.024 59.647 1.00 30.84 402 PRO D N 1
ATOM 13634 C CA . PRO D 1 374 ? -61.256 -58.870 60.313 1.00 33.03 402 PRO D CA 1
ATOM 13635 C C . PRO D 1 374 ? -61.740 -60.310 60.483 1.00 34.34 402 PRO D C 1
ATOM 13636 O O . PRO D 1 374 ? -60.940 -61.207 60.761 1.00 36.93 402 PRO D O 1
ATOM 13640 N N . GLU D 1 375 ? -63.038 -60.528 60.306 1.00 36.78 403 GLU D N 1
ATOM 13641 C CA . GLU D 1 375 ? -63.602 -61.871 60.417 1.00 39.19 403 GLU D CA 1
ATOM 13642 C C . GLU D 1 375 ? -63.470 -62.665 59.118 1.00 36.23 403 GLU D C 1
ATOM 13643 O O . GLU D 1 375 ? -63.870 -63.824 59.061 1.00 37.77 403 GLU D O 1
ATOM 13649 N N . ARG D 1 376 ? -62.912 -62.051 58.078 1.00 40.29 404 ARG D N 1
ATOM 13650 C CA . ARG D 1 376 ? -62.778 -62.742 56.789 1.00 32.75 404 ARG D CA 1
ATOM 13651 C C . ARG D 1 376 ? -61.594 -63.736 56.780 1.00 39.86 404 ARG D C 1
ATOM 13652 O O . ARG D 1 376 ? -60.681 -63.643 57.606 1.00 30.91 404 ARG D O 1
ATOM 13660 N N . ASP D 1 377 ? -61.646 -64.699 55.862 1.00 37.55 405 ASP D N 1
ATOM 13661 C CA . ASP D 1 377 ? -60.543 -65.630 55.628 1.00 49.84 405 ASP D CA 1
ATOM 13662 C C . ASP D 1 377 ? -60.344 -65.766 54.130 1.00 49.20 405 ASP D C 1
ATOM 13663 O O . ASP D 1 377 ? -61.306 -65.647 53.372 1.00 41.34 405 ASP D O 1
ATOM 13668 N N . GLU D 1 378 ? -59.106 -66.018 53.699 1.00 54.14 406 GLU D N 1
ATOM 13669 C CA . GLU D 1 378 ? -58.810 -66.183 52.270 1.00 49.38 406 GLU D CA 1
ATOM 13670 C C . GLU D 1 378 ? -59.630 -67.324 51.660 1.00 45.35 406 GLU D C 1
ATOM 13671 O O . GLU D 1 378 ? -59.747 -68.401 52.245 1.00 40.87 406 GLU D O 1
ATOM 13677 N N . LYS D 1 379 ? -60.213 -67.073 50.494 1.00 42.74 407 LYS D N 1
ATOM 13678 C CA . LYS D 1 379 ? -60.999 -68.091 49.809 1.00 44.16 407 LYS D CA 1
ATOM 13679 C C . LYS D 1 379 ? -60.126 -68.812 48.793 1.00 36.79 407 LYS D C 1
ATOM 13680 O O . LYS D 1 379 ? -60.531 -69.807 48.196 1.00 43.39 407 LYS D O 1
ATOM 13686 N N . VAL D 1 380 ? -58.919 -68.296 48.604 1.00 36.71 408 VAL D N 1
ATOM 13687 C CA . VAL D 1 380 ? -57.931 -68.917 47.745 1.00 31.90 408 VAL D CA 1
ATOM 13688 C C . VAL D 1 380 ? -56.648 -69.091 48.515 1.00 34.60 408 VAL D C 1
ATOM 13689 O O . VAL D 1 380 ? -56.170 -68.156 49.166 1.00 33.24 408 VAL D O 1
ATOM 13693 N N . GLU D 1 381 ? -56.093 -70.290 48.438 1.00 30.87 409 GLU D N 1
ATOM 13694 C CA . GLU D 1 381 ? -54.958 -70.671 49.251 1.00 30.98 409 GLU D CA 1
ATOM 13695 C C . GLU D 1 381 ? -53.742 -69.814 48.907 1.00 29.24 409 GLU D C 1
ATOM 13696 O O . GLU D 1 381 ? -53.417 -69.643 47.735 1.00 28.69 409 GLU D O 1
ATOM 13702 N N . GLY D 1 382 ? -53.076 -69.264 49.920 1.00 27.97 410 GLY D N 1
ATOM 13703 C CA . GLY D 1 382 ? -51.862 -68.472 49.689 1.00 27.11 410 GLY D CA 1
ATOM 13704 C C . GLY D 1 382 ? -52.099 -67.100 49.066 1.00 28.66 410 GLY D C 1
ATOM 13705 O O . GLY D 1 382 ? -51.156 -66.450 48.610 1.00 27.24 410 GLY D O 1
ATOM 13706 N N . ALA D 1 383 ? -53.355 -66.654 49.054 1.00 27.06 411 ALA D N 1
ATOM 13707 C CA . ALA D 1 383 ? -53.712 -65.371 48.444 1.00 28.46 411 ALA D CA 1
ATOM 13708 C C . ALA D 1 383 ? -53.224 -64.189 49.266 1.00 27.03 411 ALA D C 1
ATOM 13709 O O . ALA D 1 383 ? -52.876 -63.143 48.714 1.00 28.12 411 ALA D O 1
ATOM 13711 N N . PHE D 1 384 ? -53.204 -64.344 50.580 1.00 23.91 412 PHE D N 1
ATOM 13712 C CA . PHE D 1 384 ? -52.663 -63.301 51.421 1.00 25.20 412 PHE D CA 1
ATOM 13713 C C . PHE D 1 384 ? -51.152 -63.343 51.384 1.00 24.82 412 PHE D C 1
ATOM 13714 O O . PHE D 1 384 ? -50.545 -64.348 51.722 1.00 26.23 412 PHE D O 1
ATOM 13722 N N . ILE D 1 385 ? -50.549 -62.245 50.961 1.00 23.03 413 ILE D N 1
ATOM 13723 C CA . ILE D 1 385 ? -49.104 -62.167 50.866 1.00 23.00 413 ILE D CA 1
ATOM 13724 C C . ILE D 1 385 ? -48.565 -60.886 51.482 1.00 25.45 413 ILE D C 1
ATOM 13725 O O . ILE D 1 385 ? -47.521 -60.394 51.088 1.00 24.23 413 ILE D O 1
ATOM 13730 N N . GLY D 1 386 ? -49.289 -60.354 52.454 1.00 23.61 414 GLY D N 1
ATOM 13731 C CA . GLY D 1 386 ? -48.928 -59.098 53.078 1.00 23.07 414 GLY D CA 1
ATOM 13732 C C . GLY D 1 386 ? -47.590 -59.150 53.782 1.00 24.96 414 GLY D C 1
ATOM 13733 O O . GLY D 1 386 ? -46.985 -58.121 54.020 1.00 24.35 414 GLY D O 1
ATOM 13734 N N . PHE D 1 387 ? -47.145 -60.354 54.133 1.00 25.19 415 PHE D N 1
ATOM 13735 C CA . PHE D 1 387 ? -45.814 -60.544 54.709 1.00 24.68 415 PHE D CA 1
ATOM 13736 C C . PHE D 1 387 ? -44.913 -61.337 53.773 1.00 26.01 415 PHE D C 1
ATOM 13737 O O . PHE D 1 387 ? -43.915 -61.907 54.203 1.00 25.34 415 PHE D O 1
ATOM 13745 N N . GLY D 1 388 ? -45.266 -61.385 52.494 1.00 24.82 416 GLY D N 1
ATOM 13746 C CA . GLY D 1 388 ? -44.539 -62.234 51.560 1.00 23.55 416 GLY D CA 1
ATOM 13747 C C . GLY D 1 388 ? -44.686 -63.712 51.881 1.00 26.90 416 GLY D C 1
ATOM 13748 O O . GLY D 1 388 ? -45.625 -64.119 52.571 1.00 22.63 416 GLY D O 1
ATOM 13749 N N . ALA D 1 389 ? -43.754 -64.516 51.374 1.00 24.43 417 ALA D N 1
ATOM 13750 C CA . ALA D 1 389 ? -43.860 -65.969 51.443 1.00 27.77 417 ALA D CA 1
ATOM 13751 C C . ALA D 1 389 ? -42.565 -66.588 50.938 1.00 27.20 417 ALA D C 1
ATOM 13752 O O . ALA D 1 389 ? -41.749 -65.902 50.326 1.00 23.35 417 ALA D O 1
ATOM 13754 N N . GLY D 1 390 ? -42.359 -67.876 51.198 1.00 28.83 418 GLY D N 1
ATOM 13755 C CA . GLY D 1 390 ? -41.200 -68.587 50.638 1.00 28.04 418 GLY D CA 1
ATOM 13756 C C . GLY D 1 390 ? -39.846 -68.036 51.055 1.00 30.72 418 GLY D C 1
ATOM 13757 O O . GLY D 1 390 ? -39.623 -67.727 52.231 1.00 29.20 418 GLY D O 1
ATOM 13758 N N . VAL D 1 391 ? -38.942 -67.913 50.083 1.00 32.65 419 VAL D N 1
ATOM 13759 C CA . VAL D 1 391 ? -37.515 -67.748 50.365 1.00 33.30 419 VAL D CA 1
ATOM 13760 C C . VAL D 1 391 ? -37.237 -66.427 51.088 1.00 30.77 419 VAL D C 1
ATOM 13761 O O . VAL D 1 391 ? -36.326 -66.347 51.908 1.00 27.84 419 VAL D O 1
ATOM 13765 N N . HIS D 1 392 ? -38.032 -65.401 50.795 1.00 27.76 420 HIS D N 1
ATOM 13766 C CA . HIS D 1 392 ? -37.804 -64.077 51.395 1.00 27.62 420 HIS D CA 1
ATOM 13767 C C . HIS D 1 392 ? -38.980 -63.583 52.228 1.00 25.84 420 HIS D C 1
ATOM 13768 O O . HIS D 1 392 ? -39.219 -62.378 52.343 1.00 25.09 420 HIS D O 1
ATOM 13775 N N . LYS D 1 393 ? -39.702 -64.527 52.826 1.00 23.57 421 LYS D N 1
ATOM 13776 C CA . LYS D 1 393 ? -40.820 -64.209 53.707 1.00 23.40 421 LYS D CA 1
ATOM 13777 C C . LYS D 1 393 ? -40.381 -63.327 54.877 1.00 22.82 421 LYS D C 1
ATOM 13778 O O . LYS D 1 393 ? -39.224 -63.380 55.302 1.00 23.17 421 LYS D O 1
ATOM 13784 N N . CYS D 1 394 ? -41.304 -62.517 55.393 1.00 21.19 422 CYS D N 1
ATOM 13785 C CA . CYS D 1 394 ? -40.943 -61.527 56.405 1.00 20.41 422 CYS D CA 1
ATOM 13786 C C . CYS D 1 394 ? -40.408 -62.195 57.671 1.00 22.81 422 CYS D C 1
ATOM 13787 O O . CYS D 1 394 ? -41.047 -63.095 58.217 1.00 24.09 422 CYS D O 1
ATOM 13790 N N . ILE D 1 395 ? -39.240 -61.751 58.135 1.00 21.60 423 ILE D N 1
ATOM 13791 C CA . ILE D 1 395 ? -38.660 -62.300 59.370 1.00 23.63 423 ILE D CA 1
ATOM 13792 C C . ILE D 1 395 ? -39.049 -61.477 60.593 1.00 25.12 423 ILE D C 1
ATOM 13793 O O . ILE D 1 395 ? -38.752 -61.852 61.725 1.00 27.67 423 ILE D O 1
ATOM 13798 N N . GLY D 1 396 ? -39.725 -60.359 60.360 1.00 24.50 424 GLY D N 1
ATOM 13799 C CA . GLY D 1 396 ? -40.118 -59.474 61.444 1.00 23.64 424 GLY D CA 1
ATOM 13800 C C . GLY D 1 396 ? -41.599 -59.523 61.760 1.00 24.01 424 GLY D C 1
ATOM 13801 O O . GLY D 1 396 ? -42.082 -58.763 62.603 1.00 26.73 424 GLY D O 1
ATOM 13802 N N . GLN D 1 397 ? -42.324 -60.417 61.090 1.00 22.15 425 GLN D N 1
ATOM 13803 C CA . GLN D 1 397 ? -43.788 -60.445 61.189 1.00 24.61 425 GLN D CA 1
ATOM 13804 C C . GLN D 1 397 ? -44.285 -60.488 62.643 1.00 24.11 425 GLN D C 1
ATOM 13805 O O . GLN D 1 397 ? -45.157 -59.712 63.025 1.00 22.20 425 GLN D O 1
ATOM 13811 N N . LYS D 1 398 ? -43.736 -61.395 63.443 1.00 27.66 426 LYS D N 1
ATOM 13812 C CA . LYS D 1 398 ? -44.243 -61.594 64.802 1.00 28.65 426 LYS D CA 1
ATOM 13813 C C . LYS D 1 398 ? -43.912 -60.402 65.703 1.00 26.80 426 LYS D C 1
ATOM 13814 O O . LYS D 1 398 ? -44.733 -59.983 66.519 1.00 28.68 426 LYS D O 1
ATOM 13820 N N . PHE D 1 399 ? -42.711 -59.850 65.539 1.00 25.65 427 PHE D N 1
ATOM 13821 C CA . PHE D 1 399 ? -42.331 -58.633 66.269 1.00 28.07 427 PHE D CA 1
ATOM 13822 C C . PHE D 1 399 ? -43.228 -57.458 65.887 1.00 28.04 427 PHE D C 1
ATOM 13823 O O . PHE D 1 399 ? -43.753 -56.758 66.757 1.00 23.85 427 PHE D O 1
ATOM 13831 N N . GLY D 1 400 ? -43.404 -57.248 64.585 1.00 27.30 428 GLY D N 1
ATOM 13832 C CA . GLY D 1 400 ? -44.322 -56.224 64.095 1.00 27.11 428 GLY D CA 1
ATOM 13833 C C . GLY D 1 400 ? -45.723 -56.376 64.654 1.00 26.86 428 GLY D C 1
ATOM 13834 O O . GLY D 1 400 ? -46.317 -55.413 65.147 1.00 27.90 428 GLY D O 1
ATOM 13835 N N . LEU D 1 401 ? -46.260 -57.590 64.582 1.00 25.93 429 LEU D N 1
ATOM 13836 C CA . LEU D 1 401 ? -47.610 -57.830 65.082 1.00 26.11 429 LEU D CA 1
ATOM 13837 C C . LEU D 1 401 ? -47.664 -57.707 66.606 1.00 25.92 429 LEU D C 1
ATOM 13838 O O . LEU D 1 401 ? -48.687 -57.300 67.162 1.00 26.91 429 LEU D O 1
ATOM 13843 N N . LEU D 1 402 ? -46.564 -58.041 67.273 1.00 25.17 430 LEU D N 1
ATOM 13844 C CA . LEU D 1 402 ? -46.476 -57.849 68.721 1.00 30.91 430 LEU D CA 1
ATOM 13845 C C . LEU D 1 402 ? -46.663 -56.371 69.099 1.00 32.91 430 LEU D C 1
ATOM 13846 O O . LEU D 1 402 ? -47.448 -56.035 69.990 1.00 34.22 430 LEU D O 1
ATOM 13851 N N . GLN D 1 403 ? -45.940 -55.494 68.410 1.00 32.14 431 GLN D N 1
ATOM 13852 C CA . GLN D 1 403 ? -46.038 -54.064 68.649 1.00 31.53 431 GLN D CA 1
ATOM 13853 C C . GLN D 1 403 ? -47.440 -53.566 68.362 1.00 28.83 431 GLN D C 1
ATOM 13854 O O . GLN D 1 403 ? -48.039 -52.862 69.178 1.00 28.18 431 GLN D O 1
ATOM 13860 N N . VAL D 1 404 ? -47.962 -53.920 67.193 1.00 24.92 432 VAL D N 1
ATOM 13861 C CA . VAL D 1 404 ? -49.286 -53.464 66.793 1.00 27.97 432 VAL D CA 1
ATOM 13862 C C . VAL D 1 404 ? -50.324 -53.852 67.838 1.00 28.96 432 VAL D C 1
ATOM 13863 O O . VAL D 1 404 ? -51.162 -53.039 68.237 1.00 27.77 432 VAL D O 1
ATOM 13867 N N . LYS D 1 405 ? -50.263 -55.100 68.282 1.00 28.17 433 LYS D N 1
ATOM 13868 C CA . LYS D 1 405 ? -51.275 -55.623 69.182 1.00 26.34 433 LYS D CA 1
ATOM 13869 C C . LYS D 1 405 ? -51.122 -55.037 70.584 1.00 27.60 433 LYS D C 1
ATOM 13870 O O . LYS D 1 405 ? -52.112 -54.791 71.267 1.00 34.43 433 LYS D O 1
ATOM 13876 N N . THR D 1 406 ? -49.887 -54.804 71.011 1.00 27.46 434 THR D N 1
ATOM 13877 C CA . THR D 1 406 ? -49.669 -54.204 72.327 1.00 33.49 434 THR D CA 1
ATOM 13878 C C . THR D 1 406 ? -50.155 -52.759 72.353 1.00 35.75 434 THR D C 1
ATOM 13879 O O . THR D 1 406 ? -50.787 -52.328 73.322 1.00 34.09 434 THR D O 1
ATOM 13883 N N . ILE D 1 407 ? -49.872 -52.016 71.286 1.00 32.94 435 ILE D N 1
ATOM 13884 C CA . ILE D 1 407 ? -50.313 -50.629 71.187 1.00 30.44 435 ILE D CA 1
ATOM 13885 C C . ILE D 1 407 ? -51.835 -50.544 71.170 1.00 34.75 435 ILE D C 1
ATOM 13886 O O . ILE D 1 407 ? -52.433 -49.699 71.858 1.00 34.08 435 ILE D O 1
ATOM 13891 N N . LEU D 1 408 ? -52.459 -51.421 70.387 1.00 27.03 436 LEU D N 1
ATOM 13892 C CA . LEU D 1 408 ? -53.911 -51.464 70.293 1.00 28.93 436 LEU D CA 1
ATOM 13893 C C . LEU D 1 408 ? -54.524 -51.705 71.665 1.00 35.21 436 LEU D C 1
ATOM 13894 O O . LEU D 1 408 ? -55.458 -51.003 72.075 1.00 33.14 436 LEU D O 1
ATOM 13899 N N . ALA D 1 409 ? -54.000 -52.704 72.372 1.00 29.18 437 ALA D N 1
ATOM 13900 C CA . ALA D 1 409 ? -54.488 -53.020 73.713 1.00 31.76 437 ALA D CA 1
ATOM 13901 C C . ALA D 1 409 ? -54.265 -51.856 74.672 1.00 33.20 437 ALA D C 1
ATOM 13902 O O . ALA D 1 409 ? -55.162 -51.495 75.433 1.00 39.63 437 ALA D O 1
ATOM 13904 N N . THR D 1 410 ? -53.072 -51.269 74.634 1.00 33.40 438 THR D N 1
ATOM 13905 C CA . THR D 1 410 ? -52.731 -50.196 75.561 1.00 34.62 438 THR D CA 1
ATOM 13906 C C . THR D 1 410 ? -53.541 -48.935 75.246 1.00 39.16 438 THR D C 1
ATOM 13907 O O . THR D 1 410 ? -54.049 -48.277 76.153 1.00 41.85 438 THR D O 1
ATOM 13911 N N . ALA D 1 411 ? -53.676 -48.612 73.962 1.00 36.66 439 ALA D N 1
ATOM 13912 C CA . ALA D 1 411 ? -54.392 -47.405 73.540 1.00 40.68 439 ALA D CA 1
ATOM 13913 C C . ALA D 1 411 ? -55.889 -47.453 73.880 1.00 37.13 439 ALA D C 1
ATOM 13914 O O . ALA D 1 411 ? -56.410 -46.553 74.545 1.00 40.24 439 ALA D O 1
ATOM 13916 N N . PHE D 1 412 ? -56.574 -48.498 73.425 1.00 33.64 440 PHE D N 1
ATOM 13917 C CA . PHE D 1 412 ? -58.012 -48.608 73.630 1.00 35.09 440 PHE D CA 1
ATOM 13918 C C . PHE D 1 412 ? -58.367 -48.934 75.087 1.00 39.71 440 PHE D C 1
ATOM 13919 O O . PHE D 1 412 ? -59.511 -48.750 75.497 1.00 45.84 440 PHE D O 1
ATOM 13927 N N . ARG D 1 413 ? -57.400 -49.400 75.875 1.00 41.56 441 ARG D N 1
ATOM 13928 C CA . ARG D 1 413 ? -57.638 -49.486 77.315 1.00 43.10 441 ARG D CA 1
ATOM 13929 C C . ARG D 1 413 ? -57.958 -48.101 77.863 1.00 43.08 441 ARG D C 1
ATOM 13930 O O . ARG D 1 413 ? -59.012 -47.891 78.464 1.00 53.60 441 ARG D O 1
ATOM 13938 N N . SER D 1 414 ? -57.050 -47.155 77.634 1.00 45.13 442 SER D N 1
ATOM 13939 C CA . SER D 1 414 ? -57.108 -45.858 78.305 1.00 43.67 442 SER D CA 1
ATOM 13940 C C . SER D 1 414 ? -57.847 -44.763 77.508 1.00 46.16 442 SER D C 1
ATOM 13941 O O . SER D 1 414 ? -58.180 -43.718 78.068 1.00 39.99 442 SER D O 1
ATOM 13944 N N . TYR D 1 415 ? -58.100 -44.993 76.217 1.00 42.59 443 TYR D N 1
ATOM 13945 C CA . TYR D 1 415 ? -58.745 -43.973 75.365 1.00 37.54 443 TYR D CA 1
ATOM 13946 C C . TYR D 1 415 ? -59.839 -44.521 74.460 1.00 38.34 443 TYR D C 1
ATOM 13947 O O . TYR D 1 415 ? -59.897 -45.719 74.189 1.00 39.33 443 TYR D O 1
ATOM 13956 N N . ASP D 1 416 ? -60.696 -43.619 73.988 1.00 38.73 444 ASP D N 1
ATOM 13957 C CA . ASP D 1 416 ? -61.451 -43.822 72.757 1.00 36.70 444 ASP D CA 1
ATOM 13958 C C . ASP D 1 416 ? -61.045 -42.776 71.724 1.00 33.99 444 ASP D C 1
ATOM 13959 O O . ASP D 1 416 ? -60.340 -41.819 72.052 1.00 35.77 444 ASP D O 1
ATOM 13964 N N . PHE D 1 417 ? -61.492 -42.965 70.481 1.00 31.43 445 PHE D N 1
ATOM 13965 C CA . PHE D 1 417 ? -61.071 -42.117 69.355 1.00 35.01 445 PHE D CA 1
ATOM 13966 C C . PHE D 1 417 ? -62.216 -41.812 68.416 1.00 32.38 445 PHE D C 1
ATOM 13967 O O . PHE D 1 417 ? -63.068 -42.664 68.170 1.00 35.88 445 PHE D O 1
ATOM 13975 N N . GLN D 1 418 ? -62.223 -40.592 67.882 1.00 33.72 446 GLN D N 1
ATOM 13976 C CA . GLN D 1 418 ? -63.167 -40.214 66.837 1.00 33.83 446 GLN D CA 1
ATOM 13977 C C . GLN D 1 418 ? -62.448 -39.725 65.575 1.00 37.14 446 GLN D C 1
ATOM 13978 O O . GLN D 1 418 ? -61.598 -38.833 65.637 1.00 40.85 446 GLN D O 1
ATOM 13984 N N . LEU D 1 419 ? -62.793 -40.319 64.436 1.00 34.75 447 LEU D N 1
ATOM 13985 C CA . LEU D 1 419 ? -62.406 -39.782 63.135 1.00 41.56 447 LEU D CA 1
ATOM 13986 C C . LEU D 1 419 ? -62.961 -38.381 62.936 1.00 44.61 447 LEU D C 1
ATOM 13987 O O . LEU D 1 419 ? -64.087 -38.096 63.341 1.00 57.21 447 LEU D O 1
ATOM 13992 N N . LEU D 1 420 ? -62.178 -37.505 62.311 1.00 44.60 448 LEU D N 1
ATOM 13993 C CA . LEU D 1 420 ? -62.659 -36.166 61.969 1.00 39.56 448 LEU D CA 1
ATOM 13994 C C . LEU D 1 420 ? -62.966 -36.066 60.480 1.00 39.71 448 LEU D C 1
ATOM 13995 O O . LEU D 1 420 ? -62.776 -35.025 59.859 1.00 54.15 448 LEU D O 1
ATOM 14000 N N . ARG D 1 421 ? -63.445 -37.168 59.922 1.00 38.35 449 ARG D N 1
ATOM 14001 C CA . ARG D 1 421 ? -63.744 -37.287 58.515 1.00 39.71 449 ARG D CA 1
ATOM 14002 C C . ARG D 1 421 ? -64.838 -38.323 58.434 1.00 40.22 449 ARG D C 1
ATOM 14003 O O . ARG D 1 421 ? -64.972 -39.153 59.332 1.00 47.33 449 ARG D O 1
ATOM 14011 N N . ASP D 1 422 ? -65.632 -38.294 57.377 1.00 40.05 450 ASP D N 1
ATOM 14012 C CA . ASP D 1 422 ? -66.728 -39.240 57.298 1.00 45.24 450 ASP D CA 1
ATOM 14013 C C . ASP D 1 422 ? -66.202 -40.621 56.983 1.00 43.74 450 ASP D C 1
ATOM 14014 O O . ASP D 1 422 ? -66.721 -41.621 57.479 1.00 49.11 450 ASP D O 1
ATOM 14019 N N . GLU D 1 423 ? -65.158 -40.677 56.167 1.00 45.82 451 GLU D N 1
ATOM 14020 C CA . GLU D 1 423 ? -64.617 -41.958 55.743 1.00 46.19 451 GLU D CA 1
ATOM 14021 C C . GLU D 1 423 ? -63.233 -42.225 56.325 1.00 41.76 451 GLU D C 1
ATOM 14022 O O . GLU D 1 423 ? -62.498 -41.310 56.714 1.00 37.48 451 GLU D O 1
ATOM 14028 N N . VAL D 1 424 ? -62.894 -43.503 56.388 1.00 38.10 452 VAL D N 1
ATOM 14029 C CA . VAL D 1 424 ? -61.516 -43.919 56.555 1.00 39.42 452 VAL D CA 1
ATOM 14030 C C . VAL D 1 424 ? -60.642 -43.303 55.457 1.00 31.92 452 VAL D C 1
ATOM 14031 O O . VAL D 1 424 ? -61.065 -43.223 54.303 1.00 39.72 452 VAL D O 1
ATOM 14035 N N . PRO D 1 425 ? -59.426 -42.846 55.818 1.00 32.16 453 PRO D N 1
ATOM 14036 C CA . PRO D 1 425 ? -58.535 -42.179 54.865 1.00 35.50 453 PRO D CA 1
ATOM 14037 C C . PRO D 1 425 ? -58.288 -43.007 53.602 1.00 36.59 453 PRO D C 1
ATOM 14038 O O . PRO D 1 425 ? -58.291 -44.239 53.652 1.00 35.95 453 PRO D O 1
ATOM 14042 N N . ASP D 1 426 ? -58.080 -42.325 52.479 1.00 34.57 454 ASP D N 1
ATOM 14043 C CA . ASP D 1 426 ? -57.545 -42.962 51.286 1.00 33.74 454 ASP D CA 1
ATOM 14044 C C . ASP D 1 426 ? -56.104 -43.357 51.514 1.00 29.56 454 ASP D C 1
ATOM 14045 O O . ASP D 1 426 ? -55.359 -42.639 52.181 1.00 30.55 454 ASP D O 1
ATOM 14050 N N . PRO D 1 427 ? -55.695 -44.498 50.945 1.00 27.17 455 PRO D N 1
ATOM 14051 C CA . PRO D 1 427 ? -54.275 -44.809 50.879 1.00 27.60 455 PRO D CA 1
ATOM 14052 C C . PRO D 1 427 ? -53.554 -43.809 50.003 1.00 30.68 455 PRO D C 1
ATOM 14053 O O . PRO D 1 427 ? -54.104 -43.378 48.989 1.00 35.08 455 PRO D O 1
ATOM 14057 N N . ASP D 1 428 ? -52.339 -43.435 50.392 1.00 28.65 456 ASP D N 1
ATOM 14058 C CA . ASP D 1 428 ? -51.529 -42.513 49.609 1.00 27.22 456 ASP D CA 1
ATOM 14059 C C . ASP D 1 428 ? -50.394 -43.264 48.917 1.00 25.43 456 ASP D C 1
ATOM 14060 O O . ASP D 1 428 ? -49.431 -43.675 49.562 1.00 24.99 456 ASP D O 1
ATOM 14065 N N . TYR D 1 429 ? -50.508 -43.443 47.603 1.00 28.39 457 TYR D N 1
ATOM 14066 C CA . TYR D 1 429 ? -49.586 -44.316 46.873 1.00 28.89 457 TYR D CA 1
ATOM 14067 C C . TYR D 1 429 ? -48.293 -43.619 46.447 1.00 29.61 457 TYR D C 1
ATOM 14068 O O . TYR D 1 429 ? -47.509 -44.190 45.693 1.00 30.02 457 TYR D O 1
ATOM 14077 N N . HIS D 1 430 ? -48.062 -42.399 46.928 1.00 28.92 458 HIS D N 1
ATOM 14078 C CA . HIS D 1 430 ? -46.880 -41.637 46.497 1.00 34.08 458 HIS D CA 1
ATOM 14079 C C . HIS D 1 430 ? -45.620 -41.949 47.274 1.00 31.95 458 HIS D C 1
ATOM 14080 O O . HIS D 1 430 ? -44.557 -41.437 46.943 1.00 34.80 458 HIS D O 1
ATOM 14087 N N . THR D 1 431 ? -45.727 -42.763 48.317 1.00 30.40 459 THR D N 1
ATOM 14088 C CA . THR D 1 431 ? -44.583 -43.006 49.190 1.00 31.06 459 THR D CA 1
ATOM 14089 C C . THR D 1 431 ? -44.017 -44.421 48.992 1.00 30.03 459 THR D C 1
ATOM 14090 O O . THR D 1 431 ? -44.702 -45.305 48.474 1.00 30.86 459 THR D O 1
ATOM 14094 N N . MET D 1 432 ? -42.762 -44.631 49.385 1.00 34.87 460 MET D N 1
ATOM 14095 C CA . MET D 1 432 ? -42.125 -45.941 49.197 1.00 34.88 460 MET D CA 1
ATOM 14096 C C . MET D 1 432 ? -42.847 -47.031 49.969 1.00 29.94 460 MET D C 1
ATOM 14097 O O . MET D 1 432 ? -43.049 -48.143 49.471 1.00 31.53 460 MET D O 1
ATOM 14102 N N . VAL D 1 433 ? -43.216 -46.707 51.203 1.00 27.28 461 VAL D N 1
ATOM 14103 C CA . VAL D 1 433 ? -44.036 -47.583 52.004 1.00 23.45 461 VAL D CA 1
ATOM 14104 C C . VAL D 1 433 ? -45.397 -46.923 52.173 1.00 23.94 461 VAL D C 1
ATOM 14105 O O . VAL D 1 433 ? -45.494 -45.806 52.678 1.00 25.72 461 VAL D O 1
ATOM 14109 N N . VAL D 1 434 ? -46.442 -47.603 51.724 1.00 22.78 462 VAL D N 1
ATOM 14110 C CA . VAL D 1 434 ? -47.741 -46.966 51.558 1.00 23.00 462 VAL D CA 1
ATOM 14111 C C . VAL D 1 434 ? -48.579 -47.032 52.840 1.00 28.14 462 VAL D C 1
ATOM 14112 O O . VAL D 1 434 ? -48.768 -48.102 53.424 1.00 27.14 462 VAL D O 1
ATOM 14116 N N . GLY D 1 435 ? -49.076 -45.877 53.275 1.00 22.89 463 GLY D N 1
ATOM 14117 C CA . GLY D 1 435 ? -50.001 -45.830 54.407 1.00 26.26 463 GLY D CA 1
ATOM 14118 C C . GLY D 1 435 ? -51.211 -44.963 54.120 1.00 29.28 463 GLY D C 1
ATOM 14119 O O . GLY D 1 435 ? -51.440 -44.566 52.971 1.00 28.72 463 GLY D O 1
ATOM 14120 N N . PRO D 1 436 ? -51.997 -44.656 55.163 1.00 27.01 464 PRO D N 1
ATOM 14121 C CA . PRO D 1 436 ? -53.118 -43.748 54.976 1.00 28.31 464 PRO D CA 1
ATOM 14122 C C . PRO D 1 436 ? -52.603 -42.338 54.717 1.00 27.13 464 PRO D C 1
ATOM 14123 O O . PRO D 1 436 ? -51.533 -41.971 55.218 1.00 26.33 464 PRO D O 1
ATOM 14127 N N . THR D 1 437 ? -53.346 -41.557 53.937 1.00 32.61 465 THR D N 1
ATOM 14128 C CA . THR D 1 437 ? -52.957 -40.173 53.646 1.00 33.08 465 THR D CA 1
ATOM 14129 C C . THR D 1 437 ? -52.803 -39.365 54.938 1.00 30.99 465 THR D C 1
ATOM 14130 O O . THR D 1 437 ? -53.761 -39.199 55.695 1.00 36.35 465 THR D O 1
ATOM 14134 N N . ALA D 1 438 ? -51.592 -38.869 55.177 1.00 30.76 466 ALA D N 1
ATOM 14135 C CA . ALA D 1 438 ? -51.228 -38.271 56.459 1.00 33.55 466 ALA D CA 1
ATOM 14136 C C . ALA D 1 438 ? -52.176 -37.140 56.857 1.00 32.42 466 ALA D C 1
ATOM 14137 O O . ALA D 1 438 ? -52.531 -36.999 58.026 1.00 36.53 466 ALA D O 1
ATOM 14139 N N . SER D 1 439 ? -52.586 -36.336 55.884 1.00 37.03 467 SER D N 1
ATOM 14140 C CA . SER D 1 439 ? -53.431 -35.180 56.169 1.00 37.69 467 SER D CA 1
ATOM 14141 C C . SER D 1 439 ? -54.877 -35.576 56.494 1.00 40.95 467 SER D C 1
ATOM 14142 O O . SER D 1 439 ? -55.671 -34.745 56.938 1.00 39.82 467 SER D O 1
ATOM 14145 N N . GLN D 1 440 ? -55.215 -36.843 56.275 1.00 33.32 468 GLN D N 1
ATOM 14146 C CA . GLN D 1 440 ? -56.560 -37.327 56.566 1.00 34.21 468 GLN D CA 1
ATOM 14147 C C . GLN D 1 440 ? -56.615 -38.076 57.902 1.00 30.24 468 GLN D C 1
ATOM 14148 O O . GLN D 1 440 ? -57.665 -38.597 58.282 1.00 33.81 468 GLN D O 1
ATOM 14154 N N . CYS D 1 441 ? -55.484 -38.112 58.607 1.00 33.44 469 CYS D N 1
ATOM 14155 C CA . CYS D 1 441 ? -55.345 -38.933 59.815 1.00 35.65 469 CYS D CA 1
ATOM 14156 C C . CYS D 1 441 ? -55.517 -38.148 61.110 1.00 37.87 469 CYS D C 1
ATOM 14157 O O . CYS D 1 441 ? -55.009 -38.560 62.153 1.00 32.65 469 CYS D O 1
ATOM 14160 N N . ARG D 1 442 ? -56.220 -37.023 61.057 1.00 36.25 470 ARG D N 1
ATOM 14161 C CA . ARG D 1 442 ? -56.477 -36.283 62.284 1.00 32.20 470 ARG D CA 1
ATOM 14162 C C . ARG D 1 442 ? -57.643 -36.906 63.019 1.00 30.39 470 ARG D C 1
ATOM 14163 O O . ARG D 1 442 ? -58.698 -37.164 62.434 1.00 40.35 470 ARG D O 1
ATOM 14171 N N . VAL D 1 443 ? -57.419 -37.178 64.301 1.00 34.11 471 VAL D N 1
ATOM 14172 C CA . VAL D 1 443 ? -58.413 -37.818 65.142 1.00 33.40 471 VAL D CA 1
ATOM 14173 C C . VAL D 1 443 ? -58.495 -37.118 66.489 1.00 35.32 471 VAL D C 1
ATOM 14174 O O . VAL D 1 443 ? -57.538 -36.470 66.936 1.00 33.55 471 VAL D O 1
ATOM 14178 N N . LYS D 1 444 ? -59.650 -37.253 67.127 1.00 34.29 472 LYS D N 1
ATOM 14179 C CA . LYS D 1 444 ? -59.841 -36.801 68.491 1.00 38.35 472 LYS D CA 1
ATOM 14180 C C . LYS D 1 444 ? -59.659 -37.982 69.458 1.00 36.52 472 LYS D C 1
ATOM 14181 O O . LYS D 1 444 ? -60.311 -39.018 69.309 1.00 40.63 472 LYS D O 1
ATOM 14187 N N . TYR D 1 445 ? -58.764 -37.825 70.435 1.00 36.98 473 TYR D N 1
ATOM 14188 C CA . TYR D 1 445 ? -58.664 -38.774 71.546 1.00 39.57 473 TYR D CA 1
ATOM 14189 C C . TYR D 1 445 ? -59.549 -38.356 72.712 1.00 43.71 473 TYR D C 1
ATOM 14190 O O . TYR D 1 445 ? -59.784 -37.168 72.935 1.00 50.16 473 TYR D O 1
ATOM 14199 N N . ILE D 1 446 ? -60.043 -39.345 73.442 1.00 38.06 474 ILE D N 1
ATOM 14200 C CA . ILE D 1 446 ? -60.971 -39.121 74.537 1.00 42.28 474 ILE D CA 1
ATOM 14201 C C . ILE D 1 446 ? -60.567 -40.008 75.697 1.00 39.16 474 ILE D C 1
ATOM 14202 O O . ILE D 1 446 ? -60.720 -41.226 75.637 1.00 40.05 474 ILE D O 1
ATOM 14207 N N . ARG D 1 447 ? -60.027 -39.391 76.745 1.00 40.72 475 ARG D N 1
ATOM 14208 C CA . ARG D 1 447 ? -59.529 -40.127 77.895 1.00 43.53 475 ARG D CA 1
ATOM 14209 C C . ARG D 1 447 ? -60.673 -40.878 78.566 1.00 46.30 475 ARG D C 1
ATOM 14210 O O . ARG D 1 447 ? -61.739 -40.311 78.805 1.00 48.50 475 ARG D O 1
ATOM 14218 N N . ARG D 1 448 ? -60.457 -42.154 78.862 1.00 40.00 476 ARG D N 1
ATOM 14219 C CA . ARG D 1 448 ? -61.456 -42.942 79.573 1.00 40.88 476 ARG D CA 1
ATOM 14220 C C . ARG D 1 448 ? -61.205 -42.903 81.077 1.00 46.44 476 ARG D C 1
ATOM 14221 O O . ARG D 1 448 ? -61.863 -42.156 81.804 1.00 61.13 476 ARG D O 1
#

Secondary structure (DSSP, 8-state):
--PPPBPP-SSSSSSSHHHHHH-HHHHHHHHHHHTT-SEEEEEETTEEEEEE--GGGTHHHHSS-TTTEESTGGGGGGHHHH-TTSGGGS-HHHHHHHHHHHHHTT-GGGHHHHHHHHHHHHHHHHHHHS-SSEEEEEHHHHHHHHHHHHHHHHHS-HHHHHHS-HHHHHHHHHHHHTT--GGGGT-GGGGTS--HHHHHHHHHHHHHHHHHHHHHHHHHHHHHHHSS---SHHHHHHT-B-TTSPBPPHHHHHHHHHHHHHHHHHHHHHHHHHHHHHHHSGGGHHHHHHHHHHTTT--SS--HHHHHHS-HHHHHHHHHHHHHS-S---EEEEESS-EEETTEEE-TTPEEEE-HHHHTT-TTTSSSTTS--TT---SSTT---TT--GGG--SSHHHHHHHHHHHHHHHHHHEEEEESSSSPPPEETTSSS-EE-GGG-EEEEEE-/--PPPB----STTTBTHHHHHH-HHHHHHHHHHHHT-SEEEEEETTEEEEEE--GGGTHHHHSS-TTTEESTGGGGGGHHHH-TTSGGGS-HHHHHHHHHHHHHTTSGGGHHHHHHHHHHHHHHHHHHHS-SSEEEEEHHHHHHHHHHHHHHHHHS-HHHHHHS-HHHHHHHHHHHHHT--GGGGT-GGGGGS--HHHHHHHHHHHHHHHHHHHHHHHHHHHHHHSS----SHHHHHHT-B-TTSPBPPHHHHHHHHHHHHHHHHHHHHHHHHHHHHHHHSGGGHHHHHHHHHHHTT--SS--HIIIIIS-HHHHHHHHHHHHHS-S---EEEEESS-EEETTEEE-TT-EEEE-HHHHTT-TTTSSSTTS--TT---SSTT---TT--GGG--SSHHHHHHHHHHHHHHHHHHEEEEESSSS-PPEETTSSS-EE-GGG-EEEEEE-/--PPPBPPP-STTTBTHHHHHH-HHHHHHHHHHHHT-SEEEEEETTEEEEEE--GGGTHHHHSS-TTTEESTGGGGGGHHHH-TTSGGGS-HHHHHHHHHHHHHHTSGGGHHHHHHHHHHHHHHHHHHHS-SSEEEEEHHHHHHHHHHHHHHHHHS-HHHHHHS-HHHHHHHHHHHHHT--GGGGT-GGGGGS--HHHHHHHHHHHHHHHHHHHHHHHHHHHHHHS-----SHHHHHHT-B-TTSPBPPHHHHHHHHHHHHHHHHHHHHHHHHHHHHHHHSGGGHHHHHHHHHHHTTS-SS--HIIIIIS-HHHHHHHHHHHHHS-S---EEEEESS-EEETTEEE-TTPEEEE-HHHHTT-TTTSSSTTS--TT---SSTT---TT--GGG--SSHHHHHHHHHHHHHHHHHHEEEEESSSSPPPEETTSSS-EE-GGG-EEEEEE-/--SPPBPPP-STTTBTHHHHHH-HHHHHHHHHHHHT-SEEEEEETTEEEEEE--GGGHHHHHSS-TTTEESTGGGGGGHHHH-TTSGGGS-HHHHHHHHHHHHHTTSGGG-TTHHHHHHHHHHHHHHHHS-SSEEEEEHHHHHHHHHHHHHHHHHS-HHHHHHS-HHHHHHHHHHHHHT--GGGGT-GGGGGS--HHHHHHHHHHHHHHHHHHHHHHHHHHHHHH-S----SHHHHHHT-B-TTSPBPPHHHHHHHHHHHHHHHHHHHHHHHHHHHHHHHSGGGHHHHHHHHHHHHT--SS--HHHHHHS-HHHHHHHHHHHHHS-S---EEEEE-S-EEETTEEEPTT-EEEE-HHHHTT-TTTSSSTTS--TT---SSTT---TT--GGG--SSHHHHHHHHHHHHHHHHHHEEEEESSSSPPPEETTSSS-EE-GGG-EEEEEE-

Nearest PDB structures (foldseek):
  3tik-assembly1_C-1  TM=9.987E-01  e=1.067E-66  Trypanosoma brucei
  4bjk-assembly3_C  TM=9.939E-01  e=2.822E-64  Trypanosoma brucei
  2x2n-assembly1_D  TM=9.898E-01  e=4.977E-62  Trypanosoma brucei
  5ajr-assembly1_A  TM=9.881E-01  e=4.558E-57  Trypanosoma cruzi
  6fmo-assembly4_D  TM=9.882E-01  e=3.808E-57  Trypanosoma cruzi

Foldseek 3Di:
DFAAAEDDADPPQARCVVVCQVPVQVSLVCQCVVSVHLWYWYAGRNATEIENRAQLQQCLQFADDCLFWNCLLLCVLCCLQLHQCAQSNNDVVVNVLLVVLLLVQQDLVLQQPLLLQLLVLLVVLCVVPVVDLKDKDLLLVSLLLSQLRSVCSSAPWPLLCVVQPSVNVVVLLCLLFVLTDSCCSVVVVVSVDDDVSSVSSNVSLVVQLVSLVVVVVVQVVCVVPPVDGTDGLSVSQQPDADPVGHHDDSSRSSSSVSVVCSVQRNQLSQLLLLLQLQLQAPVNVVLVVVQCVLLVPADLRHGSCSLVPRRPSLLLSSLLSCLLPQQAFKDWTQRCAWGDTDSGIDHHRHIYIYTSNSLSPPCQQPNPSNDRDSPDHGNHPSSHQSQHDHPCGHSCVVVSSSSSSSSVSNQSVFKRKAQPDNDRADWDPPGNGIHGDSVRRMMMIRTD/DFAFAEDDAPDPQAWCQVVCLVPVQVVLVVCCVVSVHLWYWTAGSNATEIENLDLLQQCLQFADDCLFWNCLLLCLLCCLQLHQCAQSNNDVQVNVLLVVLVLVQQDPVLVQPLLLLLLVLLCVLCVVPVPDQKDKDQLLVSLLLSQLNSVCSSFDDPLLCVLAPSVNVVVLLVQLVVLGDSCCSVVVVVSVDDDVSSVSSNVSLVVQLVSLVVVVVVQVVCVVPPVDHDDGNLVSQQPDADPVGHHDDSSRSSSSVSVCCVVQRNQLSQLLLLLQLQLQAPVNVVLVVVQCVQLVPADPRHGSCSQVPRPPLLVLSSLLSCLLPQQAFKDWTARCAWGDGVSHIDHHGHIYIYGSNSLSPPCQQPPPSNDRDSPDHGNRPSSRQSQHDHPCGHSNVVVSSSSSSSSSSSQSVFKRKAQPDNDRADWDSNDNGIHGDSVRRMMMIGTD/DLAAAEDDAPDPQAWCQVVCLVPVQVVLVCVCVVSVHLWYWTAGRRFTETENLDLLFQCLQFADDCLFWNPLLLCLLCCLPLHQCAQSNNDVVSNVQLVVLLLVQQDDVLCQVLLQLLLVLLCVLCVVPVPDQKDKDQLLVSLLLSQLNSVCSSFHDVLLCVQCPSVNVVVLLVQLVVLGDSCCSVVVVVSVDDDVSSVSSNVSLVVQLVSLVVSVVVLVVCCVPPNCNDDGLLNSQQPDADPVGHHQDSSRSSSSVSVCCVVQRNQLSQLLLLLLLQLQAPVCVVLVVVQCVQLVPDPPRDGSCSQVPRRVSLLLSSLLSCLLPQQAFKDWTQRCAWGDTDSGIDGHGHIYIYGSNSLSPDCQQPNPSNDRDSVDHGNDPSSHQSQHDHPCGHSNVVVSSSSSRSSVSNQSNFKRKAQPDNDRADWDSNDNGIHGDSVRRMMMIGGD/DFAFAEDDAPDPQQWCVVVCLVPVQVVLVVSCVVSVHQWYWTAGRNAIEIENLDLQQQCLPFADDCLFWNCLLLCLLCCLQLHACAQSNNDDVVNLQLVVLLLVQQDLVLCQPQLLLLLVLLVVLCVVPVPDQKDKDQLLVSLLLSQLQSCCSSFDFPLLCVLPNSVNVVVLLVQLVVLGDSCCSSVVVVSVDDDPSSVSNNVSLVVLLVSLVVSVVVQVVCVVVVPDDDDGSLVSQQPDADPVGHHDDSSRSSSSVSVVCVVQRNQLSQLLLLLQLQLQAPVNVVLVVVQCVLLVVADPRHGSCSLVPRRPSLLLSSLLSCLLPQQAFKDWTQGCAWGDTDRRIHHHRHIYIYGSNSLSPPCQQDNPSNDRDSPDHGNDPSSHQSQHDHPCGHSNVVVSSSSSRSSVSSQSVFKHKHQPDNDRADWDSPDNGIHGDSVRRMMMIGTD

Organism: Trypanosoma brucei brucei (strain 927/4 GUTat10.1) (NCBI:txid185431)

InterPro domains:
  IPR001128 Cytochrome P450 [PF00067] (35-462)
  IPR001128 Cytochrome P450 [PR00385] (291-308)
  IPR001128 Cytochrome P450 [PR00385] (413-422)
  IPR001128 Cytochrome P450 [PR00385] (422-433)
  IPR002403 Cytochrome P450, E-class, group IV [PR00465] (32-49)
  IPR002403 Cytochrome P450, E-class, group IV [PR00465] (282-308)
  IPR002403 Cytochrome P450, E-class, group IV [PR00465] (339-355)
  IPR002403 Cytochrome P450, E-class, group IV [PR00465] (406-422)
  IPR002403 Cytochrome P450, E-class, group IV [PR00465] (422-440)
  IPR017972 Cytochrome P450, conserved site [PS00086] (415-424)
  IPR036396 Cytochrome P450 superfamily [G3DSA:1.10.630.10] (30-476)
  IPR036396 Cytochrome P450 superfamily [SSF48264] (28-476)
  IPR050529 Lanosterol 14-alpha demethylase-like [PTHR24304] (6-477)

CATH classification: 1.10.630.10

B-factor: mean 36.43, std 13.28, range [16.67, 167.38]

Solvent-accessible surface area: 77030 Å² total; per-residue (Å²): 114,116,83,3,34,76,23,69,65,112,87,101,130,62,1,2,60,90,76,29,49,158,51,6,24,33,12,0,53,55,0,45,159,90,40,182,20,15,9,0,1,3,30,5,32,53,71,68,2,0,0,0,0,38,3,104,40,9,53,84,2,8,114,26,154,16,80,39,4,0,0,76,68,10,69,34,22,13,33,42,0,17,4,133,34,1,2,35,33,0,93,30,84,61,0,68,21,0,19,71,34,7,28,106,27,14,60,63,76,76,0,99,108,18,0,64,23,0,8,115,16,0,73,112,24,8,70,76,72,0,76,120,122,87,19,98,15,14,0,27,110,23,0,34,56,1,0,5,27,0,8,5,62,17,8,8,7,152,47,0,53,124,61,1,63,32,130,76,2,47,98,7,7,53,65,0,41,86,5,16,55,55,51,4,21,26,75,75,98,28,75,174,81,125,41,76,57,41,53,103,1,120,89,0,20,63,71,3,55,114,6,0,30,26,8,20,97,20,17,133,12,22,67,96,55,55,145,90,63,42,106,14,3,0,30,18,1,57,85,11,87,6,199,97,54,65,88,7,52,43,64,28,0,0,0,0,0,1,15,15,6,8,61,27,19,38,35,6,2,11,6,0,0,2,0,0,0,4,1,18,24,100,82,13,78,148,30,27,97,33,0,41,160,35,12,127,157,21,63,48,145,8,59,35,79,10,0,56,97,83,1,88,20,0,48,85,0,0,83,8,0,6,4,29,3,1,5,78,25,48,30,32,20,64,1,68,42,93,14,103,0,30,76,44,45,0,32,134,40,4,11,0,0,0,0,1,1,2,0,0,8,21,109,102,0,4,57,88,16,88,130,12,38,2,90,39,82,72,133,6,168,36,0,35,2,12,38,20,33,29,52,33,132,56,60,22,38,119,13,14,9,3,2,1,11,0,0,0,4,1,0,1,108,27,8,41,16,90,16,68,84,124,110,20,1,76,26,41,62,170,64,48,16,2,7,3,26,47,96,36,0,107,0,64,5,62,131,155,113,102,78,3,36,70,24,67,65,113,69,91,131,23,4,0,26,76,70,29,35,163,48,2,27,36,13,0,50,62,0,47,155,89,30,191,16,16,8,0,0,2,30,7,13,47,77,75,3,0,0,0,0,37,5,86,25,9,51,26,2,7,48,4,61,15,98,20,3,0,1,71,63,12,73,38,20,15,33,56,0,18,4,133,32,2,4,40,32,1,90,33,88,58,1,70,17,0,23,67,34,6,24,103,19,13,56,70,83,84,0,108,115,13,0,65,22,0,7,97,16,0,76,120,22,7,72,73,70,0,74,133,118,90,22,98,15,14,0,29,109,21,0,31,55,0,1,13,34,0,7,2,46,16,4,6,10,42,14,1,44,164,101,2,72,19,160,68,1,40,82,10,14,50,72,0,45,17,9,4,7,24,14,2,23,33,19,72,40,0,68,142,14,70,16,14,4,52,21,39,1,128,85,0,20,68,61,0,45,115,1,1,36,58,5,35,100,31,17,130,100,39,100,126,118,89,148,10,84,31,106,17,4,0,32,18,1,57,84,8,86,6,192,94,55,63,87,7,50,46,63,30,0,0,0,0,0,0,14,14,8,35,68,27,30,65,31,8,1,11,7,0,0,2,0,0,0,4,1,17,28,102,82,16,92,149,31,23,100,36,0,48,145,34,11,117,158,19,62,53,149,9,60,33,83,10,0,45,94,81,2,91,19,0,48,72,0,0,84,7,0,6,5,32,4,2,6,76,22,40,31,38,22,66,1,66,45,86,1,37,0,24,76,47,38,0,29,139,39,5,12,0,0,0,0,2,0,1,0,0,2,20,119,107,0,3,60,99,15,90,131,13,38,2,100,38,89,63,145,10,167,35,0,33,2,14,34,22,35,23,31,32,132,56,60,21,36,100,16,12,5,2,2,1,7,0,0,0,3,2,0,0,109,33,7,42,13,87,11,76,84,126,109,20,2,77,25,38,63,136,66,71,31,3,7,3,26,47,95,42,0,107,0,63,6,55,125,152,59,51,60,3,20,79,26,79,62,115,54,125,139,75,2,1,53,90,63,24,32,162,55,2,26,36,18,0,61,60,0,50,177,91,41,181,18,14,8,0,2,2,32,7,40,49,83,72,2,0,0,0,0,41,6,109,41,8,54,95,2,7,116,31,159,14,100,41,3,0,2,72,57,12,71,39,18,11,32,48,0,14,4,133,31,1,2,37,32,1,92,32,86,58,0,70,16,0,24,66,32,9,21,93,20,13,58,70,80,80,0,103,120,14,0,74,21,0,11,95,15,0,76,112,20,8,72,73,75,0,75,138,116,95,21,100,16,14,0,30,110,22,0,30,54,0,1,16,29,0,9,2,42,16,6,4,9,128,33,0,42,173,84,1,57,23,177,93,1,39,100,15,17,50,71,0,60,92,9,21,54,56,57,1,24,23,78,73,105,32,64,171,81,131,36,82,55,46,57,93,1,120,96,1,19,70,78,0,44,123,6,1,32,56,3,25,101,48,15,132,113,67,80,127,112,122,128,63,60,38,106,16,4,0,30,18,0,58,88,8,79,7,189,95,53,68,86,7,50,50,61,27,0,0,0,0,0,0,12,15,6,35,68,27,33,64,34,8,1,10,6,0,0,2,0,0,0,5,0,17,29,99,81,19,66,152,32,22,97,38,0,37,159,28,3,115,132,21,79,59,142,10,59,40,76,8,0,46,97,78,1,86,19,0,47,76,0,0,79,8,0,8,4,29,5,2,8,78,23,38,28,44,24,62,1,65,45,90,18,68,0,23,56,40,45,0,31,142,44,5,13,0,0,0,0,2,1,2,0,0,3,23,121,104,0,3,65,103,14,92,137,15,39,2,103,38,85,63,140,9,166,35,0,36,2,16,34,21,36,25,51,33,124,54,64,20,34,94,15,11,6,1,3,1,6,0,0,0,0,2,0,1,88,26,6,43,14,85,14,72,81,129,104,22,2,76,26,44,54,165,76,86,26,2,7,3,28,48,97,42,0,105,0,60,7,58,128,148,123,115,96,3,34,86,24,81,68,111,46,98,132,20,2,1,22,64,61,27,29,172,50,4,32,34,16,0,57,66,0,53,150,90,40,183,17,15,8,0,2,3,33,10,15,54,77,70,3,0,0,0,2,37,5,109,41,11,55,97,2,8,110,33,156,13,94,39,3,0,1,69,63,9,74,40,20,14,30,60,0,15,4,130,32,1,2,37,30,0,87,34,81,63,0,66,15,0,22,66,26,9,23,96,20,15,59,56,88,98,0,119,121,14,0,63,19,0,5,96,18,0,70,121,18,6,72,77,71,2,86,128,124,98,20,97,18,14,0,28,104,21,0,30,56,0,1,13,31,0,9,2,46,15,7,3,11,134,29,1,44,155,75,2,70,17,155,74,2,37,88,19,15,51,67,0,38,11,9,3,8,28,14,3,26,28,25,74,41,0,68,148,15,67,20,18,2,51,30,42,0,121,101,0,21,72,62,0,45,115,1,2,33,59,4,24,101,45,30,134,106,46,118,124,82,160,99,52,115,42,109,16,4,0,29,17,1,62,89,12,85,7,181,94,51,61,88,12,55,53,60,26,0,0,0,0,1,0,14,13,8,34,69,27,26,62,33,8,1,11,6,0,0,1,0,0,0,3,0,15,26,103,81,17,89,152,32,34,103,37,0,49,157,30,19,133,160,30,65,50,137,9,61,38,81,11,0,47,98,85,0,83,22,0,52,84,0,0,84,7,1,8,4,29,5,1,7,78,25,39,30,44,23,59,1,64,43,93,19,94,0,23,71,48,43,0,27,142,38,4,10,0,0,0,0,2,1,6,0,0,4,24,115,107,0,4,57,94,16,94,141,15,39,2,108,34,84,74,128,8,160,35,0,38,2,15,34,22,34,31,52,35,128,52,58,21,51,118,15,12,9,2,2,2,8,0,0,0,4,1,0,1,119,19,6,34,16,89,13,74,84,129,104,21,2,79,24,34,68,129,56,68,33,2,7,4,29,33,95,37,0,102,0,63,7,66,134,158